Protein AF-0000000078726438 (afdb_homodimer)

Foldseek 3Di:
DVVVVVVCCVVVVVVCVVVVLLVCLQPPLVVLLVLLVVLLVLLVVLLVVLVVVQVVCVVVQWHFDPLNVVLNVVNVVLVVVSVVLVVVVVVQVPDPPVPRPDSVVSSVSSVVSNVSSVVSVVSSVSSPDPDGTDRHDQPQADQDDADDDFPCVVVLVVVVCCLPVFLFAEEEEAAAFQQQPVNSLNVSSHPPVVPDPQFRHEAEDEQADDHDLVVVLVSLCVSNVHDPPPDDLLVSLCVLLVSQVVGAYEYEYEADLAADDSSSSNHDRDGSPGSHHYYYYYLFQVNCVVNVGPHYHYRDADDLVRLLVLLDVLLDPCCVVADPLSVVLSSVCSVLQVRRNQSSNQVSNLCSPPRDNVVSVVQNVCLQQAPCPGPPLLPRQLVSNVVLLVSDPDPLLNVLLLLQLLAHALDWAFLVVSLLLSVLLPPQPPPDQAPVVSSVSSVVSVVSCVSSNQWADHPDPRTIHGRSSSSNSSLCVCCVNVPRSLQEAHDHQVADQDDDDLVSQQNYQEYHHDQYQHQEAADAHAHQNHAYYHHENNANHAYYHQNNLQRHQNYRYYEHDNYAYAADHLSVLSNQNHAYYAHHQYAHAEHDLSLLSNQNHAYDAFDNYQHNAYDEPSLLSNQNHAEYAYHNHDAFEDDDHGGDYYHPVSVLNRPNHQAYHHEHAEPRSLVVCLPSLRNLCRYAEYEYENYQPAAEAEPDQDSSQQSNQRYAEYHYEDHANHAEYEYDPPNPVPPPDPPVPVVVVPPPPCPVPPPDDGRPRHAEYAYYQHANYAYEYEDDADERYAEYHYEQHQNYQEQYEYDCVVVPVPPPDDDPDDLPAAEDERYANYAEYAYYNHANHQYHYDPSHQYEHQRHAEYEYENHQNHQEDRYDCRNHQAYEYAPVNLVRHDDPDPVVNVSCVVRYDYDD/DVVVVVVCCVVVVVVCVVVCLQVCLLPPLVVLLVLLVVLLVVLVVLLVVLVVVQVVCVVVVFHFDPLNVVLNVVNVVLVVVSVVLVVVVVVQVPDPPVPRPPSVVSSVSSVSSNVSSVVSVVSVVVSPDPDGTDRDPQPQADQDDADDDFPCPVVLVVVVCCLVVFLFAEEEEAAAFQQCPVNSLNCNRHPPVVPDPQFRHEAEDEQADDHDLVVVLVSLCVNNVHDPPPDDLQVSLCVLLVVQVVGQYEYEYEEDPAADDSSSSNHDRDGSPGSHHYYYYYLFLVRCVVNVGPHYHYRDAHDLPRLLVLLDVLLDDCQVVADPLSVVLSSLCSVLQVRRNQSSNQQSNLCNPPRDNVVSVVQNVCLQQAPCPGPPLLPRQLVSNVVLLVSDPDVLLNVLLLLQLLAHALDWAFLVVSLLVSVLLPDQPDPDQAPVVSSVSSVVSVVNCVSSNQWADHPDNRTIHGRSSSSNSSLCVQCVNPPRSLQEAHDHQVADQDDDDLVSQANYQEYHHDQYQHQEAADAHAHANHAYYHHENNANHAYYHQNNLQRHQNYREYEHDNYAYAADHLSVLSNQNHAYYHHHQYAHAEHDLSLLSNQNHAYDAFDNYQHNAYDEPSLLSNQNHAEYAHHNHDAQEDDDPGGDYYHPVSVLNRPNHQAYHHEHAEVRSLVVCLPSLRNLCRYAEYEYENYQPAAEAEPDQDSSQQSNQNYAEYHYEDHANHAEYEYDPPNPPPPPPPPPPVPVPDDPPCPVPPCPDGRPRHAEYEAYQHANYAYEYEDDADERHAEYYYEQHQNYAEQYEYDCVVVPVPPPDDDPPDLPAAEDERYANHAEYAYYNHANHQYHYDPSHQYAHQNHAEYEYENHQNHQEDRYDCHNHQAYEYAPVNLVRHDDPDPVVNVSCVVRYDYDD

Nearest PDB structures (foldseek):
  8xuq-assembly1_G  TM=3.642E-01  e=1.158E-26  Solanum lycopersicum
  8xuo-assembly1_G  TM=4.030E-01  e=4.515E-24  Solanum lycopersicum
  7d2u-assembly1_A  TM=6.621E-01  e=6.765E-05  Homo sapiens
  7sd1-assembly2_B  TM=4.612E-01  e=6.153E-07  Homo sapiens
  7txh-assembly2_E  TM=3.869E-01  e=4.692E-07  Homo sapiens

Organism: Oryza nivara (NCBI:txid4536)

Radius of gyration: 48.75 Å; Cα contacts (8 Å, |Δi|>4): 3613; chains: 2; bounding box: 112×162×110 Å

Structure (mmCIF, N/CA/C/O backbone):
data_AF-0000000078726438-model_v1
#
loop_
_entity.id
_entity.type
_entity.pdbx_description
1 polymer 'Uncharacterized protein'
#
loop_
_atom_site.group_PDB
_atom_site.id
_atom_site.type_symbol
_atom_site.label_atom_id
_atom_site.label_alt_id
_atom_site.label_comp_id
_atom_site.label_asym_id
_atom_site.label_entity_id
_atom_site.label_seq_id
_atom_site.pdbx_PDB_ins_code
_atom_site.Cartn_x
_atom_site.Cartn_y
_atom_site.Cartn_z
_atom_site.occupancy
_atom_site.B_iso_or_equiv
_atom_site.auth_seq_id
_atom_site.auth_comp_id
_atom_site.auth_asym_id
_atom_site.auth_atom_id
_atom_site.pdbx_PDB_model_num
ATOM 1 N N . MET A 1 1 ? 63.844 -93.188 -44.031 1 29.77 1 MET A N 1
ATOM 2 C CA . MET A 1 1 ? 62.438 -93.5 -44.062 1 29.77 1 MET A CA 1
ATOM 3 C C . MET A 1 1 ? 61.688 -92.75 -43 1 29.77 1 MET A C 1
ATOM 5 O O . MET A 1 1 ? 60.469 -92.5 -43.125 1 29.77 1 MET A O 1
ATOM 9 N N . GLU A 1 2 ? 62.344 -92.5 -41.875 1 37.31 2 GLU A N 1
ATOM 10 C CA . GLU A 1 2 ? 61.75 -91.875 -40.719 1 37.31 2 GLU A CA 1
ATOM 11 C C . GLU A 1 2 ? 61.469 -90.375 -41 1 37.31 2 GLU A C 1
ATOM 13 O O . GLU A 1 2 ? 60.531 -89.812 -40.469 1 37.31 2 GLU A O 1
ATOM 18 N N . PHE A 1 3 ? 62.438 -89.75 -41.781 1 39.28 3 PHE A N 1
ATOM 19 C CA . PHE A 1 3 ? 62.406 -88.312 -42.031 1 39.28 3 PHE A CA 1
ATOM 20 C C . PHE A 1 3 ? 61.188 -87.938 -42.875 1 39.28 3 PHE A C 1
ATOM 22 O O . PHE A 1 3 ? 60.531 -86.938 -42.625 1 39.28 3 PHE A O 1
ATOM 29 N N . VAL A 1 4 ? 60.812 -88.812 -43.875 1 41.16 4 VAL A N 1
ATOM 30 C CA . VAL A 1 4 ? 59.688 -88.562 -44.781 1 41.16 4 VAL A CA 1
ATOM 31 C C . VAL A 1 4 ? 58.375 -88.688 -44.031 1 41.16 4 VAL A C 1
ATOM 33 O O . VAL A 1 4 ? 57.375 -88 -44.312 1 41.16 4 VAL A O 1
ATOM 36 N N . ALA A 1 5 ? 58.344 -89.5 -42.938 1 41.25 5 ALA A N 1
ATOM 37 C CA . ALA A 1 5 ? 57.094 -89.812 -42.219 1 41.25 5 ALA A CA 1
ATOM 38 C C . ALA A 1 5 ? 56.625 -88.562 -41.469 1 41.25 5 ALA A C 1
ATOM 40 O O . ALA A 1 5 ? 55.438 -88.25 -41.375 1 41.25 5 ALA A O 1
ATOM 41 N N . SER A 1 6 ? 57.625 -87.875 -40.969 1 42.28 6 SER A N 1
ATOM 42 C CA . SER A 1 6 ? 57.25 -86.75 -40.125 1 42.28 6 SER A CA 1
ATOM 43 C C . SER A 1 6 ? 56.656 -85.562 -40.969 1 42.28 6 SER A C 1
ATOM 45 O O . SER A 1 6 ? 55.812 -84.812 -40.5 1 42.28 6 SER A O 1
ATOM 47 N N . ILE A 1 7 ? 57.188 -85.438 -42.188 1 42.09 7 ILE A N 1
ATOM 48 C CA . ILE A 1 7 ? 56.656 -84.438 -43.094 1 42.09 7 ILE A CA 1
ATOM 49 C C . ILE A 1 7 ? 55.25 -84.812 -43.531 1 42.09 7 ILE A C 1
ATOM 51 O O . ILE A 1 7 ? 54.375 -83.938 -43.594 1 42.09 7 ILE A O 1
ATOM 55 N N . VAL A 1 8 ? 55 -86.125 -43.812 1 44.28 8 VAL A N 1
ATOM 56 C CA . VAL A 1 8 ? 53.688 -86.562 -44.25 1 44.28 8 VAL A CA 1
ATOM 57 C C . VAL A 1 8 ? 52.688 -86.312 -43.125 1 44.28 8 VAL A C 1
ATOM 59 O O . VAL A 1 8 ? 51.562 -85.875 -43.375 1 44.28 8 VAL A O 1
ATOM 62 N N . ASP A 1 9 ? 53.094 -86.562 -41.906 1 46.06 9 ASP A N 1
ATOM 63 C CA . ASP A 1 9 ? 52.125 -86.375 -40.812 1 46.06 9 ASP A CA 1
ATOM 64 C C . ASP A 1 9 ? 51.781 -84.938 -40.594 1 46.06 9 ASP A C 1
ATOM 66 O O . ASP A 1 9 ? 50.625 -84.562 -40.312 1 46.06 9 ASP A O 1
ATOM 70 N N . ALA A 1 10 ? 52.75 -84.062 -40.688 1 47.47 10 ALA A N 1
ATOM 71 C CA . ALA A 1 10 ? 52.531 -82.625 -40.469 1 47.47 10 ALA A CA 1
ATOM 72 C C . ALA A 1 10 ? 51.688 -82 -41.625 1 47.47 10 ALA A C 1
ATOM 74 O O . ALA A 1 10 ? 50.875 -81.125 -41.375 1 47.47 10 ALA A O 1
ATOM 75 N N . VAL A 1 11 ? 52 -82.375 -42.906 1 45.75 11 VAL A N 1
ATOM 76 C CA . VAL A 1 11 ? 51.156 -81.938 -44.031 1 45.75 11 VAL A CA 1
ATOM 77 C C . VAL A 1 11 ? 49.875 -82.75 -44.062 1 45.75 11 VAL A C 1
ATOM 79 O O . VAL A 1 11 ? 48.812 -82.188 -44.344 1 45.75 11 VAL A O 1
ATOM 82 N N . PHE A 1 12 ? 50 -84.125 -43.844 1 44.94 12 PHE A N 1
ATOM 83 C CA . PHE A 1 12 ? 48.781 -84.938 -44 1 44.94 12 PHE A CA 1
ATOM 84 C C . PHE A 1 12 ? 47.875 -84.75 -42.781 1 44.94 12 PHE A C 1
ATOM 86 O O . PHE A 1 12 ? 46.688 -85.062 -42.844 1 44.94 12 PHE A O 1
ATOM 93 N N . ARG A 1 13 ? 48.344 -84.375 -41.625 1 49.25 13 ARG A N 1
ATOM 94 C CA . ARG A 1 13 ? 47.406 -84.25 -40.531 1 49.25 13 ARG A CA 1
ATOM 95 C C . ARG A 1 13 ? 46.469 -83.062 -40.719 1 49.25 13 ARG A C 1
ATOM 97 O O . ARG A 1 13 ? 45.25 -83.188 -40.531 1 49.25 13 ARG A O 1
ATOM 104 N N . PRO A 1 14 ? 47.062 -81.938 -41.031 1 50.22 14 PRO A N 1
ATOM 105 C CA . PRO A 1 14 ? 46.062 -80.938 -41.281 1 50.22 14 PRO A CA 1
ATOM 106 C C . PRO A 1 14 ? 45.188 -81.25 -42.5 1 50.22 14 PRO A C 1
ATOM 108 O O . PRO A 1 14 ? 44 -80.938 -42.5 1 50.22 14 PRO A O 1
ATOM 111 N N . LEU A 1 15 ? 45.688 -81.812 -43.594 1 47.56 15 LEU A N 1
ATOM 112 C CA . LEU A 1 15 ? 44.875 -82.312 -44.688 1 47.56 15 LEU A CA 1
ATOM 113 C C . LEU A 1 15 ? 44.031 -83.5 -44.188 1 47.56 15 LEU A C 1
ATOM 115 O O . LEU A 1 15 ? 42.875 -83.625 -44.594 1 47.56 15 LEU A O 1
ATOM 119 N N . LYS A 1 16 ? 44.594 -84.5 -43.406 1 46.56 16 LYS A N 1
ATOM 120 C CA . LYS A 1 16 ? 43.781 -85.5 -42.781 1 46.56 16 LYS A CA 1
ATOM 121 C C . LYS A 1 16 ? 42.719 -84.875 -41.844 1 46.56 16 LYS A C 1
ATOM 123 O O . LYS A 1 16 ? 41.594 -85.312 -41.812 1 46.56 16 LYS A O 1
ATOM 128 N N . ASP A 1 17 ? 43.156 -83.938 -41.062 1 51.41 17 ASP A N 1
ATOM 129 C CA . ASP A 1 17 ? 42.156 -83.25 -40.25 1 51.41 17 ASP A CA 1
ATOM 130 C C . ASP A 1 17 ? 41.156 -82.5 -41.094 1 51.41 17 ASP A C 1
ATOM 132 O O . ASP A 1 17 ? 39.969 -82.438 -40.781 1 51.41 17 ASP A O 1
ATOM 136 N N . TYR A 1 18 ? 41.625 -81.812 -42.156 1 51.59 18 TYR A N 1
ATOM 137 C CA . TYR A 1 18 ? 40.719 -81.25 -43.156 1 51.59 18 TYR A CA 1
ATOM 138 C C . TYR A 1 18 ? 39.938 -82.375 -43.875 1 51.59 18 TYR A C 1
ATOM 140 O O . TYR A 1 18 ? 38.719 -82.25 -44.031 1 51.59 18 TYR A O 1
ATOM 148 N N . PHE A 1 19 ? 40.625 -83.5 -44.469 1 51.72 19 PHE A N 1
ATOM 149 C CA . PHE A 1 19 ? 39.906 -84.625 -45.062 1 51.72 19 PHE A CA 1
ATOM 150 C C . PHE A 1 19 ? 39.094 -85.312 -43.969 1 51.72 19 PHE A C 1
ATOM 152 O O . PHE A 1 19 ? 37.969 -85.75 -44.219 1 51.72 19 PHE A O 1
ATOM 159 N N . ALA A 1 20 ? 39.594 -85.5 -42.781 1 51.16 20 ALA A N 1
ATOM 160 C CA . ALA A 1 20 ? 38.812 -86.062 -41.688 1 51.16 20 ALA A CA 1
ATOM 161 C C . ALA A 1 20 ? 37.625 -85.188 -41.312 1 51.16 20 ALA A C 1
ATOM 163 O O . ALA A 1 20 ? 36.562 -85.688 -41 1 51.16 20 ALA A O 1
ATOM 164 N N . ARG A 1 21 ? 37.844 -84 -41.344 1 57.47 21 ARG A N 1
ATOM 165 C CA . ARG A 1 21 ? 36.719 -83.125 -41.094 1 57.47 21 ARG A CA 1
ATOM 166 C C . ARG A 1 21 ? 35.75 -83.062 -42.281 1 57.47 21 ARG A C 1
ATOM 168 O O . ARG A 1 21 ? 34.531 -83.125 -42.062 1 57.47 21 ARG A O 1
ATOM 175 N N . THR A 1 22 ? 36.219 -83.062 -43.531 1 56.72 22 THR A N 1
ATOM 176 C CA . THR A 1 22 ? 35.344 -83.125 -44.688 1 56.72 22 THR A CA 1
ATOM 177 C C . THR A 1 22 ? 34.688 -84.5 -44.781 1 56.72 22 THR A C 1
ATOM 179 O O . THR A 1 22 ? 33.5 -84.625 -45.125 1 56.72 22 THR A O 1
ATOM 182 N N . PHE A 1 23 ? 35.5 -85.688 -44.688 1 57 23 PHE A N 1
ATOM 183 C CA . PHE A 1 23 ? 34.906 -87 -44.625 1 57 23 PHE A CA 1
ATOM 184 C C . PHE A 1 23 ? 34.094 -87.188 -43.375 1 57 23 PHE A C 1
ATOM 186 O O . PHE A 1 23 ? 33.062 -87.875 -43.375 1 57 23 PHE A O 1
ATOM 193 N N . GLY A 1 24 ? 34.375 -86.688 -42.281 1 58.75 24 GLY A N 1
ATOM 194 C CA . GLY A 1 24 ? 33.594 -86.688 -41.062 1 58.75 24 GLY A CA 1
ATOM 195 C C . GLY A 1 24 ? 32.281 -85.938 -41.188 1 58.75 24 GLY A C 1
ATOM 196 O O . GLY A 1 24 ? 31.281 -86.375 -40.594 1 58.75 24 GLY A O 1
ATOM 197 N N . TYR A 1 25 ? 32.156 -84.938 -42 1 65.62 25 TYR A N 1
ATOM 198 C CA . TYR A 1 25 ? 30.938 -84.188 -42.25 1 65.62 25 TYR A CA 1
ATOM 199 C C . TYR A 1 25 ? 29.906 -85.062 -42.969 1 65.62 25 TYR A C 1
ATOM 201 O O . TYR A 1 25 ? 28.703 -84.938 -42.75 1 65.62 25 TYR A O 1
ATOM 209 N N . VAL A 1 26 ? 30.438 -86 -43.844 1 61.06 26 VAL A N 1
ATOM 210 C CA . VAL A 1 26 ? 29.531 -86.875 -44.594 1 61.06 26 VAL A CA 1
ATOM 211 C C . VAL A 1 26 ? 29.203 -88.125 -43.781 1 61.06 26 VAL A C 1
ATOM 213 O O . VAL A 1 26 ? 28.047 -88.562 -43.719 1 61.06 26 VAL A O 1
ATOM 216 N N . MET A 1 27 ? 30.234 -88.812 -43.094 1 57.94 27 MET A N 1
ATOM 217 C CA . MET A 1 27 ? 29.984 -90.125 -42.5 1 57.94 27 MET A CA 1
ATOM 218 C C . MET A 1 27 ? 29.344 -89.938 -41.125 1 57.94 27 MET A C 1
ATOM 220 O O . MET A 1 27 ? 28.609 -90.812 -40.656 1 57.94 27 MET A O 1
ATOM 224 N N . SER A 1 28 ? 29.531 -88.812 -40.406 1 65.5 28 SER A N 1
ATOM 225 C CA . SER A 1 28 ? 29.031 -88.688 -39.031 1 65.5 28 SER A CA 1
ATOM 226 C C . SER A 1 28 ? 28.203 -87.438 -38.875 1 65.5 28 SER A C 1
ATOM 228 O O . SER A 1 28 ? 28.516 -86.625 -38 1 65.5 28 SER A O 1
ATOM 230 N N . CYS A 1 29 ? 27.266 -87.25 -39.719 1 70.94 29 CYS A N 1
ATOM 231 C CA . CYS A 1 29 ? 26.375 -86.125 -39.656 1 70.94 29 CYS A CA 1
ATOM 232 C C . CYS A 1 29 ? 25.609 -86.062 -38.344 1 70.94 29 CYS A C 1
ATOM 234 O O . CYS A 1 29 ? 25.469 -85 -37.719 1 70.94 29 CYS A O 1
ATOM 236 N N . GLY A 1 30 ? 25.266 -87.25 -37.906 1 70.5 30 GLY A N 1
ATOM 237 C CA . GLY A 1 30 ? 24.531 -87.375 -36.656 1 70.5 30 GLY A CA 1
ATOM 238 C C . GLY A 1 30 ? 25.312 -86.938 -35.469 1 70.5 30 GLY A C 1
ATOM 239 O O . GLY A 1 30 ? 24.766 -86.312 -34.531 1 70.5 30 GLY A O 1
ATOM 240 N N . ASP A 1 31 ? 26.578 -87.125 -35.531 1 69.06 31 ASP A N 1
ATOM 241 C CA . ASP A 1 31 ? 27.422 -86.75 -34.406 1 69.06 31 ASP A CA 1
ATOM 242 C C . ASP A 1 31 ? 27.594 -85.25 -34.344 1 69.06 31 ASP A C 1
ATOM 244 O O . ASP A 1 31 ? 27.609 -84.688 -33.25 1 69.06 31 ASP A O 1
ATOM 248 N N . TYR A 1 32 ? 27.609 -84.625 -35.406 1 74.31 32 TYR A N 1
ATOM 249 C CA . TYR A 1 32 ? 27.781 -83.188 -35.438 1 74.31 32 TYR A CA 1
ATOM 250 C C . TYR A 1 32 ? 26.516 -82.438 -34.969 1 74.31 32 TYR A C 1
ATOM 252 O O . TYR A 1 32 ? 26.578 -81.438 -34.25 1 74.31 32 TYR A O 1
ATOM 260 N N . ILE A 1 33 ? 25.453 -83 -35.344 1 76.19 33 ILE A N 1
ATOM 261 C CA . ILE A 1 33 ? 24.188 -82.375 -34.969 1 76.19 33 ILE A CA 1
ATOM 262 C C . ILE A 1 33 ? 23.938 -82.625 -33.469 1 76.19 33 ILE A C 1
ATOM 264 O O . ILE A 1 33 ? 23.438 -81.75 -32.75 1 76.19 33 ILE A O 1
ATOM 268 N N . ASP A 1 34 ? 24.422 -83.812 -33.062 1 73.12 34 ASP A N 1
ATOM 269 C CA . ASP A 1 34 ? 24.297 -84.125 -31.625 1 73.12 34 ASP A CA 1
ATOM 270 C C . ASP A 1 34 ? 25.234 -83.188 -30.812 1 73.12 34 ASP A C 1
ATOM 272 O O . ASP A 1 34 ? 24.859 -82.75 -29.734 1 73.12 34 ASP A O 1
ATOM 276 N N . LEU A 1 35 ? 26.359 -83 -31.312 1 74 35 LEU A N 1
ATOM 277 C CA . LEU A 1 35 ? 27.297 -82.062 -30.641 1 74 35 LEU A CA 1
ATOM 278 C C . LEU A 1 35 ? 26.766 -80.688 -30.594 1 74 35 LEU A C 1
ATOM 280 O O . LEU A 1 35 ? 26.906 -80 -29.578 1 74 35 LEU A O 1
ATOM 284 N N . LEU A 1 36 ? 26.156 -80.25 -31.609 1 80.06 36 LEU A N 1
ATOM 285 C CA . LEU A 1 36 ? 25.516 -78.938 -31.625 1 80.06 36 LEU A CA 1
ATOM 286 C C . LEU A 1 36 ? 24.359 -78.875 -30.641 1 80.06 36 LEU A C 1
ATOM 288 O O . LEU A 1 36 ? 24.188 -77.875 -29.938 1 80.06 36 LEU A O 1
ATOM 292 N N . GLY A 1 37 ? 23.625 -79.938 -30.625 1 76 37 GLY A N 1
ATOM 293 C CA . GLY A 1 37 ? 22.516 -80 -29.688 1 76 37 GLY A CA 1
ATOM 294 C C . GLY A 1 37 ? 22.969 -79.875 -28.234 1 76 37 GLY A C 1
ATOM 295 O O . GLY A 1 37 ? 22.359 -79.188 -27.453 1 76 37 GLY A O 1
ATOM 296 N N . HIS A 1 38 ? 24.047 -80.562 -27.969 1 74.5 38 HIS A N 1
ATOM 297 C CA . HIS A 1 38 ? 24.562 -80.5 -26.609 1 74.5 38 HIS A CA 1
ATOM 298 C C . HIS A 1 38 ? 25.125 -79.125 -26.297 1 74.5 38 HIS A C 1
ATOM 300 O O . HIS A 1 38 ? 24.875 -78.562 -25.203 1 74.5 38 HIS A O 1
ATOM 306 N N . GLU A 1 39 ? 25.859 -78.562 -27.172 1 79.19 39 GLU A N 1
ATOM 307 C CA . GLU A 1 39 ? 26.422 -77.188 -26.953 1 79.19 39 GLU A CA 1
ATOM 308 C C . GLU A 1 39 ? 25.328 -76.125 -26.859 1 79.19 39 GLU A C 1
ATOM 310 O O . GLU A 1 39 ? 25.422 -75.188 -26.062 1 79.19 39 GLU A O 1
ATOM 315 N N . MET A 1 40 ? 24.344 -76.25 -27.531 1 81.31 40 MET A N 1
ATOM 316 C CA . MET A 1 40 ? 23.219 -75.312 -27.5 1 81.31 40 MET A CA 1
ATOM 317 C C . MET A 1 40 ? 22.453 -75.438 -26.188 1 81.31 40 MET A C 1
ATOM 319 O O . MET A 1 40 ? 21.969 -74.438 -25.656 1 81.31 40 MET A O 1
ATOM 323 N N . ASP A 1 41 ? 22.375 -76.688 -25.688 1 75.38 41 ASP A N 1
ATOM 324 C CA . ASP A 1 41 ? 21.719 -76.812 -24.391 1 75.38 41 ASP A CA 1
ATOM 325 C C . ASP A 1 41 ? 22.5 -76.125 -23.281 1 75.38 41 ASP A C 1
ATOM 327 O O . ASP A 1 41 ? 21.906 -75.562 -22.391 1 75.38 41 ASP A O 1
ATOM 331 N N . GLU A 1 42 ? 23.719 -76.25 -23.328 1 75.19 42 GLU A N 1
ATOM 332 C CA . GLU A 1 42 ? 24.547 -75.5 -22.359 1 75.19 42 GLU A CA 1
ATOM 333 C C . GLU A 1 42 ? 24.422 -74 -22.516 1 75.19 42 GLU A C 1
ATOM 335 O O . GLU A 1 42 ? 24.344 -73.25 -21.531 1 75.19 42 GLU A O 1
ATOM 340 N N . LEU A 1 43 ? 24.422 -73.5 -23.641 1 81.25 43 LEU A N 1
ATOM 341 C CA . LEU A 1 43 ? 24.234 -72.062 -23.922 1 81.25 43 LEU A CA 1
ATOM 342 C C . LEU A 1 43 ? 22.859 -71.562 -23.453 1 81.25 43 LEU A C 1
ATOM 344 O O . LEU A 1 43 ? 22.734 -70.5 -22.906 1 81.25 43 LEU A O 1
ATOM 348 N N . LYS A 1 44 ? 21.891 -72.5 -23.656 1 79.38 44 LYS A N 1
ATOM 349 C CA . LYS A 1 44 ? 20.547 -72.125 -23.203 1 79.38 44 LYS A CA 1
ATOM 350 C C . LYS A 1 44 ? 20.484 -72.062 -21.688 1 79.38 44 LYS A C 1
ATOM 352 O O . LYS A 1 44 ? 19.828 -71.188 -21.141 1 79.38 44 LYS A O 1
ATOM 357 N N . SER A 1 45 ? 21.141 -72.938 -21.094 1 74.25 45 SER A N 1
ATOM 358 C CA . SER A 1 45 ? 21.188 -72.875 -19.625 1 74.25 45 SER A CA 1
ATOM 359 C C . SER A 1 45 ? 21.875 -71.625 -19.156 1 74.25 45 SER A C 1
ATOM 361 O O . SER A 1 45 ? 21.422 -71 -18.188 1 74.25 45 SER A O 1
ATOM 363 N N . LYS A 1 46 ? 22.906 -71.25 -19.781 1 77.44 46 LYS A N 1
ATOM 364 C CA . LYS A 1 46 ? 23.594 -70 -19.438 1 77.44 46 LYS A CA 1
ATOM 365 C C . LYS A 1 46 ? 22.719 -68.75 -19.75 1 77.44 46 LYS A C 1
ATOM 367 O O . LYS A 1 46 ? 22.703 -67.812 -19 1 77.44 46 LYS A O 1
ATOM 372 N N . ARG A 1 47 ? 22.062 -68.75 -20.812 1 80.5 47 ARG A N 1
ATOM 373 C CA . ARG A 1 47 ? 21.125 -67.688 -21.188 1 80.5 47 ARG A CA 1
ATOM 374 C C . ARG A 1 47 ? 20.047 -67.562 -20.109 1 80.5 47 ARG A C 1
ATOM 376 O O . ARG A 1 47 ? 19.75 -66.375 -19.719 1 80.5 47 ARG A O 1
ATOM 383 N N . ASP A 1 48 ? 19.516 -68.688 -19.719 1 75.19 48 ASP A N 1
ATOM 384 C CA . ASP A 1 48 ? 18.469 -68.625 -18.703 1 75.19 48 ASP A CA 1
ATOM 385 C C . ASP A 1 48 ? 18.984 -68.062 -17.391 1 75.19 48 ASP A C 1
ATOM 387 O O . ASP A 1 48 ? 18.297 -67.312 -16.703 1 75.19 48 ASP A O 1
ATOM 391 N N . ASP A 1 49 ? 20.141 -68.375 -17.109 1 71.38 49 ASP A N 1
ATOM 392 C CA . ASP A 1 49 ? 20.75 -67.812 -15.914 1 71.38 49 ASP A CA 1
ATOM 393 C C . ASP A 1 49 ? 20.984 -66.25 -16.078 1 71.38 49 ASP A C 1
ATOM 395 O O . ASP A 1 49 ? 20.719 -65.5 -15.156 1 71.38 49 ASP A O 1
ATOM 399 N N . VAL A 1 50 ? 21.5 -65.875 -17.156 1 78.88 50 VAL A N 1
ATOM 400 C CA . VAL A 1 50 ? 21.734 -64.5 -17.422 1 78.88 50 VAL A CA 1
ATOM 401 C C . VAL A 1 50 ? 20.391 -63.719 -17.453 1 78.88 50 VAL A C 1
ATOM 403 O O . VAL A 1 50 ? 20.281 -62.625 -16.906 1 78.88 50 VAL A O 1
ATOM 406 N N . LYS A 1 51 ? 19.406 -64.375 -18.016 1 75.88 51 LYS A N 1
ATOM 407 C CA . LYS A 1 51 ? 18.078 -63.75 -18.047 1 75.88 51 LYS A CA 1
ATOM 408 C C . LYS A 1 51 ? 17.5 -63.594 -16.641 1 75.88 51 LYS A C 1
ATOM 410 O O . LYS A 1 51 ? 16.859 -62.594 -16.312 1 75.88 51 LYS A O 1
ATOM 415 N N . ARG A 1 52 ? 17.672 -64.5 -15.867 1 68.25 52 ARG A N 1
ATOM 416 C CA . ARG A 1 52 ? 17.234 -64.438 -14.484 1 68.25 52 ARG A CA 1
ATOM 417 C C . ARG A 1 52 ? 17.953 -63.312 -13.734 1 68.25 52 ARG A C 1
ATOM 419 O O . ARG A 1 52 ? 17.328 -62.594 -12.953 1 68.25 52 ARG A O 1
ATOM 426 N N . LEU A 1 53 ? 19.172 -63.281 -14 1 72.94 53 LEU A N 1
ATOM 427 C CA . LEU A 1 53 ? 19.938 -62.219 -13.359 1 72.94 53 LEU A CA 1
ATOM 428 C C . LEU A 1 53 ? 19.484 -60.844 -13.859 1 72.94 53 LEU A C 1
ATOM 430 O O . LEU A 1 53 ? 19.422 -59.906 -13.078 1 72.94 53 LEU A O 1
ATOM 434 N N . VAL A 1 54 ? 19.188 -60.781 -15.062 1 73.19 54 VAL A N 1
ATOM 435 C CA . VAL A 1 54 ? 18.688 -59.562 -15.633 1 73.19 54 VAL A CA 1
ATOM 436 C C . VAL A 1 54 ? 17.312 -59.219 -15.039 1 73.19 54 VAL A C 1
ATOM 438 O O . VAL A 1 54 ? 17.031 -58.062 -14.711 1 73.19 54 VAL A O 1
ATOM 441 N N . ASP A 1 55 ? 16.5 -60.219 -14.898 1 68.38 55 ASP A N 1
ATOM 442 C CA . ASP A 1 55 ? 15.172 -60.031 -14.328 1 68.38 55 ASP A CA 1
ATOM 443 C C . ASP A 1 55 ? 15.258 -59.562 -12.867 1 68.38 55 ASP A C 1
ATOM 445 O O . ASP A 1 55 ? 14.508 -58.688 -12.445 1 68.38 55 ASP A O 1
ATOM 449 N N . VAL A 1 56 ? 16.062 -60.125 -12.188 1 63.19 56 VAL A N 1
ATOM 450 C CA . VAL A 1 56 ? 16.266 -59.75 -10.805 1 63.19 56 VAL A CA 1
ATOM 451 C C . VAL A 1 56 ? 16.812 -58.312 -10.742 1 63.19 56 VAL A C 1
ATOM 453 O O . VAL A 1 56 ? 16.391 -57.5 -9.914 1 63.19 56 VAL A O 1
ATOM 456 N N . ALA A 1 57 ? 17.688 -58.125 -11.594 1 64.69 57 ALA A N 1
ATOM 457 C CA . ALA A 1 57 ? 18.266 -56.781 -11.633 1 64.69 57 ALA A CA 1
ATOM 458 C C . ALA A 1 57 ? 17.203 -55.75 -12.07 1 64.69 57 ALA A C 1
ATOM 460 O O . ALA A 1 57 ? 17.156 -54.625 -11.531 1 64.69 57 ALA A O 1
ATOM 461 N N . GLU A 1 58 ? 16.375 -56.156 -12.945 1 64.06 58 GLU A N 1
ATOM 462 C CA . GLU A 1 58 ? 15.305 -55.25 -13.398 1 64.06 58 GLU A CA 1
ATOM 463 C C . GLU A 1 58 ? 14.273 -55.031 -12.305 1 64.06 58 GLU A C 1
ATOM 465 O O . GLU A 1 58 ? 13.727 -53.938 -12.18 1 64.06 58 GLU A O 1
ATOM 470 N N . ARG A 1 59 ? 14.023 -55.969 -11.523 1 58.69 59 ARG A N 1
ATOM 471 C CA . ARG A 1 59 ? 13.109 -55.844 -10.391 1 58.69 59 ARG A CA 1
ATOM 472 C C . ARG A 1 59 ? 13.695 -54.906 -9.328 1 58.69 59 ARG A C 1
ATOM 474 O O . ARG A 1 59 ? 12.961 -54.25 -8.617 1 58.69 59 ARG A O 1
ATOM 481 N N . ARG A 1 60 ? 14.969 -55.031 -9.352 1 48.78 60 ARG A N 1
ATOM 482 C CA . ARG A 1 60 ? 15.664 -54.156 -8.422 1 48.78 60 ARG A CA 1
ATOM 483 C C . ARG A 1 60 ? 15.859 -52.75 -9.031 1 48.78 60 ARG A C 1
ATOM 485 O O . ARG A 1 60 ? 16.516 -51.906 -8.438 1 48.78 60 ARG A O 1
ATOM 492 N N . GLY A 1 61 ? 15.336 -52.594 -10.18 1 57.97 61 GLY A N 1
ATOM 493 C CA . GLY A 1 61 ? 15.359 -51.281 -10.836 1 57.97 61 GLY A CA 1
ATOM 494 C C . GLY A 1 61 ? 16.578 -51.094 -11.727 1 57.97 61 GLY A C 1
ATOM 495 O O . GLY A 1 61 ? 16.891 -49.938 -12.109 1 57.97 61 GLY A O 1
ATOM 496 N N . MET A 1 62 ? 17.344 -52.125 -12 1 60.06 62 MET A N 1
ATOM 497 C CA . MET A 1 62 ? 18.547 -52.031 -12.812 1 60.06 62 MET A CA 1
ATOM 498 C C . MET A 1 62 ? 18.25 -52.375 -14.273 1 60.06 62 MET A C 1
ATOM 500 O O . MET A 1 62 ? 17.219 -53 -14.57 1 60.06 62 MET A O 1
ATOM 504 N N . GLU A 1 63 ? 19.031 -51.719 -15.195 1 65.38 63 GLU A N 1
ATOM 505 C CA . GLU A 1 63 ? 18.875 -52.031 -16.609 1 65.38 63 GLU A CA 1
ATOM 506 C C . GLU A 1 63 ? 20 -52.906 -17.109 1 65.38 63 GLU A C 1
ATOM 508 O O . GLU A 1 63 ? 21.172 -52.719 -16.766 1 65.38 63 GLU A O 1
ATOM 513 N N . ALA A 1 64 ? 19.594 -53.875 -17.828 1 68.19 64 ALA A N 1
ATOM 514 C CA . ALA A 1 64 ? 20.562 -54.812 -18.391 1 68.19 64 ALA A CA 1
ATOM 515 C C . ALA A 1 64 ? 21.547 -54.125 -19.312 1 68.19 64 ALA A C 1
ATOM 517 O O . ALA A 1 64 ? 21.203 -53.156 -20 1 68.19 64 ALA A O 1
ATOM 518 N N . THR A 1 65 ? 22.797 -54.344 -19.297 1 70.69 65 THR A N 1
ATOM 519 C CA . THR A 1 65 ? 23.828 -53.75 -20.141 1 70.69 65 THR A CA 1
ATOM 520 C C . THR A 1 65 ? 23.578 -54.062 -21.609 1 70.69 65 THR A C 1
ATOM 522 O O . THR A 1 65 ? 22.906 -55.062 -21.922 1 70.69 65 THR A O 1
ATOM 525 N N . SER A 1 66 ? 23.984 -53.156 -22.453 1 75.12 66 SER A N 1
ATOM 526 C CA . SER A 1 66 ? 23.797 -53.406 -23.891 1 75.12 66 SER A CA 1
ATOM 527 C C . SER A 1 66 ? 24.516 -54.656 -24.344 1 75.12 66 SER A C 1
ATOM 529 O O . SER A 1 66 ? 24.078 -55.312 -25.297 1 75.12 66 SER A O 1
ATOM 531 N N . GLN A 1 67 ? 25.562 -55.031 -23.703 1 75.56 67 GLN A N 1
ATOM 532 C CA . GLN A 1 67 ? 26.281 -56.25 -24.062 1 75.56 67 GLN A CA 1
ATOM 533 C C . GLN A 1 67 ? 25.438 -57.469 -23.75 1 75.56 67 GLN A C 1
ATOM 535 O O . GLN A 1 67 ? 25.406 -58.438 -24.547 1 75.56 67 GLN A O 1
ATOM 540 N N . VAL A 1 68 ? 24.797 -57.281 -22.641 1 79.06 68 VAL A N 1
ATOM 541 C CA . VAL A 1 68 ? 23.984 -58.438 -22.25 1 79.06 68 VAL A CA 1
ATOM 542 C C . VAL A 1 68 ? 22.766 -58.562 -23.188 1 79.06 68 VAL A C 1
ATOM 544 O O . VAL A 1 68 ? 22.391 -59.656 -23.594 1 79.06 68 VAL A O 1
ATOM 547 N N . LYS A 1 69 ? 22.203 -57.469 -23.625 1 77.94 69 LYS A N 1
ATOM 548 C CA . LYS A 1 69 ? 21.078 -57.5 -24.531 1 77.94 69 LYS A CA 1
ATOM 549 C C . LYS A 1 69 ? 21.484 -58.031 -25.891 1 77.94 69 LYS A C 1
ATOM 551 O O . LYS A 1 69 ? 20.75 -58.844 -26.484 1 77.94 69 LYS A O 1
ATOM 556 N N . TRP A 1 70 ? 22.625 -57.594 -26.344 1 78.25 70 TRP A N 1
ATOM 557 C CA . TRP A 1 70 ? 23.172 -58.125 -27.594 1 78.25 70 TRP A CA 1
ATOM 558 C C . TRP A 1 70 ? 23.422 -59.625 -27.484 1 78.25 70 TRP A C 1
ATOM 560 O O . TRP A 1 70 ? 23.078 -60.375 -28.391 1 78.25 70 TRP A O 1
ATOM 570 N N . TRP A 1 71 ? 23.984 -60 -26.422 1 79.88 71 TRP A N 1
ATOM 571 C CA . TRP A 1 71 ? 24.297 -61.438 -26.234 1 79.88 71 TRP A CA 1
ATOM 572 C C . TRP A 1 71 ? 23.016 -62.25 -26.203 1 79.88 71 TRP A C 1
ATOM 574 O O . TRP A 1 71 ? 22.938 -63.312 -26.844 1 79.88 71 TRP A O 1
ATOM 584 N N . LEU A 1 72 ? 22.016 -61.688 -25.578 1 80.31 72 LEU A N 1
ATOM 585 C CA . LEU A 1 72 ? 20.75 -62.406 -25.484 1 80.31 72 LEU A CA 1
ATOM 586 C C . LEU A 1 72 ? 20.078 -62.5 -26.859 1 80.31 72 LEU A C 1
ATOM 588 O O . LEU A 1 72 ? 19.484 -63.531 -27.188 1 80.31 72 LEU A O 1
ATOM 592 N N . GLU A 1 73 ? 20.312 -61.531 -27.672 1 81.31 73 GLU A N 1
ATOM 593 C CA . GLU A 1 73 ? 19.75 -61.531 -29.016 1 81.31 73 GLU A CA 1
ATOM 594 C C . GLU A 1 73 ? 20.516 -62.531 -29.906 1 81.31 73 GLU A C 1
ATOM 596 O O . GLU A 1 73 ? 19.906 -63.219 -30.719 1 81.31 73 GLU A O 1
ATOM 601 N N . CYS A 1 74 ? 21.797 -62.531 -29.766 1 80.38 74 CYS A N 1
ATOM 602 C CA . CYS A 1 74 ? 22.609 -63.469 -30.531 1 80.38 74 CYS A CA 1
ATOM 603 C C . CYS A 1 74 ? 22.266 -64.938 -30.172 1 80.38 74 CYS A C 1
ATOM 605 O O . CYS A 1 74 ? 22.172 -65.75 -31.047 1 80.38 74 CYS A O 1
ATOM 607 N N . VAL A 1 75 ? 22 -65.125 -28.891 1 82.25 75 VAL A N 1
ATOM 608 C CA . VAL A 1 75 ? 21.688 -66.438 -28.453 1 82.25 75 VAL A CA 1
ATOM 609 C C . VAL A 1 75 ? 20.312 -66.875 -28.984 1 82.25 75 VAL A C 1
ATOM 611 O O . VAL A 1 75 ? 20.125 -68 -29.438 1 82.25 75 VAL A O 1
ATOM 614 N N . SER A 1 76 ? 19.422 -65.938 -29.062 1 84.5 76 SER A N 1
ATOM 615 C CA . SER A 1 76 ? 18.094 -66.188 -29.562 1 84.5 76 SER A CA 1
ATOM 616 C C . SER A 1 76 ? 18.125 -66.5 -31.062 1 84.5 76 SER A C 1
ATOM 618 O O . SER A 1 76 ? 17.469 -67.438 -31.531 1 84.5 76 SER A O 1
ATOM 620 N N . ARG A 1 77 ? 18.953 -65.875 -31.75 1 81.88 77 ARG A N 1
ATOM 621 C CA . ARG A 1 77 ? 19.125 -66.125 -33.188 1 81.88 77 ARG A CA 1
ATOM 622 C C . ARG A 1 77 ? 19.781 -67.438 -33.438 1 81.88 77 ARG A C 1
ATOM 624 O O . ARG A 1 77 ? 19.375 -68.188 -34.344 1 81.88 77 ARG A O 1
ATOM 631 N N . LEU A 1 78 ? 20.719 -67.75 -32.625 1 84.94 78 LEU A N 1
ATOM 632 C CA . LEU A 1 78 ? 21.391 -69.062 -32.781 1 84.94 78 LEU A CA 1
ATOM 633 C C . LEU A 1 78 ? 20.484 -70.188 -32.375 1 84.94 78 LEU A C 1
ATOM 635 O O . LEU A 1 78 ? 20.516 -71.25 -33 1 84.94 78 LEU A O 1
ATOM 639 N N . GLU A 1 79 ? 19.625 -69.938 -31.469 1 82.75 79 GLU A N 1
ATOM 640 C CA . GLU A 1 79 ? 18.656 -71 -31.062 1 82.75 79 GLU A CA 1
ATOM 641 C C . GLU A 1 79 ? 17.656 -71.25 -32.188 1 82.75 79 GLU A C 1
ATOM 643 O O . GLU A 1 79 ? 17.359 -72.438 -32.469 1 82.75 79 GLU A O 1
ATOM 648 N N . ASP A 1 80 ? 17.344 -70.312 -32.906 1 81.88 80 ASP A N 1
ATOM 649 C CA . ASP A 1 80 ? 16.422 -70.5 -34.031 1 81.88 80 ASP A CA 1
ATOM 650 C C . ASP A 1 80 ? 17.109 -71.188 -35.188 1 81.88 80 ASP A C 1
ATOM 652 O O . ASP A 1 80 ? 16.531 -72.062 -35.844 1 81.88 80 ASP A O 1
ATOM 656 N N . ALA A 1 81 ? 18.344 -70.875 -35.406 1 82.62 81 ALA A N 1
ATOM 657 C CA . ALA A 1 81 ? 19.094 -71.5 -36.5 1 82.62 81 ALA A CA 1
ATOM 658 C C . ALA A 1 81 ? 19.422 -73 -36.188 1 82.62 81 ALA A C 1
ATOM 660 O O . ALA A 1 81 ? 19.328 -73.812 -37.062 1 82.62 81 ALA A O 1
ATOM 661 N N . ALA A 1 82 ? 19.672 -73.188 -34.938 1 81.62 82 ALA A N 1
ATOM 662 C CA . ALA A 1 82 ? 19.953 -74.562 -34.531 1 81.62 82 ALA A CA 1
ATOM 663 C C . ALA A 1 82 ? 18.688 -75.438 -34.594 1 81.62 82 ALA A C 1
ATOM 665 O O . ALA A 1 82 ? 18.734 -76.625 -35 1 81.62 82 ALA A O 1
ATOM 666 N N . ALA A 1 83 ? 17.609 -74.812 -34.344 1 81 83 ALA A N 1
ATOM 667 C CA . ALA A 1 83 ? 16.344 -75.562 -34.406 1 81 83 ALA A CA 1
ATOM 668 C C . ALA A 1 83 ? 15.984 -75.875 -35.875 1 81 83 ALA A C 1
ATOM 670 O O . ALA A 1 83 ? 15.469 -77 -36.156 1 81 83 ALA A O 1
ATOM 671 N N . ARG A 1 84 ? 16.453 -75.125 -36.812 1 81.44 84 ARG A N 1
ATOM 672 C CA . ARG A 1 84 ? 16.203 -75.375 -38.219 1 81.44 84 ARG A CA 1
ATOM 673 C C . ARG A 1 84 ? 17.078 -76.5 -38.75 1 81.44 84 ARG A C 1
ATOM 675 O O . ARG A 1 84 ? 16.625 -77.375 -39.531 1 81.44 84 ARG A O 1
ATOM 682 N N . ILE A 1 85 ? 18.219 -76.562 -38.219 1 82.44 85 ILE A N 1
ATOM 683 C CA . ILE A 1 85 ? 19.141 -77.625 -38.625 1 82.44 85 ILE A CA 1
ATOM 684 C C . ILE A 1 85 ? 18.656 -78.938 -38.094 1 82.44 85 ILE A C 1
ATOM 686 O O . ILE A 1 85 ? 18.672 -79.938 -38.781 1 82.44 85 ILE A O 1
ATOM 690 N N . GLU A 1 86 ? 18.141 -78.938 -36.938 1 78.81 86 GLU A N 1
ATOM 691 C CA . GLU A 1 86 ? 17.625 -80.125 -36.344 1 78.81 86 GLU A CA 1
ATOM 692 C C . GLU A 1 86 ? 16.344 -80.625 -37 1 78.81 86 GLU A C 1
ATOM 694 O O . GLU A 1 86 ? 16.141 -81.812 -37.219 1 78.81 86 GLU A O 1
ATOM 699 N N . GLU A 1 87 ? 15.609 -79.688 -37.5 1 80.12 87 GLU A N 1
ATOM 700 C CA . GLU A 1 87 ? 14.383 -80.062 -38.188 1 80.12 87 GLU A CA 1
ATOM 701 C C . GLU A 1 87 ? 14.688 -80.562 -39.594 1 80.12 87 GLU A C 1
ATOM 703 O O . GLU A 1 87 ? 14.055 -81.562 -40.031 1 80.12 87 GLU A O 1
ATOM 708 N N . GLU A 1 88 ? 15.703 -80.125 -40.156 1 79.75 88 GLU A N 1
ATOM 709 C CA . GLU A 1 88 ? 16.094 -80.625 -41.469 1 79.75 88 GLU A CA 1
ATOM 710 C C . GLU A 1 88 ? 16.734 -82 -41.375 1 79.75 88 GLU A C 1
ATOM 712 O O . GLU A 1 88 ? 16.484 -82.812 -42.219 1 79.75 88 GLU A O 1
ATOM 717 N N . TYR A 1 89 ? 17.344 -82.188 -40.281 1 78.69 89 TYR A N 1
ATOM 718 C CA . TYR A 1 89 ? 17.953 -83.5 -40.031 1 78.69 89 TYR A CA 1
ATOM 719 C C . TYR A 1 89 ? 16.891 -84.5 -39.719 1 78.69 89 TYR A C 1
ATOM 721 O O . TYR A 1 89 ? 16.906 -85.625 -40.25 1 78.69 89 TYR A O 1
ATOM 729 N N . GLN A 1 90 ? 15.898 -84.125 -39.031 1 74.81 90 GLN A N 1
ATOM 730 C CA . GLN A 1 90 ? 14.836 -85.062 -38.719 1 74.81 90 GLN A CA 1
ATOM 731 C C . GLN A 1 90 ? 13.938 -85.375 -39.906 1 74.81 90 GLN A C 1
ATOM 733 O O . GLN A 1 90 ? 13.477 -86.5 -40.125 1 74.81 90 GLN A O 1
ATOM 738 N N . ALA A 1 91 ? 13.859 -84.438 -40.781 1 75.12 91 ALA A N 1
ATOM 739 C CA . ALA A 1 91 ? 13.094 -84.625 -42 1 75.12 91 ALA A CA 1
ATOM 740 C C . ALA A 1 91 ? 13.836 -85.562 -42.969 1 75.12 91 ALA A C 1
ATOM 742 O O . ALA A 1 91 ? 13.211 -86.375 -43.656 1 75.12 91 ALA A O 1
ATOM 743 N N . ARG A 1 92 ? 15.156 -85.625 -42.906 1 72.25 92 ARG A N 1
ATOM 744 C CA . ARG A 1 92 ? 15.969 -86.438 -43.75 1 72.25 92 ARG A CA 1
ATOM 745 C C . ARG A 1 92 ? 15.984 -87.875 -43.25 1 72.25 92 ARG A C 1
ATOM 747 O O . ARG A 1 92 ? 16.016 -88.812 -44.031 1 72.25 92 ARG A O 1
ATOM 754 N N . LEU A 1 93 ? 15.844 -87.938 -42 1 67.19 93 LEU A N 1
ATOM 755 C CA . LEU A 1 93 ? 15.828 -89.25 -41.438 1 67.19 93 LEU A CA 1
ATOM 756 C C . LEU A 1 93 ? 14.492 -89.938 -41.719 1 67.19 93 LEU A C 1
ATOM 758 O O . LEU A 1 93 ? 14.422 -91.188 -41.781 1 67.19 93 LEU A O 1
ATOM 762 N N . ARG A 1 94 ? 13.438 -89.25 -42.094 1 66.12 94 ARG A N 1
ATOM 763 C CA . ARG A 1 94 ? 12.133 -89.875 -42.375 1 66.12 94 ARG A CA 1
ATOM 764 C C . ARG A 1 94 ? 11.992 -90.188 -43.844 1 66.12 94 ARG A C 1
ATOM 766 O O . ARG A 1 94 ? 11.07 -90.938 -44.25 1 66.12 94 ARG A O 1
ATOM 773 N N . LEU A 1 95 ? 12.875 -89.75 -44.656 1 62.34 95 LEU A N 1
ATOM 774 C CA . LEU A 1 95 ? 12.727 -90.062 -46.094 1 62.34 95 LEU A CA 1
ATOM 775 C C . LEU A 1 95 ? 13.25 -91.438 -46.375 1 62.34 95 LEU A C 1
ATOM 777 O O . LEU A 1 95 ? 14.195 -91.875 -45.75 1 62.34 95 LEU A O 1
ATOM 781 N N . PRO A 1 96 ? 12.523 -92.375 -47.219 1 63.41 96 PRO A N 1
ATOM 782 C CA . PRO A 1 96 ? 12.953 -93.75 -47.594 1 63.41 96 PRO A CA 1
ATOM 783 C C . PRO A 1 96 ? 14.328 -93.75 -48.25 1 63.41 96 PRO A C 1
ATOM 785 O O . PRO A 1 96 ? 14.766 -92.75 -48.812 1 63.41 96 PRO A O 1
ATOM 788 N N . PRO A 1 97 ? 15.266 -94.688 -48.062 1 57.12 97 PRO A N 1
ATOM 789 C CA . PRO A 1 97 ? 16.641 -94.812 -48.562 1 57.12 97 PRO A CA 1
ATOM 790 C C . PRO A 1 97 ? 16.766 -94.438 -50.031 1 57.12 97 PRO A C 1
ATOM 792 O O . PRO A 1 97 ? 17.828 -93.938 -50.469 1 57.12 97 PRO A O 1
ATOM 795 N N . GLU A 1 98 ? 15.75 -94.812 -50.906 1 57.19 98 GLU A N 1
ATOM 796 C CA . GLU A 1 98 ? 15.859 -94.5 -52.312 1 57.19 98 GLU A CA 1
ATOM 797 C C . GLU A 1 98 ? 15.945 -93 -52.562 1 57.19 98 GLU A C 1
ATOM 799 O O . GLU A 1 98 ? 16.453 -92.562 -53.594 1 57.19 98 GLU A O 1
ATOM 804 N N . GLN A 1 99 ? 15.406 -92.188 -51.75 1 58.62 99 GLN A N 1
ATOM 805 C CA . GLN A 1 99 ? 15.359 -90.75 -51.969 1 58.62 99 GLN A CA 1
ATOM 806 C C . GLN A 1 99 ? 16.328 -90 -51.062 1 58.62 99 GLN A C 1
ATOM 808 O O . GLN A 1 99 ? 16.047 -88.875 -50.625 1 58.62 99 GLN A O 1
ATOM 813 N N . ALA A 1 100 ? 17.266 -90.688 -50.469 1 54.31 100 ALA A N 1
ATOM 814 C CA . ALA A 1 100 ? 18.219 -90.125 -49.531 1 54.31 100 ALA A CA 1
ATOM 815 C C . ALA A 1 100 ? 19 -89 -50.125 1 54.31 100 ALA A C 1
ATOM 817 O O . ALA A 1 100 ? 19.484 -89.062 -51.281 1 54.31 100 ALA A O 1
ATOM 818 N N . PRO A 1 101 ? 18.797 -87.812 -49.75 1 60.16 101 PRO A N 1
ATOM 819 C CA . PRO A 1 101 ? 19.469 -86.688 -50.375 1 60.16 101 PRO A CA 1
ATOM 820 C C . PRO A 1 101 ? 20.969 -86.938 -50.562 1 60.16 101 PRO A C 1
ATOM 822 O O . PRO A 1 101 ? 21.562 -87.75 -49.844 1 60.16 101 PRO A O 1
ATOM 825 N N . GLY A 1 102 ? 21.562 -86.562 -51.781 1 65.31 102 GLY A N 1
ATOM 826 C CA . GLY A 1 102 ? 22.922 -86.812 -52.25 1 65.31 102 GLY A CA 1
ATOM 827 C C . GLY A 1 102 ? 23.969 -86.375 -51.219 1 65.31 102 GLY A C 1
ATOM 828 O O . GLY A 1 102 ? 23.656 -85.688 -50.25 1 65.31 102 GLY A O 1
ATOM 829 N N . LEU A 1 103 ? 25.109 -87 -51.094 1 62.25 103 LEU A N 1
ATOM 830 C CA . LEU A 1 103 ? 26.312 -86.812 -50.281 1 62.25 103 LEU A CA 1
ATOM 831 C C . LEU A 1 103 ? 26.625 -85.312 -50.125 1 62.25 103 LEU A C 1
ATOM 833 O O . LEU A 1 103 ? 27.125 -84.875 -49.062 1 62.25 103 LEU A O 1
ATOM 837 N N . ARG A 1 104 ? 26.125 -84.562 -50.969 1 65.12 104 ARG A N 1
ATOM 838 C CA . ARG A 1 104 ? 26.422 -83.125 -50.938 1 65.12 104 ARG A CA 1
ATOM 839 C C . ARG A 1 104 ? 25.531 -82.375 -49.938 1 65.12 104 ARG A C 1
ATOM 841 O O . ARG A 1 104 ? 26 -81.5 -49.219 1 65.12 104 ARG A O 1
ATOM 848 N N . ALA A 1 105 ? 24.359 -82.875 -49.812 1 72.56 105 ALA A N 1
ATOM 849 C CA . ALA A 1 105 ? 23.438 -82.25 -48.906 1 72.56 105 ALA A CA 1
ATOM 850 C C . ALA A 1 105 ? 23.781 -82.562 -47.469 1 72.56 105 ALA A C 1
ATOM 852 O O . ALA A 1 105 ? 23.656 -81.688 -46.562 1 72.56 105 ALA A O 1
ATOM 853 N N . THR A 1 106 ? 24.25 -83.688 -47.219 1 72.19 106 THR A N 1
ATOM 854 C CA . THR A 1 106 ? 24.656 -84.062 -45.875 1 72.19 106 THR A CA 1
ATOM 855 C C . THR A 1 106 ? 25.938 -83.375 -45.469 1 72.19 106 THR A C 1
ATOM 857 O O . THR A 1 106 ? 26.094 -83 -44.281 1 72.19 106 THR A O 1
ATOM 860 N N . TYR A 1 107 ? 26.703 -83.188 -46.469 1 71.25 107 TYR A N 1
ATOM 861 C CA . TYR A 1 107 ? 27.938 -82.438 -46.219 1 71.25 107 TYR A CA 1
ATOM 862 C C . TYR A 1 107 ? 27.625 -81 -45.781 1 71.25 107 TYR A C 1
ATOM 864 O O . TYR A 1 107 ? 28.188 -80.5 -44.812 1 71.25 107 TYR A O 1
ATOM 872 N N . HIS A 1 108 ? 26.656 -80.438 -46.438 1 76 108 HIS A N 1
ATOM 873 C CA . HIS A 1 108 ? 26.328 -79 -46.156 1 76 108 HIS A CA 1
ATOM 874 C C . HIS A 1 108 ? 25.641 -78.875 -44.781 1 76 108 HIS A C 1
ATOM 876 O O . HIS A 1 108 ? 25.844 -77.938 -44.062 1 76 108 HIS A O 1
ATOM 882 N N . LEU A 1 109 ? 24.922 -79.812 -44.438 1 78.44 109 LEU A N 1
ATOM 883 C CA . LEU A 1 109 ? 24.234 -79.812 -43.156 1 78.44 109 LEU A CA 1
ATOM 884 C C . LEU A 1 109 ? 25.234 -80 -42.031 1 78.44 109 LEU A C 1
ATOM 886 O O . LEU A 1 109 ? 25.125 -79.312 -41 1 78.44 109 LEU A O 1
ATOM 890 N N . SER A 1 110 ? 26.125 -80.875 -42.219 1 76.38 110 SER A N 1
ATOM 891 C CA . SER A 1 110 ? 27.141 -81.125 -41.219 1 76.38 110 SER A CA 1
ATOM 892 C C . SER A 1 110 ? 28.078 -79.875 -41.062 1 76.38 110 SER A C 1
ATOM 894 O O . SER A 1 110 ? 28.484 -79.562 -39.969 1 76.38 110 SER A O 1
ATOM 896 N N . GLN A 1 111 ? 28.328 -79.312 -42.188 1 75.94 111 GLN A N 1
ATOM 897 C CA . GLN A 1 111 ? 29.156 -78.125 -42.188 1 75.94 111 GLN A CA 1
ATOM 898 C C . GLN A 1 111 ? 28.469 -77 -41.438 1 75.94 111 GLN A C 1
ATOM 900 O O . GLN A 1 111 ? 29.094 -76.25 -40.625 1 75.94 111 GLN A O 1
ATOM 905 N N . ARG A 1 112 ? 27.219 -76.75 -41.656 1 78.81 112 ARG A N 1
ATOM 906 C CA . ARG A 1 112 ? 26.453 -75.75 -40.969 1 78.81 112 ARG A CA 1
ATOM 907 C C . ARG A 1 112 ? 26.375 -76 -39.5 1 78.81 112 ARG A C 1
ATOM 909 O O . ARG A 1 112 ? 26.438 -75.062 -38.688 1 78.81 112 ARG A O 1
ATOM 916 N N . ALA A 1 113 ? 26.156 -77.188 -39.188 1 79.75 113 ALA A N 1
ATOM 917 C CA . ALA A 1 113 ? 26.078 -77.562 -37.781 1 79.75 113 ALA A CA 1
ATOM 918 C C . ALA A 1 113 ? 27.422 -77.312 -37.062 1 79.75 113 ALA A C 1
ATOM 920 O O . ALA A 1 113 ? 27.438 -76.875 -35.938 1 79.75 113 ALA A O 1
ATOM 921 N N . ASP A 1 114 ? 28.547 -77.625 -37.75 1 77.62 114 ASP A N 1
ATOM 922 C CA . ASP A 1 114 ? 29.859 -77.438 -37.188 1 77.62 114 ASP A CA 1
ATOM 923 C C . ASP A 1 114 ? 30.141 -75.938 -37 1 77.62 114 ASP A C 1
ATOM 925 O O . ASP A 1 114 ? 30.719 -75.5 -36 1 77.62 114 ASP A O 1
ATOM 929 N N . GLU A 1 115 ? 29.75 -75.188 -37.938 1 78.88 115 GLU A N 1
ATOM 930 C CA . GLU A 1 115 ? 29.906 -73.75 -37.844 1 78.88 115 GLU A CA 1
ATOM 931 C C . GLU A 1 115 ? 29.078 -73.188 -36.719 1 78.88 115 GLU A C 1
ATOM 933 O O . GLU A 1 115 ? 29.547 -72.312 -35.969 1 78.88 115 GLU A O 1
ATOM 938 N N . MET A 1 116 ? 27.922 -73.562 -36.562 1 81.31 116 MET A N 1
ATOM 939 C CA . MET A 1 116 ? 27.047 -73.125 -35.469 1 81.31 116 MET A CA 1
ATOM 940 C C . MET A 1 116 ? 27.562 -73.562 -34.125 1 81.31 116 MET A C 1
ATOM 942 O O . MET A 1 116 ? 27.375 -72.875 -33.125 1 81.31 116 MET A O 1
ATOM 946 N N . PHE A 1 117 ? 28.172 -74.75 -34.219 1 79.5 117 PHE A N 1
ATOM 947 C CA . PHE A 1 117 ? 28.812 -75.25 -33 1 79.5 117 PHE A CA 1
ATOM 948 C C . PHE A 1 117 ? 29.922 -74.25 -32.562 1 79.5 117 PHE A C 1
ATOM 950 O O . PHE A 1 117 ? 30.031 -73.938 -31.375 1 79.5 117 PHE A O 1
ATOM 957 N N . ALA A 1 118 ? 30.703 -73.875 -33.5 1 78.94 118 ALA A N 1
ATOM 958 C CA . ALA A 1 118 ? 31.781 -72.938 -33.188 1 78.94 118 ALA A CA 1
ATOM 959 C C . ALA A 1 118 ? 31.234 -71.625 -32.688 1 78.94 118 ALA A C 1
ATOM 961 O O . ALA A 1 118 ? 31.781 -71 -31.75 1 78.94 118 ALA A O 1
ATOM 962 N N . GLU A 1 119 ? 30.188 -71.188 -33.188 1 81.94 119 GLU A N 1
ATOM 963 C CA . GLU A 1 119 ? 29.547 -69.938 -32.75 1 81.94 119 GLU A CA 1
ATOM 964 C C . GLU A 1 119 ? 28.938 -70.125 -31.359 1 81.94 119 GLU A C 1
ATOM 966 O O . GLU A 1 119 ? 29.016 -69.188 -30.562 1 81.94 119 GLU A O 1
ATOM 971 N N . ALA A 1 120 ? 28.266 -71.125 -31.125 1 79.81 120 ALA A N 1
ATOM 972 C CA . ALA A 1 120 ? 27.688 -71.312 -29.812 1 79.81 120 ALA A CA 1
ATOM 973 C C . ALA A 1 120 ? 28.766 -71.375 -28.734 1 79.81 120 ALA A C 1
ATOM 975 O O . ALA A 1 120 ? 28.594 -70.875 -27.641 1 79.81 120 ALA A O 1
ATOM 976 N N . ALA A 1 121 ? 29.922 -72 -29.125 1 76.44 121 ALA A N 1
ATOM 977 C CA . ALA A 1 121 ? 31.031 -72.125 -28.172 1 76.44 121 ALA A CA 1
ATOM 978 C C . ALA A 1 121 ? 31.594 -70.688 -27.906 1 76.44 121 ALA A C 1
ATOM 980 O O . ALA A 1 121 ? 31.938 -70.375 -26.766 1 76.44 121 ALA A O 1
ATOM 981 N N . ASN A 1 122 ? 31.594 -69.938 -28.875 1 79.5 122 ASN A N 1
ATOM 982 C CA . ASN A 1 122 ? 32.062 -68.562 -28.719 1 79.5 122 ASN A CA 1
ATOM 983 C C . ASN A 1 122 ? 31.109 -67.688 -27.859 1 79.5 122 ASN A C 1
ATOM 985 O O . ASN A 1 122 ? 31.562 -66.938 -27.016 1 79.5 122 ASN A O 1
ATOM 989 N N . LEU A 1 123 ? 29.906 -67.812 -28.062 1 80.56 123 LEU A N 1
ATOM 990 C CA . LEU A 1 123 ? 28.906 -67.062 -27.297 1 80.56 123 LEU A CA 1
ATOM 991 C C . LEU A 1 123 ? 28.891 -67.5 -25.844 1 80.56 123 LEU A C 1
ATOM 993 O O . LEU A 1 123 ? 28.625 -66.75 -24.938 1 80.56 123 LEU A O 1
ATOM 997 N N . LYS A 1 124 ? 29.172 -68.75 -25.688 1 76.06 124 LYS A N 1
ATOM 998 C CA . LYS A 1 124 ? 29.25 -69.312 -24.328 1 76.06 124 LYS A CA 1
ATOM 999 C C . LYS A 1 124 ? 30.391 -68.625 -23.547 1 76.06 124 LYS A C 1
ATOM 1001 O O . LYS A 1 124 ? 30.25 -68.312 -22.375 1 76.06 124 LYS A O 1
ATOM 1006 N N . GLU A 1 125 ? 31.484 -68.438 -24.266 1 74.62 125 GLU A N 1
ATOM 1007 C CA . GLU A 1 125 ? 32.625 -67.812 -23.609 1 74.62 125 GLU A CA 1
ATOM 1008 C C . GLU A 1 125 ? 32.375 -66.375 -23.344 1 74.62 125 GLU A C 1
ATOM 1010 O O . GLU A 1 125 ? 32.781 -65.812 -22.312 1 74.62 125 GLU A O 1
ATOM 1015 N N . LYS A 1 126 ? 31.656 -65.75 -24.125 1 74.81 126 LYS A N 1
ATOM 1016 C CA . LYS A 1 126 ? 31.344 -64.312 -23.984 1 74.81 126 LYS A CA 1
ATOM 1017 C C . LYS A 1 126 ? 30.234 -64.125 -22.969 1 74.81 126 LYS A C 1
ATOM 1019 O O . LYS A 1 126 ? 30 -62.969 -22.531 1 74.81 126 LYS A O 1
ATOM 1024 N N . GLY A 1 127 ? 29.547 -65.062 -22.641 1 67.81 127 GLY A N 1
ATOM 1025 C CA . GLY A 1 127 ? 28.422 -65 -21.734 1 67.81 127 GLY A CA 1
ATOM 1026 C C . GLY A 1 127 ? 28.812 -64.812 -20.281 1 67.81 127 GLY A C 1
ATOM 1027 O O . GLY A 1 127 ? 27.953 -64.688 -19.406 1 67.81 127 GLY A O 1
ATOM 1028 N N . ALA A 1 128 ? 30.094 -64.75 -20.031 1 63.91 128 ALA A N 1
ATOM 1029 C CA . ALA A 1 128 ? 30.547 -64.562 -18.656 1 63.91 128 ALA A CA 1
ATOM 1030 C C . ALA A 1 128 ? 30.672 -63.062 -18.344 1 63.91 128 ALA A C 1
ATOM 1032 O O . ALA A 1 128 ? 31.719 -62.469 -18.562 1 63.91 128 ALA A O 1
ATOM 1033 N N . PHE A 1 129 ? 29.484 -62.5 -18.047 1 69.12 129 PHE A N 1
ATOM 1034 C CA . PHE A 1 129 ? 29.453 -61.062 -17.75 1 69.12 129 PHE A CA 1
ATOM 1035 C C . PHE A 1 129 ? 29.812 -60.812 -16.297 1 69.12 129 PHE A C 1
ATOM 1037 O O . PHE A 1 129 ? 29.391 -61.531 -15.406 1 69.12 129 PHE A O 1
ATOM 1044 N N . HIS A 1 130 ? 30.781 -59.938 -15.992 1 63.28 130 HIS A N 1
ATOM 1045 C CA . HIS A 1 130 ? 31.062 -59.531 -14.617 1 63.28 130 HIS A CA 1
ATOM 1046 C C . HIS A 1 130 ? 29.922 -58.719 -14.031 1 63.28 130 HIS A C 1
ATOM 1048 O O . HIS A 1 130 ? 29.594 -58.875 -12.844 1 63.28 130 HIS A O 1
ATOM 1054 N N . LYS A 1 131 ? 29.359 -57.875 -14.789 1 65.5 131 LYS A N 1
ATOM 1055 C CA . LYS A 1 131 ? 28.219 -57.031 -14.391 1 65.5 131 LYS A CA 1
ATOM 1056 C C . LYS A 1 131 ? 27.109 -57.094 -15.438 1 65.5 131 LYS A C 1
ATOM 1058 O O . LYS A 1 131 ? 27.359 -56.875 -16.625 1 65.5 131 LYS A O 1
ATOM 1063 N N . VAL A 1 132 ? 26 -57.719 -15.023 1 62.94 132 VAL A N 1
ATOM 1064 C CA . VAL A 1 132 ? 24.906 -57.938 -15.969 1 62.94 132 VAL A CA 1
ATOM 1065 C C . VAL A 1 132 ? 24.031 -56.688 -16.031 1 62.94 132 VAL A C 1
ATOM 1067 O O . VAL A 1 132 ? 23.312 -56.469 -17.016 1 62.94 132 VAL A O 1
ATOM 1070 N N . ALA A 1 133 ? 23.891 -56.125 -14.938 1 57.56 133 ALA A N 1
ATOM 1071 C CA . ALA A 1 133 ? 23.016 -54.938 -14.883 1 57.56 133 ALA A CA 1
ATOM 1072 C C . ALA A 1 133 ? 23.688 -53.781 -14.18 1 57.56 133 ALA A C 1
ATOM 1074 O O . ALA A 1 133 ? 24.609 -53.969 -13.383 1 57.56 133 ALA A O 1
ATOM 1075 N N . ASP A 1 134 ? 23.781 -52.812 -14.719 1 54.62 134 ASP A N 1
ATOM 1076 C CA . ASP A 1 134 ? 24.281 -51.594 -14.07 1 54.62 134 ASP A CA 1
ATOM 1077 C C . ASP A 1 134 ? 23.172 -50.906 -13.273 1 54.62 134 ASP A C 1
ATOM 1079 O O . ASP A 1 134 ? 21.984 -51.094 -13.57 1 54.62 134 ASP A O 1
ATOM 1083 N N . GLU A 1 135 ? 23.484 -50.656 -12.016 1 48.62 135 GLU A N 1
ATOM 1084 C CA . GLU A 1 135 ? 22.547 -49.906 -11.188 1 48.62 135 GLU A CA 1
ATOM 1085 C C . GLU A 1 135 ? 21.672 -48.969 -12.039 1 48.62 135 GLU A C 1
ATOM 1087 O O . GLU A 1 135 ? 22.109 -48.5 -13.086 1 48.62 135 GLU A O 1
ATOM 1092 N N . LEU A 1 136 ? 20.422 -49.25 -11.836 1 45.66 136 LEU A N 1
ATOM 1093 C CA . LEU A 1 136 ? 19.297 -48.562 -12.469 1 45.66 136 LEU A CA 1
ATOM 1094 C C . LEU A 1 136 ? 19.719 -47.156 -12.906 1 45.66 136 LEU A C 1
ATOM 1096 O O . LEU A 1 136 ? 20.266 -46.375 -12.117 1 45.66 136 LEU A O 1
ATOM 1100 N N . VAL A 1 137 ? 20 -47.094 -14.109 1 46.5 137 VAL A N 1
ATOM 1101 C CA . VAL A 1 137 ? 19.781 -45.875 -14.875 1 46.5 137 VAL A CA 1
ATOM 1102 C C . VAL A 1 137 ? 18.625 -45.094 -14.266 1 46.5 137 VAL A C 1
ATOM 1104 O O . VAL A 1 137 ? 17.766 -45.656 -13.586 1 46.5 137 VAL A O 1
ATOM 1107 N N . GLN A 1 138 ? 18.578 -43.875 -14.398 1 53.69 138 GLN A N 1
ATOM 1108 C CA . GLN A 1 138 ? 17.656 -42.781 -14.164 1 53.69 138 GLN A CA 1
ATOM 1109 C C . GLN A 1 138 ? 16.25 -43.125 -14.656 1 53.69 138 GLN A C 1
ATOM 1111 O O . GLN A 1 138 ? 16.062 -43.438 -15.836 1 53.69 138 GLN A O 1
ATOM 1116 N N . VAL A 1 139 ? 15.461 -43.938 -13.773 1 58.66 139 VAL A N 1
ATOM 1117 C CA . VAL A 1 139 ? 14.07 -44 -14.211 1 58.66 139 VAL A CA 1
ATOM 1118 C C . VAL A 1 139 ? 13.625 -42.656 -14.758 1 58.66 139 VAL A C 1
ATOM 1120 O O . VAL A 1 139 ? 13.484 -41.688 -14 1 58.66 139 VAL A O 1
ATOM 1123 N N . ARG A 1 140 ? 13.672 -42.562 -15.977 1 68.12 140 ARG A N 1
ATOM 1124 C CA . ARG A 1 140 ? 13.352 -41.312 -16.656 1 68.12 140 ARG A CA 1
ATOM 1125 C C . ARG A 1 140 ? 11.898 -40.906 -16.422 1 68.12 140 ARG A C 1
ATOM 1127 O O . ARG A 1 140 ? 11.602 -39.719 -16.234 1 68.12 140 ARG A O 1
ATOM 1134 N N . PHE A 1 141 ? 10.969 -42 -16.406 1 75.56 141 PHE A N 1
ATOM 1135 C CA . PHE A 1 141 ? 9.547 -41.688 -16.312 1 75.56 141 PHE A CA 1
ATOM 1136 C C . PHE A 1 141 ? 8.836 -42.625 -15.375 1 75.56 141 PHE A C 1
ATOM 1138 O O . PHE A 1 141 ? 9.18 -43.812 -15.312 1 75.56 141 PHE A O 1
ATOM 1145 N N . GLU A 1 142 ? 8.031 -42.156 -14.422 1 75.56 142 GLU A N 1
ATOM 1146 C CA . GLU A 1 142 ? 7.223 -42.969 -13.5 1 75.56 142 GLU A CA 1
ATOM 1147 C C . GLU A 1 142 ? 5.734 -42.75 -13.773 1 75.56 142 GLU A C 1
ATOM 1149 O O . GLU A 1 142 ? 5.258 -41.625 -13.852 1 75.56 142 GLU A O 1
ATOM 1154 N N . GLU A 1 143 ? 5.027 -43.844 -14.016 1 75.81 143 GLU A N 1
ATOM 1155 C CA . GLU A 1 143 ? 3.578 -43.75 -14.188 1 75.81 143 GLU A CA 1
ATOM 1156 C C . GLU A 1 143 ? 2.883 -43.469 -12.852 1 75.81 143 GLU A C 1
ATOM 1158 O O . GLU A 1 143 ? 3.262 -44.031 -11.828 1 75.81 143 GLU A O 1
ATOM 1163 N N . MET A 1 144 ? 1.982 -42.594 -12.883 1 80.38 144 MET A N 1
ATOM 1164 C CA . MET A 1 144 ? 1.25 -42.25 -11.672 1 80.38 144 MET A CA 1
ATOM 1165 C C . MET A 1 144 ? -0.165 -42.812 -11.695 1 80.38 144 MET A C 1
ATOM 1167 O O . MET A 1 144 ? -0.752 -42.969 -12.766 1 80.38 144 MET A O 1
ATOM 1171 N N . PRO A 1 145 ? -0.684 -43.125 -10.562 1 75.31 145 PRO A N 1
ATOM 1172 C CA . PRO A 1 145 ? -2.07 -43.594 -10.516 1 75.31 145 PRO A CA 1
ATOM 1173 C C . PRO A 1 145 ? -3.07 -42.531 -10.945 1 75.31 145 PRO A C 1
ATOM 1175 O O . PRO A 1 145 ? -2.943 -41.344 -10.547 1 75.31 145 PRO A O 1
ATOM 1178 N N . SER A 1 146 ? -3.77 -42.812 -11.992 1 72.81 146 SER A N 1
ATOM 1179 C CA . SER A 1 146 ? -4.699 -41.812 -12.5 1 72.81 146 SER A CA 1
ATOM 1180 C C . SER A 1 146 ? -6.141 -42.312 -12.414 1 72.81 146 SER A C 1
ATOM 1182 O O . SER A 1 146 ? -6.422 -43.469 -12.68 1 72.81 146 SER A O 1
ATOM 1184 N N . ALA A 1 147 ? -6.934 -41.562 -11.633 1 63.47 147 ALA A N 1
ATOM 1185 C CA . ALA A 1 147 ? -8.367 -41.844 -11.633 1 63.47 147 ALA A CA 1
ATOM 1186 C C . ALA A 1 147 ? -9.008 -41.438 -12.953 1 63.47 147 ALA A C 1
ATOM 1188 O O . ALA A 1 147 ? -8.422 -40.656 -13.711 1 63.47 147 ALA A O 1
ATOM 1189 N N . ALA A 1 148 ? -10.062 -42.125 -13.336 1 59.81 148 ALA A N 1
ATOM 1190 C CA . ALA A 1 148 ? -10.781 -41.812 -14.562 1 59.81 148 ALA A CA 1
ATOM 1191 C C . ALA A 1 148 ? -11.211 -40.344 -14.562 1 59.81 148 ALA A C 1
ATOM 1193 O O . ALA A 1 148 ? -11.844 -39.875 -13.609 1 59.81 148 ALA A O 1
ATOM 1194 N N . VAL A 1 149 ? -10.562 -39.562 -15.328 1 68.19 149 VAL A N 1
ATOM 1195 C CA . VAL A 1 149 ? -10.836 -38.125 -15.391 1 68.19 149 VAL A CA 1
ATOM 1196 C C . VAL A 1 149 ? -11.875 -37.844 -16.469 1 68.19 149 VAL A C 1
ATOM 1198 O O . VAL A 1 149 ? -11.688 -38.219 -17.625 1 68.19 149 VAL A O 1
ATOM 1201 N N . VAL A 1 150 ? -13.117 -37.5 -16.062 1 74.38 150 VAL A N 1
ATOM 1202 C CA . VAL A 1 150 ? -14.172 -37.156 -17 1 74.38 150 VAL A CA 1
ATOM 1203 C C . VAL A 1 150 ? -14.156 -35.656 -17.266 1 74.38 150 VAL A C 1
ATOM 1205 O O . VAL A 1 150 ? -14.016 -34.844 -16.328 1 74.38 150 VAL A O 1
ATOM 1208 N N . GLY A 1 151 ? -14.195 -35.219 -18.531 1 74.5 151 GLY A N 1
ATOM 1209 C CA . GLY A 1 151 ? -14.445 -33.844 -18.938 1 74.5 151 GLY A CA 1
ATOM 1210 C C . GLY A 1 151 ? -13.203 -32.969 -18.891 1 74.5 151 GLY A C 1
ATOM 1211 O O . GLY A 1 151 ? -13.297 -31.75 -18.859 1 74.5 151 GLY A O 1
ATOM 1212 N N . MET A 1 152 ? -12.016 -33.562 -18.766 1 82.88 152 MET A N 1
ATOM 1213 C CA . MET A 1 152 ? -10.82 -32.75 -18.625 1 82.88 152 MET A CA 1
ATOM 1214 C C . MET A 1 152 ? -10 -32.75 -19.906 1 82.88 152 MET A C 1
ATOM 1216 O O . MET A 1 152 ? -8.867 -32.281 -19.922 1 82.88 152 MET A O 1
ATOM 1220 N N . ASP A 1 153 ? -10.578 -33.188 -20.938 1 84.44 153 ASP A N 1
ATOM 1221 C CA . ASP A 1 153 ? -9.828 -33.344 -22.172 1 84.44 153 ASP A CA 1
ATOM 1222 C C . ASP A 1 153 ? -9.43 -32 -22.766 1 84.44 153 ASP A C 1
ATOM 1224 O O . ASP A 1 153 ? -8.32 -31.828 -23.266 1 84.44 153 ASP A O 1
ATOM 1228 N N . ALA A 1 154 ? -10.367 -31.109 -22.578 1 85.69 154 ALA A N 1
ATOM 1229 C CA . ALA A 1 154 ? -10.07 -29.797 -23.141 1 85.69 154 ALA A CA 1
ATOM 1230 C C . ALA A 1 154 ? -8.922 -29.125 -22.391 1 85.69 154 ALA A C 1
ATOM 1232 O O . ALA A 1 154 ? -8.047 -28.516 -23.016 1 85.69 154 ALA A O 1
ATOM 1233 N N . VAL A 1 155 ? -8.891 -29.266 -21.125 1 89 155 VAL A N 1
ATOM 1234 C CA . VAL A 1 155 ? -7.852 -28.641 -20.297 1 89 155 VAL A CA 1
ATOM 1235 C C . VAL A 1 155 ? -6.523 -29.375 -20.516 1 89 155 VAL A C 1
ATOM 1237 O O . VAL A 1 155 ? -5.461 -28.75 -20.516 1 89 155 VAL A O 1
ATOM 1240 N N . LEU A 1 156 ? -6.617 -30.625 -20.734 1 89.81 156 LEU A N 1
ATOM 1241 C CA . LEU A 1 156 ? -5.426 -31.422 -20.984 1 89.81 156 LEU A CA 1
ATOM 1242 C C . LEU A 1 156 ? -4.758 -31.016 -22.281 1 89.81 156 LEU A C 1
ATOM 1244 O O . LEU A 1 156 ? -3.531 -30.938 -22.359 1 89.81 156 LEU A O 1
ATOM 1248 N N . GLN A 1 157 ? -5.57 -30.766 -23.203 1 89.06 157 GLN A N 1
ATOM 1249 C CA . GLN A 1 157 ? -5.027 -30.344 -24.484 1 89.06 157 GLN A CA 1
ATOM 1250 C C . GLN A 1 157 ? -4.414 -28.953 -24.406 1 89.06 157 GLN A C 1
ATOM 1252 O O . GLN A 1 157 ? -3.389 -28.672 -25.031 1 89.06 157 GLN A O 1
ATOM 1257 N N . ARG A 1 158 ? -5.02 -28.156 -23.672 1 89.94 158 ARG A N 1
ATOM 1258 C CA . ARG A 1 158 ? -4.469 -26.812 -23.484 1 89.94 158 ARG A CA 1
ATOM 1259 C C . ARG A 1 158 ? -3.137 -26.875 -22.734 1 89.94 158 ARG A C 1
ATOM 1261 O O . ARG A 1 158 ? -2.205 -26.141 -23.078 1 89.94 158 ARG A O 1
ATOM 1268 N N . LEU A 1 159 ? -3.111 -27.688 -21.719 1 91.12 159 LEU A N 1
ATOM 1269 C CA . LEU A 1 159 ? -1.871 -27.859 -20.969 1 91.12 159 LEU A CA 1
ATOM 1270 C C . LEU A 1 159 ? -0.76 -28.391 -21.875 1 91.12 159 LEU A C 1
ATOM 1272 O O . LEU A 1 159 ? 0.374 -27.906 -21.812 1 91.12 159 LEU A O 1
ATOM 1276 N N . HIS A 1 160 ? -1.125 -29.297 -22.734 1 88.94 160 HIS A N 1
ATOM 1277 C CA . HIS A 1 160 ? -0.146 -29.891 -23.641 1 88.94 160 HIS A CA 1
ATOM 1278 C C . HIS A 1 160 ? 0.347 -28.844 -24.641 1 88.94 160 HIS A C 1
ATOM 1280 O O . HIS A 1 160 ? 1.533 -28.828 -24.984 1 88.94 160 HIS A O 1
ATOM 1286 N N . ALA A 1 161 ? -0.537 -28.062 -25.062 1 87.06 161 ALA A N 1
ATOM 1287 C CA . ALA A 1 161 ? -0.176 -27.016 -26.016 1 87.06 161 ALA A CA 1
ATOM 1288 C C . ALA A 1 161 ? 0.761 -26 -25.359 1 87.06 161 ALA A C 1
ATOM 1290 O O . ALA A 1 161 ? 1.679 -25.484 -26.016 1 87.06 161 ALA A O 1
ATOM 1291 N N . CYS A 1 162 ? 0.535 -25.719 -24.109 1 86.81 162 CYS A N 1
ATOM 1292 C CA . CYS A 1 162 ? 1.368 -24.781 -23.375 1 86.81 162 CYS A CA 1
ATOM 1293 C C . CYS A 1 162 ? 2.771 -25.328 -23.172 1 86.81 162 CYS A C 1
ATOM 1295 O O . CYS A 1 162 ? 3.752 -24.578 -23.219 1 86.81 162 CYS A O 1
ATOM 1297 N N . VAL A 1 163 ? 2.918 -26.562 -22.953 1 84.5 163 VAL A N 1
ATOM 1298 C CA . VAL A 1 163 ? 4.203 -27.188 -22.656 1 84.5 163 VAL A CA 1
ATOM 1299 C C . VAL A 1 163 ? 4.973 -27.438 -23.953 1 84.5 163 VAL A C 1
ATOM 1301 O O . VAL A 1 163 ? 6.184 -27.219 -24.016 1 84.5 163 VAL A O 1
ATOM 1304 N N . ARG A 1 164 ? 4.32 -27.859 -24.969 1 77.81 164 ARG A N 1
ATOM 1305 C CA . ARG A 1 164 ? 4.996 -28.25 -26.203 1 77.81 164 ARG A CA 1
ATOM 1306 C C . ARG A 1 164 ? 5.348 -27.016 -27.047 1 77.81 164 ARG A C 1
ATOM 1308 O O . ARG A 1 164 ? 6.461 -26.906 -27.562 1 77.81 164 ARG A O 1
ATOM 1315 N N . HIS A 1 165 ? 4.375 -26.188 -27.266 1 67.69 165 HIS A N 1
ATOM 1316 C CA . HIS A 1 165 ? 4.582 -25.094 -28.219 1 67.69 165 HIS A CA 1
ATOM 1317 C C . HIS A 1 165 ? 4.781 -23.781 -27.484 1 67.69 165 HIS A C 1
ATOM 1319 O O . HIS A 1 165 ? 4.996 -22.734 -28.109 1 67.69 165 HIS A O 1
ATOM 1325 N N . GLY A 1 166 ? 4.762 -23.875 -26.281 1 64.5 166 GLY A N 1
ATOM 1326 C CA . GLY A 1 166 ? 4.648 -22.578 -25.641 1 64.5 166 GLY A CA 1
ATOM 1327 C C . GLY A 1 166 ? 5.992 -21.938 -25.344 1 64.5 166 GLY A C 1
ATOM 1328 O O . GLY A 1 166 ? 6.996 -22.641 -25.203 1 64.5 166 GLY A O 1
ATOM 1329 N N . ASP A 1 167 ? 6.125 -20.703 -25.625 1 73.25 167 ASP A N 1
ATOM 1330 C CA . ASP A 1 167 ? 7.246 -19.812 -25.328 1 73.25 167 ASP A CA 1
ATOM 1331 C C . ASP A 1 167 ? 7.375 -19.578 -23.828 1 73.25 167 ASP A C 1
ATOM 1333 O O . ASP A 1 167 ? 7.742 -18.484 -23.391 1 73.25 167 ASP A O 1
ATOM 1337 N N . VAL A 1 168 ? 6.934 -20.75 -23.062 1 82.75 168 VAL A N 1
ATOM 1338 C CA . VAL A 1 168 ? 6.965 -20.469 -21.625 1 82.75 168 VAL A CA 1
ATOM 1339 C C . VAL A 1 168 ? 7.766 -21.531 -20.906 1 82.75 168 VAL A C 1
ATOM 1341 O O . VAL A 1 168 ? 7.793 -22.688 -21.328 1 82.75 168 VAL A O 1
ATOM 1344 N N . GLY A 1 169 ? 8.461 -21.188 -19.906 1 85.31 169 GLY A N 1
ATOM 1345 C CA . GLY A 1 169 ? 9.258 -22.094 -19.094 1 85.31 169 GLY A CA 1
ATOM 1346 C C . GLY A 1 169 ? 8.492 -22.672 -17.906 1 85.31 169 GLY A C 1
ATOM 1347 O O . GLY A 1 169 ? 8.711 -23.812 -17.516 1 85.31 169 GLY A O 1
ATOM 1348 N N . ILE A 1 170 ? 7.602 -21.938 -17.359 1 91.31 170 ILE A N 1
ATOM 1349 C CA . ILE A 1 170 ? 6.836 -22.344 -16.188 1 91.31 170 ILE A CA 1
ATOM 1350 C C . ILE A 1 170 ? 5.344 -22.219 -16.469 1 91.31 170 ILE A C 1
ATOM 1352 O O . ILE A 1 170 ? 4.891 -21.172 -16.969 1 91.31 170 ILE A O 1
ATOM 1356 N N . VAL A 1 171 ? 4.566 -23.266 -16.266 1 92.69 171 VAL A N 1
ATOM 1357 C CA . VAL A 1 171 ? 3.119 -23.281 -16.453 1 92.69 171 VAL A CA 1
ATOM 1358 C C . VAL A 1 171 ? 2.436 -23.516 -15.102 1 92.69 171 VAL A C 1
ATOM 1360 O O . VAL A 1 171 ? 2.855 -24.375 -14.328 1 92.69 171 VAL A O 1
ATOM 1363 N N . GLY A 1 172 ? 1.478 -22.672 -14.805 1 94.69 172 GLY A N 1
ATOM 1364 C CA . GLY A 1 172 ? 0.758 -22.797 -13.547 1 94.69 172 GLY A CA 1
ATOM 1365 C C . GLY A 1 172 ? -0.705 -23.156 -13.734 1 94.69 172 GLY A C 1
ATOM 1366 O O . GLY A 1 172 ? -1.375 -22.609 -14.617 1 94.69 172 GLY A O 1
ATOM 1367 N N . ILE A 1 173 ? -1.189 -24.172 -13.008 1 95.62 173 ILE A N 1
ATOM 1368 C CA . ILE A 1 173 ? -2.592 -24.562 -12.961 1 95.62 173 ILE A CA 1
ATOM 1369 C C . ILE A 1 173 ? -3.176 -24.25 -11.586 1 95.62 173 ILE A C 1
ATOM 1371 O O . ILE A 1 173 ? -2.633 -24.672 -10.562 1 95.62 173 ILE A O 1
ATOM 1375 N N . TYR A 1 174 ? -4.215 -23.5 -11.57 1 95.38 174 TYR A N 1
ATOM 1376 C CA . TYR A 1 174 ? -4.793 -23.188 -10.266 1 95.38 174 TYR A CA 1
ATOM 1377 C C . TYR A 1 174 ? -6.305 -23.359 -10.281 1 95.38 174 TYR A C 1
ATOM 1379 O O . TYR A 1 174 ? -6.922 -23.391 -11.352 1 95.38 174 TYR A O 1
ATOM 1387 N N . GLY A 1 175 ? -6.863 -23.625 -9.125 1 94.38 175 GLY A N 1
ATOM 1388 C CA . GLY A 1 175 ? -8.289 -23.844 -8.953 1 94.38 175 GLY A CA 1
ATOM 1389 C C . GLY A 1 175 ? -8.664 -24.266 -7.547 1 94.38 175 GLY A C 1
ATOM 1390 O O . GLY A 1 175 ? -7.789 -24.484 -6.707 1 94.38 175 GLY A O 1
ATOM 1391 N N . MET A 1 176 ? -9.914 -24.422 -7.336 1 93.31 176 MET A N 1
ATOM 1392 C CA . MET A 1 176 ? -10.43 -24.75 -6.012 1 93.31 176 MET A CA 1
ATOM 1393 C C . MET A 1 176 ? -10.039 -26.172 -5.617 1 93.31 176 MET A C 1
ATOM 1395 O O . MET A 1 176 ? -9.641 -26.969 -6.469 1 93.31 176 MET A O 1
ATOM 1399 N N . ALA A 1 177 ? -10.148 -26.5 -4.328 1 91.5 177 ALA A N 1
ATOM 1400 C CA . ALA A 1 177 ? -9.836 -27.828 -3.834 1 91.5 177 ALA A CA 1
ATOM 1401 C C . ALA A 1 177 ? -10.844 -28.859 -4.359 1 91.5 177 ALA A C 1
ATOM 1403 O O . ALA A 1 177 ? -12.047 -28.609 -4.367 1 91.5 177 ALA A O 1
ATOM 1404 N N . GLY A 1 178 ? -10.391 -29.906 -4.891 1 90 178 GLY A N 1
ATOM 1405 C CA . GLY A 1 178 ? -11.25 -31 -5.309 1 90 178 GLY A CA 1
ATOM 1406 C C . GLY A 1 178 ? -11.695 -30.891 -6.758 1 90 178 GLY A C 1
ATOM 1407 O O . GLY A 1 178 ? -12.477 -31.719 -7.234 1 90 178 GLY A O 1
ATOM 1408 N N . VAL A 1 179 ? -11.195 -29.922 -7.461 1 90.69 179 VAL A N 1
ATOM 1409 C CA . VAL A 1 179 ? -11.625 -29.688 -8.836 1 90.69 179 VAL A CA 1
ATOM 1410 C C . VAL A 1 179 ? -10.961 -30.703 -9.766 1 90.69 179 VAL A C 1
ATOM 1412 O O . VAL A 1 179 ? -11.445 -30.938 -10.875 1 90.69 179 VAL A O 1
ATOM 1415 N N . GLY A 1 180 ? -9.836 -31.344 -9.32 1 89.56 180 GLY A N 1
ATOM 1416 C CA . GLY A 1 180 ? -9.195 -32.375 -10.109 1 89.56 180 GLY A CA 1
ATOM 1417 C C . GLY A 1 180 ? -7.828 -31.969 -10.633 1 89.56 180 GLY A C 1
ATOM 1418 O O . GLY A 1 180 ? -7.414 -32.406 -11.711 1 89.56 180 GLY A O 1
ATOM 1419 N N . LYS A 1 181 ? -7.121 -31.109 -10 1 91.81 181 LYS A N 1
ATOM 1420 C CA . LYS A 1 181 ? -5.809 -30.641 -10.445 1 91.81 181 LYS A CA 1
ATOM 1421 C C . LYS A 1 181 ? -4.781 -31.766 -10.398 1 91.81 181 LYS A C 1
ATOM 1423 O O . LYS A 1 181 ? -3.998 -31.938 -11.328 1 91.81 181 LYS A O 1
ATOM 1428 N N . THR A 1 182 ? -4.812 -32.5 -9.242 1 89.25 182 THR A N 1
ATOM 1429 C CA . THR A 1 182 ? -3.9 -33.625 -9.102 1 89.25 182 THR A CA 1
ATOM 1430 C C . THR A 1 182 ? -4.18 -34.688 -10.164 1 89.25 182 THR A C 1
ATOM 1432 O O . THR A 1 182 ? -3.25 -35.25 -10.758 1 89.25 182 THR A O 1
ATOM 1435 N N . ALA A 1 183 ? -5.488 -34.906 -10.391 1 88.5 183 ALA A N 1
ATOM 1436 C CA . ALA A 1 183 ? -5.875 -35.875 -11.406 1 88.5 183 ALA A CA 1
ATOM 1437 C C . ALA A 1 183 ? -5.414 -35.438 -12.797 1 88.5 183 ALA A C 1
ATOM 1439 O O . ALA A 1 183 ? -4.988 -36.281 -13.602 1 88.5 183 ALA A O 1
ATOM 1440 N N . LEU A 1 184 ? -5.527 -34.25 -13.094 1 90 184 LEU A N 1
ATOM 1441 C CA . LEU A 1 184 ? -5.102 -33.688 -14.383 1 90 184 LEU A CA 1
ATOM 1442 C C . LEU A 1 184 ? -3.598 -33.875 -14.57 1 90 184 LEU A C 1
ATOM 1444 O O . LEU A 1 184 ? -3.145 -34.25 -15.656 1 90 184 LEU A O 1
ATOM 1448 N N . LEU A 1 185 ? -2.777 -33.594 -13.578 1 90.94 185 LEU A N 1
ATOM 1449 C CA . LEU A 1 185 ? -1.325 -33.688 -13.648 1 90.94 185 LEU A CA 1
ATOM 1450 C C . LEU A 1 185 ? -0.896 -35.156 -13.859 1 90.94 185 LEU A C 1
ATOM 1452 O O . LEU A 1 185 ? 0.026 -35.406 -14.625 1 90.94 185 LEU A O 1
ATOM 1456 N N . ASN A 1 186 ? -1.545 -36.031 -13.148 1 89 186 ASN A N 1
ATOM 1457 C CA . ASN A 1 186 ? -1.229 -37.469 -13.297 1 89 186 ASN A CA 1
ATOM 1458 C C . ASN A 1 186 ? -1.57 -37.969 -14.695 1 89 186 ASN A C 1
ATOM 1460 O O . ASN A 1 186 ? -0.802 -38.719 -15.289 1 89 186 ASN A O 1
ATOM 1464 N N . LYS A 1 187 ? -2.707 -37.562 -15.164 1 88.69 187 LYS A N 1
ATOM 1465 C CA . LYS A 1 187 ? -3.088 -37.969 -16.516 1 88.69 187 LYS A CA 1
ATOM 1466 C C . LYS A 1 187 ? -2.125 -37.375 -17.547 1 88.69 187 LYS A C 1
ATOM 1468 O O . LYS A 1 187 ? -1.784 -38.062 -18.531 1 88.69 187 LYS A O 1
ATOM 1473 N N . TYR A 1 188 ? -1.725 -36.219 -17.359 1 90.44 188 TYR A N 1
ATOM 1474 C CA . TYR A 1 188 ? -0.774 -35.562 -18.25 1 90.44 188 TYR A CA 1
ATOM 1475 C C . TYR A 1 188 ? 0.56 -36.312 -18.25 1 90.44 188 TYR A C 1
ATOM 1477 O O . TYR A 1 188 ? 1.165 -36.5 -19.312 1 90.44 188 TYR A O 1
ATOM 1485 N N . ASN A 1 189 ? 1.053 -36.562 -17.047 1 89.06 189 ASN A N 1
ATOM 1486 C CA . ASN A 1 189 ? 2.295 -37.344 -16.922 1 89.06 189 ASN A CA 1
ATOM 1487 C C . ASN A 1 189 ? 2.223 -38.656 -17.656 1 89.06 189 ASN A C 1
ATOM 1489 O O . ASN A 1 189 ? 3.15 -39.031 -18.391 1 89.06 189 ASN A O 1
ATOM 1493 N N . ASN A 1 190 ? 1.068 -39.344 -17.594 1 85.69 190 ASN A N 1
ATOM 1494 C CA . ASN A 1 190 ? 0.917 -40.688 -18.156 1 85.69 190 ASN A CA 1
ATOM 1495 C C . ASN A 1 190 ? 0.69 -40.625 -19.672 1 85.69 190 ASN A C 1
ATOM 1497 O O . ASN A 1 190 ? 1.224 -41.438 -20.422 1 85.69 190 ASN A O 1
ATOM 1501 N N . ASP A 1 191 ? 0.019 -39.656 -20.125 1 84.44 191 ASP A N 1
ATOM 1502 C CA . ASP A 1 191 ? -0.408 -39.625 -21.531 1 84.44 191 ASP A CA 1
ATOM 1503 C C . ASP A 1 191 ? 0.623 -38.906 -22.406 1 84.44 191 ASP A C 1
ATOM 1505 O O . ASP A 1 191 ? 0.814 -39.281 -23.562 1 84.44 191 ASP A O 1
ATOM 1509 N N . PHE A 1 192 ? 1.294 -37.938 -21.875 1 84.94 192 PHE A N 1
ATOM 1510 C CA . PHE A 1 192 ? 2.072 -37.062 -22.766 1 84.94 192 PHE A CA 1
ATOM 1511 C C . PHE A 1 192 ? 3.555 -37.125 -22.422 1 84.94 192 PHE A C 1
ATOM 1513 O O . PHE A 1 192 ? 4.41 -36.938 -23.297 1 84.94 192 PHE A O 1
ATOM 1520 N N . LEU A 1 193 ? 3.885 -37.375 -21.203 1 85.38 193 LEU A N 1
ATOM 1521 C CA . LEU A 1 193 ? 5.293 -37.281 -20.828 1 85.38 193 LEU A CA 1
ATOM 1522 C C . LEU A 1 193 ? 5.977 -38.625 -20.938 1 85.38 193 LEU A C 1
ATOM 1524 O O . LEU A 1 193 ? 7.133 -38.719 -21.359 1 85.38 193 LEU A O 1
ATOM 1528 N N . ILE A 1 194 ? 5.152 -39.562 -20.641 1 79.19 194 ILE A N 1
ATOM 1529 C CA . ILE A 1 194 ? 5.746 -40.875 -20.703 1 79.19 194 ILE A CA 1
ATOM 1530 C C . ILE A 1 194 ? 6.066 -41.219 -22.156 1 79.19 194 ILE A C 1
ATOM 1532 O O . ILE A 1 194 ? 5.195 -41.156 -23.031 1 79.19 194 ILE A O 1
ATOM 1536 N N . ASN A 1 195 ? 7.32 -41.406 -22.531 1 70.25 195 ASN A N 1
ATOM 1537 C CA . ASN A 1 195 ? 7.805 -41.875 -23.828 1 70.25 195 ASN A CA 1
ATOM 1538 C C . ASN A 1 195 ? 8.07 -40.719 -24.781 1 70.25 195 ASN A C 1
ATOM 1540 O O . ASN A 1 195 ? 8.133 -40.906 -26 1 70.25 195 ASN A O 1
ATOM 1544 N N . SER A 1 196 ? 8.031 -39.562 -24.141 1 77.25 196 SER A N 1
ATOM 1545 C CA . SER A 1 196 ? 8.414 -38.406 -24.984 1 77.25 196 SER A CA 1
ATOM 1546 C C . SER A 1 196 ? 9.898 -38.469 -25.328 1 77.25 196 SER A C 1
ATOM 1548 O O . SER A 1 196 ? 10.742 -38.625 -24.453 1 77.25 196 SER A O 1
ATOM 1550 N N . PRO A 1 197 ? 10.273 -38.375 -26.531 1 75.25 197 PRO A N 1
ATOM 1551 C CA . PRO A 1 197 ? 11.68 -38.5 -26.922 1 75.25 197 PRO A CA 1
ATOM 1552 C C . PRO A 1 197 ? 12.477 -37.219 -26.594 1 75.25 197 PRO A C 1
ATOM 1554 O O . PRO A 1 197 ? 13.703 -37.281 -26.453 1 75.25 197 PRO A O 1
ATOM 1557 N N . ASP A 1 198 ? 11.875 -36.188 -26.484 1 78.56 198 ASP A N 1
ATOM 1558 C CA . ASP A 1 198 ? 12.562 -34.906 -26.312 1 78.56 198 ASP A CA 1
ATOM 1559 C C . ASP A 1 198 ? 12.875 -34.625 -24.844 1 78.56 198 ASP A C 1
ATOM 1561 O O . ASP A 1 198 ? 13.664 -33.75 -24.516 1 78.56 198 ASP A O 1
ATOM 1565 N N . ILE A 1 199 ? 12.297 -35.438 -23.922 1 85.88 199 ILE A N 1
ATOM 1566 C CA . ILE A 1 199 ? 12.453 -35.188 -22.484 1 85.88 199 ILE A CA 1
ATOM 1567 C C . ILE A 1 199 ? 13.336 -36.281 -21.875 1 85.88 199 ILE A C 1
ATOM 1569 O O . ILE A 1 199 ? 13.125 -37.469 -22.109 1 85.88 199 ILE A O 1
ATOM 1573 N N . ASN A 1 200 ? 14.297 -35.812 -21.188 1 79.62 200 ASN A N 1
ATOM 1574 C CA . ASN A 1 200 ? 15.227 -36.719 -20.547 1 79.62 200 ASN A CA 1
ATOM 1575 C C . ASN A 1 200 ? 14.648 -37.312 -19.266 1 79.62 200 ASN A C 1
ATOM 1577 O O . ASN A 1 200 ? 14.812 -38.5 -18.969 1 79.62 200 ASN A O 1
ATOM 1581 N N . VAL A 1 201 ? 13.977 -36.406 -18.516 1 85.88 201 VAL A N 1
ATOM 1582 C CA . VAL A 1 201 ? 13.477 -36.875 -17.219 1 85.88 201 VAL A CA 1
ATOM 1583 C C . VAL A 1 201 ? 12.242 -36.062 -16.828 1 85.88 201 VAL A C 1
ATOM 1585 O O . VAL A 1 201 ? 12.188 -34.844 -17.078 1 85.88 201 VAL A O 1
ATOM 1588 N N . ALA A 1 202 ? 11.242 -36.75 -16.344 1 89.31 202 ALA A N 1
ATOM 1589 C CA . ALA A 1 202 ? 10.062 -36.125 -15.766 1 89.31 202 ALA A CA 1
ATOM 1590 C C . ALA A 1 202 ? 9.922 -36.469 -14.281 1 89.31 202 ALA A C 1
ATOM 1592 O O . ALA A 1 202 ? 9.883 -37.656 -13.922 1 89.31 202 ALA A O 1
ATOM 1593 N N . ILE A 1 203 ? 9.922 -35.5 -13.391 1 90.06 203 ILE A N 1
ATOM 1594 C CA . ILE A 1 203 ? 9.891 -35.719 -11.945 1 90.06 203 ILE A CA 1
ATOM 1595 C C . ILE A 1 203 ? 8.586 -35.188 -11.375 1 90.06 203 ILE A C 1
ATOM 1597 O O . ILE A 1 203 ? 8.242 -34.031 -11.578 1 90.06 203 ILE A O 1
ATOM 1601 N N . ASN A 1 204 ? 7.836 -36.031 -10.703 1 89.69 204 ASN A N 1
ATOM 1602 C CA . ASN A 1 204 ? 6.613 -35.656 -10.008 1 89.69 204 ASN A CA 1
ATOM 1603 C C . ASN A 1 204 ? 6.852 -35.5 -8.508 1 89.69 204 ASN A C 1
ATOM 1605 O O . ASN A 1 204 ? 7.316 -36.438 -7.848 1 89.69 204 ASN A O 1
ATOM 1609 N N . ILE A 1 205 ? 6.562 -34.312 -7.977 1 91.06 205 ILE A N 1
ATOM 1610 C CA . ILE A 1 205 ? 6.773 -34.062 -6.559 1 91.06 205 ILE A CA 1
ATOM 1611 C C . ILE A 1 205 ? 5.48 -33.531 -5.934 1 91.06 205 ILE A C 1
ATOM 1613 O O . ILE A 1 205 ? 4.879 -32.594 -6.449 1 91.06 205 ILE A O 1
ATOM 1617 N N . GLU A 1 206 ? 5.02 -34.125 -4.902 1 91 206 GLU A N 1
ATOM 1618 C CA . GLU A 1 206 ? 3.947 -33.594 -4.078 1 91 206 GLU A CA 1
ATOM 1619 C C . GLU A 1 206 ? 4.504 -32.688 -2.965 1 91 206 GLU A C 1
ATOM 1621 O O . GLU A 1 206 ? 4.988 -33.219 -1.949 1 91 206 GLU A O 1
ATOM 1626 N N . VAL A 1 207 ? 4.465 -31.422 -3.082 1 90.38 207 VAL A N 1
ATOM 1627 C CA . VAL A 1 207 ? 5.086 -30.484 -2.16 1 90.38 207 VAL A CA 1
ATOM 1628 C C . VAL A 1 207 ? 4.211 -30.328 -0.918 1 90.38 207 VAL A C 1
ATOM 1630 O O . VAL A 1 207 ? 4.68 -30.5 0.208 1 90.38 207 VAL A O 1
ATOM 1633 N N . GLY A 1 208 ? 2.869 -30.094 -1.068 1 86.94 208 GLY A N 1
ATOM 1634 C CA . GLY A 1 208 ? 1.961 -29.938 0.057 1 86.94 208 GLY A CA 1
ATOM 1635 C C . GLY A 1 208 ? 2.201 -28.672 0.849 1 86.94 208 GLY A C 1
ATOM 1636 O O . GLY A 1 208 ? 2.932 -27.781 0.402 1 86.94 208 GLY A O 1
ATOM 1637 N N . LYS A 1 209 ? 1.604 -28.516 2.061 1 85.5 209 LYS A N 1
ATOM 1638 C CA . LYS A 1 209 ? 1.646 -27.312 2.889 1 85.5 209 LYS A CA 1
ATOM 1639 C C . LYS A 1 209 ? 2.941 -27.25 3.695 1 85.5 209 LYS A C 1
ATOM 1641 O O . LYS A 1 209 ? 3.551 -26.188 3.816 1 85.5 209 LYS A O 1
ATOM 1646 N N . GLU A 1 210 ? 3.301 -28.344 4.238 1 84.5 210 GLU A N 1
ATOM 1647 C CA . GLU A 1 210 ? 4.516 -28.391 5.043 1 84.5 210 GLU A CA 1
ATOM 1648 C C . GLU A 1 210 ? 5.656 -29.062 4.281 1 84.5 210 GLU A C 1
ATOM 1650 O O . GLU A 1 210 ? 5.641 -30.266 4.062 1 84.5 210 GLU A O 1
ATOM 1655 N N . PHE A 1 211 ? 6.449 -28.219 3.598 1 83.62 211 PHE A N 1
ATOM 1656 C CA . PHE A 1 211 ? 7.566 -28.812 2.863 1 83.62 211 PHE A CA 1
ATOM 1657 C C . PHE A 1 211 ? 8.898 -28.297 3.391 1 83.62 211 PHE A C 1
ATOM 1659 O O . PHE A 1 211 ? 8.945 -27.25 4.035 1 83.62 211 PHE A O 1
ATOM 1666 N N . SER A 1 212 ? 9.875 -29.109 3.291 1 87.88 212 SER A N 1
ATOM 1667 C CA . SER A 1 212 ? 11.258 -28.75 3.574 1 87.88 212 SER A CA 1
ATOM 1668 C C . SER A 1 212 ? 12.102 -28.734 2.303 1 87.88 212 SER A C 1
ATOM 1670 O O . SER A 1 212 ? 11.938 -29.594 1.436 1 87.88 212 SER A O 1
ATOM 1672 N N . LEU A 1 213 ? 12.898 -27.766 2.143 1 87.19 213 LEU A N 1
ATOM 1673 C CA . LEU A 1 213 ? 13.758 -27.656 0.972 1 87.19 213 LEU A CA 1
ATOM 1674 C C . LEU A 1 213 ? 14.695 -28.859 0.866 1 87.19 213 LEU A C 1
ATOM 1676 O O . LEU A 1 213 ? 14.984 -29.328 -0.237 1 87.19 213 LEU A O 1
ATOM 1680 N N . ASP A 1 214 ? 15.008 -29.359 2.008 1 87 214 ASP A N 1
ATOM 1681 C CA . ASP A 1 214 ? 15.891 -30.516 2.049 1 87 214 ASP A CA 1
ATOM 1682 C C . ASP A 1 214 ? 15.195 -31.75 1.459 1 87 214 ASP A C 1
ATOM 1684 O O . ASP A 1 214 ? 15.82 -32.531 0.732 1 87 214 ASP A O 1
ATOM 1688 N N . ASP A 1 215 ? 13.969 -31.859 1.778 1 87.38 215 ASP A N 1
ATOM 1689 C CA . ASP A 1 215 ? 13.219 -33 1.289 1 87.38 215 ASP A CA 1
ATOM 1690 C C . ASP A 1 215 ? 13.047 -32.938 -0.227 1 87.38 215 ASP A C 1
ATOM 1692 O O . ASP A 1 215 ? 13.133 -33.969 -0.907 1 87.38 215 ASP A O 1
ATOM 1696 N N . ILE A 1 216 ? 12.812 -31.797 -0.744 1 91.12 216 ILE A N 1
ATOM 1697 C CA . ILE A 1 216 ? 12.617 -31.625 -2.18 1 91.12 216 ILE A CA 1
ATOM 1698 C C . ILE A 1 216 ? 13.922 -31.922 -2.914 1 91.12 216 ILE A C 1
ATOM 1700 O O . ILE A 1 216 ? 13.922 -32.594 -3.957 1 91.12 216 ILE A O 1
ATOM 1704 N N . GLN A 1 217 ? 15.016 -31.438 -2.344 1 90.06 217 GLN A N 1
ATOM 1705 C CA . GLN A 1 217 ? 16.328 -31.703 -2.932 1 90.06 217 GLN A CA 1
ATOM 1706 C C . GLN A 1 217 ? 16.625 -33.188 -2.955 1 90.06 217 GLN A C 1
ATOM 1708 O O . GLN A 1 217 ? 17.156 -33.719 -3.939 1 90.06 217 GLN A O 1
ATOM 1713 N N . LYS A 1 218 ? 16.281 -33.875 -1.877 1 86 218 LYS A N 1
ATOM 1714 C CA . LYS A 1 218 ? 16.516 -35.312 -1.781 1 86 218 LYS A CA 1
ATOM 1715 C C . LYS A 1 218 ? 15.688 -36.062 -2.811 1 86 218 LYS A C 1
ATOM 1717 O O . LYS A 1 218 ? 16.188 -37 -3.439 1 86 218 LYS A O 1
ATOM 1722 N N . ILE A 1 219 ? 14.438 -35.688 -2.988 1 86.69 219 ILE A N 1
ATOM 1723 C CA . ILE A 1 219 ? 13.555 -36.344 -3.932 1 86.69 219 ILE A CA 1
ATOM 1724 C C . ILE A 1 219 ? 14.094 -36.188 -5.352 1 86.69 219 ILE A C 1
ATOM 1726 O O . ILE A 1 219 ? 14.148 -37.156 -6.117 1 86.69 219 ILE A O 1
ATOM 1730 N N . ILE A 1 220 ? 14.516 -35.031 -5.695 1 88.31 220 ILE A N 1
ATOM 1731 C CA . ILE A 1 220 ? 15.023 -34.75 -7.031 1 88.31 220 ILE A CA 1
ATOM 1732 C C . ILE A 1 220 ? 16.344 -35.469 -7.242 1 88.31 220 ILE A C 1
ATOM 1734 O O . ILE A 1 220 ? 16.562 -36.094 -8.297 1 88.31 220 ILE A O 1
ATOM 1738 N N . GLY A 1 221 ? 17.219 -35.406 -6.223 1 83.94 221 GLY A N 1
ATOM 1739 C CA . GLY A 1 221 ? 18.5 -36.062 -6.312 1 83.94 221 GLY A CA 1
ATOM 1740 C C . GLY A 1 221 ? 18.375 -37.594 -6.457 1 83.94 221 GLY A C 1
ATOM 1741 O O . GLY A 1 221 ? 19.109 -38.188 -7.227 1 83.94 221 GLY A O 1
ATOM 1742 N N . ASP A 1 222 ? 17.438 -38.094 -5.711 1 79.88 222 ASP A N 1
ATOM 1743 C CA . ASP A 1 222 ? 17.203 -39.531 -5.797 1 79.88 222 ASP A CA 1
ATOM 1744 C C . ASP A 1 222 ? 16.719 -39.938 -7.184 1 79.88 222 ASP A C 1
ATOM 1746 O O . ASP A 1 222 ? 17.094 -40.969 -7.707 1 79.88 222 ASP A O 1
ATOM 1750 N N . ARG A 1 223 ? 15.906 -39.094 -7.738 1 82.88 223 ARG A N 1
ATOM 1751 C CA . ARG A 1 223 ? 15.375 -39.375 -9.07 1 82.88 223 ARG A CA 1
ATOM 1752 C C . ARG A 1 223 ? 16.453 -39.25 -10.133 1 82.88 223 ARG A C 1
ATOM 1754 O O . ARG A 1 223 ? 16.375 -39.875 -11.195 1 82.88 223 ARG A O 1
ATOM 1761 N N . LEU A 1 224 ? 17.438 -38.344 -9.898 1 81.19 224 LEU A N 1
ATOM 1762 C CA . LEU A 1 224 ? 18.516 -38.125 -10.852 1 81.19 224 LEU A CA 1
ATOM 1763 C C . LEU A 1 224 ? 19.672 -39.094 -10.617 1 81.19 224 LEU A C 1
ATOM 1765 O O . LEU A 1 224 ? 20.547 -39.219 -11.477 1 81.19 224 LEU A O 1
ATOM 1769 N N . GLY A 1 225 ? 19.672 -39.719 -9.516 1 71.88 225 GLY A N 1
ATOM 1770 C CA . GLY A 1 225 ? 20.719 -40.688 -9.211 1 71.88 225 GLY A CA 1
ATOM 1771 C C . GLY A 1 225 ? 21.984 -40.031 -8.672 1 71.88 225 GLY A C 1
ATOM 1772 O O . GLY A 1 225 ? 23.094 -40.5 -8.922 1 71.88 225 GLY A O 1
ATOM 1773 N N . VAL A 1 226 ? 21.828 -38.844 -8.078 1 71.38 226 VAL A N 1
ATOM 1774 C CA . VAL A 1 226 ? 22.984 -38.125 -7.543 1 71.38 226 VAL A CA 1
ATOM 1775 C C . VAL A 1 226 ? 23.281 -38.594 -6.121 1 71.38 226 VAL A C 1
ATOM 1777 O O . VAL A 1 226 ? 22.359 -38.969 -5.379 1 71.38 226 VAL A O 1
ATOM 1780 N N . SER A 1 227 ? 24.547 -38.812 -5.77 1 64.38 227 SER A N 1
ATOM 1781 C CA . SER A 1 227 ? 24.953 -39.219 -4.43 1 64.38 227 SER A CA 1
ATOM 1782 C C . SER A 1 227 ? 25.094 -38.031 -3.494 1 64.38 227 SER A C 1
ATOM 1784 O O . SER A 1 227 ? 25.703 -37.031 -3.852 1 64.38 227 SER A O 1
ATOM 1786 N N . TRP A 1 228 ? 24.266 -38 -2.338 1 62.84 228 TRP A N 1
ATOM 1787 C CA . TRP A 1 228 ? 24.188 -36.906 -1.38 1 62.84 228 TRP A CA 1
ATOM 1788 C C . TRP A 1 228 ? 25.25 -37.062 -0.297 1 62.84 228 TRP A C 1
ATOM 1790 O O . TRP A 1 228 ? 25.422 -36.156 0.543 1 62.84 228 TRP A O 1
ATOM 1800 N N . GLU A 1 229 ? 26.125 -37.969 -0.162 1 60.22 229 GLU A N 1
ATOM 1801 C CA . GLU A 1 229 ? 26.875 -38.219 1.062 1 60.22 229 GLU A CA 1
ATOM 1802 C C . GLU A 1 229 ? 27.641 -36.969 1.503 1 60.22 229 GLU A C 1
ATOM 1804 O O . GLU A 1 229 ? 28.484 -36.469 0.771 1 60.22 229 GLU A O 1
ATOM 1809 N N . ASN A 1 230 ? 27.234 -36.219 2.725 1 63.69 230 ASN A N 1
ATOM 1810 C CA . ASN A 1 230 ? 27.875 -35.219 3.566 1 63.69 230 ASN A CA 1
ATOM 1811 C C . ASN A 1 230 ? 27.875 -33.844 2.896 1 63.69 230 ASN A C 1
ATOM 1813 O O . ASN A 1 230 ? 28.797 -33.031 3.105 1 63.69 230 ASN A O 1
ATOM 1817 N N . ARG A 1 231 ? 26.875 -33.625 2.006 1 70.19 231 ARG A N 1
ATOM 1818 C CA . ARG A 1 231 ? 26.891 -32.312 1.365 1 70.19 231 ARG A CA 1
ATOM 1819 C C . ARG A 1 231 ? 25.906 -31.359 2.02 1 70.19 231 ARG A C 1
ATOM 1821 O O . ARG A 1 231 ? 24.844 -31.781 2.475 1 70.19 231 ARG A O 1
ATOM 1828 N N . THR A 1 232 ? 26.25 -30.203 2.145 1 74.12 232 THR A N 1
ATOM 1829 C CA . THR A 1 232 ? 25.391 -29.156 2.646 1 74.12 232 THR A CA 1
ATOM 1830 C C . THR A 1 232 ? 24.312 -28.797 1.618 1 74.12 232 THR A C 1
ATOM 1832 O O . THR A 1 232 ? 24.469 -29.094 0.432 1 74.12 232 THR A O 1
ATOM 1835 N N . PRO A 1 233 ? 23.203 -28.266 2.031 1 81.25 233 PRO A N 1
ATOM 1836 C CA . PRO A 1 233 ? 22.109 -27.906 1.113 1 81.25 233 PRO A CA 1
ATOM 1837 C C . PRO A 1 233 ? 22.578 -27 -0.017 1 81.25 233 PRO A C 1
ATOM 1839 O O . PRO A 1 233 ? 22.094 -27.109 -1.146 1 81.25 233 PRO A O 1
ATOM 1842 N N . ARG A 1 234 ? 23.438 -26.219 0.251 1 74.12 234 ARG A N 1
ATOM 1843 C CA . ARG A 1 234 ? 23.922 -25.312 -0.784 1 74.12 234 ARG A CA 1
ATOM 1844 C C . ARG A 1 234 ? 24.719 -26.062 -1.847 1 74.12 234 ARG A C 1
ATOM 1846 O O . ARG A 1 234 ? 24.594 -25.781 -3.039 1 74.12 234 ARG A O 1
ATOM 1853 N N . GLU A 1 235 ? 25.531 -26.938 -1.366 1 72 235 GLU A N 1
ATOM 1854 C CA . GLU A 1 235 ? 26.297 -27.75 -2.299 1 72 235 GLU A CA 1
ATOM 1855 C C . GLU A 1 235 ? 25.375 -28.625 -3.146 1 72 235 GLU A C 1
ATOM 1857 O O . GLU A 1 235 ? 25.625 -28.828 -4.336 1 72 235 GLU A O 1
ATOM 1862 N N . ARG A 1 236 ? 24.438 -29.141 -2.449 1 81.06 236 ARG A N 1
ATOM 1863 C CA . ARG A 1 236 ? 23.469 -29.938 -3.178 1 81.06 236 ARG A CA 1
ATOM 1864 C C . ARG A 1 236 ? 22.781 -29.125 -4.262 1 81.06 236 ARG A C 1
ATOM 1866 O O . ARG A 1 236 ? 22.531 -29.625 -5.363 1 81.06 236 ARG A O 1
ATOM 1873 N N . ALA A 1 237 ? 22.438 -27.922 -3.928 1 84 237 ALA A N 1
ATOM 1874 C CA . ALA A 1 237 ? 21.781 -27.031 -4.891 1 84 237 ALA A CA 1
ATOM 1875 C C . ALA A 1 237 ? 22.672 -26.797 -6.109 1 84 237 ALA A C 1
ATOM 1877 O O . ALA A 1 237 ? 22.172 -26.781 -7.242 1 84 237 ALA A O 1
ATOM 1878 N N . GLY A 1 238 ? 23.953 -26.594 -5.844 1 75.81 238 GLY A N 1
ATOM 1879 C CA . GLY A 1 238 ? 24.875 -26.422 -6.945 1 75.81 238 GLY A CA 1
ATOM 1880 C C . GLY A 1 238 ? 24.984 -27.641 -7.844 1 75.81 238 GLY A C 1
ATOM 1881 O O . GLY A 1 238 ? 25.016 -27.516 -9.07 1 75.81 238 GLY A O 1
ATOM 1882 N N . MET A 1 239 ? 24.969 -28.766 -7.262 1 75.44 239 MET A N 1
ATOM 1883 C CA . MET A 1 239 ? 25.062 -30.016 -8.008 1 75.44 239 MET A CA 1
ATOM 1884 C C . MET A 1 239 ? 23.812 -30.234 -8.844 1 75.44 239 MET A C 1
ATOM 1886 O O . MET A 1 239 ? 23.891 -30.625 -10.016 1 75.44 239 MET A O 1
ATOM 1890 N N . LEU A 1 240 ? 22.688 -30.047 -8.242 1 83.94 240 LEU A N 1
ATOM 1891 C CA . LEU A 1 240 ? 21.422 -30.219 -8.953 1 83.94 240 LEU A CA 1
ATOM 1892 C C . LEU A 1 240 ? 21.312 -29.266 -10.125 1 83.94 240 LEU A C 1
ATOM 1894 O O . LEU A 1 240 ? 20.844 -29.641 -11.203 1 83.94 240 LEU A O 1
ATOM 1898 N N . TYR A 1 241 ? 21.75 -28.109 -9.867 1 82.81 241 TYR A N 1
ATOM 1899 C CA . TYR A 1 241 ? 21.703 -27.094 -10.914 1 82.81 241 TYR A CA 1
ATOM 1900 C C . TYR A 1 241 ? 22.531 -27.5 -12.117 1 82.81 241 TYR A C 1
ATOM 1902 O O . TYR A 1 241 ? 22.094 -27.359 -13.258 1 82.81 241 TYR A O 1
ATOM 1910 N N . ARG A 1 242 ? 23.672 -27.969 -11.922 1 74.5 242 ARG A N 1
ATOM 1911 C CA . ARG A 1 242 ? 24.578 -28.391 -12.984 1 74.5 242 ARG A CA 1
ATOM 1912 C C . ARG A 1 242 ? 24 -29.562 -13.773 1 74.5 242 ARG A C 1
ATOM 1914 O O . ARG A 1 242 ? 24.094 -29.594 -15.008 1 74.5 242 ARG A O 1
ATOM 1921 N N . VAL A 1 243 ? 23.438 -30.5 -13.062 1 77.5 243 VAL A N 1
ATOM 1922 C CA . VAL A 1 243 ? 22.891 -31.703 -13.703 1 77.5 243 VAL A CA 1
ATOM 1923 C C . VAL A 1 243 ? 21.672 -31.344 -14.523 1 77.5 243 VAL A C 1
ATOM 1925 O O . VAL A 1 243 ? 21.516 -31.781 -15.672 1 77.5 243 VAL A O 1
ATOM 1928 N N . LEU A 1 244 ? 20.828 -30.516 -14.008 1 85.19 244 LEU A N 1
ATOM 1929 C CA . LEU A 1 244 ? 19.547 -30.188 -14.648 1 85.19 244 LEU A CA 1
ATOM 1930 C C . LEU A 1 244 ? 19.766 -29.266 -15.836 1 85.19 244 LEU A C 1
ATOM 1932 O O . LEU A 1 244 ? 19 -29.281 -16.797 1 85.19 244 LEU A O 1
ATOM 1936 N N . THR A 1 245 ? 20.766 -28.469 -15.727 1 81.19 245 THR A N 1
ATOM 1937 C CA . THR A 1 245 ? 21.031 -27.547 -16.812 1 81.19 245 THR A CA 1
ATOM 1938 C C . THR A 1 245 ? 21.438 -28.297 -18.078 1 81.19 245 THR A C 1
ATOM 1940 O O . THR A 1 245 ? 21.188 -27.828 -19.203 1 81.19 245 THR A O 1
ATOM 1943 N N . LYS A 1 246 ? 21.953 -29.438 -17.938 1 74.69 246 LYS A N 1
ATOM 1944 C CA . LYS A 1 246 ? 22.453 -30.203 -19.078 1 74.69 246 LYS A CA 1
ATOM 1945 C C . LYS A 1 246 ? 21.375 -31.141 -19.609 1 74.69 246 LYS A C 1
ATOM 1947 O O . LYS A 1 246 ? 21.547 -31.766 -20.656 1 74.69 246 LYS A O 1
ATOM 1952 N N . MET A 1 247 ? 20.266 -31.172 -18.922 1 79.88 247 MET A N 1
ATOM 1953 C CA . MET A 1 247 ? 19.203 -32.094 -19.328 1 79.88 247 MET A CA 1
ATOM 1954 C C . MET A 1 247 ? 17.938 -31.312 -19.688 1 79.88 247 MET A C 1
ATOM 1956 O O . MET A 1 247 ? 17.75 -30.172 -19.266 1 79.88 247 MET A O 1
ATOM 1960 N N . ASN A 1 248 ? 17.156 -31.969 -20.578 1 86.88 248 ASN A N 1
ATOM 1961 C CA . ASN A 1 248 ? 15.789 -31.516 -20.766 1 86.88 248 ASN A CA 1
ATOM 1962 C C . ASN A 1 248 ? 14.844 -32.156 -19.75 1 86.88 248 ASN A C 1
ATOM 1964 O O . ASN A 1 248 ? 14.523 -33.344 -19.859 1 86.88 248 ASN A O 1
ATOM 1968 N N . PHE A 1 249 ? 14.414 -31.391 -18.828 1 89.88 249 PHE A N 1
ATOM 1969 C CA . PHE A 1 249 ? 13.625 -31.969 -17.75 1 89.88 249 PHE A CA 1
ATOM 1970 C C . PHE A 1 249 ? 12.242 -31.328 -17.688 1 89.88 249 PHE A C 1
ATOM 1972 O O . PHE A 1 249 ? 12.039 -30.219 -18.188 1 89.88 249 PHE A O 1
ATOM 1979 N N . VAL A 1 250 ? 11.289 -32.125 -17.172 1 91.69 250 VAL A N 1
ATOM 1980 C CA . VAL A 1 250 ? 9.969 -31.625 -16.828 1 91.69 250 VAL A CA 1
ATOM 1981 C C . VAL A 1 250 ? 9.688 -31.875 -15.344 1 91.69 250 VAL A C 1
ATOM 1983 O O . VAL A 1 250 ? 9.742 -33 -14.883 1 91.69 250 VAL A O 1
ATOM 1986 N N . LEU A 1 251 ? 9.516 -30.828 -14.656 1 93.44 251 LEU A N 1
ATOM 1987 C CA . LEU A 1 251 ? 9.234 -30.922 -13.227 1 93.44 251 LEU A CA 1
ATOM 1988 C C . LEU A 1 251 ? 7.758 -30.656 -12.945 1 93.44 251 LEU A C 1
ATOM 1990 O O . LEU A 1 251 ? 7.234 -29.594 -13.312 1 93.44 251 LEU A O 1
ATOM 1994 N N . LEU A 1 252 ? 7.059 -31.578 -12.367 1 94.44 252 LEU A N 1
ATOM 1995 C CA . LEU A 1 252 ? 5.66 -31.438 -11.977 1 94.44 252 LEU A CA 1
ATOM 1996 C C . LEU A 1 252 ? 5.527 -31.234 -10.477 1 94.44 252 LEU A C 1
ATOM 1998 O O . LEU A 1 252 ? 5.734 -32.156 -9.695 1 94.44 252 LEU A O 1
ATOM 2002 N N . LEU A 1 253 ? 5.203 -30.062 -10.117 1 94.81 253 LEU A N 1
ATOM 2003 C CA . LEU A 1 253 ? 5.031 -29.703 -8.711 1 94.81 253 LEU A CA 1
ATOM 2004 C C . LEU A 1 253 ? 3.551 -29.641 -8.344 1 94.81 253 LEU A C 1
ATOM 2006 O O . LEU A 1 253 ? 2.84 -28.734 -8.758 1 94.81 253 LEU A O 1
ATOM 2010 N N . ASP A 1 254 ? 3.117 -30.547 -7.457 1 93.31 254 ASP A N 1
ATOM 2011 C CA . ASP A 1 254 ? 1.697 -30.656 -7.141 1 93.31 254 ASP A CA 1
ATOM 2012 C C . ASP A 1 254 ? 1.385 -30.016 -5.793 1 93.31 254 ASP A C 1
ATOM 2014 O O . ASP A 1 254 ? 2.156 -30.156 -4.84 1 93.31 254 ASP A O 1
ATOM 2018 N N . ASP A 1 255 ? 0.309 -29.297 -5.715 1 93.31 255 ASP A N 1
ATOM 2019 C CA . ASP A 1 255 ? -0.313 -28.781 -4.504 1 93.31 255 ASP A CA 1
ATOM 2020 C C . ASP A 1 255 ? 0.614 -27.797 -3.787 1 93.31 255 ASP A C 1
ATOM 2022 O O . ASP A 1 255 ? 0.896 -27.953 -2.598 1 93.31 255 ASP A O 1
ATOM 2026 N N . LEU A 1 256 ? 1.043 -26.797 -4.473 1 94.44 256 LEU A N 1
ATOM 2027 C CA . LEU A 1 256 ? 1.901 -25.766 -3.912 1 94.44 256 LEU A CA 1
ATOM 2028 C C . LEU A 1 256 ? 1.084 -24.75 -3.111 1 94.44 256 LEU A C 1
ATOM 2030 O O . LEU A 1 256 ? 0.048 -24.281 -3.58 1 94.44 256 LEU A O 1
ATOM 2034 N N . TRP A 1 257 ? 1.492 -24.453 -1.891 1 93.12 257 TRP A N 1
ATOM 2035 C CA . TRP A 1 257 ? 0.811 -23.5 -1.036 1 93.12 257 TRP A CA 1
ATOM 2036 C C . TRP A 1 257 ? 1.633 -22.219 -0.894 1 93.12 257 TRP A C 1
ATOM 2038 O O . TRP A 1 257 ? 1.094 -21.156 -0.57 1 93.12 257 TRP A O 1
ATOM 2048 N N . GLU A 1 258 ? 2.934 -22.297 -1.068 1 91.5 258 GLU A N 1
ATOM 2049 C CA . GLU A 1 258 ? 3.881 -21.188 -1.022 1 91.5 258 GLU A CA 1
ATOM 2050 C C . GLU A 1 258 ? 4.883 -21.266 -2.17 1 91.5 258 GLU A C 1
ATOM 2052 O O . GLU A 1 258 ? 5.164 -22.359 -2.678 1 91.5 258 GLU A O 1
ATOM 2057 N N . PRO A 1 259 ? 5.32 -20.078 -2.592 1 91.31 259 PRO A N 1
ATOM 2058 C CA . PRO A 1 259 ? 6.305 -20.109 -3.676 1 91.31 259 PRO A CA 1
ATOM 2059 C C . PRO A 1 259 ? 7.605 -20.797 -3.273 1 91.31 259 PRO A C 1
ATOM 2061 O O . PRO A 1 259 ? 8.031 -20.703 -2.117 1 91.31 259 PRO A O 1
ATOM 2064 N N . LEU A 1 260 ? 8.195 -21.422 -4.23 1 91.12 260 LEU A N 1
ATOM 2065 C CA . LEU A 1 260 ? 9.461 -22.109 -4.02 1 91.12 260 LEU A CA 1
ATOM 2066 C C . LEU A 1 260 ? 10.625 -21.297 -4.578 1 91.12 260 LEU A C 1
ATOM 2068 O O . LEU A 1 260 ? 10.5 -20.688 -5.641 1 91.12 260 LEU A O 1
ATOM 2072 N N . ASN A 1 261 ? 11.641 -21.25 -3.83 1 87.06 261 ASN A N 1
ATOM 2073 C CA . ASN A 1 261 ? 12.859 -20.609 -4.312 1 87.06 261 ASN A CA 1
ATOM 2074 C C . ASN A 1 261 ? 13.719 -21.578 -5.125 1 87.06 261 ASN A C 1
ATOM 2076 O O . ASN A 1 261 ? 14.508 -22.328 -4.559 1 87.06 261 ASN A O 1
ATOM 2080 N N . PHE A 1 262 ? 13.617 -21.484 -6.383 1 88.5 262 PHE A N 1
ATOM 2081 C CA . PHE A 1 262 ? 14.281 -22.406 -7.281 1 88.5 262 PHE A CA 1
ATOM 2082 C C . PHE A 1 262 ? 15.797 -22.312 -7.141 1 88.5 262 PHE A C 1
ATOM 2084 O O . PHE A 1 262 ? 16.5 -23.312 -7.277 1 88.5 262 PHE A O 1
ATOM 2091 N N . GLN A 1 263 ? 16.266 -21.156 -6.793 1 81.44 263 GLN A N 1
ATOM 2092 C CA . GLN A 1 263 ? 17.703 -20.969 -6.645 1 81.44 263 GLN A CA 1
ATOM 2093 C C . GLN A 1 263 ? 18.25 -21.734 -5.441 1 81.44 263 GLN A C 1
ATOM 2095 O O . GLN A 1 263 ? 19.297 -22.375 -5.527 1 81.44 263 GLN A O 1
ATOM 2100 N N . MET A 1 264 ? 17.547 -21.734 -4.426 1 82.31 264 MET A N 1
ATOM 2101 C CA . MET A 1 264 ? 17.969 -22.422 -3.205 1 82.31 264 MET A CA 1
ATOM 2102 C C . MET A 1 264 ? 17.875 -23.938 -3.359 1 82.31 264 MET A C 1
ATOM 2104 O O . MET A 1 264 ? 18.625 -24.672 -2.732 1 82.31 264 MET A O 1
ATOM 2108 N N . ILE A 1 265 ? 16.984 -24.344 -4.195 1 87.19 265 ILE A N 1
ATOM 2109 C CA . ILE A 1 265 ? 16.797 -25.781 -4.426 1 87.19 265 ILE A CA 1
ATOM 2110 C C . ILE A 1 265 ? 17.781 -26.266 -5.488 1 87.19 265 ILE A C 1
ATOM 2112 O O . ILE A 1 265 ? 18.203 -27.422 -5.473 1 87.19 265 ILE A O 1
ATOM 2116 N N . GLY A 1 266 ? 18.203 -25.406 -6.305 1 86.56 266 GLY A N 1
ATOM 2117 C CA . GLY A 1 266 ? 19.109 -25.766 -7.379 1 86.56 266 GLY A CA 1
ATOM 2118 C C . GLY A 1 266 ? 18.406 -26.094 -8.68 1 86.56 266 GLY A C 1
ATOM 2119 O O . GLY A 1 266 ? 18.859 -26.953 -9.438 1 86.56 266 GLY A O 1
ATOM 2120 N N . ILE A 1 267 ? 17.25 -25.547 -8.914 1 89.31 267 ILE A N 1
ATOM 2121 C CA . ILE A 1 267 ? 16.5 -25.781 -10.141 1 89.31 267 ILE A CA 1
ATOM 2122 C C . ILE A 1 267 ? 16.688 -24.609 -11.102 1 89.31 267 ILE A C 1
ATOM 2124 O O . ILE A 1 267 ? 16.391 -23.469 -10.766 1 89.31 267 ILE A O 1
ATOM 2128 N N . PRO A 1 268 ? 17.219 -24.844 -12.188 1 86.62 268 PRO A N 1
ATOM 2129 C CA . PRO A 1 268 ? 17.344 -23.766 -13.172 1 86.62 268 PRO A CA 1
ATOM 2130 C C . PRO A 1 268 ? 16 -23.359 -13.758 1 86.62 268 PRO A C 1
ATOM 2132 O O . PRO A 1 268 ? 15.203 -24.203 -14.164 1 86.62 268 PRO A O 1
ATOM 2135 N N . VAL A 1 269 ? 15.766 -22.156 -13.805 1 86.44 269 VAL A N 1
ATOM 2136 C CA . VAL A 1 269 ? 14.531 -21.656 -14.398 1 86.44 269 VAL A CA 1
ATOM 2137 C C . VAL A 1 269 ? 14.617 -21.734 -15.922 1 86.44 269 VAL A C 1
ATOM 2139 O O . VAL A 1 269 ? 15.508 -21.141 -16.531 1 86.44 269 VAL A O 1
ATOM 2142 N N . PRO A 1 270 ? 13.742 -22.516 -16.469 1 86.81 270 PRO A N 1
ATOM 2143 C CA . PRO A 1 270 ? 13.797 -22.688 -17.922 1 86.81 270 PRO A CA 1
ATOM 2144 C C . PRO A 1 270 ? 13.523 -21.391 -18.672 1 86.81 270 PRO A C 1
ATOM 2146 O O . PRO A 1 270 ? 12.648 -20.609 -18.281 1 86.81 270 PRO A O 1
ATOM 2149 N N . LYS A 1 271 ? 14.297 -21.141 -19.641 1 78.19 271 LYS A N 1
ATOM 2150 C CA . LYS A 1 271 ? 14.086 -19.984 -20.531 1 78.19 271 LYS A CA 1
ATOM 2151 C C . LYS A 1 271 ? 12.898 -20.219 -21.453 1 78.19 271 LYS A C 1
ATOM 2153 O O . LYS A 1 271 ? 12.312 -21.297 -21.469 1 78.19 271 LYS A O 1
ATOM 2158 N N . HIS A 1 272 ? 12.523 -19.297 -22.219 1 76.56 272 HIS A N 1
ATOM 2159 C CA . HIS A 1 272 ? 11.328 -19.328 -23.047 1 76.56 272 HIS A CA 1
ATOM 2160 C C . HIS A 1 272 ? 11.461 -20.359 -24.156 1 76.56 272 HIS A C 1
ATOM 2162 O O . HIS A 1 272 ? 10.492 -21.047 -24.516 1 76.56 272 HIS A O 1
ATOM 2168 N N . ASN A 1 273 ? 12.648 -20.547 -24.625 1 76.5 273 ASN A N 1
ATOM 2169 C CA . ASN A 1 273 ? 12.812 -21.438 -25.766 1 76.5 273 ASN A CA 1
ATOM 2170 C C . ASN A 1 273 ? 13.406 -22.781 -25.359 1 76.5 273 ASN A C 1
ATOM 2172 O O . ASN A 1 273 ? 13.75 -23.594 -26.219 1 76.5 273 ASN A O 1
ATOM 2176 N N . SER A 1 274 ? 13.297 -23.047 -24.094 1 81.12 274 SER A N 1
ATOM 2177 C CA . SER A 1 274 ? 13.906 -24.297 -23.641 1 81.12 274 SER A CA 1
ATOM 2178 C C . SER A 1 274 ? 12.906 -25.438 -23.672 1 81.12 274 SER A C 1
ATOM 2180 O O . SER A 1 274 ? 11.695 -25.219 -23.672 1 81.12 274 SER A O 1
ATOM 2182 N N . LYS A 1 275 ? 13.383 -26.641 -23.859 1 84.19 275 LYS A N 1
ATOM 2183 C CA . LYS A 1 275 ? 12.547 -27.844 -23.828 1 84.19 275 LYS A CA 1
ATOM 2184 C C . LYS A 1 275 ? 12.234 -28.266 -22.406 1 84.19 275 LYS A C 1
ATOM 2186 O O . LYS A 1 275 ? 11.297 -29.031 -22.172 1 84.19 275 LYS A O 1
ATOM 2191 N N . SER A 1 276 ? 13.039 -27.75 -21.5 1 90.12 276 SER A N 1
ATOM 2192 C CA . SER A 1 276 ? 12.75 -28 -20.078 1 90.12 276 SER A CA 1
ATOM 2193 C C . SER A 1 276 ? 11.57 -27.156 -19.609 1 90.12 276 SER A C 1
ATOM 2195 O O . SER A 1 276 ? 11.406 -26.016 -20.016 1 90.12 276 SER A O 1
ATOM 2197 N N . LYS A 1 277 ? 10.672 -27.844 -18.859 1 92 277 LYS A N 1
ATOM 2198 C CA . LYS A 1 277 ? 9.477 -27.141 -18.406 1 92 277 LYS A CA 1
ATOM 2199 C C . LYS A 1 277 ? 9.195 -27.453 -16.938 1 92 277 LYS A C 1
ATOM 2201 O O . LYS A 1 277 ? 9.555 -28.531 -16.438 1 92 277 LYS A O 1
ATOM 2206 N N . ILE A 1 278 ? 8.602 -26.531 -16.25 1 93.69 278 ILE A N 1
ATOM 2207 C CA . ILE A 1 278 ? 8.102 -26.719 -14.891 1 93.69 278 ILE A CA 1
ATOM 2208 C C . ILE A 1 278 ? 6.594 -26.484 -14.852 1 93.69 278 ILE A C 1
ATOM 2210 O O . ILE A 1 278 ? 6.102 -25.469 -15.344 1 93.69 278 ILE A O 1
ATOM 2214 N N . VAL A 1 279 ? 5.82 -27.453 -14.375 1 94.38 279 VAL A N 1
ATOM 2215 C CA . VAL A 1 279 ? 4.371 -27.344 -14.25 1 94.38 279 VAL A CA 1
ATOM 2216 C C . VAL A 1 279 ? 3.977 -27.422 -12.773 1 94.38 279 VAL A C 1
ATOM 2218 O O . VAL A 1 279 ? 4.375 -28.344 -12.062 1 94.38 279 VAL A O 1
ATOM 2221 N N . LEU A 1 280 ? 3.262 -26.453 -12.336 1 96 280 LEU A N 1
ATOM 2222 C CA . LEU A 1 280 ? 2.875 -26.453 -10.93 1 96 280 LEU A CA 1
ATOM 2223 C C . LEU A 1 280 ? 1.36 -26.344 -10.781 1 96 280 LEU A C 1
ATOM 2225 O O . LEU A 1 280 ? 0.684 -25.797 -11.656 1 96 280 LEU A O 1
ATOM 2229 N N . THR A 1 281 ? 0.774 -26.953 -9.727 1 95.56 281 THR A N 1
ATOM 2230 C CA . THR A 1 281 ? -0.637 -26.844 -9.375 1 95.56 281 THR A CA 1
ATOM 2231 C C . THR A 1 281 ? -0.802 -26.188 -8.008 1 95.56 281 THR A C 1
ATOM 2233 O O . THR A 1 281 ? 0.002 -26.406 -7.102 1 95.56 281 THR A O 1
ATOM 2236 N N . THR A 1 282 ? -1.727 -25.328 -7.906 1 95.38 282 THR A N 1
ATOM 2237 C CA . THR A 1 282 ? -1.96 -24.625 -6.648 1 95.38 282 THR A CA 1
ATOM 2238 C C . THR A 1 282 ? -3.428 -24.219 -6.516 1 95.38 282 THR A C 1
ATOM 2240 O O . THR A 1 282 ? -4.18 -24.281 -7.488 1 95.38 282 THR A O 1
ATOM 2243 N N . ARG A 1 283 ? -3.83 -23.984 -5.242 1 94.25 283 ARG A N 1
ATOM 2244 C CA . ARG A 1 283 ? -5.176 -23.5 -4.957 1 94.25 283 ARG A CA 1
ATOM 2245 C C . ARG A 1 283 ? -5.215 -21.969 -4.961 1 94.25 283 ARG A C 1
ATOM 2247 O O . ARG A 1 283 ? -6.289 -21.375 -4.988 1 94.25 283 ARG A O 1
ATOM 2254 N N . ILE A 1 284 ? -4.074 -21.391 -4.93 1 94.31 284 ILE A N 1
ATOM 2255 C CA . ILE A 1 284 ? -3.951 -19.953 -4.766 1 94.31 284 ILE A CA 1
ATOM 2256 C C . ILE A 1 284 ? -3.268 -19.344 -5.992 1 94.31 284 ILE A C 1
ATOM 2258 O O . ILE A 1 284 ? -2.105 -19.641 -6.273 1 94.31 284 ILE A O 1
ATOM 2262 N N . GLU A 1 285 ? -3.896 -18.516 -6.691 1 92.94 285 GLU A N 1
ATOM 2263 C CA . GLU A 1 285 ? -3.375 -17.906 -7.914 1 92.94 285 GLU A CA 1
ATOM 2264 C C . GLU A 1 285 ? -2.115 -17.094 -7.629 1 92.94 285 GLU A C 1
ATOM 2266 O O . GLU A 1 285 ? -1.199 -17.047 -8.453 1 92.94 285 GLU A O 1
ATOM 2271 N N . ASP A 1 286 ? -2.105 -16.453 -6.516 1 91.56 286 ASP A N 1
ATOM 2272 C CA . ASP A 1 286 ? -0.996 -15.594 -6.129 1 91.56 286 ASP A CA 1
ATOM 2273 C C . ASP A 1 286 ? 0.323 -16.359 -6.113 1 91.56 286 ASP A C 1
ATOM 2275 O O . ASP A 1 286 ? 1.388 -15.781 -6.34 1 91.56 286 ASP A O 1
ATOM 2279 N N . VAL A 1 287 ? 0.312 -17.562 -5.797 1 93 287 VAL A N 1
ATOM 2280 C CA . VAL A 1 287 ? 1.518 -18.375 -5.77 1 93 287 VAL A CA 1
ATOM 2281 C C . VAL A 1 287 ? 2.121 -18.453 -7.168 1 93 287 VAL A C 1
ATOM 2283 O O . VAL A 1 287 ? 3.342 -18.406 -7.328 1 93 287 VAL A O 1
ATOM 2286 N N . CYS A 1 288 ? 1.28 -18.562 -8.164 1 93.19 288 CYS A N 1
ATOM 2287 C CA . CYS A 1 288 ? 1.745 -18.578 -9.547 1 93.19 288 CYS A CA 1
ATOM 2288 C C . CYS A 1 288 ? 2.428 -17.25 -9.906 1 93.19 288 CYS A C 1
ATOM 2290 O O . CYS A 1 288 ? 3.484 -17.25 -10.531 1 93.19 288 CYS A O 1
ATOM 2292 N N . ASP A 1 289 ? 1.818 -16.266 -9.438 1 90.62 289 ASP A N 1
ATOM 2293 C CA . ASP A 1 289 ? 2.344 -14.938 -9.75 1 90.62 289 ASP A CA 1
ATOM 2294 C C . ASP A 1 289 ? 3.684 -14.695 -9.062 1 90.62 289 ASP A C 1
ATOM 2296 O O . ASP A 1 289 ? 4.598 -14.125 -9.648 1 90.62 289 ASP A O 1
ATOM 2300 N N . ARG A 1 290 ? 3.797 -15.117 -7.879 1 89.62 290 ARG A N 1
ATOM 2301 C CA . ARG A 1 290 ? 5.02 -14.914 -7.105 1 89.62 290 ARG A CA 1
ATOM 2302 C C . ARG A 1 290 ? 6.152 -15.789 -7.637 1 89.62 290 ARG A C 1
ATOM 2304 O O . ARG A 1 290 ? 7.324 -15.539 -7.344 1 89.62 290 ARG A O 1
ATOM 2311 N N . MET A 1 291 ? 5.785 -16.781 -8.391 1 91 291 MET A N 1
ATOM 2312 C CA . MET A 1 291 ? 6.785 -17.641 -9.008 1 91 291 MET A CA 1
ATOM 2313 C C . MET A 1 291 ? 7.035 -17.234 -10.453 1 91 291 MET A C 1
ATOM 2315 O O . MET A 1 291 ? 7.676 -17.969 -11.211 1 91 291 MET A O 1
ATOM 2319 N N . ASP A 1 292 ? 6.43 -16.141 -10.922 1 87.12 292 ASP A N 1
ATOM 2320 C CA . ASP A 1 292 ? 6.621 -15.539 -12.242 1 87.12 292 ASP A CA 1
ATOM 2321 C C . ASP A 1 292 ? 6.102 -16.469 -13.344 1 87.12 292 ASP A C 1
ATOM 2323 O O . ASP A 1 292 ? 6.777 -16.672 -14.352 1 87.12 292 ASP A O 1
ATOM 2327 N N . VAL A 1 293 ? 5 -17.078 -13.086 1 89.31 293 VAL A N 1
ATOM 2328 C CA . VAL A 1 293 ? 4.355 -17.906 -14.102 1 89.31 293 VAL A CA 1
ATOM 2329 C C . VAL A 1 293 ? 3.766 -17.016 -15.195 1 89.31 293 VAL A C 1
ATOM 2331 O O . VAL A 1 293 ? 3.016 -16.078 -14.906 1 89.31 293 VAL A O 1
ATOM 2334 N N . ARG A 1 294 ? 4.031 -17.25 -16.375 1 81 294 ARG A N 1
ATOM 2335 C CA . ARG A 1 294 ? 3.557 -16.406 -17.469 1 81 294 ARG A CA 1
ATOM 2336 C C . ARG A 1 294 ? 2.209 -16.906 -17.984 1 81 294 ARG A C 1
ATOM 2338 O O . ARG A 1 294 ? 1.35 -16.094 -18.359 1 81 294 ARG A O 1
ATOM 2345 N N . ARG A 1 295 ? 2.133 -18.234 -18.016 1 87.62 295 ARG A N 1
ATOM 2346 C CA . ARG A 1 295 ? 0.869 -18.797 -18.469 1 87.62 295 ARG A CA 1
ATOM 2347 C C . ARG A 1 295 ? 0.144 -19.5 -17.328 1 87.62 295 ARG A C 1
ATOM 2349 O O . ARG A 1 295 ? 0.639 -20.5 -16.797 1 87.62 295 ARG A O 1
ATOM 2356 N N . LYS A 1 296 ? -0.944 -19.031 -17.062 1 91.62 296 LYS A N 1
ATOM 2357 C CA . LYS A 1 296 ? -1.771 -19.594 -16 1 91.62 296 LYS A CA 1
ATOM 2358 C C . LYS A 1 296 ? -3.047 -20.203 -16.562 1 91.62 296 LYS A C 1
ATOM 2360 O O . LYS A 1 296 ? -3.697 -19.625 -17.438 1 91.62 296 LYS A O 1
ATOM 2365 N N . LEU A 1 297 ? -3.299 -21.406 -16.156 1 92.94 297 LEU A N 1
ATOM 2366 C CA . LEU A 1 297 ? -4.527 -22.094 -16.547 1 92.94 297 LEU A CA 1
ATOM 2367 C C . LEU A 1 297 ? -5.453 -22.266 -15.336 1 92.94 297 LEU A C 1
ATOM 2369 O O . LEU A 1 297 ? -5.074 -22.875 -14.344 1 92.94 297 LEU A O 1
ATOM 2373 N N . LYS A 1 298 ? -6.602 -21.703 -15.422 1 92 298 LYS A N 1
ATOM 2374 C CA . LYS A 1 298 ? -7.586 -21.875 -14.359 1 92 298 LYS A CA 1
ATOM 2375 C C . LYS A 1 298 ? -8.445 -23.109 -14.609 1 92 298 LYS A C 1
ATOM 2377 O O . LYS A 1 298 ? -9.016 -23.266 -15.688 1 92 298 LYS A O 1
ATOM 2382 N N . MET A 1 299 ? -8.445 -23.922 -13.625 1 92.88 299 MET A N 1
ATOM 2383 C CA . MET A 1 299 ? -9.312 -25.094 -13.695 1 92.88 299 MET A CA 1
ATOM 2384 C C . MET A 1 299 ? -10.688 -24.797 -13.125 1 92.88 299 MET A C 1
ATOM 2386 O O . MET A 1 299 ? -10.82 -24.438 -11.953 1 92.88 299 MET A O 1
ATOM 2390 N N . GLU A 1 300 ? -11.695 -24.891 -14.008 1 91.44 300 GLU A N 1
ATOM 2391 C CA . GLU A 1 300 ? -13.07 -24.625 -13.594 1 91.44 300 GLU A CA 1
ATOM 2392 C C . GLU A 1 300 ? -13.828 -25.922 -13.297 1 91.44 300 GLU A C 1
ATOM 2394 O O . GLU A 1 300 ? -13.359 -27.016 -13.648 1 91.44 300 GLU A O 1
ATOM 2399 N N . CYS A 1 301 ? -14.945 -25.766 -12.562 1 93 301 CYS A N 1
ATOM 2400 C CA . CYS A 1 301 ? -15.797 -26.922 -12.281 1 93 301 CYS A CA 1
ATOM 2401 C C . CYS A 1 301 ? -16.422 -27.469 -13.562 1 93 301 CYS A C 1
ATOM 2403 O O . CYS A 1 301 ? -16.422 -26.781 -14.594 1 93 301 CYS A O 1
ATOM 2405 N N . LEU A 1 302 ? -16.922 -28.688 -13.445 1 91.94 302 LEU A N 1
ATOM 2406 C CA . LEU A 1 302 ? -17.469 -29.375 -14.617 1 91.94 302 LEU A CA 1
ATOM 2407 C C . LEU A 1 302 ? -18.781 -28.734 -15.062 1 91.94 302 LEU A C 1
ATOM 2409 O O . LEU A 1 302 ? -19.594 -28.344 -14.234 1 91.94 302 LEU A O 1
ATOM 2413 N N . PRO A 1 303 ? -18.812 -28.562 -16.359 1 91.75 303 PRO A N 1
ATOM 2414 C CA . PRO A 1 303 ? -20.141 -28.156 -16.844 1 91.75 303 PRO A CA 1
ATOM 2415 C C . PRO A 1 303 ? -21.203 -29.234 -16.609 1 91.75 303 PRO A C 1
ATOM 2417 O O . PRO A 1 303 ? -20.891 -30.328 -16.141 1 91.75 303 PRO A O 1
ATOM 2420 N N . TRP A 1 304 ? -22.469 -29.016 -16.875 1 92.56 304 TRP A N 1
ATOM 2421 C CA . TRP A 1 304 ? -23.594 -29.844 -16.453 1 92.56 304 TRP A CA 1
ATOM 2422 C C . TRP A 1 304 ? -23.5 -31.234 -17.062 1 92.56 304 TRP A C 1
ATOM 2424 O O . TRP A 1 304 ? -23.656 -32.25 -16.375 1 92.56 304 TRP A O 1
ATOM 2434 N N . GLU A 1 305 ? -23.172 -31.359 -18.344 1 91.31 305 GLU A N 1
ATOM 2435 C CA . GLU A 1 305 ? -23.203 -32.656 -19.031 1 91.31 305 GLU A CA 1
ATOM 2436 C C . GLU A 1 305 ? -22.172 -33.594 -18.438 1 91.31 305 GLU A C 1
ATOM 2438 O O . GLU A 1 305 ? -22.531 -34.688 -17.984 1 91.31 305 GLU A O 1
ATOM 2443 N N . PRO A 1 306 ? -20.984 -33.188 -18.406 1 91.75 306 PRO A N 1
ATOM 2444 C CA . PRO A 1 306 ? -20.016 -34.062 -17.766 1 91.75 306 PRO A CA 1
ATOM 2445 C C . PRO A 1 306 ? -20.281 -34.281 -16.281 1 91.75 306 PRO A C 1
ATOM 2447 O O . PRO A 1 306 ? -19.984 -35.344 -15.742 1 91.75 306 PRO A O 1
ATOM 2450 N N . ALA A 1 307 ? -20.797 -33.344 -15.602 1 93.94 307 ALA A N 1
ATOM 2451 C CA . ALA A 1 307 ? -21.109 -33.469 -14.18 1 93.94 307 ALA A CA 1
ATOM 2452 C C . ALA A 1 307 ? -22.188 -34.5 -13.945 1 93.94 307 ALA A C 1
ATOM 2454 O O . ALA A 1 307 ? -22.062 -35.344 -13.031 1 93.94 307 ALA A O 1
ATOM 2455 N N . TRP A 1 308 ? -23.203 -34.469 -14.773 1 93 308 TRP A N 1
ATOM 2456 C CA . TRP A 1 308 ? -24.297 -35.438 -14.656 1 93 308 TRP A CA 1
ATOM 2457 C C . TRP A 1 308 ? -23.812 -36.844 -14.969 1 93 308 TRP A C 1
ATOM 2459 O O . TRP A 1 308 ? -24.219 -37.812 -14.312 1 93 308 TRP A O 1
ATOM 2469 N N . GLU A 1 309 ? -22.969 -36.938 -15.961 1 90.69 309 GLU A N 1
ATOM 2470 C CA . GLU A 1 309 ? -22.422 -38.219 -16.328 1 90.69 309 GLU A CA 1
ATOM 2471 C C . GLU A 1 309 ? -21.594 -38.844 -15.195 1 90.69 309 GLU A C 1
ATOM 2473 O O . GLU A 1 309 ? -21.734 -40.031 -14.883 1 90.69 309 GLU A O 1
ATOM 2478 N N . LEU A 1 310 ? -20.797 -38 -14.602 1 91.19 310 LEU A N 1
ATOM 2479 C CA . LEU A 1 310 ? -19.969 -38.469 -13.484 1 91.19 310 LEU A CA 1
ATOM 2480 C C . LEU A 1 310 ? -20.859 -38.875 -12.312 1 91.19 310 LEU A C 1
ATOM 2482 O O . LEU A 1 310 ? -20.609 -39.906 -11.68 1 91.19 310 LEU A O 1
ATOM 2486 N N . PHE A 1 311 ? -21.938 -38.125 -11.992 1 93.88 311 PHE A N 1
ATOM 2487 C CA . PHE A 1 311 ? -22.844 -38.406 -10.883 1 93.88 311 PHE A CA 1
ATOM 2488 C C . PHE A 1 311 ? -23.578 -39.719 -11.109 1 93.88 311 PHE A C 1
ATOM 2490 O O . PHE A 1 311 ? -23.656 -40.562 -10.203 1 93.88 311 PHE A O 1
ATOM 2497 N N . ARG A 1 312 ? -24 -39.906 -12.305 1 91.69 312 ARG A N 1
ATOM 2498 C CA . ARG A 1 312 ? -24.75 -41.094 -12.672 1 91.69 312 ARG A CA 1
ATOM 2499 C C . ARG A 1 312 ? -23.875 -42.344 -12.562 1 91.69 312 ARG A C 1
ATOM 2501 O O . ARG A 1 312 ? -24.328 -43.406 -12.117 1 91.69 312 ARG A O 1
ATOM 2508 N N . GLU A 1 313 ? -22.719 -42.188 -13.023 1 88.69 313 GLU A N 1
ATOM 2509 C CA . GLU A 1 313 ? -21.781 -43.312 -12.984 1 88.69 313 GLU A CA 1
ATOM 2510 C C . GLU A 1 313 ? -21.531 -43.781 -11.547 1 88.69 313 GLU A C 1
ATOM 2512 O O . GLU A 1 313 ? -21.422 -44.969 -11.281 1 88.69 313 GLU A O 1
ATOM 2517 N N . LYS A 1 314 ? -21.406 -42.844 -10.672 1 90.81 314 LYS A N 1
ATOM 2518 C CA . LYS A 1 314 ? -21.078 -43.188 -9.289 1 90.81 314 LYS A CA 1
ATOM 2519 C C . LYS A 1 314 ? -22.312 -43.688 -8.547 1 90.81 314 LYS A C 1
ATOM 2521 O O . LYS A 1 314 ? -22.203 -44.5 -7.625 1 90.81 314 LYS A O 1
ATOM 2526 N N . VAL A 1 315 ? -23.547 -43.094 -8.836 1 91.69 315 VAL A N 1
ATOM 2527 C CA . VAL A 1 315 ? -24.766 -43.594 -8.234 1 91.69 315 VAL A CA 1
ATOM 2528 C C . VAL A 1 315 ? -25.031 -45.031 -8.711 1 91.69 315 VAL A C 1
ATOM 2530 O O . VAL A 1 315 ? -25.391 -45.875 -7.91 1 91.69 315 VAL A O 1
ATOM 2533 N N . GLY A 1 316 ? -24.875 -45.281 -9.953 1 87.31 316 GLY A N 1
ATOM 2534 C CA . GLY A 1 316 ? -25.078 -46.594 -10.516 1 87.31 316 GLY A CA 1
ATOM 2535 C C . GLY A 1 316 ? -26.094 -46.594 -11.648 1 87.31 316 GLY A C 1
ATOM 2536 O O . GLY A 1 316 ? -26.875 -45.688 -11.789 1 87.31 316 GLY A O 1
ATOM 2537 N N . GLU A 1 317 ? -26.172 -47.625 -12.336 1 82.81 317 GLU A N 1
ATOM 2538 C CA . GLU A 1 317 ? -27.016 -47.75 -13.516 1 82.81 317 GLU A CA 1
ATOM 2539 C C . GLU A 1 317 ? -28.484 -47.875 -13.141 1 82.81 317 GLU A C 1
ATOM 2541 O O . GLU A 1 317 ? -29.359 -47.594 -13.961 1 82.81 317 GLU A O 1
ATOM 2546 N N . HIS A 1 318 ? -28.688 -48.156 -11.914 1 83.44 318 HIS A N 1
ATOM 2547 C CA . HIS A 1 318 ? -30.078 -48.312 -11.492 1 83.44 318 HIS A CA 1
ATOM 2548 C C . HIS A 1 318 ? -30.812 -47 -11.508 1 83.44 318 HIS A C 1
ATOM 2550 O O . HIS A 1 318 ? -32.062 -46.969 -11.57 1 83.44 318 HIS A O 1
ATOM 2556 N N . LEU A 1 319 ? -30.109 -45.906 -11.438 1 84.88 319 LEU A N 1
ATOM 2557 C CA . LEU A 1 319 ? -30.719 -44.562 -11.453 1 84.88 319 LEU A CA 1
ATOM 2558 C C . LEU A 1 319 ? -31.5 -44.344 -12.742 1 84.88 319 LEU A C 1
ATOM 2560 O O . LEU A 1 319 ? -32.531 -43.688 -12.734 1 84.88 319 LEU A O 1
ATOM 2564 N N . MET A 1 320 ? -31.031 -44.969 -13.844 1 79.25 320 MET A N 1
ATOM 2565 C CA . MET A 1 320 ? -31.656 -44.75 -15.148 1 79.25 320 MET A CA 1
ATOM 2566 C C . MET A 1 320 ? -32.969 -45.531 -15.234 1 79.25 320 MET A C 1
ATOM 2568 O O . MET A 1 320 ? -33.844 -45.156 -16.031 1 79.25 320 MET A O 1
ATOM 2572 N N . PHE A 1 321 ? -33 -46.531 -14.352 1 80.94 321 PHE A N 1
ATOM 2573 C CA . PHE A 1 321 ? -34.219 -47.344 -14.398 1 80.94 321 PHE A CA 1
ATOM 2574 C C . PHE A 1 321 ? -35.156 -46.969 -13.281 1 80.94 321 PHE A C 1
ATOM 2576 O O . PHE A 1 321 ? -36.25 -47.531 -13.164 1 80.94 321 PHE A O 1
ATOM 2583 N N . SER A 1 322 ? -34.781 -46.031 -12.617 1 84.12 322 SER A N 1
ATOM 2584 C CA . SER A 1 322 ? -35.625 -45.594 -11.5 1 84.12 322 SER A CA 1
ATOM 2585 C C . SER A 1 322 ? -36.781 -44.719 -11.969 1 84.12 322 SER A C 1
ATOM 2587 O O . SER A 1 322 ? -36.875 -44.406 -13.156 1 84.12 322 SER A O 1
ATOM 2589 N N . SER A 1 323 ? -37.688 -44.375 -11.039 1 86.31 323 SER A N 1
ATOM 2590 C CA . SER A 1 323 ? -38.875 -43.562 -11.336 1 86.31 323 SER A CA 1
ATOM 2591 C C . SER A 1 323 ? -38.469 -42.156 -11.758 1 86.31 323 SER A C 1
ATOM 2593 O O . SER A 1 323 ? -37.344 -41.719 -11.477 1 86.31 323 SER A O 1
ATOM 2595 N N . MET A 1 324 ? -39.281 -41.5 -12.484 1 88.94 324 MET A N 1
ATOM 2596 C CA . MET A 1 324 ? -39.062 -40.156 -12.992 1 88.94 324 MET A CA 1
ATOM 2597 C C . MET A 1 324 ? -38.844 -39.156 -11.836 1 88.94 324 MET A C 1
ATOM 2599 O O . MET A 1 324 ? -38.062 -38.219 -11.953 1 88.94 324 MET A O 1
ATOM 2603 N N . GLU A 1 325 ? -39.531 -39.438 -10.781 1 89.81 325 GLU A N 1
ATOM 2604 C CA . GLU A 1 325 ? -39.406 -38.594 -9.609 1 89.81 325 GLU A CA 1
ATOM 2605 C C . GLU A 1 325 ? -38 -38.656 -9.008 1 89.81 325 GLU A C 1
ATOM 2607 O O . GLU A 1 325 ? -37.438 -37.625 -8.625 1 89.81 325 GLU A O 1
ATOM 2612 N N . ILE A 1 326 ? -37.5 -39.812 -8.969 1 91.5 326 ILE A N 1
ATOM 2613 C CA . ILE A 1 326 ? -36.156 -40 -8.422 1 91.5 326 ILE A CA 1
ATOM 2614 C C . ILE A 1 326 ? -35.125 -39.344 -9.344 1 91.5 326 ILE A C 1
ATOM 2616 O O . ILE A 1 326 ? -34.156 -38.781 -8.883 1 91.5 326 ILE A O 1
ATOM 2620 N N . GLN A 1 327 ? -35.344 -39.406 -10.617 1 92 327 GLN A N 1
ATOM 2621 C CA . GLN A 1 327 ? -34.438 -38.812 -11.586 1 92 327 GLN A CA 1
ATOM 2622 C C . GLN A 1 327 ? -34.406 -37.312 -11.461 1 92 327 GLN A C 1
ATOM 2624 O O . GLN A 1 327 ? -33.344 -36.688 -11.586 1 92 327 GLN A O 1
ATOM 2629 N N . GLU A 1 328 ? -35.531 -36.812 -11.258 1 92.56 328 GLU A N 1
ATOM 2630 C CA . GLU A 1 328 ? -35.594 -35.375 -11.086 1 92.56 328 GLU A CA 1
ATOM 2631 C C . GLU A 1 328 ? -34.844 -34.938 -9.812 1 92.56 328 GLU A C 1
ATOM 2633 O O . GLU A 1 328 ? -34.156 -33.906 -9.805 1 92.56 328 GLU A O 1
ATOM 2638 N N . GLN A 1 329 ? -35.094 -35.656 -8.75 1 93 329 GLN A N 1
ATOM 2639 C CA . GLN A 1 329 ? -34.406 -35.344 -7.508 1 93 329 GLN A CA 1
ATOM 2640 C C . GLN A 1 329 ? -32.875 -35.562 -7.648 1 93 329 GLN A C 1
ATOM 2642 O O . GLN A 1 329 ? -32.094 -34.812 -7.066 1 93 329 GLN A O 1
ATOM 2647 N N . ALA A 1 330 ? -32.562 -36.562 -8.383 1 93.94 330 ALA A N 1
ATOM 2648 C CA . ALA A 1 330 ? -31.156 -36.844 -8.617 1 93.94 330 ALA A CA 1
ATOM 2649 C C . ALA A 1 330 ? -30.5 -35.688 -9.375 1 93.94 330 ALA A C 1
ATOM 2651 O O . ALA A 1 330 ? -29.359 -35.312 -9.07 1 93.94 330 ALA A O 1
ATOM 2652 N N . LYS A 1 331 ? -31.172 -35.219 -10.312 1 94.12 331 LYS A N 1
ATOM 2653 C CA . LYS A 1 331 ? -30.656 -34.062 -11.062 1 94.12 331 LYS A CA 1
ATOM 2654 C C . LYS A 1 331 ? -30.516 -32.844 -10.164 1 94.12 331 LYS A C 1
ATOM 2656 O O . LYS A 1 331 ? -29.531 -32.125 -10.258 1 94.12 331 LYS A O 1
ATOM 2661 N N . ALA A 1 332 ? -31.469 -32.656 -9.32 1 92.81 332 ALA A N 1
ATOM 2662 C CA . ALA A 1 332 ? -31.438 -31.531 -8.398 1 92.81 332 ALA A CA 1
ATOM 2663 C C . ALA A 1 332 ? -30.266 -31.672 -7.43 1 92.81 332 ALA A C 1
ATOM 2665 O O . ALA A 1 332 ? -29.609 -30.672 -7.094 1 92.81 332 ALA A O 1
ATOM 2666 N N . LEU A 1 333 ? -30.078 -32.812 -7.004 1 93.56 333 LEU A N 1
ATOM 2667 C CA . LEU A 1 333 ? -28.969 -33.094 -6.086 1 93.56 333 LEU A CA 1
ATOM 2668 C C . LEU A 1 333 ? -27.625 -32.875 -6.77 1 93.56 333 LEU A C 1
ATOM 2670 O O . LEU A 1 333 ? -26.703 -32.312 -6.176 1 93.56 333 LEU A O 1
ATOM 2674 N N . ALA A 1 334 ? -27.516 -33.344 -7.945 1 94 334 ALA A N 1
ATOM 2675 C CA . ALA A 1 334 ? -26.297 -33.156 -8.719 1 94 334 ALA A CA 1
ATOM 2676 C C . ALA A 1 334 ? -26.031 -31.656 -8.969 1 94 334 ALA A C 1
ATOM 2678 O O . ALA A 1 334 ? -24.875 -31.219 -8.961 1 94 334 ALA A O 1
ATOM 2679 N N . MET A 1 335 ? -27.047 -30.969 -9.195 1 93 335 MET A N 1
ATOM 2680 C CA . MET A 1 335 ? -26.906 -29.531 -9.43 1 93 335 MET A CA 1
ATOM 2681 C C . MET A 1 335 ? -26.422 -28.812 -8.172 1 93 335 MET A C 1
ATOM 2683 O O . MET A 1 335 ? -25.656 -27.844 -8.258 1 93 335 MET A O 1
ATOM 2687 N N . LYS A 1 336 ? -26.797 -29.266 -7.055 1 93.12 336 LYS A N 1
ATOM 2688 C CA . LYS A 1 336 ? -26.438 -28.656 -5.781 1 93.12 336 LYS A CA 1
ATOM 2689 C C . LYS A 1 336 ? -24.969 -28.859 -5.469 1 93.12 336 LYS A C 1
ATOM 2691 O O . LYS A 1 336 ? -24.391 -28.172 -4.625 1 93.12 336 LYS A O 1
ATOM 2696 N N . CYS A 1 337 ? -24.359 -29.781 -6.176 1 94.69 337 CYS A N 1
ATOM 2697 C CA . CYS A 1 337 ? -22.938 -30.031 -5.977 1 94.69 337 CYS A CA 1
ATOM 2698 C C . CYS A 1 337 ? -22.094 -29 -6.715 1 94.69 337 CYS A C 1
ATOM 2700 O O . CYS A 1 337 ? -20.891 -28.922 -6.508 1 94.69 337 CYS A O 1
ATOM 2702 N N . GLY A 1 338 ? -22.656 -28.188 -7.566 1 92.56 338 GLY A N 1
ATOM 2703 C CA . GLY A 1 338 ? -21.984 -27.078 -8.219 1 92.56 338 GLY A CA 1
ATOM 2704 C C . GLY A 1 338 ? -20.969 -27.531 -9.242 1 92.56 338 GLY A C 1
ATOM 2705 O O . GLY A 1 338 ? -20 -26.812 -9.516 1 92.56 338 GLY A O 1
ATOM 2706 N N . GLY A 1 339 ? -20.984 -28.797 -9.68 1 93.44 339 GLY A N 1
ATOM 2707 C CA . GLY A 1 339 ? -20.078 -29.281 -10.703 1 93.44 339 GLY A CA 1
ATOM 2708 C C . GLY A 1 339 ? -18.719 -29.688 -10.148 1 93.44 339 GLY A C 1
ATOM 2709 O O . GLY A 1 339 ? -17.797 -29.984 -10.906 1 93.44 339 GLY A O 1
ATOM 2710 N N . LEU A 1 340 ? -18.531 -29.656 -8.875 1 94.25 340 LEU A N 1
ATOM 2711 C CA . LEU A 1 340 ? -17.281 -30.062 -8.242 1 94.25 340 LEU A CA 1
ATOM 2712 C C . LEU A 1 340 ? -17.125 -31.578 -8.273 1 94.25 340 LEU A C 1
ATOM 2714 O O . LEU A 1 340 ? -17.922 -32.312 -7.656 1 94.25 340 LEU A O 1
ATOM 2718 N N . PRO A 1 341 ? -16.156 -32.062 -8.961 1 92.62 341 PRO A N 1
ATOM 2719 C CA . PRO A 1 341 ? -16 -33.531 -9.109 1 92.62 341 PRO A CA 1
ATOM 2720 C C . PRO A 1 341 ? -15.938 -34.25 -7.773 1 92.62 341 PRO A C 1
ATOM 2722 O O . PRO A 1 341 ? -16.578 -35.281 -7.602 1 92.62 341 PRO A O 1
ATOM 2725 N N . LEU A 1 342 ? -15.203 -33.781 -6.832 1 92.12 342 LEU A N 1
ATOM 2726 C CA . LEU A 1 342 ? -15.078 -34.438 -5.531 1 92.12 342 LEU A CA 1
ATOM 2727 C C . LEU A 1 342 ? -16.438 -34.562 -4.863 1 92.12 342 LEU A C 1
ATOM 2729 O O . LEU A 1 342 ? -16.734 -35.594 -4.262 1 92.12 342 LEU A O 1
ATOM 2733 N N . ALA A 1 343 ? -17.281 -33.5 -4.938 1 95.56 343 ALA A N 1
ATOM 2734 C CA . ALA A 1 343 ? -18.609 -33.531 -4.348 1 95.56 343 ALA A CA 1
ATOM 2735 C C . ALA A 1 343 ? -19.531 -34.5 -5.109 1 95.56 343 ALA A C 1
ATOM 2737 O O . ALA A 1 343 ? -20.312 -35.219 -4.504 1 95.56 343 ALA A O 1
ATOM 2738 N N . LEU A 1 344 ? -19.469 -34.5 -6.438 1 93.88 344 LEU A N 1
ATOM 2739 C CA . LEU A 1 344 ? -20.281 -35.375 -7.27 1 93.88 344 LEU A CA 1
ATOM 2740 C C . LEU A 1 344 ? -19.984 -36.844 -6.969 1 93.88 344 LEU A C 1
ATOM 2742 O O . LEU A 1 344 ? -20.906 -37.656 -6.875 1 93.88 344 LEU A O 1
ATOM 2746 N N . ILE A 1 345 ? -18.75 -37.188 -6.797 1 92 345 ILE A N 1
ATOM 2747 C CA . ILE A 1 345 ? -18.328 -38.562 -6.508 1 92 345 ILE A CA 1
ATOM 2748 C C . ILE A 1 345 ? -18.828 -38.969 -5.117 1 92 345 ILE A C 1
ATOM 2750 O O . ILE A 1 345 ? -19.406 -40.031 -4.945 1 92 345 ILE A O 1
ATOM 2754 N N . THR A 1 346 ? -18.594 -38.094 -4.137 1 93.94 346 THR A N 1
ATOM 2755 C CA . THR A 1 346 ? -18.938 -38.375 -2.752 1 93.94 346 THR A CA 1
ATOM 2756 C C . THR A 1 346 ? -20.453 -38.5 -2.584 1 93.94 346 THR A C 1
ATOM 2758 O O . THR A 1 346 ? -20.938 -39.469 -1.986 1 93.94 346 THR A O 1
ATOM 2761 N N . VAL A 1 347 ? -21.266 -37.531 -3.092 1 94.81 347 VAL A N 1
ATOM 2762 C CA . VAL A 1 347 ? -22.719 -37.562 -2.973 1 94.81 347 VAL A CA 1
ATOM 2763 C C . VAL A 1 347 ? -23.281 -38.688 -3.807 1 94.81 347 VAL A C 1
ATOM 2765 O O . VAL A 1 347 ? -24.234 -39.344 -3.393 1 94.81 347 VAL A O 1
ATOM 2768 N N . GLY A 1 348 ? -22.75 -38.938 -4.992 1 93.25 348 GLY A N 1
ATOM 2769 C CA . GLY A 1 348 ? -23.188 -40.062 -5.805 1 93.25 348 GLY A CA 1
ATOM 2770 C C . GLY A 1 348 ? -23.016 -41.375 -5.102 1 93.25 348 GLY A C 1
ATOM 2771 O O . GLY A 1 348 ? -23.922 -42.219 -5.133 1 93.25 348 GLY A O 1
ATOM 2772 N N . ARG A 1 349 ? -21.922 -41.562 -4.477 1 91.94 349 ARG A N 1
ATOM 2773 C CA . ARG A 1 349 ? -21.656 -42.812 -3.736 1 91.94 349 ARG A CA 1
ATOM 2774 C C . ARG A 1 349 ? -22.609 -42.938 -2.545 1 91.94 349 ARG A C 1
ATOM 2776 O O . ARG A 1 349 ? -23.047 -44.031 -2.217 1 91.94 349 ARG A O 1
ATOM 2783 N N . ALA A 1 350 ? -22.859 -41.812 -1.9 1 93.25 350 ALA A N 1
ATOM 2784 C CA . ALA A 1 350 ? -23.734 -41.812 -0.737 1 93.25 350 ALA A CA 1
ATOM 2785 C C . ALA A 1 350 ? -25.172 -42.188 -1.131 1 93.25 350 ALA A C 1
ATOM 2787 O O . ALA A 1 350 ? -25.891 -42.812 -0.339 1 93.25 350 ALA A O 1
ATOM 2788 N N . MET A 1 351 ? -25.594 -41.844 -2.332 1 93.12 351 MET A N 1
ATOM 2789 C CA . MET A 1 351 ? -26.969 -42.062 -2.75 1 93.12 351 MET A CA 1
ATOM 2790 C C . MET A 1 351 ? -27.125 -43.375 -3.5 1 93.12 351 MET A C 1
ATOM 2792 O O . MET A 1 351 ? -28.25 -43.781 -3.826 1 93.12 351 MET A O 1
ATOM 2796 N N . ALA A 1 352 ? -26.062 -44.062 -3.727 1 90.44 352 ALA A N 1
ATOM 2797 C CA . ALA A 1 352 ? -26.078 -45.281 -4.508 1 90.44 352 ALA A CA 1
ATOM 2798 C C . ALA A 1 352 ? -26.953 -46.344 -3.85 1 90.44 352 ALA A C 1
ATOM 2800 O O . ALA A 1 352 ? -27.578 -47.156 -4.535 1 90.44 352 ALA A O 1
ATOM 2801 N N . SER A 1 353 ? -27.109 -46.281 -2.576 1 87.06 353 SER A N 1
ATOM 2802 C CA . SER A 1 353 ? -27.859 -47.312 -1.874 1 87.06 353 SER A CA 1
ATOM 2803 C C . SER A 1 353 ? -29.297 -46.875 -1.598 1 87.06 353 SER A C 1
ATOM 2805 O O . SER A 1 353 ? -30.109 -47.656 -1.133 1 87.06 353 SER A O 1
ATOM 2807 N N . LYS A 1 354 ? -29.594 -45.656 -1.858 1 89.19 354 LYS A N 1
ATOM 2808 C CA . LYS A 1 354 ? -30.922 -45.125 -1.593 1 89.19 354 LYS A CA 1
ATOM 2809 C C . LYS A 1 354 ? -31.875 -45.406 -2.76 1 89.19 354 LYS A C 1
ATOM 2811 O O . LYS A 1 354 ? -31.531 -45.125 -3.914 1 89.19 354 LYS A O 1
ATOM 2816 N N . ARG A 1 355 ? -33.125 -45.844 -2.447 1 85.44 355 ARG A N 1
ATOM 2817 C CA . ARG A 1 355 ? -34 -46.344 -3.521 1 85.44 355 ARG A CA 1
ATOM 2818 C C . ARG A 1 355 ? -35.344 -45.656 -3.49 1 85.44 355 ARG A C 1
ATOM 2820 O O . ARG A 1 355 ? -36.125 -45.719 -4.449 1 85.44 355 ARG A O 1
ATOM 2827 N N . THR A 1 356 ? -35.594 -44.938 -2.365 1 88.75 356 THR A N 1
ATOM 2828 C CA . THR A 1 356 ? -36.906 -44.312 -2.256 1 88.75 356 THR A CA 1
ATOM 2829 C C . THR A 1 356 ? -36.844 -42.812 -2.537 1 88.75 356 THR A C 1
ATOM 2831 O O . THR A 1 356 ? -35.812 -42.188 -2.338 1 88.75 356 THR A O 1
ATOM 2834 N N . GLU A 1 357 ? -37.906 -42.312 -2.998 1 90.69 357 GLU A N 1
ATOM 2835 C CA . GLU A 1 357 ? -38.031 -40.875 -3.301 1 90.69 357 GLU A CA 1
ATOM 2836 C C . GLU A 1 357 ? -37.875 -40.031 -2.043 1 90.69 357 GLU A C 1
ATOM 2838 O O . GLU A 1 357 ? -37.25 -3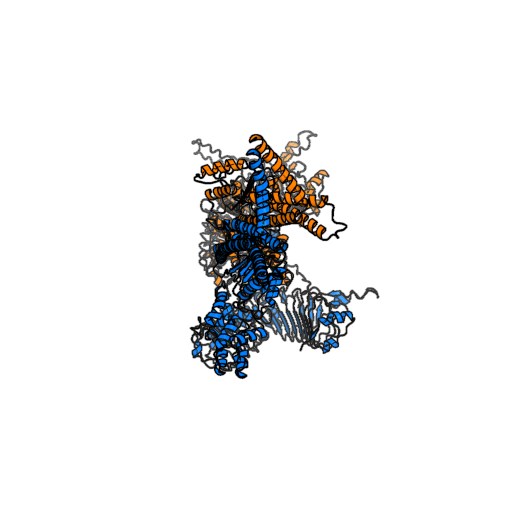8.969 -2.086 1 90.69 357 GLU A O 1
ATOM 2843 N N . LYS A 1 358 ? -38.406 -40.438 -0.939 1 92.25 358 LYS A N 1
ATOM 2844 C CA . LYS A 1 358 ? -38.344 -39.688 0.319 1 92.25 358 LYS A CA 1
ATOM 2845 C C . LYS A 1 358 ? -36.906 -39.531 0.784 1 92.25 358 LYS A C 1
ATOM 2847 O O . LYS A 1 358 ? -36.5 -38.5 1.32 1 92.25 358 LYS A O 1
ATOM 2852 N N . GLU A 1 359 ? -36.156 -40.531 0.559 1 92.31 359 GLU A N 1
ATOM 2853 C CA . GLU A 1 359 ? -34.75 -40.469 0.933 1 92.31 359 GLU A CA 1
ATOM 2854 C C . GLU A 1 359 ? -34 -39.438 0.091 1 92.31 359 GLU A C 1
ATOM 2856 O O . GLU A 1 359 ? -33.125 -38.719 0.597 1 92.31 359 GLU A O 1
ATOM 2861 N N . TRP A 1 360 ? -34.344 -39.406 -1.163 1 92.56 360 TRP A N 1
ATOM 2862 C CA . TRP A 1 360 ? -33.719 -38.469 -2.062 1 92.56 360 TRP A CA 1
ATOM 2863 C C . TRP A 1 360 ? -34.125 -37.031 -1.719 1 92.56 360 TRP A C 1
ATOM 2865 O O . TRP A 1 360 ? -33.312 -36.125 -1.749 1 92.56 360 TRP A O 1
ATOM 2875 N N . LYS A 1 361 ? -35.375 -36.844 -1.356 1 92.75 361 LYS A N 1
ATOM 2876 C CA . LYS A 1 361 ? -35.875 -35.531 -0.932 1 92.75 361 LYS A CA 1
ATOM 2877 C C . LYS A 1 361 ? -35.188 -35.094 0.366 1 92.75 361 LYS A C 1
ATOM 2879 O O . LYS A 1 361 ? -34.875 -33.906 0.54 1 92.75 361 LYS A O 1
ATOM 2884 N N . HIS A 1 362 ? -35 -35.969 1.212 1 92.31 362 HIS A N 1
ATOM 2885 C CA . HIS A 1 362 ? -34.312 -35.688 2.467 1 92.31 362 HIS A CA 1
ATOM 2886 C C . HIS A 1 362 ? -32.875 -35.281 2.225 1 92.31 362 HIS A C 1
ATOM 2888 O O . HIS A 1 362 ? -32.344 -34.375 2.879 1 92.31 362 HIS A O 1
ATOM 2894 N N . ALA A 1 363 ? -32.219 -35.969 1.342 1 92.94 363 ALA A N 1
ATOM 2895 C CA . ALA A 1 363 ? -30.828 -35.625 1.023 1 92.94 363 ALA A CA 1
ATOM 2896 C C . ALA A 1 363 ? -30.703 -34.219 0.484 1 92.94 363 ALA A C 1
ATOM 2898 O O . ALA A 1 363 ? -29.734 -33.5 0.774 1 92.94 363 ALA A O 1
ATOM 2899 N N . ILE A 1 364 ? -31.625 -33.75 -0.285 1 92 364 ILE A N 1
ATOM 2900 C CA . ILE A 1 364 ? -31.625 -32.406 -0.824 1 92 364 ILE A CA 1
ATOM 2901 C C . ILE A 1 364 ? -31.766 -31.391 0.315 1 92 364 ILE A C 1
ATOM 2903 O O . ILE A 1 364 ? -31.062 -30.375 0.339 1 92 364 ILE A O 1
ATOM 2907 N N . THR A 1 365 ? -32.625 -31.656 1.248 1 88.56 365 THR A N 1
ATOM 2908 C CA . THR A 1 365 ? -32.844 -30.781 2.395 1 88.56 365 THR A CA 1
ATOM 2909 C C . THR A 1 365 ? -31.594 -30.734 3.273 1 88.56 365 THR A C 1
ATOM 2911 O O . THR A 1 365 ? -31.219 -29.656 3.758 1 88.56 365 THR A O 1
ATOM 2914 N N . VAL A 1 366 ? -31.031 -31.844 3.434 1 90.31 366 VAL A N 1
ATOM 2915 C CA . VAL A 1 366 ? -29.812 -31.922 4.246 1 90.31 366 VAL A CA 1
ATOM 2916 C C . VAL A 1 366 ? -28.703 -31.078 3.598 1 90.31 366 VAL A C 1
ATOM 2918 O O . VAL A 1 366 ? -28 -30.344 4.281 1 90.31 366 VAL A O 1
ATOM 2921 N N . LEU A 1 367 ? -28.578 -31.156 2.299 1 90.31 367 LEU A N 1
ATOM 2922 C CA . LEU A 1 367 ? -27.531 -30.422 1.584 1 90.31 367 LEU A CA 1
ATOM 2923 C C . LEU A 1 367 ? -27.797 -28.922 1.651 1 90.31 367 LEU A C 1
ATOM 2925 O O . LEU A 1 367 ? -26.859 -28.109 1.523 1 90.31 367 LEU A O 1
ATOM 2929 N N . LYS A 1 368 ? -28.984 -28.531 1.912 1 85.56 368 LYS A N 1
ATOM 2930 C CA . LYS A 1 368 ? -29.359 -27.125 1.974 1 85.56 368 LYS A CA 1
ATOM 2931 C C . LYS A 1 368 ? -29.109 -26.547 3.367 1 85.56 368 LYS A C 1
ATOM 2933 O O . LYS A 1 368 ? -28.688 -25.406 3.506 1 85.56 368 LYS A O 1
ATOM 2938 N N . VAL A 1 369 ? -29.312 -27.359 4.406 1 85 369 VAL A N 1
ATOM 2939 C CA . VAL A 1 369 ? -29.344 -26.844 5.77 1 85 369 VAL A CA 1
ATOM 2940 C C . VAL A 1 369 ? -28.062 -27.25 6.504 1 85 369 VAL A C 1
ATOM 2942 O O . VAL A 1 369 ? -27.422 -26.438 7.152 1 85 369 VAL A O 1
ATOM 2945 N N . ALA A 1 370 ? -27.781 -28.531 6.387 1 90.94 370 ALA A N 1
ATOM 2946 C CA . ALA A 1 370 ? -26.625 -29.078 7.09 1 90.94 370 ALA A CA 1
ATOM 2947 C C . ALA A 1 370 ? -25.891 -30.109 6.223 1 90.94 370 ALA A C 1
ATOM 2949 O O . ALA A 1 370 ? -25.875 -31.297 6.535 1 90.94 370 ALA A O 1
ATOM 2950 N N . PRO A 1 371 ? -25.172 -29.625 5.312 1 92.56 371 PRO A N 1
ATOM 2951 C CA . PRO A 1 371 ? -24.531 -30.516 4.344 1 92.56 371 PRO A CA 1
ATOM 2952 C C . PRO A 1 371 ? -23.578 -31.516 5 1 92.56 371 PRO A C 1
ATOM 2954 O O . PRO A 1 371 ? -23.344 -32.594 4.461 1 92.56 371 PRO A O 1
ATOM 2957 N N . TRP A 1 372 ? -23.031 -31.297 6.203 1 93.12 372 TRP A N 1
ATOM 2958 C CA . TRP A 1 372 ? -22.047 -32.156 6.844 1 93.12 372 TRP A CA 1
ATOM 2959 C C . TRP A 1 372 ? -22.688 -33.438 7.383 1 93.12 372 TRP A C 1
ATOM 2961 O O . TRP A 1 372 ? -21.984 -34.375 7.711 1 93.12 372 TRP A O 1
ATOM 2971 N N . GLN A 1 373 ? -23.984 -33.438 7.406 1 92.31 373 GLN A N 1
ATOM 2972 C CA . GLN A 1 373 ? -24.688 -34.625 7.941 1 92.31 373 GLN A CA 1
ATOM 2973 C C . GLN A 1 373 ? -24.828 -35.719 6.891 1 92.31 373 GLN A C 1
ATOM 2975 O O . GLN A 1 373 ? -25.125 -36.875 7.215 1 92.31 373 GLN A O 1
ATOM 2980 N N . LEU A 1 374 ? -24.609 -35.375 5.629 1 92.81 374 LEU A N 1
ATOM 2981 C CA . LEU A 1 374 ? -24.625 -36.406 4.574 1 92.81 374 LEU A CA 1
ATOM 2982 C C . LEU A 1 374 ? -23.406 -37.312 4.664 1 92.81 374 LEU A C 1
ATOM 2984 O O . LEU A 1 374 ? -22.312 -36.844 4.977 1 92.81 374 LEU A O 1
ATOM 2988 N N . LEU A 1 375 ? -23.562 -38.5 4.324 1 90.62 375 LEU A N 1
ATOM 2989 C CA . LEU A 1 375 ? -22.516 -39.5 4.469 1 90.62 375 LEU A CA 1
ATOM 2990 C C . LEU A 1 375 ? -21.312 -39.125 3.617 1 90.62 375 LEU A C 1
ATOM 2992 O O . LEU A 1 375 ? -21.438 -38.875 2.418 1 90.62 375 LEU A O 1
ATOM 2996 N N . GLY A 1 376 ? -20.125 -39 4.262 1 91.12 376 GLY A N 1
ATOM 2997 C CA . GLY A 1 376 ? -18.859 -38.812 3.566 1 91.12 376 GLY A CA 1
ATOM 2998 C C . GLY A 1 376 ? -18.531 -37.375 3.297 1 91.12 376 GLY A C 1
ATOM 2999 O O . GLY A 1 376 ? -17.391 -37.031 3 1 91.12 376 GLY A O 1
ATOM 3000 N N . MET A 1 377 ? -19.469 -36.5 3.43 1 93.38 377 MET A N 1
ATOM 3001 C CA . MET A 1 377 ? -19.312 -35.094 3.059 1 93.38 377 MET A CA 1
ATOM 3002 C C . MET A 1 377 ? -18.266 -34.406 3.945 1 93.38 377 MET A C 1
ATOM 3004 O O . MET A 1 377 ? -17.438 -33.656 3.457 1 93.38 377 MET A O 1
ATOM 3008 N N . GLU A 1 378 ? -18.266 -34.594 5.199 1 93 378 GLU A N 1
ATOM 3009 C CA . GLU A 1 378 ? -17.375 -33.938 6.145 1 93 378 GLU A CA 1
ATOM 3010 C C . GLU A 1 378 ? -15.914 -34.281 5.863 1 93 378 GLU A C 1
ATOM 3012 O O . GLU A 1 378 ? -15.078 -33.406 5.676 1 93 378 GLU A O 1
ATOM 3017 N N . MET A 1 379 ? -15.602 -35.531 5.668 1 91.44 379 MET A N 1
ATOM 3018 C CA . MET A 1 379 ? -14.219 -36 5.566 1 91.44 379 MET A CA 1
ATOM 3019 C C . MET A 1 379 ? -13.703 -35.875 4.141 1 91.44 379 MET A C 1
ATOM 3021 O O . MET A 1 379 ? -12.539 -35.5 3.93 1 91.44 379 MET A O 1
ATOM 3025 N N . ASP A 1 380 ? -14.562 -36.094 3.207 1 92 380 ASP A N 1
ATOM 3026 C CA . ASP A 1 380 ? -14.086 -36.188 1.833 1 92 380 ASP A CA 1
ATOM 3027 C C . ASP A 1 380 ? -14.141 -34.844 1.127 1 92 380 ASP A C 1
ATOM 3029 O O . ASP A 1 380 ? -13.367 -34.594 0.205 1 92 380 ASP A O 1
ATOM 3033 N N . VAL A 1 381 ? -15.07 -34 1.483 1 94.38 381 VAL A N 1
ATOM 3034 C CA . VAL A 1 381 ? -15.25 -32.781 0.728 1 94.38 381 VAL A CA 1
ATOM 3035 C C . VAL A 1 381 ? -14.922 -31.578 1.612 1 94.38 381 VAL A C 1
ATOM 3037 O O . VAL A 1 381 ? -14.078 -30.75 1.261 1 94.38 381 VAL A O 1
ATOM 3040 N N . LEU A 1 382 ? -15.477 -31.469 2.809 1 96.25 382 LEU A N 1
ATOM 3041 C CA . LEU A 1 382 ? -15.383 -30.266 3.633 1 96.25 382 LEU A CA 1
ATOM 3042 C C . LEU A 1 382 ? -13.992 -30.141 4.238 1 96.25 382 LEU A C 1
ATOM 3044 O O . LEU A 1 382 ? -13.445 -29.031 4.316 1 96.25 382 LEU A O 1
ATOM 3048 N N . MET A 1 383 ? -13.344 -31.203 4.578 1 94.12 383 MET A N 1
ATOM 3049 C CA . MET A 1 383 ? -12.023 -31.156 5.191 1 94.12 383 MET A CA 1
ATOM 3050 C C . MET A 1 383 ? -10.977 -30.656 4.195 1 94.12 383 MET A C 1
ATOM 3052 O O . MET A 1 383 ? -10.18 -29.766 4.516 1 94.12 383 MET A O 1
ATOM 3056 N N . PRO A 1 384 ? -10.969 -31.188 3.008 1 93.44 384 PRO A N 1
ATOM 3057 C CA . PRO A 1 384 ? -10.031 -30.641 2.021 1 93.44 384 PRO A CA 1
ATOM 3058 C C . PRO A 1 384 ? -10.273 -29.156 1.743 1 93.44 384 PRO A C 1
ATOM 3060 O O . PRO A 1 384 ? -9.32 -28.391 1.533 1 93.44 384 PRO A O 1
ATOM 3063 N N . LEU A 1 385 ? -11.484 -28.734 1.754 1 95.56 385 LEU A N 1
ATOM 3064 C CA . LEU A 1 385 ? -11.812 -27.328 1.535 1 95.56 385 LEU A CA 1
ATOM 3065 C C . LEU A 1 385 ? -11.383 -26.484 2.729 1 95.56 385 LEU A C 1
ATOM 3067 O O . LEU A 1 385 ? -10.969 -25.328 2.562 1 95.56 385 LEU A O 1
ATOM 3071 N N . LYS A 1 386 ? -11.469 -27.031 3.893 1 96.12 386 LYS A N 1
ATOM 3072 C CA . LYS A 1 386 ? -11.094 -26.312 5.117 1 96.12 386 LYS A CA 1
ATOM 3073 C C . LYS A 1 386 ? -9.609 -25.969 5.117 1 96.12 386 LYS A C 1
ATOM 3075 O O . LYS A 1 386 ? -9.203 -24.953 5.688 1 96.12 386 LYS A O 1
ATOM 3080 N N . ASN A 1 387 ? -8.797 -26.797 4.438 1 94.12 387 ASN A N 1
ATOM 3081 C CA . ASN A 1 387 ? -7.367 -26.5 4.363 1 94.12 387 ASN A CA 1
ATOM 3082 C C . ASN A 1 387 ? -7.105 -25.141 3.721 1 94.12 387 ASN A C 1
ATOM 3084 O O . ASN A 1 387 ? -6.18 -24.438 4.113 1 94.12 387 ASN A O 1
ATOM 3088 N N . SER A 1 388 ? -7.887 -24.812 2.729 1 94.75 388 SER A N 1
ATOM 3089 C CA . SER A 1 388 ? -7.766 -23.5 2.096 1 94.75 388 SER A CA 1
ATOM 3090 C C . SER A 1 388 ? -8.172 -22.375 3.055 1 94.75 388 SER A C 1
ATOM 3092 O O . SER A 1 388 ? -7.562 -21.312 3.057 1 94.75 388 SER A O 1
ATOM 3094 N N . TYR A 1 389 ? -9.195 -22.625 3.908 1 95.62 389 TYR A N 1
ATOM 3095 C CA . TYR A 1 389 ? -9.656 -21.672 4.918 1 95.62 389 TYR A CA 1
ATOM 3096 C C . TYR A 1 389 ? -8.586 -21.453 5.98 1 95.62 389 TYR A C 1
ATOM 3098 O O . TYR A 1 389 ? -8.328 -20.312 6.375 1 95.62 389 TYR A O 1
ATOM 3106 N N . ASP A 1 390 ? -7.953 -22.516 6.371 1 93.81 390 ASP A N 1
ATOM 3107 C CA . ASP A 1 390 ? -6.949 -22.438 7.426 1 93.81 390 ASP A CA 1
ATOM 3108 C C . ASP A 1 390 ? -5.68 -21.75 6.934 1 93.81 390 ASP A C 1
ATOM 3110 O O . ASP A 1 390 ? -4.914 -21.203 7.734 1 93.81 390 ASP A O 1
ATOM 3114 N N . SER A 1 391 ? -5.492 -21.781 5.645 1 92.62 391 SER A N 1
ATOM 3115 C CA . SER A 1 391 ? -4.266 -21.234 5.086 1 92.62 391 SER A CA 1
ATOM 3116 C C . SER A 1 391 ? -4.387 -19.719 4.871 1 92.62 391 SER A C 1
ATOM 3118 O O . SER A 1 391 ? -3.412 -19.062 4.52 1 92.62 391 SER A O 1
ATOM 3120 N N . LEU A 1 392 ? -5.578 -19.156 5.121 1 93.5 392 LEU A N 1
ATOM 3121 C CA . LEU A 1 392 ? -5.746 -17.703 4.988 1 93.5 392 LEU A CA 1
ATOM 3122 C C . LEU A 1 392 ? -4.902 -16.969 6.023 1 93.5 392 LEU A C 1
ATOM 3124 O O . LEU A 1 392 ? -4.82 -17.391 7.18 1 93.5 392 LEU A O 1
ATOM 3128 N N . PRO A 1 393 ? -4.203 -15.945 5.656 1 87.69 393 PRO A N 1
ATOM 3129 C CA . PRO A 1 393 ? -3.211 -15.297 6.516 1 87.69 393 PRO A CA 1
ATOM 3130 C C . PRO A 1 393 ? -3.842 -14.516 7.664 1 87.69 393 PRO A C 1
ATOM 3132 O O . PRO A 1 393 ? -3.18 -14.242 8.672 1 87.69 393 PRO A O 1
ATOM 3135 N N . SER A 1 394 ? -5.125 -14.117 7.598 1 88.94 394 SER A N 1
ATOM 3136 C CA . SER A 1 394 ? -5.699 -13.266 8.633 1 88.94 394 SER A CA 1
ATOM 3137 C C . SER A 1 394 ? -7.066 -13.773 9.078 1 88.94 394 SER A C 1
ATOM 3139 O O . SER A 1 394 ? -7.77 -14.422 8.305 1 88.94 394 SER A O 1
ATOM 3141 N N . ASP A 1 395 ? -7.359 -13.414 10.32 1 91.12 395 ASP A N 1
ATOM 3142 C CA . ASP A 1 395 ? -8.672 -13.758 10.859 1 91.12 395 ASP A CA 1
ATOM 3143 C C . ASP A 1 395 ? -9.766 -12.914 10.219 1 91.12 395 ASP A C 1
ATOM 3145 O O . ASP A 1 395 ? -10.914 -13.344 10.125 1 91.12 395 ASP A O 1
ATOM 3149 N N . LYS A 1 396 ? -9.398 -11.789 9.812 1 91.38 396 LYS A N 1
ATOM 3150 C CA . LYS A 1 396 ? -10.367 -10.93 9.133 1 91.38 396 LYS A CA 1
ATOM 3151 C C . LYS A 1 396 ? -10.875 -11.578 7.848 1 91.38 396 LYS A C 1
ATOM 3153 O O . LYS A 1 396 ? -12.07 -11.531 7.555 1 91.38 396 LYS A O 1
ATOM 3158 N N . LEU A 1 397 ? -9.961 -12.18 7.148 1 94.69 397 LEU A N 1
ATOM 3159 C CA . LEU A 1 397 ? -10.312 -12.867 5.91 1 94.69 397 LEU A CA 1
ATOM 3160 C C . LEU A 1 397 ? -11.219 -14.062 6.191 1 94.69 397 LEU A C 1
ATOM 3162 O O . LEU A 1 397 ? -12.195 -14.289 5.48 1 94.69 397 LEU A O 1
ATOM 3166 N N . ARG A 1 398 ? -10.891 -14.781 7.191 1 95.75 398 ARG A N 1
ATOM 3167 C CA . ARG A 1 398 ? -11.68 -15.953 7.559 1 95.75 398 ARG A CA 1
ATOM 3168 C C . ARG A 1 398 ? -13.102 -15.562 7.949 1 95.75 398 ARG A C 1
ATOM 3170 O O . ARG A 1 398 ? -14.07 -16.188 7.516 1 95.75 398 ARG A O 1
ATOM 3177 N N . LEU A 1 399 ? -13.195 -14.539 8.664 1 94.88 399 LEU A N 1
ATOM 3178 C CA . LEU A 1 399 ? -14.516 -14.07 9.078 1 94.88 399 LEU A CA 1
ATOM 3179 C C . LEU A 1 399 ? -15.297 -13.523 7.891 1 94.88 399 LEU A C 1
ATOM 3181 O O . LEU A 1 399 ? -16.516 -13.719 7.801 1 94.88 399 LEU A O 1
ATOM 3185 N N . CYS A 1 400 ? -14.648 -12.805 7.047 1 95.62 400 CYS A N 1
ATOM 3186 C CA . CYS A 1 400 ? -15.305 -12.266 5.863 1 95.62 400 CYS A CA 1
ATOM 3187 C C . CYS A 1 400 ? -15.883 -13.375 4.996 1 95.62 400 CYS A C 1
ATOM 3189 O O . CYS A 1 400 ? -16.984 -13.258 4.469 1 95.62 400 CYS A O 1
ATOM 3191 N N . LEU A 1 401 ? -15.102 -14.414 4.82 1 96.62 401 LEU A N 1
ATOM 3192 C CA . LEU A 1 401 ? -15.578 -15.555 4.051 1 96.62 401 LEU A CA 1
ATOM 3193 C C . LEU A 1 401 ? -16.828 -16.156 4.691 1 96.62 401 LEU A C 1
ATOM 3195 O O . LEU A 1 401 ? -17.781 -16.5 3.994 1 96.62 401 LEU A O 1
ATOM 3199 N N . LEU A 1 402 ? -16.766 -16.312 6.012 1 95.94 402 LEU A N 1
ATOM 3200 C CA . LEU A 1 402 ? -17.922 -16.875 6.719 1 95.94 402 LEU A CA 1
ATOM 3201 C C . LEU A 1 402 ? -19.141 -15.969 6.559 1 95.94 402 LEU A C 1
ATOM 3203 O O . LEU A 1 402 ? -20.266 -16.453 6.445 1 95.94 402 LEU A O 1
ATOM 3207 N N . TYR A 1 403 ? -18.922 -14.695 6.516 1 95.19 403 TYR A N 1
ATOM 3208 C CA . TYR A 1 403 ? -20.016 -13.734 6.355 1 95.19 403 TYR A CA 1
ATOM 3209 C C . TYR A 1 403 ? -20.719 -13.938 5.02 1 95.19 403 TYR A C 1
ATOM 3211 O O . TYR A 1 403 ? -21.922 -13.711 4.91 1 95.19 403 TYR A O 1
ATOM 3219 N N . CYS A 1 404 ? -20.016 -14.344 4.027 1 95.69 404 CYS A N 1
ATOM 3220 C CA . CYS A 1 404 ? -20.594 -14.555 2.701 1 95.69 404 CYS A CA 1
ATOM 3221 C C . CYS A 1 404 ? -21.547 -15.734 2.701 1 95.69 404 CYS A C 1
ATOM 3223 O O . CYS A 1 404 ? -22.406 -15.852 1.818 1 95.69 404 CYS A O 1
ATOM 3225 N N . SER A 1 405 ? -21.391 -16.625 3.689 1 95.5 405 SER A N 1
ATOM 3226 C CA . SER A 1 405 ? -22.266 -17.797 3.75 1 95.5 405 SER A CA 1
ATOM 3227 C C . SER A 1 405 ? -23.656 -17.422 4.254 1 95.5 405 SER A C 1
ATOM 3229 O O . SER A 1 405 ? -24.594 -18.219 4.172 1 95.5 405 SER A O 1
ATOM 3231 N N . LEU A 1 406 ? -23.828 -16.172 4.73 1 96.12 406 LEU A N 1
ATOM 3232 C CA . LEU A 1 406 ? -25.109 -15.703 5.23 1 96.12 406 LEU A CA 1
ATOM 3233 C C . LEU A 1 406 ? -26.078 -15.445 4.082 1 96.12 406 LEU A C 1
ATOM 3235 O O . LEU A 1 406 ? -27.281 -15.297 4.305 1 96.12 406 LEU A O 1
ATOM 3239 N N . PHE A 1 407 ? -25.609 -15.43 2.893 1 95.75 407 PHE A N 1
ATOM 3240 C CA . PHE A 1 407 ? -26.438 -15.188 1.711 1 95.75 407 PHE A CA 1
ATOM 3241 C C . PHE A 1 407 ? -26.906 -16.5 1.105 1 95.75 407 PHE A C 1
ATOM 3243 O O . PHE A 1 407 ? -26.359 -17.562 1.388 1 95.75 407 PHE A O 1
ATOM 3250 N N . PRO A 1 408 ? -27.938 -16.438 0.343 1 93.69 408 PRO A N 1
ATOM 3251 C CA . PRO A 1 408 ? -28.469 -17.672 -0.233 1 93.69 408 PRO A CA 1
ATOM 3252 C C . PRO A 1 408 ? -27.531 -18.297 -1.256 1 93.69 408 PRO A C 1
ATOM 3254 O O . PRO A 1 408 ? -26.562 -17.672 -1.683 1 93.69 408 PRO A O 1
ATOM 3257 N N . GLU A 1 409 ? -27.875 -19.531 -1.533 1 89.62 409 GLU A N 1
ATOM 3258 C CA . GLU A 1 409 ? -27.094 -20.281 -2.514 1 89.62 409 GLU A CA 1
ATOM 3259 C C . GLU A 1 409 ? -27.234 -19.672 -3.908 1 89.62 409 GLU A C 1
ATOM 3261 O O . GLU A 1 409 ? -28.312 -19.25 -4.297 1 89.62 409 GLU A O 1
ATOM 3266 N N . GLU A 1 410 ? -26.156 -19.672 -4.699 1 85.19 410 GLU A N 1
ATOM 3267 C CA . GLU A 1 410 ? -26.094 -19.188 -6.07 1 85.19 410 GLU A CA 1
ATOM 3268 C C . GLU A 1 410 ? -26.594 -17.734 -6.156 1 85.19 410 GLU A C 1
ATOM 3270 O O . GLU A 1 410 ? -27.281 -17.375 -7.109 1 85.19 410 GLU A O 1
ATOM 3275 N N . PHE A 1 411 ? -26.406 -17.078 -5.133 1 89.62 411 PHE A N 1
ATOM 3276 C CA . PHE A 1 411 ? -26.797 -15.672 -5.043 1 89.62 411 PHE A CA 1
ATOM 3277 C C . PHE A 1 411 ? -25.625 -14.766 -5.434 1 89.62 411 PHE A C 1
ATOM 3279 O O . PHE A 1 411 ? -24.484 -15.039 -5.094 1 89.62 411 PHE A O 1
ATOM 3286 N N . SER A 1 412 ? -25.953 -13.781 -6.258 1 93.88 412 SER A N 1
ATOM 3287 C CA . SER A 1 412 ? -24.953 -12.758 -6.578 1 93.88 412 SER A CA 1
ATOM 3288 C C . SER A 1 412 ? -24.906 -11.688 -5.492 1 93.88 412 SER A C 1
ATOM 3290 O O . SER A 1 412 ? -25.781 -10.836 -5.398 1 93.88 412 SER A O 1
ATOM 3292 N N . ILE A 1 413 ? -23.906 -11.703 -4.73 1 94.75 413 ILE A N 1
ATOM 3293 C CA . ILE A 1 413 ? -23.766 -10.852 -3.551 1 94.75 413 ILE A CA 1
ATOM 3294 C C . ILE A 1 413 ? -23.094 -9.539 -3.934 1 94.75 413 ILE A C 1
ATOM 3296 O O . ILE A 1 413 ? -22.016 -9.539 -4.531 1 94.75 413 ILE A O 1
ATOM 3300 N N . SER A 1 414 ? -23.688 -8.453 -3.592 1 94.25 414 SER A N 1
ATOM 3301 C CA . SER A 1 414 ? -23.047 -7.16 -3.795 1 94.25 414 SER A CA 1
ATOM 3302 C C . SER A 1 414 ? -21.875 -6.973 -2.846 1 94.25 414 SER A C 1
ATOM 3304 O O . SER A 1 414 ? -22 -7.184 -1.638 1 94.25 414 SER A O 1
ATOM 3306 N N . LYS A 1 415 ? -20.766 -6.531 -3.34 1 94.5 415 LYS A N 1
ATOM 3307 C CA . LYS A 1 415 ? -19.578 -6.32 -2.514 1 94.5 415 LYS A CA 1
ATOM 3308 C C . LYS A 1 415 ? -19.844 -5.254 -1.451 1 94.5 415 LYS A C 1
ATOM 3310 O O . LYS A 1 415 ? -19.375 -5.379 -0.316 1 94.5 415 LYS A O 1
ATOM 3315 N N . GLU A 1 416 ? -20.594 -4.254 -1.773 1 92.06 416 GLU A N 1
ATOM 3316 C CA . GLU A 1 416 ? -20.844 -3.129 -0.876 1 92.06 416 GLU A CA 1
ATOM 3317 C C . GLU A 1 416 ? -21.625 -3.568 0.358 1 92.06 416 GLU A C 1
ATOM 3319 O O . GLU A 1 416 ? -21.422 -3.025 1.448 1 92.06 416 GLU A O 1
ATOM 3324 N N . TRP A 1 417 ? -22.5 -4.562 0.2 1 92 417 TRP A N 1
ATOM 3325 C CA . TRP A 1 417 ? -23.25 -5.086 1.333 1 92 417 TRP A CA 1
ATOM 3326 C C . TRP A 1 417 ? -22.328 -5.742 2.35 1 92 417 TRP A C 1
ATOM 3328 O O . TRP A 1 417 ? -22.344 -5.398 3.533 1 92 417 TRP A O 1
ATOM 3338 N N . ILE A 1 418 ? -21.531 -6.566 1.796 1 94.44 418 ILE A N 1
ATOM 3339 C CA . ILE A 1 418 ? -20.656 -7.332 2.674 1 94.44 418 ILE A CA 1
ATOM 3340 C C . ILE A 1 418 ? -19.688 -6.391 3.395 1 94.44 418 ILE A C 1
ATOM 3342 O O . ILE A 1 418 ? -19.453 -6.531 4.598 1 94.44 418 ILE A O 1
ATOM 3346 N N . ILE A 1 419 ? -19.172 -5.465 2.621 1 93.44 419 ILE A N 1
ATOM 3347 C CA . ILE A 1 419 ? -18.203 -4.539 3.184 1 93.44 419 ILE A CA 1
ATOM 3348 C C . ILE A 1 419 ? -18.859 -3.686 4.262 1 93.44 419 ILE A C 1
ATOM 3350 O O . ILE A 1 419 ? -18.297 -3.469 5.332 1 93.44 419 ILE A O 1
ATOM 3354 N N . GLY A 1 420 ? -20.109 -3.217 4.008 1 92.81 420 GLY A N 1
ATOM 3355 C CA . GLY A 1 420 ? -20.844 -2.453 5 1 92.81 420 GLY A CA 1
ATOM 3356 C C . GLY A 1 420 ? -21.062 -3.215 6.293 1 92.81 420 GLY A C 1
ATOM 3357 O O . GLY A 1 420 ? -20.891 -2.666 7.383 1 92.81 420 GLY A O 1
ATOM 3358 N N . TYR A 1 421 ? -21.375 -4.488 6.168 1 94.75 421 TYR A N 1
ATOM 3359 C CA . TYR A 1 421 ? -21.609 -5.324 7.34 1 94.75 421 TYR A CA 1
ATOM 3360 C C . TYR A 1 421 ? -20.328 -5.531 8.125 1 94.75 421 TYR A C 1
ATOM 3362 O O . TYR A 1 421 ? -20.328 -5.492 9.359 1 94.75 421 TYR A O 1
ATOM 3370 N N . CYS A 1 422 ? -19.281 -5.727 7.359 1 93.31 422 CYS A N 1
ATOM 3371 C CA . CYS A 1 422 ? -18 -5.977 8.008 1 93.31 422 CYS A CA 1
ATOM 3372 C C . CYS A 1 422 ? -17.516 -4.75 8.773 1 93.31 422 CYS A C 1
ATOM 3374 O O . CYS A 1 422 ? -16.953 -4.871 9.859 1 93.31 422 CYS A O 1
ATOM 3376 N N . ILE A 1 423 ? -17.703 -3.57 8.203 1 91.69 423 ILE A N 1
ATOM 3377 C CA . ILE A 1 423 ? -17.344 -2.334 8.891 1 91.69 423 ILE A CA 1
ATOM 3378 C C . ILE A 1 423 ? -18.219 -2.164 10.133 1 91.69 423 ILE A C 1
ATOM 3380 O O . ILE A 1 423 ? -17.719 -1.793 11.203 1 91.69 423 ILE A O 1
ATOM 3384 N N . GLY A 1 424 ? -19.5 -2.475 9.984 1 92.44 424 GLY A N 1
ATOM 3385 C CA . GLY A 1 424 ? -20.438 -2.348 11.094 1 92.44 424 GLY A CA 1
ATOM 3386 C C . GLY A 1 424 ? -20.094 -3.252 12.266 1 92.44 424 GLY A C 1
ATOM 3387 O O . GLY A 1 424 ? -20.234 -2.854 13.422 1 92.44 424 GLY A O 1
ATOM 3388 N N . GLU A 1 425 ? -19.688 -4.422 11.953 1 92 425 GLU A N 1
ATOM 3389 C CA . GLU A 1 425 ? -19.328 -5.352 13.023 1 92 425 GLU A CA 1
ATOM 3390 C C . GLU A 1 425 ? -17.969 -5.004 13.633 1 92 425 GLU A C 1
ATOM 3392 O O . GLU A 1 425 ? -17.656 -5.43 14.742 1 92 425 GLU A O 1
ATOM 3397 N N . GLY A 1 426 ? -17.078 -4.293 12.844 1 85.81 426 GLY A N 1
ATOM 3398 C CA . GLY A 1 426 ? -15.859 -3.727 13.422 1 85.81 426 GLY A CA 1
ATOM 3399 C C . GLY A 1 426 ? -14.617 -4.527 13.094 1 85.81 426 GLY A C 1
ATOM 3400 O O . GLY A 1 426 ? -13.586 -4.387 13.766 1 85.81 426 GLY A O 1
ATOM 3401 N N . PHE A 1 427 ? -14.578 -5.297 12.195 1 82.38 427 PHE A N 1
ATOM 3402 C CA . PHE A 1 427 ? -13.344 -6.062 12.031 1 82.38 427 PHE A CA 1
ATOM 3403 C C . PHE A 1 427 ? -12.539 -5.543 10.844 1 82.38 427 PHE A C 1
ATOM 3405 O O . PHE A 1 427 ? -11.422 -6 10.602 1 82.38 427 PHE A O 1
ATOM 3412 N N . ILE A 1 428 ? -13.023 -4.613 10.039 1 79.31 428 ILE A N 1
ATOM 3413 C CA . ILE A 1 428 ? -12.227 -3.99 8.992 1 79.31 428 ILE A CA 1
ATOM 3414 C C . ILE A 1 428 ? -11.625 -2.684 9.508 1 79.31 428 ILE A C 1
ATOM 3416 O O . ILE A 1 428 ? -10.602 -2.223 9.008 1 79.31 428 ILE A O 1
ATOM 3420 N N . ASP A 1 429 ? -12.359 -1.872 10.516 1 64.19 429 ASP A N 1
ATOM 3421 C CA . ASP A 1 429 ? -12.18 -0.457 10.828 1 64.19 429 ASP A CA 1
ATOM 3422 C C . ASP A 1 429 ? -10.883 -0.225 11.602 1 64.19 429 ASP A C 1
ATOM 3424 O O . ASP A 1 429 ? -10.914 0.217 12.75 1 64.19 429 ASP A O 1
ATOM 3428 N N . ASP A 1 430 ? -9.773 -0.667 11.07 1 64.62 430 ASP A N 1
ATOM 3429 C CA . ASP A 1 430 ? -8.43 -0.639 11.625 1 64.62 430 ASP A CA 1
ATOM 3430 C C . ASP A 1 430 ? -7.812 0.754 11.508 1 64.62 430 ASP A C 1
ATOM 3432 O O . ASP A 1 430 ? -8.531 1.754 11.469 1 64.62 430 ASP A O 1
ATOM 3436 N N . LEU A 1 431 ? -6.785 1.076 10.82 1 67.5 431 LEU A N 1
ATOM 3437 C CA . LEU A 1 431 ? -5.672 2.008 10.68 1 67.5 431 LEU A CA 1
ATOM 3438 C C . LEU A 1 431 ? -6.059 3.186 9.789 1 67.5 431 LEU A C 1
ATOM 3440 O O . LEU A 1 431 ? -5.41 4.234 9.828 1 67.5 431 LEU A O 1
ATOM 3444 N N . TYR A 1 432 ? -7.391 3.146 9.188 1 74.19 432 TYR A N 1
ATOM 3445 C CA . TYR A 1 432 ? -7.68 4.152 8.172 1 74.19 432 TYR A CA 1
ATOM 3446 C C . TYR A 1 432 ? -8.766 5.113 8.648 1 74.19 432 TYR A C 1
ATOM 3448 O O . TYR A 1 432 ? -9.672 4.719 9.383 1 74.19 432 TYR A O 1
ATOM 3456 N N . THR A 1 433 ? -8.602 6.332 8.281 1 73.25 433 THR A N 1
ATOM 3457 C CA . THR A 1 433 ? -9.555 7.359 8.672 1 73.25 433 THR A CA 1
ATOM 3458 C C . THR A 1 433 ? -10.508 7.68 7.52 1 73.25 433 THR A C 1
ATOM 3460 O O . THR A 1 433 ? -11.695 7.922 7.738 1 73.25 433 THR A O 1
ATOM 3463 N N . ASP A 1 434 ? -10.055 7.602 6.336 1 80.25 434 ASP A N 1
ATOM 3464 C CA . ASP A 1 434 ? -10.875 7.898 5.164 1 80.25 434 ASP A CA 1
ATOM 3465 C C . ASP A 1 434 ? -11.75 6.707 4.785 1 80.25 434 ASP A C 1
ATOM 3467 O O . ASP A 1 434 ? -11.281 5.57 4.762 1 80.25 434 ASP A O 1
ATOM 3471 N N . MET A 1 435 ? -13.039 6.949 4.586 1 85.19 435 MET A N 1
ATOM 3472 C CA . MET A 1 435 ? -14.008 5.891 4.312 1 85.19 435 MET A CA 1
ATOM 3473 C C . MET A 1 435 ? -13.695 5.195 2.992 1 85.19 435 MET A C 1
ATOM 3475 O O . MET A 1 435 ? -13.922 3.992 2.85 1 85.19 435 MET A O 1
ATOM 3479 N N . ASP A 1 436 ? -13.242 5.953 2.004 1 86.06 436 ASP A N 1
ATOM 3480 C CA . ASP A 1 436 ? -12.898 5.332 0.731 1 86.06 436 ASP A CA 1
ATOM 3481 C C . ASP A 1 436 ? -11.766 4.324 0.905 1 86.06 436 ASP A C 1
ATOM 3483 O O . ASP A 1 436 ? -11.75 3.279 0.25 1 86.06 436 ASP A O 1
ATOM 3487 N N . GLU A 1 437 ? -10.859 4.637 1.75 1 87.75 437 GLU A N 1
ATOM 3488 C CA . GLU A 1 437 ? -9.75 3.727 2.023 1 87.75 437 GLU A CA 1
ATOM 3489 C C . GLU A 1 437 ? -10.234 2.463 2.727 1 87.75 437 GLU A C 1
ATOM 3491 O O . GLU A 1 437 ? -9.734 1.368 2.467 1 87.75 437 GLU A O 1
ATOM 3496 N N . ILE A 1 438 ? -11.188 2.639 3.609 1 89.81 438 ILE A N 1
ATOM 3497 C CA . ILE A 1 438 ? -11.734 1.489 4.32 1 89.81 438 ILE A CA 1
ATOM 3498 C C . ILE A 1 438 ? -12.484 0.588 3.34 1 89.81 438 ILE A C 1
ATOM 3500 O O . ILE A 1 438 ? -12.344 -0.637 3.383 1 89.81 438 ILE A O 1
ATOM 3504 N N . TYR A 1 439 ? -13.25 1.195 2.475 1 91.25 439 TYR A N 1
ATOM 3505 C CA . TYR A 1 439 ? -13.961 0.418 1.466 1 91.25 439 TYR A CA 1
ATOM 3506 C C . TYR A 1 439 ? -12.984 -0.29 0.533 1 91.25 439 TYR A C 1
ATOM 3508 O O . TYR A 1 439 ? -13.211 -1.438 0.142 1 91.25 439 TYR A O 1
ATOM 3516 N N . ASN A 1 440 ? -11.961 0.374 0.134 1 90.94 440 ASN A N 1
ATOM 3517 C CA . ASN A 1 440 ? -10.953 -0.251 -0.713 1 90.94 440 ASN A CA 1
ATOM 3518 C C . ASN A 1 440 ? -10.32 -1.462 -0.031 1 90.94 440 ASN A C 1
ATOM 3520 O O . ASN A 1 440 ? -9.992 -2.451 -0.69 1 90.94 440 ASN A O 1
ATOM 3524 N N . LYS A 1 441 ? -10.109 -1.338 1.251 1 92.06 441 LYS A N 1
ATOM 3525 C CA . LYS A 1 441 ? -9.609 -2.484 2.002 1 92.06 441 LYS A CA 1
ATOM 3526 C C . LYS A 1 441 ? -10.578 -3.66 1.93 1 92.06 441 LYS A C 1
ATOM 3528 O O . LYS A 1 441 ? -10.156 -4.809 1.781 1 92.06 441 LYS A O 1
ATOM 3533 N N . GLY A 1 442 ? -11.867 -3.367 2.088 1 93.31 442 GLY A N 1
ATOM 3534 C CA . GLY A 1 442 ? -12.867 -4.41 1.935 1 93.31 442 GLY A CA 1
ATOM 3535 C C . GLY A 1 442 ? -12.82 -5.09 0.579 1 93.31 442 GLY A C 1
ATOM 3536 O O . GLY A 1 442 ? -12.898 -6.316 0.491 1 93.31 442 GLY A O 1
ATOM 3537 N N . HIS A 1 443 ? -12.672 -4.277 -0.438 1 93.69 443 HIS A N 1
ATOM 3538 C CA . HIS A 1 443 ? -12.57 -4.828 -1.784 1 93.69 443 HIS A CA 1
ATOM 3539 C C . HIS A 1 443 ? -11.328 -5.703 -1.93 1 93.69 443 HIS A C 1
ATOM 3541 O O . HIS A 1 443 ? -11.367 -6.73 -2.607 1 93.69 443 HIS A O 1
ATOM 3547 N N . ASP A 1 444 ? -10.258 -5.281 -1.334 1 92.94 444 ASP A N 1
ATOM 3548 C CA . ASP A 1 444 ? -9.031 -6.074 -1.37 1 92.94 444 ASP A CA 1
ATOM 3549 C C . ASP A 1 444 ? -9.219 -7.41 -0.655 1 92.94 444 ASP A C 1
ATOM 3551 O O . ASP A 1 444 ? -8.719 -8.438 -1.111 1 92.94 444 ASP A O 1
ATOM 3555 N N . LEU A 1 445 ? -9.875 -7.395 0.512 1 94.19 445 LEU A N 1
ATOM 3556 C CA . LEU A 1 445 ? -10.133 -8.633 1.239 1 94.19 445 LEU A CA 1
ATOM 3557 C C . LEU A 1 445 ? -10.93 -9.609 0.38 1 94.19 445 LEU A C 1
ATOM 3559 O O . LEU A 1 445 ? -10.594 -10.797 0.312 1 94.19 445 LEU A O 1
ATOM 3563 N N . LEU A 1 446 ? -11.969 -9.086 -0.257 1 95.56 446 LEU A N 1
ATOM 3564 C CA . LEU A 1 446 ? -12.773 -9.93 -1.127 1 95.56 446 LEU A CA 1
ATOM 3565 C C . LEU A 1 446 ? -11.961 -10.398 -2.332 1 95.56 446 LEU A C 1
ATOM 3567 O O . LEU A 1 446 ? -12.148 -11.523 -2.811 1 95.56 446 LEU A O 1
ATOM 3571 N N . GLY A 1 447 ? -11.094 -9.555 -2.824 1 94 447 GLY A N 1
ATOM 3572 C CA . GLY A 1 447 ? -10.219 -9.938 -3.914 1 94 447 GLY A CA 1
ATOM 3573 C C . GLY A 1 447 ? -9.273 -11.07 -3.547 1 94 447 GLY A C 1
ATOM 3574 O O . GLY A 1 447 ? -9.023 -11.969 -4.352 1 94 447 GLY A O 1
ATOM 3575 N N . VAL A 1 448 ? -8.742 -11.023 -2.314 1 94.75 448 VAL A N 1
ATOM 3576 C CA . VAL A 1 448 ? -7.836 -12.07 -1.842 1 94.75 448 VAL A CA 1
ATOM 3577 C C . VAL A 1 448 ? -8.578 -13.406 -1.77 1 94.75 448 VAL A C 1
ATOM 3579 O O . VAL A 1 448 ? -8.008 -14.453 -2.086 1 94.75 448 VAL A O 1
ATOM 3582 N N . LEU A 1 449 ? -9.82 -13.344 -1.322 1 96.06 449 LEU A N 1
ATOM 3583 C CA . LEU A 1 449 ? -10.625 -14.562 -1.244 1 96.06 449 LEU A CA 1
ATOM 3584 C C . LEU A 1 449 ? -10.898 -15.125 -2.635 1 96.06 449 LEU A C 1
ATOM 3586 O O . LEU A 1 449 ? -10.969 -16.344 -2.816 1 96.06 449 LEU A O 1
ATOM 3590 N N . LYS A 1 450 ? -11.039 -14.242 -3.596 1 94.75 450 LYS A N 1
ATOM 3591 C CA . LYS A 1 450 ? -11.203 -14.68 -4.98 1 94.75 450 LYS A CA 1
ATOM 3592 C C . LYS A 1 450 ? -9.922 -15.312 -5.516 1 94.75 450 LYS A C 1
ATOM 3594 O O . LYS A 1 450 ? -9.969 -16.328 -6.211 1 94.75 450 LYS A O 1
ATOM 3599 N N . ILE A 1 451 ? -8.82 -14.742 -5.172 1 93.94 451 ILE A N 1
ATOM 3600 C CA . ILE A 1 451 ? -7.516 -15.227 -5.609 1 93.94 451 ILE A CA 1
ATOM 3601 C C . ILE A 1 451 ? -7.234 -16.594 -4.992 1 93.94 451 ILE A C 1
ATOM 3603 O O . ILE A 1 451 ? -6.617 -17.453 -5.625 1 93.94 451 ILE A O 1
ATOM 3607 N N . ALA A 1 452 ? -7.746 -16.797 -3.809 1 95 452 ALA A N 1
ATOM 3608 C CA . ALA A 1 452 ? -7.594 -18.078 -3.131 1 95 452 ALA A CA 1
ATOM 3609 C C . ALA A 1 452 ? -8.617 -19.094 -3.635 1 95 452 ALA A C 1
ATOM 3611 O O . ALA A 1 452 ? -8.711 -20.203 -3.107 1 95 452 ALA A O 1
ATOM 3612 N N . CYS A 1 453 ? -9.453 -18.719 -4.617 1 95.25 453 CYS A N 1
ATOM 3613 C CA . CYS A 1 453 ? -10.453 -19.562 -5.262 1 95.25 453 CYS A CA 1
ATOM 3614 C C . CYS A 1 453 ? -11.539 -19.984 -4.277 1 95.25 453 CYS A C 1
ATOM 3616 O O . CYS A 1 453 ? -12.047 -21.094 -4.348 1 95.25 453 CYS A O 1
ATOM 3618 N N . LEU A 1 454 ? -11.797 -19.188 -3.268 1 96.62 454 LEU A N 1
ATOM 3619 C CA . LEU A 1 454 ? -12.875 -19.453 -2.314 1 96.62 454 LEU A CA 1
ATOM 3620 C C . LEU A 1 454 ? -14.141 -18.688 -2.709 1 96.62 454 LEU A C 1
ATOM 3622 O O . LEU A 1 454 ? -15.234 -19.047 -2.279 1 96.62 454 LEU A O 1
ATOM 3626 N N . LEU A 1 455 ? -13.93 -17.641 -3.408 1 96.25 455 LEU A N 1
ATOM 3627 C CA . LEU A 1 455 ? -15.031 -16.875 -3.986 1 96.25 455 LEU A CA 1
ATOM 3628 C C . LEU A 1 455 ? -14.891 -16.797 -5.504 1 96.25 455 LEU A C 1
ATOM 3630 O O . LEU A 1 455 ? -13.812 -17.031 -6.047 1 96.25 455 LEU A O 1
ATOM 3634 N N . GLU A 1 456 ? -15.977 -16.531 -6.129 1 94.19 456 GLU A N 1
ATOM 3635 C CA . GLU A 1 456 ? -16.016 -16.422 -7.586 1 94.19 456 GLU A CA 1
ATOM 3636 C C . GLU A 1 456 ? -16.609 -15.086 -8.023 1 94.19 456 GLU A C 1
ATOM 3638 O O . GLU A 1 456 ? -17.188 -14.367 -7.207 1 94.19 456 GLU A O 1
ATOM 3643 N N . LYS A 1 457 ? -16.359 -14.812 -9.305 1 90.56 457 LYS A N 1
ATOM 3644 C CA . LYS A 1 457 ? -16.938 -13.602 -9.875 1 90.56 457 LYS A CA 1
ATOM 3645 C C . LYS A 1 457 ? -18.453 -13.734 -10.031 1 90.56 457 LYS A C 1
ATOM 3647 O O . LYS A 1 457 ? -18.953 -14.797 -10.414 1 90.56 457 LYS A O 1
ATOM 3652 N N . GLY A 1 458 ? -19.125 -12.797 -9.594 1 90.31 458 GLY A N 1
ATOM 3653 C CA . GLY A 1 458 ? -20.562 -12.797 -9.742 1 90.31 458 GLY A CA 1
ATOM 3654 C C . GLY A 1 458 ? -21.031 -12.336 -11.117 1 90.31 458 GLY A C 1
ATOM 3655 O O . GLY A 1 458 ? -20.375 -12.641 -12.125 1 90.31 458 GLY A O 1
ATOM 3656 N N . ASP A 1 459 ? -22.094 -11.734 -11.203 1 84.75 459 ASP A N 1
ATOM 3657 C CA . ASP A 1 459 ? -22.688 -11.281 -12.453 1 84.75 459 ASP A CA 1
ATOM 3658 C C . ASP A 1 459 ? -21.875 -10.148 -13.078 1 84.75 459 ASP A C 1
ATOM 3660 O O . ASP A 1 459 ? -21.781 -10.055 -14.305 1 84.75 459 ASP A O 1
ATOM 3664 N N . ASP A 1 460 ? -21.391 -9.328 -12.188 1 84.69 460 ASP A N 1
ATOM 3665 C CA . ASP A 1 460 ? -20.562 -8.219 -12.641 1 84.69 460 ASP A CA 1
ATOM 3666 C C . ASP A 1 460 ? -19.344 -8.039 -11.742 1 84.69 460 ASP A C 1
ATOM 3668 O O . ASP A 1 460 ? -19.109 -8.852 -10.844 1 84.69 460 ASP A O 1
ATOM 3672 N N . GLU A 1 461 ? -18.641 -7.023 -12.008 1 83.94 461 GLU A N 1
ATOM 3673 C CA . GLU A 1 461 ? -17.391 -6.809 -11.289 1 83.94 461 GLU A CA 1
ATOM 3674 C C . GLU A 1 461 ? -17.656 -6.387 -9.852 1 83.94 461 GLU A C 1
ATOM 3676 O O . GLU A 1 461 ? -16.797 -6.562 -8.984 1 83.94 461 GLU A O 1
ATOM 3681 N N . ASP A 1 462 ? -18.797 -5.934 -9.578 1 89.62 462 ASP A N 1
ATOM 3682 C CA . ASP A 1 462 ? -19.109 -5.438 -8.242 1 89.62 462 ASP A CA 1
ATOM 3683 C C . ASP A 1 462 ? -19.844 -6.492 -7.418 1 89.62 462 ASP A C 1
ATOM 3685 O O . ASP A 1 462 ? -20.234 -6.234 -6.277 1 89.62 462 ASP A O 1
ATOM 3689 N N . HIS A 1 463 ? -19.969 -7.695 -7.977 1 94.19 463 HIS A N 1
ATOM 3690 C CA . HIS A 1 463 ? -20.641 -8.789 -7.285 1 94.19 463 HIS A CA 1
ATOM 3691 C C . HIS A 1 463 ? -19.734 -10.008 -7.16 1 94.19 463 HIS A C 1
ATOM 3693 O O . HIS A 1 463 ? -18.797 -10.172 -7.949 1 94.19 463 HIS A O 1
ATOM 3699 N N . ILE A 1 464 ? -19.984 -10.773 -6.168 1 95.12 464 ILE A N 1
ATOM 3700 C CA . ILE A 1 464 ? -19.25 -12.008 -5.945 1 95.12 464 ILE A CA 1
ATOM 3701 C C . ILE A 1 464 ? -20.234 -13.148 -5.68 1 95.12 464 ILE A C 1
ATOM 3703 O O . ILE A 1 464 ? -21.406 -12.914 -5.379 1 95.12 464 ILE A O 1
ATOM 3707 N N . SER A 1 465 ? -19.781 -14.242 -5.926 1 95.56 465 SER A N 1
ATOM 3708 C CA . SER A 1 465 ? -20.578 -15.43 -5.645 1 95.56 465 SER A CA 1
ATOM 3709 C C . SER A 1 465 ? -19.766 -16.484 -4.914 1 95.56 465 SER A C 1
ATOM 3711 O O . SER A 1 465 ? -18.531 -16.469 -4.965 1 95.56 465 SER A O 1
ATOM 3713 N N . MET A 1 466 ? -20.391 -17.281 -4.18 1 95.19 466 MET A N 1
ATOM 3714 C CA . MET A 1 466 ? -19.766 -18.344 -3.414 1 95.19 466 MET A CA 1
ATOM 3715 C C . MET A 1 466 ? -20.219 -19.719 -3.912 1 95.19 466 MET A C 1
ATOM 3717 O O . MET A 1 466 ? -21.406 -19.953 -4.09 1 95.19 466 MET A O 1
ATOM 3721 N N . HIS A 1 467 ? -19.266 -20.547 -4.203 1 95.06 467 HIS A N 1
ATOM 3722 C CA . HIS A 1 467 ? -19.594 -21.906 -4.621 1 95.06 467 HIS A CA 1
ATOM 3723 C C . HIS A 1 467 ? -20.344 -22.656 -3.533 1 95.06 467 HIS A C 1
ATOM 3725 O O . HIS A 1 467 ? -20.047 -22.5 -2.346 1 95.06 467 HIS A O 1
ATOM 3731 N N . PRO A 1 468 ? -21.297 -23.5 -3.891 1 94.5 468 PRO A N 1
ATOM 3732 C CA . PRO A 1 468 ? -22.141 -24.172 -2.902 1 94.5 468 PRO A CA 1
ATOM 3733 C C . PRO A 1 468 ? -21.344 -25.031 -1.916 1 94.5 468 PRO A C 1
ATOM 3735 O O . PRO A 1 468 ? -21.688 -25.078 -0.731 1 94.5 468 PRO A O 1
ATOM 3738 N N . MET A 1 469 ? -20.328 -25.656 -2.359 1 95.75 469 MET A N 1
ATOM 3739 C CA . MET A 1 469 ? -19.547 -26.5 -1.46 1 95.75 469 MET A CA 1
ATOM 3740 C C . MET A 1 469 ? -18.688 -25.656 -0.526 1 95.75 469 MET A C 1
ATOM 3742 O O . MET A 1 469 ? -18.391 -26.078 0.597 1 95.75 469 MET A O 1
ATOM 3746 N N . VAL A 1 470 ? -18.234 -24.547 -0.988 1 96.31 470 VAL A N 1
ATOM 3747 C CA . VAL A 1 470 ? -17.516 -23.625 -0.112 1 96.31 470 VAL A CA 1
ATOM 3748 C C . VAL A 1 470 ? -18.453 -23.062 0.94 1 96.31 470 VAL A C 1
ATOM 3750 O O . VAL A 1 470 ? -18.078 -22.875 2.1 1 96.31 470 VAL A O 1
ATOM 3753 N N . ARG A 1 471 ? -19.656 -22.734 0.485 1 96.12 471 ARG A N 1
ATOM 3754 C CA . ARG A 1 471 ? -20.688 -22.281 1.427 1 96.12 471 ARG A CA 1
ATOM 3755 C C . ARG A 1 471 ? -20.969 -23.344 2.48 1 96.12 471 ARG A C 1
ATOM 3757 O O . ARG A 1 471 ? -21.109 -23.031 3.664 1 96.12 471 ARG A O 1
ATOM 3764 N N . ALA A 1 472 ? -21.062 -24.625 2.027 1 95.56 472 ALA A N 1
ATOM 3765 C CA . ALA A 1 472 ? -21.266 -25.734 2.949 1 95.56 472 ALA A CA 1
ATOM 3766 C C . ALA A 1 472 ? -20.141 -25.812 3.982 1 95.56 472 ALA A C 1
ATOM 3768 O O . ALA A 1 472 ? -20.391 -26.016 5.168 1 95.56 472 ALA A O 1
ATOM 3769 N N . MET A 1 473 ? -18.984 -25.672 3.508 1 96.62 473 MET A N 1
ATOM 3770 C CA . MET A 1 473 ? -17.828 -25.688 4.41 1 96.62 473 MET A CA 1
ATOM 3771 C C . MET A 1 473 ? -17.906 -24.531 5.402 1 96.62 473 MET A C 1
ATOM 3773 O O . MET A 1 473 ? -17.641 -24.703 6.594 1 96.62 473 MET A O 1
ATOM 3777 N N . ALA A 1 474 ? -18.203 -23.312 4.906 1 96.62 474 ALA A N 1
ATOM 3778 C CA . ALA A 1 474 ? -18.297 -22.125 5.754 1 96.62 474 ALA A CA 1
ATOM 3779 C C . ALA A 1 474 ? -19.344 -22.312 6.844 1 96.62 474 ALA A C 1
ATOM 3781 O O . ALA A 1 474 ? -19.109 -21.953 8.008 1 96.62 474 ALA A O 1
ATOM 3782 N N . LEU A 1 475 ? -20.484 -22.844 6.52 1 95.69 475 LEU A N 1
ATOM 3783 C CA . LEU A 1 475 ? -21.562 -23.094 7.488 1 95.69 475 LEU A CA 1
ATOM 3784 C C . LEU A 1 475 ? -21.125 -24.141 8.508 1 95.69 475 LEU A C 1
ATOM 3786 O O . LEU A 1 475 ? -21.469 -24.047 9.688 1 95.69 475 LEU A O 1
ATOM 3790 N N . TRP A 1 476 ? -20.469 -25.172 7.988 1 96.12 476 TRP A N 1
ATOM 3791 C CA . TRP A 1 476 ? -19.938 -26.219 8.852 1 96.12 476 TRP A CA 1
ATOM 3792 C C . TRP A 1 476 ? -18.984 -25.641 9.898 1 96.12 476 TRP A C 1
ATOM 3794 O O . TRP A 1 476 ? -19.078 -25.969 11.078 1 96.12 476 TRP A O 1
ATOM 3804 N N . ILE A 1 477 ? -18.109 -24.734 9.5 1 96.56 477 ILE A N 1
ATOM 3805 C CA . ILE A 1 477 ? -17.141 -24.094 10.398 1 96.56 477 ILE A CA 1
ATOM 3806 C C . ILE A 1 477 ? -17.875 -23.172 11.367 1 96.56 477 ILE A C 1
ATOM 3808 O O . ILE A 1 477 ? -17.578 -23.141 12.562 1 96.56 477 ILE A O 1
ATOM 3812 N N . ALA A 1 478 ? -18.844 -22.375 10.836 1 95.12 478 ALA A N 1
ATOM 3813 C CA . ALA A 1 478 ? -19.578 -21.406 11.641 1 95.12 478 ALA A CA 1
ATOM 3814 C C . ALA A 1 478 ? -20.391 -22.109 12.727 1 95.12 478 ALA A C 1
ATOM 3816 O O . ALA A 1 478 ? -20.672 -21.516 13.773 1 95.12 478 ALA A O 1
ATOM 3817 N N . SER A 1 479 ? -20.766 -23.359 12.484 1 94.25 479 SER A N 1
ATOM 3818 C CA . SER A 1 479 ? -21.516 -24.141 13.453 1 94.25 479 SER A CA 1
ATOM 3819 C C . SER A 1 479 ? -20.594 -24.891 14.406 1 94.25 479 SER A C 1
ATOM 3821 O O . SER A 1 479 ? -21 -25.859 15.047 1 94.25 479 SER A O 1
ATOM 3823 N N . ASP A 1 480 ? -19.391 -24.516 14.453 1 94.19 480 ASP A N 1
ATOM 3824 C CA . ASP A 1 480 ? -18.375 -25.203 15.258 1 94.19 480 ASP A CA 1
ATOM 3825 C C . ASP A 1 480 ? -18.266 -26.672 14.852 1 94.19 480 ASP A C 1
ATOM 3827 O O . ASP A 1 480 ? -18.359 -27.562 15.695 1 94.19 480 ASP A O 1
ATOM 3831 N N . PHE A 1 481 ? -18.297 -26.906 13.539 1 94.56 481 PHE A N 1
ATOM 3832 C CA . PHE A 1 481 ? -18.062 -28.203 12.914 1 94.56 481 PHE A CA 1
ATOM 3833 C C . PHE A 1 481 ? -19.219 -29.141 13.195 1 94.56 481 PHE A C 1
ATOM 3835 O O . PHE A 1 481 ? -19.016 -30.328 13.492 1 94.56 481 PHE A O 1
ATOM 3842 N N . GLY A 1 482 ? -20.375 -28.562 13.227 1 90.56 482 GLY A N 1
ATOM 3843 C CA . GLY A 1 482 ? -21.578 -29.359 13.32 1 90.56 482 GLY A CA 1
ATOM 3844 C C . GLY A 1 482 ? -22.078 -29.531 14.742 1 90.56 482 GLY A C 1
ATOM 3845 O O . GLY A 1 482 ? -23.172 -30.062 14.961 1 90.56 482 GLY A O 1
ATOM 3846 N N . THR A 1 483 ? -21.438 -28.953 15.734 1 91.38 483 THR A N 1
ATOM 3847 C CA . THR A 1 483 ? -21.812 -29.156 17.125 1 91.38 483 THR A CA 1
ATOM 3848 C C . THR A 1 483 ? -22.875 -28.141 17.547 1 91.38 483 THR A C 1
ATOM 3850 O O . THR A 1 483 ? -23.812 -28.484 18.266 1 91.38 483 THR A O 1
ATOM 3853 N N . LYS A 1 484 ? -22.75 -26.875 17.125 1 92.5 484 LYS A N 1
ATOM 3854 C CA . LYS A 1 484 ? -23.703 -25.812 17.438 1 92.5 484 LYS A CA 1
ATOM 3855 C C . LYS A 1 484 ? -24.391 -25.312 16.172 1 92.5 484 LYS A C 1
ATOM 3857 O O . LYS A 1 484 ? -24.062 -24.25 15.656 1 92.5 484 LYS A O 1
ATOM 3862 N N . GLU A 1 485 ? -25.391 -25.859 15.852 1 88.19 485 GLU A N 1
ATOM 3863 C CA . GLU A 1 485 ? -26.031 -25.594 14.57 1 88.19 485 GLU A CA 1
ATOM 3864 C C . GLU A 1 485 ? -26.766 -24.25 14.586 1 88.19 485 GLU A C 1
ATOM 3866 O O . GLU A 1 485 ? -26.984 -23.656 13.531 1 88.19 485 GLU A O 1
ATOM 3871 N N . THR A 1 486 ? -27.109 -23.75 15.781 1 90.81 486 THR A N 1
ATOM 3872 C CA . THR A 1 486 ? -27.906 -22.531 15.836 1 90.81 486 THR A CA 1
ATOM 3873 C C . THR A 1 486 ? -27.016 -21.312 16.094 1 90.81 486 THR A C 1
ATOM 3875 O O . THR A 1 486 ? -27.5 -20.188 16.219 1 90.81 486 THR A O 1
ATOM 3878 N N . LYS A 1 487 ? -25.719 -21.562 16.203 1 94.19 487 LYS A N 1
ATOM 3879 C CA . LYS A 1 487 ? -24.797 -20.453 16.406 1 94.19 487 LYS A CA 1
ATOM 3880 C C . LYS A 1 487 ? -24.938 -19.422 15.281 1 94.19 487 LYS A C 1
ATOM 3882 O O . LYS A 1 487 ? -25.062 -18.219 15.539 1 94.19 487 LYS A O 1
ATOM 3887 N N . TRP A 1 488 ? -24.828 -19.906 14.094 1 94.94 488 TRP A N 1
ATOM 3888 C CA . TRP A 1 488 ? -25.234 -19.141 12.922 1 94.94 488 TRP A CA 1
ATOM 3889 C C . TRP A 1 488 ? -26.531 -19.688 12.32 1 94.94 488 TRP A C 1
ATOM 3891 O O . TRP A 1 488 ? -26.531 -20.766 11.719 1 94.94 488 TRP A O 1
ATOM 3901 N N . LEU A 1 489 ? -27.562 -19.031 12.625 1 95.06 489 LEU A N 1
ATOM 3902 C CA . LEU A 1 489 ? -28.859 -19.469 12.141 1 95.06 489 LEU A CA 1
ATOM 3903 C C . LEU A 1 489 ? -29.156 -18.891 10.758 1 95.06 489 LEU A C 1
ATOM 3905 O O . LEU A 1 489 ? -29.688 -17.766 10.648 1 95.06 489 LEU A O 1
ATOM 3909 N N . VAL A 1 490 ? -28.875 -19.656 9.719 1 94.69 490 VAL A N 1
ATOM 3910 C CA . VAL A 1 490 ? -28.969 -19.156 8.352 1 94.69 490 VAL A CA 1
ATOM 3911 C C . VAL A 1 490 ? -30.109 -19.875 7.625 1 94.69 490 VAL A C 1
ATOM 3913 O O . VAL A 1 490 ? -30 -21.078 7.352 1 94.69 490 VAL A O 1
ATOM 3916 N N . ARG A 1 491 ? -31.125 -19.203 7.352 1 93.94 491 ARG A N 1
ATOM 3917 C CA . ARG A 1 491 ? -32.25 -19.656 6.531 1 93.94 491 ARG A CA 1
ATOM 3918 C C . ARG A 1 491 ? -32.562 -18.656 5.438 1 93.94 491 ARG A C 1
ATOM 3920 O O . ARG A 1 491 ? -33.688 -18.156 5.352 1 93.94 491 ARG A O 1
ATOM 3927 N N . ALA A 1 492 ? -31.641 -18.406 4.602 1 94.06 492 ALA A N 1
ATOM 3928 C CA . ALA A 1 492 ? -31.75 -17.375 3.562 1 94.06 492 ALA A CA 1
ATOM 3929 C C . ALA A 1 492 ? -32.312 -17.969 2.27 1 94.06 492 ALA A C 1
ATOM 3931 O O . ALA A 1 492 ? -31.797 -18.984 1.777 1 94.06 492 ALA A O 1
ATOM 3932 N N . GLY A 1 493 ? -33.281 -17.438 1.728 1 91.06 493 GLY A N 1
ATOM 3933 C CA . GLY A 1 493 ? -33.844 -17.812 0.434 1 91.06 493 GLY A CA 1
ATOM 3934 C C . GLY A 1 493 ? -34.5 -19.172 0.443 1 91.06 493 GLY A C 1
ATOM 3935 O O . GLY A 1 493 ? -34.406 -19.922 -0.541 1 91.06 493 GLY A O 1
ATOM 3936 N N . VAL A 1 494 ? -35.031 -19.609 1.572 1 89.19 494 VAL A N 1
ATOM 3937 C CA . VAL A 1 494 ? -35.625 -20.938 1.693 1 89.19 494 VAL A CA 1
ATOM 3938 C C . VAL A 1 494 ? -37.125 -20.844 1.515 1 89.19 494 VAL A C 1
ATOM 3940 O O . VAL A 1 494 ? -37.812 -21.875 1.373 1 89.19 494 VAL A O 1
ATOM 3943 N N . GLY A 1 495 ? -37.625 -19.672 1.429 1 89.06 495 GLY A N 1
ATOM 3944 C CA . GLY A 1 495 ? -39.031 -19.484 1.236 1 89.06 495 GLY A CA 1
ATOM 3945 C C . GLY A 1 495 ? -39.844 -19.562 2.529 1 89.06 495 GLY A C 1
ATOM 3946 O O . GLY A 1 495 ? -40.938 -20.078 2.551 1 89.06 495 GLY A O 1
ATOM 3947 N N . LEU A 1 496 ? -39.281 -19.031 3.607 1 92 496 LEU A N 1
ATOM 3948 C CA . LEU A 1 496 ? -39.938 -19.016 4.91 1 92 496 LEU A CA 1
ATOM 3949 C C . LEU A 1 496 ? -41.156 -18.078 4.91 1 92 496 LEU A C 1
ATOM 3951 O O . LEU A 1 496 ? -41.094 -16.984 4.371 1 92 496 LEU A O 1
ATOM 3955 N N . LYS A 1 497 ? -42.188 -18.5 5.465 1 92.88 497 LYS A N 1
ATOM 3956 C CA . LYS A 1 497 ? -43.344 -17.656 5.645 1 92.88 497 LYS A CA 1
ATOM 3957 C C . LYS A 1 497 ? -43.375 -17.047 7.043 1 92.88 497 LYS A C 1
ATOM 3959 O O . LYS A 1 497 ? -43.969 -15.984 7.254 1 92.88 497 LYS A O 1
ATOM 3964 N N . GLU A 1 498 ? -42.844 -17.859 7.941 1 93.31 498 GLU A N 1
ATOM 3965 C CA . GLU A 1 498 ? -42.688 -17.406 9.32 1 93.31 498 GLU A CA 1
ATOM 3966 C C . GLU A 1 498 ? -41.25 -17.578 9.805 1 93.31 498 GLU A C 1
ATOM 3968 O O . GLU A 1 498 ? -40.531 -18.5 9.375 1 93.31 498 GLU A O 1
ATOM 3973 N N . ALA A 1 499 ? -40.875 -16.625 10.641 1 93.5 499 ALA A N 1
ATOM 3974 C CA . ALA A 1 499 ? -39.531 -16.766 11.227 1 93.5 499 ALA A CA 1
ATOM 3975 C C . ALA A 1 499 ? -39.469 -17.906 12.219 1 93.5 499 ALA A C 1
ATOM 3977 O O . ALA A 1 499 ? -40.5 -18.25 12.836 1 93.5 499 ALA A O 1
ATOM 3978 N N . PRO A 1 500 ? -38.375 -18.594 12.328 1 92 500 PRO A N 1
ATOM 3979 C CA . PRO A 1 500 ? -38.219 -19.656 13.328 1 92 500 PRO A CA 1
ATOM 3980 C C . PRO A 1 500 ? -38.562 -19.188 14.742 1 92 500 PRO A C 1
ATOM 3982 O O . PRO A 1 500 ? -38.406 -18 15.047 1 92 500 PRO A O 1
ATOM 3985 N N . GLY A 1 501 ? -38.906 -20.125 15.555 1 90.94 501 GLY A N 1
ATOM 3986 C CA . GLY A 1 501 ? -39.312 -19.797 16.922 1 90.94 501 GLY A CA 1
ATOM 3987 C C . GLY A 1 501 ? -38.219 -19.125 17.719 1 90.94 501 GLY A C 1
ATOM 3988 O O . GLY A 1 501 ? -37.031 -19.375 17.484 1 90.94 501 GLY A O 1
ATOM 3989 N N . ALA A 1 502 ? -38.625 -18.234 18.641 1 92 502 ALA A N 1
ATOM 3990 C CA . ALA A 1 502 ? -37.719 -17.406 19.422 1 92 502 ALA A CA 1
ATOM 3991 C C . ALA A 1 502 ? -36.75 -18.281 20.234 1 92 502 ALA A C 1
ATOM 3993 O O . ALA A 1 502 ? -35.625 -17.844 20.562 1 92 502 ALA A O 1
ATOM 3994 N N . GLU A 1 503 ? -37.125 -19.516 20.484 1 90.94 503 GLU A N 1
ATOM 3995 C CA . GLU A 1 503 ? -36.312 -20.422 21.281 1 90.94 503 GLU A CA 1
ATOM 3996 C C . GLU A 1 503 ? -35.031 -20.797 20.516 1 90.94 503 GLU A C 1
ATOM 3998 O O . GLU A 1 503 ? -34 -21.031 21.125 1 90.94 503 GLU A O 1
ATOM 4003 N N . LYS A 1 504 ? -35.094 -20.703 19.281 1 91.69 504 LYS A N 1
ATOM 4004 C CA . LYS A 1 504 ? -33.969 -21.125 18.453 1 91.69 504 LYS A CA 1
ATOM 4005 C C . LYS A 1 504 ? -32.938 -20 18.312 1 91.69 504 LYS A C 1
ATOM 4007 O O . LYS A 1 504 ? -31.828 -20.234 17.844 1 91.69 504 LYS A O 1
ATOM 4012 N N . TRP A 1 505 ? -33.281 -18.812 18.812 1 93.5 505 TRP A N 1
ATOM 4013 C CA . TRP A 1 505 ? -32.438 -17.641 18.625 1 93.5 505 TRP A CA 1
ATOM 4014 C C . TRP A 1 505 ? -31.484 -17.469 19.781 1 93.5 505 TRP A C 1
ATOM 4016 O O . TRP A 1 505 ? -30.516 -16.703 19.703 1 93.5 505 TRP A O 1
ATOM 4026 N N . SER A 1 506 ? -31.641 -18.188 20.859 1 92.69 506 SER A N 1
ATOM 4027 C CA . SER A 1 506 ? -31.016 -17.906 22.141 1 92.69 506 SER A CA 1
ATOM 4028 C C . SER A 1 506 ? -29.484 -17.969 22.047 1 92.69 506 SER A C 1
ATOM 4030 O O . SER A 1 506 ? -28.797 -17.125 22.609 1 92.69 506 SER A O 1
ATOM 4032 N N . ASP A 1 507 ? -28.953 -18.875 21.25 1 92.56 507 ASP A N 1
ATOM 4033 C CA . ASP A 1 507 ? -27.516 -19.047 21.188 1 92.56 507 ASP A CA 1
ATOM 4034 C C . ASP A 1 507 ? -26.953 -18.5 19.875 1 92.56 507 ASP A C 1
ATOM 4036 O O . ASP A 1 507 ? -25.781 -18.703 19.547 1 92.56 507 ASP A O 1
ATOM 4040 N N . ALA A 1 508 ? -27.734 -17.703 19.25 1 96.12 508 ALA A N 1
ATOM 4041 C CA . ALA A 1 508 ? -27.344 -17.281 17.906 1 96.12 508 ALA A CA 1
ATOM 4042 C C . ALA A 1 508 ? -26.438 -16.062 17.969 1 96.12 508 ALA A C 1
ATOM 4044 O O . ALA A 1 508 ? -26.672 -15.133 18.75 1 96.12 508 ALA A O 1
ATOM 4045 N N . GLU A 1 509 ? -25.344 -16.094 17.281 1 96.75 509 GLU A N 1
ATOM 4046 C CA . GLU A 1 509 ? -24.453 -14.953 17.125 1 96.75 509 GLU A CA 1
ATOM 4047 C C . GLU A 1 509 ? -24.766 -14.156 15.867 1 96.75 509 GLU A C 1
ATOM 4049 O O . GLU A 1 509 ? -24.594 -12.938 15.836 1 96.75 509 GLU A O 1
ATOM 4054 N N . ARG A 1 510 ? -25.203 -14.859 14.883 1 97.31 510 ARG A N 1
ATOM 4055 C CA . ARG A 1 510 ? -25.609 -14.242 13.617 1 97.31 510 ARG A CA 1
ATOM 4056 C C . ARG A 1 510 ? -26.828 -14.938 13.031 1 97.31 510 ARG A C 1
ATOM 4058 O O . ARG A 1 510 ? -26.953 -16.156 13.094 1 97.31 510 ARG A O 1
ATOM 4065 N N . ILE A 1 511 ? -27.75 -14.156 12.523 1 97.19 511 ILE A N 1
ATOM 4066 C CA . ILE A 1 511 ? -29 -14.68 11.961 1 97.19 511 ILE A CA 1
ATOM 4067 C C . ILE A 1 511 ? -29.234 -14.07 10.586 1 97.19 511 ILE A C 1
ATOM 4069 O O . ILE A 1 511 ? -29.062 -12.867 10.391 1 97.19 511 ILE A O 1
ATOM 4073 N N . SER A 1 512 ? -29.516 -14.875 9.594 1 96.81 512 SER A N 1
ATOM 4074 C CA . SER A 1 512 ? -29.906 -14.398 8.266 1 96.81 512 SER A CA 1
ATOM 4075 C C . SER A 1 512 ? -31.203 -15.031 7.805 1 96.81 512 SER A C 1
ATOM 4077 O O . SER A 1 512 ? -31.266 -16.234 7.578 1 96.81 512 SER A O 1
ATOM 4079 N N . PHE A 1 513 ? -32.25 -14.273 7.816 1 96.88 513 PHE A N 1
ATOM 4080 C CA . PHE A 1 513 ? -33.531 -14.656 7.258 1 96.88 513 PHE A CA 1
ATOM 4081 C C . PHE A 1 513 ? -33.844 -13.836 6.008 1 96.88 513 PHE A C 1
ATOM 4083 O O . PHE A 1 513 ? -35 -13.508 5.754 1 96.88 513 PHE A O 1
ATOM 4090 N N . MET A 1 514 ? -32.906 -13.484 5.27 1 96.25 514 MET A N 1
ATOM 4091 C CA . MET A 1 514 ? -33.062 -12.617 4.109 1 96.25 514 MET A CA 1
ATOM 4092 C C . MET A 1 514 ? -33.75 -13.367 2.963 1 96.25 514 MET A C 1
ATOM 4094 O O . MET A 1 514 ? -33.656 -14.594 2.891 1 96.25 514 MET A O 1
ATOM 4098 N N . ARG A 1 515 ? -34.344 -12.648 2.033 1 94.94 515 ARG A N 1
ATOM 4099 C CA . ARG A 1 515 ? -34.938 -13.133 0.794 1 94.94 515 ARG A CA 1
ATOM 4100 C C . ARG A 1 515 ? -35.938 -14.25 1.07 1 94.94 515 ARG A C 1
ATOM 4102 O O . ARG A 1 515 ? -35.844 -15.344 0.512 1 94.94 515 ARG A O 1
ATOM 4109 N N . ASN A 1 516 ? -36.812 -14.031 2.008 1 96.25 516 ASN A N 1
ATOM 4110 C CA . ASN A 1 516 ? -37.906 -14.922 2.334 1 96.25 516 ASN A CA 1
ATOM 4111 C C . ASN A 1 516 ? -39.281 -14.219 2.197 1 96.25 516 ASN A C 1
ATOM 4113 O O . ASN A 1 516 ? -39.375 -13.203 1.514 1 96.25 516 ASN A O 1
ATOM 4117 N N . ASN A 1 517 ? -40.281 -14.883 2.643 1 95.5 517 ASN A N 1
ATOM 4118 C CA . ASN A 1 517 ? -41.625 -14.32 2.58 1 95.5 517 ASN A CA 1
ATOM 4119 C C . ASN A 1 517 ? -42.25 -14.172 3.971 1 95.5 517 ASN A C 1
ATOM 4121 O O . ASN A 1 517 ? -43.375 -14.594 4.199 1 95.5 517 ASN A O 1
ATOM 4125 N N . ILE A 1 518 ? -41.469 -13.641 4.832 1 95.69 518 ILE A N 1
ATOM 4126 C CA . ILE A 1 518 ? -41.938 -13.461 6.203 1 95.69 518 ILE A CA 1
ATOM 4127 C C . ILE A 1 518 ? -42.938 -12.305 6.262 1 95.69 518 ILE A C 1
ATOM 4129 O O . ILE A 1 518 ? -42.688 -11.227 5.719 1 95.69 518 ILE A O 1
ATOM 4133 N N . LEU A 1 519 ? -43.969 -12.383 6.945 1 94.44 519 LEU A N 1
ATOM 4134 C CA . LEU A 1 519 ? -45.031 -11.391 6.977 1 94.44 519 LEU A CA 1
ATOM 4135 C C . LEU A 1 519 ? -44.906 -10.523 8.227 1 94.44 519 LEU A C 1
ATOM 4137 O O . LEU A 1 519 ? -45.094 -9.305 8.156 1 94.44 519 LEU A O 1
ATOM 4141 N N . GLU A 1 520 ? -44.688 -11.234 9.344 1 94.31 520 GLU A N 1
ATOM 4142 C CA . GLU A 1 520 ? -44.688 -10.523 10.609 1 94.31 520 GLU A CA 1
ATOM 4143 C C . GLU A 1 520 ? -43.719 -11.156 11.602 1 94.31 520 GLU A C 1
ATOM 4145 O O . GLU A 1 520 ? -43.438 -12.359 11.539 1 94.31 520 GLU A O 1
ATOM 4150 N N . LEU A 1 521 ? -43.094 -10.336 12.43 1 95 521 LEU A N 1
ATOM 4151 C CA . LEU A 1 521 ? -42.312 -10.773 13.57 1 95 521 LEU A CA 1
ATOM 4152 C C . LEU A 1 521 ? -43.031 -10.477 14.883 1 95 521 LEU A C 1
ATOM 4154 O O . LEU A 1 521 ? -42.875 -9.375 15.43 1 95 521 LEU A O 1
ATOM 4158 N N . TYR A 1 522 ? -43.594 -11.422 15.445 1 92 522 TYR A N 1
ATOM 4159 C CA . TYR A 1 522 ? -44.5 -11.172 16.547 1 92 522 TYR A CA 1
ATOM 4160 C C . TYR A 1 522 ? -43.906 -11.641 17.875 1 92 522 TYR A C 1
ATOM 4162 O O . TYR A 1 522 ? -44.469 -11.375 18.938 1 92 522 TYR A O 1
ATOM 4170 N N . GLU A 1 523 ? -42.844 -12.289 17.859 1 92.44 523 GLU A N 1
ATOM 4171 C CA . GLU A 1 523 ? -42.219 -12.773 19.094 1 92.44 523 GLU A CA 1
ATOM 4172 C C . GLU A 1 523 ? -41.094 -11.859 19.562 1 92.44 523 GLU A C 1
ATOM 4174 O O . GLU A 1 523 ? -40.625 -11.008 18.797 1 92.44 523 GLU A O 1
ATOM 4179 N N . ARG A 1 524 ? -40.719 -12.07 20.875 1 93.19 524 ARG A N 1
ATOM 4180 C CA . ARG A 1 524 ? -39.625 -11.32 21.469 1 93.19 524 ARG A CA 1
ATOM 4181 C C . ARG A 1 524 ? -38.438 -12.242 21.781 1 93.19 524 ARG A C 1
ATOM 4183 O O . ARG A 1 524 ? -38.312 -12.719 22.906 1 93.19 524 ARG A O 1
ATOM 4190 N N . PRO A 1 525 ? -37.594 -12.367 20.828 1 93.75 525 PRO A N 1
ATOM 4191 C CA . PRO A 1 525 ? -36.469 -13.281 21.062 1 93.75 525 PRO A CA 1
ATOM 4192 C C . PRO A 1 525 ? -35.469 -12.727 22.047 1 93.75 525 PRO A C 1
ATOM 4194 O O . PRO A 1 525 ? -35.219 -11.516 22.078 1 93.75 525 PRO A O 1
ATOM 4197 N N . ASN A 1 526 ? -34.969 -13.578 22.938 1 94.38 526 ASN A N 1
ATOM 4198 C CA . ASN A 1 526 ? -33.875 -13.25 23.828 1 94.38 526 ASN A CA 1
ATOM 4199 C C . ASN A 1 526 ? -32.531 -13.734 23.266 1 94.38 526 ASN A C 1
ATOM 4201 O O . ASN A 1 526 ? -32.188 -14.906 23.422 1 94.38 526 ASN A O 1
ATOM 4205 N N . CYS A 1 527 ? -31.797 -12.836 22.703 1 94.69 527 CYS A N 1
ATOM 4206 C CA . CYS A 1 527 ? -30.531 -13.164 22.047 1 94.69 527 CYS A CA 1
ATOM 4207 C C . CYS A 1 527 ? -29.422 -12.242 22.5 1 94.69 527 CYS A C 1
ATOM 4209 O O . CYS A 1 527 ? -28.969 -11.375 21.75 1 94.69 527 CYS A O 1
ATOM 4211 N N . PRO A 1 528 ? -28.75 -12.461 23.594 1 94.81 528 PRO A N 1
ATOM 4212 C CA . PRO A 1 528 ? -27.734 -11.547 24.125 1 94.81 528 PRO A CA 1
ATOM 4213 C C . PRO A 1 528 ? -26.438 -11.578 23.328 1 94.81 528 PRO A C 1
ATOM 4215 O O . PRO A 1 528 ? -25.672 -10.609 23.359 1 94.81 528 PRO A O 1
ATOM 4218 N N . LEU A 1 529 ? -26.203 -12.68 22.562 1 95.62 529 LEU A N 1
ATOM 4219 C CA . LEU A 1 529 ? -24.922 -12.836 21.875 1 95.62 529 LEU A CA 1
ATOM 4220 C C . LEU A 1 529 ? -25.047 -12.406 20.406 1 95.62 529 LEU A C 1
ATOM 4222 O O . LEU A 1 529 ? -24.047 -12.367 19.688 1 95.62 529 LEU A O 1
ATOM 4226 N N . LEU A 1 530 ? -26.219 -11.945 19.984 1 97.06 530 LEU A N 1
ATOM 4227 C CA . LEU A 1 530 ? -26.484 -11.672 18.562 1 97.06 530 LEU A CA 1
ATOM 4228 C C . LEU A 1 530 ? -25.75 -10.414 18.109 1 97.06 530 LEU A C 1
ATOM 4230 O O . LEU A 1 530 ? -25.891 -9.352 18.719 1 97.06 530 LEU A O 1
ATOM 4234 N N . LYS A 1 531 ? -24.969 -10.547 17.062 1 96.94 531 LYS A N 1
ATOM 4235 C CA . LYS A 1 531 ? -24.172 -9.43 16.547 1 96.94 531 LYS A CA 1
ATOM 4236 C C . LYS A 1 531 ? -24.734 -8.922 15.219 1 96.94 531 LYS A C 1
ATOM 4238 O O . LYS A 1 531 ? -24.672 -7.727 14.93 1 96.94 531 LYS A O 1
ATOM 4243 N N . THR A 1 532 ? -25.234 -9.805 14.367 1 97.75 532 THR A N 1
ATOM 4244 C CA . THR A 1 532 ? -25.734 -9.453 13.039 1 97.75 532 THR A CA 1
ATOM 4245 C C . THR A 1 532 ? -27.125 -10.047 12.812 1 97.75 532 THR A C 1
ATOM 4247 O O . THR A 1 532 ? -27.344 -11.227 13.078 1 97.75 532 THR A O 1
ATOM 4250 N N . LEU A 1 533 ? -28.031 -9.219 12.43 1 97.94 533 LEU A N 1
ATOM 4251 C CA . LEU A 1 533 ? -29.391 -9.641 12.086 1 97.94 533 LEU A CA 1
ATOM 4252 C C . LEU A 1 533 ? -29.766 -9.164 10.688 1 97.94 533 LEU A C 1
ATOM 4254 O O . LEU A 1 533 ? -29.891 -7.965 10.453 1 97.94 533 LEU A O 1
ATOM 4258 N N . MET A 1 534 ? -29.969 -10.062 9.797 1 97.62 534 MET A N 1
ATOM 4259 C CA . MET A 1 534 ? -30.297 -9.758 8.406 1 97.62 534 MET A CA 1
ATOM 4260 C C . MET A 1 534 ? -31.734 -10.164 8.086 1 97.62 534 MET A C 1
ATOM 4262 O O . MET A 1 534 ? -32.062 -11.352 8.125 1 97.62 534 MET A O 1
ATOM 4266 N N . LEU A 1 535 ? -32.562 -9.266 7.809 1 97.19 535 LEU A N 1
ATOM 4267 C CA . LEU A 1 535 ? -33.969 -9.508 7.488 1 97.19 535 LEU A CA 1
ATOM 4268 C C . LEU A 1 535 ? -34.312 -8.867 6.152 1 97.19 535 LEU A C 1
ATOM 4270 O O . LEU A 1 535 ? -35.5 -8.75 5.82 1 97.19 535 LEU A O 1
ATOM 4274 N N . GLN A 1 536 ? -33.406 -8.5 5.359 1 95.81 536 GLN A N 1
ATOM 4275 C CA . GLN A 1 536 ? -33.625 -7.719 4.148 1 95.81 536 GLN A CA 1
ATOM 4276 C C . GLN A 1 536 ? -34.281 -8.57 3.059 1 95.81 536 GLN A C 1
ATOM 4278 O O . GLN A 1 536 ? -34.188 -9.797 3.078 1 95.81 536 GLN A O 1
ATOM 4283 N N . VAL A 1 537 ? -34.969 -7.949 2.086 1 95 537 VAL A N 1
ATOM 4284 C CA . VAL A 1 537 ? -35.594 -8.539 0.903 1 95 537 VAL A CA 1
ATOM 4285 C C . VAL A 1 537 ? -36.719 -9.484 1.325 1 95 537 VAL A C 1
ATOM 4287 O O . VAL A 1 537 ? -36.75 -10.641 0.893 1 95 537 VAL A O 1
ATOM 4290 N N . ASN A 1 538 ? -37.375 -9.164 2.416 1 96.56 538 ASN A N 1
ATOM 4291 C CA . ASN A 1 538 ? -38.688 -9.719 2.752 1 96.56 538 ASN A CA 1
ATOM 4292 C C . ASN A 1 538 ? -39.812 -8.75 2.393 1 96.56 538 ASN A C 1
ATOM 4294 O O . ASN A 1 538 ? -40.281 -8.016 3.25 1 96.56 538 ASN A O 1
ATOM 4298 N N . PRO A 1 539 ? -40.25 -8.75 1.192 1 94.69 539 PRO A N 1
ATOM 4299 C CA . PRO A 1 539 ? -41.125 -7.711 0.692 1 94.69 539 PRO A CA 1
ATOM 4300 C C . PRO A 1 539 ? -42.469 -7.68 1.431 1 94.69 539 PRO A C 1
ATOM 4302 O O . PRO A 1 539 ? -43.125 -6.637 1.492 1 94.69 539 PRO A O 1
ATOM 4305 N N . ALA A 1 540 ? -42.875 -8.766 2.062 1 94.38 540 ALA A N 1
ATOM 4306 C CA . ALA A 1 540 ? -44.188 -8.844 2.689 1 94.38 540 ALA A CA 1
ATOM 4307 C C . ALA A 1 540 ? -44.125 -8.5 4.176 1 94.38 540 ALA A C 1
ATOM 4309 O O . ALA A 1 540 ? -45.156 -8.367 4.844 1 94.38 540 ALA A O 1
ATOM 4310 N N . LEU A 1 541 ? -42.906 -8.312 4.68 1 95.88 541 LEU A N 1
ATOM 4311 C CA . LEU A 1 541 ? -42.781 -8 6.094 1 95.88 541 LEU A CA 1
ATOM 4312 C C . LEU A 1 541 ? -43.281 -6.602 6.406 1 95.88 541 LEU A C 1
ATOM 4314 O O . LEU A 1 541 ? -42.719 -5.605 5.988 1 95.88 541 LEU A O 1
ATOM 4318 N N . ASP A 1 542 ? -44.25 -6.453 7.145 1 93.69 542 ASP A N 1
ATOM 4319 C CA . ASP A 1 542 ? -44.938 -5.176 7.324 1 93.69 542 ASP A CA 1
ATOM 4320 C C . ASP A 1 542 ? -44.969 -4.762 8.797 1 93.69 542 ASP A C 1
ATOM 4322 O O . ASP A 1 542 ? -45.062 -3.576 9.109 1 93.69 542 ASP A O 1
ATOM 4326 N N . LYS A 1 543 ? -44.938 -5.832 9.719 1 92.38 543 LYS A N 1
ATOM 4327 C CA . LYS A 1 543 ? -45.062 -5.484 11.133 1 92.38 543 LYS A CA 1
ATOM 4328 C C . LYS A 1 543 ? -44 -6.172 11.977 1 92.38 543 LYS A C 1
ATOM 4330 O O . LYS A 1 543 ? -43.688 -7.348 11.766 1 92.38 543 LYS A O 1
ATOM 4335 N N . ILE A 1 544 ? -43.406 -5.406 12.875 1 94.69 544 ILE A N 1
ATOM 4336 C CA . ILE A 1 544 ? -42.5 -5.891 13.891 1 94.69 544 ILE A CA 1
ATOM 4337 C C . ILE A 1 544 ? -43 -5.52 15.281 1 94.69 544 ILE A C 1
ATOM 4339 O O . ILE A 1 544 ? -43.344 -4.363 15.531 1 94.69 544 ILE A O 1
ATOM 4343 N N . CYS A 1 545 ? -43.094 -6.465 16.109 1 91.88 545 CYS A N 1
ATOM 4344 C CA . CYS A 1 545 ? -43.625 -6.203 17.438 1 91.88 545 CYS A CA 1
ATOM 4345 C C . CYS A 1 545 ? -42.75 -5.223 18.203 1 91.88 545 CYS A C 1
ATOM 4347 O O . CYS A 1 545 ? -41.531 -5.18 18 1 91.88 545 CYS A O 1
ATOM 4349 N N . ASP A 1 546 ? -43.25 -4.402 19.125 1 88.5 546 ASP A N 1
ATOM 4350 C CA . ASP A 1 546 ? -42.562 -3.297 19.812 1 88.5 546 ASP A CA 1
ATOM 4351 C C . ASP A 1 546 ? -41.406 -3.801 20.656 1 88.5 546 ASP A C 1
ATOM 4353 O O . ASP A 1 546 ? -40.375 -3.145 20.75 1 88.5 546 ASP A O 1
ATOM 4357 N N . GLY A 1 547 ? -41.562 -4.945 21.25 1 88.75 547 GLY A N 1
ATOM 4358 C CA . GLY A 1 547 ? -40.5 -5.449 22.109 1 88.75 547 GLY A CA 1
ATOM 4359 C C . GLY A 1 547 ? -39.531 -6.352 21.391 1 88.75 547 GLY A C 1
ATOM 4360 O O . GLY A 1 547 ? -38.656 -6.984 22.016 1 88.75 547 GLY A O 1
ATOM 4361 N N . PHE A 1 548 ? -39.469 -6.32 20.141 1 93.94 548 PHE A N 1
ATOM 4362 C CA . PHE A 1 548 ? -38.656 -7.258 19.359 1 93.94 548 PHE A CA 1
ATOM 4363 C C . PHE A 1 548 ? -37.188 -7.051 19.609 1 93.94 548 PHE A C 1
ATOM 4365 O O . PHE A 1 548 ? -36.406 -8.016 19.719 1 93.94 548 PHE A O 1
ATOM 4372 N N . PHE A 1 549 ? -36.719 -5.758 19.734 1 95.31 549 PHE A N 1
ATOM 4373 C CA . PHE A 1 549 ? -35.281 -5.438 19.844 1 95.31 549 PHE A CA 1
ATOM 4374 C C . PHE A 1 549 ? -34.875 -5.258 21.297 1 95.31 549 PHE A C 1
ATOM 4376 O O . PHE A 1 549 ? -33.781 -4.805 21.578 1 95.31 549 PHE A O 1
ATOM 4383 N N . GLN A 1 550 ? -35.625 -5.598 22.203 1 92.12 550 GLN A N 1
ATOM 4384 C CA . GLN A 1 550 ? -35.469 -5.289 23.609 1 92.12 550 GLN A CA 1
ATOM 4385 C C . GLN A 1 550 ? -34.312 -6.082 24.203 1 92.12 550 GLN A C 1
ATOM 4387 O O . GLN A 1 550 ? -33.594 -5.578 25.078 1 92.12 550 GLN A O 1
ATOM 4392 N N . PHE A 1 551 ? -34.156 -7.387 23.75 1 93.69 551 PHE A N 1
ATOM 4393 C CA . PHE A 1 551 ? -33.188 -8.258 24.375 1 93.69 551 PHE A CA 1
ATOM 4394 C C . PHE A 1 551 ? -32.062 -8.633 23.406 1 93.69 551 PHE A C 1
ATOM 4396 O O . PHE A 1 551 ? -31.719 -9.805 23.266 1 93.69 551 PHE A O 1
ATOM 4403 N N . MET A 1 552 ? -31.516 -7.684 22.719 1 95.69 552 MET A N 1
ATOM 4404 C CA . MET A 1 552 ? -30.391 -7.863 21.797 1 95.69 552 MET A CA 1
ATOM 4405 C C . MET A 1 552 ? -29.312 -6.812 22.031 1 95.69 552 MET A C 1
ATOM 4407 O O . MET A 1 552 ? -28.969 -6.062 21.125 1 95.69 552 MET A O 1
ATOM 4411 N N . PRO A 1 553 ? -28.703 -6.789 23.141 1 94.19 553 PRO A N 1
ATOM 4412 C CA . PRO A 1 553 ? -27.781 -5.707 23.516 1 94.19 553 PRO A CA 1
ATOM 4413 C C . PRO A 1 553 ? -26.5 -5.715 22.688 1 94.19 553 PRO A C 1
ATOM 4415 O O . PRO A 1 553 ? -25.844 -4.676 22.531 1 94.19 553 PRO A O 1
ATOM 4418 N N . SER A 1 554 ? -26.094 -6.863 22.125 1 95.88 554 SER A N 1
ATOM 4419 C CA . SER A 1 554 ? -24.812 -6.973 21.422 1 95.88 554 SER A CA 1
ATOM 4420 C C . SER A 1 554 ? -24.969 -6.75 19.922 1 95.88 554 SER A C 1
ATOM 4422 O O . SER A 1 554 ? -24 -6.836 19.172 1 95.88 554 SER A O 1
ATOM 4424 N N . LEU A 1 555 ? -26.203 -6.398 19.5 1 97.31 555 LEU A N 1
ATOM 4425 C CA . LEU A 1 555 ? -26.469 -6.262 18.062 1 97.31 555 LEU A CA 1
ATOM 4426 C C . LEU A 1 555 ? -25.703 -5.082 17.484 1 97.31 555 LEU A C 1
ATOM 4428 O O . LEU A 1 555 ? -25.797 -3.957 17.984 1 97.31 555 LEU A O 1
ATOM 4432 N N . ARG A 1 556 ? -24.969 -5.316 16.422 1 97.19 556 ARG A N 1
ATOM 4433 C CA . ARG A 1 556 ? -24.141 -4.281 15.812 1 97.19 556 ARG A CA 1
ATOM 4434 C C . ARG A 1 556 ? -24.625 -3.973 14.391 1 97.19 556 ARG A C 1
ATOM 4436 O O . ARG A 1 556 ? -24.516 -2.838 13.93 1 97.19 556 ARG A O 1
ATOM 4443 N N . VAL A 1 557 ? -25.094 -4.984 13.664 1 98 557 VAL A N 1
ATOM 4444 C CA . VAL A 1 557 ? -25.531 -4.82 12.289 1 98 557 VAL A CA 1
ATOM 4445 C C . VAL A 1 557 ? -27 -5.238 12.164 1 98 557 VAL A C 1
ATOM 4447 O O . VAL A 1 557 ? -27.359 -6.359 12.523 1 98 557 VAL A O 1
ATOM 4450 N N . LEU A 1 558 ? -27.812 -4.359 11.734 1 98.12 558 LEU A N 1
ATOM 4451 C CA . LEU A 1 558 ? -29.219 -4.617 11.492 1 98.12 558 LEU A CA 1
ATOM 4452 C C . LEU A 1 558 ? -29.625 -4.18 10.094 1 98.12 558 LEU A C 1
ATOM 4454 O O . LEU A 1 558 ? -29.516 -3 9.75 1 98.12 558 LEU A O 1
ATOM 4458 N N . ASP A 1 559 ? -30.062 -5.035 9.289 1 97.94 559 ASP A N 1
ATOM 4459 C CA . ASP A 1 559 ? -30.484 -4.734 7.926 1 97.94 559 ASP A CA 1
ATOM 4460 C C . ASP A 1 559 ? -31.953 -5.039 7.723 1 97.94 559 ASP A C 1
ATOM 4462 O O . ASP A 1 559 ? -32.375 -6.203 7.742 1 97.94 559 ASP A O 1
ATOM 4466 N N . LEU A 1 560 ? -32.75 -4.055 7.625 1 97.38 560 LEU A N 1
ATOM 4467 C CA . LEU A 1 560 ? -34.156 -4.164 7.387 1 97.38 560 LEU A CA 1
ATOM 4468 C C . LEU A 1 560 ? -34.531 -3.645 6 1 97.38 560 LEU A C 1
ATOM 4470 O O . LEU A 1 560 ? -35.688 -3.279 5.75 1 97.38 560 LEU A O 1
ATOM 4474 N N . SER A 1 561 ? -33.656 -3.598 5.09 1 96.94 561 SER A N 1
ATOM 4475 C CA . SER A 1 561 ? -33.844 -2.996 3.777 1 96.94 561 SER A CA 1
ATOM 4476 C C . SER A 1 561 ? -34.781 -3.838 2.922 1 96.94 561 SER A C 1
ATOM 4478 O O . SER A 1 561 ? -34.906 -5.051 3.117 1 96.94 561 SER A O 1
ATOM 4480 N N . HIS A 1 562 ? -35.531 -3.207 2.01 1 96.19 562 HIS A N 1
ATOM 4481 C CA . HIS A 1 562 ? -36.438 -3.842 1.065 1 96.19 562 HIS A CA 1
ATOM 4482 C C . HIS A 1 562 ? -37.531 -4.621 1.792 1 96.19 562 HIS A C 1
ATOM 4484 O O . HIS A 1 562 ? -37.75 -5.797 1.501 1 96.19 562 HIS A O 1
ATOM 4490 N N . THR A 1 563 ? -38 -4.023 2.816 1 97.25 563 THR A N 1
ATOM 4491 C CA . THR A 1 563 ? -39.188 -4.551 3.521 1 97.25 563 THR A CA 1
ATOM 4492 C C . THR A 1 563 ? -40.344 -3.572 3.447 1 97.25 563 THR A C 1
ATOM 4494 O O . THR A 1 563 ? -40.188 -2.461 2.934 1 97.25 563 THR A O 1
ATOM 4497 N N . SER A 1 564 ? -41.531 -3.961 3.896 1 96.44 564 SER A N 1
ATOM 4498 C CA . SER A 1 564 ? -42.688 -3.105 3.834 1 96.44 564 SER A CA 1
ATOM 4499 C C . SER A 1 564 ? -43.062 -2.562 5.211 1 96.44 564 SER A C 1
ATOM 4501 O O . SER A 1 564 ? -44.219 -2.301 5.492 1 96.44 564 SER A O 1
ATOM 4503 N N . ILE A 1 565 ? -42.094 -2.449 6.012 1 95.94 565 ILE A N 1
ATOM 4504 C CA . ILE A 1 565 ? -42.344 -1.961 7.359 1 95.94 565 ILE A CA 1
ATOM 4505 C C . ILE A 1 565 ? -42.719 -0.483 7.312 1 95.94 565 ILE A C 1
ATOM 4507 O O . ILE A 1 565 ? -42.156 0.284 6.531 1 95.94 565 ILE A O 1
ATOM 4511 N N . HIS A 1 566 ? -43.562 -0.005 8.195 1 94.5 566 HIS A N 1
ATOM 4512 C CA . HIS A 1 566 ? -44.062 1.364 8.195 1 94.5 566 HIS A CA 1
ATOM 4513 C C . HIS A 1 566 ? -43.562 2.141 9.406 1 94.5 566 HIS A C 1
ATOM 4515 O O . HIS A 1 566 ? -43.594 3.373 9.414 1 94.5 566 HIS A O 1
ATOM 4521 N N . GLU A 1 567 ? -43.219 1.347 10.359 1 92.75 567 GLU A N 1
ATOM 4522 C CA . GLU A 1 567 ? -42.719 1.988 11.578 1 92.75 567 GLU A CA 1
ATOM 4523 C C . GLU A 1 567 ? -41.594 1.163 12.227 1 92.75 567 GLU A C 1
ATOM 4525 O O . GLU A 1 567 ? -41.594 -0.065 12.125 1 92.75 567 GLU A O 1
ATOM 4530 N N . LEU A 1 568 ? -40.688 1.878 12.828 1 93.06 568 LEU A N 1
ATOM 4531 C CA . LEU A 1 568 ? -39.656 1.221 13.617 1 93.06 568 LEU A CA 1
ATOM 4532 C C . LEU A 1 568 ? -40.062 1.092 15.07 1 93.06 568 LEU A C 1
ATOM 4534 O O . LEU A 1 568 ? -40.562 2.059 15.672 1 93.06 568 LEU A O 1
ATOM 4538 N N . PRO A 1 569 ? -39.906 -0.031 15.57 1 92.19 569 PRO A N 1
ATOM 4539 C CA . PRO A 1 569 ? -40.312 -0.223 16.969 1 92.19 569 PRO A CA 1
ATOM 4540 C C . PRO A 1 569 ? -39.531 0.652 17.938 1 92.19 569 PRO A C 1
ATOM 4542 O O . PRO A 1 569 ? -38.344 0.957 17.672 1 92.19 569 PRO A O 1
ATOM 4545 N N . SER A 1 570 ? -40.125 1.011 19.062 1 87.81 570 SER A N 1
ATOM 4546 C CA . SER A 1 570 ? -39.5 1.873 20.062 1 87.81 570 SER A CA 1
ATOM 4547 C C . SER A 1 570 ? -38.344 1.185 20.734 1 87.81 570 SER A C 1
ATOM 4549 O O . SER A 1 570 ? -37.406 1.849 21.219 1 87.81 570 SER A O 1
ATOM 4551 N N . GLY A 1 571 ? -38.406 -0.113 20.672 1 90.19 571 GLY A N 1
ATOM 4552 C CA . GLY A 1 571 ? -37.312 -0.887 21.281 1 90.19 571 GLY A CA 1
ATOM 4553 C C . GLY A 1 571 ? -35.969 -0.659 20.609 1 90.19 571 GLY A C 1
ATOM 4554 O O . GLY A 1 571 ? -34.938 -1.057 21.141 1 90.19 571 GLY A O 1
ATOM 4555 N N . ILE A 1 572 ? -35.906 0.093 19.531 1 93.19 572 ILE A N 1
ATOM 4556 C CA . ILE A 1 572 ? -34.688 0.357 18.797 1 93.19 572 ILE A CA 1
ATOM 4557 C C . ILE A 1 572 ? -33.719 1.142 19.688 1 93.19 572 ILE A C 1
ATOM 4559 O O . ILE A 1 572 ? -32.5 1.077 19.516 1 93.19 572 ILE A O 1
ATOM 4563 N N . SER A 1 573 ? -34.281 1.865 20.719 1 93 573 SER A N 1
ATOM 4564 C CA . SER A 1 573 ? -33.469 2.682 21.625 1 93 573 SER A CA 1
ATOM 4565 C C . SER A 1 573 ? -32.594 1.814 22.516 1 93 573 SER A C 1
ATOM 4567 O O . SER A 1 573 ? -31.594 2.293 23.062 1 93 573 SER A O 1
ATOM 4569 N N . SER A 1 574 ? -32.938 0.531 22.594 1 92.56 574 SER A N 1
ATOM 4570 C CA . SER A 1 574 ? -32.188 -0.383 23.453 1 92.56 574 SER A CA 1
ATOM 4571 C C . SER A 1 574 ? -30.938 -0.894 22.781 1 92.56 574 SER A C 1
ATOM 4573 O O . SER A 1 574 ? -30.047 -1.456 23.422 1 92.56 574 SER A O 1
ATOM 4575 N N . LEU A 1 575 ? -30.844 -0.678 21.516 1 94.5 575 LEU A N 1
ATOM 4576 C CA . LEU A 1 575 ? -29.703 -1.171 20.766 1 94.5 575 LEU A CA 1
ATOM 4577 C C . LEU A 1 575 ? -28.531 -0.21 20.875 1 94.5 575 LEU A C 1
ATOM 4579 O O . LEU A 1 575 ? -28.094 0.366 19.875 1 94.5 575 LEU A O 1
ATOM 4583 N N . VAL A 1 576 ? -27.891 -0.155 21.938 1 92.12 576 VAL A N 1
ATOM 4584 C CA . VAL A 1 576 ? -26.875 0.847 22.266 1 92.12 576 VAL A CA 1
ATOM 4585 C C . VAL A 1 576 ? -25.578 0.556 21.516 1 92.12 576 VAL A C 1
ATOM 4587 O O . VAL A 1 576 ? -24.781 1.46 21.281 1 92.12 576 VAL A O 1
ATOM 4590 N N . GLU A 1 577 ? -25.406 -0.725 21.062 1 94.94 577 GLU A N 1
ATOM 4591 C CA . GLU A 1 577 ? -24.156 -1.087 20.391 1 94.94 577 GLU A CA 1
ATOM 4592 C C . GLU A 1 577 ? -24.312 -1.083 18.875 1 94.94 577 GLU A C 1
ATOM 4594 O O . GLU A 1 577 ? -23.359 -1.368 18.156 1 94.94 577 GLU A O 1
ATOM 4599 N N . LEU A 1 578 ? -25.5 -0.718 18.375 1 96.81 578 LEU A N 1
ATOM 4600 C CA . LEU A 1 578 ? -25.766 -0.763 16.953 1 96.81 578 LEU A CA 1
ATOM 4601 C C . LEU A 1 578 ? -24.859 0.193 16.188 1 96.81 578 LEU A C 1
ATOM 4603 O O . LEU A 1 578 ? -24.719 1.36 16.562 1 96.81 578 LEU A O 1
ATOM 4607 N N . GLN A 1 579 ? -24.234 -0.278 15.18 1 96.25 579 GLN A N 1
ATOM 4608 C CA . GLN A 1 579 ? -23.297 0.518 14.398 1 96.25 579 GLN A CA 1
ATOM 4609 C C . GLN A 1 579 ? -23.781 0.702 12.961 1 96.25 579 GLN A C 1
ATOM 4611 O O . GLN A 1 579 ? -23.438 1.682 12.305 1 96.25 579 GLN A O 1
ATOM 4616 N N . TYR A 1 580 ? -24.5 -0.212 12.43 1 97.62 580 TYR A N 1
ATOM 4617 C CA . TYR A 1 580 ? -24.953 -0.225 11.047 1 97.62 580 TYR A CA 1
ATOM 4618 C C . TYR A 1 580 ? -26.453 -0.478 10.969 1 97.62 580 TYR A C 1
ATOM 4620 O O . TYR A 1 580 ? -26.938 -1.536 11.383 1 97.62 580 TYR A O 1
ATOM 4628 N N . LEU A 1 581 ? -27.188 0.445 10.539 1 98.06 581 LEU A N 1
ATOM 4629 C CA . LEU A 1 581 ? -28.641 0.33 10.359 1 98.06 581 LEU A CA 1
ATOM 4630 C C . LEU A 1 581 ? -29.031 0.653 8.922 1 98.06 581 LEU A C 1
ATOM 4632 O O . LEU A 1 581 ? -28.844 1.782 8.461 1 98.06 581 LEU A O 1
ATOM 4636 N N . ASP A 1 582 ? -29.562 -0.261 8.219 1 97.88 582 ASP A N 1
ATOM 4637 C CA . ASP A 1 582 ? -29.969 -0.086 6.828 1 97.88 582 ASP A CA 1
ATOM 4638 C C . ASP A 1 582 ? -31.484 -0.134 6.691 1 97.88 582 ASP A C 1
ATOM 4640 O O . ASP A 1 582 ? -32.094 -1.172 6.934 1 97.88 582 ASP A O 1
ATOM 4644 N N . LEU A 1 583 ? -32.062 0.904 6.414 1 97.25 583 LEU A N 1
ATOM 4645 C CA . LEU A 1 583 ? -33.5 1.01 6.207 1 97.25 583 LEU A CA 1
ATOM 4646 C C . LEU A 1 583 ? -33.844 1.338 4.75 1 97.25 583 LEU A C 1
ATOM 4648 O O . LEU A 1 583 ? -34.906 1.876 4.449 1 97.25 583 LEU A O 1
ATOM 4652 N N . TYR A 1 584 ? -32.969 1.062 3.875 1 96.06 584 TYR A N 1
ATOM 4653 C CA . TYR A 1 584 ? -33.094 1.358 2.451 1 96.06 584 TYR A CA 1
ATOM 4654 C C . TYR A 1 584 ? -34.375 0.77 1.881 1 96.06 584 TYR A C 1
ATOM 4656 O O . TYR A 1 584 ? -34.656 -0.413 2.076 1 96.06 584 TYR A O 1
ATOM 4664 N N . ASN A 1 585 ? -35.188 1.56 1.258 1 96.06 585 ASN A N 1
ATOM 4665 C CA . ASN A 1 585 ? -36.375 1.134 0.523 1 96.06 585 ASN A CA 1
ATOM 4666 C C . ASN A 1 585 ? -37.406 0.52 1.452 1 96.06 585 ASN A C 1
ATOM 4668 O O . ASN A 1 585 ? -37.875 -0.595 1.215 1 96.06 585 ASN A O 1
ATOM 4672 N N . THR A 1 586 ? -37.625 1.11 2.582 1 96.81 586 THR A N 1
ATOM 4673 C CA . THR A 1 586 ? -38.75 0.769 3.475 1 96.81 586 THR A CA 1
ATOM 4674 C C . THR A 1 586 ? -39.875 1.763 3.32 1 96.81 586 THR A C 1
ATOM 4676 O O . THR A 1 586 ? -39.781 2.736 2.572 1 96.81 586 THR A O 1
ATOM 4679 N N . ASN A 1 587 ? -41.031 1.568 4.035 1 96.06 587 ASN A N 1
ATOM 4680 C CA . ASN A 1 587 ? -42.219 2.441 3.912 1 96.06 587 ASN A CA 1
ATOM 4681 C C . ASN A 1 587 ? -42.375 3.336 5.137 1 96.06 587 ASN A C 1
ATOM 4683 O O . ASN A 1 587 ? -43.469 3.797 5.438 1 96.06 587 ASN A O 1
ATOM 4687 N N . ILE A 1 588 ? -41.281 3.543 5.793 1 95.75 588 ILE A N 1
ATOM 4688 C CA . ILE A 1 588 ? -41.312 4.363 6.996 1 95.75 588 ILE A CA 1
ATOM 4689 C C . ILE A 1 588 ? -41.5 5.832 6.617 1 95.75 588 ILE A C 1
ATOM 4691 O O . ILE A 1 588 ? -40.75 6.375 5.816 1 95.75 588 ILE A O 1
ATOM 4695 N N . LYS A 1 589 ? -42.406 6.543 7.219 1 94.88 589 LYS A N 1
ATOM 4696 C CA . LYS A 1 589 ? -42.719 7.93 6.871 1 94.88 589 LYS A CA 1
ATOM 4697 C C . LYS A 1 589 ? -42.125 8.898 7.895 1 94.88 589 LYS A C 1
ATOM 4699 O O . LYS A 1 589 ? -41.844 10.055 7.574 1 94.88 589 LYS A O 1
ATOM 4704 N N . SER A 1 590 ? -42.031 8.414 9.078 1 94.44 590 SER A N 1
ATOM 4705 C CA . SER A 1 590 ? -41.469 9.242 10.141 1 94.44 590 SER A CA 1
ATOM 4706 C C . SER A 1 590 ? -40.469 8.453 10.992 1 94.44 590 SER A C 1
ATOM 4708 O O . SER A 1 590 ? -40.75 7.312 11.367 1 94.44 590 SER A O 1
ATOM 4710 N N . LEU A 1 591 ? -39.312 9.078 11.258 1 94.5 591 LEU A N 1
ATOM 4711 C CA . LEU A 1 591 ? -38.344 8.43 12.133 1 94.5 591 LEU A CA 1
ATOM 4712 C C . LEU A 1 591 ? -38.719 8.609 13.602 1 94.5 591 LEU A C 1
ATOM 4714 O O . LEU A 1 591 ? -39.219 9.672 13.992 1 94.5 591 LEU A O 1
ATOM 4718 N N . PRO A 1 592 ? -38.531 7.621 14.32 1 93.69 592 PRO A N 1
ATOM 4719 C CA . PRO A 1 592 ? -38.875 7.738 15.742 1 93.69 592 PRO A CA 1
ATOM 4720 C C . PRO A 1 592 ? -37.844 8.562 16.516 1 93.69 592 PRO A C 1
ATOM 4722 O O . PRO A 1 592 ? -36.656 8.555 16.172 1 93.69 592 PRO A O 1
ATOM 4725 N N . ARG A 1 593 ? -38.188 9.242 17.594 1 94.38 593 ARG A N 1
ATOM 4726 C CA . ARG A 1 593 ? -37.312 10.023 18.438 1 94.38 593 ARG A CA 1
ATOM 4727 C C . ARG A 1 593 ? -36.312 9.125 19.156 1 94.38 593 ARG A C 1
ATOM 4729 O O . ARG A 1 593 ? -35.188 9.539 19.438 1 94.38 593 ARG A O 1
ATOM 4736 N N . GLU A 1 594 ? -36.781 7.914 19.359 1 93.75 594 GLU A N 1
ATOM 4737 C CA . GLU A 1 594 ? -35.938 6.926 20.047 1 93.75 594 GLU A CA 1
ATOM 4738 C C . GLU A 1 594 ? -34.688 6.613 19.234 1 93.75 594 GLU A C 1
ATOM 4740 O O . GLU A 1 594 ? -33.688 6.109 19.797 1 93.75 594 GLU A O 1
ATOM 4745 N N . LEU A 1 595 ? -34.656 6.891 17.969 1 94.81 595 LEU A N 1
ATOM 4746 C CA . LEU A 1 595 ? -33.5 6.66 17.125 1 94.81 595 LEU A CA 1
ATOM 4747 C C . LEU A 1 595 ? -32.312 7.5 17.594 1 94.81 595 LEU A C 1
ATOM 4749 O O . LEU A 1 595 ? -31.172 7.121 17.375 1 94.81 595 LEU A O 1
ATOM 4753 N N . GLY A 1 596 ? -32.594 8.656 18.188 1 94.38 596 GLY A N 1
ATOM 4754 C CA . GLY A 1 596 ? -31.562 9.562 18.688 1 94.38 596 GLY A CA 1
ATOM 4755 C C . GLY A 1 596 ? -30.734 8.961 19.812 1 94.38 596 GLY A C 1
ATOM 4756 O O . GLY A 1 596 ? -29.641 9.453 20.109 1 94.38 596 GLY A O 1
ATOM 4757 N N . ALA A 1 597 ? -31.188 7.859 20.359 1 94 597 ALA A N 1
ATOM 4758 C CA . ALA A 1 597 ? -30.484 7.203 21.453 1 94 597 ALA A CA 1
ATOM 4759 C C . ALA A 1 597 ? -29.312 6.375 20.938 1 94 597 ALA A C 1
ATOM 4761 O O . ALA A 1 597 ? -28.438 5.98 21.719 1 94 597 ALA A O 1
ATOM 4762 N N . LEU A 1 598 ? -29.297 6.121 19.672 1 95.5 598 LEU A N 1
ATOM 4763 C CA . LEU A 1 598 ? -28.234 5.309 19.094 1 95.5 598 LEU A CA 1
ATOM 4764 C C . LEU A 1 598 ? -26.969 6.129 18.875 1 95.5 598 LEU A C 1
ATOM 4766 O O . LEU A 1 598 ? -26.531 6.332 17.734 1 95.5 598 LEU A O 1
ATOM 4770 N N . VAL A 1 599 ? -26.234 6.445 19.875 1 93.56 599 VAL A N 1
ATOM 4771 C CA . VAL A 1 599 ? -25.109 7.371 19.875 1 93.56 599 VAL A CA 1
ATOM 4772 C C . VAL A 1 599 ? -23.891 6.707 19.219 1 93.56 599 VAL A C 1
ATOM 4774 O O . VAL A 1 599 ? -23 7.391 18.734 1 93.56 599 VAL A O 1
ATOM 4777 N N . THR A 1 600 ? -23.891 5.348 19.125 1 93.38 600 THR A N 1
ATOM 4778 C CA . THR A 1 600 ? -22.734 4.637 18.594 1 93.38 600 THR A CA 1
ATOM 4779 C C . THR A 1 600 ? -22.938 4.312 17.109 1 93.38 600 THR A C 1
ATOM 4781 O O . THR A 1 600 ? -22.078 3.715 16.469 1 93.38 600 THR A O 1
ATOM 4784 N N . LEU A 1 601 ? -24.047 4.738 16.547 1 96 601 LEU A N 1
ATOM 4785 C CA . LEU A 1 601 ? -24.391 4.43 15.172 1 96 601 LEU A CA 1
ATOM 4786 C C . LEU A 1 601 ? -23.391 5.09 14.211 1 96 601 LEU A C 1
ATOM 4788 O O . LEU A 1 601 ? -23.125 6.289 14.312 1 96 601 LEU A O 1
ATOM 4792 N N . ARG A 1 602 ? -22.875 4.34 13.297 1 93.62 602 ARG A N 1
ATOM 4793 C CA . ARG A 1 602 ? -21.922 4.852 12.328 1 93.62 602 ARG A CA 1
ATOM 4794 C C . ARG A 1 602 ? -22.531 4.969 10.938 1 93.62 602 ARG A C 1
ATOM 4796 O O . ARG A 1 602 ? -22.188 5.863 10.172 1 93.62 602 ARG A O 1
ATOM 4803 N N . PHE A 1 603 ? -23.391 3.986 10.594 1 96.38 603 PHE A N 1
ATOM 4804 C CA . PHE A 1 603 ? -24.047 3.951 9.289 1 96.38 603 PHE A CA 1
ATOM 4805 C C . PHE A 1 603 ? -25.547 4.059 9.422 1 96.38 603 PHE A C 1
ATOM 4807 O O . PHE A 1 603 ? -26.188 3.238 10.102 1 96.38 603 PHE A O 1
ATOM 4814 N N . LEU A 1 604 ? -26.062 5.02 8.883 1 97.56 604 LEU A N 1
ATOM 4815 C CA . LEU A 1 604 ? -27.516 5.176 8.789 1 97.56 604 LEU A CA 1
ATOM 4816 C C . LEU A 1 604 ? -27.953 5.359 7.34 1 97.56 604 LEU A C 1
ATOM 4818 O O . LEU A 1 604 ? -27.75 6.43 6.762 1 97.56 604 LEU A O 1
ATOM 4822 N N . LEU A 1 605 ? -28.578 4.363 6.73 1 97.31 605 LEU A N 1
ATOM 4823 C CA . LEU A 1 605 ? -28.969 4.379 5.324 1 97.31 605 LEU A CA 1
ATOM 4824 C C . LEU A 1 605 ? -30.484 4.547 5.184 1 97.31 605 LEU A C 1
ATOM 4826 O O . LEU A 1 605 ? -31.234 3.627 5.492 1 97.31 605 LEU A O 1
ATOM 4830 N N . LEU A 1 606 ? -30.891 5.633 4.738 1 96.88 606 LEU A N 1
ATOM 4831 C CA . LEU A 1 606 ? -32.312 5.984 4.652 1 96.88 606 LEU A CA 1
ATOM 4832 C C . LEU A 1 606 ? -32.719 6.266 3.209 1 96.88 606 LEU A C 1
ATOM 4834 O O . LEU A 1 606 ? -33.656 7.012 2.961 1 96.88 606 LEU A O 1
ATOM 4838 N N . SER A 1 607 ? -32.125 5.758 2.238 1 95.44 607 SER A N 1
ATOM 4839 C CA . SER A 1 607 ? -32.375 6.098 0.845 1 95.44 607 SER A CA 1
ATOM 4840 C C . SER A 1 607 ? -33.656 5.398 0.343 1 95.44 607 SER A C 1
ATOM 4842 O O . SER A 1 607 ? -34.031 4.355 0.869 1 95.44 607 SER A O 1
ATOM 4844 N N . HIS A 1 608 ? -34.312 5.996 -0.607 1 94.44 608 HIS A N 1
ATOM 4845 C CA . HIS A 1 608 ? -35.469 5.457 -1.293 1 94.44 608 HIS A CA 1
ATOM 4846 C C . HIS A 1 608 ? -36.625 5.176 -0.312 1 94.44 608 HIS A C 1
ATOM 4848 O O . HIS A 1 608 ? -37.188 4.086 -0.318 1 94.44 608 HIS A O 1
ATOM 4854 N N . MET A 1 609 ? -36.781 6.039 0.592 1 94.94 609 MET A N 1
ATOM 4855 C CA . MET A 1 609 ? -37.844 5.977 1.567 1 94.94 609 MET A CA 1
ATOM 4856 C C . MET A 1 609 ? -38.781 7.168 1.411 1 94.94 609 MET A C 1
ATOM 4858 O O . MET A 1 609 ? -38.375 8.258 1.018 1 94.94 609 MET A O 1
ATOM 4862 N N . PRO A 1 610 ? -40.094 6.977 1.682 1 94.44 610 PRO A N 1
ATOM 4863 C CA . PRO A 1 610 ? -41.031 8.109 1.672 1 94.44 610 PRO A CA 1
ATOM 4864 C C . PRO A 1 610 ? -41.031 8.891 2.986 1 94.44 610 PRO A C 1
ATOM 4866 O O . PRO A 1 610 ? -42.094 9.125 3.568 1 94.44 610 PRO A O 1
ATOM 4869 N N . LEU A 1 611 ? -39.844 9.312 3.365 1 93.5 611 LEU A N 1
ATOM 4870 C CA . LEU A 1 611 ? -39.656 9.984 4.645 1 93.5 611 LEU A CA 1
ATOM 4871 C C . LEU A 1 611 ? -40.219 11.406 4.598 1 93.5 611 LEU A C 1
ATOM 4873 O O . LEU A 1 611 ? -39.781 12.219 3.777 1 93.5 611 LEU A O 1
ATOM 4877 N N . ASP A 1 612 ? -41.156 11.703 5.523 1 90.94 612 ASP A N 1
ATOM 4878 C CA . ASP A 1 612 ? -41.812 13.016 5.555 1 90.94 612 ASP A CA 1
ATOM 4879 C C . ASP A 1 612 ? -41.344 13.828 6.762 1 90.94 612 ASP A C 1
ATOM 4881 O O . ASP A 1 612 ? -41.281 15.055 6.703 1 90.94 612 ASP A O 1
ATOM 4885 N N . LEU A 1 613 ? -41.062 13.07 7.758 1 93.62 613 LEU A N 1
ATOM 4886 C CA . LEU A 1 613 ? -40.781 13.789 9 1 93.62 613 LEU A CA 1
ATOM 4887 C C . LEU A 1 613 ? -39.594 13.188 9.711 1 93.62 613 LEU A C 1
ATOM 4889 O O . LEU A 1 613 ? -39.5 11.977 9.891 1 93.62 613 LEU A O 1
ATOM 4893 N N . ILE A 1 614 ? -38.656 14.031 10.117 1 94.5 614 ILE A N 1
ATOM 4894 C CA . ILE A 1 614 ? -37.562 13.727 11.016 1 94.5 614 ILE A CA 1
ATOM 4895 C C . ILE A 1 614 ? -37.625 14.625 12.25 1 94.5 614 ILE A C 1
ATOM 4897 O O . ILE A 1 614 ? -37.469 15.844 12.141 1 94.5 614 ILE A O 1
ATOM 4901 N N . PRO A 1 615 ? -37.844 14.055 13.328 1 93.75 615 PRO A N 1
ATOM 4902 C CA . PRO A 1 615 ? -37.969 14.891 14.531 1 93.75 615 PRO A CA 1
ATOM 4903 C C . PRO A 1 615 ? -36.688 15.672 14.828 1 93.75 615 PRO A C 1
ATOM 4905 O O . PRO A 1 615 ? -35.594 15.164 14.617 1 93.75 615 PRO A O 1
ATOM 4908 N N . GLY A 1 616 ? -36.906 16.859 15.328 1 92.5 616 GLY A N 1
ATOM 4909 C CA . GLY A 1 616 ? -35.75 17.703 15.68 1 92.5 616 GLY A CA 1
ATOM 4910 C C . GLY A 1 616 ? -34.906 17.094 16.766 1 92.5 616 GLY A C 1
ATOM 4911 O O . GLY A 1 616 ? -35.406 16.484 17.719 1 92.5 616 GLY A O 1
ATOM 4912 N N . GLY A 1 617 ? -33.594 17.172 16.578 1 93.56 617 GLY A N 1
ATOM 4913 C CA . GLY A 1 617 ? -32.656 16.719 17.594 1 93.56 617 GLY A CA 1
ATOM 4914 C C . GLY A 1 617 ? -32.188 15.289 17.375 1 93.56 617 GLY A C 1
ATOM 4915 O O . GLY A 1 617 ? -31.234 14.844 18 1 93.56 617 GLY A O 1
ATOM 4916 N N . VAL A 1 618 ? -32.844 14.555 16.531 1 94.44 618 VAL A N 1
ATOM 4917 C CA . VAL A 1 618 ? -32.531 13.148 16.297 1 94.44 618 VAL A CA 1
ATOM 4918 C C . VAL A 1 618 ? -31.188 13.047 15.57 1 94.44 618 VAL A C 1
ATOM 4920 O O . VAL A 1 618 ? -30.297 12.312 15.992 1 94.44 618 VAL A O 1
ATOM 4923 N N . ILE A 1 619 ? -30.969 13.789 14.508 1 94.38 619 ILE A N 1
ATOM 4924 C CA . ILE A 1 619 ? -29.75 13.719 13.695 1 94.38 619 ILE A CA 1
ATOM 4925 C C . ILE A 1 619 ? -28.562 14.242 14.5 1 94.38 619 ILE A C 1
ATOM 4927 O O . ILE A 1 619 ? -27.484 13.641 14.477 1 94.38 619 ILE A O 1
ATOM 4931 N N . SER A 1 620 ? -28.734 15.32 15.219 1 94.25 620 SER A N 1
ATOM 4932 C CA . SER A 1 620 ? -27.641 15.938 15.977 1 94.25 620 SER A CA 1
ATOM 4933 C C . SER A 1 620 ? -27.188 15.039 17.125 1 94.25 620 SER A C 1
ATOM 4935 O O . SER A 1 620 ? -26.062 15.172 17.609 1 94.25 620 SER A O 1
ATOM 4937 N N . SER A 1 621 ? -28.062 14.133 17.562 1 94.88 621 SER A N 1
ATOM 4938 C CA . SER A 1 621 ? -27.734 13.25 18.672 1 94.88 621 SER A CA 1
ATOM 4939 C C . SER A 1 621 ? -26.844 12.094 18.219 1 94.88 621 SER A C 1
ATOM 4941 O O . SER A 1 621 ? -26.219 11.43 19.031 1 94.88 621 SER A O 1
ATOM 4943 N N . LEU A 1 622 ? -26.797 11.836 16.953 1 95.38 622 LEU A N 1
ATOM 4944 C CA . LEU A 1 622 ? -25.969 10.758 16.422 1 95.38 622 LEU A CA 1
ATOM 4945 C C . LEU A 1 622 ? -24.531 11.219 16.234 1 95.38 622 LEU A C 1
ATOM 4947 O O . LEU A 1 622 ? -24.047 11.328 15.109 1 95.38 622 LEU A O 1
ATOM 4951 N N . THR A 1 623 ? -23.797 11.32 17.25 1 90.56 623 THR A N 1
ATOM 4952 C CA . THR A 1 623 ? -22.5 11.969 17.312 1 90.56 623 THR A CA 1
ATOM 4953 C C . THR A 1 623 ? -21.438 11.125 16.609 1 90.56 623 THR A C 1
ATOM 4955 O O . THR A 1 623 ? -20.406 11.648 16.156 1 90.56 623 THR A O 1
ATOM 4958 N N . MET A 1 624 ? -21.672 9.789 16.484 1 90.94 624 MET A N 1
ATOM 4959 C CA . MET A 1 624 ? -20.656 8.93 15.898 1 90.94 624 MET A CA 1
ATOM 4960 C C . MET A 1 624 ? -20.984 8.594 14.453 1 90.94 624 MET A C 1
ATOM 4962 O O . MET A 1 624 ? -20.281 7.797 13.82 1 90.94 624 MET A O 1
ATOM 4966 N N . LEU A 1 625 ? -21.953 9.242 13.906 1 94.25 625 LEU A N 1
ATOM 4967 C CA . LEU A 1 625 ? -22.406 8.961 12.547 1 94.25 625 LEU A CA 1
ATOM 4968 C C . LEU A 1 625 ? -21.328 9.328 11.531 1 94.25 625 LEU A C 1
ATOM 4970 O O . LEU A 1 625 ? -20.797 10.438 11.555 1 94.25 625 LEU A O 1
ATOM 4974 N N . GLN A 1 626 ? -20.984 8.406 10.672 1 91.94 626 GLN A N 1
ATOM 4975 C CA . GLN A 1 626 ? -19.953 8.617 9.664 1 91.94 626 GLN A CA 1
ATOM 4976 C C . GLN A 1 626 ? -20.547 8.617 8.258 1 91.94 626 GLN A C 1
ATOM 4978 O O . GLN A 1 626 ? -20.047 9.305 7.363 1 91.94 626 GLN A O 1
ATOM 4983 N N . VAL A 1 627 ? -21.531 7.77 8.023 1 95 627 VAL A N 1
ATOM 4984 C CA . VAL A 1 627 ? -22.172 7.664 6.715 1 95 627 VAL A CA 1
ATOM 4985 C C . VAL A 1 627 ? -23.688 7.902 6.855 1 95 627 VAL A C 1
ATOM 4987 O O . VAL A 1 627 ? -24.344 7.246 7.664 1 95 627 VAL A O 1
ATOM 4990 N N . LEU A 1 628 ? -24.156 8.805 6.172 1 96.69 628 LEU A N 1
ATOM 4991 C CA . LEU A 1 628 ? -25.578 9.117 6.133 1 96.69 628 LEU A CA 1
ATOM 4992 C C . LEU A 1 628 ? -26.078 9.188 4.695 1 96.69 628 LEU A C 1
ATOM 4994 O O . LEU A 1 628 ? -25.703 10.086 3.943 1 96.69 628 LEU A O 1
ATOM 4998 N N . TYR A 1 629 ? -26.953 8.258 4.324 1 95.31 629 TYR A N 1
ATOM 4999 C CA . TYR A 1 629 ? -27.531 8.242 2.988 1 95.31 629 TYR A CA 1
ATOM 5000 C C . TYR A 1 629 ? -28.984 8.688 3.025 1 95.31 629 TYR A C 1
ATOM 5002 O O . TYR A 1 629 ? -29.781 8.156 3.805 1 95.31 629 TYR A O 1
ATOM 5010 N N . MET A 1 630 ? -29.344 9.617 2.248 1 94.19 630 MET A N 1
ATOM 5011 C CA . MET A 1 630 ? -30.719 10.117 2.221 1 94.19 630 MET A CA 1
ATOM 5012 C C . MET A 1 630 ? -31.156 10.422 0.792 1 94.19 630 MET A C 1
ATOM 5014 O O . MET A 1 630 ? -32 11.273 0.571 1 94.19 630 MET A O 1
ATOM 5018 N N . ASP A 1 631 ? -30.656 9.703 -0.111 1 91.5 631 ASP A N 1
ATOM 5019 C CA . ASP A 1 631 ? -31.031 9.891 -1.508 1 91.5 631 ASP A CA 1
ATOM 5020 C C . ASP A 1 631 ? -32.5 9.492 -1.742 1 91.5 631 ASP A C 1
ATOM 5022 O O . ASP A 1 631 ? -32.938 8.43 -1.297 1 91.5 631 ASP A O 1
ATOM 5026 N N . LEU A 1 632 ? -33.25 10.32 -2.471 1 91.44 632 LEU A N 1
ATOM 5027 C CA . LEU A 1 632 ? -34.625 10.086 -2.814 1 91.44 632 LEU A CA 1
ATOM 5028 C C . LEU A 1 632 ? -35.469 9.773 -1.565 1 91.44 632 LEU A C 1
ATOM 5030 O O . LEU A 1 632 ? -36.281 8.844 -1.562 1 91.44 632 LEU A O 1
ATOM 5034 N N . SER A 1 633 ? -35.156 10.398 -0.523 1 93.12 633 SER A N 1
ATOM 5035 C CA . SER A 1 633 ? -35.875 10.141 0.732 1 93.12 633 SER A CA 1
ATOM 5036 C C . SER A 1 633 ? -36.406 11.43 1.345 1 93.12 633 SER A C 1
ATOM 5038 O O . SER A 1 633 ? -37.594 11.734 1.211 1 93.12 633 SER A O 1
ATOM 5040 N N . TYR A 1 634 ? -35.562 12.273 1.934 1 90.81 634 TYR A N 1
ATOM 5041 C CA . TYR A 1 634 ? -35.969 13.5 2.617 1 90.81 634 TYR A CA 1
ATOM 5042 C C . TYR A 1 634 ? -35.25 14.703 2.027 1 90.81 634 TYR A C 1
ATOM 5044 O O . TYR A 1 634 ? -34.031 14.672 1.834 1 90.81 634 TYR A O 1
ATOM 5052 N N . GLY A 1 635 ? -35.938 15.82 1.699 1 89.62 635 GLY A N 1
ATOM 5053 C CA . GLY A 1 635 ? -35.281 16.953 1.063 1 89.62 635 GLY A CA 1
ATOM 5054 C C . GLY A 1 635 ? -35.688 18.281 1.659 1 89.62 635 GLY A C 1
ATOM 5055 O O . GLY A 1 635 ? -35.031 19.312 1.394 1 89.62 635 GLY A O 1
ATOM 5056 N N . ASP A 1 636 ? -36.625 18.266 2.629 1 90.56 636 ASP A N 1
ATOM 5057 C CA . ASP A 1 636 ? -37.156 19.516 3.145 1 90.56 636 ASP A CA 1
ATOM 5058 C C . ASP A 1 636 ? -36.375 20 4.348 1 90.56 636 ASP A C 1
ATOM 5060 O O . ASP A 1 636 ? -36.875 20.047 5.469 1 90.56 636 ASP A O 1
ATOM 5064 N N . TRP A 1 637 ? -35.25 20.562 4.164 1 93.62 637 TRP A N 1
ATOM 5065 C CA . TRP A 1 637 ? -34.375 21.078 5.215 1 93.62 637 TRP A CA 1
ATOM 5066 C C . TRP A 1 637 ? -34.719 22.516 5.566 1 93.62 637 TRP A C 1
ATOM 5068 O O . TRP A 1 637 ? -34.969 23.328 4.68 1 93.62 637 TRP A O 1
ATOM 5078 N N . LYS A 1 638 ? -34.719 22.812 6.801 1 93.75 638 LYS A N 1
ATOM 5079 C CA . LYS A 1 638 ? -35.031 24.156 7.262 1 93.75 638 LYS A CA 1
ATOM 5080 C C . LYS A 1 638 ? -33.75 24.984 7.41 1 93.75 638 LYS A C 1
ATOM 5082 O O . LYS A 1 638 ? -32.812 24.578 8.109 1 93.75 638 LYS A O 1
ATOM 5087 N N . VAL A 1 639 ? -33.656 26.016 6.707 1 93.12 639 VAL A N 1
ATOM 5088 C CA . VAL A 1 639 ? -32.594 27 6.797 1 93.12 639 VAL A CA 1
ATOM 5089 C C . VAL A 1 639 ? -33.188 28.375 7.051 1 93.12 639 VAL A C 1
ATOM 5091 O O . VAL A 1 639 ? -33.875 28.938 6.191 1 93.12 639 VAL A O 1
ATOM 5094 N N . ASP A 1 640 ? -32.875 28.922 8.125 1 87.44 640 ASP A N 1
ATOM 5095 C CA . ASP A 1 640 ? -33.406 30.203 8.531 1 87.44 640 ASP A CA 1
ATOM 5096 C C . ASP A 1 640 ? -34.938 30.203 8.453 1 87.44 640 ASP A C 1
ATOM 5098 O O . ASP A 1 640 ? -35.594 29.469 9.188 1 87.44 640 ASP A O 1
ATOM 5102 N N . ALA A 1 641 ? -35.531 30.859 7.461 1 85 641 ALA A N 1
ATOM 5103 C CA . ALA A 1 641 ? -37 30.969 7.375 1 85 641 ALA A CA 1
ATOM 5104 C C . ALA A 1 641 ? -37.531 30.094 6.258 1 85 641 ALA A C 1
ATOM 5106 O O . ALA A 1 641 ? -38.75 29.984 6.098 1 85 641 ALA A O 1
ATOM 5107 N N . THR A 1 642 ? -36.719 29.422 5.59 1 86.94 642 THR A N 1
ATOM 5108 C CA . THR A 1 642 ? -37.156 28.609 4.465 1 86.94 642 THR A CA 1
ATOM 5109 C C . THR A 1 642 ? -37.125 27.125 4.82 1 86.94 642 THR A C 1
ATOM 5111 O O . THR A 1 642 ? -36.156 26.656 5.402 1 86.94 642 THR A O 1
ATOM 5114 N N . GLY A 1 643 ? -38.281 26.422 4.504 1 83.81 643 GLY A N 1
ATOM 5115 C CA . GLY A 1 643 ? -38.375 25 4.781 1 83.81 643 GLY A CA 1
ATOM 5116 C C . GLY A 1 643 ? -39.125 24.688 6.062 1 83.81 643 GLY A C 1
ATOM 5117 O O . GLY A 1 643 ? -39.188 25.531 6.961 1 83.81 643 GLY A O 1
ATOM 5118 N N . ASN A 1 644 ? -39.781 23.547 6.207 1 82.69 644 ASN A N 1
ATOM 5119 C CA . ASN A 1 644 ? -40.594 23.172 7.359 1 82.69 644 ASN A CA 1
ATOM 5120 C C . ASN A 1 644 ? -40.062 21.922 8.055 1 82.69 644 ASN A C 1
ATOM 5122 O O . ASN A 1 644 ? -40.625 21.453 9.031 1 82.69 644 ASN A O 1
ATOM 5126 N N . GLY A 1 645 ? -39 21.5 7.605 1 89.5 645 GLY A N 1
ATOM 5127 C CA . GLY A 1 645 ? -38.5 20.25 8.148 1 89.5 645 GLY A CA 1
ATOM 5128 C C . GLY A 1 645 ? -37.438 20.453 9.219 1 89.5 645 GLY A C 1
ATOM 5129 O O . GLY A 1 645 ? -37.531 21.359 10.039 1 89.5 645 GLY A O 1
ATOM 5130 N N . VAL A 1 646 ? -36.531 19.562 9.336 1 91.81 646 VAL A N 1
ATOM 5131 C CA . VAL A 1 646 ? -35.5 19.562 10.344 1 91.81 646 VAL A CA 1
ATOM 5132 C C . VAL A 1 646 ? -34.469 20.641 10.023 1 91.81 646 VAL A C 1
ATOM 5134 O O . VAL A 1 646 ? -34.188 20.922 8.852 1 91.81 646 VAL A O 1
ATOM 5137 N N . GLU A 1 647 ? -33.938 21.25 11.062 1 93.38 647 GLU A N 1
ATOM 5138 C CA . GLU A 1 647 ? -32.938 22.312 10.898 1 93.38 647 GLU A CA 1
ATOM 5139 C C . GLU A 1 647 ? -31.672 21.781 10.234 1 93.38 647 GLU A C 1
ATOM 5141 O O . GLU A 1 647 ? -31.141 20.75 10.633 1 93.38 647 GLU A O 1
ATOM 5146 N N . PHE A 1 648 ? -31.234 22.531 9.258 1 94.25 648 PHE A N 1
ATOM 5147 C CA . PHE A 1 648 ? -30.016 22.172 8.539 1 94.25 648 PHE A CA 1
ATOM 5148 C C . PHE A 1 648 ? -28.812 22.172 9.469 1 94.25 648 PHE A C 1
ATOM 5150 O O . PHE A 1 648 ? -27.844 21.438 9.234 1 94.25 648 PHE A O 1
ATOM 5157 N N . LEU A 1 649 ? -28.891 22.859 10.547 1 92.25 649 LEU A N 1
ATOM 5158 C CA . LEU A 1 649 ? -27.828 23 11.539 1 92.25 649 LEU A CA 1
ATOM 5159 C C . LEU A 1 649 ? -27.516 21.641 12.195 1 92.25 649 LEU A C 1
ATOM 5161 O O . LEU A 1 649 ? -26.406 21.422 12.656 1 92.25 649 LEU A O 1
ATOM 5165 N N . GLU A 1 650 ? -28.516 20.781 12.25 1 93.94 650 GLU A N 1
ATOM 5166 C CA . GLU A 1 650 ? -28.312 19.453 12.844 1 93.94 650 GLU A CA 1
ATOM 5167 C C . GLU A 1 650 ? -27.297 18.641 12.047 1 93.94 650 GLU A C 1
ATOM 5169 O O . GLU A 1 650 ? -26.5 17.891 12.617 1 93.94 650 GLU A O 1
ATOM 5174 N N . LEU A 1 651 ? -27.281 18.828 10.711 1 93.5 651 LEU A N 1
ATOM 5175 C CA . LEU A 1 651 ? -26.312 18.141 9.867 1 93.5 651 LEU A CA 1
ATOM 5176 C C . LEU A 1 651 ? -24.906 18.703 10.078 1 93.5 651 LEU A C 1
ATOM 5178 O O . LEU A 1 651 ? -23.922 17.953 10.062 1 93.5 651 LEU A O 1
ATOM 5182 N N . GLU A 1 652 ? -24.828 19.969 10.273 1 90.75 652 GLU A N 1
ATOM 5183 C CA . GLU A 1 652 ? -23.547 20.641 10.469 1 90.75 652 GLU A CA 1
ATOM 5184 C C . GLU A 1 652 ? -22.906 20.234 11.797 1 90.75 652 GLU A C 1
ATOM 5186 O O . GLU A 1 652 ? -21.688 20.328 11.961 1 90.75 652 GLU A O 1
ATOM 5191 N N . SER A 1 653 ? -23.719 19.797 12.711 1 90.06 653 SER A N 1
ATOM 5192 C CA . SER A 1 653 ? -23.219 19.422 14.031 1 90.06 653 SER A CA 1
ATOM 5193 C C . SER A 1 653 ? -22.547 18.047 14.008 1 90.06 653 SER A C 1
ATOM 5195 O O . SER A 1 653 ? -21.828 17.688 14.938 1 90.06 653 SER A O 1
ATOM 5197 N N . LEU A 1 654 ? -22.797 17.312 12.969 1 91.75 654 LEU A N 1
ATOM 5198 C CA . LEU A 1 654 ? -22.188 15.992 12.859 1 91.75 654 LEU A CA 1
ATOM 5199 C C . LEU A 1 654 ? -20.719 16.109 12.5 1 91.75 654 LEU A C 1
ATOM 5201 O O . LEU A 1 654 ? -20.344 16.047 11.32 1 91.75 654 LEU A O 1
ATOM 5205 N N . ARG A 1 655 ? -19.891 16.094 13.398 1 83.25 655 ARG A N 1
ATOM 5206 C CA . ARG A 1 655 ? -18.469 16.375 13.219 1 83.25 655 ARG A CA 1
ATOM 5207 C C . ARG A 1 655 ? -17.734 15.164 12.633 1 83.25 655 ARG A C 1
ATOM 5209 O O . ARG A 1 655 ? -16.688 15.312 12.008 1 83.25 655 ARG A O 1
ATOM 5216 N N . ARG A 1 656 ? -18.25 13.977 12.789 1 86.94 656 ARG A N 1
ATOM 5217 C CA . ARG A 1 656 ? -17.562 12.773 12.344 1 86.94 656 ARG A CA 1
ATOM 5218 C C . ARG A 1 656 ? -18.109 12.289 11.008 1 86.94 656 ARG A C 1
ATOM 5220 O O . ARG A 1 656 ? -17.688 11.234 10.508 1 86.94 656 ARG A O 1
ATOM 5227 N N . LEU A 1 657 ? -18.984 13.031 10.422 1 91.56 657 LEU A N 1
ATOM 5228 C CA . LEU A 1 657 ? -19.578 12.641 9.148 1 91.56 657 LEU A CA 1
ATOM 5229 C C . LEU A 1 657 ? -18.547 12.648 8.031 1 91.56 657 LEU A C 1
ATOM 5231 O O . LEU A 1 657 ? -17.828 13.633 7.844 1 91.56 657 LEU A O 1
ATOM 5235 N N . LYS A 1 658 ? -18.484 11.523 7.32 1 89.62 658 LYS A N 1
ATOM 5236 C CA . LYS A 1 658 ? -17.484 11.391 6.262 1 89.62 658 LYS A CA 1
ATOM 5237 C C . LYS A 1 658 ? -18.156 11.305 4.891 1 89.62 658 LYS A C 1
ATOM 5239 O O . LYS A 1 658 ? -17.609 11.781 3.896 1 89.62 658 LYS A O 1
ATOM 5244 N N . ILE A 1 659 ? -19.297 10.617 4.828 1 93.62 659 ILE A N 1
ATOM 5245 C CA . ILE A 1 659 ? -20.016 10.484 3.57 1 93.62 659 ILE A CA 1
ATOM 5246 C C . ILE A 1 659 ? -21.469 10.93 3.76 1 93.62 659 ILE A C 1
ATOM 5248 O O . ILE A 1 659 ? -22.141 10.5 4.699 1 93.62 659 ILE A O 1
ATOM 5252 N N . LEU A 1 660 ? -21.844 11.758 2.83 1 95.44 660 LEU A N 1
ATOM 5253 C CA . LEU A 1 660 ? -23.203 12.273 2.893 1 95.44 660 LEU A CA 1
ATOM 5254 C C . LEU A 1 660 ? -23.875 12.195 1.526 1 95.44 660 LEU A C 1
ATOM 5256 O O . LEU A 1 660 ? -23.312 12.641 0.525 1 95.44 660 LEU A O 1
ATOM 5260 N N . ASP A 1 661 ? -24.969 11.516 1.438 1 95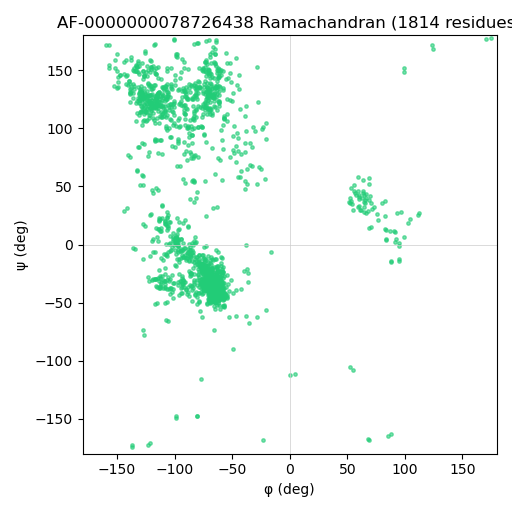.62 661 ASP A N 1
ATOM 5261 C CA . ASP A 1 661 ? -25.922 11.609 0.333 1 95.62 661 ASP A CA 1
ATOM 5262 C C . ASP A 1 661 ? -27.141 12.43 0.724 1 95.62 661 ASP A C 1
ATOM 5264 O O . ASP A 1 661 ? -27.844 12.086 1.673 1 95.62 661 ASP A O 1
ATOM 5268 N N . ILE A 1 662 ? -27.312 13.445 0.05 1 94.88 662 ILE A N 1
ATOM 5269 C CA . ILE A 1 662 ? -28.344 14.359 0.521 1 94.88 662 ILE A CA 1
ATOM 5270 C C . ILE A 1 662 ? -29.25 14.75 -0.641 1 94.88 662 ILE A C 1
ATOM 5272 O O . ILE A 1 662 ? -28.844 14.703 -1.803 1 94.88 662 ILE A O 1
ATOM 5276 N N . THR A 1 663 ? -30.484 14.984 -0.331 1 95.31 663 THR A N 1
ATOM 5277 C CA . THR A 1 663 ? -31.484 15.547 -1.237 1 95.31 663 THR A CA 1
ATOM 5278 C C . THR A 1 663 ? -31.859 16.969 -0.812 1 95.31 663 THR A C 1
ATOM 5280 O O . THR A 1 663 ? -32.156 17.203 0.36 1 95.31 663 THR A O 1
ATOM 5283 N N . ILE A 1 664 ? -31.75 17.891 -1.7 1 94.62 664 ILE A N 1
ATOM 5284 C CA . ILE A 1 664 ? -32.031 19.297 -1.4 1 94.62 664 ILE A CA 1
ATOM 5285 C C . ILE A 1 664 ? -33.188 19.781 -2.287 1 94.62 664 ILE A C 1
ATOM 5287 O O . ILE A 1 664 ? -33.219 19.516 -3.49 1 94.62 664 ILE A O 1
ATOM 5291 N N . GLN A 1 665 ? -34.125 20.484 -1.655 1 92.38 665 GLN A N 1
ATOM 5292 C CA . GLN A 1 665 ? -35.312 20.953 -2.398 1 92.38 665 GLN A CA 1
ATOM 5293 C C . GLN A 1 665 ? -35.375 22.469 -2.426 1 92.38 665 GLN A C 1
ATOM 5295 O O . GLN A 1 665 ? -36.25 23.062 -3.068 1 92.38 665 GLN A O 1
ATOM 5300 N N . SER A 1 666 ? -34.5 23.156 -1.712 1 92.38 666 SER A N 1
ATOM 5301 C CA . SER A 1 666 ? -34.469 24.609 -1.683 1 92.38 666 SER A CA 1
ATOM 5302 C C . SER A 1 666 ? -33.094 25.156 -1.999 1 92.38 666 SER A C 1
ATOM 5304 O O . SER A 1 666 ? -32.094 24.484 -1.758 1 92.38 666 SER A O 1
ATOM 5306 N N . LEU A 1 667 ? -33.062 26.359 -2.609 1 91.31 667 LEU A N 1
ATOM 5307 C CA . LEU A 1 667 ? -31.781 26.984 -2.992 1 91.31 667 LEU A CA 1
ATOM 5308 C C . LEU A 1 667 ? -31.016 27.453 -1.761 1 91.31 667 LEU A C 1
ATOM 5310 O O . LEU A 1 667 ? -29.781 27.438 -1.749 1 91.31 667 LEU A O 1
ATOM 5314 N N . GLU A 1 668 ? -31.703 27.906 -0.727 1 92.5 668 GLU A N 1
ATOM 5315 C CA . GLU A 1 668 ? -31.062 28.344 0.509 1 92.5 668 GLU A CA 1
ATOM 5316 C C . GLU A 1 668 ? -30.281 27.203 1.159 1 92.5 668 GLU A C 1
ATOM 5318 O O . GLU A 1 668 ? -29.156 27.422 1.623 1 92.5 668 GLU A O 1
ATOM 5323 N N . ALA A 1 669 ? -30.938 26.078 1.149 1 93.56 669 ALA A N 1
ATOM 5324 C CA . ALA A 1 669 ? -30.266 24.906 1.72 1 93.56 669 ALA A CA 1
ATOM 5325 C C . ALA A 1 669 ? -29.047 24.516 0.888 1 93.56 669 ALA A C 1
ATOM 5327 O O . ALA A 1 669 ? -28.031 24.078 1.433 1 93.56 669 ALA A O 1
ATOM 5328 N N . LEU A 1 670 ? -29.172 24.609 -0.439 1 93.06 670 LEU A N 1
ATOM 5329 C CA . LEU A 1 670 ? -28.062 24.297 -1.337 1 93.06 670 LEU A CA 1
ATOM 5330 C C . LEU A 1 670 ? -26.891 25.234 -1.1 1 93.06 670 LEU A C 1
ATOM 5332 O O . LEU A 1 670 ? -25.734 24.797 -1.072 1 93.06 670 LEU A O 1
ATOM 5336 N N . GLU A 1 671 ? -27.109 26.516 -0.956 1 91.81 671 GLU A N 1
ATOM 5337 C CA . GLU A 1 671 ? -26.062 27.5 -0.693 1 91.81 671 GLU A CA 1
ATOM 5338 C C . GLU A 1 671 ? -25.406 27.266 0.667 1 91.81 671 GLU A C 1
ATOM 5340 O O . GLU A 1 671 ? -24.188 27.391 0.811 1 91.81 671 GLU A O 1
ATOM 5345 N N . ARG A 1 672 ? -26.219 26.938 1.626 1 93.25 672 ARG A N 1
ATOM 5346 C CA . ARG A 1 672 ? -25.688 26.641 2.951 1 93.25 672 ARG A CA 1
ATOM 5347 C C . ARG A 1 672 ? -24.781 25.406 2.918 1 93.25 672 ARG A C 1
ATOM 5349 O O . ARG A 1 672 ? -23.75 25.375 3.584 1 93.25 672 ARG A O 1
ATOM 5356 N N . LEU A 1 673 ? -25.219 24.422 2.188 1 93.38 673 LEU A N 1
ATOM 5357 C CA . LEU A 1 673 ? -24.406 23.219 2.025 1 93.38 673 LEU A CA 1
ATOM 5358 C C . LEU A 1 673 ? -23.062 23.547 1.388 1 93.38 673 LEU A C 1
ATOM 5360 O O . LEU A 1 673 ? -22.031 23.031 1.809 1 93.38 673 LEU A O 1
ATOM 5364 N N . SER A 1 674 ? -23.047 24.391 0.377 1 91.44 674 SER A N 1
ATOM 5365 C CA . SER A 1 674 ? -21.828 24.75 -0.347 1 91.44 674 SER A CA 1
ATOM 5366 C C . SER A 1 674 ? -20.875 25.562 0.533 1 91.44 674 SER A C 1
ATOM 5368 O O . SER A 1 674 ? -19.656 25.516 0.345 1 91.44 674 SER A O 1
ATOM 5370 N N . LEU A 1 675 ? -21.391 26.297 1.496 1 87.25 675 LEU A N 1
ATOM 5371 C CA . LEU A 1 675 ? -20.594 27.172 2.34 1 87.25 675 LEU A CA 1
ATOM 5372 C C . LEU A 1 675 ? -20.016 26.406 3.52 1 87.25 675 LEU A C 1
ATOM 5374 O O . LEU A 1 675 ? -19 26.828 4.105 1 87.25 675 LEU A O 1
ATOM 5378 N N . SER A 1 676 ? -20.75 25.344 3.852 1 88.44 676 SER A N 1
ATOM 5379 C CA . SER A 1 676 ? -20.234 24.516 4.93 1 88.44 676 SER A CA 1
ATOM 5380 C C . SER A 1 676 ? -19.078 23.641 4.445 1 88.44 676 SER A C 1
ATOM 5382 O O . SER A 1 676 ? -19.297 22.609 3.818 1 88.44 676 SER A O 1
ATOM 5384 N N . ASN A 1 677 ? -17.891 24.016 4.719 1 81 677 ASN A N 1
ATOM 5385 C CA . ASN A 1 677 ? -16.719 23.344 4.203 1 81 677 ASN A CA 1
ATOM 5386 C C . ASN A 1 677 ? -16.719 21.859 4.566 1 81 677 ASN A C 1
ATOM 5388 O O . ASN A 1 677 ? -16.438 21 3.719 1 81 677 ASN A O 1
ATOM 5392 N N . ARG A 1 678 ? -17.047 21.531 5.758 1 83.88 678 ARG A N 1
ATOM 5393 C CA . ARG A 1 678 ? -17.016 20.141 6.207 1 83.88 678 ARG A CA 1
ATOM 5394 C C . ARG A 1 678 ? -18.078 19.312 5.496 1 83.88 678 ARG A C 1
ATOM 5396 O O . ARG A 1 678 ? -17.781 18.219 5 1 83.88 678 ARG A O 1
ATOM 5403 N N . LEU A 1 679 ? -19.281 19.797 5.473 1 90.81 679 LEU A N 1
ATOM 5404 C CA . LEU A 1 679 ? -20.375 19.062 4.84 1 90.81 679 LEU A CA 1
ATOM 5405 C C . LEU A 1 679 ? -20.172 18.969 3.332 1 90.81 679 LEU A C 1
ATOM 5407 O O . LEU A 1 679 ? -20.484 17.953 2.717 1 90.81 679 LEU A O 1
ATOM 5411 N N . ALA A 1 680 ? -19.734 20.016 2.793 1 90.5 680 ALA A N 1
ATOM 5412 C CA . ALA A 1 680 ? -19.484 20.047 1.352 1 90.5 680 ALA A CA 1
ATOM 5413 C C . ALA A 1 680 ? -18.438 19.031 0.95 1 90.5 680 ALA A C 1
ATOM 5415 O O . ALA A 1 680 ? -18.578 18.328 -0.057 1 90.5 680 ALA A O 1
ATOM 5416 N N . SER A 1 681 ? -17.469 18.969 1.739 1 86.31 681 SER A N 1
ATOM 5417 C CA . SER A 1 681 ? -16.391 18.031 1.425 1 86.31 681 SER A CA 1
ATOM 5418 C C . SER A 1 681 ? -16.828 16.594 1.645 1 86.31 681 SER A C 1
ATOM 5420 O O . SER A 1 681 ? -16.297 15.672 1.019 1 86.31 681 SER A O 1
ATOM 5422 N N . SER A 1 682 ? -17.797 16.344 2.516 1 91.5 682 SER A N 1
ATOM 5423 C CA . SER A 1 682 ? -18.281 15 2.83 1 91.5 682 SER A CA 1
ATOM 5424 C C . SER A 1 682 ? -19.391 14.57 1.878 1 91.5 682 SER A C 1
ATOM 5426 O O . SER A 1 682 ? -19.797 13.406 1.876 1 91.5 682 SER A O 1
ATOM 5428 N N . THR A 1 683 ? -19.906 15.453 1.062 1 94.06 683 THR A N 1
ATOM 5429 C CA . THR A 1 683 ? -21 15.148 0.157 1 94.06 683 THR A CA 1
ATOM 5430 C C . THR A 1 683 ? -20.516 14.328 -1.034 1 94.06 683 THR A C 1
ATOM 5432 O O . THR A 1 683 ? -19.625 14.773 -1.773 1 94.06 683 THR A O 1
ATOM 5435 N N . ARG A 1 684 ? -21.109 13.195 -1.139 1 93.31 684 ARG A N 1
ATOM 5436 C CA . ARG A 1 684 ? -20.703 12.289 -2.217 1 93.31 684 ARG A CA 1
ATOM 5437 C C . ARG A 1 684 ? -21.734 12.305 -3.344 1 93.31 684 ARG A C 1
ATOM 5439 O O . ARG A 1 684 ? -21.375 12.234 -4.52 1 93.31 684 ARG A O 1
ATOM 5446 N N . ASN A 1 685 ? -22.969 12.289 -2.99 1 94.94 685 ASN A N 1
ATOM 5447 C CA . ASN A 1 685 ? -24.062 12.344 -3.943 1 94.94 685 ASN A CA 1
ATOM 5448 C C . ASN A 1 685 ? -25.047 13.461 -3.596 1 94.94 685 ASN A C 1
ATOM 5450 O O . ASN A 1 685 ? -25.5 13.57 -2.451 1 94.94 685 ASN A O 1
ATOM 5454 N N . LEU A 1 686 ? -25.25 14.234 -4.559 1 95.75 686 LEU A N 1
ATOM 5455 C CA . LEU A 1 686 ? -26.156 15.359 -4.371 1 95.75 686 LEU A CA 1
ATOM 5456 C C . LEU A 1 686 ? -27.359 15.258 -5.305 1 95.75 686 LEU A C 1
ATOM 5458 O O . LEU A 1 686 ? -27.188 15.125 -6.52 1 95.75 686 LEU A O 1
ATOM 5462 N N . LEU A 1 687 ? -28.5 15.211 -4.734 1 96.44 687 LEU A N 1
ATOM 5463 C CA . LEU A 1 687 ? -29.734 15.219 -5.496 1 96.44 687 LEU A CA 1
ATOM 5464 C C . LEU A 1 687 ? -30.5 16.531 -5.285 1 96.44 687 LEU A C 1
ATOM 5466 O O . LEU A 1 687 ? -30.859 16.875 -4.156 1 96.44 687 LEU A O 1
ATOM 5470 N N . ILE A 1 688 ? -30.594 17.328 -6.297 1 95.12 688 ILE A N 1
ATOM 5471 C CA . ILE A 1 688 ? -31.406 18.531 -6.285 1 95.12 688 ILE A CA 1
ATOM 5472 C C . ILE A 1 688 ? -32.781 18.25 -6.914 1 95.12 688 ILE A C 1
ATOM 5474 O O . ILE A 1 688 ? -32.875 18.016 -8.125 1 95.12 688 ILE A O 1
ATOM 5478 N N . LYS A 1 689 ? -33.719 18.25 -6.059 1 94.19 689 LYS A N 1
ATOM 5479 C CA . LYS A 1 689 ? -35.031 17.844 -6.527 1 94.19 689 LYS A CA 1
ATOM 5480 C C . LYS A 1 689 ? -36.031 18.969 -6.348 1 94.19 689 LYS A C 1
ATOM 5482 O O . LYS A 1 689 ? -36.094 19.609 -5.293 1 94.19 689 LYS A O 1
ATOM 5487 N N . THR A 1 690 ? -36.844 19.297 -7.289 1 91.25 690 THR A N 1
ATOM 5488 C CA . THR A 1 690 ? -38 20.219 -7.266 1 91.25 690 THR A CA 1
ATOM 5489 C C . THR A 1 690 ? -37.594 21.578 -6.699 1 91.25 690 THR A C 1
ATOM 5491 O O . THR A 1 690 ? -38.281 22.125 -5.832 1 91.25 690 THR A O 1
ATOM 5494 N N . CYS A 1 691 ? -36.438 22 -7.078 1 91.19 691 CYS A N 1
ATOM 5495 C CA . CYS A 1 691 ? -35.969 23.328 -6.668 1 91.19 691 CYS A CA 1
ATOM 5496 C C . CYS A 1 691 ? -36.406 24.391 -7.66 1 91.19 691 CYS A C 1
ATOM 5498 O O . CYS A 1 691 ? -35.688 24.672 -8.633 1 91.19 691 CYS A O 1
ATOM 5500 N N . ALA A 1 692 ? -37.438 25.125 -7.367 1 87 692 ALA A N 1
ATOM 5501 C CA . ALA A 1 692 ? -38.062 26.078 -8.289 1 87 692 ALA A CA 1
ATOM 5502 C C . ALA A 1 692 ? -37.156 27.297 -8.484 1 87 692 ALA A C 1
ATOM 5504 O O . ALA A 1 692 ? -37.188 27.938 -9.547 1 87 692 ALA A O 1
ATOM 5505 N N . SER A 1 693 ? -36.344 27.625 -7.582 1 88.06 693 SER A N 1
ATOM 5506 C CA . SER A 1 693 ? -35.562 28.844 -7.637 1 88.06 693 SER A CA 1
ATOM 5507 C C . SER A 1 693 ? -34.281 28.641 -8.406 1 88.06 693 SER A C 1
ATOM 5509 O O . SER A 1 693 ? -33.562 29.609 -8.711 1 88.06 693 SER A O 1
ATOM 5511 N N . LEU A 1 694 ? -33.969 27.422 -8.758 1 90.88 694 LEU A N 1
ATOM 5512 C CA . LEU A 1 694 ? -32.75 27.141 -9.5 1 90.88 694 LEU A CA 1
ATOM 5513 C C . LEU A 1 694 ? -32.938 27.375 -10.992 1 90.88 694 LEU A C 1
ATOM 5515 O O . LEU A 1 694 ? -33.719 26.672 -11.633 1 90.88 694 LEU A O 1
ATOM 5519 N N . THR A 1 695 ? -32.312 28.328 -11.57 1 91.62 695 THR A N 1
ATOM 5520 C CA . THR A 1 695 ? -32.531 28.672 -12.969 1 91.62 695 THR A CA 1
ATOM 5521 C C . THR A 1 695 ? -31.297 28.375 -13.812 1 91.62 695 THR A C 1
ATOM 5523 O O . THR A 1 695 ? -31.406 28.141 -15.016 1 91.62 695 THR A O 1
ATOM 5526 N N . LYS A 1 696 ? -30.219 28.453 -13.18 1 90.75 696 LYS A N 1
ATOM 5527 C CA . LYS A 1 696 ? -28.984 28.234 -13.906 1 90.75 696 LYS A CA 1
ATOM 5528 C C . LYS A 1 696 ? -28 27.422 -13.078 1 90.75 696 LYS A C 1
ATOM 5530 O O . LYS A 1 696 ? -27.938 27.562 -11.852 1 90.75 696 LYS A O 1
ATOM 5535 N N . VAL A 1 697 ? -27.281 26.5 -13.75 1 90.56 697 VAL A N 1
ATOM 5536 C CA . VAL A 1 697 ? -26.219 25.734 -13.102 1 90.56 697 VAL A CA 1
ATOM 5537 C C . VAL A 1 697 ? -24.953 25.797 -13.953 1 90.56 697 VAL A C 1
ATOM 5539 O O . VAL A 1 697 ? -24.984 25.516 -15.156 1 90.56 697 VAL A O 1
ATOM 5542 N N . GLU A 1 698 ? -23.875 26.266 -13.422 1 88.38 698 GLU A N 1
ATOM 5543 C CA . GLU A 1 698 ? -22.594 26.344 -14.133 1 88.38 698 GLU A CA 1
ATOM 5544 C C . GLU A 1 698 ? -21.641 25.25 -13.664 1 88.38 698 GLU A C 1
ATOM 5546 O O . GLU A 1 698 ? -21.422 25.078 -12.461 1 88.38 698 GLU A O 1
ATOM 5551 N N . LEU A 1 699 ? -21.125 24.516 -14.5 1 85.81 699 LEU A N 1
ATOM 5552 C CA . LEU A 1 699 ? -20.125 23.469 -14.242 1 85.81 699 LEU A CA 1
ATOM 5553 C C . LEU A 1 699 ? -18.844 23.75 -15.023 1 85.81 699 LEU A C 1
ATOM 5555 O O . LEU A 1 699 ? -18.891 24.062 -16.219 1 85.81 699 LEU A O 1
ATOM 5559 N N . PRO A 1 700 ? -17.5 23.609 -14.422 1 79.69 700 PRO A N 1
ATOM 5560 C CA . PRO A 1 700 ? -17.094 23.234 -13.07 1 79.69 700 PRO A CA 1
ATOM 5561 C C . PRO A 1 700 ? -16.781 24.438 -12.188 1 79.69 700 PRO A C 1
ATOM 5563 O O . PRO A 1 700 ? -16.688 24.312 -10.961 1 79.69 700 PRO A O 1
ATOM 5566 N N . SER A 1 701 ? -16.656 25.562 -12.742 1 72.19 701 SER A N 1
ATOM 5567 C CA . SER A 1 701 ? -16.062 26.719 -12.078 1 72.19 701 SER A CA 1
ATOM 5568 C C . SER A 1 701 ? -17.109 27.547 -11.359 1 72.19 701 SER A C 1
ATOM 5570 O O . SER A 1 701 ? -17.641 28.516 -11.922 1 72.19 701 SER A O 1
ATOM 5572 N N . SER A 1 702 ? -17.906 26.953 -10.508 1 77.19 702 SER A N 1
ATOM 5573 C CA . SER A 1 702 ? -18.875 27.75 -9.75 1 77.19 702 SER A CA 1
ATOM 5574 C C . SER A 1 702 ? -18.547 27.719 -8.258 1 77.19 702 SER A C 1
ATOM 5576 O O . SER A 1 702 ? -17.828 26.828 -7.785 1 77.19 702 SER A O 1
ATOM 5578 N N . ARG A 1 703 ? -18.953 28.781 -7.625 1 79 703 ARG A N 1
ATOM 5579 C CA . ARG A 1 703 ? -18.797 28.906 -6.176 1 79 703 ARG A CA 1
ATOM 5580 C C . ARG A 1 703 ? -19.516 27.75 -5.461 1 79 703 ARG A C 1
ATOM 5582 O O . ARG A 1 703 ? -19.141 27.391 -4.344 1 79 703 ARG A O 1
ATOM 5589 N N . LEU A 1 704 ? -20.5 27.203 -6.176 1 85.19 704 LEU A N 1
ATOM 5590 C CA . LEU A 1 704 ? -21.297 26.141 -5.598 1 85.19 704 LEU A CA 1
ATOM 5591 C C . LEU A 1 704 ? -20.438 24.891 -5.375 1 85.19 704 LEU A C 1
ATOM 5593 O O . LEU A 1 704 ? -20.641 24.172 -4.395 1 85.19 704 LEU A O 1
ATOM 5597 N N . TRP A 1 705 ? -19.453 24.703 -6.285 1 86.56 705 TRP A N 1
ATOM 5598 C CA . TRP A 1 705 ? -18.75 23.422 -6.281 1 86.56 705 TRP A CA 1
ATOM 5599 C C . TRP A 1 705 ? -17.375 23.547 -5.641 1 86.56 705 TRP A C 1
ATOM 5601 O O . TRP A 1 705 ? -16.672 22.562 -5.465 1 86.56 705 TRP A O 1
ATOM 5611 N N . LYS A 1 706 ? -16.922 24.625 -5.27 1 80.81 706 LYS A N 1
ATOM 5612 C CA . LYS A 1 706 ? -15.555 24.906 -4.855 1 80.81 706 LYS A CA 1
ATOM 5613 C C . LYS A 1 706 ? -15.133 24.031 -3.684 1 80.81 706 LYS A C 1
ATOM 5615 O O . LYS A 1 706 ? -14.031 23.469 -3.682 1 80.81 706 LYS A O 1
ATOM 5620 N N . ASN A 1 707 ? -16.109 23.781 -2.713 1 82.94 707 ASN A N 1
ATOM 5621 C CA . ASN A 1 707 ? -15.734 23.031 -1.518 1 82.94 707 ASN A CA 1
ATOM 5622 C C . ASN A 1 707 ? -16.188 21.578 -1.612 1 82.94 707 ASN A C 1
ATOM 5624 O O . ASN A 1 707 ? -15.961 20.797 -0.685 1 82.94 707 ASN A O 1
ATOM 5628 N N . MET A 1 708 ? -16.75 21.219 -2.715 1 88.75 708 MET A N 1
ATOM 5629 C CA . MET A 1 708 ? -17.266 19.859 -2.846 1 88.75 708 MET A CA 1
ATOM 5630 C C . MET A 1 708 ? -16.234 18.953 -3.512 1 88.75 708 MET A C 1
ATOM 5632 O O . MET A 1 708 ? -16.5 18.375 -4.566 1 88.75 708 MET A O 1
ATOM 5636 N N . THR A 1 709 ? -15.211 18.703 -2.891 1 81 709 THR A N 1
ATOM 5637 C CA . THR A 1 709 ? -14.086 17.969 -3.445 1 81 709 THR A CA 1
ATOM 5638 C C . THR A 1 709 ? -14.398 16.469 -3.5 1 81 709 THR A C 1
ATOM 5640 O O . THR A 1 709 ? -13.797 15.734 -4.281 1 81 709 THR A O 1
ATOM 5643 N N . GLY A 1 710 ? -15.414 16 -2.768 1 85.88 710 GLY A N 1
ATOM 5644 C CA . GLY A 1 710 ? -15.711 14.586 -2.725 1 85.88 710 GLY A CA 1
ATOM 5645 C C . GLY A 1 710 ? -16.922 14.203 -3.551 1 85.88 710 GLY A C 1
ATOM 5646 O O . GLY A 1 710 ? -17.312 13.031 -3.598 1 85.88 710 GLY A O 1
ATOM 5647 N N . LEU A 1 711 ? -17.453 15.055 -4.273 1 91.25 711 LEU A N 1
ATOM 5648 C CA . LEU A 1 711 ? -18.688 14.844 -5.008 1 91.25 711 LEU A CA 1
ATOM 5649 C C . LEU A 1 711 ? -18.484 13.875 -6.172 1 91.25 711 LEU A C 1
ATOM 5651 O O . LEU A 1 711 ? -17.594 14.086 -7 1 91.25 711 LEU A O 1
ATOM 5655 N N . LYS A 1 712 ? -19.312 12.836 -6.223 1 91.25 712 LYS A N 1
ATOM 5656 C CA . LYS A 1 712 ? -19.172 11.828 -7.262 1 91.25 712 LYS A CA 1
ATOM 5657 C C . LYS A 1 712 ? -20.344 11.859 -8.227 1 91.25 712 LYS A C 1
ATOM 5659 O O . LYS A 1 712 ? -20.188 11.578 -9.414 1 91.25 712 LYS A O 1
ATOM 5664 N N . ARG A 1 713 ? -21.5 12.219 -7.664 1 94.38 713 ARG A N 1
ATOM 5665 C CA . ARG A 1 713 ? -22.703 12.219 -8.492 1 94.38 713 ARG A CA 1
ATOM 5666 C C . ARG A 1 713 ? -23.547 13.453 -8.219 1 94.38 713 ARG A C 1
ATOM 5668 O O . ARG A 1 713 ? -23.719 13.852 -7.066 1 94.38 713 ARG A O 1
ATOM 5675 N N . VAL A 1 714 ? -24 14.055 -9.312 1 94.56 714 VAL A N 1
ATOM 5676 C CA . VAL A 1 714 ? -24.969 15.141 -9.234 1 94.56 714 VAL A CA 1
ATOM 5677 C C . VAL A 1 714 ? -26.234 14.758 -9.992 1 94.56 714 VAL A C 1
ATOM 5679 O O . VAL A 1 714 ? -26.172 14.375 -11.164 1 94.56 714 VAL A O 1
ATOM 5682 N N . TRP A 1 715 ? -27.328 14.766 -9.297 1 94.69 715 TRP A N 1
ATOM 5683 C CA . TRP A 1 715 ? -28.641 14.43 -9.852 1 94.69 715 TRP A CA 1
ATOM 5684 C C . TRP A 1 715 ? -29.594 15.609 -9.742 1 94.69 715 TRP A C 1
ATOM 5686 O O . TRP A 1 715 ? -29.969 16.016 -8.641 1 94.69 715 TRP A O 1
ATOM 5696 N N . ILE A 1 716 ? -29.906 16.219 -10.844 1 95.06 716 ILE A N 1
ATOM 5697 C CA . ILE A 1 716 ? -30.875 17.312 -10.883 1 95.06 716 ILE A CA 1
ATOM 5698 C C . ILE A 1 716 ? -32.188 16.812 -11.477 1 95.06 716 ILE A C 1
ATOM 5700 O O . ILE A 1 716 ? -32.25 16.406 -12.641 1 95.06 716 ILE A O 1
ATOM 5704 N N . ALA A 1 717 ? -33.219 16.844 -10.633 1 94.62 717 ALA A N 1
ATOM 5705 C CA . ALA A 1 717 ? -34.469 16.25 -11.07 1 94.62 717 ALA A CA 1
ATOM 5706 C C . ALA A 1 717 ? -35.625 17.219 -10.867 1 94.62 717 ALA A C 1
ATOM 5708 O O . ALA A 1 717 ? -35.719 17.891 -9.844 1 94.62 717 ALA A O 1
ATOM 5709 N N . SER A 1 718 ? -36.531 17.391 -11.781 1 93.19 718 SER A N 1
ATOM 5710 C CA . SER A 1 718 ? -37.812 18.062 -11.734 1 93.19 718 SER A CA 1
ATOM 5711 C C . SER A 1 718 ? -37.656 19.531 -11.344 1 93.19 718 SER A C 1
ATOM 5713 O O . SER A 1 718 ? -38.438 20.047 -10.531 1 93.19 718 SER A O 1
ATOM 5715 N N . CYS A 1 719 ? -36.594 20.094 -11.719 1 92.94 719 CYS A N 1
ATOM 5716 C CA . CYS A 1 719 ? -36.406 21.547 -11.57 1 92.94 719 CYS A CA 1
ATOM 5717 C C . CYS A 1 719 ? -36.969 22.281 -12.781 1 92.94 719 CYS A C 1
ATOM 5719 O O . CYS A 1 719 ? -36.219 22.594 -13.719 1 92.94 719 CYS A O 1
ATOM 5721 N N . ASN A 1 720 ? -38.156 22.672 -12.695 1 88.31 720 ASN A N 1
ATOM 5722 C CA . ASN A 1 720 ? -38.906 23.141 -13.852 1 88.31 720 ASN A CA 1
ATOM 5723 C C . ASN A 1 720 ? -38.375 24.469 -14.367 1 88.31 720 ASN A C 1
ATOM 5725 O O . ASN A 1 720 ? -38.531 24.781 -15.555 1 88.31 720 ASN A O 1
ATOM 5729 N N . ASN A 1 721 ? -37.75 25.266 -13.555 1 90.25 721 ASN A N 1
ATOM 5730 C CA . ASN A 1 721 ? -37.312 26.594 -13.977 1 90.25 721 ASN A CA 1
ATOM 5731 C C . ASN A 1 721 ? -35.844 26.594 -14.398 1 90.25 721 ASN A C 1
ATOM 5733 O O . ASN A 1 721 ? -35.312 27.625 -14.781 1 90.25 721 ASN A O 1
ATOM 5737 N N . LEU A 1 722 ? -35.219 25.422 -14.289 1 92.25 722 LEU A N 1
ATOM 5738 C CA . LEU A 1 722 ? -33.844 25.375 -14.727 1 92.25 722 LEU A CA 1
ATOM 5739 C C . LEU A 1 722 ? -33.75 25.5 -16.25 1 92.25 722 LEU A C 1
ATOM 5741 O O . LEU A 1 722 ? -34.188 24.625 -16.984 1 92.25 722 LEU A O 1
ATOM 5745 N N . ALA A 1 723 ? -33.156 26.562 -16.688 1 90.88 723 ALA A N 1
ATOM 5746 C CA . ALA A 1 723 ? -33.188 26.891 -18.109 1 90.88 723 ALA A CA 1
ATOM 5747 C C . ALA A 1 723 ? -31.828 26.578 -18.766 1 90.88 723 ALA A C 1
ATOM 5749 O O . ALA A 1 723 ? -31.781 26.188 -19.938 1 90.88 723 ALA A O 1
ATOM 5750 N N . GLU A 1 724 ? -30.828 26.734 -17.953 1 90.81 724 GLU A N 1
ATOM 5751 C CA . GLU A 1 724 ? -29.516 26.609 -18.594 1 90.81 724 GLU A CA 1
ATOM 5752 C C . GLU A 1 724 ? -28.547 25.828 -17.703 1 90.81 724 GLU A C 1
ATOM 5754 O O . GLU A 1 724 ? -28.484 26.062 -16.5 1 90.81 724 GLU A O 1
ATOM 5759 N N . VAL A 1 725 ? -27.891 24.875 -18.266 1 90.19 725 VAL A N 1
ATOM 5760 C CA . VAL A 1 725 ? -26.719 24.219 -17.688 1 90.19 725 VAL A CA 1
ATOM 5761 C C . VAL A 1 725 ? -25.469 24.594 -18.484 1 90.19 725 VAL A C 1
ATOM 5763 O O . VAL A 1 725 ? -25.328 24.188 -19.625 1 90.19 725 VAL A O 1
ATOM 5766 N N . ILE A 1 726 ? -24.547 25.297 -17.953 1 87.38 726 ILE A N 1
ATOM 5767 C CA . ILE A 1 726 ? -23.438 25.891 -18.672 1 87.38 726 ILE A CA 1
ATOM 5768 C C . ILE A 1 726 ? -22.141 25.141 -18.344 1 87.38 726 ILE A C 1
ATOM 5770 O O . ILE A 1 726 ? -21.828 24.922 -17.172 1 87.38 726 ILE A O 1
ATOM 5774 N N . ILE A 1 727 ? -21.469 24.719 -19.281 1 86.19 727 ILE A N 1
ATOM 5775 C CA . ILE A 1 727 ? -20.141 24.125 -19.141 1 86.19 727 ILE A CA 1
ATOM 5776 C C . ILE A 1 727 ? -19.078 25.188 -19.422 1 86.19 727 ILE A C 1
ATOM 5778 O O . ILE A 1 727 ? -18.906 25.625 -20.562 1 86.19 727 ILE A O 1
ATOM 5782 N N . ASP A 1 728 ? -18.406 25.625 -18.328 1 81.25 728 ASP A N 1
ATOM 5783 C CA . ASP A 1 728 ? -17.375 26.656 -18.453 1 81.25 728 ASP A CA 1
ATOM 5784 C C . ASP A 1 728 ? -16.125 26.266 -17.672 1 81.25 728 ASP A C 1
ATOM 5786 O O . ASP A 1 728 ? -16.125 26.25 -16.438 1 81.25 728 ASP A O 1
ATOM 5790 N N . GLY A 1 729 ? -15.008 25.844 -18.359 1 70.81 729 GLY A N 1
ATOM 5791 C CA . GLY A 1 729 ? -13.758 25.453 -17.719 1 70.81 729 GLY A CA 1
ATOM 5792 C C . GLY A 1 729 ? -12.828 26.609 -17.453 1 70.81 729 GLY A C 1
ATOM 5793 O O . GLY A 1 729 ? -11.695 26.422 -17 1 70.81 729 GLY A O 1
ATOM 5794 N N . ASN A 1 730 ? -13.117 27.859 -17.812 1 61.28 730 ASN A N 1
ATOM 5795 C CA . ASN A 1 730 ? -12.188 28.969 -17.641 1 61.28 730 ASN A CA 1
ATOM 5796 C C . ASN A 1 730 ? -12.055 29.375 -16.188 1 61.28 730 ASN A C 1
ATOM 5798 O O . ASN A 1 730 ? -13.055 29.625 -15.508 1 61.28 730 ASN A O 1
ATOM 5802 N N . THR A 1 731 ? -11.117 28.703 -15.555 1 54.59 731 THR A N 1
ATOM 5803 C CA . THR A 1 731 ? -10.805 29.094 -14.18 1 54.59 731 THR A CA 1
ATOM 5804 C C . THR A 1 731 ? -10.531 30.578 -14.086 1 54.59 731 THR A C 1
ATOM 5806 O O . THR A 1 731 ? -9.562 31.078 -14.664 1 54.59 731 THR A O 1
ATOM 5809 N N . GLU A 1 732 ? -11.375 31.469 -14.125 1 47.72 732 GLU A N 1
ATOM 5810 C CA . GLU A 1 732 ? -10.945 32.781 -13.641 1 47.72 732 GLU A CA 1
ATOM 5811 C C . GLU A 1 732 ? -10.211 32.656 -12.305 1 47.72 732 GLU A C 1
ATOM 5813 O O . GLU A 1 732 ? -10.828 32.344 -11.281 1 47.72 732 GLU A O 1
ATOM 5818 N N . THR A 1 733 ? -9.055 32.125 -12.352 1 43.47 733 THR A N 1
ATOM 5819 C CA . THR A 1 733 ? -8.234 32.188 -11.141 1 43.47 733 THR A CA 1
ATOM 5820 C C . THR A 1 733 ? -8.344 33.562 -10.5 1 43.47 733 THR A C 1
ATOM 5822 O O . THR A 1 733 ? -8.016 34.594 -11.117 1 43.47 733 THR A O 1
ATOM 5825 N N . ASP A 1 734 ? -9.344 33.844 -9.828 1 38.09 734 ASP A N 1
ATOM 5826 C CA . ASP A 1 734 ? -9.188 35.031 -8.992 1 38.09 734 ASP A CA 1
ATOM 5827 C C . ASP A 1 734 ? -7.785 35.094 -8.383 1 38.09 734 ASP A C 1
ATOM 5829 O O . ASP A 1 734 ? -7.41 34.219 -7.586 1 38.09 734 ASP A O 1
ATOM 5833 N N . HIS A 1 735 ? -6.793 35.531 -9.109 1 36.31 735 HIS A N 1
ATOM 5834 C CA . HIS A 1 735 ? -5.445 35.906 -8.688 1 36.31 735 HIS A CA 1
ATOM 5835 C C . HIS A 1 735 ? -5.461 36.625 -7.355 1 36.31 735 HIS A C 1
ATOM 5837 O O . HIS A 1 735 ? -4.477 37.281 -6.984 1 36.31 735 HIS A O 1
ATOM 5843 N N . MET A 1 736 ? -6.496 36.875 -6.684 1 32.25 736 MET A N 1
ATOM 5844 C CA . MET A 1 736 ? -6.258 37.812 -5.59 1 32.25 736 MET A CA 1
ATOM 5845 C C . MET A 1 736 ? -5.059 37.406 -4.75 1 32.25 736 MET A C 1
ATOM 5847 O O . MET A 1 736 ? -4.211 38.219 -4.406 1 32.25 736 MET A O 1
ATOM 5851 N N . TYR A 1 737 ? -5.281 36.594 -3.701 1 28.39 737 TYR A N 1
ATOM 5852 C CA . TYR A 1 737 ? -4.457 36.75 -2.51 1 28.39 737 TYR A CA 1
ATOM 5853 C C . TYR A 1 737 ? -3.135 36 -2.666 1 28.39 737 TYR A C 1
ATOM 5855 O O . TYR A 1 737 ? -2.975 34.906 -2.145 1 28.39 737 TYR A O 1
ATOM 5863 N N . ARG A 1 738 ? -2.615 36 -3.811 1 35.5 738 ARG A N 1
ATOM 5864 C CA . ARG A 1 738 ? -1.246 35.531 -3.707 1 35.5 738 ARG A CA 1
ATOM 5865 C C . ARG A 1 738 ? -0.378 36.469 -2.9 1 35.5 738 ARG A C 1
ATOM 5867 O O . ARG A 1 738 ? 0.018 37.531 -3.398 1 35.5 738 ARG A O 1
ATOM 5874 N N . GLN A 1 739 ? -0.698 36.688 -1.687 1 28.2 739 GLN A N 1
ATOM 5875 C CA . GLN A 1 739 ? 0.404 37.406 -1.072 1 28.2 739 GLN A CA 1
ATOM 5876 C C . GLN A 1 739 ? 1.742 36.75 -1.366 1 28.2 739 GLN A C 1
ATOM 5878 O O . GLN A 1 739 ? 1.887 35.531 -1.187 1 28.2 739 GLN A O 1
ATOM 5883 N N . PRO A 1 740 ? 2.52 37.281 -2.301 1 31.12 740 PRO A N 1
ATOM 5884 C CA . PRO A 1 740 ? 3.902 36.844 -2.479 1 31.12 740 PRO A CA 1
ATOM 5885 C C . PRO A 1 740 ? 4.609 36.562 -1.154 1 31.12 740 PRO A C 1
ATOM 5887 O O . PRO A 1 740 ? 4.797 37.469 -0.352 1 31.12 740 PRO A O 1
ATOM 5890 N N . ASP A 1 741 ? 4.176 35.781 -0.286 1 31.34 741 ASP A N 1
ATOM 5891 C CA . ASP A 1 741 ? 5.031 35.688 0.893 1 31.34 741 ASP A CA 1
ATOM 5892 C C . ASP A 1 741 ? 6.488 35.469 0.497 1 31.34 741 ASP A C 1
ATOM 5894 O O . ASP A 1 741 ? 6.836 34.469 -0.121 1 31.34 741 ASP A O 1
ATOM 5898 N N . VAL A 1 742 ? 7.254 36.5 0.075 1 31.73 742 VAL A N 1
ATOM 5899 C CA . VAL A 1 742 ? 8.688 36.719 -0.095 1 31.73 742 VAL A CA 1
ATOM 5900 C C . VAL A 1 742 ? 9.461 35.719 0.756 1 31.73 742 VAL A C 1
ATOM 5902 O O . VAL A 1 742 ? 10.516 35.219 0.344 1 31.73 742 VAL A O 1
ATOM 5905 N N . ILE A 1 743 ? 9.156 35.75 2.072 1 33.09 743 ILE A N 1
ATOM 5906 C CA . ILE A 1 743 ? 10.031 35 2.961 1 33.09 743 ILE A CA 1
ATOM 5907 C C . ILE A 1 743 ? 9.961 33.5 2.609 1 33.09 743 ILE A C 1
ATOM 5909 O O . ILE A 1 743 ? 10.68 32.688 3.189 1 33.09 743 ILE A O 1
ATOM 5913 N N . SER A 1 744 ? 8.898 33.094 1.926 1 34.78 744 SER A N 1
ATOM 5914 C CA . SER A 1 744 ? 8.727 31.672 1.745 1 34.78 744 SER A CA 1
ATOM 5915 C C . SER A 1 744 ? 9.719 31.109 0.723 1 34.78 744 SER A C 1
ATOM 5917 O O . SER A 1 744 ? 9.68 29.922 0.398 1 34.78 744 SER A O 1
ATOM 5919 N N . GLN A 1 745 ? 10.359 31.922 -0.147 1 33.16 745 GLN A N 1
ATOM 5920 C CA . GLN A 1 745 ? 11.344 31.422 -1.094 1 33.16 745 GLN A CA 1
ATOM 5921 C C . GLN A 1 745 ? 12.484 30.703 -0.37 1 33.16 745 GLN A C 1
ATOM 5923 O O . GLN A 1 745 ? 13.25 29.969 -0.985 1 33.16 745 GLN A O 1
ATOM 5928 N N . SER A 1 746 ? 13.078 31.422 0.646 1 32.34 746 SER A N 1
ATOM 5929 C CA . SER A 1 746 ? 14.336 30.812 1.08 1 32.34 746 SER A CA 1
ATOM 5930 C C . SER A 1 746 ? 14.156 29.344 1.438 1 32.34 746 SER A C 1
ATOM 5932 O O . SER A 1 746 ? 15.117 28.578 1.425 1 32.34 746 SER A O 1
ATOM 5934 N N . ARG A 1 747 ? 13.273 29.156 2.523 1 34.97 747 ARG A N 1
ATOM 5935 C CA . ARG A 1 747 ? 13.227 27.734 2.82 1 34.97 747 ARG A CA 1
ATOM 5936 C C . ARG A 1 747 ? 12.398 26.984 1.774 1 34.97 747 ARG A C 1
ATOM 5938 O O . ARG A 1 747 ? 11.477 27.547 1.184 1 34.97 747 ARG A O 1
ATOM 5945 N N . GLY A 1 748 ? 12.945 26.125 0.926 1 35.41 748 GLY A N 1
ATOM 5946 C CA . GLY A 1 748 ? 12.562 25.172 -0.102 1 35.41 748 GLY A CA 1
ATOM 5947 C C . GLY A 1 748 ? 11.094 24.797 -0.059 1 35.41 748 GLY A C 1
ATOM 5948 O O . GLY A 1 748 ? 10.672 23.828 -0.7 1 35.41 748 GLY A O 1
ATOM 5949 N N . ASP A 1 749 ? 10.383 25.266 0.962 1 37.84 749 ASP A N 1
ATOM 5950 C CA . ASP A 1 749 ? 9.07 24.625 0.94 1 37.84 749 ASP A CA 1
ATOM 5951 C C . ASP A 1 749 ? 8.141 25.297 -0.066 1 37.84 749 ASP A C 1
ATOM 5953 O O . ASP A 1 749 ? 7.438 26.25 0.273 1 37.84 749 ASP A O 1
ATOM 5957 N N . HIS A 1 750 ? 8.539 25.609 -1.291 1 37.47 750 HIS A N 1
ATOM 5958 C CA . HIS A 1 750 ? 7.551 25.953 -2.305 1 37.47 750 HIS A CA 1
ATOM 5959 C C . HIS A 1 750 ? 6.293 25.109 -2.168 1 37.47 750 HIS A C 1
ATOM 5961 O O . HIS A 1 750 ? 6.234 23.984 -2.682 1 37.47 750 HIS A O 1
ATOM 5967 N N . TYR A 1 751 ? 5.617 25.266 -1.124 1 40.12 751 TYR A N 1
ATOM 5968 C CA . TYR A 1 751 ? 4.316 24.625 -1.205 1 40.12 751 TYR A CA 1
ATOM 5969 C C . TYR A 1 751 ? 3.506 25.172 -2.375 1 40.12 751 TYR A C 1
ATOM 5971 O O . TYR A 1 751 ? 3.041 26.312 -2.336 1 40.12 751 TYR A O 1
ATOM 5979 N N . SER A 1 752 ? 3.971 25.156 -3.568 1 39.81 752 SER A N 1
ATOM 5980 C CA . SER A 1 752 ? 3.039 25.453 -4.652 1 39.81 752 SER A CA 1
ATOM 5981 C C . SER A 1 752 ? 1.634 24.953 -4.32 1 39.81 752 SER A C 1
ATOM 5983 O O . SER A 1 752 ? 1.439 23.781 -4.016 1 39.81 752 SER A O 1
ATOM 5985 N N . ASN A 1 753 ? 0.925 25.672 -3.643 1 41.69 753 ASN A N 1
ATOM 5986 C CA . ASN A 1 753 ? -0.502 25.375 -3.674 1 41.69 753 ASN A CA 1
ATOM 5987 C C . ASN A 1 753 ? -0.952 24.938 -5.062 1 41.69 753 ASN A C 1
ATOM 5989 O O . ASN A 1 753 ? -1.267 25.766 -5.91 1 41.69 753 ASN A O 1
ATOM 5993 N N . ASP A 1 754 ? -0.428 24.094 -5.652 1 45.59 754 ASP A N 1
ATOM 5994 C CA . ASP A 1 754 ? -1.006 23.547 -6.875 1 45.59 754 ASP A CA 1
ATOM 5995 C C . ASP A 1 754 ? -2.531 23.578 -6.824 1 45.59 754 ASP A C 1
ATOM 5997 O O . ASP A 1 754 ? -3.133 23.141 -5.84 1 45.59 754 ASP A O 1
ATOM 6001 N N . GLU A 1 755 ? -3.168 24.531 -7.473 1 53.69 755 GLU A N 1
ATOM 6002 C CA . GLU A 1 755 ? -4.605 24.641 -7.695 1 53.69 755 GLU A CA 1
ATOM 6003 C C . GLU A 1 755 ? -5.254 23.281 -7.867 1 53.69 755 GLU A C 1
ATOM 6005 O O . GLU A 1 755 ? -4.938 22.547 -8.812 1 53.69 755 GLU A O 1
ATOM 6010 N N . GLN A 1 756 ? -5.621 22.703 -6.898 1 58.97 756 GLN A N 1
ATOM 6011 C CA . GLN A 1 756 ? -6.402 21.484 -7.004 1 58.97 756 GLN A CA 1
ATOM 6012 C C . GLN A 1 756 ? -7.586 21.656 -7.953 1 58.97 756 GLN A C 1
ATOM 6014 O O . GLN A 1 756 ? -8.242 22.703 -7.938 1 58.97 756 GLN A O 1
ATOM 6019 N N . PRO A 1 757 ? -7.629 20.875 -8.875 1 66.38 757 PRO A N 1
ATOM 6020 C CA . PRO A 1 757 ? -8.773 20.953 -9.781 1 66.38 757 PRO A CA 1
ATOM 6021 C C . PRO A 1 757 ? -10.109 20.953 -9.047 1 66.38 757 PRO A C 1
ATOM 6023 O O . PRO A 1 757 ? -10.234 20.359 -7.977 1 66.38 757 PRO A O 1
ATOM 6026 N N . ILE A 1 758 ? -11.023 21.828 -9.594 1 76.94 758 ILE A N 1
ATOM 6027 C CA . ILE A 1 758 ? -12.375 21.875 -9.055 1 76.94 758 ILE A CA 1
ATOM 6028 C C . ILE A 1 758 ? -13.125 20.594 -9.43 1 76.94 758 ILE A C 1
ATOM 6030 O O . ILE A 1 758 ? -13.055 20.141 -10.57 1 76.94 758 ILE A O 1
ATOM 6034 N N . LEU A 1 759 ? -13.75 19.922 -8.578 1 82.38 759 LEU A N 1
ATOM 6035 C CA . LEU A 1 759 ? -14.539 18.703 -8.695 1 82.38 759 LEU A CA 1
ATOM 6036 C C . LEU A 1 759 ? -13.688 17.547 -9.242 1 82.38 759 LEU A C 1
ATOM 6038 O O . LEU A 1 759 ? -14.016 16.969 -10.273 1 82.38 759 LEU A O 1
ATOM 6042 N N . PRO A 1 760 ? -12.727 17.25 -8.641 1 78.94 760 PRO A N 1
ATOM 6043 C CA . PRO A 1 760 ? -11.805 16.219 -9.148 1 78.94 760 PRO A CA 1
ATOM 6044 C C . PRO A 1 760 ? -12.414 14.828 -9.156 1 78.94 760 PRO A C 1
ATOM 6046 O O . PRO A 1 760 ? -11.961 13.953 -9.906 1 78.94 760 PRO A O 1
ATOM 6049 N N . ASN A 1 761 ? -13.57 14.57 -8.5 1 82.62 761 ASN A N 1
ATOM 6050 C CA . ASN A 1 761 ? -14.078 13.203 -8.367 1 82.62 761 ASN A CA 1
ATOM 6051 C C . ASN A 1 761 ? -15.453 13.055 -9.008 1 82.62 761 ASN A C 1
ATOM 6053 O O . ASN A 1 761 ? -16.078 12 -8.891 1 82.62 761 ASN A O 1
ATOM 6057 N N . LEU A 1 762 ? -15.938 14.062 -9.602 1 89 762 LEU A N 1
ATOM 6058 C CA . LEU A 1 762 ? -17.266 13.984 -10.203 1 89 762 LEU A CA 1
ATOM 6059 C C . LEU A 1 762 ? -17.266 13 -11.367 1 89 762 LEU A C 1
ATOM 6061 O O . LEU A 1 762 ? -16.562 13.195 -12.359 1 89 762 LEU A O 1
ATOM 6065 N N . GLN A 1 763 ? -18.141 12.008 -11.312 1 89.62 763 GLN A N 1
ATOM 6066 C CA . GLN A 1 763 ? -18.125 10.953 -12.32 1 89.62 763 GLN A CA 1
ATOM 6067 C C . GLN A 1 763 ? -19.484 10.859 -13.031 1 89.62 763 GLN A C 1
ATOM 6069 O O . GLN A 1 763 ? -19.547 10.508 -14.211 1 89.62 763 GLN A O 1
ATOM 6074 N N . ASN A 1 764 ? -20.562 11.195 -12.273 1 93.12 764 ASN A N 1
ATOM 6075 C CA . ASN A 1 764 ? -21.906 10.977 -12.82 1 93.12 764 ASN A CA 1
ATOM 6076 C C . ASN A 1 764 ? -22.766 12.234 -12.734 1 93.12 764 ASN A C 1
ATOM 6078 O O . ASN A 1 764 ? -22.812 12.883 -11.695 1 93.12 764 ASN A O 1
ATOM 6082 N N . ILE A 1 765 ? -23.375 12.547 -13.875 1 93.75 765 ILE A N 1
ATOM 6083 C CA . ILE A 1 765 ? -24.359 13.617 -13.914 1 93.75 765 ILE A CA 1
ATOM 6084 C C . ILE A 1 765 ? -25.672 13.094 -14.484 1 93.75 765 ILE A C 1
ATOM 6086 O O . ILE A 1 765 ? -25.688 12.422 -15.516 1 93.75 765 ILE A O 1
ATOM 6090 N N . ILE A 1 766 ? -26.703 13.32 -13.805 1 94.88 766 ILE A N 1
ATOM 6091 C CA . ILE A 1 766 ? -28.031 12.875 -14.219 1 94.88 766 ILE A CA 1
ATOM 6092 C C . ILE A 1 766 ? -28.969 14.078 -14.312 1 94.88 766 ILE A C 1
ATOM 6094 O O . ILE A 1 766 ? -29.156 14.805 -13.328 1 94.88 766 ILE A O 1
ATOM 6098 N N . LEU A 1 767 ? -29.484 14.328 -15.438 1 94.25 767 LEU A N 1
ATOM 6099 C CA . LEU A 1 767 ? -30.516 15.336 -15.648 1 94.25 767 LEU A CA 1
ATOM 6100 C C . LEU A 1 767 ? -31.859 14.695 -15.977 1 94.25 767 LEU A C 1
ATOM 6102 O O . LEU A 1 767 ? -31.984 14.008 -16.984 1 94.25 767 LEU A O 1
ATOM 6106 N N . GLN A 1 768 ? -32.812 14.953 -15.086 1 94.88 768 GLN A N 1
ATOM 6107 C CA . GLN A 1 768 ? -34.062 14.25 -15.234 1 94.88 768 GLN A CA 1
ATOM 6108 C C . GLN A 1 768 ? -35.25 15.219 -15.211 1 94.88 768 GLN A C 1
ATOM 6110 O O . GLN A 1 768 ? -35.344 16.047 -14.305 1 94.88 768 GLN A O 1
ATOM 6115 N N . ALA A 1 769 ? -36.125 15.148 -16.094 1 93.44 769 ALA A N 1
ATOM 6116 C CA . ALA A 1 769 ? -37.406 15.852 -16.141 1 93.44 769 ALA A CA 1
ATOM 6117 C C . ALA A 1 769 ? -37.219 17.359 -16.047 1 93.44 769 ALA A C 1
ATOM 6119 O O . ALA A 1 769 ? -37.844 18.031 -15.234 1 93.44 769 ALA A O 1
ATOM 6120 N N . LEU A 1 770 ? -36.281 17.844 -16.812 1 93.12 770 LEU A N 1
ATOM 6121 C CA . LEU A 1 770 ? -36.062 19.281 -16.953 1 93.12 770 LEU A CA 1
ATOM 6122 C C . LEU A 1 770 ? -36.656 19.812 -18.25 1 93.12 770 LEU A C 1
ATOM 6124 O O . LEU A 1 770 ? -36.031 19.719 -19.297 1 93.12 770 LEU A O 1
ATOM 6128 N N . HIS A 1 771 ? -37.688 20.406 -18.219 1 89.19 771 HIS A N 1
ATOM 6129 C CA . HIS A 1 771 ? -38.5 20.688 -19.406 1 89.19 771 HIS A CA 1
ATOM 6130 C C . HIS A 1 771 ? -37.938 21.875 -20.172 1 89.19 771 HIS A C 1
ATOM 6132 O O . HIS A 1 771 ? -38.125 21.984 -21.391 1 89.19 771 HIS A O 1
ATOM 6138 N N . LYS A 1 772 ? -37.219 22.828 -19.578 1 88.81 772 LYS A N 1
ATOM 6139 C CA . LYS A 1 772 ? -36.75 24.031 -20.266 1 88.81 772 LYS A CA 1
ATOM 6140 C C . LYS A 1 772 ? -35.25 24.047 -20.391 1 88.81 772 LYS A C 1
ATOM 6142 O O . LYS A 1 772 ? -34.656 25.016 -20.906 1 88.81 772 LYS A O 1
ATOM 6147 N N . VAL A 1 773 ? -34.594 22.953 -20.141 1 90.44 773 VAL A N 1
ATOM 6148 C CA . VAL A 1 773 ? -33.156 22.984 -19.938 1 90.44 773 VAL A CA 1
ATOM 6149 C C . VAL A 1 773 ? -32.438 23.016 -21.281 1 90.44 773 VAL A C 1
ATOM 6151 O O . VAL A 1 773 ? -32.875 22.391 -22.25 1 90.44 773 VAL A O 1
ATOM 6154 N N . LYS A 1 774 ? -31.422 23.859 -21.406 1 89.69 774 LYS A N 1
ATOM 6155 C CA . LYS A 1 774 ? -30.453 23.875 -22.5 1 89.69 774 LYS A CA 1
ATOM 6156 C C . LYS A 1 774 ? -29.031 23.703 -21.953 1 89.69 774 LYS A C 1
ATOM 6158 O O . LYS A 1 774 ? -28.672 24.297 -20.938 1 89.69 774 LYS A O 1
ATOM 6163 N N . ILE A 1 775 ? -28.328 22.766 -22.516 1 90.94 775 ILE A N 1
ATOM 6164 C CA . ILE A 1 775 ? -26.938 22.562 -22.125 1 9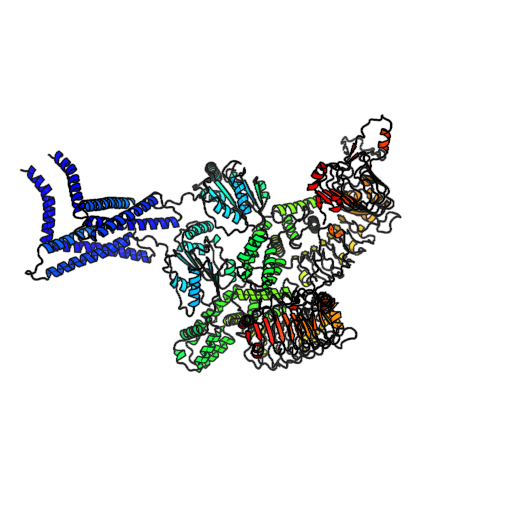0.94 775 ILE A CA 1
ATOM 6165 C C . ILE A 1 775 ? -26.031 23.406 -23.031 1 90.94 775 ILE A C 1
ATOM 6167 O O . ILE A 1 775 ? -25.859 23.094 -24.203 1 90.94 775 ILE A O 1
ATOM 6171 N N . ILE A 1 776 ? -25.406 24.406 -22.484 1 87.5 776 ILE A N 1
ATOM 6172 C CA . ILE A 1 776 ? -24.641 25.375 -23.25 1 87.5 776 ILE A CA 1
ATOM 6173 C C . ILE A 1 776 ? -23.141 25.156 -23.016 1 87.5 776 ILE A C 1
ATOM 6175 O O . ILE A 1 776 ? -22.703 25.078 -21.859 1 87.5 776 ILE A O 1
ATOM 6179 N N . TYR A 1 777 ? -22.469 24.984 -24.078 1 88.88 777 TYR A N 1
ATOM 6180 C CA . TYR A 1 777 ? -21.016 24.875 -24 1 88.88 777 TYR A CA 1
ATOM 6181 C C . TYR A 1 777 ? -20.344 26.234 -24.25 1 88.88 777 TYR A C 1
ATOM 6183 O O . TYR A 1 777 ? -20.562 26.859 -25.281 1 88.88 777 TYR A O 1
ATOM 6191 N N . LYS A 1 778 ? -19.578 26.703 -23.328 1 84.81 778 LYS A N 1
ATOM 6192 C CA . LYS A 1 778 ? -18.844 27.953 -23.484 1 84.81 778 LYS A CA 1
ATOM 6193 C C . LYS A 1 778 ? -17.359 27.703 -23.719 1 84.81 778 LYS A C 1
ATOM 6195 O O . LYS A 1 778 ? -16.812 28.062 -24.766 1 84.81 778 LYS A O 1
ATOM 6200 N N . SER A 1 779 ? -16.719 27.125 -22.625 1 81.56 779 SER A N 1
ATOM 6201 C CA . SER A 1 779 ? -15.297 26.812 -22.75 1 81.56 779 SER A CA 1
ATOM 6202 C C . SER A 1 779 ? -14.875 25.734 -21.766 1 81.56 779 SER A C 1
ATOM 6204 O O . SER A 1 779 ? -15.594 25.438 -20.812 1 81.56 779 SER A O 1
ATOM 6206 N N . GLY A 1 780 ? -13.836 25.062 -22.141 1 80.25 780 GLY A N 1
ATOM 6207 C CA . GLY A 1 780 ? -13.234 24.109 -21.234 1 80.25 780 GLY A CA 1
ATOM 6208 C C . GLY A 1 780 ? -13.891 22.734 -21.281 1 80.25 780 GLY A C 1
ATOM 6209 O O . GLY A 1 780 ? -14.398 22.328 -22.328 1 80.25 780 GLY A O 1
ATOM 6210 N N . CYS A 1 781 ? -13.617 21.922 -20.297 1 84.19 781 CYS A N 1
ATOM 6211 C CA . CYS A 1 781 ? -14.18 20.578 -20.219 1 84.19 781 CYS A CA 1
ATOM 6212 C C . CYS A 1 781 ? -14.344 20.141 -18.766 1 84.19 781 CYS A C 1
ATOM 6214 O O . CYS A 1 781 ? -13.766 20.734 -17.859 1 84.19 781 CYS A O 1
ATOM 6216 N N . VAL A 1 782 ? -15.297 19.359 -18.594 1 85.56 782 VAL A N 1
ATOM 6217 C CA . VAL A 1 782 ? -15.445 18.656 -17.328 1 85.56 782 VAL A CA 1
ATOM 6218 C C . VAL A 1 782 ? -14.664 17.328 -17.375 1 85.56 782 VAL A C 1
ATOM 6220 O O . VAL A 1 782 ? -15.172 16.328 -17.891 1 85.56 782 VAL A O 1
ATOM 6223 N N . GLN A 1 783 ? -13.617 17.359 -16.797 1 79.94 783 GLN A N 1
ATOM 6224 C CA . GLN A 1 783 ? -12.562 16.391 -17.062 1 79.94 783 GLN A CA 1
ATOM 6225 C C . GLN A 1 783 ? -12.938 15 -16.562 1 79.94 783 GLN A C 1
ATOM 6227 O O . GLN A 1 783 ? -12.711 14 -17.25 1 79.94 783 GLN A O 1
ATOM 6232 N N . ASN A 1 784 ? -13.656 14.734 -15.477 1 83.06 784 ASN A N 1
ATOM 6233 C CA . ASN A 1 784 ? -13.688 13.414 -14.852 1 83.06 784 ASN A CA 1
ATOM 6234 C C . ASN A 1 784 ? -15.07 12.773 -14.969 1 83.06 784 ASN A C 1
ATOM 6236 O O . ASN A 1 784 ? -15.344 11.766 -14.312 1 83.06 784 ASN A O 1
ATOM 6240 N N . ILE A 1 785 ? -15.867 13.203 -15.891 1 89.12 785 ILE A N 1
ATOM 6241 C CA . ILE A 1 785 ? -17.203 12.633 -16.047 1 89.12 785 ILE A CA 1
ATOM 6242 C C . ILE A 1 785 ? -17.109 11.336 -16.844 1 89.12 785 ILE A C 1
ATOM 6244 O O . ILE A 1 785 ? -16.547 11.312 -17.938 1 89.12 785 ILE A O 1
ATOM 6248 N N . THR A 1 786 ? -17.703 10.273 -16.297 1 88.75 786 THR A N 1
ATOM 6249 C CA . THR A 1 786 ? -17.656 8.984 -16.984 1 88.75 786 THR A CA 1
ATOM 6250 C C . THR A 1 786 ? -19.031 8.609 -17.5 1 88.75 786 THR A C 1
ATOM 6252 O O . THR A 1 786 ? -19.156 7.855 -18.469 1 88.75 786 THR A O 1
ATOM 6255 N N . SER A 1 787 ? -20.062 9.117 -16.812 1 93.44 787 SER A N 1
ATOM 6256 C CA . SER A 1 787 ? -21.422 8.789 -17.234 1 93.44 787 SER A CA 1
ATOM 6257 C C . SER A 1 787 ? -22.312 10.023 -17.234 1 93.44 787 SER A C 1
ATOM 6259 O O . SER A 1 787 ? -22.266 10.836 -16.312 1 93.44 787 SER A O 1
ATOM 6261 N N . LEU A 1 788 ? -23.094 10.148 -18.281 1 93.19 788 LEU A N 1
ATOM 6262 C CA . LEU A 1 788 ? -24.062 11.227 -18.438 1 93.19 788 LEU A CA 1
ATOM 6263 C C . LEU A 1 788 ? -25.438 10.68 -18.797 1 93.19 788 LEU A C 1
ATOM 6265 O O . LEU A 1 788 ? -25.594 10 -19.812 1 93.19 788 LEU A O 1
ATOM 6269 N N . TYR A 1 789 ? -26.406 10.93 -17.953 1 94.62 789 TYR A N 1
ATOM 6270 C CA . TYR A 1 789 ? -27.781 10.461 -18.156 1 94.62 789 TYR A CA 1
ATOM 6271 C C . TYR A 1 789 ? -28.734 11.633 -18.328 1 94.62 789 TYR A C 1
ATOM 6273 O O . TYR A 1 789 ? -28.797 12.531 -17.484 1 94.62 789 TYR A O 1
ATOM 6281 N N . ILE A 1 790 ? -29.453 11.672 -19.406 1 94.38 790 ILE A N 1
ATOM 6282 C CA . ILE A 1 790 ? -30.484 12.672 -19.672 1 94.38 790 ILE A CA 1
ATOM 6283 C C . ILE A 1 790 ? -31.812 11.984 -19.922 1 94.38 790 ILE A C 1
ATOM 6285 O O . ILE A 1 790 ? -32 11.344 -20.969 1 94.38 790 ILE A O 1
ATOM 6289 N N . TRP A 1 791 ? -32.719 12.211 -18.938 1 93.81 791 TRP A N 1
ATOM 6290 C CA . TRP A 1 791 ? -33.969 11.484 -18.969 1 93.81 791 TRP A CA 1
ATOM 6291 C C . TRP A 1 791 ? -35.156 12.445 -19.031 1 93.81 791 TRP A C 1
ATOM 6293 O O . TRP A 1 791 ? -35.25 13.398 -18.25 1 93.81 791 TRP A O 1
ATOM 6303 N N . TYR A 1 792 ? -36.031 12.312 -19.891 1 92.81 792 TYR A N 1
ATOM 6304 C CA . TYR A 1 792 ? -37.344 12.953 -19.969 1 92.81 792 TYR A CA 1
ATOM 6305 C C . TYR A 1 792 ? -37.188 14.469 -20.031 1 92.81 792 TYR A C 1
ATOM 6307 O O . TYR A 1 792 ? -37.938 15.188 -19.359 1 92.81 792 TYR A O 1
ATOM 6315 N N . CYS A 1 793 ? -36.188 14.906 -20.609 1 92.88 793 CYS A N 1
ATOM 6316 C CA . CYS A 1 793 ? -36.031 16.328 -20.875 1 92.88 793 CYS A CA 1
ATOM 6317 C C . CYS A 1 793 ? -36.656 16.703 -22.203 1 92.88 793 CYS A C 1
ATOM 6319 O O . CYS A 1 793 ? -35.969 16.844 -23.219 1 92.88 793 CYS A O 1
ATOM 6321 N N . HIS A 1 794 ? -37.875 16.969 -22.219 1 88 794 HIS A N 1
ATOM 6322 C CA . HIS A 1 794 ? -38.688 17.125 -23.422 1 88 794 HIS A CA 1
ATOM 6323 C C . HIS A 1 794 ? -38.344 18.422 -24.156 1 88 794 HIS A C 1
ATOM 6325 O O . HIS A 1 794 ? -38.562 18.547 -25.359 1 88 794 HIS A O 1
ATOM 6331 N N . GLY A 1 795 ? -37.812 19.359 -23.531 1 86 795 GLY A N 1
ATOM 6332 C CA . GLY A 1 795 ? -37.5 20.641 -24.156 1 86 795 GLY A CA 1
ATOM 6333 C C . GLY A 1 795 ? -36.156 20.672 -24.844 1 86 795 GLY A C 1
ATOM 6334 O O . GLY A 1 795 ? -35.844 21.609 -25.562 1 86 795 GLY A O 1
ATOM 6335 N N . LEU A 1 796 ? -35.406 19.625 -24.734 1 90.19 796 LEU A N 1
ATOM 6336 C CA . LEU A 1 796 ? -34.062 19.594 -25.281 1 90.19 796 LEU A CA 1
ATOM 6337 C C . LEU A 1 796 ? -34.094 19.297 -26.781 1 90.19 796 LEU A C 1
ATOM 6339 O O . LEU A 1 796 ? -34.531 18.234 -27.188 1 90.19 796 LEU A O 1
ATOM 6343 N N . GLU A 1 797 ? -33.688 20.188 -27.578 1 87.5 797 GLU A N 1
ATOM 6344 C CA . GLU A 1 797 ? -33.656 20 -29.031 1 87.5 797 GLU A CA 1
ATOM 6345 C C . GLU A 1 797 ? -32.281 19.5 -29.5 1 87.5 797 GLU A C 1
ATOM 6347 O O . GLU A 1 797 ? -32.219 18.656 -30.391 1 87.5 797 GLU A O 1
ATOM 6352 N N . GLU A 1 798 ? -31.328 20.125 -28.875 1 88.31 798 GLU A N 1
ATOM 6353 C CA . GLU A 1 798 ? -29.953 19.688 -29.109 1 88.31 798 GLU A CA 1
ATOM 6354 C C . GLU A 1 798 ? -29.266 19.297 -27.797 1 88.31 798 GLU A C 1
ATOM 6356 O O . GLU A 1 798 ? -29.516 19.922 -26.766 1 88.31 798 GLU A O 1
ATOM 6361 N N . LEU A 1 799 ? -28.531 18.234 -27.797 1 86.44 799 LEU A N 1
ATOM 6362 C CA . LEU A 1 799 ? -27.859 17.797 -26.578 1 86.44 799 LEU A CA 1
ATOM 6363 C C . LEU A 1 799 ? -26.953 18.891 -26.031 1 86.44 799 LEU A C 1
ATOM 6365 O O . LEU A 1 799 ? -27 19.203 -24.844 1 86.44 799 LEU A O 1
ATOM 6369 N N . ILE A 1 800 ? -26.047 19.438 -26.891 1 87.25 800 ILE A N 1
ATOM 6370 C CA . ILE A 1 800 ? -25.156 20.516 -26.484 1 87.25 800 ILE A CA 1
ATOM 6371 C C . ILE A 1 800 ? -25.281 21.672 -27.469 1 87.25 800 ILE A C 1
ATOM 6373 O O . ILE A 1 800 ? -25.219 21.469 -28.688 1 87.25 800 ILE A O 1
ATOM 6377 N N . THR A 1 801 ? -25.547 22.891 -26.953 1 84.88 801 THR A N 1
ATOM 6378 C CA . THR A 1 801 ? -25.672 24.094 -27.781 1 84.88 801 THR A CA 1
ATOM 6379 C C . THR A 1 801 ? -24.484 25.031 -27.547 1 84.88 801 THR A C 1
ATOM 6381 O O . THR A 1 801 ? -24 25.156 -26.422 1 84.88 801 THR A O 1
ATOM 6384 N N . LEU A 1 802 ? -23.906 25.578 -28.594 1 84.06 802 LEU A N 1
ATOM 6385 C CA . LEU A 1 802 ? -22.812 26.516 -28.5 1 84.06 802 LEU A CA 1
ATOM 6386 C C . LEU A 1 802 ? -23.312 27.906 -28.125 1 84.06 802 LEU A C 1
ATOM 6388 O O . LEU A 1 802 ? -24.391 28.328 -28.562 1 84.06 802 LEU A O 1
ATOM 6392 N N . SER A 1 803 ? -22.641 28.594 -27.188 1 78.06 803 SER A N 1
ATOM 6393 C CA . SER A 1 803 ? -23.031 29.922 -26.75 1 78.06 803 SER A CA 1
ATOM 6394 C C . SER A 1 803 ? -22.984 30.922 -27.922 1 78.06 803 SER A C 1
ATOM 6396 O O . SER A 1 803 ? -22.125 30.797 -28.812 1 78.06 803 SER A O 1
ATOM 6398 N N . ASP A 1 804 ? -24.062 31.859 -28.234 1 61.38 804 ASP A N 1
ATOM 6399 C CA . ASP A 1 804 ? -24.234 32.875 -29.266 1 61.38 804 ASP A CA 1
ATOM 6400 C C . ASP A 1 804 ? -23 33.781 -29.344 1 61.38 804 ASP A C 1
ATOM 6402 O O . ASP A 1 804 ? -22.734 34.375 -30.391 1 61.38 804 ASP A O 1
ATOM 6406 N N . ASP A 1 805 ? -22.422 34.188 -28.328 1 52.66 805 ASP A N 1
ATOM 6407 C CA . ASP A 1 805 ? -21.344 35.188 -28.438 1 52.66 805 ASP A CA 1
ATOM 6408 C C . ASP A 1 805 ? -20.266 34.688 -29.406 1 52.66 805 ASP A C 1
ATOM 6410 O O . ASP A 1 805 ? -19.547 35.5 -29.984 1 52.66 805 ASP A O 1
ATOM 6414 N N . GLU A 1 806 ? -20.031 33.531 -29.641 1 50.16 806 GLU A N 1
ATOM 6415 C CA . GLU A 1 806 ? -19.031 33.062 -30.594 1 50.16 806 GLU A CA 1
ATOM 6416 C C . GLU A 1 806 ? -19.656 32.875 -31.984 1 50.16 806 GLU A C 1
ATOM 6418 O O . GLU A 1 806 ? -18.953 32.625 -32.969 1 50.16 806 GLU A O 1
ATOM 6423 N N . GLN A 1 807 ? -21 32.938 -32.125 1 44.84 807 GLN A N 1
ATOM 6424 C CA . GLN A 1 807 ? -21.578 32.938 -33.469 1 44.84 807 GLN A CA 1
ATOM 6425 C C . GLN A 1 807 ? -21.297 34.281 -34.188 1 44.84 807 GLN A C 1
ATOM 6427 O O . GLN A 1 807 ? -21.266 34.312 -35.406 1 44.84 807 GLN A O 1
ATOM 6432 N N . GLY A 1 808 ? -21.266 35.531 -33.531 1 38.56 808 GLY A N 1
ATOM 6433 C CA . GLY A 1 808 ? -21.125 36.812 -34.188 1 38.56 808 GLY A CA 1
ATOM 6434 C C . GLY A 1 808 ? -19.75 37.031 -34.812 1 38.56 808 GLY A C 1
ATOM 6435 O O . GLY A 1 808 ? -19.547 37.969 -35.562 1 38.56 808 GLY A O 1
ATOM 6436 N N . THR A 1 809 ? -18.672 36.719 -34.25 1 36.25 809 THR A N 1
ATOM 6437 C CA . THR A 1 809 ? -17.453 37.094 -34.938 1 36.25 809 THR A CA 1
ATOM 6438 C C . THR A 1 809 ? -17.312 36.312 -36.25 1 36.25 809 THR A C 1
ATOM 6440 O O . THR A 1 809 ? -16.391 36.562 -37.031 1 36.25 809 THR A O 1
ATOM 6443 N N . ALA A 1 810 ? -18.078 35.281 -36.469 1 37.78 810 ALA A N 1
ATOM 6444 C CA . ALA A 1 810 ? -17.875 34.688 -37.812 1 37.78 810 ALA A CA 1
ATOM 6445 C C . ALA A 1 810 ? -18.703 35.438 -38.844 1 37.78 810 ALA A C 1
ATOM 6447 O O . ALA A 1 810 ? -18.672 35.094 -40.031 1 37.78 810 ALA A O 1
ATOM 6448 N N . ALA A 1 811 ? -19.75 36.188 -38.531 1 36.91 811 ALA A N 1
ATOM 6449 C CA . ALA A 1 811 ? -20.531 36.625 -39.688 1 36.91 811 ALA A CA 1
ATOM 6450 C C . ALA A 1 811 ? -19.703 37.594 -40.531 1 36.91 811 ALA A C 1
ATOM 6452 O O . ALA A 1 811 ? -20.141 38 -41.625 1 36.91 811 ALA A O 1
ATOM 6453 N N . ASN A 1 812 ? -19.031 38.594 -40.062 1 32.59 812 ASN A N 1
ATOM 6454 C CA . ASN A 1 812 ? -18.625 39.562 -41.031 1 32.59 812 ASN A CA 1
ATOM 6455 C C . ASN A 1 812 ? -17.703 38.969 -42.094 1 32.59 812 ASN A C 1
ATOM 6457 O O . ASN A 1 812 ? -17.141 39.688 -42.906 1 32.59 812 ASN A O 1
ATOM 6461 N N . SER A 1 813 ? -16.703 38.125 -41.906 1 32.88 813 SER A N 1
ATOM 6462 C CA . SER A 1 813 ? -15.922 38 -43.125 1 32.88 813 SER A CA 1
ATOM 6463 C C . SER A 1 813 ? -16.734 37.344 -44.219 1 32.88 813 SER A C 1
ATOM 6465 O O . SER A 1 813 ? -17.75 36.719 -43.969 1 32.88 813 SER A O 1
ATOM 6467 N N . SER A 1 814 ? -16.234 37.281 -45.688 1 32.91 814 SER A N 1
ATOM 6468 C CA . SER A 1 814 ? -16.734 36.906 -47 1 32.91 814 SER A CA 1
ATOM 6469 C C . SER A 1 814 ? -17.469 35.562 -46.969 1 32.91 814 SER A C 1
ATOM 6471 O O . SER A 1 814 ? -17.297 34.781 -46.031 1 32.91 814 SER A O 1
ATOM 6473 N N . GLU A 1 815 ? -18.375 35.344 -48.125 1 35 815 GLU A N 1
ATOM 6474 C CA . GLU A 1 815 ? -19.25 34.281 -48.625 1 35 815 GLU A CA 1
ATOM 6475 C C . GLU A 1 815 ? -18.625 32.906 -48.406 1 35 815 GLU A C 1
ATOM 6477 O O . GLU A 1 815 ? -19.328 31.938 -48.125 1 35 815 GLU A O 1
ATOM 6482 N N . GLN A 1 816 ? -17.406 32.688 -49.062 1 32.28 816 GLN A N 1
ATOM 6483 C CA . GLN A 1 816 ? -16.812 31.359 -49.281 1 32.28 816 GLN A CA 1
ATOM 6484 C C . GLN A 1 816 ? -16.359 30.734 -47.969 1 32.28 816 GLN A C 1
ATOM 6486 O O . GLN A 1 816 ? -15.57 29.781 -47.969 1 32.28 816 GLN A O 1
ATOM 6491 N N . ALA A 1 817 ? -16.141 31.453 -46.938 1 33.34 817 ALA A N 1
ATOM 6492 C CA . ALA A 1 817 ? -15.414 30.719 -45.906 1 33.34 817 ALA A CA 1
ATOM 6493 C C . ALA A 1 817 ? -16.172 29.469 -45.469 1 33.34 817 ALA A C 1
ATOM 6495 O O . ALA A 1 817 ? -17.328 29.547 -45.031 1 33.34 817 ALA A O 1
ATOM 6496 N N . ALA A 1 818 ? -15.836 28.297 -45.875 1 40.09 818 ALA A N 1
ATOM 6497 C CA . ALA A 1 818 ? -16.031 26.891 -45.531 1 40.09 818 ALA A CA 1
ATOM 6498 C C . ALA A 1 818 ? -16.391 26.719 -44.062 1 40.09 818 ALA A C 1
ATOM 6500 O O . ALA A 1 818 ? -15.711 27.281 -43.188 1 40.09 818 ALA A O 1
ATOM 6501 N N . ARG A 1 819 ? -17.578 26.516 -43.531 1 43.56 819 ARG A N 1
ATOM 6502 C CA . ARG A 1 819 ? -18.203 26.172 -42.25 1 43.56 819 ARG A CA 1
ATOM 6503 C C . ARG A 1 819 ? -17.219 25.406 -41.375 1 43.56 819 ARG A C 1
ATOM 6505 O O . ARG A 1 819 ? -17.047 24.203 -41.531 1 43.56 819 ARG A O 1
ATOM 6512 N N . ILE A 1 820 ? -16.203 25.938 -40.969 1 48 820 ILE A N 1
ATOM 6513 C CA . ILE A 1 820 ? -15.219 25.25 -40.156 1 48 820 ILE A CA 1
ATOM 6514 C C . ILE A 1 820 ? -15.891 24.719 -38.875 1 48 820 ILE A C 1
ATOM 6516 O O . ILE A 1 820 ? -16.422 25.484 -38.094 1 48 820 ILE A O 1
ATOM 6520 N N . CYS A 1 821 ? -16.516 23.594 -39 1 60.12 821 CYS A N 1
ATOM 6521 C CA . CYS A 1 821 ? -17.062 22.781 -37.906 1 60.12 821 CYS A CA 1
ATOM 6522 C C . CYS A 1 821 ? -16.047 22.641 -36.781 1 60.12 821 CYS A C 1
ATOM 6524 O O . CYS A 1 821 ? -14.945 22.125 -37 1 60.12 821 CYS A O 1
ATOM 6526 N N . ARG A 1 822 ? -16.109 23.469 -35.719 1 73.69 822 ARG A N 1
ATOM 6527 C CA . ARG A 1 822 ? -15.258 23.406 -34.531 1 73.69 822 ARG A CA 1
ATOM 6528 C C . ARG A 1 822 ? -15.43 22.094 -33.781 1 73.69 822 ARG A C 1
ATOM 6530 O O . ARG A 1 822 ? -16.562 21.656 -33.562 1 73.69 822 ARG A O 1
ATOM 6537 N N . ASP A 1 823 ? -14.391 21.328 -33.594 1 80.56 823 ASP A N 1
ATOM 6538 C CA . ASP A 1 823 ? -14.383 20.094 -32.781 1 80.56 823 ASP A CA 1
ATOM 6539 C C . ASP A 1 823 ? -14.375 20.406 -31.297 1 80.56 823 ASP A C 1
ATOM 6541 O O . ASP A 1 823 ? -13.5 21.141 -30.812 1 80.56 823 ASP A O 1
ATOM 6545 N N . ILE A 1 824 ? -15.5 20.125 -30.609 1 85.19 824 ILE A N 1
ATOM 6546 C CA . ILE A 1 824 ? -15.609 20.375 -29.188 1 85.19 824 ILE A CA 1
ATOM 6547 C C . ILE A 1 824 ? -15.578 19.062 -28.422 1 85.19 824 ILE A C 1
ATOM 6549 O O . ILE A 1 824 ? -16.172 18.062 -28.859 1 85.19 824 ILE A O 1
ATOM 6553 N N . THR A 1 825 ? -14.805 18.984 -27.281 1 87.56 825 THR A N 1
ATOM 6554 C CA . THR A 1 825 ? -14.734 17.828 -26.391 1 87.56 825 THR A CA 1
ATOM 6555 C C . THR A 1 825 ? -15.102 18.234 -24.969 1 87.56 825 THR A C 1
ATOM 6557 O O . THR A 1 825 ? -14.234 18.281 -24.094 1 87.56 825 THR A O 1
ATOM 6560 N N . PRO A 1 826 ? -16.375 18.406 -24.766 1 87.19 826 PRO A N 1
ATOM 6561 C CA . PRO A 1 826 ? -16.797 18.844 -23.422 1 87.19 826 PRO A CA 1
ATOM 6562 C C . PRO A 1 826 ? -16.516 17.797 -22.344 1 87.19 826 PRO A C 1
ATOM 6564 O O . PRO A 1 826 ? -16.297 18.141 -21.188 1 87.19 826 PRO A O 1
ATOM 6567 N N . PHE A 1 827 ? -16.609 16.484 -22.656 1 89.81 827 PHE A N 1
ATOM 6568 C CA . PHE A 1 827 ? -16.406 15.391 -21.703 1 89.81 827 PHE A CA 1
ATOM 6569 C C . PHE A 1 827 ? -15.359 14.414 -22.234 1 89.81 827 PHE A C 1
ATOM 6571 O O . PHE A 1 827 ? -15.695 13.352 -22.75 1 89.81 827 PHE A O 1
ATOM 6578 N N . PRO A 1 828 ? -14.172 14.695 -21.984 1 86.75 828 PRO A N 1
ATOM 6579 C CA . PRO A 1 828 ? -13.109 13.883 -22.578 1 86.75 828 PRO A CA 1
ATOM 6580 C C . PRO A 1 828 ? -13.102 12.445 -22.047 1 86.75 828 PRO A C 1
ATOM 6582 O O . PRO A 1 828 ? -12.688 11.531 -22.766 1 86.75 828 PRO A O 1
ATOM 6585 N N . ASN A 1 829 ? -13.594 12.18 -20.828 1 86.88 829 ASN A N 1
ATOM 6586 C CA . ASN A 1 829 ? -13.523 10.844 -20.234 1 86.88 829 ASN A CA 1
ATOM 6587 C C . ASN A 1 829 ? -14.891 10.172 -20.188 1 86.88 829 ASN A C 1
ATOM 6589 O O . ASN A 1 829 ? -15.094 9.211 -19.438 1 86.88 829 ASN A O 1
ATOM 6593 N N . LEU A 1 830 ? -15.781 10.586 -20.953 1 89.94 830 LEU A N 1
ATOM 6594 C CA . LEU A 1 830 ? -17.125 10.031 -20.969 1 89.94 830 LEU A CA 1
ATOM 6595 C C . LEU A 1 830 ? -17.141 8.617 -21.547 1 89.94 830 LEU A C 1
ATOM 6597 O O . LEU A 1 830 ? -16.688 8.406 -22.672 1 89.94 830 LEU A O 1
ATOM 6601 N N . LYS A 1 831 ? -17.672 7.645 -20.875 1 88.19 831 LYS A N 1
ATOM 6602 C CA . LYS A 1 831 ? -17.703 6.254 -21.328 1 88.19 831 LYS A CA 1
ATOM 6603 C C . LYS A 1 831 ? -19.125 5.812 -21.656 1 88.19 831 LYS A C 1
ATOM 6605 O O . LYS A 1 831 ? -19.328 4.934 -22.5 1 88.19 831 LYS A O 1
ATOM 6610 N N . GLU A 1 832 ? -20.094 6.387 -20.859 1 92.38 832 GLU A N 1
ATOM 6611 C CA . GLU A 1 832 ? -21.484 5.988 -21.047 1 92.38 832 GLU A CA 1
ATOM 6612 C C . GLU A 1 832 ? -22.391 7.207 -21.219 1 92.38 832 GLU A C 1
ATOM 6614 O O . GLU A 1 832 ? -22.328 8.156 -20.438 1 92.38 832 GLU A O 1
ATOM 6619 N N . LEU A 1 833 ? -23.188 7.184 -22.281 1 92.12 833 LEU A N 1
ATOM 6620 C CA . LEU A 1 833 ? -24.188 8.203 -22.547 1 92.12 833 LEU A CA 1
ATOM 6621 C C . LEU A 1 833 ? -25.578 7.574 -22.703 1 92.12 833 LEU A C 1
ATOM 6623 O O . LEU A 1 833 ? -25.766 6.691 -23.531 1 92.12 833 LEU A O 1
ATOM 6627 N N . TYR A 1 834 ? -26.453 7.984 -21.891 1 94.31 834 TYR A N 1
ATOM 6628 C CA . TYR A 1 834 ? -27.812 7.426 -21.875 1 94.31 834 TYR A CA 1
ATOM 6629 C C . TYR A 1 834 ? -28.844 8.516 -22.141 1 94.31 834 TYR A C 1
ATOM 6631 O O . TYR A 1 834 ? -29.016 9.43 -21.328 1 94.31 834 TYR A O 1
ATOM 6639 N N . LEU A 1 835 ? -29.547 8.43 -23.219 1 93.06 835 LEU A N 1
ATOM 6640 C CA . LEU A 1 835 ? -30.609 9.352 -23.594 1 93.06 835 LEU A CA 1
ATOM 6641 C C . LEU A 1 835 ? -31.969 8.633 -23.594 1 93.06 835 LEU A C 1
ATOM 6643 O O . LEU A 1 835 ? -32.156 7.66 -24.312 1 93.06 835 LEU A O 1
ATOM 6647 N N . HIS A 1 836 ? -32.812 9.133 -22.719 1 93.94 836 HIS A N 1
ATOM 6648 C CA . HIS A 1 836 ? -34.094 8.469 -22.578 1 93.94 836 HIS A CA 1
ATOM 6649 C C . HIS A 1 836 ? -35.25 9.477 -22.641 1 93.94 836 HIS A C 1
ATOM 6651 O O . HIS A 1 836 ? -35.25 10.438 -21.859 1 93.94 836 HIS A O 1
ATOM 6657 N N . GLY A 1 837 ? -36.125 9.289 -23.469 1 91.69 837 GLY A N 1
ATOM 6658 C CA . GLY A 1 837 ? -37.375 10.055 -23.5 1 91.69 837 GLY A CA 1
ATOM 6659 C C . GLY A 1 837 ? -37.156 11.5 -23.922 1 91.69 837 GLY A C 1
ATOM 6660 O O . GLY A 1 837 ? -37.688 12.414 -23.297 1 91.69 837 GLY A O 1
ATOM 6661 N N . LEU A 1 838 ? -36.375 11.75 -24.859 1 92.75 838 LEU A N 1
ATOM 6662 C CA . LEU A 1 838 ? -36.156 13.086 -25.406 1 92.75 838 LEU A CA 1
ATOM 6663 C C . LEU A 1 838 ? -37 13.305 -26.656 1 92.75 838 LEU A C 1
ATOM 6665 O O . LEU A 1 838 ? -36.531 13.133 -27.781 1 92.75 838 LEU A O 1
ATOM 6669 N N . ALA A 1 839 ? -38.188 13.75 -26.469 1 89.19 839 ALA A N 1
ATOM 6670 C CA . ALA A 1 839 ? -39.188 13.812 -27.516 1 89.19 839 ALA A CA 1
ATOM 6671 C C . ALA A 1 839 ? -38.781 14.812 -28.609 1 89.19 839 ALA A C 1
ATOM 6673 O O . ALA A 1 839 ? -39.062 14.602 -29.781 1 89.19 839 ALA A O 1
ATOM 6674 N N . ASN A 1 840 ? -38.094 15.883 -28.297 1 90.25 840 ASN A N 1
ATOM 6675 C CA . ASN A 1 840 ? -37.844 16.953 -29.266 1 90.25 840 ASN A CA 1
ATOM 6676 C C . ASN A 1 840 ? -36.375 17.016 -29.641 1 90.25 840 ASN A C 1
ATOM 6678 O O . ASN A 1 840 ? -35.938 17.969 -30.312 1 90.25 840 ASN A O 1
ATOM 6682 N N . CYS A 1 841 ? -35.625 16.016 -29.266 1 90.62 841 CYS A N 1
ATOM 6683 C CA . CYS A 1 841 ? -34.188 16.031 -29.578 1 90.62 841 CYS A CA 1
ATOM 6684 C C . CYS A 1 841 ? -33.969 15.648 -31.031 1 90.62 841 CYS A C 1
ATOM 6686 O O . CYS A 1 841 ? -34.25 14.523 -31.438 1 90.62 841 CYS A O 1
ATOM 6688 N N . ARG A 1 842 ? -33.406 16.562 -31.781 1 87.88 842 ARG A N 1
ATOM 6689 C CA . ARG A 1 842 ? -33.25 16.328 -33.219 1 87.88 842 ARG A CA 1
ATOM 6690 C C . ARG A 1 842 ? -31.797 15.969 -33.531 1 87.88 842 ARG A C 1
ATOM 6692 O O . ARG A 1 842 ? -31.547 15.25 -34.5 1 87.88 842 ARG A O 1
ATOM 6699 N N . ALA A 1 843 ? -30.922 16.641 -32.812 1 86.5 843 ALA A N 1
ATOM 6700 C CA . ALA A 1 843 ? -29.516 16.391 -33.094 1 86.5 843 ALA A CA 1
ATOM 6701 C C . ALA A 1 843 ? -28.688 16.438 -31.828 1 86.5 843 ALA A C 1
ATOM 6703 O O . ALA A 1 843 ? -29.125 16.953 -30.797 1 86.5 843 ALA A O 1
ATOM 6704 N N . LEU A 1 844 ? -27.516 15.781 -31.859 1 85.5 844 LEU A N 1
ATOM 6705 C CA . LEU A 1 844 ? -26.594 15.82 -30.719 1 85.5 844 LEU A CA 1
ATOM 6706 C C . LEU A 1 844 ? -25.875 17.156 -30.656 1 85.5 844 LEU A C 1
ATOM 6708 O O . LEU A 1 844 ? -25.516 17.609 -29.562 1 85.5 844 LEU A O 1
ATOM 6712 N N . CYS A 1 845 ? -25.516 17.672 -31.703 1 79 845 CYS A N 1
ATOM 6713 C CA . CYS A 1 845 ? -24.875 18.984 -31.703 1 79 845 CYS A CA 1
ATOM 6714 C C . CYS A 1 845 ? -25.406 19.844 -32.844 1 79 845 CYS A C 1
ATOM 6716 O O . CYS A 1 845 ? -26.078 19.344 -33.75 1 79 845 CYS A O 1
ATOM 6718 N N . SER A 1 846 ? -25.141 21.188 -32.625 1 71.81 846 SER A N 1
ATOM 6719 C CA . SER A 1 846 ? -25.531 22.125 -33.688 1 71.81 846 SER A CA 1
ATOM 6720 C C . SER A 1 846 ? -24.734 21.922 -34.969 1 71.81 846 SER A C 1
ATOM 6722 O O . SER A 1 846 ? -23.688 21.25 -34.938 1 71.81 846 SER A O 1
ATOM 6724 N N . THR A 1 847 ? -25.25 22.328 -36.094 1 66.12 847 THR A N 1
ATOM 6725 C CA . THR A 1 847 ? -24.656 22.172 -37.406 1 66.12 847 THR A CA 1
ATOM 6726 C C . THR A 1 847 ? -23.297 22.828 -37.5 1 66.12 847 THR A C 1
ATOM 6728 O O . THR A 1 847 ? -22.469 22.5 -38.344 1 66.12 847 THR A O 1
ATOM 6731 N N . THR A 1 848 ? -23.016 23.641 -36.438 1 69.31 848 THR A N 1
ATOM 6732 C CA . THR A 1 848 ? -21.766 24.406 -36.5 1 69.31 848 THR A CA 1
ATOM 6733 C C . THR A 1 848 ? -20.688 23.734 -35.656 1 69.31 848 THR A C 1
ATOM 6735 O O . THR A 1 848 ? -19.531 24.203 -35.656 1 69.31 848 THR A O 1
ATOM 6738 N N . CYS A 1 849 ? -21 22.656 -35.031 1 75.25 849 CYS A N 1
ATOM 6739 C CA . CYS A 1 849 ? -19.984 22.047 -34.156 1 75.25 849 CYS A CA 1
ATOM 6740 C C . CYS A 1 849 ? -20.031 20.531 -34.25 1 75.25 849 CYS A C 1
ATOM 6742 O O . CYS A 1 849 ? -21.062 19.969 -34.656 1 75.25 849 CYS A O 1
ATOM 6744 N N . PHE A 1 850 ? -18.781 19.953 -34.125 1 79.56 850 PHE A N 1
ATOM 6745 C CA . PHE A 1 850 ? -18.672 18.5 -34.094 1 79.56 850 PHE A CA 1
ATOM 6746 C C . PHE A 1 850 ? -18.312 18.047 -32.656 1 79.56 850 PHE A C 1
ATOM 6748 O O . PHE A 1 850 ? -17.328 18.516 -32.094 1 79.56 850 PHE A O 1
ATOM 6755 N N . LEU A 1 851 ? -19.234 17.266 -32.156 1 85 851 LEU A N 1
ATOM 6756 C CA . LEU A 1 851 ? -19.062 16.75 -30.797 1 85 851 LEU A CA 1
ATOM 6757 C C . LEU A 1 851 ? -18.219 15.484 -30.797 1 85 851 LEU A C 1
ATOM 6759 O O . LEU A 1 851 ? -18.484 14.555 -31.562 1 85 851 LEU A O 1
ATOM 6763 N N . ARG A 1 852 ? -17.156 15.484 -30.031 1 85 852 ARG A N 1
ATOM 6764 C CA . ARG A 1 852 ? -16.266 14.328 -29.938 1 85 852 ARG A CA 1
ATOM 6765 C C . ARG A 1 852 ? -16.281 13.711 -28.547 1 85 852 ARG A C 1
ATOM 6767 O O . ARG A 1 852 ? -16.234 14.43 -27.547 1 85 852 ARG A O 1
ATOM 6774 N N . PHE A 1 853 ? -16.531 12.43 -28.484 1 87.56 853 PHE A N 1
ATOM 6775 C CA . PHE A 1 853 ? -16.391 11.633 -27.281 1 87.56 853 PHE A CA 1
ATOM 6776 C C . PHE A 1 853 ? -15.32 10.562 -27.453 1 87.56 853 PHE A C 1
ATOM 6778 O O . PHE A 1 853 ? -15.625 9.422 -27.812 1 87.56 853 PHE A O 1
ATOM 6785 N N . PRO A 1 854 ? -14.109 10.906 -27.109 1 83 854 PRO A N 1
ATOM 6786 C CA . PRO A 1 854 ? -12.992 10.016 -27.422 1 83 854 PRO A CA 1
ATOM 6787 C C . PRO A 1 854 ? -13.094 8.672 -26.703 1 83 854 PRO A C 1
ATOM 6789 O O . PRO A 1 854 ? -12.641 7.648 -27.219 1 83 854 PRO A O 1
ATOM 6792 N N . LEU A 1 855 ? -13.711 8.547 -25.547 1 84.88 855 LEU A N 1
ATOM 6793 C CA . LEU A 1 855 ? -13.688 7.312 -24.766 1 84.88 855 LEU A CA 1
ATOM 6794 C C . LEU A 1 855 ? -15.094 6.73 -24.641 1 84.88 855 LEU A C 1
ATOM 6796 O O . LEU A 1 855 ? -15.32 5.828 -23.828 1 84.88 855 LEU A O 1
ATOM 6800 N N . LEU A 1 856 ? -15.977 7.18 -25.406 1 87.5 856 LEU A N 1
ATOM 6801 C CA . LEU A 1 856 ? -17.344 6.699 -25.297 1 87.5 856 LEU A CA 1
ATOM 6802 C C . LEU A 1 856 ? -17.453 5.242 -25.75 1 87.5 856 LEU A C 1
ATOM 6804 O O . LEU A 1 856 ? -17.109 4.914 -26.891 1 87.5 856 LEU A O 1
ATOM 6808 N N . GLY A 1 857 ? -17.812 4.355 -24.922 1 85.12 857 GLY A N 1
ATOM 6809 C CA . GLY A 1 857 ? -17.938 2.941 -25.25 1 85.12 857 GLY A CA 1
ATOM 6810 C C . GLY A 1 857 ? -19.375 2.482 -25.391 1 85.12 857 GLY A C 1
ATOM 6811 O O . GLY A 1 857 ? -19.703 1.67 -26.266 1 85.12 857 GLY A O 1
ATOM 6812 N N . ASN A 1 858 ? -20.312 3.047 -24.469 1 89.38 858 ASN A N 1
ATOM 6813 C CA . ASN A 1 858 ? -21.703 2.602 -24.453 1 89.38 858 ASN A CA 1
ATOM 6814 C C . ASN A 1 858 ? -22.672 3.76 -24.703 1 89.38 858 ASN A C 1
ATOM 6816 O O . ASN A 1 858 ? -22.656 4.746 -23.953 1 89.38 858 ASN A O 1
ATOM 6820 N N . LEU A 1 859 ? -23.469 3.607 -25.766 1 91.5 859 LEU A N 1
ATOM 6821 C CA . LEU A 1 859 ? -24.5 4.574 -26.078 1 91.5 859 LEU A CA 1
ATOM 6822 C C . LEU A 1 859 ? -25.891 3.928 -26.016 1 91.5 859 LEU A C 1
ATOM 6824 O O . LEU A 1 859 ? -26.141 2.928 -26.703 1 91.5 859 LEU A O 1
ATOM 6828 N N . LYS A 1 860 ? -26.672 4.426 -25.156 1 92.75 860 LYS A N 1
ATOM 6829 C CA . LYS A 1 860 ? -28.031 3.902 -25 1 92.75 860 LYS A CA 1
ATOM 6830 C C . LYS A 1 860 ? -29.078 4.957 -25.359 1 92.75 860 LYS A C 1
ATOM 6832 O O . LYS A 1 860 ? -29.094 6.047 -24.781 1 92.75 860 LYS A O 1
ATOM 6837 N N . ILE A 1 861 ? -29.938 4.699 -26.312 1 92.06 861 ILE A N 1
ATOM 6838 C CA . ILE A 1 861 ? -30.984 5.621 -26.75 1 92.06 861 ILE A CA 1
ATOM 6839 C C . ILE A 1 861 ? -32.344 4.926 -26.703 1 92.06 861 ILE A C 1
ATOM 6841 O O . ILE A 1 861 ? -32.531 3.895 -27.359 1 92.06 861 ILE A O 1
ATOM 6845 N N . VAL A 1 862 ? -33.156 5.484 -25.875 1 92.69 862 VAL A N 1
ATOM 6846 C CA . VAL A 1 862 ? -34.5 4.902 -25.719 1 92.69 862 VAL A CA 1
ATOM 6847 C C . VAL A 1 862 ? -35.562 5.984 -25.938 1 92.69 862 VAL A C 1
ATOM 6849 O O . VAL A 1 862 ? -35.5 7.055 -25.328 1 92.69 862 VAL A O 1
ATOM 6852 N N . ASP A 1 863 ? -36.5 5.875 -26.797 1 89.94 863 ASP A N 1
ATOM 6853 C CA . ASP A 1 863 ? -37.656 6.711 -27 1 89.94 863 ASP A CA 1
ATOM 6854 C C . ASP A 1 863 ? -37.281 8.125 -27.422 1 89.94 863 ASP A C 1
ATOM 6856 O O . ASP A 1 863 ? -37.688 9.102 -26.797 1 89.94 863 ASP A O 1
ATOM 6860 N N . CYS A 1 864 ? -36.375 8.25 -28.359 1 91.75 864 CYS A N 1
ATOM 6861 C CA . CYS A 1 864 ? -36.031 9.516 -28.984 1 91.75 864 CYS A CA 1
ATOM 6862 C C . CYS A 1 864 ? -36.406 9.508 -30.469 1 91.75 864 CYS A C 1
ATOM 6864 O O . CYS A 1 864 ? -35.531 9.438 -31.328 1 91.75 864 CYS A O 1
ATOM 6866 N N . PRO A 1 865 ? -37.625 9.695 -30.812 1 88.38 865 PRO A N 1
ATOM 6867 C CA . PRO A 1 865 ? -38.094 9.5 -32.188 1 88.38 865 PRO A CA 1
ATOM 6868 C C . PRO A 1 865 ? -37.594 10.555 -33.156 1 88.38 865 PRO A C 1
ATOM 6870 O O . PRO A 1 865 ? -37.438 10.281 -34.344 1 88.38 865 PRO A O 1
ATOM 6873 N N . LYS A 1 866 ? -37.25 11.805 -32.719 1 90.12 866 LYS A N 1
ATOM 6874 C CA . LYS A 1 866 ? -36.844 12.883 -33.625 1 90.12 866 LYS A CA 1
ATOM 6875 C C . LYS A 1 866 ? -35.344 12.836 -33.906 1 90.12 866 LYS A C 1
ATOM 6877 O O . LYS A 1 866 ? -34.875 13.523 -34.812 1 90.12 866 LYS A O 1
ATOM 6882 N N . LEU A 1 867 ? -34.656 12.016 -33.062 1 90.88 867 LEU A N 1
ATOM 6883 C CA . LEU A 1 867 ? -33.25 11.852 -33.312 1 90.88 867 LEU A CA 1
ATOM 6884 C C . LEU A 1 867 ? -33 10.867 -34.438 1 90.88 867 LEU A C 1
ATOM 6886 O O . LEU A 1 867 ? -32.969 9.656 -34.219 1 90.88 867 LEU A O 1
ATOM 6890 N N . LYS A 1 868 ? -32.719 11.375 -35.594 1 86.94 868 LYS A N 1
ATOM 6891 C CA . LYS A 1 868 ? -32.656 10.492 -36.781 1 86.94 868 LYS A CA 1
ATOM 6892 C C . LYS A 1 868 ? -31.234 10.344 -37.281 1 86.94 868 LYS A C 1
ATOM 6894 O O . LYS A 1 868 ? -30.938 9.438 -38.062 1 86.94 868 LYS A O 1
ATOM 6899 N N . LYS A 1 869 ? -30.391 11.188 -36.781 1 83.19 869 LYS A N 1
ATOM 6900 C CA . LYS A 1 869 ? -29.016 11.109 -37.25 1 83.19 869 LYS A CA 1
ATOM 6901 C C . LYS A 1 869 ? -28.031 11.023 -36.094 1 83.19 869 LYS A C 1
ATOM 6903 O O . LYS A 1 869 ? -28.172 11.758 -35.094 1 83.19 869 LYS A O 1
ATOM 6908 N N . LEU A 1 870 ? -27.188 9.977 -36.094 1 82.12 870 LEU A N 1
ATOM 6909 C CA . LEU A 1 870 ? -26.125 9.859 -35.094 1 82.12 870 LEU A CA 1
ATOM 6910 C C . LEU A 1 870 ? -24.797 10.383 -35.656 1 82.12 870 LEU A C 1
ATOM 6912 O O . LEU A 1 870 ? -24.156 9.719 -36.469 1 82.12 870 LEU A O 1
ATOM 6916 N N . GLU A 1 871 ? -24.484 11.633 -35.5 1 77.31 871 GLU A N 1
ATOM 6917 C CA . GLU A 1 871 ? -23.25 12.258 -35.969 1 77.31 871 GLU A CA 1
ATOM 6918 C C . GLU A 1 871 ? -22.125 12.07 -34.969 1 77.31 871 GLU A C 1
ATOM 6920 O O . GLU A 1 871 ? -21.625 13.047 -34.375 1 77.31 871 GLU A O 1
ATOM 6925 N N . LEU A 1 872 ? -21.781 10.805 -34.531 1 79.5 872 LEU A N 1
ATOM 6926 C CA . LEU A 1 872 ? -20.688 10.484 -33.625 1 79.5 872 LEU A CA 1
ATOM 6927 C C . LEU A 1 872 ? -19.656 9.602 -34.312 1 79.5 872 LEU A C 1
ATOM 6929 O O . LEU A 1 872 ? -20 8.703 -35.094 1 79.5 872 LEU A O 1
ATOM 6933 N N . PRO A 1 873 ? -18.406 10.102 -34.281 1 73.88 873 PRO A N 1
ATOM 6934 C CA . PRO A 1 873 ? -17.391 9.172 -34.812 1 73.88 873 PRO A CA 1
ATOM 6935 C C . PRO A 1 873 ? -17.359 7.848 -34.062 1 73.88 873 PRO A C 1
ATOM 6937 O O . PRO A 1 873 ? -17.578 7.812 -32.844 1 73.88 873 PRO A O 1
ATOM 6940 N N . VAL A 1 874 ? -17.297 6.598 -34.719 1 68.44 874 VAL A N 1
ATOM 6941 C CA . VAL A 1 874 ? -17.328 5.246 -34.188 1 68.44 874 VAL A CA 1
ATOM 6942 C C . VAL A 1 874 ? -16.172 5.078 -33.188 1 68.44 874 VAL A C 1
ATOM 6944 O O . VAL A 1 874 ? -16.344 4.418 -32.156 1 68.44 874 VAL A O 1
ATOM 6947 N N . GLY A 1 875 ? -15.195 5.957 -33.281 1 67.62 875 GLY A N 1
ATOM 6948 C CA . GLY A 1 875 ? -14.039 5.895 -32.406 1 67.62 875 GLY A CA 1
ATOM 6949 C C . GLY A 1 875 ? -14.039 4.676 -31.5 1 67.62 875 GLY A C 1
ATOM 6950 O O . GLY A 1 875 ? -14.062 3.539 -31.984 1 67.62 875 GLY A O 1
ATOM 6951 N N . ASN A 1 876 ? -14.18 4.574 -30.188 1 73.12 876 ASN A N 1
ATOM 6952 C CA . ASN A 1 876 ? -14.117 3.512 -29.188 1 73.12 876 ASN A CA 1
ATOM 6953 C C . ASN A 1 876 ? -15.508 2.988 -28.828 1 73.12 876 ASN A C 1
ATOM 6955 O O . ASN A 1 876 ? -15.695 2.381 -27.781 1 73.12 876 ASN A O 1
ATOM 6959 N N . LEU A 1 877 ? -16.5 3.154 -29.688 1 83.12 877 LEU A N 1
ATOM 6960 C CA . LEU A 1 877 ? -17.859 2.729 -29.391 1 83.12 877 LEU A CA 1
ATOM 6961 C C . LEU A 1 877 ? -17.984 1.209 -29.453 1 83.12 877 LEU A C 1
ATOM 6963 O O . LEU A 1 877 ? -17.609 0.594 -30.453 1 83.12 877 LEU A O 1
ATOM 6967 N N . ASN A 1 878 ? -18.328 0.579 -28.359 1 80.88 878 ASN A N 1
ATOM 6968 C CA . ASN A 1 878 ? -18.453 -0.873 -28.281 1 80.88 878 ASN A CA 1
ATOM 6969 C C . ASN A 1 878 ? -19.891 -1.327 -28.516 1 80.88 878 ASN A C 1
ATOM 6971 O O . ASN A 1 878 ? -20.125 -2.4 -29.078 1 80.88 878 ASN A O 1
ATOM 6975 N N . ALA A 1 879 ? -20.875 -0.538 -28 1 88 879 ALA A N 1
ATOM 6976 C CA . ALA A 1 879 ? -22.266 -0.988 -28.109 1 88 879 ALA A CA 1
ATOM 6977 C C . ALA A 1 879 ? -23.219 0.198 -28.203 1 88 879 ALA A C 1
ATOM 6979 O O . ALA A 1 879 ? -23.016 1.213 -27.531 1 88 879 ALA A O 1
ATOM 6980 N N . VAL A 1 880 ? -24.156 0.113 -29.094 1 89.25 880 VAL A N 1
ATOM 6981 C CA . VAL A 1 880 ? -25.297 1.032 -29.188 1 89.25 880 VAL A CA 1
ATOM 6982 C C . VAL A 1 880 ? -26.578 0.292 -28.875 1 89.25 880 VAL A C 1
ATOM 6984 O O . VAL A 1 880 ? -27.094 -0.476 -29.688 1 89.25 880 VAL A O 1
ATOM 6987 N N . GLN A 1 881 ? -27.031 0.546 -27.734 1 91.31 881 GLN A N 1
ATOM 6988 C CA . GLN A 1 881 ? -28.25 -0.114 -27.281 1 91.31 881 GLN A CA 1
ATOM 6989 C C . GLN A 1 881 ? -29.484 0.719 -27.625 1 91.31 881 GLN A C 1
ATOM 6991 O O . GLN A 1 881 ? -29.625 1.85 -27.156 1 91.31 881 GLN A O 1
ATOM 6996 N N . CYS A 1 882 ? -30.359 0.238 -28.453 1 90.75 882 CYS A N 1
ATOM 6997 C CA . CYS A 1 882 ? -31.578 0.92 -28.859 1 90.75 882 CYS A CA 1
ATOM 6998 C C . CYS A 1 882 ? -32.625 -0.078 -29.344 1 90.75 882 CYS A C 1
ATOM 7000 O O . CYS A 1 882 ? -32.375 -1.282 -29.391 1 90.75 882 CYS A O 1
ATOM 7002 N N . THR A 1 883 ? -33.75 0.421 -29.547 1 89.12 883 THR A N 1
ATOM 7003 C CA . THR A 1 883 ? -34.812 -0.431 -30.094 1 89.12 883 THR A CA 1
ATOM 7004 C C . THR A 1 883 ? -34.562 -0.653 -31.594 1 89.12 883 THR A C 1
ATOM 7006 O O . THR A 1 883 ? -33.969 0.191 -32.281 1 89.12 883 THR A O 1
ATOM 7009 N N . ARG A 1 884 ? -35 -1.777 -32.094 1 88.5 884 ARG A N 1
ATOM 7010 C CA . ARG A 1 884 ? -34.844 -2.109 -33.5 1 88.5 884 ARG A CA 1
ATOM 7011 C C . ARG A 1 884 ? -35.594 -1.123 -34.406 1 88.5 884 ARG A C 1
ATOM 7013 O O . ARG A 1 884 ? -35.125 -0.753 -35.469 1 88.5 884 ARG A O 1
ATOM 7020 N N . GLU A 1 885 ? -36.719 -0.686 -33.938 1 88.44 885 GLU A N 1
ATOM 7021 C CA . GLU A 1 885 ? -37.5 0.261 -34.688 1 88.44 885 GLU A CA 1
ATOM 7022 C C . GLU A 1 885 ? -36.781 1.576 -34.906 1 88.44 885 GLU A C 1
ATOM 7024 O O . GLU A 1 885 ? -36.781 2.137 -36 1 88.44 885 GLU A O 1
ATOM 7029 N N . TRP A 1 886 ? -36.125 2.002 -33.938 1 90.5 886 TRP A N 1
ATOM 7030 C CA . TRP A 1 886 ? -35.375 3.254 -34.031 1 90.5 886 TRP A CA 1
ATOM 7031 C C . TRP A 1 886 ? -34.156 3.09 -34.906 1 90.5 886 TRP A C 1
ATOM 7033 O O . TRP A 1 886 ? -33.844 3.98 -35.719 1 90.5 886 TRP A O 1
ATOM 7043 N N . TRP A 1 887 ? -33.5 2.008 -34.781 1 89.31 887 TRP A N 1
ATOM 7044 C CA . TRP A 1 887 ? -32.312 1.729 -35.562 1 89.31 887 TRP A CA 1
ATOM 7045 C C . TRP A 1 887 ? -32.594 1.73 -37.062 1 89.31 887 TRP A C 1
ATOM 7047 O O . TRP A 1 887 ? -31.828 2.283 -37.844 1 89.31 887 TRP A O 1
ATOM 7057 N N . ASP A 1 888 ? -33.688 1.125 -37.344 1 87.56 888 ASP A N 1
ATOM 7058 C CA . ASP A 1 888 ? -34.062 1.017 -38.75 1 87.56 888 ASP A CA 1
ATOM 7059 C C . ASP A 1 888 ? -34.5 2.371 -39.312 1 87.56 888 ASP A C 1
ATOM 7061 O O . ASP A 1 888 ? -34.438 2.602 -40.531 1 87.56 888 ASP A O 1
ATOM 7065 N N . ALA A 1 889 ? -34.938 3.273 -38.438 1 87.69 889 ALA A N 1
ATOM 7066 C CA . ALA A 1 889 ? -35.406 4.578 -38.875 1 87.69 889 ALA A CA 1
ATOM 7067 C C . ALA A 1 889 ? -34.281 5.594 -38.969 1 87.69 889 ALA A C 1
ATOM 7069 O O . ALA A 1 889 ? -34.5 6.715 -39.438 1 87.69 889 ALA A O 1
ATOM 7070 N N . LEU A 1 890 ? -33.125 5.234 -38.594 1 89.06 890 LEU A N 1
ATOM 7071 C CA . LEU A 1 890 ? -31.984 6.137 -38.625 1 89.06 890 LEU A CA 1
ATOM 7072 C C . LEU A 1 890 ? -31.578 6.449 -40.062 1 89.06 890 LEU A C 1
ATOM 7074 O O . LEU A 1 890 ? -31.641 5.578 -40.938 1 89.06 890 LEU A O 1
ATOM 7078 N N . GLU A 1 891 ? -31.266 7.707 -40.25 1 87 891 GLU A N 1
ATOM 7079 C CA . GLU A 1 891 ? -30.781 8.148 -41.562 1 87 891 GLU A CA 1
ATOM 7080 C C . GLU A 1 891 ? -29.25 8.188 -41.594 1 87 891 GLU A C 1
ATOM 7082 O O . GLU A 1 891 ? -28.625 8.789 -40.719 1 87 891 GLU A O 1
ATOM 7087 N N . TRP A 1 892 ? -28.734 7.434 -42.5 1 85.12 892 TRP A N 1
ATOM 7088 C CA . TRP A 1 892 ? -27.281 7.359 -42.594 1 85.12 892 TRP A CA 1
ATOM 7089 C C . TRP A 1 892 ? -26.797 8.109 -43.844 1 85.12 892 TRP A C 1
ATOM 7091 O O . TRP A 1 892 ? -27.484 8.133 -44.875 1 85.12 892 TRP A O 1
ATOM 7101 N N . ASP A 1 893 ? -25.812 8.906 -43.719 1 74.75 893 ASP A N 1
ATOM 7102 C CA . ASP A 1 893 ? -25.266 9.656 -44.844 1 74.75 893 ASP A CA 1
ATOM 7103 C C . ASP A 1 893 ? -24.641 8.727 -45.875 1 74.75 893 ASP A C 1
ATOM 7105 O O . ASP A 1 893 ? -24.75 8.953 -47.094 1 74.75 893 ASP A O 1
ATOM 7109 N N . ASP A 1 894 ? -23.781 7.902 -45.438 1 78.75 894 ASP A N 1
ATOM 7110 C CA . ASP A 1 894 ? -23.078 6.992 -46.312 1 78.75 894 ASP A CA 1
ATOM 7111 C C . ASP A 1 894 ? -23.25 5.543 -45.875 1 78.75 894 ASP A C 1
ATOM 7113 O O . ASP A 1 894 ? -23.484 5.266 -44.719 1 78.75 894 ASP A O 1
ATOM 7117 N N . ALA A 1 895 ? -23.312 4.699 -46.875 1 81.44 895 ALA A N 1
ATOM 7118 C CA . ALA A 1 895 ? -23.438 3.264 -46.656 1 81.44 895 ALA A CA 1
ATOM 7119 C C . ALA A 1 895 ? -22.266 2.734 -45.844 1 81.44 895 ALA A C 1
ATOM 7121 O O . ALA A 1 895 ? -22.406 1.777 -45.062 1 81.44 895 ALA A O 1
ATOM 7122 N N . GLU A 1 896 ? -21.203 3.439 -45.969 1 80 896 GLU A N 1
ATOM 7123 C CA . GLU A 1 896 ? -20.016 3.004 -45.25 1 80 896 GLU A CA 1
ATOM 7124 C C . GLU A 1 896 ? -20.125 3.289 -43.75 1 80 896 GLU A C 1
ATOM 7126 O O . GLU A 1 896 ? -19.672 2.498 -42.906 1 80 896 GLU A O 1
ATOM 7131 N N . VAL A 1 897 ? -20.75 4.348 -43.469 1 82 897 VAL A N 1
ATOM 7132 C CA . VAL A 1 897 ? -20.922 4.715 -42.062 1 82 897 VAL A CA 1
ATOM 7133 C C . VAL A 1 897 ? -21.906 3.752 -41.375 1 82 897 VAL A C 1
ATOM 7135 O O . VAL A 1 897 ? -21.688 3.33 -40.25 1 82 897 VAL A O 1
ATOM 7138 N N . LYS A 1 898 ? -22.891 3.367 -42.156 1 84.56 898 LYS A N 1
ATOM 7139 C CA . LYS A 1 898 ? -23.859 2.426 -41.625 1 84.56 898 LYS A CA 1
ATOM 7140 C C . LYS A 1 898 ? -23.219 1.07 -41.344 1 84.56 898 LYS A C 1
ATOM 7142 O O . LYS A 1 898 ? -23.484 0.456 -40.312 1 84.56 898 LYS A O 1
ATOM 7147 N N . ALA A 1 899 ? -22.406 0.675 -42.281 1 82.5 899 ALA A N 1
ATOM 7148 C CA . ALA A 1 899 ? -21.734 -0.616 -42.125 1 82.5 899 ALA A CA 1
ATOM 7149 C C . ALA A 1 899 ? -20.797 -0.618 -40.906 1 82.5 899 ALA A C 1
ATOM 7151 O O . ALA A 1 899 ? -20.594 -1.66 -40.281 1 82.5 899 ALA A O 1
ATOM 7152 N N . SER A 1 900 ? -20.312 0.499 -40.594 1 83.25 900 SER A N 1
ATOM 7153 C CA . SER A 1 900 ? -19.406 0.592 -39.469 1 83.25 900 SER A CA 1
ATOM 7154 C C . SER A 1 900 ? -20.156 0.535 -38.156 1 83.25 900 SER A C 1
ATOM 7156 O O . SER A 1 900 ? -19.594 0.119 -37.125 1 83.25 900 SER A O 1
ATOM 7158 N N . TYR A 1 901 ? -21.469 0.799 -38.125 1 86.38 901 TYR A N 1
ATOM 7159 C CA . TYR A 1 901 ? -22.266 0.843 -36.906 1 86.38 901 TYR A CA 1
ATOM 7160 C C . TYR A 1 901 ? -23.031 -0.461 -36.719 1 86.38 901 TYR A C 1
ATOM 7162 O O . TYR A 1 901 ? -23.438 -0.78 -35.594 1 86.38 901 TYR A O 1
ATOM 7170 N N . ASP A 1 902 ? -23.156 -1.195 -37.719 1 85.5 902 ASP A N 1
ATOM 7171 C CA . ASP A 1 902 ? -24.031 -2.371 -37.656 1 85.5 902 ASP A CA 1
ATOM 7172 C C . ASP A 1 902 ? -23.531 -3.375 -36.625 1 85.5 902 ASP A C 1
ATOM 7174 O O . ASP A 1 902 ? -24.328 -3.916 -35.844 1 85.5 902 ASP A O 1
ATOM 7178 N N . PRO A 1 903 ? -22.219 -3.572 -36.562 1 84.69 903 PRO A N 1
ATOM 7179 C CA . PRO A 1 903 ? -21.781 -4.551 -35.562 1 84.69 903 PRO A CA 1
ATOM 7180 C C . PRO A 1 903 ? -21.938 -4.043 -34.125 1 84.69 903 PRO A C 1
ATOM 7182 O O . PRO A 1 903 ? -21.875 -4.832 -33.188 1 84.69 903 PRO A O 1
ATOM 7185 N N . LEU A 1 904 ? -22.219 -2.867 -33.969 1 87.94 904 LEU A N 1
ATOM 7186 C CA . LEU A 1 904 ? -22.297 -2.26 -32.656 1 87.94 904 LEU A CA 1
ATOM 7187 C C . LEU A 1 904 ? -23.719 -2.312 -32.125 1 87.94 904 LEU A C 1
ATOM 7189 O O . LEU A 1 904 ? -23.953 -2.086 -30.922 1 87.94 904 LEU A O 1
ATOM 7193 N N . PHE A 1 905 ? -24.703 -2.672 -32.969 1 89.62 905 PHE A N 1
ATOM 7194 C CA . PHE A 1 905 ? -26.109 -2.637 -32.594 1 89.62 905 PHE A C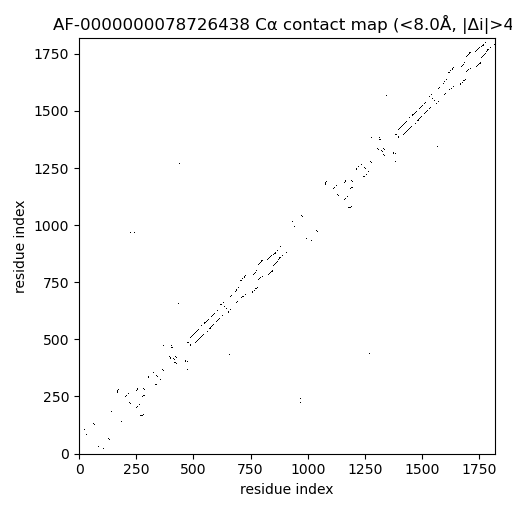A 1
ATOM 7195 C C . PHE A 1 905 ? -26.453 -3.762 -31.625 1 89.62 905 PHE A C 1
ATOM 7197 O O . PHE A 1 905 ? -26.125 -4.922 -31.891 1 89.62 905 PHE A O 1
ATOM 7204 N N . ARG A 1 906 ? -26.922 -3.43 -30.375 1 90.31 906 ARG A N 1
ATOM 7205 C CA . ARG A 1 906 ? -27.453 -4.363 -29.375 1 90.31 906 ARG A CA 1
ATOM 7206 C C . ARG A 1 906 ? -28.922 -4.078 -29.078 1 90.31 906 ARG A C 1
ATOM 7208 O O . ARG A 1 906 ? -29.266 -3.004 -28.594 1 90.31 906 ARG A O 1
ATOM 7215 N N . PRO A 1 907 ? -29.781 -5.012 -29.344 1 87.88 907 PRO A N 1
ATOM 7216 C CA . PRO A 1 907 ? -31.219 -4.734 -29.156 1 87.88 907 PRO A CA 1
ATOM 7217 C C . PRO A 1 907 ? -31.625 -4.727 -27.688 1 87.88 907 PRO A C 1
ATOM 7219 O O . PRO A 1 907 ? -31.125 -5.516 -26.891 1 87.88 907 PRO A O 1
ATOM 7222 N N . LEU A 1 908 ? -32.312 -3.719 -27.266 1 82.75 908 LEU A N 1
ATOM 7223 C CA . LEU A 1 908 ? -32.906 -3.648 -25.938 1 82.75 908 LEU A CA 1
ATOM 7224 C C . LEU A 1 908 ? -34.25 -4.387 -25.906 1 82.75 908 LEU A C 1
ATOM 7226 O O . LEU A 1 908 ? -35.031 -4.27 -26.828 1 82.75 908 LEU A O 1
ATOM 7230 N N . HIS A 1 909 ? -34.438 -5.605 -25.188 1 64.25 909 HIS A N 1
ATOM 7231 C CA . HIS A 1 909 ? -35.719 -6.27 -25.016 1 64.25 909 HIS A CA 1
ATOM 7232 C C . HIS A 1 909 ? -36.562 -5.566 -23.953 1 64.25 909 HIS A C 1
ATOM 7234 O O . HIS A 1 909 ? -36.031 -4.957 -23.031 1 64.25 909 HIS A O 1
ATOM 7240 N N . MET B 1 1 ? 68.25 -80.312 -39.344 1 30.58 1 MET B N 1
ATOM 7241 C CA . MET B 1 1 ? 66.938 -80.438 -40.031 1 30.58 1 MET B CA 1
ATOM 7242 C C . MET B 1 1 ? 65.812 -79.812 -39.219 1 30.58 1 MET B C 1
ATOM 7244 O O . MET B 1 1 ? 64.75 -79.5 -39.75 1 30.58 1 MET B O 1
ATOM 7248 N N . GLU B 1 2 ? 66.062 -79.812 -37.906 1 40.22 2 GLU B N 1
ATOM 7249 C CA . GLU B 1 2 ? 65.188 -79.188 -36.969 1 40.22 2 GLU B CA 1
ATOM 7250 C C . GLU B 1 2 ? 65.125 -77.625 -37.125 1 40.22 2 GLU B C 1
ATOM 7252 O O . GLU B 1 2 ? 64.125 -77 -36.969 1 40.22 2 GLU B O 1
ATOM 7257 N N . PHE B 1 3 ? 66.375 -77.188 -37.406 1 41.31 3 PHE B N 1
ATOM 7258 C CA . PHE B 1 3 ? 66.562 -75.688 -37.5 1 41.31 3 PHE B CA 1
ATOM 7259 C C . PHE B 1 3 ? 65.812 -75.125 -38.688 1 41.31 3 PHE B C 1
ATOM 7261 O O . PHE B 1 3 ? 65.188 -74.062 -38.594 1 41.31 3 PHE B O 1
ATOM 7268 N N . VAL B 1 4 ? 65.812 -75.875 -39.875 1 41.94 4 VAL B N 1
ATOM 7269 C CA . VAL B 1 4 ? 65.188 -75.375 -41.125 1 41.94 4 VAL B CA 1
ATOM 7270 C C . VAL B 1 4 ? 63.688 -75.438 -41 1 41.94 4 VAL B C 1
ATOM 7272 O O . VAL B 1 4 ? 63 -74.562 -41.562 1 41.94 4 VAL B O 1
ATOM 7275 N N . ALA B 1 5 ? 63.188 -76.375 -40.25 1 42.44 5 ALA B N 1
ATOM 7276 C CA . ALA B 1 5 ? 61.719 -76.562 -40.125 1 42.44 5 ALA B CA 1
ATOM 7277 C C . ALA B 1 5 ? 61.125 -75.375 -39.344 1 42.44 5 ALA B C 1
ATOM 7279 O O . ALA B 1 5 ? 60.031 -74.875 -39.656 1 42.44 5 ALA B O 1
ATOM 7280 N N . SER B 1 6 ? 62 -74.938 -38.406 1 44.56 6 SER B N 1
ATOM 7281 C CA . SER B 1 6 ? 61.5 -73.812 -37.656 1 44.56 6 SER B CA 1
ATOM 7282 C C . SER B 1 6 ? 61.438 -72.562 -38.5 1 44.56 6 SER B C 1
ATOM 7284 O O . SER B 1 6 ? 60.562 -71.688 -38.312 1 44.56 6 SER B O 1
ATOM 7286 N N . ILE B 1 7 ? 62.438 -72.438 -39.469 1 43.28 7 ILE B N 1
ATOM 7287 C CA . ILE B 1 7 ? 62.469 -71.25 -40.281 1 43.28 7 ILE B CA 1
ATOM 7288 C C . ILE B 1 7 ? 61.344 -71.312 -41.312 1 43.28 7 ILE B C 1
ATOM 7290 O O . ILE B 1 7 ? 60.688 -70.25 -41.562 1 43.28 7 ILE B O 1
ATOM 7294 N N . VAL B 1 8 ? 61.094 -72.562 -41.906 1 44.31 8 VAL B N 1
ATOM 7295 C CA . VAL B 1 8 ? 60.062 -72.625 -42.906 1 44.31 8 VAL B CA 1
ATOM 7296 C C . VAL B 1 8 ? 58.688 -72.375 -42.281 1 44.31 8 VAL B C 1
ATOM 7298 O O . VAL B 1 8 ? 57.875 -71.625 -42.844 1 44.31 8 VAL B O 1
ATOM 7301 N N . ASP B 1 9 ? 58.562 -72.875 -41.125 1 46.53 9 ASP B N 1
ATOM 7302 C CA . ASP B 1 9 ? 57.281 -72.625 -40.406 1 46.53 9 ASP B CA 1
ATOM 7303 C C . ASP B 1 9 ? 57.125 -71.188 -40.062 1 46.53 9 ASP B C 1
ATOM 7305 O O . ASP B 1 9 ? 56.031 -70.625 -40.156 1 46.53 9 ASP B O 1
ATOM 7309 N N . ALA B 1 10 ? 58.219 -70.562 -39.719 1 48.44 10 ALA B N 1
ATOM 7310 C CA . ALA B 1 10 ? 58.219 -69.188 -39.406 1 48.44 10 ALA B CA 1
ATOM 7311 C C . ALA B 1 10 ? 58 -68.312 -40.656 1 48.44 10 ALA B C 1
ATOM 7313 O O . ALA B 1 10 ? 57.344 -67.25 -40.625 1 48.44 10 ALA B O 1
ATOM 7314 N N . VAL B 1 11 ? 58.625 -68.75 -41.875 1 46.16 11 VAL B N 1
ATOM 7315 C CA . VAL B 1 11 ? 58.5 -68 -43.094 1 46.16 11 VAL B CA 1
ATOM 7316 C C . VAL B 1 11 ? 57.219 -68.375 -43.812 1 46.16 11 VAL B C 1
ATOM 7318 O O . VAL B 1 11 ? 56.5 -67.562 -44.344 1 46.16 11 VAL B O 1
ATOM 7321 N N . PHE B 1 12 ? 56.969 -69.75 -43.969 1 45.66 12 PHE B N 1
ATOM 7322 C CA . PHE B 1 12 ? 55.844 -70.125 -44.812 1 45.66 12 PHE B CA 1
ATOM 7323 C C . PHE B 1 12 ? 54.5 -69.938 -44.094 1 45.66 12 PHE B C 1
ATOM 7325 O O . PHE B 1 12 ? 53.469 -69.812 -44.719 1 45.66 12 PHE B O 1
ATOM 7332 N N . ARG B 1 13 ? 54.469 -70.062 -42.812 1 51.03 13 ARG B N 1
ATOM 7333 C CA . ARG B 1 13 ? 53.219 -69.812 -42.094 1 51.03 13 ARG B CA 1
ATOM 7334 C C . ARG B 1 13 ? 52.719 -68.375 -42.312 1 51.03 13 ARG B C 1
ATOM 7336 O O . ARG B 1 13 ? 51.562 -68.188 -42.625 1 51.03 13 ARG B O 1
ATOM 7343 N N . PRO B 1 14 ? 53.719 -67.562 -42.25 1 51.62 14 PRO B N 1
ATOM 7344 C CA . PRO B 1 14 ? 53.219 -66.188 -42.562 1 51.62 14 PRO B CA 1
ATOM 7345 C C . PRO B 1 14 ? 52.844 -66.062 -44.062 1 51.62 14 PRO B C 1
ATOM 7347 O O . PRO B 1 14 ? 51.906 -65.312 -44.375 1 51.62 14 PRO B O 1
ATOM 7350 N N . LEU B 1 15 ? 53.531 -66.688 -44.969 1 47.66 15 LEU B N 1
ATOM 7351 C CA . LEU B 1 15 ? 53.188 -66.625 -46.406 1 47.66 15 LEU B CA 1
ATOM 7352 C C . LEU B 1 15 ? 51.875 -67.375 -46.656 1 47.66 15 LEU B C 1
ATOM 7354 O O . LEU B 1 15 ? 51.062 -66.938 -47.469 1 47.66 15 LEU B O 1
ATOM 7358 N N . LYS B 1 16 ? 51.688 -68.625 -46.188 1 46.81 16 LYS B N 1
ATOM 7359 C CA . LYS B 1 16 ? 50.406 -69.312 -46.312 1 46.81 16 LYS B CA 1
ATOM 7360 C C . LYS B 1 16 ? 49.281 -68.5 -45.656 1 46.81 16 LYS B C 1
ATOM 7362 O O . LYS B 1 16 ? 48.188 -68.438 -46.219 1 46.81 16 LYS B O 1
ATOM 7367 N N . ASP B 1 17 ? 49.562 -68.062 -44.562 1 53.62 17 ASP B N 1
ATOM 7368 C CA . ASP B 1 17 ? 48.562 -67.188 -43.938 1 53.62 17 ASP B CA 1
ATOM 7369 C C . ASP B 1 17 ? 48.344 -65.875 -44.781 1 53.62 17 ASP B C 1
ATOM 7371 O O . ASP B 1 17 ? 47.219 -65.438 -44.875 1 53.62 17 ASP B O 1
ATOM 7375 N N . TYR B 1 18 ? 49.438 -65.5 -45.438 1 51.44 18 TYR B N 1
ATOM 7376 C CA . TYR B 1 18 ? 49.344 -64.375 -46.375 1 51.44 18 TYR B CA 1
ATOM 7377 C C . TYR B 1 18 ? 48.594 -64.75 -47.625 1 51.44 18 TYR B C 1
ATOM 7379 O O . TYR B 1 18 ? 47.719 -64 -48.125 1 51.44 18 TYR B O 1
ATOM 7387 N N . PHE B 1 19 ? 48.969 -65.938 -48.375 1 50.91 19 PHE B N 1
ATOM 7388 C CA . PHE B 1 19 ? 48.25 -66.375 -49.562 1 50.91 19 PHE B CA 1
ATOM 7389 C C . PHE B 1 19 ? 46.812 -66.75 -49.188 1 50.91 19 PHE B C 1
ATOM 7391 O O . PHE B 1 19 ? 45.875 -66.5 -49.938 1 50.91 19 PHE B O 1
ATOM 7398 N N . ALA B 1 20 ? 46.562 -67.438 -48.156 1 52.66 20 ALA B N 1
ATOM 7399 C CA . ALA B 1 20 ? 45.219 -67.75 -47.719 1 52.66 20 ALA B CA 1
ATOM 7400 C C . ALA B 1 20 ? 44.406 -66.5 -47.375 1 52.66 20 ALA B C 1
ATOM 7402 O O . ALA B 1 20 ? 43.188 -66.438 -47.688 1 52.66 20 ALA B O 1
ATOM 7403 N N . ARG B 1 21 ? 45.031 -65.625 -46.969 1 58.81 21 ARG B N 1
ATOM 7404 C CA . ARG B 1 21 ? 44.406 -64.375 -46.688 1 58.81 21 ARG B CA 1
ATOM 7405 C C . ARG B 1 21 ? 44.156 -63.594 -48 1 58.81 21 ARG B C 1
ATOM 7407 O O . ARG B 1 21 ? 43.094 -63 -48.188 1 58.81 21 ARG B O 1
ATOM 7414 N N . THR B 1 22 ? 45.094 -63.594 -48.938 1 55.53 22 THR B N 1
ATOM 7415 C CA . THR B 1 22 ? 44.969 -62.906 -50.188 1 55.53 22 THR B CA 1
ATOM 7416 C C . THR B 1 22 ? 43.906 -63.594 -51.094 1 55.53 22 THR B C 1
ATOM 7418 O O . THR B 1 22 ? 43.094 -62.906 -51.719 1 55.53 22 THR B O 1
ATOM 7421 N N . PHE B 1 23 ? 44 -64.938 -51.25 1 57.25 23 PHE B N 1
ATOM 7422 C CA . PHE B 1 23 ? 42.969 -65.625 -52 1 57.25 23 PHE B CA 1
ATOM 7423 C C . PHE B 1 23 ? 41.656 -65.562 -51.219 1 57.25 23 PHE B C 1
ATOM 7425 O O . PHE B 1 23 ? 40.594 -65.562 -51.844 1 57.25 23 PHE B O 1
ATOM 7432 N N . GLY B 1 24 ? 41.594 -65.625 -50.031 1 60.56 24 GLY B N 1
ATOM 7433 C CA . GLY B 1 24 ? 40.406 -65.5 -49.219 1 60.56 24 GLY B CA 1
ATOM 7434 C C . GLY B 1 24 ? 39.719 -64.125 -49.344 1 60.56 24 GLY B C 1
ATOM 7435 O O . GLY B 1 24 ? 38.5 -64.062 -49.312 1 60.56 24 GLY B O 1
ATOM 7436 N N . TYR B 1 25 ? 40.469 -63.062 -49.656 1 64.62 25 TYR B N 1
ATOM 7437 C CA . TYR B 1 25 ? 39.969 -61.688 -49.844 1 64.62 25 TYR B CA 1
ATOM 7438 C C . TYR B 1 25 ? 39.125 -61.625 -51.125 1 64.62 25 TYR B C 1
ATOM 7440 O O . TYR B 1 25 ? 38.156 -60.875 -51.188 1 64.62 25 TYR B O 1
ATOM 7448 N N . VAL B 1 26 ? 39.531 -62.5 -52.156 1 60.31 26 VAL B N 1
ATOM 7449 C CA . VAL B 1 26 ? 38.812 -62.438 -53.438 1 60.31 26 VAL B CA 1
ATOM 7450 C C . VAL B 1 26 ? 37.656 -63.406 -53.406 1 60.31 26 VAL B C 1
ATOM 7452 O O . VAL B 1 26 ? 36.562 -63.062 -53.875 1 60.31 26 VAL B O 1
ATOM 7455 N N . MET B 1 27 ? 37.812 -64.625 -52.812 1 60.59 27 MET B N 1
ATOM 7456 C CA . MET B 1 27 ? 36.781 -65.625 -52.969 1 60.59 27 MET B CA 1
ATOM 7457 C C . MET B 1 27 ? 35.688 -65.5 -51.906 1 60.59 27 MET B C 1
ATOM 7459 O O . MET B 1 27 ? 34.531 -65.812 -52.125 1 60.59 27 MET B O 1
ATOM 7463 N N . SER B 1 28 ? 36.031 -64.875 -50.781 1 72 28 SER B N 1
ATOM 7464 C CA . SER B 1 28 ? 35.031 -64.875 -49.688 1 72 28 SER B CA 1
ATOM 7465 C C . SER B 1 28 ? 34.844 -63.438 -49.156 1 72 28 SER B C 1
ATOM 7467 O O . SER B 1 28 ? 35.062 -63.188 -47.969 1 72 28 SER B O 1
ATOM 7469 N N . CYS B 1 29 ? 34.594 -62.5 -50.031 1 71.25 29 CYS B N 1
ATOM 7470 C CA . CYS B 1 29 ? 34.406 -61.125 -49.656 1 71.25 29 CYS B CA 1
ATOM 7471 C C . CYS B 1 29 ? 33.219 -60.969 -48.719 1 71.25 29 CYS B C 1
ATOM 7473 O O . CYS B 1 29 ? 33.312 -60.219 -47.75 1 71.25 29 CYS B O 1
ATOM 7475 N N . GLY B 1 30 ? 32.312 -61.719 -49 1 75.81 30 GLY B N 1
ATOM 7476 C CA . GLY B 1 30 ? 31.125 -61.656 -48.156 1 75.81 30 GLY B CA 1
ATOM 7477 C C . GLY B 1 30 ? 31.375 -62.062 -46.719 1 75.81 30 GLY B C 1
ATOM 7478 O O . GLY B 1 30 ? 30.812 -61.469 -45.812 1 75.81 30 GLY B O 1
ATOM 7479 N N . ASP B 1 31 ? 32.25 -62.938 -46.594 1 74.81 31 ASP B N 1
ATOM 7480 C CA . ASP B 1 31 ? 32.531 -63.406 -45.25 1 74.81 31 ASP B CA 1
ATOM 7481 C C . ASP B 1 31 ? 33.312 -62.375 -44.438 1 74.81 31 ASP B C 1
ATOM 7483 O O . ASP B 1 31 ? 33.094 -62.219 -43.25 1 74.81 31 ASP B O 1
ATOM 7487 N N . TYR B 1 32 ? 34.094 -61.656 -45.062 1 74.62 32 TYR B N 1
ATOM 7488 C CA . TYR B 1 32 ? 34.875 -60.625 -44.375 1 74.62 32 TYR B CA 1
ATOM 7489 C C . TYR B 1 32 ? 34 -59.469 -43.969 1 74.62 32 TYR B C 1
ATOM 7491 O O . TYR B 1 32 ? 34.188 -58.906 -42.875 1 74.62 32 TYR B O 1
ATOM 7499 N N . ILE B 1 33 ? 33.156 -59.156 -44.781 1 79.19 33 ILE B N 1
ATOM 7500 C CA . ILE B 1 33 ? 32.25 -58.062 -44.469 1 79.19 33 ILE B CA 1
ATOM 7501 C C . ILE B 1 33 ? 31.312 -58.469 -43.344 1 79.19 33 ILE B C 1
ATOM 7503 O O . ILE B 1 33 ? 31 -57.656 -42.469 1 79.19 33 ILE B O 1
ATOM 7507 N N . ASP B 1 34 ? 31 -59.688 -43.406 1 78.69 34 ASP B N 1
ATOM 7508 C CA . ASP B 1 34 ? 30.125 -60.156 -42.344 1 78.69 34 ASP B CA 1
ATOM 7509 C C . ASP B 1 34 ? 30.859 -60.219 -41 1 78.69 34 ASP B C 1
ATOM 7511 O O . ASP B 1 34 ? 30.297 -59.906 -39.969 1 78.69 34 ASP B O 1
ATOM 7515 N N . LEU B 1 35 ? 32 -60.594 -41.094 1 77.06 35 LEU B N 1
ATOM 7516 C CA . LEU B 1 35 ? 32.844 -60.625 -39.875 1 77.06 35 LEU B CA 1
ATOM 7517 C C . LEU B 1 35 ? 33.031 -59.25 -39.312 1 77.06 35 LEU B C 1
ATOM 7519 O O . LEU B 1 35 ? 33 -59.031 -38.094 1 77.06 35 LEU B O 1
ATOM 7523 N N . LEU B 1 36 ? 33.219 -58.312 -40.156 1 80.25 36 LEU B N 1
ATOM 7524 C CA . LEU B 1 36 ? 33.312 -56.938 -39.719 1 80.25 36 LEU B CA 1
ATOM 7525 C C . LEU B 1 36 ? 32.031 -56.438 -39.094 1 80.25 36 LEU B C 1
ATOM 7527 O O . LEU B 1 36 ? 32.031 -55.75 -38.094 1 80.25 36 LEU B O 1
ATOM 7531 N N . GLY B 1 37 ? 31.031 -56.812 -39.781 1 80.5 37 GLY B N 1
ATOM 7532 C CA . GLY B 1 37 ? 29.734 -56.406 -39.25 1 80.5 37 GLY B CA 1
ATOM 7533 C C . GLY B 1 37 ? 29.484 -56.938 -37.844 1 80.5 37 GLY B C 1
ATOM 7534 O O . GLY B 1 37 ? 29.016 -56.219 -36.969 1 80.5 37 GLY B O 1
ATOM 7535 N N . HIS B 1 38 ? 29.891 -58.094 -37.656 1 79.5 38 HIS B N 1
ATOM 7536 C CA . HIS B 1 38 ? 29.719 -58.688 -36.344 1 79.5 38 HIS B CA 1
ATOM 7537 C C . HIS B 1 38 ? 30.625 -58.031 -35.312 1 79.5 38 HIS B C 1
ATOM 7539 O O . HIS B 1 38 ? 30.203 -57.75 -34.156 1 79.5 38 HIS B O 1
ATOM 7545 N N . GLU B 1 39 ? 31.781 -57.844 -35.656 1 79.69 39 GLU B N 1
ATOM 7546 C CA . GLU B 1 39 ? 32.719 -57.219 -34.75 1 79.69 39 GLU B CA 1
ATOM 7547 C C . GLU B 1 39 ? 32.312 -55.781 -34.438 1 79.69 39 GLU B C 1
ATOM 7549 O O . GLU B 1 39 ? 32.469 -55.344 -33.281 1 79.69 39 GLU B O 1
ATOM 7554 N N . MET B 1 40 ? 31.797 -55.125 -35.312 1 81.56 40 MET B N 1
ATOM 7555 C CA . MET B 1 40 ? 31.359 -53.75 -35.094 1 81.56 40 MET B CA 1
ATOM 7556 C C . MET B 1 40 ? 30.156 -53.719 -34.156 1 81.56 40 MET B C 1
ATOM 7558 O O . MET B 1 40 ? 30.031 -52.781 -33.344 1 81.56 40 MET B O 1
ATOM 7562 N N . ASP B 1 41 ? 29.375 -54.688 -34.312 1 79.25 41 ASP B N 1
ATOM 7563 C CA . ASP B 1 41 ? 28.219 -54.719 -33.438 1 79.25 41 ASP B CA 1
ATOM 7564 C C . ASP B 1 41 ? 28.641 -54.938 -31.984 1 79.25 41 ASP B C 1
ATOM 7566 O O . ASP B 1 41 ? 28.062 -54.375 -31.062 1 79.25 41 ASP B O 1
ATOM 7570 N N . GLU B 1 42 ? 29.578 -55.688 -31.844 1 77.19 42 GLU B N 1
ATOM 7571 C CA . GLU B 1 42 ? 30.125 -55.875 -30.5 1 77.19 42 GLU B CA 1
ATOM 7572 C C . GLU B 1 42 ? 30.812 -54.625 -29.984 1 77.19 42 GLU B C 1
ATOM 7574 O O . GLU B 1 42 ? 30.672 -54.281 -28.812 1 77.19 42 GLU B O 1
ATOM 7579 N N . LEU B 1 43 ? 31.469 -53.969 -30.75 1 80.88 43 LEU B N 1
ATOM 7580 C CA . LEU B 1 43 ? 32.125 -52.719 -30.375 1 80.88 43 LEU B CA 1
ATOM 7581 C C . LEU B 1 43 ? 31.078 -51.656 -30.047 1 80.88 43 LEU B C 1
ATOM 7583 O O . LEU B 1 43 ? 31.266 -50.875 -29.109 1 80.88 43 LEU B O 1
ATOM 7587 N N . LYS B 1 44 ? 30.078 -51.656 -30.797 1 82.56 44 LYS B N 1
ATOM 7588 C CA . LYS B 1 44 ? 29.016 -50.719 -30.531 1 82.56 44 LYS B CA 1
ATOM 7589 C C . LYS B 1 44 ? 28.375 -50.969 -29.172 1 82.56 44 LYS B C 1
ATOM 7591 O O . LYS B 1 44 ? 28.031 -50.031 -28.453 1 82.56 44 LYS B O 1
ATOM 7596 N N . SER B 1 45 ? 28.25 -52.156 -28.906 1 78.12 45 SER B N 1
ATOM 7597 C CA . SER B 1 45 ? 27.688 -52.531 -27.594 1 78.12 45 SER B CA 1
ATOM 7598 C C . SER B 1 45 ? 28.609 -52.062 -26.469 1 78.12 45 SER B C 1
ATOM 7600 O O . SER B 1 45 ? 28.141 -51.594 -25.438 1 78.12 45 SER B O 1
ATOM 7602 N N . LYS B 1 46 ? 29.812 -52.219 -26.641 1 78 46 LYS B N 1
ATOM 7603 C CA . LYS B 1 46 ? 30.781 -51.75 -25.641 1 78 46 LYS B CA 1
ATOM 7604 C C . LYS B 1 46 ? 30.797 -50.219 -25.562 1 78 46 LYS B C 1
ATOM 7606 O O . LYS B 1 46 ? 30.922 -49.656 -24.484 1 78 46 LYS B O 1
ATOM 7611 N N . ARG B 1 47 ? 30.734 -49.625 -26.641 1 81.62 47 ARG B N 1
ATOM 7612 C CA . ARG B 1 47 ? 30.672 -48.156 -26.672 1 81.62 47 ARG B CA 1
ATOM 7613 C C . ARG B 1 47 ? 29.469 -47.656 -25.891 1 81.62 47 ARG B C 1
ATOM 7615 O O . ARG B 1 47 ? 29.594 -46.688 -25.094 1 81.62 47 ARG B O 1
ATOM 7622 N N . ASP B 1 48 ? 28.391 -48.25 -26.156 1 78.62 48 ASP B N 1
ATOM 7623 C CA . ASP B 1 48 ? 27.172 -47.812 -25.484 1 78.62 48 ASP B CA 1
ATOM 7624 C C . ASP B 1 48 ? 27.266 -48 -23.969 1 78.62 48 ASP B C 1
ATOM 7626 O O . ASP B 1 48 ? 26.781 -47.188 -23.203 1 78.62 48 ASP B O 1
ATOM 7630 N N . ASP B 1 49 ? 27.922 -48.969 -23.547 1 75.56 49 ASP B N 1
ATOM 7631 C CA . ASP B 1 49 ? 28.141 -49.188 -22.125 1 75.56 49 ASP B CA 1
ATOM 7632 C C . ASP B 1 49 ? 29.094 -48.125 -21.562 1 75.56 49 ASP B C 1
ATOM 7634 O O . ASP B 1 49 ? 28.875 -47.594 -20.469 1 75.56 49 ASP B O 1
ATOM 7638 N N . VAL B 1 50 ? 30.141 -47.938 -22.25 1 78.06 50 VAL B N 1
ATOM 7639 C CA . VAL B 1 50 ? 31.094 -46.938 -21.797 1 78.06 50 VAL B CA 1
ATOM 7640 C C . VAL B 1 50 ? 30.438 -45.562 -21.766 1 78.06 50 VAL B C 1
ATOM 7642 O O . VAL B 1 50 ? 30.641 -44.781 -20.828 1 78.06 50 VAL B O 1
ATOM 7645 N N . LYS B 1 51 ? 29.672 -45.281 -22.719 1 77.44 51 LYS B N 1
ATOM 7646 C CA . LYS B 1 51 ? 28.953 -44 -22.75 1 77.44 51 LYS B CA 1
ATOM 7647 C C . LYS B 1 51 ? 28 -43.875 -21.562 1 77.44 51 LYS B C 1
ATOM 7649 O O . LYS B 1 51 ? 27.844 -42.812 -20.984 1 77.44 51 LYS B O 1
ATOM 7654 N N . ARG B 1 52 ? 27.391 -44.875 -21.266 1 73.44 52 ARG B N 1
ATOM 7655 C CA . ARG B 1 52 ? 26.5 -44.875 -20.109 1 73.44 52 ARG B CA 1
ATOM 7656 C C . ARG B 1 52 ? 27.281 -44.625 -18.828 1 73.44 52 ARG B C 1
ATOM 7658 O O . ARG B 1 52 ? 26.812 -43.875 -17.953 1 73.44 52 ARG B O 1
ATOM 7665 N N . LEU B 1 53 ? 28.375 -45.25 -18.766 1 74.25 53 LEU B N 1
ATOM 7666 C CA . LEU B 1 53 ? 29.219 -45.031 -17.578 1 74.25 53 LEU B CA 1
ATOM 7667 C C . LEU B 1 53 ? 29.703 -43.594 -17.531 1 74.25 53 LEU B C 1
ATOM 7669 O O . LEU B 1 53 ? 29.797 -43 -16.438 1 74.25 53 LEU B O 1
ATOM 7673 N N . VAL B 1 54 ? 29.969 -43.125 -18.641 1 72.69 54 VAL B N 1
ATOM 7674 C CA . VAL B 1 54 ? 30.406 -41.719 -18.703 1 72.69 54 VAL B CA 1
ATOM 7675 C C . VAL B 1 54 ? 29.266 -40.781 -18.312 1 72.69 54 VAL B C 1
ATOM 7677 O O . VAL B 1 54 ? 29.469 -39.812 -17.578 1 72.69 54 VAL B O 1
ATOM 7680 N N . ASP B 1 55 ? 28.188 -41.094 -18.75 1 69.38 55 ASP B N 1
ATOM 7681 C CA . ASP B 1 55 ? 27.031 -40.281 -18.438 1 69.38 55 ASP B CA 1
ATOM 7682 C C . ASP B 1 55 ? 26.734 -40.312 -16.938 1 69.38 55 ASP B C 1
ATOM 7684 O O . ASP B 1 55 ? 26.406 -39.281 -16.344 1 69.38 55 ASP B O 1
ATOM 7688 N N . VAL B 1 56 ? 26.812 -41.406 -16.484 1 67.25 56 VAL B N 1
ATOM 7689 C CA . VAL B 1 56 ? 26.609 -41.531 -15.047 1 67.25 56 VAL B CA 1
ATOM 7690 C C . VAL B 1 56 ? 27.672 -40.75 -14.297 1 67.25 56 VAL B C 1
ATOM 7692 O O . VAL B 1 56 ? 27.391 -40.062 -13.32 1 67.25 56 VAL B O 1
ATOM 7695 N N . ALA B 1 57 ? 28.844 -40.906 -14.734 1 65.94 57 ALA B N 1
ATOM 7696 C CA . ALA B 1 57 ? 29.938 -40.188 -14.094 1 65.94 57 ALA B CA 1
ATOM 7697 C C . ALA B 1 57 ? 29.781 -38.688 -14.25 1 65.94 57 ALA B C 1
ATOM 7699 O O . ALA B 1 57 ? 30.062 -37.938 -13.328 1 65.94 57 ALA B O 1
ATOM 7700 N N . GLU B 1 58 ? 29.281 -38.344 -15.328 1 63.59 58 GLU B N 1
ATOM 7701 C CA . GLU B 1 58 ? 29.062 -36.906 -15.555 1 63.59 58 GLU B CA 1
ATOM 7702 C C . GLU B 1 58 ? 27.953 -36.375 -14.664 1 63.59 58 GLU B C 1
ATOM 7704 O O . GLU B 1 58 ? 28 -35.219 -14.227 1 63.59 58 GLU B O 1
ATOM 7709 N N . ARG B 1 59 ? 27.078 -37.188 -14.477 1 62.03 59 ARG B N 1
ATOM 7710 C CA . ARG B 1 59 ? 26 -36.781 -13.586 1 62.03 59 ARG B CA 1
ATOM 7711 C C . ARG B 1 59 ? 26.484 -36.656 -12.148 1 62.03 59 ARG B C 1
ATOM 7713 O O . ARG B 1 59 ? 25.953 -35.844 -11.383 1 62.03 59 ARG B O 1
ATOM 7720 N N . ARG B 1 60 ? 27.422 -37.5 -12 1 56.25 60 ARG B N 1
ATOM 7721 C CA . ARG B 1 60 ? 28.047 -37.406 -10.672 1 56.25 60 ARG B CA 1
ATOM 7722 C C . ARG B 1 60 ? 29.078 -36.312 -10.625 1 56.25 60 ARG B C 1
ATOM 7724 O O . ARG B 1 60 ? 29.797 -36.156 -9.625 1 56.25 60 ARG B O 1
ATOM 7731 N N . GLY B 1 61 ? 29.094 -35.594 -11.758 1 58.97 61 GLY B N 1
ATOM 7732 C CA . GLY B 1 61 ? 30 -34.438 -11.82 1 58.97 61 GLY B CA 1
ATOM 7733 C C . GLY B 1 61 ? 31.391 -34.812 -12.281 1 58.97 61 GLY B C 1
ATOM 7734 O O . GLY B 1 61 ? 32.344 -34.062 -12.086 1 58.97 61 GLY B O 1
ATOM 7735 N N . MET B 1 62 ? 31.531 -36 -12.766 1 61.84 62 MET B N 1
ATOM 7736 C CA . MET B 1 62 ? 32.844 -36.438 -13.211 1 61.84 62 MET B CA 1
ATOM 7737 C C . MET B 1 62 ? 33.031 -36.219 -14.711 1 61.84 62 MET B C 1
ATOM 7739 O O . MET B 1 62 ? 32.062 -35.969 -15.422 1 61.84 62 MET B O 1
ATOM 7743 N N . GLU B 1 63 ? 34.25 -35.844 -15.062 1 62.53 63 GLU B N 1
ATOM 7744 C CA . GLU B 1 63 ? 34.562 -35.688 -16.484 1 62.53 63 GLU B CA 1
ATOM 7745 C C . GLU B 1 63 ? 35.219 -36.938 -17.047 1 62.53 63 GLU B C 1
ATOM 7747 O O . GLU B 1 63 ? 36.062 -37.562 -16.391 1 62.53 63 GLU B O 1
ATOM 7752 N N . ALA B 1 64 ? 34.719 -37.312 -18.172 1 65.75 64 ALA B N 1
ATOM 7753 C CA . ALA B 1 64 ? 35.281 -38.5 -18.844 1 65.75 64 ALA B CA 1
ATOM 7754 C C . ALA B 1 64 ? 36.75 -38.312 -19.109 1 65.75 64 ALA B C 1
ATOM 7756 O O . ALA B 1 64 ? 37.219 -37.219 -19.375 1 65.75 64 ALA B O 1
ATOM 7757 N N . THR B 1 65 ? 37.625 -39.25 -18.828 1 65.31 65 THR B N 1
ATOM 7758 C CA . THR B 1 65 ? 39.062 -39.188 -19.094 1 65.31 65 THR B CA 1
ATOM 7759 C C . THR B 1 65 ? 39.312 -38.969 -20.578 1 65.31 65 THR B C 1
ATOM 7761 O O . THR B 1 65 ? 38.469 -39.281 -21.422 1 65.31 65 THR B O 1
ATOM 7764 N N . SER B 1 66 ? 40.438 -38.281 -20.891 1 66.38 66 SER B N 1
ATOM 7765 C CA . SER B 1 66 ? 40.812 -38.031 -22.281 1 66.38 66 SER B CA 1
ATOM 7766 C C . SER B 1 66 ? 40.938 -39.312 -23.078 1 66.38 66 SER B C 1
ATOM 7768 O O . SER B 1 66 ? 40.656 -39.344 -24.281 1 66.38 66 SER B O 1
ATOM 7770 N N . GLN B 1 67 ? 41.25 -40.406 -22.406 1 66.12 67 GLN B N 1
ATOM 7771 C CA . GLN B 1 67 ? 41.375 -41.688 -23.078 1 66.12 67 GLN B CA 1
ATOM 7772 C C . GLN B 1 67 ? 40 -42.219 -23.531 1 66.12 67 GLN B C 1
ATOM 7774 O O . GLN B 1 67 ? 39.875 -42.719 -24.641 1 66.12 67 GLN B O 1
ATOM 7779 N N . VAL B 1 68 ? 39.125 -41.969 -22.641 1 76.81 68 VAL B N 1
ATOM 7780 C CA . VAL B 1 68 ? 37.781 -42.469 -22.953 1 76.81 68 VAL B CA 1
ATOM 7781 C C . VAL B 1 68 ? 37.156 -41.625 -24.078 1 76.81 68 VAL B C 1
ATOM 7783 O O . VAL B 1 68 ? 36.5 -42.125 -24.969 1 76.81 68 VAL B O 1
ATOM 7786 N N . LYS B 1 69 ? 37.469 -40.312 -24.047 1 73.56 69 LYS B N 1
ATOM 7787 C CA . LYS B 1 69 ? 36.969 -39.438 -25.109 1 73.56 69 LYS B CA 1
ATOM 7788 C C . LYS B 1 69 ? 37.562 -39.812 -26.453 1 73.56 69 LYS B C 1
ATOM 7790 O O . LYS B 1 69 ? 36.875 -39.844 -27.469 1 73.56 69 LYS B O 1
ATOM 7795 N N . TRP B 1 70 ? 38.906 -40.062 -26.453 1 68.88 70 TRP B N 1
ATOM 7796 C CA . TRP B 1 70 ? 39.625 -40.5 -27.656 1 68.88 70 TRP B CA 1
ATOM 7797 C C . TRP B 1 70 ? 39.062 -41.812 -28.156 1 68.88 70 TRP B C 1
ATOM 7799 O O . TRP B 1 70 ? 38.812 -42 -29.359 1 68.88 70 TRP B O 1
ATOM 7809 N N . TRP B 1 71 ? 38.812 -42.688 -27.234 1 78.75 71 TRP B N 1
ATOM 7810 C CA . TRP B 1 71 ? 38.312 -44 -27.625 1 78.75 71 TRP B CA 1
ATOM 7811 C C . TRP B 1 71 ? 36.906 -43.875 -28.234 1 78.75 71 TRP B C 1
ATOM 7813 O O . TRP B 1 71 ? 36.625 -44.5 -29.25 1 78.75 71 TRP B O 1
ATOM 7823 N N . LEU B 1 72 ? 36.094 -43.031 -27.641 1 80.25 72 LEU B N 1
ATOM 7824 C CA . LEU B 1 72 ? 34.719 -42.844 -28.156 1 80.25 72 LEU B CA 1
ATOM 7825 C C . LEU B 1 72 ? 34.75 -42.188 -29.531 1 80.25 72 LEU B C 1
ATOM 7827 O O . LEU B 1 72 ? 33.938 -42.562 -30.391 1 80.25 72 LEU B O 1
ATOM 7831 N N . GLU B 1 73 ? 35.719 -41.375 -29.75 1 77.62 73 GLU B N 1
ATOM 7832 C CA . GLU B 1 73 ? 35.875 -40.75 -31.062 1 77.62 73 GLU B CA 1
ATOM 7833 C C . GLU B 1 73 ? 36.375 -41.75 -32.094 1 77.62 73 GLU B C 1
ATOM 7835 O O . GLU B 1 73 ? 35.938 -41.75 -33.25 1 77.62 73 GLU B O 1
ATOM 7840 N N . CYS B 1 74 ? 37.25 -42.594 -31.703 1 74.25 74 CYS B N 1
ATOM 7841 C CA . CYS B 1 74 ? 37.781 -43.594 -32.594 1 74.25 74 CYS B CA 1
ATOM 7842 C C . CYS B 1 74 ? 36.719 -44.594 -33 1 74.25 74 CYS B C 1
ATOM 7844 O O . CYS B 1 74 ? 36.625 -45 -34.156 1 74.25 74 CYS B O 1
ATOM 7846 N N . VAL B 1 75 ? 35.875 -44.906 -32.031 1 83.31 75 VAL B N 1
ATOM 7847 C CA . VAL B 1 75 ? 34.812 -45.875 -32.344 1 83.31 75 VAL B CA 1
ATOM 7848 C C . VAL B 1 75 ? 33.812 -45.25 -33.281 1 83.31 75 VAL B C 1
ATOM 7850 O O . VAL B 1 75 ? 33.312 -45.875 -34.219 1 83.31 75 VAL B O 1
ATOM 7853 N N . SER B 1 76 ? 33.594 -43.938 -33.125 1 84 76 SER B N 1
ATOM 7854 C CA . SER B 1 76 ? 32.656 -43.25 -34 1 84 76 SER B CA 1
ATOM 7855 C C . SER B 1 76 ? 33.188 -43.156 -35.406 1 84 76 SER B C 1
ATOM 7857 O O . SER B 1 76 ? 32.469 -43.344 -36.406 1 84 76 SER B O 1
ATOM 7859 N N . ARG B 1 77 ? 34.438 -43 -35.531 1 75.81 77 ARG B N 1
ATOM 7860 C CA . ARG B 1 77 ? 35.094 -42.938 -36.844 1 75.81 77 ARG B CA 1
ATOM 7861 C C . ARG B 1 77 ? 35.062 -44.312 -37.5 1 75.81 77 ARG B C 1
ATOM 7863 O O . ARG B 1 77 ? 34.844 -44.406 -38.719 1 75.81 77 ARG B O 1
ATOM 7870 N N . LEU B 1 78 ? 35.281 -45.312 -36.75 1 82.44 78 LEU B N 1
ATOM 7871 C CA . LEU B 1 78 ? 35.281 -46.656 -37.281 1 82.44 78 LEU B CA 1
ATOM 7872 C C . LEU B 1 78 ? 33.875 -47.062 -37.688 1 82.44 78 LEU B C 1
ATOM 7874 O O . LEU B 1 78 ? 33.688 -47.781 -38.688 1 82.44 78 LEU B O 1
ATOM 7878 N N . GLU B 1 79 ? 32.969 -46.625 -36.906 1 85.06 79 GLU B N 1
ATOM 7879 C CA . GLU B 1 79 ? 31.562 -46.906 -37.25 1 85.06 79 GLU B CA 1
ATOM 7880 C C . GLU B 1 79 ? 31.172 -46.281 -38.594 1 85.06 79 GLU B C 1
ATOM 7882 O O . GLU B 1 79 ? 30.516 -46.906 -39.406 1 85.06 79 GLU B O 1
ATOM 7887 N N . ASP B 1 80 ? 31.703 -45.156 -38.875 1 81.06 80 ASP B N 1
ATOM 7888 C CA . ASP B 1 80 ? 31.422 -44.469 -40.125 1 81.06 80 ASP B CA 1
ATOM 7889 C C . ASP B 1 80 ? 32.156 -45.156 -41.281 1 81.06 80 ASP B C 1
ATOM 7891 O O . ASP B 1 80 ? 31.594 -45.344 -42.375 1 81.06 80 ASP B O 1
ATOM 7895 N N . ALA B 1 81 ? 33.344 -45.594 -41.062 1 78.56 81 ALA B N 1
ATOM 7896 C CA . ALA B 1 81 ? 34.125 -46.281 -42.094 1 78.56 81 ALA B CA 1
ATOM 7897 C C . ALA B 1 81 ? 33.531 -47.656 -42.406 1 78.56 81 ALA B C 1
ATOM 7899 O O . ALA B 1 81 ? 33.469 -48.031 -43.594 1 78.56 81 ALA B O 1
ATOM 7900 N N . ALA B 1 82 ? 33.031 -48.25 -41.375 1 83.31 82 ALA B N 1
ATOM 7901 C CA . ALA B 1 82 ? 32.438 -49.562 -41.562 1 83.31 82 ALA B CA 1
ATOM 7902 C C . ALA B 1 82 ? 31.109 -49.469 -42.312 1 83.31 82 ALA B C 1
ATOM 7904 O O . ALA B 1 82 ? 30.781 -50.281 -43.156 1 83.31 82 ALA B O 1
ATOM 7905 N N . ALA B 1 83 ? 30.438 -48.438 -42.031 1 81.75 83 ALA B N 1
ATOM 7906 C CA . ALA B 1 83 ? 29.172 -48.188 -42.719 1 81.75 83 ALA B CA 1
ATOM 7907 C C . ALA B 1 83 ? 29.406 -47.906 -44.219 1 81.75 83 ALA B C 1
ATOM 7909 O O . ALA B 1 83 ? 28.625 -48.344 -45.062 1 81.75 83 ALA B O 1
ATOM 7910 N N . ARG B 1 84 ? 30.531 -47.375 -44.594 1 79.06 84 ARG B N 1
ATOM 7911 C CA . ARG B 1 84 ? 30.875 -47.094 -45.969 1 79.06 84 ARG B CA 1
ATOM 7912 C C . ARG B 1 84 ? 31.25 -48.375 -46.719 1 79.06 84 ARG B C 1
ATOM 7914 O O . ARG B 1 84 ? 30.859 -48.562 -47.875 1 79.06 84 ARG B O 1
ATOM 7921 N N . ILE B 1 85 ? 31.891 -49.188 -46.031 1 81.38 85 ILE B N 1
ATOM 7922 C CA . ILE B 1 85 ? 32.281 -50.438 -46.656 1 81.38 85 ILE B CA 1
ATOM 7923 C C . ILE B 1 85 ? 31.047 -51.312 -46.906 1 81.38 85 ILE B C 1
ATOM 7925 O O . ILE B 1 85 ? 30.922 -51.938 -47.969 1 81.38 85 ILE B O 1
ATOM 7929 N N . GLU B 1 86 ? 30.203 -51.281 -46 1 81.31 86 GLU B N 1
ATOM 7930 C CA . GLU B 1 86 ? 28.969 -52.062 -46.156 1 81.31 86 GLU B CA 1
ATOM 7931 C C . GLU B 1 86 ? 28.094 -51.469 -47.25 1 81.31 86 GLU B C 1
ATOM 7933 O O . GLU B 1 86 ? 27.469 -52.188 -48 1 81.31 86 GLU B O 1
ATOM 7938 N N . GLU B 1 87 ? 28.172 -50.219 -47.438 1 80.75 87 GLU B N 1
ATOM 7939 C CA . GLU B 1 87 ? 27.406 -49.562 -48.5 1 80.75 87 GLU B CA 1
ATOM 7940 C C . GLU B 1 87 ? 28.016 -49.844 -49.875 1 80.75 87 GLU B C 1
ATOM 7942 O O . GLU B 1 87 ? 27.281 -50.094 -50.844 1 80.75 87 GLU B O 1
ATOM 7947 N N . GLU B 1 88 ? 29.266 -49.938 -49.906 1 78.38 88 GLU B N 1
ATOM 7948 C CA . GLU B 1 88 ? 29.938 -50.25 -51.156 1 78.38 88 GLU B CA 1
ATOM 7949 C C . GLU B 1 88 ? 29.719 -51.719 -51.562 1 78.38 88 GLU B C 1
ATOM 7951 O O . GLU B 1 88 ? 29.531 -52.031 -52.75 1 78.38 88 GLU B O 1
ATOM 7956 N N . TYR B 1 89 ? 29.641 -52.469 -50.562 1 80.31 89 TYR B N 1
ATOM 7957 C CA . TYR B 1 89 ? 29.406 -53.875 -50.812 1 80.31 89 TYR B CA 1
ATOM 7958 C C . TYR B 1 89 ? 27.969 -54.125 -51.281 1 80.31 89 TYR B C 1
ATOM 7960 O O . TYR B 1 89 ? 27.719 -54.844 -52.219 1 80.31 89 TYR B O 1
ATOM 7968 N N . GLN B 1 90 ? 27.031 -53.438 -50.719 1 76.62 90 GLN B N 1
ATOM 7969 C CA . GLN B 1 90 ? 25.641 -53.594 -51.094 1 76.62 90 GLN B CA 1
ATOM 7970 C C . GLN B 1 90 ? 25.375 -52.969 -52.469 1 76.62 90 GLN B C 1
ATOM 7972 O O . GLN B 1 90 ? 24.578 -53.5 -53.25 1 76.62 90 GLN B O 1
ATOM 7977 N N . ALA B 1 91 ? 26.125 -52 -52.844 1 75.88 91 ALA B N 1
ATOM 7978 C CA . ALA B 1 91 ? 26.031 -51.406 -54.188 1 75.88 91 ALA B CA 1
ATOM 7979 C C . ALA B 1 91 ? 26.609 -52.344 -55.25 1 75.88 91 ALA B C 1
ATOM 7981 O O . ALA B 1 91 ? 26.078 -52.438 -56.344 1 75.88 91 ALA B O 1
ATOM 7982 N N . ARG B 1 92 ? 27.578 -53.188 -54.875 1 72.19 92 ARG B N 1
ATOM 7983 C CA . ARG B 1 92 ? 28.203 -54.125 -55.781 1 72.19 92 ARG B CA 1
ATOM 7984 C C . ARG B 1 92 ? 27.312 -55.344 -56 1 72.19 92 ARG B C 1
ATOM 7986 O O . ARG B 1 92 ? 27.266 -55.906 -57.094 1 72.19 92 ARG B O 1
ATOM 7993 N N . LEU B 1 93 ? 26.609 -55.594 -54.969 1 71.31 93 LEU B N 1
ATOM 7994 C CA . LEU B 1 93 ? 25.719 -56.75 -55.094 1 71.31 93 LEU B CA 1
ATOM 7995 C C . LEU B 1 93 ? 24.516 -56.406 -55.969 1 71.31 93 LEU B C 1
ATOM 7997 O O . LEU B 1 93 ? 23.953 -57.281 -56.625 1 71.31 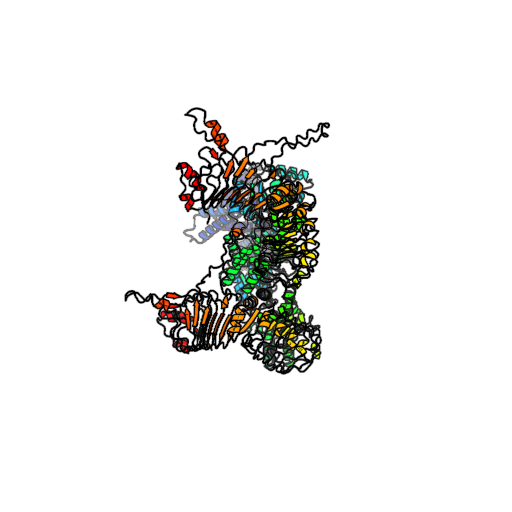93 LEU B O 1
ATOM 8001 N N . ARG B 1 94 ? 24.219 -55.125 -56.312 1 70.19 94 ARG B N 1
ATOM 8002 C CA . ARG B 1 94 ? 23.094 -54.719 -57.156 1 70.19 94 ARG B CA 1
ATOM 8003 C C . ARG B 1 94 ? 23.516 -54.531 -58.594 1 70.19 94 ARG B C 1
ATOM 8005 O O . ARG B 1 94 ? 22.672 -54.406 -59.5 1 70.19 94 ARG B O 1
ATOM 8012 N N . LEU B 1 95 ? 24.75 -54.5 -58.844 1 63.22 95 LEU B N 1
ATOM 8013 C CA . LEU B 1 95 ? 25.172 -54.312 -60.219 1 63.22 95 LEU B CA 1
ATOM 8014 C C . LEU B 1 95 ? 25.062 -55.625 -61 1 63.22 95 LEU B C 1
ATOM 8016 O O . LEU B 1 95 ? 25.25 -56.719 -60.438 1 63.22 95 LEU B O 1
ATOM 8020 N N . PRO B 1 96 ? 24.516 -55.688 -62.281 1 65 96 PRO B N 1
ATOM 8021 C CA . PRO B 1 96 ? 24.406 -56.875 -63.156 1 65 96 PRO B CA 1
ATOM 8022 C C . PRO B 1 96 ? 25.734 -57.594 -63.375 1 65 96 PRO B C 1
ATOM 8024 O O . PRO B 1 96 ? 26.797 -56.969 -63.281 1 65 96 PRO B O 1
ATOM 8027 N N . PRO B 1 97 ? 25.891 -58.969 -63.469 1 60.5 97 PRO B N 1
ATOM 8028 C CA . PRO B 1 97 ? 27.109 -59.75 -63.594 1 60.5 97 PRO B CA 1
ATOM 8029 C C . PRO B 1 97 ? 28.078 -59.219 -64.625 1 60.5 97 PRO B C 1
ATOM 8031 O O . PRO B 1 97 ? 29.297 -59.406 -64.5 1 60.5 97 PRO B O 1
ATOM 8034 N N . GLU B 1 98 ? 27.578 -58.719 -65.812 1 59.25 98 GLU B N 1
ATOM 8035 C CA . GLU B 1 98 ? 28.469 -58.25 -66.875 1 59.25 98 GLU B CA 1
ATOM 8036 C C . GLU B 1 98 ? 29.328 -57.062 -66.375 1 59.25 98 GLU B C 1
ATOM 8038 O O . GLU B 1 98 ? 30.406 -56.812 -66.938 1 59.25 98 GLU B O 1
ATOM 8043 N N . GLN B 1 99 ? 28.922 -56.312 -65.5 1 58.12 99 GLN B N 1
ATOM 8044 C CA . GLN B 1 99 ? 29.625 -55.125 -65.062 1 58.12 99 GLN B CA 1
ATOM 8045 C C . GLN B 1 99 ? 30.219 -55.375 -63.625 1 58.12 99 GLN B C 1
ATOM 8047 O O . GLN B 1 99 ? 30.281 -54.438 -62.844 1 58.12 99 GLN B O 1
ATOM 8052 N N . ALA B 1 100 ? 30.344 -56.5 -63.188 1 56.38 100 ALA B N 1
ATOM 8053 C CA . ALA B 1 100 ? 30.844 -56.875 -61.875 1 56.38 100 ALA B CA 1
ATOM 8054 C C . ALA B 1 100 ? 32.25 -56.312 -61.625 1 56.38 100 ALA B C 1
ATOM 8056 O O . ALA B 1 100 ? 33.125 -56.406 -62.5 1 56.38 100 ALA B O 1
ATOM 8057 N N . PRO B 1 101 ? 32.469 -55.406 -60.844 1 60.03 101 PRO B N 1
ATOM 8058 C CA . PRO B 1 101 ? 33.781 -54.812 -60.656 1 60.03 101 PRO B CA 1
ATOM 8059 C C . PRO B 1 101 ? 34.906 -55.844 -60.562 1 60.03 101 PRO B C 1
ATOM 8061 O O . PRO B 1 101 ? 34.656 -57 -60.188 1 60.03 101 PRO B O 1
ATOM 8064 N N . GLY B 1 102 ? 36.094 -55.625 -61.312 1 63.38 102 GLY B N 1
ATOM 8065 C CA . GLY B 1 102 ? 37.25 -56.469 -61.469 1 63.38 102 GLY B CA 1
ATOM 8066 C C . GLY B 1 102 ? 37.719 -57.094 -60.156 1 63.38 102 GLY B C 1
ATOM 8067 O O . GLY B 1 102 ? 37.312 -56.656 -59.094 1 63.38 102 GLY B O 1
ATOM 8068 N N . LEU B 1 103 ? 38.219 -58.25 -60.094 1 63.22 103 LEU B N 1
ATOM 8069 C CA . LEU B 1 103 ? 38.844 -59.031 -59 1 63.22 103 LEU B CA 1
ATOM 8070 C C . LEU B 1 103 ? 39.656 -58.125 -58.094 1 63.22 103 LEU B C 1
ATOM 8072 O O . LEU B 1 103 ? 39.719 -58.344 -56.875 1 63.22 103 LEU B O 1
ATOM 8076 N N . ARG B 1 104 ? 40.062 -57.031 -58.719 1 60.34 104 ARG B N 1
ATOM 8077 C CA . ARG B 1 104 ? 40.906 -56.125 -57.938 1 60.34 104 ARG B CA 1
ATOM 8078 C C . ARG B 1 104 ? 40.094 -55.281 -56.969 1 60.34 104 ARG B C 1
ATOM 8080 O O . ARG B 1 104 ? 40.5 -55.062 -55.844 1 60.34 104 ARG B O 1
ATOM 8087 N N . ALA B 1 105 ? 38.938 -55 -57.406 1 70.88 105 ALA B N 1
ATOM 8088 C CA . ALA B 1 105 ? 38.094 -54.188 -56.562 1 70.88 105 ALA B CA 1
ATOM 8089 C C . ALA B 1 105 ? 37.531 -54.969 -55.406 1 70.88 105 ALA B C 1
ATOM 8091 O O . ALA B 1 105 ? 37.406 -54.469 -54.281 1 70.88 105 ALA B O 1
ATOM 8092 N N . THR B 1 106 ? 37.344 -56.125 -55.562 1 74.12 106 THR B N 1
ATOM 8093 C CA . THR B 1 106 ? 36.844 -57 -54.5 1 74.12 106 THR B CA 1
ATOM 8094 C C . THR B 1 106 ? 37.938 -57.312 -53.5 1 74.12 106 THR B C 1
ATOM 8096 O O . THR B 1 106 ? 37.688 -57.406 -52.312 1 74.12 106 THR B O 1
ATOM 8099 N N . TYR B 1 107 ? 39.062 -57.375 -54.125 1 67.69 107 TYR B N 1
ATOM 8100 C CA . TYR B 1 107 ? 40.219 -57.594 -53.281 1 67.69 107 TYR B CA 1
ATOM 8101 C C . TYR B 1 107 ? 40.406 -56.438 -52.312 1 67.69 107 TYR B C 1
ATOM 8103 O O . TYR B 1 107 ? 40.625 -56.625 -51.125 1 67.69 107 TYR B O 1
ATOM 8111 N N . HIS B 1 108 ? 40.25 -55.281 -52.906 1 73.06 108 HIS B N 1
ATOM 8112 C CA . HIS B 1 108 ? 40.531 -54.094 -52.094 1 73.06 108 HIS B CA 1
ATOM 8113 C C . HIS B 1 108 ? 39.406 -53.906 -51.031 1 73.06 108 HIS B C 1
ATOM 8115 O O . HIS B 1 108 ? 39.688 -53.438 -49.938 1 73.06 108 HIS B O 1
ATOM 8121 N N . LEU B 1 109 ? 38.344 -54.25 -51.281 1 80.06 109 LEU B N 1
ATOM 8122 C CA . LEU B 1 109 ? 37.219 -54.156 -50.344 1 80.06 109 LEU B CA 1
ATOM 8123 C C . LEU B 1 109 ? 37.375 -55.156 -49.188 1 80.06 109 LEU B C 1
ATOM 8125 O O . LEU B 1 109 ? 37.156 -54.812 -48.031 1 80.06 109 LEU B O 1
ATOM 8129 N N . SER B 1 110 ? 37.812 -56.25 -49.562 1 77.94 110 SER B N 1
ATOM 8130 C CA . SER B 1 110 ? 38.031 -57.281 -48.531 1 77.94 110 SER B CA 1
ATOM 8131 C C . SER B 1 110 ? 39.219 -56.938 -47.656 1 77.94 110 SER B C 1
ATOM 8133 O O . SER B 1 110 ? 39.188 -57.188 -46.438 1 77.94 110 SER B O 1
ATOM 8135 N N . GLN B 1 111 ? 40.125 -56.406 -48.312 1 73.5 111 GLN B N 1
ATOM 8136 C CA . GLN B 1 111 ? 41.281 -56 -47.562 1 73.5 111 GLN B CA 1
ATOM 8137 C C . GLN B 1 111 ? 40.938 -54.906 -46.594 1 73.5 111 GLN B C 1
ATOM 8139 O O . GLN B 1 111 ? 41.375 -54.938 -45.438 1 73.5 111 GLN B O 1
ATOM 8144 N N . ARG B 1 112 ? 40.219 -53.969 -47.031 1 76.38 112 ARG B N 1
ATOM 8145 C CA . ARG B 1 112 ? 39.781 -52.875 -46.156 1 76.38 112 ARG B CA 1
ATOM 8146 C C . ARG B 1 112 ? 38.938 -53.375 -45 1 76.38 112 ARG B C 1
ATOM 8148 O O . ARG B 1 112 ? 39.031 -52.875 -43.875 1 76.38 112 ARG B O 1
ATOM 8155 N N . ALA B 1 113 ? 38.125 -54.219 -45.281 1 81.44 113 ALA B N 1
ATOM 8156 C CA . ALA B 1 113 ? 37.25 -54.812 -44.25 1 81.44 113 ALA B CA 1
ATOM 8157 C C . ALA B 1 113 ? 38.094 -55.562 -43.219 1 81.44 113 ALA B C 1
ATOM 8159 O O . ALA B 1 113 ? 37.781 -55.5 -42 1 81.44 113 ALA B O 1
ATOM 8160 N N . ASP B 1 114 ? 39.062 -56.281 -43.719 1 77.31 114 ASP B N 1
ATOM 8161 C CA . ASP B 1 114 ? 39.906 -57.031 -42.812 1 77.31 114 ASP B CA 1
ATOM 8162 C C . ASP B 1 114 ? 40.75 -56.094 -41.906 1 77.31 114 ASP B C 1
ATOM 8164 O O . ASP B 1 114 ? 40.906 -56.344 -40.719 1 77.31 114 ASP B O 1
ATOM 8168 N N . GLU B 1 115 ? 41.188 -55.094 -42.5 1 75.31 115 GLU B N 1
ATOM 8169 C CA . GLU B 1 115 ? 41.938 -54.094 -41.719 1 75.31 115 GLU B CA 1
ATOM 8170 C C . GLU B 1 115 ? 41.031 -53.438 -40.688 1 75.31 115 GLU B C 1
ATOM 8172 O O . GLU B 1 115 ? 41.469 -53.25 -39.531 1 75.31 115 GLU B O 1
ATOM 8177 N N . MET B 1 116 ? 39.875 -53.125 -41.062 1 80.81 116 MET B N 1
ATOM 8178 C CA . MET B 1 116 ? 38.938 -52.5 -40.125 1 80.81 116 MET B CA 1
ATOM 8179 C C . MET B 1 116 ? 38.531 -53.469 -39.031 1 80.81 116 MET B C 1
ATOM 8181 O O . MET B 1 116 ? 38.25 -53.094 -37.906 1 80.81 116 MET B O 1
ATOM 8185 N N . PHE B 1 117 ? 38.531 -54.688 -39.469 1 82 117 PHE B N 1
ATOM 8186 C CA . PHE B 1 117 ? 38.25 -55.75 -38.5 1 82 117 PHE B CA 1
ATOM 8187 C C . PHE B 1 117 ? 39.344 -55.781 -37.438 1 82 117 PHE B C 1
ATOM 8189 O O . PHE B 1 117 ? 39.062 -55.875 -36.219 1 82 117 PHE B O 1
ATOM 8196 N N . ALA B 1 118 ? 40.469 -55.75 -37.875 1 75.75 118 ALA B N 1
ATOM 8197 C CA . ALA B 1 118 ? 41.594 -55.781 -36.938 1 75.75 118 ALA B CA 1
ATOM 8198 C C . ALA B 1 118 ? 41.562 -54.531 -36.062 1 75.75 118 ALA B C 1
ATOM 8200 O O . ALA B 1 118 ? 41.844 -54.625 -34.844 1 75.75 118 ALA B O 1
ATOM 8201 N N . GLU B 1 119 ? 41.219 -53.469 -36.625 1 77.06 119 GLU B N 1
ATOM 8202 C CA . GLU B 1 119 ? 41.094 -52.219 -35.844 1 77.06 119 GLU B CA 1
ATOM 8203 C C . GLU B 1 119 ? 39.969 -52.312 -34.844 1 77.06 119 GLU B C 1
ATOM 8205 O O . GLU B 1 119 ? 40.094 -51.844 -33.719 1 77.06 119 GLU B O 1
ATOM 8210 N N . ALA B 1 120 ? 38.875 -52.719 -35.188 1 81.5 120 ALA B N 1
ATOM 8211 C CA . ALA B 1 120 ? 37.75 -52.875 -34.312 1 81.5 120 ALA B CA 1
ATOM 8212 C C . ALA B 1 120 ? 38.062 -53.812 -33.156 1 81.5 120 ALA B C 1
ATOM 8214 O O . ALA B 1 120 ? 37.688 -53.562 -32 1 81.5 120 ALA B O 1
ATOM 8215 N N . ALA B 1 121 ? 38.812 -54.906 -33.469 1 76.62 121 ALA B N 1
ATOM 8216 C CA . ALA B 1 121 ? 39.219 -55.844 -32.438 1 76.62 121 ALA B CA 1
ATOM 8217 C C . ALA B 1 121 ? 40.188 -55.188 -31.453 1 76.62 121 ALA B C 1
ATOM 8219 O O . ALA B 1 121 ? 40.125 -55.438 -30.25 1 76.62 121 ALA B O 1
ATOM 8220 N N . ASN B 1 122 ? 40.969 -54.344 -31.969 1 74.62 122 ASN B N 1
ATOM 8221 C CA . ASN B 1 122 ? 41.906 -53.625 -31.109 1 74.62 122 ASN B CA 1
ATOM 8222 C C . ASN B 1 122 ? 41.156 -52.625 -30.203 1 74.62 122 ASN B C 1
ATOM 8224 O O . ASN B 1 122 ? 41.5 -52.5 -29.016 1 74.62 122 ASN B O 1
ATOM 8228 N N . LEU B 1 123 ? 40.312 -51.906 -30.781 1 78.38 123 LEU B N 1
ATOM 8229 C CA . LEU B 1 123 ? 39.562 -50.938 -30 1 78.38 123 LEU B CA 1
ATOM 8230 C C . LEU B 1 123 ? 38.719 -51.625 -28.938 1 78.38 123 LEU B C 1
ATOM 8232 O O . LEU B 1 123 ? 38.469 -51.062 -27.875 1 78.38 123 LEU B O 1
ATOM 8236 N N . LYS B 1 124 ? 38.312 -52.781 -29.266 1 80.75 124 LYS B N 1
ATOM 8237 C CA . LYS B 1 124 ? 37.531 -53.562 -28.312 1 80.75 124 LYS B CA 1
ATOM 8238 C C . LYS B 1 124 ? 38.406 -53.938 -27.109 1 80.75 124 LYS B C 1
ATOM 8240 O O . LYS B 1 124 ? 37.906 -53.906 -25.969 1 80.75 124 LYS B O 1
ATOM 8245 N N . GLU B 1 125 ? 39.531 -54.281 -27.375 1 72.56 125 GLU B N 1
ATOM 8246 C CA . GLU B 1 125 ? 40.438 -54.656 -26.281 1 72.56 125 GLU B CA 1
ATOM 8247 C C . GLU B 1 125 ? 40.781 -53.406 -25.453 1 72.56 125 GLU B C 1
ATOM 8249 O O . GLU B 1 125 ? 40.906 -53.5 -24.234 1 72.56 125 GLU B O 1
ATOM 8254 N N . LYS B 1 126 ? 40.875 -52.281 -26.031 1 65.5 126 LYS B N 1
ATOM 8255 C CA . LYS B 1 126 ? 41.25 -51.062 -25.328 1 65.5 126 LYS B CA 1
ATOM 8256 C C . LYS B 1 126 ? 40.031 -50.469 -24.609 1 65.5 126 LYS B C 1
ATOM 8258 O O . LYS B 1 126 ? 40.188 -49.562 -23.781 1 65.5 126 LYS B O 1
ATOM 8263 N N . GLY B 1 127 ? 38.938 -50.875 -24.906 1 67.94 127 GLY B N 1
ATOM 8264 C CA . GLY B 1 127 ? 37.719 -50.344 -24.344 1 67.94 127 GLY B CA 1
ATOM 8265 C C . GLY B 1 127 ? 37.469 -50.781 -22.922 1 67.94 127 GLY B C 1
ATOM 8266 O O . GLY B 1 127 ? 36.469 -50.406 -22.297 1 67.94 127 GLY B O 1
ATOM 8267 N N . ALA B 1 128 ? 38.344 -51.594 -22.406 1 64.69 128 ALA B N 1
ATOM 8268 C CA . ALA B 1 128 ? 38.188 -52 -21.016 1 64.69 128 ALA B CA 1
ATOM 8269 C C . ALA B 1 128 ? 38.844 -51 -20.062 1 64.69 128 ALA B C 1
ATOM 8271 O O . ALA B 1 128 ? 40.031 -51.125 -19.734 1 64.69 128 ALA B O 1
ATOM 8272 N N . PHE B 1 129 ? 38.094 -49.875 -19.812 1 65.62 129 PHE B N 1
ATOM 8273 C CA . PHE B 1 129 ? 38.625 -48.844 -18.938 1 65.62 129 PHE B CA 1
ATOM 8274 C C . PHE B 1 129 ? 38.406 -49.188 -17.469 1 65.62 129 PHE B C 1
ATOM 8276 O O . PHE B 1 129 ? 37.344 -49.719 -17.109 1 65.62 129 PHE B O 1
ATOM 8283 N N . HIS B 1 130 ? 39.344 -49.156 -16.641 1 60 130 HIS B N 1
ATOM 8284 C CA . HIS B 1 130 ? 39.156 -49.312 -15.203 1 60 130 HIS B CA 1
ATOM 8285 C C . HIS B 1 130 ? 38.406 -48.125 -14.602 1 60 130 HIS B C 1
ATOM 8287 O O . HIS B 1 130 ? 37.562 -48.312 -13.727 1 60 130 HIS B O 1
ATOM 8293 N N . LYS B 1 131 ? 38.906 -46.906 -15.031 1 61.5 131 LYS B N 1
ATOM 8294 C CA . LYS B 1 131 ? 38.281 -45.656 -14.578 1 61.5 131 LYS B CA 1
ATOM 8295 C C . LYS B 1 131 ? 37.812 -44.812 -15.766 1 61.5 131 LYS B C 1
ATOM 8297 O O . LYS B 1 131 ? 38.625 -44.5 -16.656 1 61.5 131 LYS B O 1
ATOM 8302 N N . VAL B 1 132 ? 36.531 -44.719 -15.977 1 63.5 132 VAL B N 1
ATOM 8303 C CA . VAL B 1 132 ? 36 -44.031 -17.141 1 63.5 132 VAL B CA 1
ATOM 8304 C C . VAL B 1 132 ? 35.938 -42.531 -16.891 1 63.5 132 VAL B C 1
ATOM 8306 O O . VAL B 1 132 ? 35.906 -41.75 -17.828 1 63.5 132 VAL B O 1
ATOM 8309 N N . ALA B 1 133 ? 35.75 -42.094 -15.758 1 59.59 133 ALA B N 1
ATOM 8310 C CA . ALA B 1 133 ? 35.656 -40.688 -15.438 1 59.59 133 ALA B CA 1
ATOM 8311 C C . ALA B 1 133 ? 36.5 -40.312 -14.227 1 59.59 133 ALA B C 1
ATOM 8313 O O . ALA B 1 133 ? 36.781 -41.188 -13.383 1 59.59 133 ALA B O 1
ATOM 8314 N N . ASP B 1 134 ? 37.375 -39.406 -14.328 1 51.75 134 ASP B N 1
ATOM 8315 C CA . ASP B 1 134 ? 38.156 -38.875 -13.195 1 51.75 134 ASP B CA 1
ATOM 8316 C C . ASP B 1 134 ? 37.344 -37.812 -12.445 1 51.75 134 ASP B C 1
ATOM 8318 O O . ASP B 1 134 ? 36.438 -37.188 -13.008 1 51.75 134 ASP B O 1
ATOM 8322 N N . GLU B 1 135 ? 37.375 -37.938 -11.188 1 47.53 135 GLU B N 1
ATOM 8323 C CA . GLU B 1 135 ? 36.75 -36.938 -10.352 1 47.53 135 GLU B CA 1
ATOM 8324 C C . GLU B 1 135 ? 36.969 -35.531 -10.922 1 47.53 135 GLU B C 1
ATOM 8326 O O . GLU B 1 135 ? 38 -35.25 -11.516 1 47.53 135 GLU B O 1
ATOM 8331 N N . LEU B 1 136 ? 36.031 -34.938 -11.383 1 45.38 136 LEU B N 1
ATOM 8332 C CA . LEU B 1 136 ? 36.062 -33.562 -11.859 1 45.38 136 LEU B CA 1
ATOM 8333 C C . LEU B 1 136 ? 37.25 -32.812 -11.242 1 45.38 136 LEU B C 1
ATOM 8335 O O . LEU B 1 136 ? 37.375 -32.75 -10.016 1 45.38 136 LEU B O 1
ATOM 8339 N N . VAL B 1 137 ? 38.469 -32.781 -11.852 1 44.91 137 VAL B N 1
ATOM 8340 C CA . VAL B 1 137 ? 39.375 -31.672 -11.547 1 44.91 137 VAL B CA 1
ATOM 8341 C C . VAL B 1 137 ? 38.594 -30.469 -11.047 1 44.91 137 VAL B C 1
ATOM 8343 O O . VAL B 1 137 ? 37.344 -30.438 -11.156 1 44.91 137 VAL B O 1
ATOM 8346 N N . GLN B 1 138 ? 39.5 -29.219 -11.016 1 49.75 138 GLN B N 1
ATOM 8347 C CA . GLN B 1 138 ? 39.25 -27.859 -10.531 1 49.75 138 GLN B CA 1
ATOM 8348 C C . GLN B 1 138 ? 38.219 -27.156 -11.383 1 49.75 138 GLN B C 1
ATOM 8350 O O . GLN B 1 138 ? 38.406 -26.969 -12.586 1 49.75 138 GLN B O 1
ATOM 8355 N N . VAL B 1 139 ? 37.031 -27.406 -11.094 1 57.5 139 VAL B N 1
ATOM 8356 C CA . VAL B 1 139 ? 36.062 -26.547 -11.758 1 57.5 139 VAL B CA 1
ATOM 8357 C C . VAL B 1 139 ? 36.531 -25.094 -11.695 1 57.5 139 VAL B C 1
ATOM 8359 O O . VAL B 1 139 ? 36.531 -24.484 -10.617 1 57.5 139 VAL B O 1
ATOM 8362 N N . ARG B 1 140 ? 37.281 -24.594 -12.703 1 63.12 140 ARG B N 1
ATOM 8363 C CA . ARG B 1 140 ? 37.844 -23.25 -12.75 1 63.12 140 ARG B CA 1
ATOM 8364 C C . ARG B 1 140 ? 36.75 -22.188 -12.609 1 63.12 140 ARG B C 1
ATOM 8366 O O . ARG B 1 140 ? 36.938 -21.172 -11.961 1 63.12 140 ARG B O 1
ATOM 8373 N N . PHE B 1 141 ? 35.562 -22.562 -13.289 1 71.38 141 PHE B N 1
ATOM 8374 C CA . PHE B 1 141 ? 34.5 -21.562 -13.305 1 71.38 141 PHE B CA 1
ATOM 8375 C C . PHE B 1 141 ? 33.156 -22.203 -13.023 1 71.38 141 PHE B C 1
ATOM 8377 O O . PHE B 1 141 ? 32.875 -23.312 -13.469 1 71.38 141 PHE B O 1
ATOM 8384 N N . GLU B 1 142 ? 32.469 -21.703 -12.07 1 73.38 142 GLU B N 1
ATOM 8385 C CA . GLU B 1 142 ? 31.109 -22.141 -11.742 1 73.38 142 GLU B CA 1
ATOM 8386 C C . GLU B 1 142 ? 30.078 -21.094 -12.133 1 73.38 142 GLU B C 1
ATOM 8388 O O . GLU B 1 142 ? 30.203 -19.922 -11.766 1 73.38 142 GLU B O 1
ATOM 8393 N N . GLU B 1 143 ? 29.125 -21.516 -12.953 1 74.19 143 GLU B N 1
ATOM 8394 C CA . GLU B 1 143 ? 28.047 -20.609 -13.297 1 74.19 143 GLU B CA 1
ATOM 8395 C C . GLU B 1 143 ? 27.078 -20.438 -12.133 1 74.19 143 GLU B C 1
ATOM 8397 O O . GLU B 1 143 ? 26.75 -21.406 -11.438 1 74.19 143 GLU B O 1
ATOM 8402 N N . MET B 1 144 ? 26.859 -19.266 -11.875 1 74.81 144 MET B N 1
ATOM 8403 C CA . MET B 1 144 ? 25.953 -18.969 -10.766 1 74.81 144 MET B CA 1
ATOM 8404 C C . MET B 1 144 ? 24.562 -18.641 -11.289 1 74.81 144 MET B C 1
ATOM 8406 O O . MET B 1 144 ? 24.406 -18.109 -12.383 1 74.81 144 MET B O 1
ATOM 8410 N N . PRO B 1 145 ? 23.5 -19.031 -10.5 1 71.25 145 PRO B N 1
ATOM 8411 C CA . PRO B 1 145 ? 22.141 -18.672 -10.891 1 71.25 145 PRO B CA 1
ATOM 8412 C C . PRO B 1 145 ? 21.922 -17.156 -10.898 1 71.25 145 PRO B C 1
ATOM 8414 O O . PRO B 1 145 ? 22.344 -16.469 -9.969 1 71.25 145 PRO B O 1
ATOM 8417 N N . SER B 1 146 ? 21.656 -16.672 -12.07 1 68.31 146 SER B N 1
ATOM 8418 C CA . SER B 1 146 ? 21.484 -15.219 -12.164 1 68.31 146 SER B CA 1
ATOM 8419 C C . SER B 1 146 ? 20.078 -14.844 -12.586 1 68.31 146 SER B C 1
ATOM 8421 O O . SER B 1 146 ? 19.469 -15.531 -13.406 1 68.31 146 SER B O 1
ATOM 8423 N N . ALA B 1 147 ? 19.469 -13.992 -11.734 1 63.78 147 ALA B N 1
ATOM 8424 C CA . ALA B 1 147 ? 18.188 -13.414 -12.125 1 63.78 147 ALA B CA 1
ATOM 8425 C C . ALA B 1 147 ? 18.359 -12.352 -13.203 1 63.78 147 ALA B C 1
ATOM 8427 O O . ALA B 1 147 ? 19.484 -11.859 -13.422 1 63.78 147 ALA B O 1
ATOM 8428 N N . ALA B 1 148 ? 17.359 -12.227 -14.039 1 61.56 148 ALA B N 1
ATOM 8429 C CA . ALA B 1 148 ? 17.406 -11.203 -15.078 1 61.56 148 ALA B CA 1
ATOM 8430 C C . ALA B 1 148 ? 17.594 -9.812 -14.469 1 61.56 148 ALA B C 1
ATOM 8432 O O . ALA B 1 148 ? 16.859 -9.422 -13.57 1 61.56 148 ALA B O 1
ATOM 8433 N N . VAL B 1 149 ? 18.781 -9.336 -14.688 1 69.62 149 VAL B N 1
ATOM 8434 C CA . VAL B 1 149 ? 19.109 -8.031 -14.117 1 69.62 149 VAL B CA 1
ATOM 8435 C C . VAL B 1 149 ? 18.781 -6.93 -15.125 1 69.62 149 VAL B C 1
ATOM 8437 O O . VAL B 1 149 ? 19.219 -6.977 -16.266 1 69.62 149 VAL B O 1
ATOM 8440 N N . VAL B 1 150 ? 17.812 -6.121 -14.828 1 75.75 150 VAL B N 1
ATOM 8441 C CA . VAL B 1 150 ? 17.438 -4.992 -15.672 1 75.75 150 VAL B CA 1
ATOM 8442 C C . VAL B 1 150 ? 18.156 -3.729 -15.203 1 75.75 150 VAL B C 1
ATOM 8444 O O . VAL B 1 150 ? 18.234 -3.463 -14.008 1 75.75 150 VAL B O 1
ATOM 8447 N N . GLY B 1 151 ? 18.797 -2.941 -16.125 1 73.88 151 GLY B N 1
ATOM 8448 C CA . GLY B 1 151 ? 19.312 -1.601 -15.875 1 73.88 151 GLY B CA 1
ATOM 8449 C C . GLY B 1 151 ? 20.688 -1.591 -15.242 1 73.88 151 GLY B C 1
ATOM 8450 O O . GLY B 1 151 ? 21.109 -0.583 -14.664 1 73.88 151 GLY B O 1
ATOM 8451 N N . MET B 1 152 ? 21.422 -2.723 -15.195 1 82.56 152 MET B N 1
ATOM 8452 C CA . MET B 1 152 ? 22.703 -2.762 -14.508 1 82.56 152 MET B CA 1
ATOM 8453 C C . MET B 1 152 ? 23.859 -2.801 -15.508 1 82.56 152 MET B C 1
ATOM 8455 O O . MET B 1 152 ? 25.016 -3.004 -15.125 1 82.56 152 MET B O 1
ATOM 8459 N N . ASP B 1 153 ? 23.531 -2.543 -16.688 1 84.75 153 ASP B N 1
ATOM 8460 C CA . ASP B 1 153 ? 24.547 -2.68 -17.719 1 84.75 153 ASP B CA 1
ATOM 8461 C C . ASP B 1 153 ? 25.656 -1.636 -17.547 1 84.75 153 ASP B C 1
ATOM 8463 O O . ASP B 1 153 ? 26.828 -1.94 -17.719 1 84.75 153 ASP B O 1
ATOM 8467 N N . ALA B 1 154 ? 25.219 -0.47 -17.156 1 85.12 154 ALA B N 1
ATOM 8468 C CA . ALA B 1 154 ? 26.203 0.592 -16.984 1 85.12 154 ALA B CA 1
ATOM 8469 C C . ALA B 1 154 ? 27.156 0.283 -15.828 1 85.12 154 ALA B C 1
ATOM 8471 O O . ALA B 1 154 ? 28.359 0.485 -15.938 1 85.12 154 ALA B O 1
ATOM 8472 N N . VAL B 1 155 ? 26.703 -0.197 -14.758 1 88.56 155 VAL B N 1
ATOM 8473 C CA . VAL B 1 155 ? 27.516 -0.511 -13.586 1 88.56 155 VAL B CA 1
ATOM 8474 C C . VAL B 1 155 ? 28.391 -1.729 -13.875 1 88.56 155 VAL B C 1
ATOM 8476 O O . VAL B 1 155 ? 29.531 -1.812 -13.398 1 88.56 155 VAL B O 1
ATOM 8479 N N . LEU B 1 156 ? 27.844 -2.623 -14.656 1 89.56 156 LEU B N 1
ATOM 8480 C CA . LEU B 1 156 ? 28.594 -3.814 -15.039 1 89.56 156 LEU B CA 1
ATOM 8481 C C . LEU B 1 156 ? 29.797 -3.443 -15.883 1 89.56 156 LEU B C 1
ATOM 8483 O O . LEU B 1 156 ? 30.891 -3.998 -15.703 1 89.56 156 LEU B O 1
ATOM 8487 N N . GLN B 1 157 ? 29.562 -2.51 -16.688 1 88.19 157 GLN B N 1
ATOM 8488 C CA . GLN B 1 157 ? 30.656 -2.062 -17.531 1 88.19 157 GLN B CA 1
ATOM 8489 C C . GLN B 1 157 ? 31.703 -1.307 -16.703 1 88.19 157 GLN B C 1
ATOM 8491 O O . GLN B 1 157 ? 32.906 -1.433 -16.953 1 88.19 157 GLN B O 1
ATOM 8496 N N . ARG B 1 158 ? 31.297 -0.565 -15.789 1 89.19 158 ARG B N 1
ATOM 8497 C CA . ARG B 1 158 ? 32.219 0.142 -14.906 1 89.19 158 ARG B CA 1
ATOM 8498 C C . ARG B 1 158 ? 33.031 -0.837 -14.062 1 89.19 158 ARG B C 1
ATOM 8500 O O . ARG B 1 158 ? 34.219 -0.643 -13.859 1 89.19 158 ARG B O 1
ATOM 8507 N N . LEU B 1 159 ? 32.344 -1.806 -13.547 1 90.69 159 LEU B N 1
ATOM 8508 C CA . LEU B 1 159 ? 33.031 -2.832 -12.766 1 90.69 159 LEU B CA 1
ATOM 8509 C C . LEU B 1 159 ? 34.062 -3.561 -13.609 1 90.69 159 LEU B C 1
ATOM 8511 O O . LEU B 1 159 ? 35.188 -3.807 -13.148 1 90.69 159 LEU B O 1
ATOM 8515 N N . HIS B 1 160 ? 33.656 -3.832 -14.82 1 88.62 160 HIS B N 1
ATOM 8516 C CA . HIS B 1 160 ? 34.594 -4.516 -15.711 1 88.62 160 HIS B CA 1
ATOM 8517 C C . HIS B 1 160 ? 35.812 -3.641 -16.031 1 88.62 160 HIS B C 1
ATOM 8519 O O . HIS B 1 160 ? 36.938 -4.137 -16.109 1 88.62 160 HIS B O 1
ATOM 8525 N N . ALA B 1 161 ? 35.5 -2.416 -16.203 1 86.12 161 ALA B N 1
ATOM 8526 C CA . ALA B 1 161 ? 36.594 -1.477 -16.469 1 86.12 161 ALA B CA 1
ATOM 8527 C C . ALA B 1 161 ? 37.531 -1.373 -15.273 1 86.12 161 ALA B C 1
ATOM 8529 O O . ALA B 1 161 ? 38.75 -1.257 -15.438 1 86.12 161 ALA B O 1
ATOM 8530 N N . CYS B 1 162 ? 37 -1.409 -14.078 1 86.25 162 CYS B N 1
ATOM 8531 C CA . CYS B 1 162 ? 37.812 -1.331 -12.867 1 86.25 162 CYS B CA 1
ATOM 8532 C C . CYS B 1 162 ? 38.688 -2.58 -12.695 1 86.25 162 CYS B C 1
ATOM 8534 O O . CYS B 1 162 ? 39.812 -2.498 -12.234 1 86.25 162 CYS B O 1
ATOM 8536 N N . VAL B 1 163 ? 38.219 -3.711 -13.062 1 83.94 163 VAL B N 1
ATOM 8537 C CA . VAL B 1 163 ? 38.906 -4.98 -12.867 1 83.94 163 VAL B CA 1
ATOM 8538 C C . VAL B 1 163 ? 39.938 -5.188 -13.984 1 83.94 163 VAL B C 1
ATOM 8540 O O . VAL B 1 163 ? 41.031 -5.66 -13.734 1 83.94 163 VAL B O 1
ATOM 8543 N N . ARG B 1 164 ? 39.562 -4.871 -15.203 1 78 164 ARG B N 1
ATOM 8544 C CA . ARG B 1 164 ? 40.438 -5.137 -16.328 1 78 164 ARG B CA 1
ATOM 8545 C C . ARG B 1 164 ? 41.562 -4.098 -16.422 1 78 164 ARG B C 1
ATOM 8547 O O . ARG B 1 164 ? 42.719 -4.441 -16.625 1 78 164 ARG B O 1
ATOM 8554 N N . HIS B 1 165 ? 41.062 -2.863 -16.516 1 67.81 165 HIS B N 1
ATOM 8555 C CA . HIS B 1 165 ? 42.031 -1.828 -16.812 1 67.81 165 HIS B CA 1
ATOM 8556 C C . HIS B 1 165 ? 42.5 -1.122 -15.539 1 67.81 165 HIS B C 1
ATOM 8558 O O . HIS B 1 165 ? 43.375 -0.24 -15.586 1 67.81 165 HIS B O 1
ATOM 8564 N N . GLY B 1 166 ? 42 -1.518 -14.445 1 63.34 166 GLY B N 1
ATOM 8565 C CA . GLY B 1 166 ? 42.25 -0.634 -13.312 1 63.34 166 GLY B CA 1
ATOM 8566 C C . GLY B 1 166 ? 43.5 -0.999 -12.531 1 63.34 166 GLY B C 1
ATOM 8567 O O . GLY B 1 166 ? 43.938 -2.156 -12.531 1 63.34 166 GLY B O 1
ATOM 8568 N N . ASP B 1 167 ? 44.25 -0.075 -12.258 1 72.12 167 ASP B N 1
ATOM 8569 C CA . ASP B 1 167 ? 45.438 -0.114 -11.406 1 72.12 167 ASP B CA 1
ATOM 8570 C C . ASP B 1 167 ? 45.094 -0.475 -9.969 1 72.12 167 ASP B C 1
ATOM 8572 O O . ASP B 1 167 ? 45.656 0.059 -9.023 1 72.12 167 ASP B O 1
ATOM 8576 N N . VAL B 1 168 ? 44 -1.346 -9.859 1 82.44 168 VAL B N 1
ATOM 8577 C CA . VAL B 1 168 ? 43.562 -1.595 -8.484 1 82.44 168 VAL B CA 1
ATOM 8578 C C . VAL B 1 168 ? 43.5 -3.1 -8.227 1 82.44 168 VAL B C 1
ATOM 8580 O O . VAL B 1 168 ? 43.25 -3.885 -9.133 1 82.44 168 VAL B O 1
ATOM 8583 N N . GLY B 1 169 ? 43.875 -3.465 -7.051 1 85.19 169 GLY B N 1
ATOM 8584 C CA . GLY B 1 169 ? 43.844 -4.855 -6.625 1 85.19 169 GLY B CA 1
ATOM 8585 C C . GLY B 1 169 ? 42.5 -5.254 -6.004 1 85.19 169 GLY B C 1
ATOM 8586 O O . GLY B 1 169 ? 42.062 -6.391 -6.172 1 85.19 169 GLY B O 1
ATOM 8587 N N . ILE B 1 170 ? 41.938 -4.32 -5.289 1 90.69 170 ILE B N 1
ATOM 8588 C CA . ILE B 1 170 ? 40.688 -4.594 -4.586 1 90.69 170 ILE B CA 1
ATOM 8589 C C . ILE B 1 170 ? 39.625 -3.602 -5.031 1 90.69 170 ILE B C 1
ATOM 8591 O O . ILE B 1 170 ? 39.875 -2.391 -5.047 1 90.69 170 ILE B O 1
ATOM 8595 N N . VAL B 1 171 ? 38.531 -4.043 -5.504 1 92.12 171 VAL B N 1
ATOM 8596 C CA . VAL B 1 171 ? 37.375 -3.227 -5.902 1 92.12 171 VAL B CA 1
ATOM 8597 C C . VAL B 1 171 ? 36.219 -3.467 -4.949 1 92.12 171 VAL B C 1
ATOM 8599 O O . VAL B 1 171 ? 35.906 -4.609 -4.598 1 92.12 171 VAL B O 1
ATOM 8602 N N . GLY B 1 172 ? 35.656 -2.383 -4.445 1 94.19 172 GLY B N 1
ATOM 8603 C CA . GLY B 1 172 ? 34.531 -2.496 -3.525 1 94.19 172 GLY B CA 1
ATOM 8604 C C . GLY B 1 172 ? 33.219 -1.954 -4.094 1 94.19 172 GLY B C 1
ATOM 8605 O O . GLY B 1 172 ? 33.219 -0.903 -4.738 1 94.19 172 GLY B O 1
ATOM 8606 N N . ILE B 1 173 ? 32.156 -2.727 -3.99 1 94.88 173 ILE B N 1
ATOM 8607 C CA . ILE B 1 173 ? 30.828 -2.314 -4.375 1 94.88 173 ILE B CA 1
ATOM 8608 C C . ILE B 1 173 ? 29.938 -2.191 -3.131 1 94.88 173 ILE B C 1
ATOM 8610 O O . ILE B 1 173 ? 29.844 -3.129 -2.336 1 94.88 173 ILE B O 1
ATOM 8614 N N . TYR B 1 174 ? 29.391 -1.046 -2.926 1 94.75 174 TYR B N 1
ATOM 8615 C CA . TYR B 1 174 ? 28.531 -0.91 -1.749 1 94.75 174 TYR B CA 1
ATOM 8616 C C . TYR B 1 174 ? 27.203 -0.258 -2.111 1 94.75 174 TYR B C 1
ATOM 8618 O O . TYR B 1 174 ? 27.078 0.37 -3.166 1 94.75 174 TYR B O 1
ATOM 8626 N N . GLY B 1 175 ? 26.234 -0.474 -1.325 1 93.56 175 GLY B N 1
ATOM 8627 C CA . GLY B 1 175 ? 24.891 0.033 -1.528 1 93.56 175 GLY B CA 1
ATOM 8628 C C . GLY B 1 175 ? 23.875 -0.558 -0.564 1 93.56 175 GLY B C 1
ATOM 8629 O O . GLY B 1 175 ? 24.203 -1.448 0.222 1 93.56 175 GLY B O 1
ATOM 8630 N N . MET B 1 176 ? 22.703 -0.117 -0.65 1 93 176 MET B N 1
ATOM 8631 C CA . MET B 1 176 ? 21.625 -0.53 0.252 1 93 176 MET B CA 1
ATOM 8632 C C . MET B 1 176 ? 21.234 -1.982 0.002 1 93 176 MET B C 1
ATOM 8634 O O . MET B 1 176 ? 21.562 -2.549 -1.04 1 93 176 MET B O 1
ATOM 8638 N N . ALA B 1 177 ? 20.562 -2.576 0.98 1 91.31 177 ALA B N 1
ATOM 8639 C CA . ALA B 1 177 ? 20.094 -3.957 0.847 1 91.31 177 ALA B CA 1
ATOM 8640 C C . ALA B 1 177 ? 19.062 -4.082 -0.26 1 91.31 177 ALA B C 1
ATOM 8642 O O . ALA B 1 177 ? 18.141 -3.268 -0.351 1 91.31 177 ALA B O 1
ATOM 8643 N N . GLY B 1 178 ? 19.219 -5.012 -1.132 1 89.56 178 GLY B N 1
ATOM 8644 C CA . GLY B 1 178 ? 18.219 -5.305 -2.148 1 89.56 178 GLY B CA 1
ATOM 8645 C C . GLY B 1 178 ? 18.438 -4.531 -3.436 1 89.56 178 GLY B C 1
ATOM 8646 O O . GLY B 1 178 ? 17.641 -4.641 -4.371 1 89.56 178 GLY B O 1
ATOM 8647 N N . VAL B 1 179 ? 19.469 -3.76 -3.508 1 90.94 179 VAL B N 1
ATOM 8648 C CA . VAL B 1 179 ? 19.719 -2.924 -4.676 1 90.94 179 VAL B CA 1
ATOM 8649 C C . VAL B 1 179 ? 20.203 -3.789 -5.84 1 90.94 179 VAL B C 1
ATOM 8651 O O . VAL B 1 179 ? 20.125 -3.379 -7 1 90.94 179 VAL B O 1
ATOM 8654 N N . GLY B 1 180 ? 20.688 -5.008 -5.547 1 89.5 180 GLY B N 1
ATOM 8655 C CA . GLY B 1 180 ? 21.094 -5.922 -6.605 1 89.5 180 GLY B CA 1
ATOM 8656 C C . GLY B 1 180 ? 22.594 -6.16 -6.645 1 89.5 180 GLY B C 1
ATOM 8657 O O . GLY B 1 180 ? 23.156 -6.398 -7.715 1 89.5 180 GLY B O 1
ATOM 8658 N N . LYS B 1 181 ? 23.297 -6.004 -5.582 1 91.5 181 LYS B N 1
ATOM 8659 C CA . LYS B 1 181 ? 24.734 -6.211 -5.523 1 91.5 181 LYS B CA 1
ATOM 8660 C C . LYS B 1 181 ? 25.094 -7.66 -5.832 1 91.5 181 LYS B C 1
ATOM 8662 O O . LYS B 1 181 ? 26.016 -7.922 -6.609 1 91.5 181 LYS B O 1
ATOM 8667 N N . THR B 1 182 ? 24.344 -8.602 -5.195 1 87.88 182 THR B N 1
ATOM 8668 C CA . THR B 1 182 ? 24.578 -10.023 -5.426 1 87.88 182 THR B CA 1
ATOM 8669 C C . THR B 1 182 ? 24.297 -10.391 -6.879 1 87.88 182 THR B C 1
ATOM 8671 O O . THR B 1 182 ? 25.062 -11.141 -7.492 1 87.88 182 THR B O 1
ATOM 8674 N N . ALA B 1 183 ? 23.203 -9.852 -7.391 1 87.44 183 ALA B N 1
ATOM 8675 C CA . ALA B 1 183 ? 22.859 -10.109 -8.789 1 87.44 183 ALA B CA 1
ATOM 8676 C C . ALA B 1 183 ? 23.938 -9.578 -9.727 1 87.44 183 ALA B C 1
ATOM 8678 O O . ALA B 1 183 ? 24.266 -10.203 -10.742 1 87.44 183 ALA B O 1
ATOM 8679 N N . LEU B 1 184 ? 24.469 -8.43 -9.438 1 89.38 184 LEU B N 1
ATOM 8680 C CA . LEU B 1 184 ? 25.531 -7.836 -10.242 1 89.38 184 LEU B CA 1
ATOM 8681 C C . LEU B 1 184 ? 26.766 -8.719 -10.234 1 89.38 184 LEU B C 1
ATOM 8683 O O . LEU B 1 184 ? 27.391 -8.938 -11.281 1 89.38 184 LEU B O 1
ATOM 8687 N N . LEU B 1 185 ? 27.172 -9.203 -9.094 1 90 185 LEU B N 1
ATOM 8688 C CA . LEU B 1 185 ? 28.344 -10.055 -8.953 1 90 185 LEU B CA 1
ATOM 8689 C C . LEU B 1 185 ? 28.172 -11.352 -9.727 1 90 185 LEU B C 1
ATOM 8691 O O . LEU B 1 185 ? 29.109 -11.82 -10.375 1 90 185 LEU B O 1
ATOM 8695 N N . ASN B 1 186 ? 26.984 -11.953 -9.633 1 86.06 186 ASN B N 1
ATOM 8696 C CA . ASN B 1 186 ? 26.719 -13.195 -10.359 1 86.06 186 ASN B CA 1
ATOM 8697 C C . ASN B 1 186 ? 26.734 -12.977 -11.867 1 86.06 186 ASN B C 1
ATOM 8699 O O . ASN B 1 186 ? 27.266 -13.797 -12.617 1 86.06 186 ASN B O 1
ATOM 8703 N N . LYS B 1 187 ? 26.125 -11.938 -12.305 1 86.88 187 LYS B N 1
ATOM 8704 C CA . LYS B 1 187 ? 26.156 -11.617 -13.727 1 86.88 187 LYS B CA 1
ATOM 8705 C C . LYS B 1 187 ? 27.578 -11.359 -14.211 1 86.88 187 LYS B C 1
ATOM 8707 O O . LYS B 1 187 ? 27.938 -11.758 -15.32 1 86.88 187 LYS B O 1
ATOM 8712 N N . TYR B 1 188 ? 28.422 -10.656 -13.43 1 89.44 188 TYR B N 1
ATOM 8713 C CA . TYR B 1 188 ? 29.812 -10.406 -13.773 1 89.44 188 TYR B CA 1
ATOM 8714 C C . TYR B 1 188 ? 30.578 -11.719 -13.898 1 89.44 188 TYR B C 1
ATOM 8716 O O . TYR B 1 188 ? 31.375 -11.891 -14.82 1 89.44 188 TYR B O 1
ATOM 8724 N N . ASN B 1 189 ? 30.312 -12.562 -12.922 1 87.69 189 ASN B N 1
ATOM 8725 C CA . ASN B 1 189 ? 30.953 -13.875 -12.945 1 87.69 189 ASN B CA 1
ATOM 8726 C C . ASN B 1 189 ? 30.594 -14.648 -14.211 1 87.69 189 ASN B C 1
ATOM 8728 O O . ASN B 1 189 ? 31.469 -15.234 -14.859 1 87.69 189 ASN B O 1
ATOM 8732 N N . ASN B 1 190 ? 29.328 -14.609 -14.594 1 82.56 190 ASN B N 1
ATOM 8733 C CA . ASN B 1 190 ? 28.844 -15.391 -15.727 1 82.56 190 ASN B CA 1
ATOM 8734 C C . ASN B 1 190 ? 29.234 -14.758 -17.062 1 82.56 190 ASN B C 1
ATOM 8736 O O . ASN B 1 190 ? 29.578 -15.469 -18 1 82.56 190 ASN B O 1
ATOM 8740 N N . ASP B 1 191 ? 29.281 -13.492 -17.156 1 83.56 191 ASP B N 1
ATOM 8741 C CA . ASP B 1 191 ? 29.453 -12.812 -18.422 1 83.56 191 ASP B CA 1
ATOM 8742 C C . ASP B 1 191 ? 30.938 -12.539 -18.703 1 83.56 191 ASP B C 1
ATOM 8744 O O . ASP B 1 191 ? 31.375 -12.578 -19.859 1 83.56 191 ASP B O 1
ATOM 8748 N N . PHE B 1 192 ? 31.688 -12.281 -17.656 1 83.56 192 PHE B N 1
ATOM 8749 C CA . PHE B 1 192 ? 33.031 -11.758 -17.922 1 83.56 192 PHE B CA 1
ATOM 8750 C C . PHE B 1 192 ? 34.094 -12.727 -17.422 1 83.56 192 PHE B C 1
ATOM 8752 O O . PHE B 1 192 ? 35.188 -12.766 -17.953 1 83.56 192 PHE B O 1
ATOM 8759 N N . LEU B 1 193 ? 33.781 -13.453 -16.422 1 84.31 193 LEU B N 1
ATOM 8760 C CA . LEU B 1 193 ? 34.812 -14.273 -15.828 1 84.31 193 LEU B CA 1
ATOM 8761 C C . LEU B 1 193 ? 34.844 -15.672 -16.453 1 84.31 193 LEU B C 1
ATOM 8763 O O . LEU B 1 193 ? 35.906 -16.25 -16.656 1 84.31 193 LEU B O 1
ATOM 8767 N N . ILE B 1 194 ? 33.562 -16.062 -16.734 1 77.5 194 ILE B N 1
ATOM 8768 C CA . ILE B 1 194 ? 33.5 -17.391 -17.312 1 77.5 194 ILE B CA 1
ATOM 8769 C C . ILE B 1 194 ? 34.125 -17.391 -18.703 1 77.5 194 ILE B C 1
ATOM 8771 O O . ILE B 1 194 ? 33.75 -16.578 -19.562 1 77.5 194 ILE B O 1
ATOM 8775 N N . ASN B 1 195 ? 35.188 -17.969 -18.969 1 69.19 195 ASN B N 1
ATOM 8776 C CA . ASN B 1 195 ? 35.844 -18.156 -20.25 1 69.19 195 ASN B CA 1
ATOM 8777 C C . ASN B 1 195 ? 36.969 -17.141 -20.469 1 69.19 195 ASN B C 1
ATOM 8779 O O . ASN B 1 195 ? 37.406 -16.938 -21.594 1 69.19 195 ASN B O 1
ATOM 8783 N N . SER B 1 196 ? 37.156 -16.406 -19.344 1 76.12 196 SER B N 1
ATOM 8784 C CA . SER B 1 196 ? 38.281 -15.492 -19.484 1 76.12 196 SER B CA 1
ATOM 8785 C C . SER B 1 196 ? 39.594 -16.25 -19.578 1 76.12 196 SER B C 1
ATOM 8787 O O . SER B 1 196 ? 39.875 -17.125 -18.75 1 76.12 196 SER B O 1
ATOM 8789 N N . PRO B 1 197 ? 40.406 -16.031 -20.547 1 74.88 197 PRO B N 1
ATOM 8790 C CA . PRO B 1 197 ? 41.656 -16.766 -20.719 1 74.88 197 PRO B CA 1
ATOM 8791 C C . PRO B 1 197 ? 42.719 -16.344 -19.719 1 74.88 197 PRO B C 1
ATOM 8793 O O . PRO B 1 197 ? 43.656 -17.109 -19.422 1 74.88 197 PRO B O 1
ATOM 8796 N N . ASP B 1 198 ? 42.688 -15.195 -19.188 1 77.19 198 ASP B N 1
ATOM 8797 C CA . ASP B 1 198 ? 43.75 -14.641 -18.344 1 77.19 198 ASP B CA 1
ATOM 8798 C C . ASP B 1 198 ? 43.562 -15.07 -16.891 1 77.19 198 ASP B C 1
ATOM 8800 O O . ASP B 1 198 ? 44.469 -14.914 -16.062 1 77.19 198 ASP B O 1
ATOM 8804 N N . ILE B 1 199 ? 42.469 -15.641 -16.547 1 84.94 199 ILE B N 1
ATOM 8805 C CA . ILE B 1 199 ? 42.156 -15.992 -15.164 1 84.94 199 ILE B CA 1
ATOM 8806 C C . ILE B 1 199 ? 42.156 -17.516 -15 1 84.94 199 ILE B C 1
ATOM 8808 O O . ILE B 1 199 ? 41.562 -18.234 -15.805 1 84.94 199 ILE B O 1
ATOM 8812 N N . ASN B 1 200 ? 42.906 -17.859 -14.039 1 80.25 200 ASN B N 1
ATOM 8813 C CA . ASN B 1 200 ? 43 -19.297 -13.773 1 80.25 200 ASN B CA 1
ATOM 8814 C C . ASN B 1 200 ? 41.812 -19.812 -13 1 80.25 200 ASN B C 1
ATOM 8816 O O . ASN B 1 200 ? 41.312 -20.906 -13.289 1 80.25 200 ASN B O 1
ATOM 8820 N N . VAL B 1 201 ? 41.406 -18.969 -11.992 1 85.12 201 VAL B N 1
ATOM 8821 C CA . VAL B 1 201 ? 40.312 -19.453 -11.156 1 85.12 201 VAL B CA 1
ATOM 8822 C C . VAL B 1 201 ? 39.5 -18.266 -10.641 1 85.12 201 VAL B C 1
ATOM 8824 O O . VAL B 1 201 ? 40.062 -17.219 -10.297 1 85.12 201 VAL B O 1
ATOM 8827 N N . ALA B 1 202 ? 38.25 -18.406 -10.719 1 88.38 202 ALA B N 1
ATOM 8828 C CA . ALA B 1 202 ? 37.312 -17.453 -10.109 1 88.38 202 ALA B CA 1
ATOM 8829 C C . ALA B 1 202 ? 36.5 -18.109 -9 1 88.38 202 ALA B C 1
ATOM 8831 O O . ALA B 1 202 ? 35.812 -19.125 -9.227 1 88.38 202 ALA B O 1
ATOM 8832 N N . ILE B 1 203 ? 36.594 -17.594 -7.766 1 88 203 ILE B N 1
ATOM 8833 C CA . ILE B 1 203 ? 35.938 -18.203 -6.613 1 88 203 ILE B CA 1
ATOM 8834 C C . ILE B 1 203 ? 34.875 -17.25 -6.07 1 88 203 ILE B C 1
ATOM 8836 O O . ILE B 1 203 ? 35.156 -16.094 -5.758 1 88 203 ILE B O 1
ATOM 8840 N N . ASN B 1 204 ? 33.688 -17.688 -6.027 1 88.06 204 ASN B N 1
ATOM 8841 C CA . ASN B 1 204 ? 32.594 -16.922 -5.438 1 88.06 204 ASN B CA 1
ATOM 8842 C C . ASN B 1 204 ? 32.281 -17.406 -4.02 1 88.06 204 ASN B C 1
ATOM 8844 O O . ASN B 1 204 ? 32 -18.578 -3.807 1 88.06 204 ASN B O 1
ATOM 8848 N N . ILE B 1 205 ? 32.344 -16.484 -3.047 1 88.12 205 ILE B N 1
ATOM 8849 C CA . ILE B 1 205 ? 32.094 -16.828 -1.651 1 88.12 205 ILE B CA 1
ATOM 8850 C C . ILE B 1 205 ? 31.016 -15.898 -1.078 1 88.12 205 ILE B C 1
ATOM 8852 O O . ILE B 1 205 ? 31.109 -14.672 -1.206 1 88.12 205 ILE B O 1
ATOM 8856 N N . GLU B 1 206 ? 29.984 -16.453 -0.491 1 88.19 206 GLU B N 1
ATOM 8857 C CA . GLU B 1 206 ? 29.031 -15.68 0.293 1 88.19 206 GLU B CA 1
ATOM 8858 C C . GLU B 1 206 ? 29.438 -15.633 1.765 1 88.19 206 GLU B C 1
ATOM 8860 O O . GLU B 1 206 ? 29.25 -16.609 2.494 1 88.19 206 GLU B O 1
ATOM 8865 N N . VAL B 1 207 ? 29.984 -14.555 2.225 1 88 207 VAL B N 1
ATOM 8866 C CA . VAL B 1 207 ? 30.547 -14.438 3.57 1 88 207 VAL B CA 1
ATOM 8867 C C . VAL B 1 207 ? 29.406 -14.234 4.578 1 88 207 VAL B C 1
ATOM 8869 O O . VAL B 1 207 ? 29.297 -14.984 5.551 1 88 207 VAL B O 1
ATOM 8872 N N . GLY B 1 208 ? 28.484 -13.312 4.336 1 85.75 208 GLY B N 1
ATOM 8873 C CA . GLY B 1 208 ? 27.375 -13.055 5.227 1 85.75 208 GLY B CA 1
ATOM 8874 C C . GLY B 1 208 ? 27.797 -12.43 6.543 1 85.75 208 GLY B C 1
ATOM 8875 O O . GLY B 1 208 ? 28.938 -12 6.695 1 85.75 208 GLY B O 1
ATOM 8876 N N . LYS B 1 209 ? 26.891 -12.359 7.562 1 83.81 209 LYS B N 1
ATOM 8877 C CA . LYS B 1 209 ? 27.109 -11.703 8.844 1 83.81 209 LYS B CA 1
ATOM 8878 C C . LYS B 1 209 ? 27.906 -12.602 9.797 1 83.81 209 LYS B C 1
ATOM 8880 O O . LYS B 1 209 ? 28.812 -12.141 10.484 1 83.81 209 LYS B O 1
ATOM 8885 N N . GLU B 1 210 ? 27.484 -13.859 9.82 1 83.44 210 GLU B N 1
ATOM 8886 C CA . GLU B 1 210 ? 28.172 -14.812 10.695 1 83.44 210 GLU B CA 1
ATOM 8887 C C . GLU B 1 210 ? 29.094 -15.719 9.898 1 83.44 210 GLU B C 1
ATOM 8889 O O . GLU B 1 210 ? 28.641 -16.609 9.18 1 83.44 210 GLU B O 1
ATOM 8894 N N . PHE B 1 211 ? 30.375 -15.266 9.805 1 82 211 PHE B N 1
ATOM 8895 C CA . PHE B 1 211 ? 31.312 -16.094 9.062 1 82 211 PHE B CA 1
ATOM 8896 C C . PHE B 1 211 ? 32.438 -16.609 9.969 1 82 211 PHE B C 1
ATOM 8898 O O . PHE B 1 211 ? 32.688 -16.031 11.023 1 82 211 PHE B O 1
ATOM 8905 N N . SER B 1 212 ? 32.875 -17.781 9.625 1 85.38 212 SER B N 1
ATOM 8906 C CA . SER B 1 212 ? 34.062 -18.359 10.25 1 85.38 212 SER B CA 1
ATOM 8907 C C . SER B 1 212 ? 35.25 -18.422 9.273 1 85.38 212 SER B C 1
ATOM 8909 O O . SER B 1 212 ? 35.062 -18.75 8.102 1 85.38 212 SER B O 1
ATOM 8911 N N . LEU B 1 213 ? 36.375 -18.016 9.773 1 86.12 213 LEU B N 1
ATOM 8912 C CA . LEU B 1 213 ? 37.594 -18.031 8.945 1 86.12 213 LEU B CA 1
ATOM 8913 C C . LEU B 1 213 ? 37.875 -19.453 8.445 1 86.12 213 LEU B C 1
ATOM 8915 O O . LEU B 1 213 ? 38.344 -19.625 7.316 1 86.12 213 LEU B O 1
ATOM 8919 N N . ASP B 1 214 ? 37.438 -20.359 9.258 1 84.81 214 ASP B N 1
ATOM 8920 C CA . ASP B 1 214 ? 37.656 -21.766 8.898 1 84.81 214 ASP B CA 1
ATOM 8921 C C . ASP B 1 214 ? 36.812 -22.156 7.703 1 84.81 214 ASP B C 1
ATOM 8923 O O . ASP B 1 214 ? 37.281 -22.875 6.812 1 84.81 214 ASP B O 1
ATOM 8927 N N . ASP B 1 215 ? 35.688 -21.672 7.762 1 85 215 ASP B N 1
ATOM 8928 C CA . ASP B 1 215 ? 34.75 -22.016 6.684 1 85 215 ASP B CA 1
ATOM 8929 C C . ASP B 1 215 ? 35.219 -21.406 5.359 1 85 215 ASP B C 1
ATOM 8931 O O . ASP B 1 215 ? 35.125 -22.047 4.309 1 85 215 ASP B O 1
ATOM 8935 N N . ILE B 1 216 ? 35.719 -20.172 5.422 1 88.88 216 ILE B N 1
ATOM 8936 C CA . ILE B 1 216 ? 36.156 -19.5 4.215 1 88.88 216 ILE B CA 1
ATOM 8937 C C . ILE B 1 216 ? 37.406 -20.219 3.646 1 88.88 216 ILE B C 1
ATOM 8939 O O . ILE B 1 216 ? 37.5 -20.406 2.432 1 88.88 216 ILE B O 1
ATOM 8943 N N . GLN B 1 217 ? 38.281 -20.656 4.539 1 88.44 217 GLN B N 1
ATOM 8944 C CA . GLN B 1 217 ? 39.469 -21.391 4.113 1 88.44 217 GLN B CA 1
ATOM 8945 C C . GLN B 1 217 ? 39.094 -22.703 3.441 1 88.44 217 GLN B C 1
ATOM 8947 O O . GLN B 1 217 ? 39.688 -23.094 2.428 1 88.44 217 GLN B O 1
ATOM 8952 N N . LYS B 1 218 ? 38.094 -23.344 4.012 1 83.31 218 LYS B N 1
ATOM 8953 C CA . LYS B 1 218 ? 37.656 -24.625 3.465 1 83.31 218 LYS B CA 1
ATOM 8954 C C . LYS B 1 218 ? 37.031 -24.453 2.082 1 83.31 218 LYS B C 1
ATOM 8956 O O . LYS B 1 218 ? 37.281 -25.25 1.181 1 83.31 218 LYS B O 1
ATOM 8961 N N . ILE B 1 219 ? 36.25 -23.406 1.926 1 83.12 219 ILE B N 1
ATOM 8962 C CA . ILE B 1 219 ? 35.594 -23.156 0.65 1 83.12 219 ILE B CA 1
ATOM 8963 C C . ILE B 1 219 ? 36.625 -22.891 -0.429 1 83.12 219 ILE B C 1
ATOM 8965 O O . ILE B 1 219 ? 36.562 -23.438 -1.53 1 83.12 219 ILE B O 1
ATOM 8969 N N . ILE B 1 220 ? 37.625 -22.078 -0.098 1 86 220 ILE B N 1
ATOM 8970 C CA . ILE B 1 220 ? 38.688 -21.75 -1.062 1 86 220 ILE B CA 1
ATOM 8971 C C . ILE B 1 220 ? 39.531 -22.984 -1.368 1 86 220 ILE B C 1
ATOM 8973 O O . ILE B 1 220 ? 39.844 -23.234 -2.527 1 86 220 ILE B O 1
ATOM 8977 N N . GLY B 1 221 ? 39.812 -23.719 -0.336 1 80.94 221 GLY B N 1
ATOM 8978 C CA . GLY B 1 221 ? 40.625 -24.922 -0.513 1 80.94 221 GLY B CA 1
ATOM 8979 C C . GLY B 1 221 ? 39.938 -25.984 -1.361 1 80.94 221 GLY B C 1
ATOM 8980 O O . GLY B 1 221 ? 40.562 -26.625 -2.201 1 80.94 221 GLY B O 1
ATOM 8981 N N . ASP B 1 222 ? 38.688 -26.141 -1.129 1 76.88 222 ASP B N 1
ATOM 8982 C CA . ASP B 1 222 ? 37.906 -27.109 -1.904 1 76.88 222 ASP B CA 1
ATOM 8983 C C . ASP B 1 222 ? 37.875 -26.719 -3.381 1 76.88 222 ASP B C 1
ATOM 8985 O O . ASP B 1 222 ? 37.906 -27.594 -4.258 1 76.88 222 ASP B O 1
ATOM 8989 N N . ARG B 1 223 ? 37.781 -25.469 -3.623 1 78.88 223 ARG B N 1
ATOM 8990 C CA . ARG B 1 223 ? 37.719 -24.969 -4.992 1 78.88 223 ARG B CA 1
ATOM 8991 C C . ARG B 1 223 ? 39.062 -25.141 -5.691 1 78.88 223 ARG B C 1
ATOM 8993 O O . ARG B 1 223 ? 39.125 -25.25 -6.918 1 78.88 223 ARG B O 1
ATOM 9000 N N . LEU B 1 224 ? 40.125 -25.047 -4.898 1 78 224 LEU B N 1
ATOM 9001 C CA . LEU B 1 224 ? 41.469 -25.156 -5.449 1 78 224 LEU B CA 1
ATOM 9002 C C . LEU B 1 224 ? 41.938 -26.625 -5.488 1 78 224 LEU B C 1
ATOM 9004 O O . LEU B 1 224 ? 42.906 -26.953 -6.145 1 78 224 LEU B O 1
ATOM 9008 N N . GLY B 1 225 ? 41.125 -27.516 -4.902 1 69.88 225 GLY B N 1
ATOM 9009 C CA . GLY B 1 225 ? 41.469 -28.922 -4.902 1 69.88 225 GLY B CA 1
ATOM 9010 C C . GLY B 1 225 ? 42.531 -29.281 -3.906 1 69.88 225 GLY B C 1
ATOM 9011 O O . GLY B 1 225 ? 43.312 -30.234 -4.129 1 69.88 225 GLY B O 1
ATOM 9012 N N . VAL B 1 226 ? 42.625 -28.391 -2.943 1 69.94 226 VAL B N 1
ATOM 9013 C CA . VAL B 1 226 ? 43.688 -28.641 -1.953 1 69.94 226 VAL B CA 1
ATOM 9014 C C . VAL B 1 226 ? 43.156 -29.609 -0.896 1 69.94 226 VAL B C 1
ATOM 9016 O O . VAL B 1 226 ? 42 -29.578 -0.524 1 69.94 226 VAL B O 1
ATOM 9019 N N . SER B 1 227 ? 43.812 -30.688 -0.652 1 63.38 227 SER B N 1
ATOM 9020 C CA . SER B 1 227 ? 43.438 -31.672 0.355 1 63.38 227 SER B CA 1
ATOM 9021 C C . SER B 1 227 ? 43.719 -31.172 1.762 1 63.38 227 SER B C 1
ATOM 9023 O O . SER B 1 227 ? 44.812 -30.641 2.018 1 63.38 227 SER B O 1
ATOM 9025 N N . TRP B 1 228 ? 42.688 -31 2.699 1 64.56 228 TRP B N 1
ATOM 9026 C CA . TRP B 1 228 ? 42.75 -30.422 4.039 1 64.56 228 TRP B CA 1
ATOM 9027 C C . TRP B 1 228 ? 43.188 -31.484 5.059 1 64.56 228 TRP B C 1
ATOM 9029 O O . TRP B 1 228 ? 43.312 -31.188 6.246 1 64.56 228 TRP B O 1
ATOM 9039 N N . GLU B 1 229 ? 43.5 -32.688 4.855 1 60.69 229 GLU B N 1
ATOM 9040 C CA . GLU B 1 229 ? 43.625 -33.688 5.906 1 60.69 229 GLU B CA 1
ATOM 9041 C C . GLU B 1 229 ? 44.594 -33.219 6.992 1 60.69 229 GLU B C 1
ATOM 9043 O O . GLU B 1 229 ? 45.781 -33 6.723 1 60.69 229 GLU B O 1
ATOM 9048 N N . ASN B 1 230 ? 44.188 -32.875 8.375 1 64.62 230 ASN B N 1
ATOM 9049 C CA . ASN B 1 230 ? 44.844 -32.719 9.68 1 64.62 230 ASN B CA 1
ATOM 9050 C C . ASN B 1 230 ? 45.656 -31.438 9.727 1 64.62 230 ASN B C 1
ATOM 9052 O O . ASN B 1 230 ? 46.719 -31.391 10.375 1 64.62 230 ASN B O 1
ATOM 9056 N N . ARG B 1 231 ? 45.281 -30.266 9.031 1 74.5 231 ARG B N 1
ATOM 9057 C CA . ARG B 1 231 ? 46.094 -29.062 9.078 1 74.5 231 ARG B CA 1
ATOM 9058 C C . ARG B 1 231 ? 45.438 -27.984 9.938 1 74.5 231 ARG B C 1
ATOM 9060 O O . ARG B 1 231 ? 44.219 -27.891 9.992 1 74.5 231 ARG B O 1
ATOM 9067 N N . THR B 1 232 ? 46.219 -27.344 10.703 1 78.56 232 THR B N 1
ATOM 9068 C CA . THR B 1 232 ? 45.781 -26.203 11.5 1 78.56 232 THR B CA 1
ATOM 9069 C C . THR B 1 232 ? 45.438 -25.016 10.602 1 78.56 232 THR B C 1
ATOM 9071 O O . THR B 1 232 ? 45.875 -24.953 9.453 1 78.56 232 THR B O 1
ATOM 9074 N N . PRO B 1 233 ? 44.625 -24.109 11.047 1 85.56 233 PRO B N 1
ATOM 9075 C CA . PRO B 1 233 ? 44.25 -22.953 10.25 1 85.56 233 PRO B CA 1
ATOM 9076 C C . PRO B 1 233 ? 45.438 -22.141 9.758 1 85.56 233 PRO B C 1
ATOM 9078 O O . PRO B 1 233 ? 45.438 -21.609 8.641 1 85.56 233 PRO B O 1
ATOM 9081 N N . ARG B 1 234 ? 46.438 -22.047 10.57 1 86.38 234 ARG B N 1
ATOM 9082 C CA . ARG B 1 234 ? 47.625 -21.297 10.164 1 86.38 234 ARG B CA 1
ATOM 9083 C C . ARG B 1 234 ? 48.344 -21.984 9.016 1 86.38 234 ARG B C 1
ATOM 9085 O O . ARG B 1 234 ? 48.844 -21.328 8.094 1 86.38 234 ARG B O 1
ATOM 9092 N N . GLU B 1 235 ? 48.406 -23.281 9.094 1 84.38 235 GLU B N 1
ATOM 9093 C CA . GLU B 1 235 ? 49.062 -24.047 8.023 1 84.38 235 GLU B CA 1
ATOM 9094 C C . GLU B 1 235 ? 48.25 -23.969 6.73 1 84.38 235 GLU B C 1
ATOM 9096 O O . GLU B 1 235 ? 48.812 -23.891 5.637 1 84.38 235 GLU B O 1
ATOM 9101 N N . ARG B 1 236 ? 47.062 -24.047 7.02 1 87.94 236 ARG B N 1
ATOM 9102 C CA . ARG B 1 236 ? 46.188 -23.922 5.852 1 87.94 236 ARG B CA 1
ATOM 9103 C C . ARG B 1 236 ? 46.375 -22.562 5.168 1 87.94 236 ARG B C 1
ATOM 9105 O O . ARG B 1 236 ? 46.375 -22.484 3.939 1 87.94 236 ARG B O 1
ATOM 9112 N N . ALA B 1 237 ? 46.469 -21.5 5.953 1 89.5 237 ALA B N 1
ATOM 9113 C CA . ALA B 1 237 ? 46.656 -20.156 5.414 1 89.5 237 ALA B CA 1
ATOM 9114 C C . ALA B 1 237 ? 47.969 -20.078 4.605 1 89.5 237 ALA B C 1
ATOM 9116 O O . ALA B 1 237 ? 48 -19.438 3.551 1 89.5 237 ALA B O 1
ATOM 9117 N N . GLY B 1 238 ? 48.969 -20.688 5.141 1 86.38 238 GLY B N 1
ATOM 9118 C CA . GLY B 1 238 ? 50.25 -20.703 4.414 1 86.38 238 GLY B CA 1
ATOM 9119 C C . GLY B 1 238 ? 50.156 -21.422 3.082 1 86.38 238 GLY B C 1
ATOM 9120 O O . GLY B 1 238 ? 50.688 -20.969 2.082 1 86.38 238 GLY B O 1
ATOM 9121 N N . MET B 1 239 ? 49.5 -22.484 3.105 1 83.62 239 MET B N 1
ATOM 9122 C CA . MET B 1 239 ? 49.312 -23.266 1.883 1 83.62 239 MET B CA 1
ATOM 9123 C C . MET B 1 239 ? 48.5 -22.484 0.85 1 83.62 239 MET B C 1
ATOM 9125 O O . MET B 1 239 ? 48.844 -22.469 -0.332 1 83.62 239 MET B O 1
ATOM 9129 N N . LEU B 1 240 ? 47.406 -21.938 1.262 1 89.19 240 LEU B N 1
ATOM 9130 C CA . LEU B 1 240 ? 46.562 -21.172 0.361 1 89.19 240 LEU B CA 1
ATOM 9131 C C . LEU B 1 240 ? 47.344 -20 -0.237 1 89.19 240 LEU B C 1
ATOM 9133 O O . LEU B 1 240 ? 47.188 -19.688 -1.424 1 89.19 240 LEU B O 1
ATOM 9137 N N . TYR B 1 241 ? 48.125 -19.406 0.606 1 88.38 241 TYR B N 1
ATOM 9138 C CA . TYR B 1 241 ? 48.938 -18.266 0.15 1 88.38 241 TYR B CA 1
ATOM 9139 C C . TYR B 1 241 ? 49.875 -18.688 -0.965 1 88.38 241 TYR B C 1
ATOM 9141 O O . TYR B 1 241 ? 50 -17.969 -1.969 1 88.38 241 TYR B O 1
ATOM 9149 N N . ARG B 1 242 ? 50.5 -19.766 -0.861 1 83.19 242 ARG B N 1
ATOM 9150 C CA . ARG B 1 242 ? 51.469 -20.25 -1.838 1 83.19 242 ARG B CA 1
ATOM 9151 C C . ARG B 1 242 ? 50.781 -20.609 -3.156 1 83.19 242 ARG B C 1
ATOM 9153 O O . ARG B 1 242 ? 51.281 -20.281 -4.23 1 83.19 242 ARG B O 1
ATOM 9160 N N . VAL B 1 243 ? 49.688 -21.234 -3.035 1 84.25 243 VAL B N 1
ATOM 9161 C CA . VAL B 1 243 ? 48.969 -21.672 -4.23 1 84.25 243 VAL B CA 1
ATOM 9162 C C . VAL B 1 243 ? 48.406 -20.453 -4.98 1 84.25 243 VAL B C 1
ATOM 9164 O O . VAL B 1 243 ? 48.531 -20.375 -6.203 1 84.25 243 VAL B O 1
ATOM 9167 N N . LEU B 1 244 ? 47.875 -19.5 -4.301 1 88.19 244 LEU B N 1
ATOM 9168 C CA . LEU B 1 244 ? 47.219 -18.344 -4.914 1 88.19 244 LEU B CA 1
ATOM 9169 C C . LEU B 1 244 ? 48.219 -17.375 -5.492 1 88.19 244 LEU B C 1
ATOM 9171 O O . LEU B 1 244 ? 47.969 -16.688 -6.477 1 88.19 244 LEU B O 1
ATOM 9175 N N . THR B 1 245 ? 49.344 -17.359 -4.891 1 85.38 245 THR B N 1
ATOM 9176 C CA . THR B 1 245 ? 50.375 -16.453 -5.383 1 85.38 245 THR B CA 1
ATOM 9177 C C . THR B 1 245 ? 50.875 -16.891 -6.762 1 85.38 245 THR B C 1
ATOM 9179 O O . THR B 1 245 ? 51.312 -16.062 -7.562 1 85.38 245 THR B O 1
ATOM 9182 N N . LYS B 1 246 ? 50.688 -18.156 -7.043 1 80.81 246 LYS B N 1
ATOM 9183 C CA . LYS B 1 246 ? 51.188 -18.688 -8.305 1 80.81 246 LYS B CA 1
ATOM 9184 C C . LYS B 1 246 ? 50.125 -18.656 -9.383 1 80.81 246 LYS B C 1
ATOM 9186 O O . LYS B 1 246 ? 50.375 -18.953 -10.547 1 80.81 246 LYS B O 1
ATOM 9191 N N . MET B 1 247 ? 49 -18.266 -8.984 1 83.25 247 MET B N 1
ATOM 9192 C CA . MET B 1 247 ? 47.875 -18.266 -9.922 1 83.25 247 MET B CA 1
ATOM 9193 C C . MET B 1 247 ? 47.312 -16.859 -10.086 1 83.25 247 MET B C 1
ATOM 9195 O O . MET B 1 247 ? 47.469 -16 -9.211 1 83.25 247 MET B O 1
ATOM 9199 N N . ASN B 1 248 ? 46.75 -16.594 -11.289 1 86.44 248 ASN B N 1
ATOM 9200 C CA . ASN B 1 248 ? 45.906 -15.43 -11.469 1 86.44 248 ASN B CA 1
ATOM 9201 C C . ASN B 1 248 ? 44.469 -15.734 -11.039 1 86.44 248 ASN B C 1
ATOM 9203 O O . ASN B 1 248 ? 43.75 -16.438 -11.742 1 86.44 248 ASN B O 1
ATOM 9207 N N . PHE B 1 249 ? 44.094 -15.141 -9.875 1 88.75 249 PHE B N 1
ATOM 9208 C CA . PHE B 1 249 ? 42.781 -15.5 -9.328 1 88.75 249 PHE B CA 1
ATOM 9209 C C . PHE B 1 249 ? 41.906 -14.266 -9.211 1 88.75 249 PHE B C 1
ATOM 9211 O O . PHE B 1 249 ? 42.375 -13.141 -9.172 1 88.75 249 PHE B O 1
ATOM 9218 N N . VAL B 1 250 ? 40.625 -14.492 -9.281 1 90.81 250 VAL B N 1
ATOM 9219 C CA . VAL B 1 250 ? 39.594 -13.492 -8.961 1 90.81 250 VAL B CA 1
ATOM 9220 C C . VAL B 1 250 ? 38.719 -14 -7.828 1 90.81 250 VAL B C 1
ATOM 9222 O O . VAL B 1 250 ? 38.094 -15.062 -7.941 1 90.81 250 VAL B O 1
ATOM 9225 N N . LEU B 1 251 ? 38.75 -13.289 -6.773 1 92.25 251 LEU B N 1
ATOM 9226 C CA . LEU B 1 251 ? 37.969 -13.648 -5.613 1 92.25 251 LEU B CA 1
ATOM 9227 C C . LEU B 1 251 ? 36.75 -12.727 -5.484 1 92.25 251 LEU B C 1
ATOM 9229 O O . LEU B 1 251 ? 36.906 -11.508 -5.398 1 92.25 251 LEU B O 1
ATOM 9233 N N . LEU B 1 252 ? 35.594 -13.25 -5.539 1 93.69 252 LEU B N 1
ATOM 9234 C CA . LEU B 1 252 ? 34.344 -12.508 -5.367 1 93.69 252 LEU B CA 1
ATOM 9235 C C . LEU B 1 252 ? 33.75 -12.742 -3.98 1 93.69 252 LEU B C 1
ATOM 9237 O O . LEU B 1 252 ? 33.25 -13.828 -3.693 1 93.69 252 LEU B O 1
ATOM 9241 N N . LEU B 1 253 ? 33.844 -11.758 -3.156 1 93.69 253 LEU B N 1
ATOM 9242 C CA . LEU B 1 253 ? 33.344 -11.82 -1.796 1 93.69 253 LEU B CA 1
ATOM 9243 C C . LEU B 1 253 ? 32 -11.094 -1.693 1 93.69 253 LEU B C 1
ATOM 9245 O O . LEU B 1 253 ? 31.953 -9.867 -1.756 1 93.69 253 LEU B O 1
ATOM 9249 N N . ASP B 1 254 ? 30.953 -11.859 -1.408 1 92.38 254 ASP B N 1
ATOM 9250 C CA . ASP B 1 254 ? 29.609 -11.281 -1.416 1 92.38 254 ASP B CA 1
ATOM 9251 C C . ASP B 1 254 ? 29.125 -11.023 0.005 1 92.38 254 ASP B C 1
ATOM 9253 O O . ASP B 1 254 ? 29.344 -11.836 0.902 1 92.38 254 ASP B O 1
ATOM 9257 N N . ASP B 1 255 ? 28.562 -9.859 0.297 1 92.38 255 ASP B N 1
ATOM 9258 C CA . ASP B 1 255 ? 27.812 -9.484 1.487 1 92.38 255 ASP B CA 1
ATOM 9259 C C . ASP B 1 255 ? 28.703 -9.422 2.717 1 92.38 255 ASP B C 1
ATOM 9261 O O . ASP B 1 255 ? 28.422 -10.055 3.734 1 92.38 255 ASP B O 1
ATOM 9265 N N . LEU B 1 256 ? 29.719 -8.633 2.668 1 93.62 256 LEU B N 1
ATOM 9266 C CA . LEU B 1 256 ? 30.641 -8.438 3.783 1 93.62 256 LEU B CA 1
ATOM 9267 C C . LEU B 1 256 ? 30.062 -7.465 4.801 1 93.62 256 LEU B C 1
ATOM 9269 O O . LEU B 1 256 ? 29.562 -6.395 4.434 1 93.62 256 LEU B O 1
ATOM 9273 N N . TRP B 1 257 ? 30.125 -7.773 6.082 1 92.38 257 TRP B N 1
ATOM 9274 C CA . TRP B 1 257 ? 29.625 -6.918 7.152 1 92.38 257 TRP B CA 1
ATOM 9275 C C . TRP B 1 257 ? 30.781 -6.391 8.008 1 92.38 257 TRP B C 1
ATOM 9277 O O . TRP B 1 257 ? 30.641 -5.371 8.688 1 92.38 257 TRP B O 1
ATOM 9287 N N . GLU B 1 258 ? 31.812 -7.152 8.016 1 90.88 258 GLU B N 1
ATOM 9288 C CA . GLU B 1 258 ? 33.031 -6.805 8.711 1 90.88 258 GLU B CA 1
ATOM 9289 C C . GLU B 1 258 ? 34.25 -7.055 7.836 1 90.88 258 GLU B C 1
ATOM 9291 O O . GLU B 1 258 ? 34.219 -7.91 6.949 1 90.88 258 GLU B O 1
ATOM 9296 N N . PRO B 1 259 ? 35.25 -6.246 8.078 1 91.38 259 PRO B N 1
ATOM 9297 C CA . PRO B 1 259 ? 36.469 -6.465 7.281 1 91.38 259 PRO B CA 1
ATOM 9298 C C . PRO B 1 259 ? 37.094 -7.836 7.531 1 91.38 259 PRO B C 1
ATOM 9300 O O . PRO B 1 259 ? 37.062 -8.336 8.656 1 91.38 259 PRO B O 1
ATOM 9303 N N . LEU B 1 260 ? 37.625 -8.367 6.48 1 91.31 260 LEU B N 1
ATOM 9304 C CA . LEU B 1 260 ? 38.281 -9.656 6.551 1 91.31 260 LEU B CA 1
ATOM 9305 C C . LEU B 1 260 ? 39.812 -9.477 6.637 1 91.31 260 LEU B C 1
ATOM 9307 O O . LEU B 1 260 ? 40.375 -8.602 5.977 1 91.31 260 LEU B O 1
ATOM 9311 N N . ASN B 1 261 ? 40.344 -10.281 7.5 1 88.56 261 ASN B N 1
ATOM 9312 C CA . ASN B 1 261 ? 41.812 -10.305 7.57 1 88.56 261 ASN B CA 1
ATOM 9313 C C . ASN B 1 261 ? 42.406 -11.266 6.551 1 88.56 261 ASN B C 1
ATOM 9315 O O . ASN B 1 261 ? 42.562 -12.461 6.82 1 88.56 261 ASN B O 1
ATOM 9319 N N . PHE B 1 262 ? 42.906 -10.781 5.477 1 90.62 262 PHE B N 1
ATOM 9320 C CA . PHE B 1 262 ? 43.406 -11.578 4.363 1 90.62 262 PHE B CA 1
ATOM 9321 C C . PHE B 1 262 ? 44.625 -12.383 4.773 1 90.62 262 PHE B C 1
ATOM 9323 O O . PHE B 1 262 ? 44.844 -13.508 4.309 1 90.62 262 PHE B O 1
ATOM 9330 N N . GLN B 1 263 ? 45.344 -11.891 5.684 1 86.62 263 GLN B N 1
ATOM 9331 C CA . GLN B 1 263 ? 46.562 -12.578 6.137 1 86.62 263 GLN B CA 1
ATOM 9332 C C . GLN B 1 263 ? 46.219 -13.852 6.902 1 86.62 263 GLN B C 1
ATOM 9334 O O . GLN B 1 263 ? 46.844 -14.891 6.703 1 86.62 263 GLN B O 1
ATOM 9339 N N . MET B 1 264 ? 45.281 -13.766 7.648 1 87.94 264 MET B N 1
ATOM 9340 C CA . MET B 1 264 ? 44.875 -14.914 8.461 1 87.94 264 MET B CA 1
ATOM 9341 C C . MET B 1 264 ? 44.219 -15.984 7.602 1 87.94 264 MET B C 1
ATOM 9343 O O . MET B 1 264 ? 44.25 -17.172 7.934 1 87.94 264 MET B O 1
ATOM 9347 N N . ILE B 1 265 ? 43.625 -15.617 6.543 1 89.31 265 ILE B N 1
ATOM 9348 C CA . ILE B 1 265 ? 42.938 -16.562 5.66 1 89.31 265 ILE B CA 1
ATOM 9349 C C . ILE B 1 265 ? 43.938 -17.141 4.668 1 89.31 265 ILE B C 1
ATOM 9351 O O . ILE B 1 265 ? 43.781 -18.281 4.223 1 89.31 265 ILE B O 1
ATOM 9355 N N . GLY B 1 266 ? 44.938 -16.453 4.359 1 88.94 266 GLY B N 1
ATOM 9356 C CA . GLY B 1 266 ? 45.938 -16.891 3.412 1 88.94 266 GLY B CA 1
ATOM 9357 C C . GLY B 1 266 ? 45.719 -16.344 2.012 1 88.94 266 GLY B C 1
ATOM 9358 O O . GLY B 1 266 ? 46 -17.031 1.024 1 88.94 266 GLY B O 1
ATOM 9359 N N . ILE B 1 267 ? 45.125 -15.227 1.895 1 90.75 267 ILE B N 1
ATOM 9360 C CA . ILE B 1 267 ? 44.875 -14.617 0.591 1 90.75 267 ILE B CA 1
ATOM 9361 C C . ILE B 1 267 ? 45.906 -13.516 0.333 1 90.75 267 ILE B C 1
ATOM 9363 O O . ILE B 1 267 ? 46 -12.562 1.11 1 90.75 267 ILE B O 1
ATOM 9367 N N . PRO B 1 268 ? 46.625 -13.625 -0.663 1 88.69 268 PRO B N 1
ATOM 9368 C CA . PRO B 1 268 ? 47.562 -12.547 -0.994 1 88.69 268 PRO B CA 1
ATOM 9369 C C . PRO B 1 268 ? 46.875 -11.305 -1.527 1 88.69 268 PRO B C 1
ATOM 9371 O O . PRO B 1 268 ? 46 -11.406 -2.395 1 88.69 268 PRO B O 1
ATOM 9374 N N . VAL B 1 269 ? 47.125 -10.18 -1.007 1 88.44 269 VAL B N 1
ATOM 9375 C CA . VAL B 1 269 ? 46.562 -8.93 -1.49 1 88.44 269 VAL B CA 1
ATOM 9376 C C . VAL B 1 269 ? 47.188 -8.57 -2.84 1 88.44 269 VAL B C 1
ATOM 9378 O O . VAL B 1 269 ? 48.406 -8.383 -2.947 1 88.44 269 VAL B O 1
ATOM 9381 N N . PRO B 1 270 ? 46.375 -8.523 -3.793 1 87.75 270 PRO B N 1
ATOM 9382 C CA . PRO B 1 270 ? 46.875 -8.242 -5.133 1 87.75 270 PRO B CA 1
ATOM 9383 C C . PRO B 1 270 ? 47.5 -6.844 -5.242 1 87.75 270 PRO B C 1
ATOM 9385 O O . PRO B 1 270 ? 46.969 -5.891 -4.664 1 87.75 270 PRO B O 1
ATOM 9388 N N . LYS B 1 271 ? 48.531 -6.789 -5.941 1 80.31 271 LYS B N 1
ATOM 9389 C CA . LYS B 1 271 ? 49.156 -5.508 -6.219 1 80.31 271 LYS B CA 1
ATOM 9390 C C . LYS B 1 271 ? 48.438 -4.762 -7.336 1 80.31 271 LYS B C 1
ATOM 9392 O O . LYS B 1 271 ? 47.531 -5.305 -7.965 1 80.31 271 LYS B O 1
ATOM 9397 N N . HIS B 1 272 ? 48.75 -3.598 -7.633 1 77.62 272 HIS B N 1
ATOM 9398 C CA . HIS B 1 272 ? 48.062 -2.715 -8.57 1 77.62 272 HIS B CA 1
ATOM 9399 C C . HIS B 1 272 ? 48.188 -3.236 -10 1 77.62 272 HIS B C 1
ATOM 9401 O O . HIS B 1 272 ? 47.25 -3.102 -10.781 1 77.62 272 HIS B O 1
ATOM 9407 N N . ASN B 1 273 ? 49.25 -3.887 -10.312 1 75.62 273 ASN B N 1
ATOM 9408 C CA . ASN B 1 273 ? 49.438 -4.316 -11.688 1 75.62 273 ASN B CA 1
ATOM 9409 C C . ASN B 1 273 ? 49.219 -5.816 -11.844 1 75.62 273 ASN B C 1
ATOM 9411 O O . ASN B 1 273 ? 49.469 -6.379 -12.914 1 75.62 273 ASN B O 1
ATOM 9415 N N . SER B 1 274 ? 48.625 -6.359 -10.867 1 81.06 274 SER B N 1
ATOM 9416 C CA . SER B 1 274 ? 48.438 -7.805 -10.93 1 81.06 274 SER B CA 1
ATOM 9417 C C . SER B 1 274 ? 47.125 -8.156 -11.656 1 81.06 274 SER B C 1
ATOM 9419 O O . SER B 1 274 ? 46.219 -7.328 -11.758 1 81.06 274 SER B O 1
ATOM 9421 N N . LYS B 1 275 ? 47.125 -9.305 -12.281 1 83.19 275 LYS B N 1
ATOM 9422 C CA . LYS B 1 275 ? 45.938 -9.805 -12.938 1 83.19 275 LYS B CA 1
ATOM 9423 C C . LYS B 1 275 ? 44.969 -10.398 -11.93 1 83.19 275 LYS B C 1
ATOM 9425 O O . LYS B 1 275 ? 43.781 -10.578 -12.227 1 83.19 275 LYS B O 1
ATOM 9430 N N . SER B 1 276 ? 45.5 -10.656 -10.734 1 89.06 276 SER B N 1
ATOM 9431 C CA . SER B 1 276 ? 44.625 -11.133 -9.664 1 89.06 276 SER B CA 1
ATOM 9432 C C . SER B 1 276 ? 43.812 -9.992 -9.055 1 89.06 276 SER B C 1
ATOM 9434 O O . SER B 1 276 ? 44.344 -8.875 -8.906 1 89.06 276 SER B O 1
ATOM 9436 N N . LYS B 1 277 ? 42.594 -10.219 -8.867 1 91.31 277 LYS B N 1
ATOM 9437 C CA . LYS B 1 277 ? 41.719 -9.172 -8.344 1 91.31 277 LYS B CA 1
ATOM 9438 C C . LYS B 1 277 ? 40.812 -9.727 -7.254 1 91.31 277 LYS B C 1
ATOM 9440 O O . LYS B 1 277 ? 40.469 -10.914 -7.254 1 91.31 277 LYS B O 1
ATOM 9445 N N . ILE B 1 278 ? 40.406 -8.844 -6.301 1 92.62 278 ILE B N 1
ATOM 9446 C CA . ILE B 1 278 ? 39.406 -9.133 -5.277 1 92.62 278 ILE B CA 1
ATOM 9447 C C . ILE B 1 278 ? 38.25 -8.156 -5.398 1 92.62 278 ILE B C 1
ATOM 9449 O O . ILE B 1 278 ? 38.438 -6.941 -5.434 1 92.62 278 ILE B O 1
ATOM 9453 N N . VAL B 1 279 ? 37.094 -8.656 -5.582 1 93.56 279 VAL B N 1
ATOM 9454 C CA . VAL B 1 279 ? 35.875 -7.836 -5.66 1 93.56 279 VAL B CA 1
ATOM 9455 C C . VAL B 1 279 ? 34.969 -8.141 -4.469 1 93.56 279 VAL B C 1
ATOM 9457 O O . VAL B 1 279 ? 34.656 -9.297 -4.207 1 93.56 279 VAL B O 1
ATOM 9460 N N . LEU B 1 280 ? 34.656 -7.137 -3.73 1 94.94 280 LEU B N 1
ATOM 9461 C CA . LEU B 1 280 ? 33.812 -7.359 -2.564 1 94.94 280 LEU B CA 1
ATOM 9462 C C . LEU B 1 280 ? 32.531 -6.52 -2.643 1 94.94 280 LEU B C 1
ATOM 9464 O O . LEU B 1 280 ? 32.531 -5.453 -3.262 1 94.94 280 LEU B O 1
ATOM 9468 N N . THR B 1 281 ? 31.406 -7.02 -2.09 1 94.81 281 THR B N 1
ATOM 9469 C CA . THR B 1 281 ? 30.156 -6.289 -1.968 1 94.81 281 THR B CA 1
ATOM 9470 C C . THR B 1 281 ? 29.766 -6.105 -0.5 1 94.81 281 THR B C 1
ATOM 9472 O O . THR B 1 281 ? 30 -6.996 0.322 1 94.81 281 THR B O 1
ATOM 9475 N N . THR B 1 282 ? 29.312 -4.938 -0.171 1 94.5 282 THR B N 1
ATOM 9476 C CA . THR B 1 282 ? 28.938 -4.652 1.207 1 94.5 282 THR B CA 1
ATOM 9477 C C . THR B 1 282 ? 27.812 -3.615 1.256 1 94.5 282 THR B C 1
ATOM 9479 O O . THR B 1 282 ? 27.516 -2.961 0.252 1 94.5 282 THR B O 1
ATOM 9482 N N . ARG B 1 283 ? 27.156 -3.527 2.451 1 93.69 283 ARG B N 1
ATOM 9483 C CA . ARG B 1 283 ? 26.125 -2.529 2.691 1 93.69 283 ARG B CA 1
ATOM 9484 C C . ARG B 1 283 ? 26.703 -1.301 3.391 1 93.69 283 ARG B C 1
ATOM 9486 O O . ARG B 1 283 ? 26.047 -0.257 3.453 1 93.69 283 ARG B O 1
ATOM 9493 N N . ILE B 1 284 ? 27.891 -1.444 3.92 1 93.56 284 ILE B N 1
ATOM 9494 C CA . ILE B 1 284 ? 28.516 -0.417 4.75 1 93.56 284 ILE B CA 1
ATOM 9495 C C . ILE B 1 284 ? 29.781 0.099 4.066 1 93.56 284 ILE B C 1
ATOM 9497 O O . ILE B 1 284 ? 30.75 -0.645 3.898 1 93.56 284 ILE B O 1
ATOM 9501 N N . GLU B 1 285 ? 29.797 1.317 3.746 1 92.56 285 GLU B N 1
ATOM 9502 C CA . GLU B 1 285 ? 30.938 1.924 3.055 1 92.56 285 GLU B CA 1
ATOM 9503 C C . GLU B 1 285 ? 32.188 1.84 3.9 1 92.56 285 GLU B C 1
ATOM 9505 O O . GLU B 1 285 ? 33.312 1.66 3.367 1 92.56 285 GLU B O 1
ATOM 9510 N N . ASP B 1 286 ? 32.031 1.942 5.168 1 91.44 286 ASP B N 1
ATOM 9511 C CA . ASP B 1 286 ? 33.125 1.929 6.102 1 91.44 286 ASP B CA 1
ATOM 9512 C C . ASP B 1 286 ? 33.938 0.627 5.992 1 91.44 286 ASP B C 1
ATOM 9514 O O . ASP B 1 286 ? 35.125 0.601 6.262 1 91.44 286 ASP B O 1
ATOM 9518 N N . VAL B 1 287 ? 33.312 -0.423 5.672 1 92.5 287 VAL B N 1
ATOM 9519 C CA . VAL B 1 287 ? 34 -1.713 5.527 1 92.5 287 VAL B CA 1
ATOM 9520 C C . VAL B 1 287 ? 34.969 -1.655 4.363 1 92.5 287 VAL B C 1
ATOM 9522 O O . VAL B 1 287 ? 36.094 -2.207 4.445 1 92.5 287 VAL B O 1
ATOM 9525 N N . CYS B 1 288 ? 34.625 -0.991 3.314 1 92.56 288 CYS B N 1
ATOM 9526 C CA . CYS B 1 288 ? 35.531 -0.81 2.182 1 92.56 288 CYS B CA 1
ATOM 9527 C C . CYS B 1 288 ? 36.75 -0.019 2.59 1 92.56 288 CYS B C 1
ATOM 9529 O O . CYS B 1 288 ? 37.875 -0.37 2.211 1 92.56 288 CYS B O 1
ATOM 9531 N N . ASP B 1 289 ? 36.5 0.979 3.371 1 91.19 289 ASP B N 1
ATOM 9532 C CA . ASP B 1 289 ? 37.625 1.829 3.799 1 91.19 289 ASP B CA 1
ATOM 9533 C C . ASP B 1 289 ? 38.562 1.075 4.734 1 91.19 289 ASP B C 1
ATOM 9535 O O . ASP B 1 289 ? 39.781 1.213 4.637 1 91.19 289 ASP B O 1
ATOM 9539 N N . ARG B 1 290 ? 38.031 0.296 5.551 1 91.31 290 ARG B N 1
ATOM 9540 C CA . ARG B 1 290 ? 38.812 -0.456 6.516 1 91.31 290 ARG B CA 1
ATOM 9541 C C . ARG B 1 290 ? 39.594 -1.579 5.828 1 91.31 290 ARG B C 1
ATOM 9543 O O . ARG B 1 290 ? 40.562 -2.086 6.371 1 91.31 290 ARG B O 1
ATOM 9550 N N . MET B 1 291 ? 39.156 -1.956 4.668 1 91.5 291 MET B N 1
ATOM 9551 C CA . MET B 1 291 ? 39.844 -2.99 3.895 1 91.5 291 MET B CA 1
ATOM 9552 C C . MET B 1 291 ? 40.75 -2.369 2.852 1 91.5 291 MET B C 1
ATOM 9554 O O . MET B 1 291 ? 41.281 -3.066 1.973 1 91.5 291 MET B O 1
ATOM 9558 N N . ASP B 1 292 ? 40.906 -1.025 2.822 1 87 292 ASP B N 1
ATOM 9559 C CA . ASP B 1 292 ? 41.812 -0.26 1.967 1 87 292 ASP B CA 1
ATOM 9560 C C . ASP B 1 292 ? 41.406 -0.394 0.497 1 87 292 ASP B C 1
ATOM 9562 O O . ASP B 1 292 ? 42.281 -0.632 -0.358 1 87 292 ASP B O 1
ATOM 9566 N N . VAL B 1 293 ? 40.156 -0.397 0.309 1 89.25 293 VAL B N 1
ATOM 9567 C CA . VAL B 1 293 ? 39.656 -0.409 -1.062 1 89.25 293 VAL B CA 1
ATOM 9568 C C . VAL B 1 293 ? 39.969 0.933 -1.729 1 89.25 293 VAL B C 1
ATOM 9570 O O . VAL B 1 293 ? 39.625 1.988 -1.192 1 89.25 293 VAL B O 1
ATOM 9573 N N . ARG B 1 294 ? 40.531 0.989 -2.814 1 83.12 294 ARG B N 1
ATOM 9574 C CA . ARG B 1 294 ? 40.906 2.229 -3.486 1 83.12 294 ARG B CA 1
ATOM 9575 C C . ARG B 1 294 ? 39.781 2.729 -4.383 1 83.12 294 ARG B C 1
ATOM 9577 O O . ARG B 1 294 ? 39.562 3.934 -4.488 1 83.12 294 ARG B O 1
ATOM 9584 N N . ARG B 1 295 ? 39.219 1.752 -5.055 1 88.5 295 ARG B N 1
ATOM 9585 C CA . ARG B 1 295 ? 38.125 2.129 -5.922 1 88.5 295 ARG B CA 1
ATOM 9586 C C . ARG B 1 295 ? 36.781 1.609 -5.371 1 88.5 295 ARG B C 1
ATOM 9588 O O . ARG B 1 295 ? 36.594 0.398 -5.242 1 88.5 295 ARG B O 1
ATOM 9595 N N . LYS B 1 296 ? 36 2.457 -5.117 1 91.56 296 LYS B N 1
ATOM 9596 C CA . LYS B 1 296 ? 34.688 2.119 -4.586 1 91.56 296 LYS B CA 1
ATOM 9597 C C . LYS B 1 296 ? 33.594 2.477 -5.578 1 91.56 296 LYS B C 1
ATOM 9599 O O . LYS B 1 296 ? 33.594 3.562 -6.164 1 91.56 296 LYS B O 1
ATOM 9604 N N . LEU B 1 297 ? 32.75 1.604 -5.809 1 92.44 297 LEU B N 1
ATOM 9605 C CA . LEU B 1 297 ? 31.594 1.816 -6.668 1 92.44 297 LEU B CA 1
ATOM 9606 C C . LEU B 1 297 ? 30.297 1.789 -5.859 1 92.44 297 LEU B C 1
ATOM 9608 O O . LEU B 1 297 ? 30 0.794 -5.195 1 92.44 297 LEU B O 1
ATOM 9612 N N . LYS B 1 298 ? 29.578 2.857 -5.871 1 91.56 298 LYS B N 1
ATOM 9613 C CA . LYS B 1 298 ? 28.281 2.895 -5.199 1 91.56 298 LYS B CA 1
ATOM 9614 C C . LYS B 1 298 ? 27.156 2.445 -6.133 1 91.56 298 LYS B C 1
ATOM 9616 O O . LYS B 1 298 ? 27.031 2.963 -7.246 1 91.56 298 LYS B O 1
ATOM 9621 N N . MET B 1 299 ? 26.453 1.51 -5.672 1 92.56 299 MET B N 1
ATOM 9622 C CA . MET B 1 299 ? 25.297 1.05 -6.438 1 92.56 299 MET B CA 1
ATOM 9623 C C . MET B 1 299 ? 24.047 1.826 -6.047 1 92.56 299 MET B C 1
ATOM 9625 O O . MET B 1 299 ? 23.641 1.803 -4.887 1 92.56 299 MET B O 1
ATOM 9629 N N . GLU B 1 300 ? 23.5 2.545 -7.035 1 91 300 GLU B N 1
ATOM 9630 C CA . GLU B 1 300 ? 22.297 3.34 -6.797 1 91 300 GLU B CA 1
ATOM 9631 C C . GLU B 1 300 ? 21.047 2.602 -7.262 1 91 300 GLU B C 1
ATOM 9633 O O . GLU B 1 300 ? 21.141 1.606 -7.98 1 91 300 GLU B O 1
ATOM 9638 N N . CYS B 1 301 ? 19.891 3.053 -6.754 1 92.69 301 CYS B N 1
ATOM 9639 C CA . CYS B 1 301 ? 18.625 2.482 -7.18 1 92.69 301 CYS B CA 1
ATOM 9640 C C . CYS B 1 301 ? 18.359 2.77 -8.656 1 92.69 301 CYS B C 1
ATOM 9642 O O . CYS B 1 301 ? 19.016 3.629 -9.25 1 92.69 301 CYS B O 1
ATOM 9644 N N . LEU B 1 302 ? 17.438 2.045 -9.203 1 92.56 302 LEU B N 1
ATOM 9645 C CA . LEU B 1 302 ? 17.156 2.15 -10.625 1 92.56 302 LEU B CA 1
ATOM 9646 C C . LEU B 1 302 ? 16.453 3.473 -10.945 1 92.56 302 LEU B C 1
ATOM 9648 O O . LEU B 1 302 ? 15.602 3.93 -10.18 1 92.56 302 LEU B O 1
ATOM 9652 N N . PRO B 1 303 ? 16.922 4.074 -12 1 92.25 303 PRO B N 1
ATOM 9653 C CA . PRO B 1 303 ? 16.141 5.219 -12.469 1 92.25 303 PRO B CA 1
ATOM 9654 C C . PRO B 1 303 ? 14.742 4.824 -12.938 1 92.25 303 PRO B C 1
ATOM 9656 O O . PRO B 1 303 ? 14.406 3.637 -12.953 1 92.25 303 PRO B O 1
ATOM 9659 N N . TRP B 1 304 ? 13.883 5.66 -13.312 1 92.62 304 TRP B N 1
ATOM 9660 C CA . TRP B 1 304 ? 12.461 5.43 -13.516 1 92.62 304 TRP B CA 1
ATOM 9661 C C . TRP B 1 304 ? 12.227 4.477 -14.688 1 92.62 304 TRP B C 1
ATOM 9663 O O . TRP B 1 304 ? 11.461 3.518 -14.57 1 92.62 304 TRP B O 1
ATOM 9673 N N . GLU B 1 305 ? 12.844 4.645 -15.836 1 92.06 305 GLU B N 1
ATOM 9674 C CA . GLU B 1 305 ? 12.547 3.846 -17.031 1 92.06 305 GLU B CA 1
ATOM 9675 C C . GLU B 1 305 ? 12.836 2.367 -16.781 1 92.06 305 GLU B C 1
ATOM 9677 O O . GLU B 1 305 ? 11.953 1.524 -16.938 1 92.06 305 GLU B O 1
ATOM 9682 N N . PRO B 1 306 ? 14.055 2.07 -16.297 1 93.19 306 PRO B N 1
ATOM 9683 C CA . PRO B 1 306 ? 14.297 0.658 -15.984 1 93.19 306 PRO B CA 1
ATOM 9684 C C . PRO B 1 306 ? 13.438 0.159 -14.828 1 93.19 306 PRO B C 1
ATOM 9686 O O . PRO B 1 306 ? 13.062 -1.017 -14.789 1 93.19 306 PRO B O 1
ATOM 9689 N N . ALA B 1 307 ? 13.188 0.982 -13.867 1 94.56 307 ALA B N 1
ATOM 9690 C CA . ALA B 1 307 ? 12.352 0.603 -12.742 1 94.56 307 ALA B CA 1
ATOM 9691 C C . ALA B 1 307 ? 10.938 0.243 -13.195 1 94.56 307 ALA B C 1
ATOM 9693 O O . ALA B 1 307 ? 10.383 -0.777 -12.781 1 94.56 307 ALA B O 1
ATOM 9694 N N . TRP B 1 308 ? 10.383 1.032 -14.117 1 94.56 308 TRP B N 1
ATOM 9695 C CA . TRP B 1 308 ? 9.039 0.792 -14.641 1 94.56 308 TRP B CA 1
ATOM 9696 C C . TRP B 1 308 ? 9.008 -0.477 -15.484 1 94.56 308 TRP B C 1
ATOM 9698 O O . TRP B 1 308 ? 8.039 -1.243 -15.43 1 94.56 308 TRP B O 1
ATOM 9708 N N . GLU B 1 309 ? 10 -0.667 -16.234 1 92.69 309 GLU B N 1
ATOM 9709 C CA . GLU B 1 309 ? 10.078 -1.868 -17.062 1 92.69 309 GLU B CA 1
ATOM 9710 C C . GLU B 1 309 ? 10.117 -3.129 -16.203 1 92.69 309 GLU B C 1
ATOM 9712 O O . GLU B 1 309 ? 9.43 -4.105 -16.5 1 92.69 309 GLU B O 1
ATOM 9717 N N . LEU B 1 310 ? 10.938 -3.061 -15.18 1 92.75 310 LEU B N 1
ATOM 9718 C CA . LEU B 1 310 ? 11.031 -4.199 -14.273 1 92.75 310 LEU B CA 1
ATOM 9719 C C . LEU B 1 310 ? 9.695 -4.453 -13.586 1 92.75 310 LEU B C 1
ATOM 9721 O O . LEU B 1 310 ? 9.258 -5.605 -13.469 1 92.75 310 LEU B O 1
ATOM 9725 N N . PHE B 1 311 ? 9.07 -3.381 -13.156 1 95.06 311 PHE B N 1
ATOM 9726 C CA . PHE B 1 311 ? 7.785 -3.492 -12.469 1 95.06 311 PHE B CA 1
ATOM 9727 C C . PHE B 1 311 ? 6.73 -4.086 -13.391 1 95.06 311 PHE B C 1
ATOM 9729 O O . PHE B 1 311 ? 6 -5 -13 1 95.06 311 PHE B O 1
ATOM 9736 N N . ARG B 1 312 ? 6.625 -3.615 -14.578 1 93.12 312 ARG B N 1
ATOM 9737 C CA . ARG B 1 312 ? 5.656 -4.07 -15.57 1 93.12 312 ARG B CA 1
ATOM 9738 C C . ARG B 1 312 ? 5.867 -5.543 -15.906 1 93.12 312 ARG B C 1
ATOM 9740 O O . ARG B 1 312 ? 4.906 -6.293 -16.078 1 93.12 312 ARG B O 1
ATOM 9747 N N . GLU B 1 313 ? 7.047 -5.906 -15.977 1 89.75 313 GLU B N 1
ATOM 9748 C CA . GLU B 1 313 ? 7.375 -7.293 -16.297 1 89.75 313 GLU B CA 1
ATOM 9749 C C . GLU B 1 313 ? 6.871 -8.242 -15.203 1 89.75 313 GLU B C 1
ATOM 9751 O O . GLU B 1 313 ? 6.387 -9.336 -15.5 1 89.75 313 GLU B O 1
ATOM 9756 N N . LYS B 1 314 ? 7.047 -7.844 -14.023 1 91.5 314 LYS B N 1
ATOM 9757 C CA . LYS B 1 314 ? 6.676 -8.719 -12.914 1 91.5 314 LYS B CA 1
ATOM 9758 C C . LYS B 1 314 ? 5.168 -8.719 -12.695 1 91.5 314 LYS B C 1
ATOM 9760 O O . LYS B 1 314 ? 4.605 -9.711 -12.227 1 91.5 314 LYS B O 1
ATOM 9765 N N . VAL B 1 315 ? 4.449 -7.617 -12.922 1 92.69 315 VAL B N 1
ATOM 9766 C CA . VAL B 1 315 ? 2.992 -7.59 -12.844 1 92.69 315 VAL B CA 1
ATOM 9767 C C . VAL B 1 315 ? 2.393 -8.453 -13.953 1 92.69 315 VAL B C 1
ATOM 9769 O O . VAL B 1 315 ? 1.464 -9.227 -13.711 1 92.69 315 VAL B O 1
ATOM 9772 N N . GLY B 1 316 ? 2.893 -8.352 -15.133 1 87.31 316 GLY B N 1
ATOM 9773 C CA . GLY B 1 316 ? 2.398 -9.125 -16.25 1 87.31 316 GLY B CA 1
ATOM 9774 C C . GLY B 1 316 ? 1.958 -8.266 -17.422 1 87.31 316 GLY B C 1
ATOM 9775 O O . GLY B 1 316 ? 1.746 -7.062 -17.266 1 87.31 316 GLY B O 1
ATOM 9776 N N . GLU B 1 317 ? 1.694 -8.891 -18.406 1 81.12 317 GLU B N 1
ATOM 9777 C CA . GLU B 1 317 ? 1.366 -8.219 -19.656 1 81.12 317 GLU B CA 1
ATOM 9778 C C . GLU B 1 317 ? -0.052 -7.656 -19.625 1 81.12 317 GLU B C 1
ATOM 9780 O O . GLU B 1 317 ? -0.376 -6.73 -20.375 1 81.12 317 GLU B O 1
ATOM 9785 N N . HIS B 1 318 ? -0.792 -8.133 -18.719 1 83.38 318 HIS B N 1
ATOM 9786 C CA . HIS B 1 318 ? -2.18 -7.688 -18.688 1 83.38 318 HIS B CA 1
ATOM 9787 C C . HIS B 1 318 ? -2.279 -6.234 -18.234 1 83.38 318 HIS B C 1
ATOM 9789 O O . HIS B 1 318 ? -3.293 -5.57 -18.469 1 83.38 318 HIS B O 1
ATOM 9795 N N . LEU B 1 319 ? -1.263 -5.738 -17.594 1 85 319 LEU B N 1
ATOM 9796 C CA . LEU B 1 319 ? -1.251 -4.355 -17.125 1 85 319 LEU B CA 1
ATOM 9797 C C . LEU B 1 319 ? -1.359 -3.385 -18.297 1 85 319 LEU B C 1
ATOM 9799 O O . LEU B 1 319 ? -2.004 -2.338 -18.172 1 85 319 LEU B O 1
ATOM 9803 N N . MET B 1 320 ? -0.799 -3.775 -19.422 1 75.06 320 MET B N 1
ATOM 9804 C CA . MET B 1 320 ? -0.782 -2.893 -20.578 1 75.06 320 MET B CA 1
ATOM 9805 C C . MET B 1 320 ? -2.17 -2.783 -21.203 1 75.06 320 MET B C 1
ATOM 9807 O O . MET B 1 320 ? -2.479 -1.795 -21.875 1 75.06 320 MET B O 1
ATOM 9811 N N . PHE B 1 321 ? -2.953 -3.836 -20.891 1 75.38 321 PHE B N 1
ATOM 9812 C CA . PHE B 1 321 ? -4.285 -3.861 -21.484 1 75.38 321 PHE B CA 1
ATOM 9813 C C . PHE B 1 321 ? -5.336 -3.42 -20.469 1 75.38 321 PHE B C 1
ATOM 9815 O O . PHE B 1 321 ? -6.527 -3.363 -20.797 1 75.38 321 PHE B O 1
ATOM 9822 N N . SER B 1 322 ? -4.855 -3.016 -19.422 1 81.38 322 SER B N 1
ATOM 9823 C CA . SER B 1 322 ? -5.789 -2.602 -18.375 1 81.38 322 SER B CA 1
ATOM 9824 C C . SER B 1 322 ? -6.25 -1.164 -18.594 1 81.38 322 SER B C 1
ATOM 9826 O O . SER B 1 322 ? -5.773 -0.481 -19.5 1 81.38 322 SER B O 1
ATOM 9828 N N . SER B 1 323 ? -7.211 -0.739 -17.797 1 80 323 SER B N 1
ATOM 9829 C CA . SER B 1 323 ? -7.762 0.611 -17.875 1 80 323 SER B CA 1
ATOM 9830 C C . SER B 1 323 ? -6.703 1.657 -17.531 1 80 323 SER B C 1
ATOM 9832 O O . SER B 1 323 ? -5.684 1.341 -16.922 1 80 323 SER B O 1
ATOM 9834 N N . MET B 1 324 ? -6.859 2.783 -18.031 1 80.06 324 MET B N 1
ATOM 9835 C CA . MET B 1 324 ? -5.926 3.883 -17.797 1 80.06 324 MET B CA 1
ATOM 9836 C C . MET B 1 324 ? -5.809 4.188 -16.312 1 80.06 324 MET B C 1
ATOM 9838 O O . MET B 1 324 ? -4.734 4.559 -15.836 1 80.06 324 MET B O 1
ATOM 9842 N N . GLU B 1 325 ? -6.914 3.986 -15.641 1 83.19 325 GLU B N 1
ATOM 9843 C CA . GLU B 1 325 ? -6.902 4.238 -14.203 1 83.19 325 GLU B CA 1
ATOM 9844 C C . GLU B 1 325 ? -5.965 3.279 -13.484 1 83.19 325 GLU B C 1
ATOM 9846 O O . GLU B 1 325 ? -5.215 3.688 -12.586 1 83.19 325 GLU B O 1
ATOM 9851 N N . ILE B 1 326 ? -5.977 2.1 -13.93 1 89.94 326 ILE B N 1
ATOM 9852 C CA . ILE B 1 326 ? -5.121 1.093 -13.305 1 89.94 326 ILE B CA 1
ATOM 9853 C C . ILE B 1 326 ? -3.662 1.373 -13.648 1 89.94 326 ILE B C 1
ATOM 9855 O O . ILE B 1 326 ? -2.779 1.224 -12.805 1 89.94 326 ILE B O 1
ATOM 9859 N N . GLN B 1 327 ? -3.396 1.864 -14.844 1 90.88 327 GLN B N 1
ATOM 9860 C CA . GLN B 1 327 ? -2.029 2.156 -15.258 1 90.88 327 GLN B CA 1
ATOM 9861 C C . GLN B 1 327 ? -1.449 3.32 -14.461 1 90.88 327 GLN B C 1
ATOM 9863 O O . GLN B 1 327 ? -0.278 3.293 -14.078 1 90.88 327 GLN B O 1
ATOM 9868 N N . GLU B 1 328 ? -2.279 4.262 -14.227 1 90.06 328 GLU B N 1
ATOM 9869 C CA . GLU B 1 328 ? -1.825 5.402 -13.438 1 90.06 328 GLU B CA 1
ATOM 9870 C C . GLU B 1 328 ? -1.498 4.984 -12 1 90.06 328 GLU B C 1
ATOM 9872 O O . GLU B 1 328 ? -0.504 5.438 -11.43 1 90.06 328 GLU B O 1
ATOM 9877 N N . GLN B 1 329 ? -2.369 4.199 -11.492 1 92.88 329 GLN B N 1
ATOM 9878 C CA . GLN B 1 329 ? -2.115 3.709 -10.141 1 92.88 329 GLN B CA 1
ATOM 9879 C C . GLN B 1 329 ? -0.879 2.816 -10.102 1 92.88 329 GLN B C 1
ATOM 9881 O O . GLN B 1 329 ? -0.132 2.824 -9.117 1 92.88 329 GLN B O 1
ATOM 9886 N N . ALA B 1 330 ? -0.697 2.039 -11.164 1 95.62 330 ALA B N 1
ATOM 9887 C CA . ALA B 1 330 ? 0.473 1.168 -11.25 1 95.62 330 ALA B CA 1
ATOM 9888 C C . ALA B 1 330 ? 1.763 1.982 -11.266 1 95.62 330 ALA B C 1
ATOM 9890 O O . ALA B 1 330 ? 2.738 1.623 -10.602 1 95.62 330 ALA B O 1
ATOM 9891 N N . LYS B 1 331 ? 1.738 3.066 -12 1 95.25 331 LYS B N 1
ATOM 9892 C CA . LYS B 1 331 ? 2.904 3.943 -12.039 1 95.25 331 LYS B CA 1
ATOM 9893 C C . LYS B 1 331 ? 3.168 4.566 -10.672 1 95.25 331 LYS B C 1
ATOM 9895 O O . LYS B 1 331 ? 4.316 4.656 -10.234 1 95.25 331 LYS B O 1
ATOM 9900 N N . ALA B 1 332 ? 2.104 4.965 -10.023 1 93.81 332 ALA B N 1
ATOM 9901 C CA . ALA B 1 332 ? 2.24 5.547 -8.695 1 93.81 332 ALA B CA 1
ATOM 9902 C C . ALA B 1 332 ? 2.826 4.535 -7.711 1 93.81 332 ALA B C 1
ATOM 9904 O O . ALA B 1 332 ? 3.654 4.887 -6.867 1 93.81 332 ALA B O 1
ATOM 9905 N N . LEU B 1 333 ? 2.373 3.33 -7.832 1 95.38 333 LEU B N 1
ATOM 9906 C CA . LEU B 1 333 ? 2.861 2.268 -6.961 1 95.38 333 LEU B CA 1
ATOM 9907 C C . LEU B 1 333 ? 4.336 1.983 -7.223 1 95.38 333 LEU B C 1
ATOM 9909 O O . LEU B 1 333 ? 5.109 1.783 -6.281 1 95.38 333 LEU B O 1
ATOM 9913 N N . ALA B 1 334 ? 4.703 1.935 -8.461 1 95.75 334 ALA B N 1
ATOM 9914 C CA . ALA B 1 334 ? 6.098 1.709 -8.836 1 95.75 334 ALA B CA 1
ATOM 9915 C C . ALA B 1 334 ? 6.988 2.836 -8.32 1 95.75 334 ALA B C 1
ATOM 9917 O O . ALA B 1 334 ? 8.117 2.594 -7.887 1 95.75 334 ALA B O 1
ATOM 9918 N N . MET B 1 335 ? 6.5 4.039 -8.359 1 94.38 335 MET B N 1
ATOM 9919 C CA . MET B 1 335 ? 7.258 5.188 -7.875 1 94.38 335 MET B CA 1
ATOM 9920 C C . MET B 1 335 ? 7.477 5.102 -6.367 1 94.38 335 MET B C 1
ATOM 9922 O O . MET B 1 335 ? 8.531 5.496 -5.863 1 94.38 335 MET B O 1
ATOM 9926 N N . LYS B 1 336 ? 6.555 4.617 -5.695 1 94.44 336 LYS B N 1
ATOM 9927 C CA . LYS B 1 336 ? 6.629 4.52 -4.242 1 94.44 336 LYS B CA 1
ATOM 9928 C C . LYS B 1 336 ? 7.672 3.49 -3.812 1 94.44 336 LYS B C 1
ATOM 9930 O O . LYS B 1 336 ? 8.094 3.479 -2.656 1 94.44 336 LYS B O 1
ATOM 9935 N N . CYS B 1 337 ? 8.086 2.645 -4.715 1 95.88 337 CYS B N 1
ATOM 9936 C CA . CYS B 1 337 ? 9.109 1.658 -4.402 1 95.88 337 CYS B CA 1
ATOM 9937 C C . CYS B 1 337 ? 10.5 2.291 -4.414 1 95.88 337 CYS B C 1
ATOM 9939 O O . CYS B 1 337 ? 11.477 1.666 -3.994 1 95.88 337 CYS B O 1
ATOM 9941 N N . GLY B 1 338 ? 10.664 3.545 -4.863 1 93.5 338 GLY B N 1
ATOM 9942 C CA . GLY B 1 338 ? 11.914 4.289 -4.812 1 93.5 338 GLY B CA 1
ATOM 9943 C C . GLY B 1 338 ? 12.977 3.736 -5.742 1 93.5 338 GLY B C 1
ATOM 9944 O O . GLY B 1 338 ? 14.172 3.869 -5.473 1 93.5 338 GLY B O 1
ATOM 9945 N N . GLY B 1 339 ? 12.625 2.865 -6.688 1 94.44 339 GLY B N 1
ATOM 9946 C CA . GLY B 1 339 ? 13.57 2.328 -7.648 1 94.44 339 GLY B CA 1
ATOM 9947 C C . GLY B 1 339 ? 14.352 1.138 -7.117 1 94.44 339 GLY B C 1
ATOM 9948 O O . GLY B 1 339 ? 15.281 0.662 -7.766 1 94.44 339 GLY B O 1
ATOM 9949 N N . LEU B 1 340 ? 14.07 0.672 -5.953 1 95 340 LEU B N 1
ATOM 9950 C CA . LEU B 1 340 ? 14.727 -0.499 -5.387 1 95 340 LEU B CA 1
ATOM 9951 C C . LEU B 1 340 ? 14.266 -1.774 -6.082 1 95 340 LEU B C 1
ATOM 9953 O O . LEU B 1 340 ? 13.086 -2.129 -6.012 1 95 340 LEU B O 1
ATOM 9957 N N . PRO B 1 341 ? 15.102 -2.494 -6.734 1 93.88 341 PRO B N 1
ATOM 9958 C CA . PRO B 1 341 ? 14.719 -3.678 -7.508 1 93.88 341 PRO B CA 1
ATOM 9959 C C . PRO B 1 341 ? 13.984 -4.719 -6.664 1 93.88 341 PRO B C 1
ATOM 9961 O O . PRO B 1 341 ? 12.969 -5.273 -7.105 1 93.88 341 PRO B O 1
ATOM 9964 N N . LEU B 1 342 ? 14.477 -5.016 -5.48 1 93.5 342 LEU B N 1
ATOM 9965 C CA . LEU B 1 342 ? 13.844 -6.008 -4.617 1 93.5 342 LEU B CA 1
ATOM 9966 C C . LEU B 1 342 ? 12.391 -5.637 -4.336 1 93.5 342 LEU B C 1
ATOM 9968 O O . LEU B 1 342 ? 11.508 -6.5 -4.352 1 93.5 342 LEU B O 1
ATOM 9972 N N . ALA B 1 343 ? 12.133 -4.324 -4.047 1 96.5 343 ALA B N 1
ATOM 9973 C CA . ALA B 1 343 ? 10.781 -3.855 -3.777 1 96.5 343 ALA B CA 1
ATOM 9974 C C . ALA B 1 343 ? 9.922 -3.908 -5.035 1 96.5 343 ALA B C 1
ATOM 9976 O O . ALA B 1 343 ? 8.758 -4.309 -4.984 1 96.5 343 ALA B O 1
ATOM 9977 N N . LEU B 1 344 ? 10.508 -3.512 -6.184 1 95.5 344 LEU B N 1
ATOM 9978 C CA . LEU B 1 344 ? 9.781 -3.52 -7.453 1 95.5 344 LEU B CA 1
ATOM 9979 C C . LEU B 1 344 ? 9.336 -4.934 -7.816 1 95.5 344 LEU B C 1
ATOM 9981 O O . LEU B 1 344 ? 8.203 -5.137 -8.258 1 95.5 344 LEU B O 1
ATOM 9985 N N . ILE B 1 345 ? 10.164 -5.91 -7.617 1 93.75 345 ILE B N 1
ATOM 9986 C CA . ILE B 1 345 ? 9.867 -7.305 -7.93 1 93.75 345 ILE B CA 1
ATOM 9987 C C . ILE B 1 345 ? 8.773 -7.816 -6.992 1 93.75 345 ILE B C 1
ATOM 9989 O O . ILE B 1 345 ? 7.793 -8.414 -7.441 1 93.75 345 ILE B O 1
ATOM 9993 N N . THR B 1 346 ? 8.953 -7.555 -5.707 1 94.56 346 THR B N 1
ATOM 9994 C CA . THR B 1 346 ? 8.023 -8.062 -4.703 1 94.56 346 THR B CA 1
ATOM 9995 C C . THR B 1 346 ? 6.641 -7.441 -4.883 1 94.56 346 THR B C 1
ATOM 9997 O O . THR B 1 346 ? 5.637 -8.156 -4.902 1 94.56 346 THR B O 1
ATOM 10000 N N . VAL B 1 347 ? 6.582 -6.102 -5.023 1 96.25 347 VAL B N 1
ATOM 10001 C CA . VAL B 1 347 ? 5.305 -5.414 -5.18 1 96.25 347 VAL B CA 1
ATOM 10002 C C . VAL B 1 347 ? 4.688 -5.773 -6.531 1 96.25 347 VAL B C 1
ATOM 10004 O O . VAL B 1 347 ? 3.471 -5.953 -6.637 1 96.25 347 VAL B O 1
ATOM 10007 N N . GLY B 1 348 ? 5.512 -5.82 -7.574 1 94.75 348 GLY B N 1
ATOM 10008 C CA . GLY B 1 348 ? 5.004 -6.238 -8.867 1 94.75 348 GLY B CA 1
ATOM 10009 C C . GLY B 1 348 ? 4.352 -7.609 -8.844 1 94.75 348 GLY B C 1
ATOM 10010 O O . GLY B 1 348 ? 3.26 -7.797 -9.383 1 94.75 348 GLY B O 1
ATOM 10011 N N . ARG B 1 349 ? 4.961 -8.547 -8.164 1 92.94 349 ARG B N 1
ATOM 10012 C CA . ARG B 1 349 ? 4.434 -9.898 -8.031 1 92.94 349 ARG B CA 1
ATOM 10013 C C . ARG B 1 349 ? 3.141 -9.906 -7.23 1 92.94 349 ARG B C 1
ATOM 10015 O O . ARG B 1 349 ? 2.219 -10.672 -7.531 1 92.94 349 ARG B O 1
ATOM 10022 N N . ALA B 1 350 ? 3.098 -9.125 -6.234 1 93.56 350 ALA B N 1
ATOM 10023 C CA . ALA B 1 350 ? 1.923 -9.055 -5.371 1 93.56 350 ALA B CA 1
ATOM 10024 C C . ALA B 1 350 ? 0.715 -8.516 -6.129 1 93.56 350 ALA B C 1
ATOM 10026 O O . ALA B 1 350 ? -0.424 -8.898 -5.852 1 93.56 350 ALA B O 1
ATOM 10027 N N . MET B 1 351 ? 0.937 -7.594 -7.074 1 94.38 351 MET B N 1
ATOM 10028 C CA . MET B 1 351 ? -0.161 -6.918 -7.762 1 94.38 351 MET B CA 1
ATOM 10029 C C . MET B 1 351 ? -0.54 -7.66 -9.039 1 94.38 351 MET B C 1
ATOM 10031 O O . MET B 1 351 ? -1.503 -7.289 -9.711 1 94.38 351 MET B O 1
ATOM 10035 N N . ALA B 1 352 ? 0.147 -8.68 -9.359 1 92.12 352 ALA B N 1
ATOM 10036 C CA . ALA B 1 352 ? -0.078 -9.398 -10.609 1 92.12 352 ALA B CA 1
ATOM 10037 C C . ALA B 1 352 ? -1.48 -10 -10.656 1 92.12 352 ALA B C 1
ATOM 10039 O O . ALA B 1 352 ? -2.076 -10.133 -11.727 1 92.12 352 ALA B O 1
ATOM 10040 N N . SER B 1 353 ? -2.029 -10.312 -9.508 1 88.38 353 SER B N 1
ATOM 10041 C CA . SER B 1 353 ? -3.328 -10.969 -9.477 1 88.38 353 SER B CA 1
ATOM 10042 C C . SER B 1 353 ? -4.457 -9.969 -9.258 1 88.38 353 SER B C 1
ATOM 10044 O O . SER B 1 353 ? -5.633 -10.336 -9.273 1 88.38 353 SER B O 1
ATOM 10046 N N . LYS B 1 354 ? -4.125 -8.75 -9.047 1 90.5 354 LYS B N 1
ATOM 10047 C CA . LYS B 1 354 ? -5.145 -7.738 -8.789 1 90.5 354 LYS B CA 1
ATOM 10048 C C . LYS B 1 354 ? -5.621 -7.098 -10.094 1 90.5 354 LYS B C 1
ATOM 10050 O O . LYS B 1 354 ? -4.809 -6.672 -10.914 1 90.5 354 LYS B O 1
ATOM 10055 N N . ARG B 1 355 ? -6.953 -7.039 -10.305 1 85.69 355 ARG B N 1
ATOM 10056 C CA . ARG B 1 355 ? -7.492 -6.637 -11.602 1 85.69 355 ARG B CA 1
ATOM 10057 C C . ARG B 1 355 ? -8.391 -5.41 -11.461 1 85.69 355 ARG B C 1
ATOM 10059 O O . ARG B 1 355 ? -8.781 -4.809 -12.461 1 85.69 355 ARG B O 1
ATOM 10066 N N . THR B 1 356 ? -8.727 -5.016 -10.211 1 88.94 356 THR B N 1
ATOM 10067 C CA . THR B 1 356 ? -9.656 -3.904 -10.047 1 88.94 356 THR B CA 1
ATOM 10068 C C . THR B 1 356 ? -8.922 -2.652 -9.57 1 88.94 356 THR B C 1
ATOM 10070 O O . THR B 1 356 ? -7.867 -2.744 -8.938 1 88.94 356 THR B O 1
ATOM 10073 N N . GLU B 1 357 ? -9.477 -1.53 -9.938 1 89.12 357 GLU B N 1
ATOM 10074 C CA . GLU B 1 357 ? -8.898 -0.242 -9.57 1 89.12 357 GLU B CA 1
ATOM 10075 C C . GLU B 1 357 ? -8.875 -0.06 -8.055 1 89.12 357 GLU B C 1
ATOM 10077 O O . GLU B 1 357 ? -7.91 0.481 -7.504 1 89.12 357 GLU B O 1
ATOM 10082 N N . LYS B 1 358 ? -9.883 -0.454 -7.398 1 90.81 358 LYS B N 1
ATOM 10083 C CA . LYS B 1 358 ? -10 -0.29 -5.953 1 90.81 358 LYS B CA 1
ATOM 10084 C C . LYS B 1 358 ? -8.898 -1.055 -5.227 1 90.81 358 LYS B C 1
ATOM 10086 O O . LYS B 1 358 ? -8.359 -0.579 -4.223 1 90.81 358 LYS B O 1
ATOM 10091 N N . GLU B 1 359 ? -8.57 -2.166 -5.77 1 92.44 359 GLU B N 1
ATOM 10092 C CA . GLU B 1 359 ? -7.5 -2.955 -5.164 1 92.44 359 GLU B CA 1
ATOM 10093 C C . GLU B 1 359 ? -6.152 -2.256 -5.305 1 92.44 359 GLU B C 1
ATOM 10095 O O . GLU B 1 359 ? -5.328 -2.293 -4.391 1 92.44 359 GLU B O 1
ATOM 10100 N N . TRP B 1 360 ? -5.941 -1.649 -6.457 1 93.75 360 TRP B N 1
ATOM 10101 C CA . TRP B 1 360 ? -4.695 -0.932 -6.695 1 93.75 360 TRP B CA 1
ATOM 10102 C C . TRP B 1 360 ? -4.605 0.31 -5.816 1 93.75 360 TRP B C 1
ATOM 10104 O O . TRP B 1 360 ? -3.543 0.614 -5.266 1 93.75 360 TRP B O 1
ATOM 10114 N N . LYS B 1 361 ? -5.734 1.01 -5.648 1 92.81 361 LYS B N 1
ATOM 10115 C CA . LYS B 1 361 ? -5.762 2.166 -4.758 1 92.81 361 LYS B CA 1
ATOM 10116 C C . LYS B 1 361 ? -5.477 1.76 -3.316 1 92.81 361 LYS B C 1
ATOM 10118 O O . LYS B 1 361 ? -4.809 2.488 -2.582 1 92.81 361 LYS B O 1
ATOM 10123 N N . HIS B 1 362 ? -5.969 0.647 -2.967 1 92.31 362 HIS B N 1
ATOM 10124 C CA . HIS B 1 362 ? -5.727 0.142 -1.619 1 92.31 362 HIS B CA 1
ATOM 10125 C C . HIS B 1 362 ? -4.25 -0.167 -1.405 1 92.31 362 HIS B C 1
ATOM 10127 O O . HIS B 1 362 ? -3.699 0.115 -0.337 1 92.31 362 HIS B O 1
ATOM 10133 N N . ALA B 1 363 ? -3.654 -0.782 -2.395 1 95.12 363 ALA B N 1
ATOM 10134 C CA . ALA B 1 363 ? -2.234 -1.113 -2.285 1 95.12 363 ALA B CA 1
ATOM 10135 C C . ALA B 1 363 ? -1.394 0.141 -2.068 1 95.12 363 ALA B C 1
ATOM 10137 O O . ALA B 1 363 ? -0.423 0.121 -1.308 1 95.12 363 ALA B O 1
ATOM 10138 N N . ILE B 1 364 ? -1.722 1.22 -2.738 1 93.38 364 ILE B N 1
ATOM 10139 C CA . ILE B 1 364 ? -1.011 2.484 -2.588 1 93.38 364 ILE B CA 1
ATOM 10140 C C . ILE B 1 364 ? -1.169 2.998 -1.158 1 93.38 364 ILE B C 1
ATOM 10142 O O . ILE B 1 364 ? -0.198 3.438 -0.54 1 93.38 364 ILE B O 1
ATOM 10146 N N . THR B 1 365 ? -2.332 2.9 -0.633 1 89.94 365 THR B N 1
ATOM 10147 C CA . THR B 1 365 ? -2.6 3.352 0.729 1 89.94 365 THR B CA 1
ATOM 10148 C C . THR B 1 365 ? -1.842 2.494 1.739 1 89.94 365 THR B C 1
ATOM 10150 O O . THR B 1 365 ? -1.307 3.012 2.723 1 89.94 365 THR B O 1
ATOM 10153 N N . VAL B 1 366 ? -1.871 1.224 1.479 1 92 366 VAL B N 1
ATOM 10154 C CA . VAL B 1 366 ? -1.178 0.304 2.375 1 92 366 VAL B CA 1
ATOM 10155 C C . VAL B 1 366 ? 0.312 0.639 2.406 1 92 366 VAL B C 1
ATOM 10157 O O . VAL B 1 366 ? 0.927 0.659 3.477 1 92 366 VAL B O 1
ATOM 10160 N N . LEU B 1 367 ? 0.922 0.929 1.238 1 92.38 367 LEU B N 1
ATOM 10161 C CA . LEU B 1 367 ? 2.348 1.231 1.16 1 92.38 367 LEU B CA 1
ATOM 10162 C C . LEU B 1 367 ? 2.664 2.541 1.875 1 92.38 367 LEU B C 1
ATOM 10164 O O . LEU B 1 367 ? 3.795 2.75 2.324 1 92.38 367 LEU B O 1
ATOM 10168 N N . LYS B 1 368 ? 1.689 3.398 2.012 1 86.94 368 LYS B N 1
ATOM 10169 C CA . LYS B 1 368 ? 1.882 4.691 2.666 1 86.94 368 LYS B CA 1
ATOM 10170 C C . LYS B 1 368 ? 1.776 4.559 4.184 1 86.94 368 LYS B C 1
ATOM 10172 O O . LYS B 1 368 ? 2.521 5.207 4.922 1 86.94 368 LYS B O 1
ATOM 10177 N N . VAL B 1 369 ? 0.923 3.674 4.668 1 86.81 369 VAL B N 1
ATOM 10178 C CA . VAL B 1 369 ? 0.578 3.658 6.086 1 86.81 369 VAL B CA 1
ATOM 10179 C C . VAL B 1 369 ? 1.208 2.439 6.758 1 86.81 369 VAL B C 1
ATOM 10181 O O . VAL B 1 369 ? 1.816 2.557 7.824 1 86.81 369 VAL B O 1
ATOM 10184 N N . ALA B 1 370 ? 0.992 1.29 6.16 1 90.81 370 ALA B N 1
ATOM 10185 C CA . ALA B 1 370 ? 1.48 0.031 6.719 1 90.81 370 ALA B CA 1
ATOM 10186 C C . ALA B 1 370 ? 2.027 -0.877 5.621 1 90.81 370 ALA B C 1
ATOM 10188 O O . ALA B 1 370 ? 1.451 -1.93 5.336 1 90.81 370 ALA B O 1
ATOM 10189 N N . PRO B 1 371 ? 3.182 -0.549 5.152 1 93.38 371 PRO B N 1
ATOM 10190 C CA . PRO B 1 371 ? 3.736 -1.275 4.008 1 93.38 371 PRO B CA 1
ATOM 10191 C C . PRO B 1 371 ? 3.912 -2.768 4.285 1 93.38 371 PRO B C 1
ATOM 10193 O O . PRO B 1 371 ? 3.898 -3.576 3.355 1 93.38 371 PRO B O 1
ATOM 10196 N N . TRP B 1 372 ? 4.035 -3.27 5.531 1 93.62 372 TRP B N 1
ATOM 10197 C CA . TRP B 1 372 ? 4.293 -4.668 5.863 1 93.62 372 TRP B CA 1
ATOM 10198 C C . TRP B 1 372 ? 3.055 -5.523 5.609 1 93.62 372 TRP B C 1
ATOM 10200 O O . TRP B 1 372 ? 3.141 -6.75 5.555 1 93.62 372 TRP B O 1
ATOM 10210 N N . GLN B 1 373 ? 1.9 -4.926 5.406 1 90.75 373 GLN B N 1
ATOM 10211 C CA . GLN B 1 373 ? 0.665 -5.676 5.195 1 90.75 373 GLN B CA 1
ATOM 10212 C C . GLN B 1 373 ? 0.535 -6.125 3.744 1 90.75 373 GLN B C 1
ATOM 10214 O O . GLN B 1 373 ? -0.296 -6.977 3.424 1 90.75 373 GLN B O 1
ATOM 10219 N N . LEU B 1 374 ? 1.28 -5.523 2.854 1 92.94 374 LEU B N 1
ATOM 10220 C CA . LEU B 1 374 ? 1.267 -5.973 1.467 1 92.94 374 LEU B CA 1
ATOM 10221 C C . LEU B 1 374 ? 1.915 -7.348 1.332 1 92.94 374 LEU B C 1
ATOM 10223 O O . LEU B 1 374 ? 2.896 -7.645 2.018 1 92.94 374 LEU B O 1
ATOM 10227 N N . LEU B 1 375 ? 1.46 -8.102 0.472 1 91.19 375 LEU B N 1
ATOM 10228 C CA . LEU B 1 375 ? 1.89 -9.484 0.305 1 91.19 375 LEU B CA 1
ATOM 10229 C C . LEU B 1 375 ? 3.375 -9.555 -0.029 1 91.19 375 LEU B C 1
ATOM 10231 O O . LEU B 1 375 ? 3.842 -8.883 -0.953 1 91.19 375 LEU B O 1
ATOM 10235 N N . GLY B 1 376 ? 4.184 -10.281 0.777 1 90.94 376 GLY B N 1
ATOM 10236 C CA . GLY B 1 376 ? 5.586 -10.562 0.505 1 90.94 376 GLY B CA 1
ATOM 10237 C C . GLY B 1 376 ? 6.52 -9.492 1.022 1 90.94 376 GLY B C 1
ATOM 10238 O O . GLY B 1 376 ? 7.727 -9.711 1.142 1 90.94 376 GLY B O 1
ATOM 10239 N N . MET B 1 377 ? 6.023 -8.305 1.373 1 94.31 377 MET B N 1
ATOM 10240 C CA . MET B 1 377 ? 6.855 -7.164 1.746 1 94.31 377 MET B CA 1
ATOM 10241 C C . MET B 1 377 ? 7.645 -7.461 3.018 1 94.31 377 MET B C 1
ATOM 10243 O O . MET B 1 377 ? 8.828 -7.133 3.109 1 94.31 377 MET B O 1
ATOM 10247 N N . GLU B 1 378 ? 7.082 -8.016 4.016 1 93.19 378 GLU B N 1
ATOM 10248 C CA . GLU B 1 378 ? 7.734 -8.266 5.297 1 93.19 378 GLU B CA 1
ATOM 10249 C C . GLU B 1 378 ? 8.922 -9.203 5.137 1 93.19 378 GLU B C 1
ATOM 10251 O O . GLU B 1 378 ? 10.047 -8.875 5.531 1 93.19 378 GLU B O 1
ATOM 10256 N N . MET B 1 379 ? 8.75 -10.305 4.422 1 90.88 379 MET B N 1
ATOM 10257 C CA . MET B 1 379 ? 9.766 -11.352 4.344 1 90.88 379 MET B CA 1
ATOM 10258 C C . MET B 1 379 ? 10.797 -11.031 3.262 1 90.88 379 MET B C 1
ATOM 10260 O O . MET B 1 379 ? 11.992 -11.281 3.441 1 90.88 379 MET B O 1
ATOM 10264 N N . ASP B 1 380 ? 10.336 -10.438 2.211 1 91.88 380 ASP B N 1
ATOM 10265 C CA . ASP B 1 380 ? 11.211 -10.312 1.051 1 91.88 380 ASP B CA 1
ATOM 10266 C C . ASP B 1 380 ? 11.945 -8.977 1.061 1 91.88 380 ASP B C 1
ATOM 10268 O O . ASP B 1 380 ? 13.047 -8.859 0.509 1 91.88 380 ASP B O 1
ATOM 10272 N N . VAL B 1 381 ? 11.406 -7.961 1.61 1 95.25 381 VAL B N 1
ATOM 10273 C CA . VAL B 1 381 ? 12.023 -6.645 1.504 1 95.25 381 VAL B CA 1
ATOM 10274 C C . VAL B 1 381 ? 12.422 -6.145 2.891 1 95.25 381 VAL B C 1
ATOM 10276 O O . VAL B 1 381 ? 13.578 -5.809 3.129 1 95.25 381 VAL B O 1
ATOM 10279 N N . LEU B 1 382 ? 11.539 -6.148 3.91 1 96.81 382 LEU B N 1
ATOM 10280 C CA . LEU B 1 382 ? 11.773 -5.504 5.199 1 96.81 382 LEU B CA 1
ATOM 10281 C C . LEU B 1 382 ? 12.758 -6.309 6.035 1 96.81 382 LEU B C 1
ATOM 10283 O O . LEU B 1 382 ? 13.609 -5.734 6.719 1 96.81 382 LEU B O 1
ATOM 10287 N N . MET B 1 383 ? 12.727 -7.598 5.93 1 94.94 383 MET B N 1
ATOM 10288 C CA . MET B 1 383 ? 13.625 -8.43 6.723 1 94.94 383 MET B CA 1
ATOM 10289 C C . MET B 1 383 ? 15.07 -8.242 6.277 1 94.94 383 MET B C 1
ATOM 10291 O O . MET B 1 383 ? 15.961 -8.039 7.105 1 94.94 383 MET B O 1
ATOM 10295 N N . PRO B 1 384 ? 15.32 -8.312 4.988 1 93.81 384 PRO B N 1
ATOM 10296 C CA . PRO B 1 384 ? 16.688 -8.023 4.555 1 93.81 384 PRO B CA 1
ATOM 10297 C C . PRO B 1 384 ? 17.156 -6.629 4.957 1 93.81 384 PRO B C 1
ATOM 10299 O O . PRO B 1 384 ? 18.328 -6.441 5.301 1 93.81 384 PRO B O 1
ATOM 10302 N N . LEU B 1 385 ? 16.344 -5.656 4.965 1 95.5 385 LEU B N 1
ATOM 10303 C CA . LEU B 1 385 ? 16.703 -4.301 5.371 1 95.5 385 LEU B CA 1
ATOM 10304 C C . LEU B 1 385 ? 16.922 -4.223 6.879 1 95.5 385 LEU B C 1
ATOM 10306 O O . LEU B 1 385 ? 17.766 -3.467 7.348 1 95.5 385 LEU B O 1
ATOM 10310 N N . LYS B 1 386 ? 16.156 -4.977 7.637 1 96.19 386 LYS B N 1
ATOM 10311 C CA . LYS B 1 386 ? 16.281 -4.992 9.094 1 96.19 386 LYS B CA 1
ATOM 10312 C C . LYS B 1 386 ? 17.656 -5.469 9.531 1 96.19 386 LYS B C 1
ATOM 10314 O O . LYS B 1 386 ? 18.156 -5.047 10.57 1 96.19 386 LYS B O 1
ATOM 10319 N N . ASN B 1 387 ? 18.281 -6.32 8.688 1 93.94 387 ASN B N 1
ATOM 10320 C CA . ASN B 1 387 ? 19.625 -6.789 9.023 1 93.94 387 ASN B CA 1
ATOM 10321 C C . ASN B 1 387 ? 20.594 -5.625 9.156 1 93.94 387 ASN B C 1
ATOM 10323 O O . ASN B 1 387 ? 21.5 -5.66 10 1 93.94 387 ASN B O 1
ATOM 10327 N N . SER B 1 388 ? 20.469 -4.66 8.32 1 94.31 388 SER B N 1
ATOM 10328 C CA . SER B 1 388 ? 21.297 -3.471 8.422 1 94.31 388 SER B CA 1
ATOM 10329 C C . SER B 1 388 ? 21 -2.689 9.695 1 94.31 388 SER B C 1
ATOM 10331 O O . SER B 1 388 ? 21.906 -2.145 10.328 1 94.31 388 SER B O 1
ATOM 10333 N N . TYR B 1 389 ? 19.766 -2.627 10.109 1 95.62 389 TYR B N 1
ATOM 10334 C CA . TYR B 1 389 ? 19.328 -1.969 11.336 1 95.62 389 TYR B CA 1
ATOM 10335 C C . TYR B 1 389 ? 19.891 -2.678 12.562 1 95.62 389 TYR B C 1
ATOM 10337 O O . TYR B 1 389 ? 20.375 -2.031 13.492 1 95.62 389 TYR B O 1
ATOM 10345 N N . ASP B 1 390 ? 19.844 -3.973 12.523 1 93.75 390 ASP B N 1
ATOM 10346 C CA . ASP B 1 390 ? 20.297 -4.77 13.656 1 93.75 390 ASP B CA 1
ATOM 10347 C C . ASP B 1 390 ? 21.812 -4.695 13.797 1 93.75 390 ASP B C 1
ATOM 10349 O O . ASP B 1 390 ? 22.359 -4.918 14.883 1 93.75 390 ASP B O 1
ATOM 10353 N N . SER B 1 391 ? 22.469 -4.387 12.719 1 91.81 391 SER B N 1
ATOM 10354 C CA . SER B 1 391 ? 23.922 -4.367 12.727 1 91.81 391 SER B CA 1
ATOM 10355 C C . SER B 1 391 ? 24.453 -3.031 13.242 1 91.81 391 SER B C 1
ATOM 10357 O O . SER B 1 391 ? 25.656 -2.877 13.445 1 91.81 391 SER B O 1
ATOM 10359 N N . LEU B 1 392 ? 23.562 -2.086 13.469 1 93.5 392 LEU B N 1
ATOM 10360 C CA . LEU B 1 392 ? 24 -0.806 14.008 1 93.5 392 LEU B CA 1
ATOM 10361 C C . LEU B 1 392 ? 24.562 -0.975 15.422 1 93.5 392 LEU B C 1
ATOM 10363 O O . LEU B 1 392 ? 23.984 -1.712 16.234 1 93.5 392 LEU B O 1
ATOM 10367 N N . PRO B 1 393 ? 25.641 -0.358 15.711 1 89.44 393 PRO B N 1
ATOM 10368 C CA . PRO B 1 393 ? 26.359 -0.626 16.953 1 89.44 393 PRO B CA 1
ATOM 10369 C C . PRO B 1 393 ? 25.672 -0.05 18.188 1 89.44 393 PRO B C 1
ATOM 10371 O O . PRO B 1 393 ? 25.906 -0.512 19.297 1 89.44 393 PRO B O 1
ATOM 10374 N N . SER B 1 394 ? 24.844 0.946 18.062 1 91.44 394 SER B N 1
ATOM 10375 C CA . SER B 1 394 ? 24.281 1.589 19.234 1 91.44 394 SER B CA 1
ATOM 10376 C C . SER B 1 394 ? 22.766 1.73 19.109 1 91.44 394 SER B C 1
ATOM 10378 O O . SER B 1 394 ? 22.234 1.805 18.016 1 91.44 394 SER B O 1
ATOM 10380 N N . ASP B 1 395 ? 22.172 1.779 20.312 1 91.62 395 ASP B N 1
ATOM 10381 C CA . ASP B 1 395 ? 20.719 1.975 20.359 1 91.62 395 ASP B CA 1
ATOM 10382 C C . ASP B 1 395 ? 20.344 3.408 20 1 91.62 395 ASP B C 1
ATOM 10384 O O . ASP B 1 395 ? 19.25 3.66 19.484 1 91.62 395 ASP B O 1
ATOM 10388 N N . LYS B 1 396 ? 21.266 4.285 20.266 1 92.19 396 LYS B N 1
ATOM 10389 C CA . LYS B 1 396 ? 21.031 5.676 19.906 1 92.19 396 LYS B CA 1
ATOM 10390 C C . LYS B 1 396 ? 20.875 5.828 18.391 1 92.19 396 LYS B C 1
ATOM 10392 O O . LYS B 1 396 ? 20 6.555 17.922 1 92.19 396 LYS B O 1
ATOM 10397 N N . LEU B 1 397 ? 21.719 5.086 17.734 1 94.5 397 LEU B N 1
ATOM 10398 C CA . LEU B 1 397 ? 21.656 5.117 16.266 1 94.5 397 LEU B CA 1
ATOM 10399 C C . LEU B 1 397 ? 20.344 4.523 15.773 1 94.5 397 LEU B C 1
ATOM 10401 O O . LEU B 1 397 ? 19.719 5.074 14.867 1 94.5 397 LEU B O 1
ATOM 10405 N N . ARG B 1 398 ? 19.953 3.455 16.359 1 95.56 398 ARG B N 1
ATOM 10406 C CA . ARG B 1 398 ? 18.719 2.785 15.977 1 95.56 398 ARG B CA 1
ATOM 10407 C C . ARG B 1 398 ? 17.516 3.682 16.219 1 95.56 398 ARG B C 1
ATOM 10409 O O . ARG B 1 398 ? 16.641 3.799 15.352 1 95.56 398 ARG B O 1
ATOM 10416 N N . LEU B 1 399 ? 17.484 4.344 17.266 1 94.56 399 LEU B N 1
ATOM 10417 C CA . LEU B 1 399 ? 16.375 5.238 17.594 1 94.56 399 LEU B CA 1
ATOM 10418 C C . LEU B 1 399 ? 16.375 6.457 16.672 1 94.56 399 LEU B C 1
ATOM 10420 O O . LEU B 1 399 ? 15.32 6.938 16.281 1 94.56 399 LEU B O 1
ATOM 10424 N N . CYS B 1 400 ? 17.547 6.969 16.406 1 95.19 400 CYS B N 1
ATOM 10425 C CA . CYS B 1 400 ? 17.656 8.117 15.516 1 95.19 400 CYS B CA 1
ATOM 10426 C C . CYS B 1 400 ? 17.094 7.793 14.133 1 95.19 400 CYS B C 1
ATOM 10428 O O . CYS B 1 400 ? 16.406 8.617 13.531 1 95.19 400 CYS B O 1
ATOM 10430 N N . LEU B 1 401 ? 17.438 6.629 13.672 1 96.38 401 LEU B N 1
ATOM 10431 C CA . LEU B 1 401 ? 16.922 6.207 12.375 1 96.38 401 LEU B CA 1
ATOM 10432 C C . LEU B 1 401 ? 15.398 6.129 12.406 1 96.38 401 LEU B C 1
ATOM 10434 O O . LEU B 1 401 ? 14.734 6.555 11.453 1 96.38 401 LEU B O 1
ATOM 10438 N N . LEU B 1 402 ? 14.883 5.574 13.492 1 96 402 LEU B N 1
ATOM 10439 C CA . LEU B 1 402 ? 13.43 5.465 13.617 1 96 402 LEU B CA 1
ATOM 10440 C C . LEU B 1 402 ? 12.781 6.844 13.672 1 96 402 LEU B C 1
ATOM 10442 O O . LEU B 1 402 ? 11.688 7.039 13.133 1 96 402 LEU B O 1
ATOM 10446 N N . TYR B 1 403 ? 13.438 7.789 14.234 1 95.12 403 TYR B N 1
ATOM 10447 C CA . TYR B 1 403 ? 12.922 9.148 14.344 1 95.12 403 TYR B CA 1
ATOM 10448 C C . TYR B 1 403 ? 12.766 9.781 12.961 1 95.12 403 TYR B C 1
ATOM 10450 O O . TYR B 1 403 ? 11.867 10.594 12.742 1 95.12 403 TYR B O 1
ATOM 10458 N N . CYS B 1 404 ? 13.633 9.422 12.07 1 95.69 404 CYS B N 1
ATOM 10459 C CA . CYS B 1 404 ? 13.586 9.977 10.719 1 95.69 404 CYS B CA 1
ATOM 10460 C C . CYS B 1 404 ? 12.344 9.492 9.977 1 95.69 404 CYS B C 1
ATOM 10462 O O . CYS B 1 404 ? 11.93 10.109 9 1 95.69 404 CYS B O 1
ATOM 10464 N N . SER B 1 405 ? 11.75 8.391 10.438 1 95.88 405 SER B N 1
ATOM 10465 C CA . SER B 1 405 ? 10.57 7.859 9.773 1 95.88 405 SER B CA 1
ATOM 10466 C C . SER B 1 405 ? 9.328 8.68 10.109 1 95.88 405 SER B C 1
ATOM 10468 O O . SER B 1 405 ? 8.281 8.516 9.484 1 95.88 405 SER B O 1
ATOM 10470 N N . LEU B 1 406 ? 9.414 9.625 11.062 1 96.5 406 LEU B N 1
ATOM 10471 C CA . LEU B 1 406 ? 8.297 10.477 11.453 1 96.5 406 LEU B CA 1
ATOM 10472 C C . LEU B 1 406 ? 8.016 11.531 10.391 1 96.5 406 LEU B C 1
ATOM 10474 O O . LEU B 1 406 ? 6.965 12.172 10.406 1 96.5 406 LEU B O 1
ATOM 10478 N N . PHE B 1 407 ? 8.945 11.711 9.477 1 95.75 407 PHE B N 1
ATOM 10479 C CA . PHE B 1 407 ? 8.805 12.695 8.406 1 95.75 407 PHE B CA 1
ATOM 10480 C C . PHE B 1 407 ? 8.172 12.055 7.176 1 95.75 407 PHE B C 1
ATOM 10482 O O . PHE B 1 407 ? 8.164 10.828 7.039 1 95.75 407 PHE B O 1
ATOM 10489 N N . PRO B 1 408 ? 7.555 12.867 6.324 1 93.56 408 PRO B N 1
ATOM 10490 C CA . PRO B 1 408 ? 6.879 12.312 5.148 1 93.56 408 PRO B CA 1
ATOM 10491 C C . PRO B 1 408 ? 7.848 11.656 4.168 1 93.56 408 PRO B C 1
ATOM 10493 O O . PRO B 1 408 ? 9.062 11.805 4.301 1 93.56 408 PRO B O 1
ATOM 10496 N N . GLU B 1 409 ? 7.199 10.961 3.256 1 89.38 409 GLU B N 1
ATOM 10497 C CA . GLU B 1 409 ? 7.98 10.289 2.223 1 89.38 409 GLU B CA 1
ATOM 10498 C C . GLU B 1 409 ? 8.625 11.297 1.276 1 89.38 409 GLU B C 1
ATOM 10500 O O . GLU B 1 409 ? 8.023 12.328 0.949 1 89.38 409 GLU B O 1
ATOM 10505 N N . GLU B 1 410 ? 9.867 11.023 0.809 1 82.56 410 GLU B N 1
ATOM 10506 C CA . GLU B 1 410 ? 10.625 11.844 -0.129 1 82.56 410 GLU B CA 1
ATOM 10507 C C . GLU B 1 410 ? 10.742 13.281 0.372 1 82.56 410 GLU B C 1
ATOM 10509 O O . GLU B 1 410 ? 10.594 14.227 -0.403 1 82.56 410 GLU B O 1
ATOM 10514 N N . PHE B 1 411 ? 10.836 13.375 1.647 1 87.38 411 PHE B N 1
ATOM 10515 C CA . PHE B 1 411 ? 10.977 14.664 2.312 1 87.38 411 PHE B CA 1
ATOM 10516 C C . PHE B 1 411 ? 12.438 14.953 2.627 1 87.38 411 PHE B C 1
ATOM 10518 O O . PHE B 1 411 ? 13.188 14.055 3.021 1 87.38 411 PHE B O 1
ATOM 10525 N N . SER B 1 412 ? 12.828 16.172 2.281 1 92.69 412 SER B N 1
ATOM 10526 C CA . SER B 1 412 ? 14.156 16.609 2.691 1 92.69 412 SER B CA 1
ATOM 10527 C C . SER B 1 412 ? 14.156 17.094 4.137 1 92.69 412 SER B C 1
ATOM 10529 O O . SER B 1 412 ? 13.688 18.188 4.43 1 92.69 412 SER B O 1
ATOM 10531 N N . ILE B 1 413 ? 14.75 16.359 4.977 1 93.62 413 ILE B N 1
ATOM 10532 C CA . ILE B 1 413 ? 14.703 16.609 6.414 1 93.62 413 ILE B CA 1
ATOM 10533 C C . ILE B 1 413 ? 15.898 17.453 6.832 1 93.62 413 ILE B C 1
ATOM 10535 O O . ILE B 1 413 ? 17.047 17.109 6.531 1 93.62 413 ILE B O 1
ATOM 10539 N N . SER B 1 414 ? 15.664 18.5 7.488 1 92.88 414 SER B N 1
ATOM 10540 C CA . SER B 1 414 ? 16.75 19.281 8.055 1 92.88 414 SER B CA 1
ATOM 10541 C C . SER B 1 414 ? 17.438 18.547 9.195 1 92.88 414 SER B C 1
ATOM 10543 O O . SER B 1 414 ? 16.781 18.047 10.102 1 92.88 414 SER B O 1
ATOM 10545 N N . LYS B 1 415 ? 18.703 18.5 9.195 1 94.38 415 LYS B N 1
ATOM 10546 C CA . LYS B 1 415 ? 19.469 17.812 10.234 1 94.38 415 LYS B CA 1
ATOM 10547 C C . LYS B 1 415 ? 19.219 18.453 11.602 1 94.38 415 LYS B C 1
ATOM 10549 O O . LYS B 1 415 ? 19.125 17.75 12.609 1 94.38 415 LYS B O 1
ATOM 10554 N N . GLU B 1 416 ? 19 19.703 11.586 1 90.81 416 GLU B N 1
ATOM 10555 C CA . GLU B 1 416 ? 18.844 20.438 12.836 1 90.81 416 GLU B CA 1
ATOM 10556 C C . GLU B 1 416 ? 17.547 20.062 13.539 1 90.81 416 GLU B C 1
ATOM 10558 O O . GLU B 1 416 ? 17.484 20.047 14.766 1 90.81 416 GLU B O 1
ATOM 10563 N N . TRP B 1 417 ? 16.531 19.781 12.805 1 90.31 417 TRP B N 1
ATOM 10564 C CA . TRP B 1 417 ? 15.25 19.375 13.391 1 90.31 417 TRP B CA 1
ATOM 10565 C C . TRP B 1 417 ? 15.406 18.047 14.148 1 90.31 417 TRP B C 1
ATOM 10567 O O . TRP B 1 417 ? 15.039 17.953 15.32 1 90.31 417 TRP B O 1
ATOM 10577 N N . ILE B 1 418 ? 16 17.172 13.445 1 93.69 418 ILE B N 1
ATOM 10578 C CA . ILE B 1 418 ? 16.125 15.836 14.016 1 93.69 418 ILE B CA 1
ATOM 10579 C C . ILE B 1 418 ? 16.984 15.891 15.273 1 93.69 418 ILE B C 1
ATOM 10581 O O . ILE B 1 418 ? 16.656 15.266 16.281 1 93.69 418 ILE B O 1
ATOM 10585 N N . ILE B 1 419 ? 18.062 16.609 15.125 1 93.62 419 ILE B N 1
ATOM 10586 C CA . ILE B 1 419 ? 18.984 16.703 16.25 1 93.62 419 ILE B CA 1
ATOM 10587 C C . ILE B 1 419 ? 18.297 17.375 17.438 1 93.62 419 ILE B C 1
ATOM 10589 O O . ILE B 1 419 ? 18.422 16.922 18.578 1 93.62 419 ILE B O 1
ATOM 10593 N N . GLY B 1 420 ? 17.531 18.453 17.172 1 92.25 420 GLY B N 1
ATOM 10594 C CA . GLY B 1 420 ? 16.766 19.109 18.219 1 92.25 420 GLY B CA 1
ATOM 10595 C C . GLY B 1 420 ? 15.797 18.188 18.922 1 92.25 420 GLY B C 1
ATOM 10596 O O . GLY B 1 420 ? 15.703 18.203 20.156 1 92.25 420 GLY B O 1
ATOM 10597 N N . TYR B 1 421 ? 15.086 17.375 18.172 1 94.38 421 TYR B N 1
ATOM 10598 C CA . TYR B 1 421 ? 14.117 16.453 18.734 1 94.38 421 TYR B CA 1
ATOM 10599 C C . TYR B 1 421 ? 14.812 15.383 19.578 1 94.38 421 TYR B C 1
ATOM 10601 O O . TYR B 1 421 ? 14.328 15.023 20.656 1 94.38 421 TYR B O 1
ATOM 10609 N N . CYS B 1 422 ? 15.984 14.938 19.047 1 92.75 422 CYS B N 1
ATOM 10610 C CA . CYS B 1 422 ? 16.719 13.898 19.75 1 92.75 422 CYS B CA 1
ATOM 10611 C C . CYS B 1 422 ? 17.25 14.406 21.094 1 92.75 422 CYS B C 1
ATOM 10613 O O . CYS B 1 422 ? 17.234 13.68 22.078 1 92.75 422 CYS B O 1
ATOM 10615 N N . ILE B 1 423 ? 17.703 15.609 21.078 1 91.69 423 ILE B N 1
ATOM 10616 C CA . ILE B 1 423 ? 18.172 16.203 22.328 1 91.69 423 ILE B CA 1
ATOM 10617 C C . ILE B 1 423 ? 17 16.359 23.297 1 91.69 423 ILE B C 1
ATOM 10619 O O . ILE B 1 423 ? 17.109 16.062 24.484 1 91.69 423 ILE B O 1
ATOM 10623 N N . GLY B 1 424 ? 15.875 16.828 22.734 1 92.25 424 GLY B N 1
ATOM 10624 C CA . GLY B 1 424 ? 14.688 17.031 23.547 1 92.25 424 GLY B CA 1
ATOM 10625 C C . GLY B 1 424 ? 14.188 15.75 24.203 1 92.25 424 GLY B C 1
ATOM 10626 O O . GLY B 1 424 ? 13.742 15.766 25.359 1 92.25 424 GLY B O 1
ATOM 10627 N N . GLU B 1 425 ? 14.227 14.719 23.469 1 91.62 425 GLU B N 1
ATOM 10628 C CA . GLU B 1 425 ? 13.773 13.445 24.016 1 91.62 425 GLU B CA 1
ATOM 10629 C C . GLU B 1 425 ? 14.812 12.859 24.969 1 91.62 425 GLU B C 1
ATOM 10631 O O . GLU B 1 425 ? 14.492 11.984 25.781 1 91.62 425 GLU B O 1
ATOM 10636 N N . GLY B 1 426 ? 16.156 13.234 24.781 1 85.94 426 GLY B N 1
ATOM 10637 C CA . GLY B 1 426 ? 17.156 12.914 25.781 1 85.94 426 GLY B CA 1
ATOM 10638 C C . GLY B 1 426 ? 18.062 11.758 25.391 1 85.94 426 GLY B C 1
ATOM 10639 O O . GLY B 1 426 ? 18.688 11.133 26.25 1 85.94 426 GLY B O 1
ATOM 10640 N N . PHE B 1 427 ? 18.203 11.445 24.25 1 83.12 427 PHE B N 1
ATOM 10641 C CA . PHE B 1 427 ? 19.031 10.273 24 1 83.12 427 PHE B CA 1
ATOM 10642 C C . PHE B 1 427 ? 20.375 10.664 23.406 1 83.12 427 PHE B C 1
ATOM 10644 O O . PHE B 1 427 ? 21.266 9.828 23.25 1 83.12 427 PHE B O 1
ATOM 10651 N N . ILE B 1 428 ? 20.641 11.875 23.031 1 79.5 428 ILE B N 1
ATOM 10652 C CA . ILE B 1 428 ? 21.953 12.312 22.562 1 79.5 428 ILE B CA 1
ATOM 10653 C C . ILE B 1 428 ? 22.75 12.914 23.719 1 79.5 428 ILE B C 1
ATOM 10655 O O . ILE B 1 428 ? 23.984 12.891 23.719 1 79.5 428 ILE B O 1
ATOM 10659 N N . ASP B 1 429 ? 22.234 13.633 24.875 1 66.44 429 ASP B N 1
ATOM 10660 C CA . ASP B 1 429 ? 22.844 14.633 25.75 1 66.44 429 ASP B CA 1
ATOM 10661 C C . ASP B 1 429 ? 23.609 13.969 26.891 1 66.44 429 ASP B C 1
ATOM 10663 O O . ASP B 1 429 ? 23.781 14.562 27.953 1 66.44 429 ASP B O 1
ATOM 10667 N N . ASP B 1 430 ? 24.281 12.922 26.703 1 64.19 430 ASP B N 1
ATOM 10668 C CA . ASP B 1 430 ? 24.844 12.297 27.906 1 64.19 430 ASP B CA 1
ATOM 10669 C C . ASP B 1 430 ? 26.047 13.07 28.406 1 64.19 430 ASP B C 1
ATOM 10671 O O . ASP B 1 430 ? 26.047 13.578 29.531 1 64.19 430 ASP B O 1
ATOM 10675 N N . LEU B 1 431 ? 27.188 13.188 27.609 1 68.12 431 LEU B N 1
ATOM 10676 C CA . LEU B 1 431 ? 28.547 13.406 28.125 1 68.12 431 LEU B CA 1
ATOM 10677 C C . LEU B 1 431 ? 29 14.836 27.859 1 68.12 431 LEU B C 1
ATOM 10679 O O . LEU B 1 431 ? 29.922 15.328 28.516 1 68.12 431 LEU B O 1
ATOM 10683 N N . TYR B 1 432 ? 28.234 15.609 27.047 1 72.75 432 TYR B N 1
ATOM 10684 C CA . TYR B 1 432 ? 28.766 16.891 26.609 1 72.75 432 TYR B CA 1
ATOM 10685 C C . TYR B 1 432 ? 27.984 18.047 27.234 1 72.75 432 TYR B C 1
ATOM 10687 O O . TYR B 1 432 ? 26.781 17.938 27.484 1 72.75 432 TYR B O 1
ATOM 10695 N N . THR B 1 433 ? 28.688 19.078 27.578 1 77.12 433 THR B N 1
ATOM 10696 C CA . THR B 1 433 ? 28.078 20.234 28.219 1 77.12 433 THR B CA 1
ATOM 10697 C C . THR B 1 433 ? 27.859 21.359 27.219 1 77.12 433 THR B C 1
ATOM 10699 O O . THR B 1 433 ? 26.859 22.078 27.297 1 77.12 433 THR B O 1
ATOM 10702 N N . ASP B 1 434 ? 28.766 21.422 26.281 1 82.81 434 ASP B N 1
ATOM 10703 C CA . ASP B 1 434 ? 28.656 22.484 25.281 1 82.81 434 ASP B CA 1
ATOM 10704 C C . ASP B 1 434 ? 27.641 22.094 24.188 1 82.81 434 ASP B C 1
ATOM 10706 O O . ASP B 1 434 ? 27.641 20.953 23.719 1 82.81 434 ASP B O 1
ATOM 10710 N N . MET B 1 435 ? 26.781 22.984 23.875 1 84.38 435 MET B N 1
ATOM 10711 C CA . MET B 1 435 ? 25.703 22.719 22.938 1 84.38 435 MET B CA 1
ATOM 10712 C C . MET B 1 435 ? 26.25 22.438 21.547 1 84.38 435 MET B C 1
ATOM 10714 O O . MET B 1 435 ? 25.688 21.625 20.797 1 84.38 435 MET B O 1
ATOM 10718 N N . ASP B 1 436 ? 27.297 23.109 21.125 1 84.69 436 ASP B N 1
ATOM 10719 C CA . ASP B 1 436 ? 27.891 22.844 19.812 1 84.69 436 ASP B CA 1
ATOM 10720 C C . ASP B 1 436 ? 28.438 21.422 19.719 1 84.69 436 ASP B C 1
ATOM 10722 O O . ASP B 1 436 ? 28.359 20.797 18.672 1 84.69 436 ASP B O 1
ATOM 10726 N N . GLU B 1 437 ? 29 20.953 20.766 1 87.75 437 GLU B N 1
ATOM 10727 C CA . GLU B 1 437 ? 29.5 19.594 20.812 1 87.75 437 GLU B CA 1
ATOM 10728 C C . GLU B 1 437 ? 28.359 18.578 20.688 1 87.75 437 GLU B C 1
ATOM 10730 O O . GLU B 1 437 ? 28.5 17.547 20.047 1 87.75 437 GLU B O 1
ATOM 10735 N N . ILE B 1 438 ? 27.297 18.906 21.391 1 89.25 438 ILE B N 1
ATOM 10736 C CA . ILE B 1 438 ? 26.141 18.016 21.328 1 89.25 438 ILE B CA 1
ATOM 10737 C C . ILE B 1 438 ? 25.594 17.984 19.906 1 89.25 438 ILE B C 1
ATOM 10739 O O . ILE B 1 438 ? 25.25 16.906 19.391 1 89.25 438 ILE B O 1
ATOM 10743 N N . TYR B 1 439 ? 25.5 19.094 19.297 1 89.62 439 TYR B N 1
ATOM 10744 C CA . TYR B 1 439 ? 25.047 19.156 17.922 1 89.62 439 TYR B CA 1
ATOM 10745 C C . TYR B 1 439 ? 25.984 18.391 16.984 1 89.62 439 TYR B C 1
ATOM 10747 O O . TYR B 1 439 ? 25.547 17.734 16.047 1 89.62 439 TYR B O 1
ATOM 10755 N N . ASN B 1 440 ? 27.266 18.5 17.219 1 90.56 440 ASN B N 1
ATOM 10756 C CA . ASN B 1 440 ? 28.25 17.766 16.406 1 90.56 440 ASN B CA 1
ATOM 10757 C C . ASN B 1 440 ? 28.062 16.266 16.547 1 90.56 440 ASN B C 1
ATOM 10759 O O . ASN B 1 440 ? 28.234 15.516 15.586 1 90.56 440 ASN B O 1
ATOM 10763 N N . LYS B 1 441 ? 27.797 15.891 17.719 1 91 441 LYS B N 1
ATOM 10764 C CA . LYS B 1 441 ? 27.5 14.477 17.922 1 91 441 LYS B CA 1
ATOM 10765 C C . LYS B 1 441 ? 26.297 14.039 17.109 1 91 441 LYS B C 1
ATOM 10767 O O . LYS B 1 441 ? 26.297 12.953 16.516 1 91 441 LYS B O 1
ATOM 10772 N N . GLY B 1 442 ? 25.25 14.867 17.141 1 92.38 442 GLY B N 1
ATOM 10773 C CA . GLY B 1 442 ? 24.078 14.57 16.328 1 92.38 442 GLY B CA 1
ATOM 10774 C C . GLY B 1 442 ? 24.406 14.445 14.852 1 92.38 442 GLY B C 1
ATOM 10775 O O . GLY B 1 442 ? 23.922 13.531 14.18 1 92.38 442 GLY B O 1
ATOM 10776 N N . HIS B 1 443 ? 25.25 15.328 14.367 1 93.81 443 HIS B N 1
ATOM 10777 C CA . HIS B 1 443 ? 25.672 15.266 12.969 1 93.81 443 HIS B CA 1
ATOM 10778 C C . HIS B 1 443 ? 26.453 13.992 12.68 1 93.81 443 HIS B C 1
ATOM 10780 O O . HIS B 1 443 ? 26.328 13.414 11.602 1 93.81 443 HIS B O 1
ATOM 10786 N N . ASP B 1 444 ? 27.219 13.594 13.594 1 93.19 444 ASP B N 1
ATOM 10787 C CA . ASP B 1 444 ? 27.984 12.352 13.453 1 93.19 444 ASP B CA 1
ATOM 10788 C C . ASP B 1 444 ? 27.047 11.141 13.375 1 93.19 444 ASP B C 1
ATOM 10790 O O . ASP B 1 444 ? 27.281 10.234 12.57 1 93.19 444 ASP B O 1
ATOM 10794 N N . LEU B 1 445 ? 26.125 11.109 14.266 1 94.06 445 LEU B N 1
ATOM 10795 C CA . LEU B 1 445 ? 25.156 10.016 14.25 1 94.06 445 LEU B CA 1
ATOM 10796 C C . LEU B 1 445 ? 24.484 9.906 12.891 1 94.06 445 LEU B C 1
ATOM 10798 O O . LEU B 1 445 ? 24.359 8.812 12.336 1 94.06 445 LEU B O 1
ATOM 10802 N N . LEU B 1 446 ? 24.047 11.031 12.344 1 95.31 446 LEU B N 1
ATOM 10803 C CA . LEU B 1 446 ? 23.406 11.047 11.039 1 95.31 446 LEU B CA 1
ATOM 10804 C C . LEU B 1 446 ? 24.391 10.656 9.938 1 95.31 446 LEU B C 1
ATOM 10806 O O . LEU B 1 446 ? 24 10.023 8.953 1 95.31 446 LEU B O 1
ATOM 10810 N N . GLY B 1 447 ? 25.625 11.008 10.094 1 94.69 447 GLY B N 1
ATOM 10811 C CA . GLY B 1 447 ? 26.656 10.609 9.148 1 94.69 447 GLY B CA 1
ATOM 10812 C C . GLY B 1 447 ? 26.875 9.109 9.109 1 94.69 447 GLY B C 1
ATOM 10813 O O . GLY B 1 447 ? 27.062 8.531 8.031 1 94.69 447 GLY B O 1
ATOM 10814 N N . VAL B 1 448 ? 26.891 8.5 10.273 1 95.19 448 VAL B N 1
ATOM 10815 C CA . VAL B 1 448 ? 27.062 7.051 10.359 1 95.19 448 VAL B CA 1
ATOM 10816 C C . VAL B 1 448 ? 25.922 6.344 9.648 1 95.19 448 VAL B C 1
ATOM 10818 O O . VAL B 1 448 ? 26.125 5.328 8.977 1 95.19 448 VAL B O 1
ATOM 10821 N N . LEU B 1 449 ? 24.719 6.836 9.82 1 95.69 449 LEU B N 1
ATOM 10822 C CA . LEU B 1 449 ? 23.562 6.242 9.172 1 95.69 449 LEU B CA 1
ATOM 10823 C C . LEU B 1 449 ? 23.656 6.387 7.652 1 95.69 449 LEU B C 1
ATOM 10825 O O . LEU B 1 449 ? 23.188 5.516 6.914 1 95.69 449 LEU B O 1
ATOM 10829 N N . LYS B 1 450 ? 24.234 7.492 7.211 1 94.62 450 LYS B N 1
ATOM 10830 C CA . LYS B 1 450 ? 24.469 7.684 5.785 1 94.62 450 LYS B CA 1
ATOM 10831 C C . LYS B 1 450 ? 25.5 6.703 5.254 1 94.62 450 LYS B C 1
ATOM 10833 O O . LYS B 1 450 ? 25.344 6.148 4.168 1 94.62 450 LYS B O 1
ATOM 10838 N N . ILE B 1 451 ? 26.531 6.438 6.02 1 94 451 ILE B N 1
ATOM 10839 C CA . ILE B 1 451 ? 27.609 5.523 5.652 1 94 451 ILE B CA 1
ATOM 10840 C C . ILE B 1 451 ? 27.078 4.094 5.586 1 94 451 ILE B C 1
ATOM 10842 O O . ILE B 1 451 ? 27.516 3.303 4.742 1 94 451 ILE B O 1
ATOM 10846 N N . ALA B 1 452 ? 26.141 3.838 6.406 1 94.56 452 ALA B N 1
ATOM 10847 C CA . ALA B 1 452 ? 25.531 2.514 6.426 1 94.56 452 ALA B CA 1
ATOM 10848 C C . ALA B 1 452 ? 24.469 2.383 5.328 1 94.56 452 ALA B C 1
ATOM 10850 O O . ALA B 1 452 ? 23.781 1.369 5.246 1 94.56 452 ALA B O 1
ATOM 10851 N N . CYS B 1 453 ? 24.281 3.426 4.527 1 94.69 453 CYS B N 1
ATOM 10852 C CA . CYS B 1 453 ? 23.375 3.469 3.387 1 94.69 453 CYS B CA 1
ATOM 10853 C C . CYS B 1 453 ? 21.922 3.367 3.842 1 94.69 453 CYS B C 1
ATOM 10855 O O . CYS B 1 453 ? 21.094 2.771 3.152 1 94.69 453 CYS B O 1
ATOM 10857 N N . LEU B 1 454 ? 21.609 3.801 5.07 1 96.31 454 LEU B N 1
ATOM 10858 C CA . LEU B 1 454 ? 20.25 3.83 5.578 1 96.31 454 LEU B CA 1
ATOM 10859 C C . LEU B 1 454 ? 19.609 5.195 5.344 1 96.31 454 LEU B C 1
ATOM 10861 O O . LEU B 1 454 ? 18.375 5.316 5.32 1 96.31 454 LEU B O 1
ATOM 10865 N N . LEU B 1 455 ? 20.422 6.18 5.277 1 96.06 455 LEU B N 1
ATOM 10866 C CA . LEU B 1 455 ? 20 7.527 4.922 1 96.06 455 LEU B CA 1
ATOM 10867 C C . LEU B 1 455 ? 20.719 8.023 3.676 1 96.06 455 LEU B C 1
ATOM 10869 O O . LEU B 1 455 ? 21.75 7.457 3.285 1 96.06 455 LEU B O 1
ATOM 10873 N N . GLU B 1 456 ? 20.156 8.977 3.018 1 93.81 456 GLU B N 1
ATOM 10874 C CA . GLU B 1 456 ? 20.719 9.555 1.802 1 93.81 456 GLU B CA 1
ATOM 10875 C C . GLU B 1 456 ? 20.859 11.07 1.928 1 93.81 456 GLU B C 1
ATOM 10877 O O . GLU B 1 456 ? 20.359 11.672 2.879 1 93.81 456 GLU B O 1
ATOM 10882 N N . LYS B 1 457 ? 21.594 11.547 1.002 1 90.81 457 LYS B N 1
ATOM 10883 C CA . LYS B 1 457 ? 21.781 12.992 0.953 1 90.81 457 LYS B CA 1
ATOM 10884 C C . LYS B 1 457 ? 20.5 13.688 0.48 1 90.81 457 LYS B C 1
ATOM 10886 O O . LYS B 1 457 ? 19.828 13.195 -0.426 1 90.81 457 LYS B O 1
ATOM 10891 N N . GLY B 1 458 ? 20.141 14.656 1.181 1 89.38 458 GLY B N 1
ATOM 10892 C CA . GLY B 1 458 ? 18.969 15.422 0.786 1 89.38 458 GLY B CA 1
ATOM 10893 C C . GLY B 1 458 ? 19.266 16.438 -0.302 1 89.38 458 GLY B C 1
ATOM 10894 O O . GLY B 1 458 ? 20.094 16.188 -1.185 1 89.38 458 GLY B O 1
ATOM 10895 N N . ASP B 1 459 ? 18.656 17.5 -0.338 1 80.06 459 ASP B N 1
ATOM 10896 C CA . ASP B 1 459 ? 18.797 18.547 -1.341 1 80.06 459 ASP B CA 1
ATOM 10897 C C . ASP B 1 459 ? 20.141 19.25 -1.21 1 80.06 459 ASP B C 1
ATOM 10899 O O . ASP B 1 459 ? 20.734 19.656 -2.211 1 80.06 459 ASP B O 1
ATOM 10903 N N . ASP B 1 460 ? 20.5 19.375 0.081 1 81.94 460 ASP B N 1
ATOM 10904 C CA . ASP B 1 460 ? 21.781 20.016 0.361 1 81.94 460 ASP B CA 1
ATOM 10905 C C . ASP B 1 460 ? 22.531 19.266 1.454 1 81.94 460 ASP B C 1
ATOM 10907 O O . ASP B 1 460 ? 22.109 18.203 1.891 1 81.94 460 ASP B O 1
ATOM 10911 N N . GLU B 1 461 ? 23.594 19.828 1.867 1 84.56 461 GLU B N 1
ATOM 10912 C CA . GLU B 1 461 ? 24.453 19.156 2.83 1 84.56 461 GLU B CA 1
ATOM 10913 C C . GLU B 1 461 ? 23.844 19.156 4.227 1 84.56 461 GLU B C 1
ATOM 10915 O O . GLU B 1 461 ? 24.188 18.312 5.059 1 84.56 461 GLU B O 1
ATOM 10920 N N . ASP B 1 462 ? 22.953 20 4.41 1 89.25 462 ASP B N 1
ATOM 10921 C CA . ASP B 1 462 ? 22.359 20.109 5.738 1 89.25 462 ASP B CA 1
ATOM 10922 C C . ASP B 1 462 ? 21.031 19.344 5.812 1 89.25 462 ASP B C 1
ATOM 10924 O O . ASP B 1 462 ? 20.359 19.359 6.84 1 89.25 462 ASP B O 1
ATOM 10928 N N . HIS B 1 463 ? 20.75 18.672 4.773 1 93.38 463 HIS B N 1
ATOM 10929 C CA . HIS B 1 463 ? 19.516 17.906 4.73 1 93.38 463 HIS B CA 1
ATOM 10930 C C . HIS B 1 463 ? 19.781 16.438 4.449 1 93.38 463 HIS B C 1
ATOM 10932 O O . HIS B 1 463 ? 20.812 16.094 3.865 1 93.38 463 HIS B O 1
ATOM 10938 N N . ILE B 1 464 ? 18.969 15.625 4.93 1 95.12 464 ILE B N 1
ATOM 10939 C CA . ILE B 1 464 ? 19.047 14.188 4.691 1 95.12 464 ILE B CA 1
ATOM 10940 C C . ILE B 1 464 ? 17.703 13.68 4.199 1 95.12 464 ILE B C 1
ATOM 10942 O O . ILE B 1 464 ? 16.672 14.359 4.34 1 95.12 464 ILE B O 1
ATOM 10946 N N . SER B 1 465 ? 17.75 12.648 3.547 1 94.81 465 SER B N 1
ATOM 10947 C CA . SER B 1 465 ? 16.531 12.008 3.082 1 94.81 465 SER B CA 1
ATOM 10948 C C . SER B 1 465 ? 16.531 10.516 3.371 1 94.81 465 SER B C 1
ATOM 10950 O O . SER B 1 465 ? 17.609 9.922 3.57 1 94.81 465 SER B O 1
ATOM 10952 N N . MET B 1 466 ? 15.445 9.961 3.514 1 95.25 466 MET B N 1
ATOM 10953 C CA . MET B 1 466 ? 15.281 8.539 3.793 1 95.25 466 MET B CA 1
ATOM 10954 C C . MET B 1 466 ? 14.578 7.832 2.641 1 95.25 466 MET B C 1
ATOM 10956 O O . MET B 1 466 ? 13.555 8.305 2.152 1 95.25 466 MET B O 1
ATOM 10960 N N . HIS B 1 467 ? 15.164 6.762 2.191 1 95.69 467 HIS B N 1
ATOM 10961 C CA . HIS B 1 467 ? 14.547 5.969 1.137 1 95.69 467 HIS B CA 1
ATOM 10962 C C . HIS B 1 467 ? 13.203 5.406 1.589 1 95.69 467 HIS B C 1
ATOM 10964 O O . HIS B 1 467 ? 13.047 5.004 2.744 1 95.69 467 HIS B O 1
ATOM 10970 N N . PRO B 1 468 ? 12.195 5.32 0.689 1 95.19 468 PRO B N 1
ATOM 10971 C CA . PRO B 1 468 ? 10.859 4.887 1.08 1 95.19 468 PRO B CA 1
ATOM 10972 C C . PRO B 1 468 ? 10.844 3.486 1.69 1 95.19 468 PRO B C 1
ATOM 10974 O O . PRO B 1 468 ? 10.07 3.219 2.617 1 95.19 468 PRO B O 1
ATOM 10977 N N . MET B 1 469 ? 11.656 2.592 1.241 1 96.62 469 MET B N 1
ATOM 10978 C CA . MET B 1 469 ? 11.648 1.229 1.767 1 96.62 469 MET B CA 1
ATOM 10979 C C . MET B 1 469 ? 12.344 1.168 3.125 1 96.62 469 MET B C 1
ATOM 10981 O O . MET B 1 469 ? 12.016 0.319 3.955 1 96.62 469 MET B O 1
ATOM 10985 N N . VAL B 1 470 ? 13.336 1.985 3.312 1 97 470 VAL B N 1
ATOM 10986 C CA . VAL B 1 470 ? 13.938 2.076 4.637 1 97 470 VAL B CA 1
ATOM 10987 C C . VAL B 1 470 ? 12.938 2.662 5.625 1 97 470 VAL B C 1
ATOM 10989 O O . VAL B 1 470 ? 12.867 2.223 6.777 1 97 470 VAL B O 1
ATOM 10992 N N . ARG B 1 471 ? 12.227 3.662 5.16 1 96.81 471 ARG B N 1
ATOM 10993 C CA . ARG B 1 471 ? 11.172 4.227 5.988 1 96.81 471 ARG B CA 1
ATOM 10994 C C . ARG B 1 471 ? 10.125 3.17 6.34 1 96.81 471 ARG B C 1
ATOM 10996 O O . ARG B 1 471 ? 9.656 3.105 7.477 1 96.81 471 ARG B O 1
ATOM 11003 N N . ALA B 1 472 ? 9.766 2.402 5.344 1 96.56 472 ALA B N 1
ATOM 11004 C CA . ALA B 1 472 ? 8.82 1.315 5.574 1 96.56 472 ALA B CA 1
ATOM 11005 C C . ALA B 1 472 ? 9.336 0.356 6.641 1 96.56 472 ALA B C 1
ATOM 11007 O O . ALA B 1 472 ? 8.578 -0.066 7.523 1 96.56 472 ALA B O 1
ATOM 11008 N N . MET B 1 473 ? 10.578 -0.012 6.555 1 97.19 473 MET B N 1
ATOM 11009 C CA . MET B 1 473 ? 11.188 -0.896 7.543 1 97.19 473 MET B CA 1
ATOM 11010 C C . MET B 1 473 ? 11.172 -0.257 8.93 1 97.19 473 MET B C 1
ATOM 11012 O O . MET B 1 473 ? 10.852 -0.919 9.914 1 97.19 473 MET B O 1
ATOM 11016 N N . ALA B 1 474 ? 11.523 1.024 8.961 1 97.25 474 ALA B N 1
ATOM 11017 C CA . ALA B 1 474 ? 11.555 1.74 10.234 1 97.25 474 ALA B CA 1
ATOM 11018 C C . ALA B 1 474 ? 10.172 1.768 10.875 1 97.25 474 ALA B C 1
ATOM 11020 O O . ALA B 1 474 ? 10.039 1.535 12.086 1 97.25 474 ALA B O 1
ATOM 11021 N N . LEU B 1 475 ? 9.156 2.021 10.141 1 96.5 475 LEU B N 1
ATOM 11022 C CA . LEU B 1 475 ? 7.785 2.035 10.656 1 96.5 475 LEU B CA 1
ATOM 11023 C C . LEU B 1 475 ? 7.371 0.648 11.133 1 96.5 475 LEU B C 1
ATOM 11025 O O . LEU B 1 475 ? 6.66 0.519 12.133 1 96.5 475 LEU B O 1
ATOM 11029 N N . TRP B 1 476 ? 7.746 -0.362 10.359 1 96.69 476 TRP B N 1
ATOM 11030 C CA . TRP B 1 476 ? 7.465 -1.748 10.719 1 96.69 476 TRP B CA 1
ATOM 11031 C C . TRP B 1 476 ? 8.07 -2.098 12.07 1 96.69 476 TRP B C 1
ATOM 11033 O O . TRP B 1 476 ? 7.41 -2.699 12.922 1 96.69 476 TRP B O 1
ATOM 11043 N N . ILE B 1 477 ? 9.32 -1.635 12.289 1 97.25 477 ILE B N 1
ATOM 11044 C CA . ILE B 1 477 ? 10.016 -1.901 13.539 1 97.25 477 ILE B CA 1
ATOM 11045 C C . ILE B 1 477 ? 9.359 -1.104 14.672 1 97.25 477 ILE B C 1
ATOM 11047 O O . ILE B 1 477 ? 9.141 -1.632 15.766 1 97.25 477 ILE B O 1
ATOM 11051 N N . ALA B 1 478 ? 9.039 0.156 14.375 1 95.81 478 ALA B N 1
ATOM 11052 C CA . ALA B 1 478 ? 8.453 1.041 15.383 1 95.81 478 ALA B CA 1
ATOM 11053 C C . ALA B 1 478 ? 7.086 0.533 15.828 1 95.81 478 ALA B C 1
ATOM 11055 O O . ALA B 1 478 ? 6.652 0.8 16.953 1 95.81 478 ALA B O 1
ATOM 11056 N N . SER B 1 479 ? 6.383 -0.189 14.969 1 93.88 479 SER B N 1
ATOM 11057 C CA . SER B 1 479 ? 5.078 -0.75 15.297 1 93.88 479 SER B CA 1
ATOM 11058 C C . SER B 1 479 ? 5.211 -2.123 15.945 1 93.88 479 SER B C 1
ATOM 11060 O O . SER B 1 479 ? 4.242 -2.883 16 1 93.88 479 SER B O 1
ATOM 11062 N N . ASP B 1 480 ? 6.375 -2.477 16.391 1 94.31 480 ASP B N 1
ATOM 11063 C CA . ASP B 1 480 ? 6.66 -3.793 16.953 1 94.31 480 ASP B CA 1
ATOM 11064 C C . ASP B 1 480 ? 6.375 -4.898 15.945 1 94.31 480 ASP B C 1
ATOM 11066 O O . ASP B 1 480 ? 5.629 -5.84 16.234 1 94.31 480 ASP B O 1
ATOM 11070 N N . PHE B 1 481 ? 6.852 -4.668 14.75 1 94.44 481 PHE B N 1
ATOM 11071 C CA . PHE B 1 481 ? 6.812 -5.625 13.648 1 94.44 481 PHE B CA 1
ATOM 11072 C C . PHE B 1 481 ? 5.371 -5.902 13.227 1 94.44 481 PHE B C 1
ATOM 11074 O O . PHE B 1 481 ? 5.012 -7.047 12.953 1 94.44 481 PHE B O 1
ATOM 11081 N N . GLY B 1 482 ? 4.527 -4.891 13.289 1 88.88 482 GLY B N 1
ATOM 11082 C CA . GLY B 1 482 ? 3.176 -4.973 12.758 1 88.88 482 GLY B CA 1
ATOM 11083 C C . GLY B 1 482 ? 2.145 -5.344 13.805 1 88.88 482 GLY B C 1
ATOM 11084 O O . GLY B 1 482 ? 0.943 -5.336 13.531 1 88.88 482 GLY B O 1
ATOM 11085 N N . THR B 1 483 ? 2.438 -5.578 15.023 1 89 483 THR B N 1
ATOM 11086 C CA . THR B 1 483 ? 1.512 -6.016 16.062 1 89 483 THR B CA 1
ATOM 11087 C C . THR B 1 483 ? 0.799 -4.82 16.688 1 89 483 THR B C 1
ATOM 11089 O O . THR B 1 483 ? -0.4 -4.883 16.969 1 89 483 THR B O 1
ATOM 11092 N N . LYS B 1 484 ? 1.581 -3.688 16.891 1 90.81 484 LYS B N 1
ATOM 11093 C CA . LYS B 1 484 ? 1.014 -2.461 17.438 1 90.81 484 LYS B CA 1
ATOM 11094 C C . LYS B 1 484 ? 1.109 -1.312 16.438 1 90.81 484 LYS B C 1
ATOM 11096 O O . LYS B 1 484 ? 2.008 -0.474 16.531 1 90.81 484 LYS B O 1
ATOM 11101 N N . GLU B 1 485 ? 0.205 -1.204 15.711 1 86.62 485 GLU B N 1
ATOM 11102 C CA . GLU B 1 485 ? 0.25 -0.275 14.586 1 86.62 485 GLU B CA 1
ATOM 11103 C C . GLU B 1 485 ? 0.107 1.17 15.055 1 86.62 485 GLU B C 1
ATOM 11105 O O . GLU B 1 485 ? 0.55 2.098 14.375 1 86.62 485 GLU B O 1
ATOM 11110 N N . THR B 1 486 ? -0.492 1.458 16.281 1 88.69 486 THR B N 1
ATOM 11111 C CA . THR B 1 486 ? -0.745 2.824 16.719 1 88.69 486 THR B CA 1
ATOM 11112 C C . THR B 1 486 ? 0.337 3.285 17.688 1 88.69 486 THR B C 1
ATOM 11114 O O . THR B 1 486 ? 0.275 4.402 18.219 1 88.69 486 THR B O 1
ATOM 11117 N N . LYS B 1 487 ? 1.349 2.439 17.938 1 93.88 487 LYS B N 1
ATOM 11118 C CA . LYS B 1 487 ? 2.436 2.84 18.828 1 93.88 487 LYS B CA 1
ATOM 11119 C C . LYS B 1 487 ? 3.127 4.102 18.328 1 93.88 487 LYS B C 1
ATOM 11121 O O . LYS B 1 487 ? 3.334 5.051 19.078 1 93.88 487 LYS B O 1
ATOM 11126 N N . TRP B 1 488 ? 3.533 4.07 17.109 1 95.44 488 TRP B N 1
ATOM 11127 C CA . TRP B 1 488 ? 3.93 5.273 16.375 1 95.44 488 TRP B CA 1
ATOM 11128 C C . TRP B 1 488 ? 2.883 5.652 15.336 1 95.44 488 TRP B C 1
ATOM 11130 O O . TRP B 1 488 ? 2.758 4.984 14.305 1 95.44 488 TRP B O 1
ATOM 11140 N N . LEU B 1 489 ? 2.07 6.57 15.68 1 94.38 489 LEU B N 1
ATOM 11141 C CA . LEU B 1 489 ? 1.009 7.012 14.781 1 94.38 489 LEU B CA 1
ATOM 11142 C C . LEU B 1 489 ? 1.524 8.07 13.805 1 94.38 489 LEU B C 1
ATOM 11144 O O . LEU B 1 489 ? 1.52 9.266 14.125 1 94.38 489 LEU B O 1
ATOM 11148 N N . VAL B 1 490 ? 1.943 7.648 12.633 1 94.81 490 VAL B N 1
ATOM 11149 C CA . VAL B 1 490 ? 2.576 8.547 11.672 1 94.81 490 VAL B CA 1
ATOM 11150 C C . VAL B 1 490 ? 1.655 8.75 10.469 1 94.81 490 VAL B C 1
ATOM 11152 O O . VAL B 1 490 ? 1.404 7.812 9.703 1 94.81 490 VAL B O 1
ATOM 11155 N N . ARG B 1 491 ? 1.109 9.898 10.336 1 93.12 491 ARG B N 1
ATOM 11156 C CA . ARG B 1 491 ? 0.331 10.336 9.18 1 93.12 491 ARG B CA 1
ATOM 11157 C C . ARG B 1 491 ? 0.854 11.664 8.633 1 93.12 491 ARG B C 1
ATOM 11159 O O . ARG B 1 491 ? 0.102 12.633 8.523 1 93.12 491 ARG B O 1
ATOM 11166 N N . ALA B 1 492 ? 2.115 11.648 8.25 1 94.19 492 ALA B N 1
ATOM 11167 C CA . ALA B 1 492 ? 2.791 12.867 7.801 1 94.19 492 ALA B CA 1
ATOM 11168 C C . ALA B 1 492 ? 2.623 13.062 6.297 1 94.19 492 ALA B C 1
ATOM 11170 O O . ALA B 1 492 ? 2.916 12.156 5.512 1 94.19 492 ALA B O 1
ATOM 11171 N N . GLY B 1 493 ? 2.133 14.156 5.887 1 89.62 493 GLY B N 1
ATOM 11172 C CA . GLY B 1 493 ? 2.053 14.516 4.48 1 89.62 493 GLY B CA 1
ATOM 11173 C C . GLY B 1 493 ? 1.018 13.711 3.717 1 89.62 493 GLY B C 1
ATOM 11174 O O . GLY B 1 493 ? 1.226 13.375 2.549 1 89.62 493 GLY B O 1
ATOM 11175 N N . VAL B 1 494 ? -0.061 13.273 4.348 1 85.56 494 VAL B N 1
ATOM 11176 C CA . VAL B 1 494 ? -1.064 12.422 3.707 1 85.56 494 VAL B CA 1
ATOM 11177 C C . VAL B 1 494 ? -2.258 13.273 3.275 1 85.56 494 VAL B C 1
ATOM 11179 O O . VAL B 1 494 ? -3.139 12.797 2.555 1 85.56 494 VAL B O 1
ATOM 11182 N N . GLY B 1 495 ? -2.238 14.562 3.625 1 79.81 495 GLY B N 1
ATOM 11183 C CA . GLY B 1 495 ? -3.324 15.445 3.24 1 79.81 495 GLY B CA 1
ATOM 11184 C C . GLY B 1 495 ? -4.539 15.328 4.141 1 79.81 495 GLY B C 1
ATOM 11185 O O . GLY B 1 495 ? -5.676 15.422 3.676 1 79.81 495 GLY B O 1
ATOM 11186 N N . LEU B 1 496 ? -4.363 15.109 5.395 1 83.81 496 LEU B N 1
ATOM 11187 C CA . LEU B 1 496 ? -5.441 14.984 6.371 1 83.81 496 LEU B CA 1
ATOM 11188 C C . LEU B 1 496 ? -6.168 16.312 6.555 1 83.81 496 LEU B C 1
ATOM 11190 O O . LEU B 1 496 ? -5.531 17.359 6.645 1 83.81 496 LEU B O 1
ATOM 11194 N N . LYS B 1 497 ? -7.422 16.281 6.551 1 78 497 LYS B N 1
ATOM 11195 C CA . LYS B 1 497 ? -8.211 17.469 6.867 1 78 497 LYS B CA 1
ATOM 11196 C C . LYS B 1 497 ? -8.562 17.516 8.352 1 78 497 LYS B C 1
ATOM 11198 O O . LYS B 1 497 ? -8.828 18.578 8.898 1 78 497 LYS B O 1
ATOM 11203 N N . GLU B 1 498 ? -8.68 16.266 8.875 1 83.88 498 GLU B N 1
ATOM 11204 C CA . GLU B 1 498 ? -8.938 16.125 10.305 1 83.88 498 GLU B CA 1
ATOM 11205 C C . GLU B 1 498 ? -7.969 15.125 10.938 1 83.88 498 GLU B C 1
ATOM 11207 O O . GLU B 1 498 ? -7.531 14.172 10.281 1 83.88 498 GLU B O 1
ATOM 11212 N N . ALA B 1 499 ? -7.676 15.445 12.133 1 89.25 499 ALA B N 1
ATOM 11213 C CA . ALA B 1 499 ? -6.816 14.508 12.852 1 89.25 499 ALA B CA 1
ATOM 11214 C C . ALA B 1 499 ? -7.559 13.219 13.172 1 89.25 499 ALA B C 1
ATOM 11216 O O . ALA B 1 499 ? -8.781 13.211 13.312 1 89.25 499 ALA B O 1
ATOM 11217 N N . PRO B 1 500 ? -6.859 12.094 13.203 1 87.5 500 PRO B N 1
ATOM 11218 C CA . PRO B 1 500 ? -7.5 10.836 13.602 1 87.5 500 PRO B CA 1
ATOM 11219 C C . PRO B 1 500 ? -8.188 10.93 14.961 1 87.5 500 PRO B C 1
ATOM 11221 O O . PRO B 1 500 ? -7.789 11.742 15.805 1 87.5 500 PRO B O 1
ATOM 11224 N N . GLY B 1 501 ? -9.156 10.102 15.203 1 84.31 501 GLY B N 1
ATOM 11225 C CA . GLY B 1 501 ? -9.93 10.125 16.438 1 84.31 501 GLY B CA 1
ATOM 11226 C C . GLY B 1 501 ? -9.086 9.906 17.672 1 84.31 501 GLY B C 1
ATOM 11227 O O . GLY B 1 501 ? -8.062 9.227 17.625 1 84.31 501 GLY B O 1
ATOM 11228 N N . ALA B 1 502 ? -9.508 10.484 18.766 1 88.56 502 ALA B N 1
ATOM 11229 C CA . ALA B 1 502 ? -8.781 10.445 20.031 1 88.56 502 ALA B CA 1
ATOM 11230 C C . ALA B 1 502 ? -8.578 9.008 20.5 1 88.56 502 ALA B C 1
ATOM 11232 O O . ALA B 1 502 ? -7.605 8.711 21.203 1 88.56 502 ALA B O 1
ATOM 11233 N N . GLU B 1 503 ? -9.461 8.133 20.047 1 84.5 503 GLU B N 1
ATOM 11234 C CA . GLU B 1 503 ? -9.375 6.738 20.469 1 84.5 503 GLU B CA 1
ATOM 11235 C C . GLU B 1 503 ? -8.117 6.07 19.906 1 84.5 503 GLU B C 1
ATOM 11237 O O . GLU B 1 503 ? -7.594 5.133 20.516 1 84.5 503 GLU B O 1
ATOM 11242 N N . LYS B 1 504 ? -7.602 6.598 18.906 1 87.19 504 LYS B N 1
ATOM 11243 C CA . LYS B 1 504 ? -6.453 5.988 18.25 1 87.19 504 LYS B CA 1
ATOM 11244 C C . LYS B 1 504 ? -5.145 6.461 18.875 1 87.19 504 LYS B C 1
ATOM 11246 O O . LYS B 1 504 ? -4.078 5.914 18.594 1 87.19 504 LYS B O 1
ATOM 11251 N N . TRP B 1 505 ? -5.152 7.465 19.812 1 91.94 505 TRP B N 1
ATOM 11252 C CA . TRP B 1 505 ? -3.959 8.062 20.406 1 91.94 505 TRP B CA 1
ATOM 11253 C C . TRP B 1 505 ? -3.564 7.336 21.688 1 91.94 505 TRP B C 1
ATOM 11255 O O . TRP B 1 505 ? -2.451 7.508 22.188 1 91.94 505 TRP B O 1
ATOM 11265 N N . SER B 1 506 ? -4.359 6.461 22.188 1 91.44 506 SER B N 1
ATOM 11266 C CA . SER B 1 506 ? -4.25 5.961 23.547 1 91.44 506 SER B CA 1
ATOM 11267 C C . SER B 1 506 ? -2.934 5.219 23.766 1 91.44 506 SER B C 1
ATOM 11269 O O . SER B 1 506 ? -2.281 5.387 24.797 1 91.44 506 SER B O 1
ATOM 11271 N N . ASP B 1 507 ? -2.459 4.496 22.812 1 91.62 507 ASP B N 1
ATOM 11272 C CA . ASP B 1 507 ? -1.255 3.691 22.984 1 91.62 507 ASP B CA 1
ATOM 11273 C C . ASP B 1 507 ? -0.08 4.289 22.203 1 91.62 507 ASP B C 1
ATOM 11275 O O . ASP B 1 507 ? 0.973 3.66 22.078 1 91.62 507 ASP B O 1
ATOM 11279 N N . ALA B 1 508 ? -0.202 5.52 21.891 1 95.69 508 ALA B N 1
ATOM 11280 C CA . ALA B 1 508 ? 0.814 6.113 21.016 1 95.69 508 ALA B CA 1
ATOM 11281 C C . ALA B 1 508 ? 1.99 6.641 21.844 1 95.69 508 ALA B C 1
ATOM 11283 O O . ALA B 1 508 ? 1.798 7.238 22.906 1 95.69 508 ALA B O 1
ATOM 11284 N N . GLU B 1 509 ? 3.154 6.375 21.453 1 97.06 509 GLU B N 1
ATOM 11285 C CA . GLU B 1 509 ? 4.375 6.914 22.047 1 97.06 509 GLU B CA 1
ATOM 11286 C C . GLU B 1 509 ? 4.879 8.125 21.266 1 97.06 509 GLU B C 1
ATOM 11288 O O . GLU B 1 509 ? 5.445 9.055 21.859 1 97.06 509 GLU B O 1
ATOM 11293 N N . ARG B 1 510 ? 4.684 8.062 20.047 1 97.44 510 ARG B N 1
ATOM 11294 C CA . ARG B 1 510 ? 5.066 9.164 19.172 1 97.44 510 ARG B CA 1
ATOM 11295 C C . ARG B 1 510 ? 4.02 9.391 18.094 1 97.44 510 ARG B C 1
ATOM 11297 O O . ARG B 1 510 ? 3.463 8.43 17.547 1 97.44 510 ARG B O 1
ATOM 11304 N N . ILE B 1 511 ? 3.688 10.633 17.812 1 97.19 511 ILE B N 1
ATOM 11305 C CA . ILE B 1 511 ? 2.674 10.984 16.828 1 97.19 511 ILE B CA 1
ATOM 11306 C C . ILE B 1 511 ? 3.225 12.047 15.875 1 97.19 511 ILE B C 1
ATOM 11308 O O . ILE B 1 511 ? 3.869 13 16.312 1 97.19 511 ILE B O 1
ATOM 11312 N N . SER B 1 512 ? 3.119 11.859 14.602 1 97.19 512 SER B N 1
ATOM 11313 C CA . SER B 1 512 ? 3.484 12.867 13.609 1 97.19 512 SER B CA 1
ATOM 11314 C C . SER B 1 512 ? 2.336 13.133 12.641 1 97.19 512 SER B C 1
ATOM 11316 O O . SER B 1 512 ? 1.951 12.25 11.867 1 97.19 512 SER B O 1
ATOM 11318 N N . PHE B 1 513 ? 1.726 14.227 12.781 1 96.31 513 PHE B N 1
ATOM 11319 C CA . PHE B 1 513 ? 0.719 14.711 11.844 1 96.31 513 PHE B CA 1
ATOM 11320 C C . PHE B 1 513 ? 1.233 15.93 11.086 1 96.31 513 PHE B C 1
ATOM 11322 O O . PHE B 1 513 ? 0.463 16.844 10.758 1 96.31 513 PHE B O 1
ATOM 11329 N N . MET B 1 514 ? 2.496 15.984 10.812 1 96.19 514 MET B N 1
ATOM 11330 C CA . MET B 1 514 ? 3.107 17.156 10.18 1 96.19 514 MET B CA 1
ATOM 11331 C C . MET B 1 514 ? 2.729 17.234 8.703 1 96.19 514 MET B C 1
ATOM 11333 O O . MET B 1 514 ? 2.385 16.219 8.094 1 96.19 514 MET B O 1
ATOM 11337 N N . ARG B 1 515 ? 2.781 18.391 8.117 1 94 515 ARG B N 1
ATOM 11338 C CA . ARG B 1 515 ? 2.586 18.688 6.703 1 94 515 ARG B CA 1
ATOM 11339 C C . ARG B 1 515 ? 1.236 18.172 6.219 1 94 515 ARG B C 1
ATOM 11341 O O . ARG B 1 515 ? 1.174 17.375 5.281 1 94 515 ARG B O 1
ATOM 11348 N N . ASN B 1 516 ? 0.162 18.484 6.898 1 93.38 516 ASN B N 1
ATOM 11349 C CA . ASN B 1 516 ? -1.214 18.172 6.535 1 93.38 516 ASN B CA 1
ATOM 11350 C C . ASN B 1 516 ? -2.076 19.422 6.445 1 93.38 516 ASN B C 1
ATOM 11352 O O . ASN B 1 516 ? -1.553 20.531 6.332 1 93.38 516 ASN B O 1
ATOM 11356 N N . ASN B 1 517 ? -3.363 19.266 6.281 1 87.25 517 ASN B N 1
ATOM 11357 C CA . ASN B 1 517 ? -4.316 20.375 6.199 1 87.25 517 ASN B CA 1
ATOM 11358 C C . ASN B 1 517 ? -5.34 20.312 7.328 1 87.25 517 ASN B C 1
ATOM 11360 O O . ASN B 1 517 ? -6.543 20.438 7.09 1 87.25 517 ASN B O 1
ATOM 11364 N N . ILE B 1 518 ? -4.836 20.062 8.461 1 90.62 518 ILE B N 1
ATOM 11365 C CA . ILE B 1 518 ? -5.711 19.984 9.625 1 90.62 518 ILE B CA 1
ATOM 11366 C C . ILE B 1 518 ? -6.203 21.375 10.008 1 90.62 518 ILE B C 1
ATOM 11368 O O . ILE B 1 518 ? -5.406 22.312 10.109 1 90.62 518 ILE B O 1
ATOM 11372 N N . LEU B 1 519 ? -7.41 21.594 10.25 1 86.25 519 LEU B N 1
ATOM 11373 C CA . LEU B 1 519 ? -7.992 22.906 10.523 1 86.25 519 LEU B CA 1
ATOM 11374 C C . LEU B 1 519 ? -8.102 23.156 12.023 1 86.25 519 LEU B C 1
ATOM 11376 O O . LEU B 1 519 ? -7.809 24.25 12.508 1 86.25 519 LEU B O 1
ATOM 11380 N N . GLU B 1 520 ? -8.562 22.094 12.695 1 90.12 520 GLU B N 1
ATOM 11381 C CA . GLU B 1 520 ? -8.82 22.25 14.125 1 90.12 520 GLU B CA 1
ATOM 11382 C C . GLU B 1 520 ? -8.594 20.953 14.875 1 90.12 520 GLU B C 1
ATOM 11384 O O . GLU B 1 520 ? -8.758 19.859 14.312 1 90.12 520 GLU B O 1
ATOM 11389 N N . LEU B 1 521 ? -8.086 21.031 16.094 1 93.12 521 LEU B N 1
ATOM 11390 C CA . LEU B 1 521 ? -8.023 19.922 17.031 1 93.12 521 LEU B CA 1
ATOM 11391 C C . LEU B 1 521 ? -9.07 20.078 18.125 1 93.12 521 LEU B C 1
ATOM 11393 O O . LEU B 1 521 ? -8.828 20.75 19.141 1 93.12 521 LEU B O 1
ATOM 11397 N N . TYR B 1 522 ? -10.172 19.391 18.016 1 86.69 522 TYR B N 1
ATOM 11398 C CA . TYR B 1 522 ? -11.32 19.672 18.875 1 86.69 522 TYR B CA 1
ATOM 11399 C C . TYR B 1 522 ? -11.5 18.578 19.922 1 86.69 522 TYR B C 1
ATOM 11401 O O . TYR B 1 522 ? -12.305 18.719 20.844 1 86.69 522 TYR B O 1
ATOM 11409 N N . GLU B 1 523 ? -10.797 17.516 19.844 1 88.94 523 GLU B N 1
ATOM 11410 C CA . GLU B 1 523 ? -10.953 16.422 20.797 1 88.94 523 GLU B CA 1
ATOM 11411 C C . GLU B 1 523 ? -9.891 16.484 21.891 1 88.94 523 GLU B C 1
ATOM 11413 O O . GLU B 1 523 ? -8.898 17.203 21.75 1 88.94 523 GLU B O 1
ATOM 11418 N N . ARG B 1 524 ? -10.109 15.75 23 1 92.12 524 ARG B N 1
ATOM 11419 C CA . ARG B 1 524 ? -9.188 15.633 24.125 1 92.12 524 ARG B CA 1
ATOM 11420 C C . ARG B 1 524 ? -8.609 14.227 24.219 1 92.12 524 ARG B C 1
ATOM 11422 O O . ARG B 1 524 ? -9.141 13.383 24.953 1 92.12 524 ARG B O 1
ATOM 11429 N N . PRO B 1 525 ? -7.504 14.023 23.562 1 93.19 525 PRO B N 1
ATOM 11430 C CA . PRO B 1 525 ? -6.941 12.672 23.578 1 93.19 525 PRO B CA 1
ATOM 11431 C C . PRO B 1 525 ? -6.289 12.32 24.922 1 93.19 525 PRO B C 1
ATOM 11433 O O . PRO B 1 525 ? -5.715 13.188 25.578 1 93.19 525 PRO B O 1
ATOM 11436 N N . ASN B 1 526 ? -6.477 11.125 25.344 1 94.62 526 ASN B N 1
ATOM 11437 C CA . ASN B 1 526 ? -5.785 10.578 26.516 1 94.62 526 ASN B CA 1
ATOM 11438 C C . ASN B 1 526 ? -4.59 9.719 26.094 1 94.62 526 ASN B C 1
ATOM 11440 O O . ASN B 1 526 ? -4.75 8.555 25.734 1 94.62 526 ASN B O 1
ATOM 11444 N N . CYS B 1 527 ? -3.406 10.32 26.219 1 94.81 527 CYS B N 1
ATOM 11445 C CA . CYS B 1 527 ? -2.189 9.656 25.75 1 94.81 527 CYS B CA 1
ATOM 11446 C C . CYS B 1 527 ? -1.101 9.719 26.812 1 94.81 527 CYS B C 1
ATOM 11448 O O . CYS B 1 527 ? -0.133 10.469 26.672 1 94.81 527 CYS B O 1
ATOM 11450 N N . PRO B 1 528 ? -1.086 8.828 27.75 1 95.19 528 PRO B N 1
ATOM 11451 C CA . PRO B 1 528 ? -0.132 8.906 28.859 1 95.19 528 PRO B CA 1
ATOM 11452 C C . PRO B 1 528 ? 1.285 8.516 28.453 1 95.19 528 PRO B C 1
ATOM 11454 O O . PRO B 1 528 ? 2.256 8.922 29.094 1 95.19 528 PRO B O 1
ATOM 11457 N N . LEU B 1 529 ? 1.451 7.781 27.359 1 96.12 529 LEU B N 1
ATOM 11458 C CA . LEU B 1 529 ? 2.762 7.27 26.969 1 96.12 529 LEU B CA 1
ATOM 11459 C C . LEU B 1 529 ? 3.396 8.148 25.906 1 96.12 529 LEU B C 1
ATOM 11461 O O . LEU B 1 529 ? 4.539 7.922 25.5 1 96.12 529 LEU B O 1
ATOM 11465 N N . LEU B 1 530 ? 2.738 9.234 25.484 1 97.31 530 LEU B N 1
ATOM 11466 C CA . LEU B 1 530 ? 3.174 10.039 24.359 1 97.31 530 LEU B CA 1
ATOM 11467 C C . LEU B 1 530 ? 4.414 10.852 24.703 1 97.31 530 LEU B C 1
ATOM 11469 O O . LEU B 1 530 ? 4.418 11.586 25.703 1 97.31 530 LEU B O 1
ATOM 11473 N N . LYS B 1 531 ? 5.445 10.727 23.922 1 97.06 531 LYS B N 1
ATOM 11474 C CA . LYS B 1 531 ? 6.707 11.414 24.188 1 97.06 531 LYS B CA 1
ATOM 11475 C C . LYS B 1 531 ? 6.949 12.523 23.156 1 97.06 531 LYS B C 1
ATOM 11477 O O . LYS B 1 531 ? 7.527 13.562 23.484 1 97.06 531 LYS B O 1
ATOM 11482 N N . THR B 1 532 ? 6.586 12.297 21.922 1 97.81 532 THR B N 1
ATOM 11483 C CA . THR B 1 532 ? 6.816 13.258 20.844 1 97.81 532 THR B CA 1
ATOM 11484 C C . THR B 1 532 ? 5.527 13.531 20.078 1 97.81 532 THR B C 1
ATOM 11486 O O . THR B 1 532 ? 4.816 12.594 19.688 1 97.81 532 THR B O 1
ATOM 11489 N N . LEU B 1 533 ? 5.188 14.781 19.922 1 98 533 LEU B N 1
ATOM 11490 C CA . LEU B 1 533 ? 4.031 15.211 19.141 1 98 533 LEU B CA 1
ATOM 11491 C C . LEU B 1 533 ? 4.43 16.234 18.094 1 98 533 LEU B C 1
ATOM 11493 O O . LEU B 1 533 ? 4.844 17.344 18.422 1 98 533 LEU B O 1
ATOM 11497 N N . MET B 1 534 ? 4.352 15.875 16.891 1 97.75 534 MET B N 1
ATOM 11498 C CA . MET B 1 534 ? 4.73 16.734 15.766 1 97.75 534 MET B CA 1
ATOM 11499 C C . MET B 1 534 ? 3.5 17.203 15 1 97.75 534 MET B C 1
ATOM 11501 O O . MET B 1 534 ? 2.775 16.391 14.422 1 97.75 534 MET B O 1
ATOM 11505 N N . LEU B 1 535 ? 3.189 18.422 14.969 1 97.31 535 LEU B N 1
ATOM 11506 C CA . LEU B 1 535 ? 2.041 19 14.281 1 97.31 535 LEU B CA 1
ATOM 11507 C C . LEU B 1 535 ? 2.477 20.141 13.352 1 97.31 535 LEU B C 1
ATOM 11509 O O . LEU B 1 535 ? 1.642 20.891 12.852 1 97.31 535 LEU B O 1
ATOM 11513 N N . GLN B 1 536 ? 3.701 20.203 13.047 1 95.5 536 GLN B N 1
ATOM 11514 C CA . GLN B 1 536 ? 4.254 21.344 12.32 1 95.5 536 GLN B CA 1
ATOM 11515 C C . GLN B 1 536 ? 3.83 21.312 10.852 1 95.5 536 GLN B C 1
ATOM 11517 O O . GLN B 1 536 ? 3.467 20.266 10.328 1 95.5 536 GLN B O 1
ATOM 11522 N N . VAL B 1 537 ? 3.846 22.453 10.195 1 93.75 537 VAL B N 1
ATOM 11523 C CA . VAL B 1 537 ? 3.578 22.656 8.773 1 93.75 537 VAL B CA 1
ATOM 11524 C C . VAL B 1 537 ? 2.135 22.281 8.461 1 93.75 537 VAL B C 1
ATOM 11526 O O . VAL B 1 537 ? 1.878 21.484 7.551 1 93.75 537 VAL B O 1
ATOM 11529 N N . ASN B 1 538 ? 1.236 22.562 9.375 1 94.75 538 ASN B N 1
ATOM 11530 C CA . ASN B 1 538 ? -0.2 22.625 9.125 1 94.75 538 ASN B CA 1
ATOM 11531 C C . ASN B 1 538 ? -0.693 24.062 9.016 1 94.75 538 ASN B C 1
ATOM 11533 O O . ASN B 1 538 ? -1.173 24.641 10 1 94.75 538 ASN B O 1
ATOM 11537 N N . PRO B 1 539 ? -0.608 24.641 7.902 1 90.56 539 PRO B N 1
ATOM 11538 C CA . PRO B 1 539 ? -0.834 26.078 7.754 1 90.56 539 PRO B CA 1
ATOM 11539 C C . PRO B 1 539 ? -2.262 26.484 8.109 1 90.56 539 PRO B C 1
ATOM 11541 O O . PRO B 1 539 ? -2.496 27.641 8.508 1 90.56 539 PRO B O 1
ATOM 11544 N N . ALA B 1 540 ? -3.215 25.594 8.031 1 88 540 ALA B N 1
ATOM 11545 C CA . ALA B 1 540 ? -4.613 25.953 8.25 1 88 540 ALA B CA 1
ATOM 11546 C C . ALA B 1 540 ? -5.023 25.703 9.703 1 88 540 ALA B C 1
ATOM 11548 O O . ALA B 1 540 ? -6.121 26.078 10.117 1 88 540 ALA B O 1
ATOM 11549 N N . LEU B 1 541 ? -4.129 25.125 10.477 1 93.62 541 LEU B N 1
ATOM 11550 C CA . LEU B 1 541 ? -4.457 24.844 11.867 1 93.62 541 LEU B CA 1
ATOM 11551 C C . LEU B 1 541 ? -4.57 26.125 12.672 1 93.62 541 LEU B C 1
ATOM 11553 O O . LEU B 1 541 ? -3.572 26.812 12.898 1 93.62 541 LEU B O 1
ATOM 11557 N N . ASP B 1 542 ? -5.695 26.469 13.117 1 91.62 542 ASP B N 1
ATOM 11558 C CA . ASP B 1 542 ? -5.93 27.766 13.727 1 91.62 542 ASP B CA 1
ATOM 11559 C C . ASP B 1 542 ? -6.395 27.625 15.172 1 91.62 542 ASP B C 1
ATOM 11561 O O . ASP B 1 542 ? -6.195 28.531 15.984 1 91.62 542 ASP B O 1
ATOM 11565 N N . LYS B 1 543 ? -7.129 26.453 15.453 1 90.62 543 LYS B N 1
ATOM 11566 C CA . LYS B 1 543 ? -7.699 26.328 16.797 1 90.62 543 LYS B CA 1
ATOM 11567 C C . LYS B 1 543 ? -7.348 24.984 17.422 1 90.62 543 LYS B C 1
ATOM 11569 O O . LYS B 1 543 ? -7.398 23.953 16.75 1 90.62 543 LYS B O 1
ATOM 11574 N N . ILE B 1 544 ? -6.91 25.047 18.703 1 94.12 544 ILE B N 1
ATOM 11575 C CA . ILE B 1 544 ? -6.691 23.875 19.547 1 94.12 544 ILE B CA 1
ATOM 11576 C C . ILE B 1 544 ? -7.574 23.969 20.781 1 94.12 544 ILE B C 1
ATOM 11578 O O . ILE B 1 544 ? -7.605 25 21.453 1 94.12 544 ILE B O 1
ATOM 11582 N N . CYS B 1 545 ? -8.281 22.953 21.016 1 91 545 CYS B N 1
ATOM 11583 C CA . CYS B 1 545 ? -9.195 22.984 22.141 1 91 545 CYS B CA 1
ATOM 11584 C C . CYS B 1 545 ? -8.438 23.141 23.453 1 91 545 CYS B C 1
ATOM 11586 O O . CYS B 1 545 ? -7.293 22.688 23.578 1 91 545 CYS B O 1
ATOM 11588 N N . ASP B 1 546 ? -8.906 23.719 24.484 1 88.25 546 ASP B N 1
ATOM 11589 C CA . ASP B 1 546 ? -8.258 24.078 25.75 1 88.25 546 ASP B CA 1
ATOM 11590 C C . ASP B 1 546 ? -7.793 22.828 26.5 1 88.25 546 ASP B C 1
ATOM 11592 O O . ASP B 1 546 ? -6.727 22.828 27.109 1 88.25 546 ASP B O 1
ATOM 11596 N N . GLY B 1 547 ? -8.602 21.812 26.438 1 89.12 547 GLY B N 1
ATOM 11597 C CA . GLY B 1 547 ? -8.219 20.609 27.172 1 89.12 547 GLY B CA 1
ATOM 11598 C C . GLY B 1 547 ? -7.402 19.641 26.344 1 89.12 547 GLY B C 1
ATOM 11599 O O . GLY B 1 547 ? -7.141 18.516 26.781 1 89.12 547 GLY B O 1
ATOM 11600 N N . PHE B 1 548 ? -6.77 20.047 25.312 1 94.44 548 PHE B N 1
ATOM 11601 C CA . PHE B 1 548 ? -6.098 19.156 24.375 1 94.44 548 PHE B CA 1
ATOM 11602 C C . PHE B 1 548 ? -4.867 18.531 25.031 1 94.44 548 PHE B C 1
ATOM 11604 O O . PHE B 1 548 ? -4.598 17.344 24.828 1 94.44 548 PHE B O 1
ATOM 11611 N N . PHE B 1 549 ? -4.027 19.328 25.875 1 95.5 549 PHE B N 1
ATOM 11612 C CA . PHE B 1 549 ? -2.762 18.859 26.438 1 95.5 549 PHE B CA 1
ATOM 11613 C C . PHE B 1 549 ? -2.951 18.344 27.844 1 95.5 549 PHE B C 1
ATOM 11615 O O . PHE B 1 549 ? -1.975 18.094 28.562 1 95.5 549 PHE B O 1
ATOM 11622 N N . GLN B 1 550 ? -4.078 18.141 28.25 1 92.56 550 GLN B N 1
ATOM 11623 C CA . GLN B 1 550 ? -4.402 17.844 29.641 1 92.56 550 GLN B CA 1
ATOM 11624 C C . GLN B 1 550 ? -3.922 16.453 30.031 1 92.56 550 GLN B C 1
ATOM 11626 O O . GLN B 1 550 ? -3.488 16.234 31.172 1 92.56 550 GLN B O 1
ATOM 11631 N N . PHE B 1 551 ? -4.02 15.508 29.094 1 94.19 551 PHE B N 1
ATOM 11632 C CA . PHE B 1 551 ? -3.729 14.125 29.438 1 94.19 551 PHE B CA 1
ATOM 11633 C C . PHE B 1 551 ? -2.521 13.609 28.656 1 94.19 551 PHE B C 1
ATOM 11635 O O . PHE B 1 551 ? -2.564 12.531 28.078 1 94.19 551 PHE B O 1
ATOM 11642 N N . MET B 1 552 ? -1.441 14.352 28.641 1 95.94 552 MET B N 1
ATOM 11643 C CA . MET B 1 552 ? -0.182 13.969 28.016 1 95.94 552 MET B CA 1
ATOM 11644 C C . MET B 1 552 ? 0.995 14.227 28.953 1 95.94 552 MET B C 1
ATOM 11646 O O . MET B 1 552 ? 1.918 14.969 28.609 1 95.94 552 MET B O 1
ATOM 11650 N N . PRO B 1 553 ? 1.067 13.586 30.016 1 94.5 553 PRO B N 1
ATOM 11651 C CA . PRO B 1 553 ? 2.066 13.906 31.031 1 94.5 553 PRO B CA 1
ATOM 11652 C C . PRO B 1 553 ? 3.486 13.547 30.609 1 94.5 553 PRO B C 1
ATOM 11654 O O . PRO B 1 553 ? 4.453 14.133 31.094 1 94.5 553 PRO B O 1
ATOM 11657 N N . SER B 1 554 ? 3.684 12.609 29.688 1 96.06 554 SER B N 1
ATOM 11658 C CA . SER B 1 554 ? 5.012 12.125 29.328 1 96.06 554 SER B CA 1
ATOM 11659 C C . SER B 1 554 ? 5.562 12.875 28.125 1 96.06 554 SER B C 1
ATOM 11661 O O . SER B 1 554 ? 6.656 12.57 27.641 1 96.06 554 SER B O 1
ATOM 11663 N N . LEU B 1 555 ? 4.859 13.891 27.641 1 97.38 555 LEU B N 1
ATOM 11664 C CA . LEU B 1 555 ? 5.254 14.594 26.422 1 97.38 555 LEU B CA 1
ATOM 11665 C C . LEU B 1 555 ? 6.547 15.367 26.641 1 97.38 555 LEU B C 1
ATOM 11667 O O . LEU B 1 555 ? 6.652 16.156 27.578 1 97.38 555 LEU B O 1
ATOM 11671 N N . ARG B 1 556 ? 7.523 15.164 25.797 1 97.25 556 ARG B N 1
ATOM 11672 C CA . ARG B 1 556 ? 8.828 15.812 25.938 1 97.25 556 ARG B CA 1
ATOM 11673 C C . ARG B 1 556 ? 9.094 16.75 24.766 1 97.25 556 ARG B C 1
ATOM 11675 O O . ARG B 1 556 ? 9.758 17.781 24.922 1 97.25 556 ARG B O 1
ATOM 11682 N N . VAL B 1 557 ? 8.664 16.375 23.578 1 98 557 VAL B N 1
ATOM 11683 C CA . VAL B 1 557 ? 8.898 17.172 22.391 1 98 557 VAL B CA 1
ATOM 11684 C C . VAL B 1 557 ? 7.559 17.578 21.766 1 98 557 VAL B C 1
ATOM 11686 O O . VAL B 1 557 ? 6.719 16.734 21.469 1 98 557 VAL B O 1
ATOM 11689 N N . LEU B 1 558 ? 7.312 18.844 21.625 1 98.06 558 LEU B N 1
ATOM 11690 C CA . LEU B 1 558 ? 6.117 19.391 21 1 98.06 558 LEU B CA 1
ATOM 11691 C C . LEU B 1 558 ? 6.492 20.391 19.906 1 98.06 558 LEU B C 1
ATOM 11693 O O . LEU B 1 558 ? 7.137 21.406 20.188 1 98.06 558 LEU B O 1
ATOM 11697 N N . ASP B 1 559 ? 6.18 20.141 18.75 1 97.75 559 ASP B N 1
ATOM 11698 C CA . ASP B 1 559 ? 6.477 21.031 17.625 1 97.75 559 ASP B CA 1
ATOM 11699 C C . ASP B 1 559 ? 5.191 21.562 17 1 97.75 559 ASP B C 1
ATOM 11701 O O . ASP B 1 559 ? 4.43 20.797 16.391 1 97.75 559 ASP B O 1
ATOM 11705 N N . LEU B 1 560 ? 4.906 22.781 17.172 1 97.31 560 LEU B N 1
ATOM 11706 C CA . LEU B 1 560 ? 3.738 23.453 16.625 1 97.31 560 LEU B CA 1
ATOM 11707 C C . LEU B 1 560 ? 4.156 24.5 15.594 1 97.31 560 LEU B C 1
ATOM 11709 O O . LEU B 1 560 ? 3.396 25.422 15.297 1 97.31 560 LEU B O 1
ATOM 11713 N N . SER B 1 561 ? 5.305 24.344 15.031 1 96.31 561 SER B N 1
ATOM 11714 C CA . SER B 1 561 ? 5.855 25.359 14.141 1 96.31 561 SER B CA 1
ATOM 11715 C C . SER B 1 561 ? 5.098 25.406 12.812 1 96.31 561 SER B C 1
ATOM 11717 O O . SER B 1 561 ? 4.508 24.406 12.398 1 96.31 561 SER B O 1
ATOM 11719 N N . HIS B 1 562 ? 5.051 26.578 12.18 1 94.69 562 HIS B N 1
ATOM 11720 C CA . HIS B 1 562 ? 4.434 26.812 10.883 1 94.69 562 HIS B CA 1
ATOM 11721 C C . HIS B 1 562 ? 2.949 26.469 10.914 1 94.69 562 HIS B C 1
ATOM 11723 O O . HIS B 1 562 ? 2.473 25.703 10.07 1 94.69 562 HIS B O 1
ATOM 11729 N N . THR B 1 563 ? 2.307 26.859 11.938 1 95.94 563 THR B N 1
ATOM 11730 C CA . THR B 1 563 ? 0.855 26.75 12.047 1 95.94 563 THR B CA 1
ATOM 11731 C C . THR B 1 563 ? 0.22 28.141 12.18 1 95.94 563 THR B C 1
ATOM 11733 O O . THR B 1 563 ? 0.924 29.141 12.281 1 95.94 563 THR B O 1
ATOM 11736 N N . SER B 1 564 ? -1.084 28.266 12.133 1 95 564 SER B N 1
ATOM 11737 C CA . SER B 1 564 ? -1.786 29.531 12.219 1 95 564 SER B CA 1
ATOM 11738 C C . SER B 1 564 ? -2.463 29.703 13.578 1 95 564 SER B C 1
ATOM 11740 O O . SER B 1 564 ? -3.49 30.375 13.688 1 95 564 SER B O 1
ATOM 11742 N N . ILE B 1 565 ? -1.921 29.047 14.523 1 95.56 565 ILE B N 1
ATOM 11743 C CA . ILE B 1 565 ? -2.516 29.125 15.852 1 95.56 565 ILE B CA 1
ATOM 11744 C C . ILE B 1 565 ? -2.336 30.531 16.406 1 95.56 565 ILE B C 1
ATOM 11746 O O . ILE B 1 565 ? -1.287 31.156 16.219 1 95.56 565 ILE B O 1
ATOM 11750 N N . HIS B 1 566 ? -3.293 31.047 17.141 1 94.25 566 HIS B N 1
ATOM 11751 C CA . HIS B 1 566 ? -3.271 32.406 17.688 1 94.25 566 HIS B CA 1
ATOM 11752 C C . HIS B 1 566 ? -3.064 32.406 19.203 1 94.25 566 HIS B C 1
ATOM 11754 O O . HIS B 1 566 ? -2.682 33.406 19.781 1 94.25 566 HIS B O 1
ATOM 11760 N N . GLU B 1 567 ? -3.365 31.266 19.734 1 92.75 567 GLU B N 1
ATOM 11761 C CA . GLU B 1 567 ? -3.223 31.156 21.188 1 92.75 567 GLU B CA 1
ATOM 11762 C C . GLU B 1 567 ? -2.812 29.734 21.578 1 92.75 567 GLU B C 1
ATOM 11764 O O . GLU B 1 567 ? -3.186 28.766 20.922 1 92.75 567 GLU B O 1
ATOM 11769 N N . LEU B 1 568 ? -2.025 29.672 22.609 1 93.06 568 LEU B N 1
ATOM 11770 C CA . LEU B 1 568 ? -1.69 28.375 23.203 1 93.06 568 LEU B CA 1
ATOM 11771 C C . LEU B 1 568 ? -2.695 28 24.281 1 93.06 568 LEU B C 1
ATOM 11773 O O . LEU B 1 568 ? -3.037 28.828 25.141 1 93.06 568 LEU B O 1
ATOM 11777 N N . PRO B 1 569 ? -3.166 26.828 24.234 1 92.06 569 PRO B N 1
ATOM 11778 C CA . PRO B 1 569 ? -4.137 26.406 25.25 1 92.06 569 PRO B CA 1
ATOM 11779 C C . PRO B 1 569 ? -3.561 26.438 26.672 1 92.06 569 PRO B C 1
ATOM 11781 O O . PRO B 1 569 ? -2.359 26.219 26.859 1 92.06 569 PRO B O 1
ATOM 11784 N N . SER B 1 570 ? -4.414 26.656 27.625 1 87.94 570 SER B N 1
ATOM 11785 C CA . SER B 1 570 ? -4.012 26.734 29.031 1 87.94 570 SER B CA 1
ATOM 11786 C C . SER B 1 570 ? -3.494 25.406 29.531 1 87.94 570 SER B C 1
ATOM 11788 O O . SER B 1 570 ? -2.686 25.359 30.469 1 87.94 570 SER B O 1
ATOM 11790 N N . GLY B 1 571 ? -3.951 24.406 28.906 1 90.12 571 GLY B N 1
ATOM 11791 C CA . GLY B 1 571 ? -3.537 23.062 29.297 1 90.12 571 GLY B CA 1
ATOM 11792 C C . GLY B 1 571 ? -2.049 22.828 29.125 1 90.12 571 GLY B C 1
ATOM 11793 O O . GLY B 1 571 ? -1.514 21.828 29.625 1 90.12 571 GLY B O 1
ATOM 11794 N N . ILE B 1 572 ? -1.279 23.75 28.547 1 93.12 572 ILE B N 1
ATOM 11795 C CA . ILE B 1 572 ? 0.154 23.609 28.312 1 93.12 572 ILE B CA 1
ATOM 11796 C C . ILE B 1 572 ? 0.88 23.5 29.656 1 93.12 572 ILE B C 1
ATOM 11798 O O . ILE B 1 572 ? 1.968 22.922 29.719 1 93.12 572 ILE B O 1
ATOM 11802 N N . SER B 1 573 ? 0.253 24.047 30.734 1 92.81 573 SER B N 1
ATOM 11803 C CA . SER B 1 573 ? 0.837 24.031 32.062 1 92.81 573 SER B CA 1
ATOM 11804 C C . SER B 1 573 ? 0.951 22.609 32.625 1 92.81 573 SER B C 1
ATOM 11806 O O . SER B 1 573 ? 1.748 22.328 33.5 1 92.81 573 SER B O 1
ATOM 11808 N N . SER B 1 574 ? 0.169 21.734 32.031 1 92.62 574 SER B N 1
ATOM 11809 C CA . SER B 1 574 ? 0.139 20.344 32.5 1 92.62 574 SER B CA 1
ATOM 11810 C C . SER B 1 574 ? 1.315 19.547 31.938 1 92.62 574 SER B C 1
ATOM 11812 O O . SER B 1 574 ? 1.601 18.453 32.406 1 92.62 574 SER B O 1
ATOM 11814 N N . LEU B 1 575 ? 2.029 20.094 31 1 94.44 575 LEU B N 1
ATOM 11815 C CA . LEU B 1 575 ? 3.137 19.391 30.359 1 94.44 575 LEU B CA 1
ATOM 11816 C C . LEU B 1 575 ? 4.422 19.562 31.172 1 94.44 575 LEU B C 1
ATOM 11818 O O . LEU B 1 575 ? 5.391 20.156 30.688 1 94.44 575 LEU B O 1
ATOM 11822 N N . VAL B 1 576 ? 4.559 18.953 32.188 1 91.94 576 VAL B N 1
ATOM 11823 C CA . VAL B 1 576 ? 5.613 19.172 33.156 1 91.94 576 VAL B CA 1
ATOM 11824 C C . VAL B 1 576 ? 6.922 18.562 32.656 1 91.94 576 VAL B C 1
ATOM 11826 O O . VAL B 1 576 ? 8.008 19 33.062 1 91.94 576 VAL B O 1
ATOM 11829 N N . GLU B 1 577 ? 6.871 17.594 31.766 1 95.06 577 GLU B N 1
ATOM 11830 C CA . GLU B 1 577 ? 8.086 16.922 31.312 1 95.06 577 GLU B CA 1
ATOM 11831 C C . GLU B 1 577 ? 8.562 17.5 29.984 1 95.06 577 GLU B C 1
ATOM 11833 O O . GLU B 1 577 ? 9.57 17.047 29.422 1 95.06 577 GLU B O 1
ATOM 11838 N N . LEU B 1 578 ? 7.867 18.516 29.453 1 96.94 578 LEU B N 1
ATOM 11839 C CA . LEU B 1 578 ? 8.195 19.078 28.141 1 96.94 578 LEU B CA 1
ATOM 11840 C C . LEU B 1 578 ? 9.602 19.656 28.141 1 96.94 578 LEU B C 1
ATOM 11842 O O . LEU B 1 578 ? 9.961 20.422 29.047 1 96.94 578 LEU B O 1
ATOM 11846 N N . GLN B 1 579 ? 10.422 19.297 27.219 1 96.56 579 GLN B N 1
ATOM 11847 C CA . GLN B 1 579 ? 11.805 19.75 27.109 1 96.56 579 GLN B CA 1
ATOM 11848 C C . GLN B 1 579 ? 12.016 20.609 25.859 1 96.56 579 GLN B C 1
ATOM 11850 O O . GLN B 1 579 ? 12.914 21.453 25.828 1 96.56 579 GLN B O 1
ATOM 11855 N N . TYR B 1 580 ? 11.289 20.344 24.844 1 97.5 580 TYR B N 1
ATOM 11856 C CA . TYR B 1 580 ? 11.453 21 23.562 1 97.5 580 TYR B CA 1
ATOM 11857 C C . TYR B 1 580 ? 10.125 21.547 23.047 1 97.5 580 TYR B C 1
ATOM 11859 O O . TYR B 1 580 ? 9.18 20.797 22.812 1 97.5 580 TYR B O 1
ATOM 11867 N N . LEU B 1 581 ? 9.953 22.828 22.922 1 97.88 581 LEU B N 1
ATOM 11868 C CA . LEU B 1 581 ? 8.758 23.484 22.406 1 97.88 581 LEU B CA 1
ATOM 11869 C C . LEU B 1 581 ? 9.102 24.391 21.234 1 97.88 581 LEU B C 1
ATOM 11871 O O . LEU B 1 581 ? 9.836 25.375 21.406 1 97.88 581 LEU B O 1
ATOM 11875 N N . ASP B 1 582 ? 8.68 24.109 20.125 1 97.62 582 ASP B N 1
ATOM 11876 C CA . ASP B 1 582 ? 8.945 24.891 18.922 1 97.62 582 ASP B CA 1
ATOM 11877 C C . ASP B 1 582 ? 7.688 25.625 18.453 1 97.62 582 ASP B C 1
ATOM 11879 O O . ASP B 1 582 ? 6.715 25 18.047 1 97.62 582 ASP B O 1
ATOM 11883 N N . LEU B 1 583 ? 7.637 26.859 18.547 1 97 583 LEU B N 1
ATOM 11884 C CA . LEU B 1 583 ? 6.523 27.703 18.109 1 97 583 LEU B CA 1
ATOM 11885 C C . LEU B 1 583 ? 6.941 28.594 16.938 1 97 583 LEU B C 1
ATOM 11887 O O . LEU B 1 583 ? 6.324 29.625 16.688 1 97 583 LEU B O 1
ATOM 11891 N N . TYR B 1 584 ? 7.98 28.203 16.281 1 94.94 584 TYR B N 1
ATOM 11892 C CA . TYR B 1 584 ? 8.531 28.953 15.164 1 94.94 584 TYR B CA 1
ATOM 11893 C C . TYR B 1 584 ? 7.457 29.281 14.141 1 94.94 584 TYR B C 1
ATOM 11895 O O . TYR B 1 584 ? 6.73 28.391 13.695 1 94.94 584 TYR B O 1
ATOM 11903 N N . ASN B 1 585 ? 7.238 30.531 13.773 1 94.62 585 ASN B N 1
ATOM 11904 C CA . ASN B 1 585 ? 6.367 30.984 12.695 1 94.62 585 ASN B CA 1
ATOM 11905 C C . ASN B 1 585 ? 4.902 30.688 12.992 1 94.62 585 ASN B C 1
ATOM 11907 O O . ASN B 1 585 ? 4.215 30.062 12.18 1 94.62 585 ASN B O 1
ATOM 11911 N N . THR B 1 586 ? 4.449 30.922 14.18 1 95.94 586 THR B N 1
ATOM 11912 C CA . THR B 1 586 ? 3.041 30.875 14.555 1 95.94 586 THR B CA 1
ATOM 11913 C C . THR B 1 586 ? 2.457 32.281 14.625 1 95.94 586 THR B C 1
ATOM 11915 O O . THR B 1 586 ? 3.178 33.281 14.453 1 95.94 586 THR B O 1
ATOM 11918 N N . ASN B 1 587 ? 1.155 32.438 14.883 1 95.44 587 ASN B N 1
ATOM 11919 C CA . ASN B 1 587 ? 0.502 33.75 14.93 1 95.44 587 ASN B CA 1
ATOM 11920 C C . ASN B 1 587 ? 0.175 34.156 16.359 1 95.44 587 ASN B C 1
ATOM 11922 O O . ASN B 1 587 ? -0.735 34.969 16.594 1 95.44 587 ASN B O 1
ATOM 11926 N N . ILE B 1 588 ? 0.879 33.594 17.25 1 95.69 588 ILE B N 1
ATOM 11927 C CA . ILE B 1 588 ? 0.651 33.906 18.656 1 95.69 588 ILE B CA 1
ATOM 11928 C C . ILE B 1 588 ? 1.137 35.344 18.969 1 95.69 588 ILE B C 1
ATOM 11930 O O . ILE B 1 588 ? 2.291 35.656 18.688 1 95.69 588 ILE B O 1
ATOM 11934 N N . LYS B 1 589 ? 0.374 36.156 19.562 1 94.31 589 LYS B N 1
ATOM 11935 C CA . LYS B 1 589 ? 0.714 37.531 19.844 1 94.31 589 LYS B CA 1
ATOM 11936 C C . LYS B 1 589 ? 1.125 37.719 21.297 1 94.31 589 LYS B C 1
ATOM 11938 O O . LYS B 1 589 ? 1.879 38.625 21.641 1 94.31 589 LYS B O 1
ATOM 11943 N N . SER B 1 590 ? 0.631 36.875 22.125 1 94.19 590 SER B N 1
ATOM 11944 C CA . SER B 1 590 ? 0.955 36.938 23.547 1 94.19 590 SER B CA 1
ATOM 11945 C C . SER B 1 590 ? 1.192 35.562 24.125 1 94.19 590 SER B C 1
ATOM 11947 O O . SER B 1 590 ? 0.432 34.625 23.859 1 94.19 590 SER B O 1
ATOM 11949 N N . LEU B 1 591 ? 2.258 35.406 24.891 1 94.25 591 LEU B N 1
ATOM 11950 C CA . LEU B 1 591 ? 2.51 34.156 25.547 1 94.25 591 LEU B CA 1
ATOM 11951 C C . LEU B 1 591 ? 1.646 34 26.797 1 94.25 591 LEU B C 1
ATOM 11953 O O . LEU B 1 591 ? 1.422 34.969 27.516 1 94.25 591 LEU B O 1
ATOM 11957 N N . PRO B 1 592 ? 1.165 32.875 27 1 93.12 592 PRO B N 1
ATOM 11958 C CA . PRO B 1 592 ? 0.36 32.656 28.203 1 93.12 592 PRO B CA 1
ATOM 11959 C C . PRO B 1 592 ? 1.205 32.594 29.484 1 93.12 592 PRO B C 1
ATOM 11961 O O . PRO B 1 592 ? 2.352 32.156 29.438 1 93.12 592 PRO B O 1
ATOM 11964 N N . ARG B 1 593 ? 0.689 32.938 30.625 1 93.81 593 ARG B N 1
ATOM 11965 C CA . ARG B 1 593 ? 1.367 32.875 31.906 1 93.81 593 ARG B CA 1
ATOM 11966 C C . ARG B 1 593 ? 1.633 31.438 32.312 1 93.81 593 ARG B C 1
ATOM 11968 O O . ARG B 1 593 ? 2.615 31.156 33 1 93.81 593 ARG B O 1
ATOM 11975 N N . GLU B 1 594 ? 0.731 30.625 31.812 1 93.31 594 GLU B N 1
ATOM 11976 C CA . GLU B 1 594 ? 0.826 29.203 32.125 1 93.31 594 GLU B CA 1
ATOM 11977 C C . GLU B 1 594 ? 2.111 28.594 31.562 1 93.31 594 GLU B C 1
ATOM 11979 O O . GLU B 1 594 ? 2.551 27.531 32 1 93.31 594 GLU B O 1
ATOM 11984 N N . LEU B 1 595 ? 2.748 29.25 30.594 1 94.5 595 LEU B N 1
ATOM 11985 C CA . LEU B 1 595 ? 3.998 28.766 30.016 1 94.5 595 LEU B CA 1
ATOM 11986 C C . LEU B 1 595 ? 5.109 28.734 31.062 1 94.5 595 LEU B C 1
ATOM 11988 O O . LEU B 1 595 ? 6.047 27.938 30.953 1 94.5 595 LEU B O 1
ATOM 11992 N N . GLY B 1 596 ? 5.004 29.609 32.031 1 93.88 596 GLY B N 1
ATOM 11993 C CA . GLY B 1 596 ? 5.992 29.688 33.094 1 93.88 596 GLY B CA 1
ATOM 11994 C C . GLY B 1 596 ? 6.047 28.453 33.969 1 93.88 596 GLY B C 1
ATOM 11995 O O . GLY B 1 596 ? 7.02 28.234 34.688 1 93.88 596 GLY B O 1
ATOM 11996 N N . ALA B 1 597 ? 5.07 27.609 33.844 1 93.69 597 ALA B N 1
ATOM 11997 C CA . ALA B 1 597 ? 5.004 26.391 34.625 1 93.69 597 ALA B CA 1
ATOM 11998 C C . ALA B 1 597 ? 5.926 25.312 34.062 1 93.69 597 ALA B C 1
ATOM 12000 O O . ALA B 1 597 ? 6.215 24.328 34.75 1 93.69 597 ALA B O 1
ATOM 12001 N N . LEU B 1 598 ? 6.402 25.516 32.906 1 95.44 598 LEU B N 1
ATOM 12002 C CA . LEU B 1 598 ? 7.254 24.531 32.25 1 95.44 598 LEU B CA 1
ATOM 12003 C C . LEU B 1 598 ? 8.695 24.656 32.75 1 95.44 598 LEU B C 1
ATOM 12005 O O . LEU B 1 598 ? 9.594 24.984 31.953 1 95.44 598 LEU B O 1
ATOM 12009 N N . VAL B 1 599 ? 9.047 24.219 33.844 1 94 599 VAL B N 1
ATOM 12010 C CA . VAL B 1 599 ? 10.32 24.438 34.5 1 94 599 VAL B CA 1
ATOM 12011 C C . VAL B 1 599 ? 11.383 23.516 33.906 1 94 599 VAL B C 1
ATOM 12013 O O . VAL B 1 599 ? 12.578 23.797 34 1 94 599 VAL B O 1
ATOM 12016 N N . THR B 1 600 ? 10.977 22.453 33.281 1 94.69 600 THR B N 1
ATOM 12017 C CA . THR B 1 600 ? 11.938 21.484 32.719 1 94.69 600 THR B CA 1
ATOM 12018 C C . THR B 1 600 ? 12.25 21.797 31.266 1 94.69 600 THR B C 1
ATOM 12020 O O . THR B 1 600 ? 13.039 21.094 30.641 1 94.69 600 THR B O 1
ATOM 12023 N N . LEU B 1 601 ? 11.672 22.875 30.719 1 96.38 601 LEU B N 1
ATOM 12024 C CA . LEU B 1 601 ? 11.844 23.219 29.312 1 96.38 601 LEU B CA 1
ATOM 12025 C C . LEU B 1 601 ? 13.289 23.609 29.016 1 96.38 601 LEU B C 1
ATOM 12027 O O . LEU B 1 601 ? 13.883 24.422 29.719 1 96.38 601 LEU B O 1
ATOM 12031 N N . ARG B 1 602 ? 13.875 23.031 28.031 1 94.19 602 ARG B N 1
ATOM 12032 C CA . ARG B 1 602 ? 15.258 23.312 27.656 1 94.19 602 ARG B CA 1
ATOM 12033 C C . ARG B 1 602 ? 15.32 24.141 26.375 1 94.19 602 ARG B C 1
ATOM 12035 O O . ARG B 1 602 ? 16.234 24.953 26.203 1 94.19 602 ARG B O 1
ATOM 12042 N N . PHE B 1 603 ? 14.438 23.844 25.438 1 96.31 603 PHE B N 1
ATOM 12043 C CA . PHE B 1 603 ? 14.406 24.531 24.156 1 96.31 603 PHE B CA 1
ATOM 12044 C C . PHE B 1 603 ? 13.102 25.312 23.984 1 96.31 603 PHE B C 1
ATOM 12046 O O . PHE B 1 603 ? 12.016 24.734 24.047 1 96.31 603 PHE B O 1
ATOM 12053 N N . LEU B 1 604 ? 13.141 26.531 23.828 1 97.31 604 LEU B N 1
ATOM 12054 C CA . LEU B 1 604 ? 12 27.375 23.516 1 97.31 604 LEU B CA 1
ATOM 12055 C C . LEU B 1 604 ? 12.266 28.203 22.25 1 97.31 604 LEU B C 1
ATOM 12057 O O . LEU B 1 604 ? 13.039 29.172 22.297 1 97.31 604 LEU B O 1
ATOM 12061 N N . LEU B 1 605 ? 11.672 27.891 21.172 1 97 605 LEU B N 1
ATOM 12062 C CA . LEU B 1 605 ? 11.906 28.547 19.891 1 97 605 LEU B CA 1
ATOM 12063 C C . LEU B 1 605 ? 10.727 29.453 19.531 1 97 605 LEU B C 1
ATOM 12065 O O . LEU B 1 605 ? 9.641 28.953 19.203 1 97 605 LEU B O 1
ATOM 12069 N N . LEU B 1 606 ? 10.898 30.672 19.531 1 96.44 606 LEU B N 1
ATOM 12070 C CA . LEU B 1 606 ? 9.844 31.656 19.312 1 96.44 606 LEU B CA 1
ATOM 12071 C C . LEU B 1 606 ? 10.172 32.531 18.109 1 96.44 606 LEU B C 1
ATOM 12073 O O . LEU B 1 606 ? 9.703 33.688 18.047 1 96.44 606 LEU B O 1
ATOM 12077 N N . SER B 1 607 ? 10.922 32.125 17.188 1 94.19 607 SER B N 1
ATOM 12078 C CA . SER B 1 607 ? 11.359 32.969 16.078 1 94.19 607 SER B CA 1
ATOM 12079 C C . SER B 1 607 ? 10.242 33.188 15.062 1 94.19 607 SER B C 1
ATOM 12081 O O . SER B 1 607 ? 9.344 32.344 14.945 1 94.19 607 SER B O 1
ATOM 12083 N N . HIS B 1 608 ? 10.234 34.344 14.391 1 92.25 608 HIS B N 1
ATOM 12084 C CA . HIS B 1 608 ? 9.328 34.656 13.297 1 92.25 608 HIS B CA 1
ATOM 12085 C C . HIS B 1 608 ? 7.879 34.656 13.766 1 92.25 608 HIS B C 1
ATOM 12087 O O . HIS B 1 608 ? 7.02 34.062 13.133 1 92.25 608 HIS B O 1
ATOM 12093 N N . MET B 1 609 ? 7.668 35.156 14.883 1 94.19 609 MET B N 1
ATOM 12094 C CA . MET B 1 609 ? 6.336 35.312 15.461 1 94.19 609 MET B CA 1
ATOM 12095 C C . MET B 1 609 ? 6 36.781 15.656 1 94.19 609 MET B C 1
ATOM 12097 O O . MET B 1 609 ? 6.891 37.594 15.898 1 94.19 609 MET B O 1
ATOM 12101 N N . PRO B 1 610 ? 4.707 37.156 15.516 1 93.25 610 PRO B N 1
ATOM 12102 C CA . PRO B 1 610 ? 4.301 38.531 15.82 1 93.25 610 PRO B CA 1
ATOM 12103 C C . PRO B 1 610 ? 4.055 38.75 17.312 1 93.25 610 PRO B C 1
ATOM 12105 O O . PRO B 1 610 ? 2.998 39.281 17.703 1 93.25 610 PRO B O 1
ATOM 12108 N N . LEU B 1 611 ? 5.059 38.406 18.078 1 93.06 611 LEU B N 1
ATOM 12109 C CA . LEU B 1 611 ? 4.941 38.469 19.531 1 93.06 611 LEU B CA 1
ATOM 12110 C C . LEU B 1 611 ? 4.965 39.906 20.016 1 93.06 611 LEU B C 1
ATOM 12112 O O . LEU B 1 611 ? 5.934 40.625 19.781 1 93.06 611 LEU B O 1
ATOM 12116 N N . ASP B 1 612 ? 3.914 40.344 20.719 1 89.88 612 ASP B N 1
ATOM 12117 C CA . ASP B 1 612 ? 3.801 41.719 21.203 1 89.88 612 ASP B CA 1
ATOM 12118 C C . ASP B 1 612 ? 3.979 41.781 22.719 1 89.88 612 ASP B C 1
ATOM 12120 O O . ASP B 1 612 ? 4.48 42.75 23.266 1 89.88 612 ASP B O 1
ATOM 12124 N N . LEU B 1 613 ? 3.531 40.688 23.297 1 92.75 613 LEU B N 1
ATOM 12125 C CA . LEU B 1 613 ? 3.518 40.75 24.75 1 92.75 613 LEU B CA 1
ATOM 12126 C C . LEU B 1 613 ? 4.051 39.438 25.344 1 92.75 613 LEU B C 1
ATOM 12128 O O . LEU B 1 613 ? 3.643 38.375 24.953 1 92.75 613 LEU B O 1
ATOM 12132 N N . ILE B 1 614 ? 4.992 39.562 26.266 1 94.25 614 ILE B N 1
ATOM 12133 C CA . ILE B 1 614 ? 5.461 38.5 27.141 1 94.25 614 ILE B CA 1
ATOM 12134 C C . ILE B 1 614 ? 5.199 38.875 28.594 1 94.25 614 ILE B C 1
ATOM 12136 O O . ILE B 1 614 ? 5.777 39.844 29.109 1 94.25 614 ILE B O 1
ATOM 12140 N N . PRO B 1 615 ? 4.336 38.156 29.203 1 92.94 615 PRO B N 1
ATOM 12141 C CA . PRO B 1 615 ? 4.039 38.5 30.594 1 92.94 615 PRO B CA 1
ATOM 12142 C C . PRO B 1 615 ? 5.273 38.438 31.5 1 92.94 615 PRO B C 1
ATOM 12144 O O . PRO B 1 615 ? 6.125 37.562 31.328 1 92.94 615 PRO B O 1
ATOM 12147 N N . GLY B 1 616 ? 5.281 39.312 32.438 1 91.75 616 GLY B N 1
ATOM 12148 C CA . GLY B 1 616 ? 6.391 39.375 33.375 1 91.75 616 GLY B CA 1
ATOM 12149 C C . GLY B 1 616 ? 6.492 38.094 34.219 1 91.75 616 GLY B C 1
ATOM 12150 O O . GLY B 1 616 ? 5.473 37.562 34.656 1 91.75 616 GLY B O 1
ATOM 12151 N N . GLY B 1 617 ? 7.676 37.625 34.344 1 92.56 617 GLY B N 1
ATOM 12152 C CA . GLY B 1 617 ? 7.922 36.469 35.219 1 92.56 617 GLY B CA 1
ATOM 12153 C C . GLY B 1 617 ? 7.914 35.156 34.469 1 92.56 617 GLY B C 1
ATOM 12154 O O . GLY B 1 617 ? 8.312 34.125 35.031 1 92.56 617 GLY B O 1
ATOM 12155 N N . VAL B 1 618 ? 7.469 35.156 33.25 1 94.31 618 VAL B N 1
ATOM 12156 C CA . VAL B 1 618 ? 7.363 33.906 32.469 1 94.31 618 VAL B CA 1
ATOM 12157 C C . VAL B 1 618 ? 8.758 33.438 32.094 1 94.31 618 VAL B C 1
ATOM 12159 O O . VAL B 1 618 ? 9.094 32.25 32.312 1 94.31 618 VAL B O 1
ATOM 12162 N N . ILE B 1 619 ? 9.641 34.281 31.516 1 94.38 619 ILE B N 1
ATOM 12163 C CA . ILE B 1 619 ? 10.969 33.906 31.062 1 94.38 619 ILE B CA 1
ATOM 12164 C C . ILE B 1 619 ? 11.836 33.5 32.25 1 94.38 619 ILE B C 1
ATOM 12166 O O . ILE B 1 619 ? 12.555 32.5 32.188 1 94.38 619 ILE B O 1
ATOM 12170 N N . SER B 1 620 ? 11.734 34.219 33.375 1 94.19 620 SER B N 1
ATOM 12171 C CA . SER B 1 620 ? 12.562 33.969 34.531 1 94.19 620 SER B CA 1
ATOM 12172 C C . SER B 1 620 ? 12.188 32.656 35.219 1 94.19 620 SER B C 1
ATOM 12174 O O . SER B 1 620 ? 12.992 32.062 35.938 1 94.19 620 SER B O 1
ATOM 12176 N N . SER B 1 621 ? 10.984 32.219 35 1 94.81 621 SER B N 1
ATOM 12177 C CA . SER B 1 621 ? 10.508 30.969 35.594 1 94.81 621 SER B CA 1
ATOM 12178 C C . SER B 1 621 ? 11.062 29.75 34.875 1 94.81 621 SER B C 1
ATOM 12180 O O . SER B 1 621 ? 11.031 28.641 35.406 1 94.81 621 SER B O 1
ATOM 12182 N N . LEU B 1 622 ? 11.562 29.891 33.719 1 95.94 622 LEU B N 1
ATOM 12183 C CA . LEU B 1 622 ? 12.102 28.781 32.938 1 95.94 622 LEU B CA 1
ATOM 12184 C C . LEU B 1 622 ? 13.555 28.516 33.312 1 95.94 622 LEU B C 1
ATOM 12186 O O . LEU B 1 622 ? 14.461 28.75 32.5 1 95.94 622 LEU B O 1
ATOM 12190 N N . THR B 1 623 ? 13.828 27.906 34.344 1 93.94 623 THR B N 1
ATOM 12191 C CA . THR B 1 623 ? 15.141 27.797 34.969 1 93.94 623 THR B CA 1
ATOM 12192 C C . THR B 1 623 ? 16.031 26.812 34.188 1 93.94 623 THR B C 1
ATOM 12194 O O . THR B 1 623 ? 17.25 26.906 34.25 1 93.94 623 THR B O 1
ATOM 12197 N N . MET B 1 624 ? 15.484 25.875 33.531 1 94.06 624 MET B N 1
ATOM 12198 C CA . MET B 1 624 ? 16.297 24.859 32.875 1 94.06 624 MET B CA 1
ATOM 12199 C C . MET B 1 624 ? 16.484 25.203 31.391 1 94.06 624 MET B C 1
ATOM 12201 O O . MET B 1 624 ? 17.062 24.422 30.641 1 94.06 624 MET B O 1
ATOM 12205 N N . LEU B 1 625 ? 16.078 26.406 30.938 1 95.12 625 LEU B N 1
ATOM 12206 C CA . LEU B 1 625 ? 16.141 26.812 29.547 1 95.12 625 LEU B CA 1
ATOM 12207 C C . LEU B 1 625 ? 17.594 26.922 29.078 1 95.12 625 LEU B C 1
ATOM 12209 O O . LEU B 1 625 ? 18.422 27.547 29.734 1 95.12 625 LEU B O 1
ATOM 12213 N N . GLN B 1 626 ? 17.938 26.281 28.016 1 93.38 626 GLN B N 1
ATOM 12214 C CA . GLN B 1 626 ? 19.297 26.281 27.469 1 93.38 626 GLN B CA 1
ATOM 12215 C C . GLN B 1 626 ? 19.344 27 26.125 1 93.38 626 GLN B C 1
ATOM 12217 O O . GLN B 1 626 ? 20.359 27.609 25.781 1 93.38 626 GLN B O 1
ATOM 12222 N N . VAL B 1 627 ? 18.328 26.859 25.359 1 95.06 627 VAL B N 1
ATOM 12223 C CA . VAL B 1 627 ? 18.266 27.5 24.047 1 95.06 627 VAL B CA 1
ATOM 12224 C C . VAL B 1 627 ? 17.016 28.359 23.953 1 95.06 627 VAL B C 1
ATOM 12226 O O . VAL B 1 627 ? 15.906 27.891 24.219 1 95.06 627 VAL B O 1
ATOM 12229 N N . LEU B 1 628 ? 17.141 29.562 23.609 1 96.19 628 LEU B N 1
ATOM 12230 C CA . LEU B 1 628 ? 16.047 30.5 23.422 1 96.19 628 LEU B CA 1
ATOM 12231 C C . LEU B 1 628 ? 16.203 31.266 22.109 1 96.19 628 LEU B C 1
ATOM 12233 O O . LEU B 1 628 ? 17.141 32.062 21.953 1 96.19 628 LEU B O 1
ATOM 12237 N N . TYR B 1 629 ? 15.359 31.047 21.203 1 94.75 629 TYR B N 1
ATOM 12238 C CA . TYR B 1 629 ? 15.383 31.734 19.922 1 94.75 629 TYR B CA 1
ATOM 12239 C C . TYR B 1 629 ? 14.273 32.781 19.859 1 94.75 629 TYR B C 1
ATOM 12241 O O . TYR B 1 629 ? 13.109 32.5 20.125 1 94.75 629 TYR B O 1
ATOM 12249 N N . MET B 1 630 ? 14.539 33.969 19.5 1 93.56 630 MET B N 1
ATOM 12250 C CA . MET B 1 630 ? 13.555 35.031 19.422 1 93.56 630 MET B CA 1
ATOM 12251 C C . MET B 1 630 ? 13.844 35.969 18.234 1 93.56 630 MET B C 1
ATOM 12253 O O . MET B 1 630 ? 13.484 37.125 18.25 1 93.56 630 MET B O 1
ATOM 12257 N N . ASP B 1 631 ? 14.445 35.375 17.25 1 90 631 ASP B N 1
ATOM 12258 C CA . ASP B 1 631 ? 14.742 36.156 16.047 1 90 631 ASP B CA 1
ATOM 12259 C C . ASP B 1 631 ? 13.453 36.594 15.352 1 90 631 ASP B C 1
ATOM 12261 O O . ASP B 1 631 ? 12.539 35.812 15.148 1 90 631 ASP B O 1
ATOM 12265 N N . LEU B 1 632 ? 13.367 37.906 14.93 1 89.44 632 LEU B N 1
ATOM 12266 C CA . LEU B 1 632 ? 12.234 38.5 14.219 1 89.44 632 LEU B CA 1
ATOM 12267 C C . LEU B 1 632 ? 10.93 38.25 14.977 1 89.44 632 LEU B C 1
ATOM 12269 O O . LEU B 1 632 ? 9.922 37.875 14.383 1 89.44 632 LEU B O 1
ATOM 12273 N N . SER B 1 633 ? 10.945 38.281 16.203 1 92.31 633 SER B N 1
ATOM 12274 C CA . SER B 1 633 ? 9.766 38.031 17.016 1 92.31 633 SER B CA 1
ATOM 12275 C C . SER B 1 633 ? 9.508 39.156 18 1 92.31 633 SER B C 1
ATOM 12277 O O . SER B 1 633 ? 8.758 40.094 17.703 1 92.31 633 SER B O 1
ATOM 12279 N N . TYR B 1 634 ? 10.258 39.219 19.141 1 90.06 634 TYR B N 1
ATOM 12280 C CA . TYR B 1 634 ? 10.078 40.188 20.188 1 90.06 634 TYR B CA 1
ATOM 12281 C C . TYR B 1 634 ? 11.336 41.031 20.375 1 90.06 634 TYR B C 1
ATOM 12283 O O . TYR B 1 634 ? 12.445 40.5 20.453 1 90.06 634 TYR B O 1
ATOM 12291 N N . GLY B 1 635 ? 11.281 42.375 20.406 1 88.62 635 GLY B N 1
ATOM 12292 C CA . GLY B 1 635 ? 12.477 43.188 20.516 1 88.62 635 GLY B CA 1
ATOM 12293 C C . GLY B 1 635 ? 12.344 44.312 21.547 1 88.62 635 GLY B C 1
ATOM 12294 O O . GLY B 1 635 ? 13.344 44.938 21.922 1 88.62 635 GLY B O 1
ATOM 12295 N N . ASP B 1 636 ? 11.148 44.438 22.141 1 89.19 636 ASP B N 1
ATOM 12296 C CA . ASP B 1 636 ? 10.906 45.562 23.047 1 89.19 636 ASP B CA 1
ATOM 12297 C C . ASP B 1 636 ? 11.281 45.219 24.484 1 89.19 636 ASP B C 1
ATOM 12299 O O . ASP B 1 636 ? 10.414 45.156 25.359 1 89.19 636 ASP B O 1
ATOM 12303 N N . TRP B 1 637 ? 12.555 45.125 24.797 1 92.69 637 TRP B N 1
ATOM 12304 C CA . TRP B 1 637 ? 13.055 44.812 26.141 1 92.69 637 TRP B CA 1
ATOM 12305 C C . TRP B 1 637 ? 13.102 46.062 27.016 1 92.69 637 TRP B C 1
ATOM 12307 O O . TRP B 1 637 ? 13.5 47.125 26.547 1 92.69 637 TRP B O 1
ATOM 12317 N N . LYS B 1 638 ? 12.688 45.906 28.219 1 92.69 638 LYS B N 1
ATOM 12318 C CA . LYS B 1 638 ? 12.719 47.031 29.172 1 92.69 638 LYS B CA 1
ATOM 12319 C C . LYS B 1 638 ? 14.023 47.062 29.938 1 92.69 638 LYS B C 1
ATOM 12321 O O . LYS B 1 638 ? 14.406 46.062 30.562 1 92.69 638 LYS B O 1
ATOM 12326 N N . VAL B 1 639 ? 14.695 48.062 29.812 1 92.69 639 VAL B N 1
ATOM 12327 C CA . VAL B 1 639 ? 15.914 48.344 30.578 1 92.69 639 VAL B CA 1
ATOM 12328 C C . VAL B 1 639 ? 15.789 49.688 31.281 1 92.69 639 VAL B C 1
ATOM 12330 O O . VAL B 1 639 ? 15.742 50.75 30.625 1 92.69 639 VAL B O 1
ATOM 12333 N N . ASP B 1 640 ? 15.758 49.719 32.531 1 86.19 640 ASP B N 1
ATOM 12334 C CA . ASP B 1 640 ? 15.594 50.906 33.344 1 86.19 640 ASP B CA 1
ATOM 12335 C C . ASP B 1 640 ? 14.328 51.656 32.938 1 86.19 640 ASP B C 1
ATOM 12337 O O . ASP B 1 640 ? 13.219 51.156 33.094 1 86.19 640 ASP B O 1
ATOM 12341 N N . ALA B 1 641 ? 14.43 52.812 32.281 1 83.12 641 ALA B N 1
ATOM 12342 C CA . ALA B 1 641 ? 13.266 53.656 31.953 1 83.12 641 ALA B CA 1
ATOM 12343 C C . ALA B 1 641 ? 12.922 53.531 30.469 1 83.12 641 ALA B C 1
ATOM 12345 O O . ALA B 1 641 ? 11.906 54.062 30.031 1 83.12 641 ALA B O 1
ATOM 12346 N N . THR B 1 642 ? 13.688 52.719 29.781 1 85.75 642 THR B N 1
ATOM 12347 C CA . THR B 1 642 ? 13.469 52.625 28.344 1 85.75 642 THR B CA 1
ATOM 12348 C C . THR B 1 642 ? 12.852 51.25 28 1 85.75 642 THR B C 1
ATOM 12350 O O . THR B 1 642 ? 13.289 50.219 28.5 1 85.75 642 THR B O 1
ATOM 12353 N N . GLY B 1 643 ? 11.812 51.344 27.172 1 82.75 643 GLY B N 1
ATOM 12354 C CA . GLY B 1 643 ? 11.141 50.125 26.734 1 82.75 643 GLY B CA 1
ATOM 12355 C C . GLY B 1 643 ? 9.883 49.844 27.531 1 82.75 643 GLY B C 1
ATOM 12356 O O . GLY B 1 643 ? 9.758 50.25 28.688 1 82.75 643 GLY B O 1
ATOM 12357 N N . ASN B 1 644 ? 8.812 49.219 26.969 1 81.75 644 ASN B N 1
ATOM 12358 C CA . ASN B 1 644 ? 7.535 48.938 27.625 1 81.75 644 ASN B CA 1
ATOM 12359 C C . ASN B 1 644 ? 7.285 47.438 27.766 1 81.75 644 ASN B C 1
ATOM 12361 O O . ASN B 1 644 ? 6.242 47.031 28.281 1 81.75 644 ASN B O 1
ATOM 12365 N N . GLY B 1 645 ? 8.242 46.719 27.422 1 88.38 645 GLY B N 1
ATOM 12366 C CA . GLY B 1 645 ? 8.008 45.281 27.438 1 88.38 645 GLY B CA 1
ATOM 12367 C C . GLY B 1 645 ? 8.539 44.594 28.672 1 88.38 645 GLY B C 1
ATOM 12368 O O . GLY B 1 645 ? 8.461 45.125 29.781 1 88.38 645 GLY B O 1
ATOM 12369 N N . VAL B 1 646 ? 8.969 43.375 28.547 1 91.19 646 VAL B N 1
ATOM 12370 C CA . VAL B 1 646 ? 9.469 42.531 29.656 1 91.19 646 VAL B CA 1
ATOM 12371 C C . VAL B 1 646 ? 10.844 43.062 30.078 1 91.19 646 VAL B C 1
ATOM 12373 O O . VAL B 1 646 ? 11.625 43.531 29.266 1 91.19 646 VAL B O 1
ATOM 12376 N N . GLU B 1 647 ? 11.117 42.906 31.375 1 92.31 647 GLU B N 1
ATOM 12377 C CA . GLU B 1 647 ? 12.391 43.344 31.922 1 92.31 647 GLU B CA 1
ATOM 12378 C C . GLU B 1 647 ? 13.555 42.531 31.375 1 92.31 647 GLU B C 1
ATOM 12380 O O . GLU B 1 647 ? 13.5 41.312 31.375 1 92.31 647 GLU B O 1
ATOM 12385 N N . PHE B 1 648 ? 14.547 43.219 30.891 1 93.81 648 PHE B N 1
ATOM 12386 C CA . PHE B 1 648 ? 15.742 42.562 30.375 1 93.81 648 PHE B CA 1
ATOM 12387 C C . PHE B 1 648 ? 16.406 41.719 31.438 1 93.81 648 PHE B C 1
ATOM 12389 O O . PHE B 1 648 ? 17.078 40.719 31.109 1 93.81 648 PHE B O 1
ATOM 12396 N N . LEU B 1 649 ? 16.125 42 32.719 1 91.62 649 LEU B N 1
ATOM 12397 C CA . LEU B 1 649 ? 16.688 41.281 33.844 1 91.62 649 LEU B CA 1
ATOM 12398 C C . LEU B 1 649 ? 16.219 39.812 33.875 1 91.62 649 LEU B C 1
ATOM 12400 O O . LEU B 1 649 ? 16.906 38.969 34.406 1 91.62 649 LEU B O 1
ATOM 12404 N N . GLU B 1 650 ? 15.086 39.594 33.344 1 93.75 650 GLU B N 1
ATOM 12405 C CA . GLU B 1 650 ? 14.57 38.25 33.281 1 93.75 650 GLU B CA 1
ATOM 12406 C C . GLU B 1 650 ? 15.469 37.344 32.469 1 93.75 650 GLU B C 1
ATOM 12408 O O . GLU B 1 650 ? 15.648 36.156 32.781 1 93.75 650 GLU B O 1
ATOM 12413 N N . LEU B 1 651 ? 16.031 37.875 31.328 1 93.75 651 LEU B N 1
ATOM 12414 C CA . LEU B 1 651 ? 16.953 37.094 30.5 1 93.75 651 LEU B CA 1
ATOM 12415 C C . LEU B 1 651 ? 18.25 36.844 31.25 1 93.75 651 LEU B C 1
ATOM 12417 O O . LEU B 1 651 ? 18.844 35.75 31.109 1 93.75 651 LEU B O 1
ATOM 12421 N N . GLU B 1 652 ? 18.672 37.75 32.031 1 92.5 652 GLU B N 1
ATOM 12422 C CA . GLU B 1 652 ? 19.922 37.625 32.781 1 92.5 652 GLU B CA 1
ATOM 12423 C C . GLU B 1 652 ? 19.781 36.594 33.906 1 92.5 652 GLU B C 1
ATOM 12425 O O . GLU B 1 652 ? 20.797 36.031 34.344 1 92.5 652 GLU B O 1
ATOM 12430 N N . SER B 1 653 ? 18.578 36.344 34.281 1 92.38 653 SER B N 1
ATOM 12431 C CA . SER B 1 653 ? 18.344 35.406 35.375 1 92.38 653 SER B CA 1
ATOM 12432 C C . SER B 1 653 ? 18.469 33.969 34.875 1 92.38 653 SER B C 1
ATOM 12434 O O . SER B 1 653 ? 18.594 33.031 35.688 1 92.38 653 SER B O 1
ATOM 12436 N N . LEU B 1 654 ? 18.469 33.75 33.625 1 94.31 654 LEU B N 1
ATOM 12437 C CA . LEU B 1 654 ? 18.578 32.406 33.062 1 94.31 654 LEU B CA 1
ATOM 12438 C C . LEU B 1 654 ? 20.016 31.906 33.156 1 94.31 654 LEU B C 1
ATOM 12440 O O . LEU B 1 654 ? 20.797 32.125 32.219 1 94.31 654 LEU B O 1
ATOM 12444 N N . ARG B 1 655 ? 20.406 31.109 34.031 1 90.81 655 ARG B N 1
ATOM 12445 C CA . ARG B 1 655 ? 21.781 30.719 34.312 1 90.81 655 ARG B CA 1
ATOM 12446 C C . ARG B 1 655 ? 22.219 29.562 33.406 1 90.81 655 ARG B C 1
ATOM 12448 O O . ARG B 1 655 ? 23.422 29.375 33.188 1 90.81 655 ARG B O 1
ATOM 12455 N N . ARG B 1 656 ? 21.328 28.859 32.969 1 91.69 656 ARG B N 1
ATOM 12456 C CA . ARG B 1 656 ? 21.688 27.672 32.188 1 91.69 656 ARG B CA 1
ATOM 12457 C C . ARG B 1 656 ? 21.594 27.953 30.688 1 91.69 656 ARG B C 1
ATOM 12459 O O . ARG B 1 656 ? 21.797 27.062 29.859 1 91.69 656 ARG B O 1
ATOM 12466 N N . LEU B 1 657 ? 21.297 29.188 30.281 1 93.81 657 LEU B N 1
ATOM 12467 C CA . LEU B 1 657 ? 21.141 29.547 28.875 1 93.81 657 LEU B CA 1
ATOM 12468 C C . LEU B 1 657 ? 22.469 29.422 28.125 1 93.81 657 LEU B C 1
ATOM 12470 O O . LEU B 1 657 ? 23.5 29.938 28.578 1 93.81 657 LEU B O 1
ATOM 12474 N N . LYS B 1 658 ? 22.5 28.688 27.047 1 92 658 LYS B N 1
ATOM 12475 C CA . LYS B 1 658 ? 23.719 28.438 26.281 1 92 658 LYS B CA 1
ATOM 12476 C C . LYS B 1 658 ? 23.656 29.094 24.922 1 92 658 LYS B C 1
ATOM 12478 O O . LYS B 1 658 ? 24.688 29.547 24.391 1 92 658 LYS B O 1
ATOM 12483 N N . ILE B 1 659 ? 22.516 29.109 24.328 1 94 659 ILE B N 1
ATOM 12484 C CA . ILE B 1 659 ? 22.328 29.734 23.016 1 94 659 ILE B CA 1
ATOM 12485 C C . ILE B 1 659 ? 21.188 30.734 23.078 1 94 659 ILE B C 1
ATOM 12487 O O . ILE B 1 659 ? 20.094 30.406 23.562 1 94 659 ILE B O 1
ATOM 12491 N N . LEU B 1 660 ? 21.422 31.891 22.516 1 95 660 LEU B N 1
ATOM 12492 C CA . LEU B 1 660 ? 20.422 32.938 22.531 1 95 660 LEU B CA 1
ATOM 12493 C C . LEU B 1 660 ? 20.344 33.656 21.188 1 95 660 LEU B C 1
ATOM 12495 O O . LEU B 1 660 ? 21.375 34.062 20.641 1 95 660 LEU B O 1
ATOM 12499 N N . ASP B 1 661 ? 19.266 33.688 20.578 1 94.94 661 ASP B N 1
ATOM 12500 C CA . ASP B 1 661 ? 18.922 34.562 19.469 1 94.94 661 ASP B CA 1
ATOM 12501 C C . ASP B 1 661 ? 18.016 35.719 19.938 1 94.94 661 ASP B C 1
ATOM 12503 O O . ASP B 1 661 ? 16.938 35.469 20.484 1 94.94 661 ASP B O 1
ATOM 12507 N N . ILE B 1 662 ? 18.438 36.812 19.75 1 94.25 662 ILE B N 1
ATOM 12508 C CA . ILE B 1 662 ? 17.703 37.906 20.359 1 94.25 662 ILE B CA 1
ATOM 12509 C C . ILE B 1 662 ? 17.5 39.031 19.344 1 94.25 662 I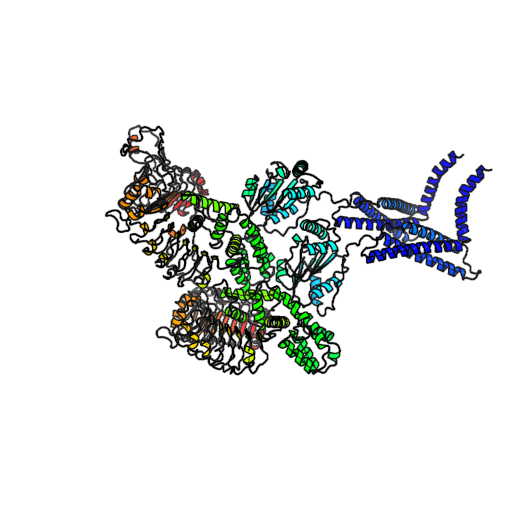LE B C 1
ATOM 12511 O O . ILE B 1 662 ? 18.297 39.156 18.406 1 94.25 662 ILE B O 1
ATOM 12515 N N . THR B 1 663 ? 16.469 39.688 19.484 1 94.5 663 THR B N 1
ATOM 12516 C CA . THR B 1 663 ? 16.156 40.906 18.734 1 94.5 663 THR B CA 1
ATOM 12517 C C . THR B 1 663 ? 16.156 42.125 19.656 1 94.5 663 THR B C 1
ATOM 12519 O O . THR B 1 663 ? 15.531 42.094 20.734 1 94.5 663 THR B O 1
ATOM 12522 N N . ILE B 1 664 ? 16.859 43.125 19.312 1 93.44 664 ILE B N 1
ATOM 12523 C CA . ILE B 1 664 ? 16.984 44.312 20.141 1 93.44 664 ILE B CA 1
ATOM 12524 C C . ILE B 1 664 ? 16.531 45.531 19.359 1 93.44 664 ILE B C 1
ATOM 12526 O O . ILE B 1 664 ? 16.891 45.688 18.188 1 93.44 664 ILE B O 1
ATOM 12530 N N . GLN B 1 665 ? 15.773 46.375 20.031 1 91.44 665 GLN B N 1
ATOM 12531 C CA . GLN B 1 665 ? 15.234 47.562 19.344 1 91.44 665 GLN B CA 1
ATOM 12532 C C . GLN B 1 665 ? 15.719 48.844 19.984 1 91.44 665 GLN B C 1
ATOM 12534 O O . GLN B 1 665 ? 15.422 49.938 19.5 1 91.44 665 GLN B O 1
ATOM 12539 N N . SER B 1 666 ? 16.406 48.75 21.078 1 91.19 666 SER B N 1
ATOM 12540 C CA . SER B 1 666 ? 16.906 49.938 21.766 1 91.19 666 SER B CA 1
ATOM 12541 C C . SER B 1 666 ? 18.406 49.812 22.031 1 91.19 666 SER B C 1
ATOM 12543 O O . SER B 1 666 ? 18.938 48.719 22.172 1 91.19 666 SER B O 1
ATOM 12545 N N . LEU B 1 667 ? 19.109 50.969 22.047 1 90.38 667 LEU B N 1
ATOM 12546 C CA . LEU B 1 667 ? 20.562 51 22.281 1 90.38 667 LEU B CA 1
ATOM 12547 C C . LEU B 1 667 ? 20.891 50.625 23.719 1 90.38 667 LEU B C 1
ATOM 12549 O O . LEU B 1 667 ? 21.922 50.031 23.984 1 90.38 667 LEU B O 1
ATOM 12553 N N . GLU B 1 668 ? 20.031 51 24.672 1 91.44 668 GLU B N 1
ATOM 12554 C CA . GLU B 1 668 ? 20.234 50.656 26.078 1 91.44 668 GLU B CA 1
ATOM 12555 C C . GLU B 1 668 ? 20.266 49.156 26.297 1 91.44 668 GLU B C 1
ATOM 12557 O O . GLU B 1 668 ? 21.109 48.656 27.031 1 91.44 668 GLU B O 1
ATOM 12562 N N . ALA B 1 669 ? 19.312 48.594 25.641 1 92.94 669 ALA B N 1
ATOM 12563 C CA . ALA B 1 669 ? 19.25 47.125 25.75 1 92.94 669 ALA B CA 1
ATOM 12564 C C . ALA B 1 669 ? 20.469 46.469 25.109 1 92.94 669 ALA B C 1
ATOM 12566 O O . ALA B 1 669 ? 20.969 45.469 25.594 1 92.94 669 ALA B O 1
ATOM 12567 N N . LEU B 1 670 ? 20.922 47 23.953 1 92.56 670 LEU B N 1
ATOM 12568 C CA . LEU B 1 670 ? 22.094 46.5 23.266 1 92.56 670 LEU B CA 1
ATOM 12569 C C . LEU B 1 670 ? 23.328 46.625 24.156 1 92.56 670 LEU B C 1
ATOM 12571 O O . LEU B 1 670 ? 24.156 45.719 24.219 1 92.56 670 LEU B O 1
ATOM 12575 N N . GLU B 1 671 ? 23.531 47.719 24.828 1 90.69 671 GLU B N 1
ATOM 12576 C CA . GLU B 1 671 ? 24.672 47.969 25.719 1 90.69 671 GLU B CA 1
ATOM 12577 C C . GLU B 1 671 ? 24.609 47.031 26.922 1 90.69 671 GLU B C 1
ATOM 12579 O O . GLU B 1 671 ? 25.641 46.5 27.359 1 90.69 671 GLU B O 1
ATOM 12584 N N . ARG B 1 672 ? 23.422 46.875 27.391 1 92.88 672 ARG B N 1
ATOM 12585 C CA . ARG B 1 672 ? 23.25 45.969 28.516 1 92.88 672 ARG B CA 1
ATOM 12586 C C . ARG B 1 672 ? 23.609 44.531 28.125 1 92.88 672 ARG B C 1
ATOM 12588 O O . ARG B 1 672 ? 24.219 43.812 28.922 1 92.88 672 ARG B O 1
ATOM 12595 N N . LEU B 1 673 ? 23.109 44.156 26.984 1 93.44 673 LEU B N 1
ATOM 12596 C CA . LEU B 1 673 ? 23.453 42.844 26.469 1 93.44 673 LEU B CA 1
ATOM 12597 C C . LEU B 1 673 ? 24.953 42.656 26.359 1 93.44 673 LEU B C 1
ATOM 12599 O O . LEU B 1 673 ? 25.5 41.594 26.703 1 93.44 673 LEU B O 1
ATOM 12603 N N . SER B 1 674 ? 25.641 43.656 25.844 1 91.44 674 SER B N 1
ATOM 12604 C CA . SER B 1 674 ? 27.078 43.594 25.656 1 91.44 674 SER B CA 1
ATOM 12605 C C . SER B 1 674 ? 27.812 43.531 26.984 1 91.44 674 SER B C 1
ATOM 12607 O O . SER B 1 674 ? 28.906 42.969 27.078 1 91.44 674 SER B O 1
ATOM 12609 N N . LEU B 1 675 ? 27.266 44.062 28.047 1 89.06 675 LEU B N 1
ATOM 12610 C CA . LEU B 1 675 ? 27.922 44.125 29.344 1 89.06 675 LEU B CA 1
ATOM 12611 C C . LEU B 1 675 ? 27.688 42.875 30.156 1 89.06 675 LEU B C 1
ATOM 12613 O O . LEU B 1 675 ? 28.453 42.562 31.062 1 89.06 675 LEU B O 1
ATOM 12617 N N . SER B 1 676 ? 26.594 42.25 29.797 1 91.56 676 SER B N 1
ATOM 12618 C CA . SER B 1 676 ? 26.312 40.969 30.453 1 91.56 676 SER B CA 1
ATOM 12619 C C . SER B 1 676 ? 27.172 39.844 29.875 1 91.56 676 SER B C 1
ATOM 12621 O O . SER B 1 676 ? 26.875 39.312 28.797 1 91.56 676 SER B O 1
ATOM 12623 N N . ASN B 1 677 ? 28.188 39.469 30.547 1 87.88 677 ASN B N 1
ATOM 12624 C CA . ASN B 1 677 ? 29.156 38.5 30.031 1 87.88 677 ASN B CA 1
ATOM 12625 C C . ASN B 1 677 ? 28.5 37.188 29.656 1 87.88 677 ASN B C 1
ATOM 12627 O O . ASN B 1 677 ? 28.781 36.625 28.594 1 87.88 677 ASN B O 1
ATOM 12631 N N . ARG B 1 678 ? 27.703 36.719 30.5 1 90.56 678 ARG B N 1
ATOM 12632 C CA . ARG B 1 678 ? 27.078 35.438 30.25 1 90.56 678 ARG B CA 1
ATOM 12633 C C . ARG B 1 678 ? 26.156 35.469 29.047 1 90.56 678 ARG B C 1
ATOM 12635 O O . ARG B 1 678 ? 26.219 34.594 28.172 1 90.56 678 ARG B O 1
ATOM 12642 N N . LEU B 1 679 ? 25.266 36.469 28.969 1 92.69 679 LEU B N 1
ATOM 12643 C CA . LEU B 1 679 ? 24.328 36.594 27.859 1 92.69 679 LEU B CA 1
ATOM 12644 C C . LEU B 1 679 ? 25.062 36.906 26.562 1 92.69 679 LEU B C 1
ATOM 12646 O O . LEU B 1 679 ? 24.688 36.406 25.5 1 92.69 679 LEU B O 1
ATOM 12650 N N . ALA B 1 680 ? 26.031 37.688 26.594 1 91.69 680 ALA B N 1
ATOM 12651 C CA . ALA B 1 680 ? 26.812 38.031 25.406 1 91.69 680 ALA B CA 1
ATOM 12652 C C . ALA B 1 680 ? 27.516 36.812 24.828 1 91.69 680 ALA B C 1
ATOM 12654 O O . ALA B 1 680 ? 27.562 36.656 23.609 1 91.69 680 ALA B O 1
ATOM 12655 N N . SER B 1 681 ? 28.078 36.062 25.734 1 89.94 681 SER B N 1
ATOM 12656 C CA . SER B 1 681 ? 28.781 34.875 25.266 1 89.94 681 SER B CA 1
ATOM 12657 C C . SER B 1 681 ? 27.812 33.844 24.719 1 89.94 681 SER B C 1
ATOM 12659 O O . SER B 1 681 ? 28.188 33.031 23.875 1 89.94 681 SER B O 1
ATOM 12661 N N . SER B 1 682 ? 26.562 33.844 25.203 1 92.69 682 SER B N 1
ATOM 12662 C CA . SER B 1 682 ? 25.562 32.875 24.766 1 92.69 682 SER B CA 1
ATOM 12663 C C . SER B 1 682 ? 24.828 33.344 23.516 1 92.69 682 SER B C 1
ATOM 12665 O O . SER B 1 682 ? 24.109 32.594 22.891 1 92.69 682 SER B O 1
ATOM 12667 N N . THR B 1 683 ? 25.016 34.594 23.062 1 93.94 683 THR B N 1
ATOM 12668 C CA . THR B 1 683 ? 24.328 35.156 21.906 1 93.94 683 THR B CA 1
ATOM 12669 C C . THR B 1 683 ? 24.922 34.594 20.609 1 93.94 683 THR B C 1
ATOM 12671 O O . THR B 1 683 ? 26.125 34.781 20.359 1 93.94 683 THR B O 1
ATOM 12674 N N . ARG B 1 684 ? 24.141 33.969 19.906 1 92.69 684 ARG B N 1
ATOM 12675 C CA . ARG B 1 684 ? 24.578 33.375 18.656 1 92.69 684 ARG B CA 1
ATOM 12676 C C . ARG B 1 684 ? 24.141 34.219 17.469 1 92.69 684 ARG B C 1
ATOM 12678 O O . ARG B 1 684 ? 24.891 34.375 16.484 1 92.69 684 ARG B O 1
ATOM 12685 N N . ASN B 1 685 ? 22.969 34.719 17.516 1 93.94 685 ASN B N 1
ATOM 12686 C CA . ASN B 1 685 ? 22.422 35.562 16.484 1 93.94 685 ASN B CA 1
ATOM 12687 C C . ASN B 1 685 ? 21.828 36.844 17.078 1 93.94 685 ASN B C 1
ATOM 12689 O O . ASN B 1 685 ? 21.062 36.812 18.047 1 93.94 685 ASN B O 1
ATOM 12693 N N . LEU B 1 686 ? 22.281 37.906 16.531 1 94.56 686 LEU B N 1
ATOM 12694 C CA . LEU B 1 686 ? 21.828 39.188 17.031 1 94.56 686 LEU B CA 1
ATOM 12695 C C . LEU B 1 686 ? 21.141 40 15.914 1 94.56 686 LEU B C 1
ATOM 12697 O O . LEU B 1 686 ? 21.703 40.156 14.836 1 94.56 686 LEU B O 1
ATOM 12701 N N . LEU B 1 687 ? 20 40.344 16.203 1 95.31 687 LEU B N 1
ATOM 12702 C CA . LEU B 1 687 ? 19.234 41.156 15.273 1 95.31 687 LEU B CA 1
ATOM 12703 C C . LEU B 1 687 ? 18.969 42.531 15.891 1 95.31 687 LEU B C 1
ATOM 12705 O O . LEU B 1 687 ? 18.344 42.625 16.953 1 95.31 687 LEU B O 1
ATOM 12709 N N . ILE B 1 688 ? 19.5 43.531 15.328 1 94.06 688 ILE B N 1
ATOM 12710 C CA . ILE B 1 688 ? 19.234 44.906 15.719 1 94.06 688 ILE B CA 1
ATOM 12711 C C . ILE B 1 688 ? 18.219 45.531 14.75 1 94.06 688 ILE B C 1
ATOM 12713 O O . ILE B 1 688 ? 18.531 45.75 13.578 1 94.06 688 ILE B O 1
ATOM 12717 N N . LYS B 1 689 ? 17.109 45.75 15.289 1 93.44 689 LYS B N 1
ATOM 12718 C CA . LYS B 1 689 ? 16.031 46.219 14.414 1 93.44 689 LYS B CA 1
ATOM 12719 C C . LYS B 1 689 ? 15.508 47.594 14.859 1 93.44 689 LYS B C 1
ATOM 12721 O O . LYS B 1 689 ? 15.281 47.812 16.047 1 93.44 689 LYS B O 1
ATOM 12726 N N . THR B 1 690 ? 15.312 48.531 14.023 1 90.38 690 THR B N 1
ATOM 12727 C CA . THR B 1 690 ? 14.664 49.844 14.203 1 90.38 690 THR B CA 1
ATOM 12728 C C . THR B 1 690 ? 15.266 50.594 15.391 1 90.38 690 THR B C 1
ATOM 12730 O O . THR B 1 690 ? 14.539 51.094 16.234 1 90.38 690 THR B O 1
ATOM 12733 N N . CYS B 1 691 ? 16.516 50.406 15.508 1 90.44 691 CYS B N 1
ATOM 12734 C CA . CYS B 1 691 ? 17.234 51.156 16.547 1 90.44 691 CYS B CA 1
ATOM 12735 C C . CYS B 1 691 ? 17.609 52.562 16.078 1 90.44 691 CYS B C 1
ATOM 12737 O O . CYS B 1 691 ? 18.688 52.75 15.508 1 90.44 691 CYS B O 1
ATOM 12739 N N . ALA B 1 692 ? 16.891 53.594 16.438 1 85.88 692 ALA B N 1
ATOM 12740 C CA . ALA B 1 692 ? 17.062 54.938 15.953 1 85.88 692 ALA B CA 1
ATOM 12741 C C . ALA B 1 692 ? 18.328 55.562 16.531 1 85.88 692 ALA B C 1
ATOM 12743 O O . ALA B 1 692 ? 18.938 56.438 15.891 1 85.88 692 ALA B O 1
ATOM 12744 N N . SER B 1 693 ? 18.797 55.188 17.641 1 86.81 693 SER B N 1
ATOM 12745 C CA . SER B 1 693 ? 19.922 55.812 18.312 1 86.81 693 SER B CA 1
ATOM 12746 C C . SER B 1 693 ? 21.25 55.281 17.812 1 86.81 693 SER B C 1
ATOM 12748 O O . SER B 1 693 ? 22.312 55.812 18.141 1 86.81 693 SER B O 1
ATOM 12750 N N . LEU B 1 694 ? 21.188 54.281 17.047 1 90.06 694 LEU B N 1
ATOM 12751 C CA . LEU B 1 694 ? 22.422 53.688 16.531 1 90.06 694 LEU B CA 1
ATOM 12752 C C . LEU B 1 694 ? 22.906 54.438 15.305 1 90.06 694 LEU B C 1
ATOM 12754 O O . LEU B 1 694 ? 22.25 54.438 14.258 1 90.06 694 LEU B O 1
ATOM 12758 N N . THR B 1 695 ? 24.031 55.094 15.344 1 90 695 THR B N 1
ATOM 12759 C CA . THR B 1 695 ? 24.516 55.906 14.242 1 90 695 THR B CA 1
ATOM 12760 C C . THR B 1 695 ? 25.781 55.344 13.641 1 90 695 THR B C 1
ATOM 12762 O O . THR B 1 695 ? 26.094 55.562 12.469 1 90 695 THR B O 1
ATOM 12765 N N . LYS B 1 696 ? 26.5 54.688 14.438 1 89.38 696 LYS B N 1
ATOM 12766 C CA . LYS B 1 696 ? 27.75 54.125 13.961 1 89.38 696 LYS B CA 1
ATOM 12767 C C . LYS B 1 696 ? 27.984 52.719 14.531 1 89.38 696 LYS B C 1
ATOM 12769 O O . LYS B 1 696 ? 27.609 52.438 15.672 1 89.38 696 LYS B O 1
ATOM 12774 N N . VAL B 1 697 ? 28.516 51.844 13.688 1 90.06 697 VAL B N 1
ATOM 12775 C CA . VAL B 1 697 ? 28.891 50.5 14.125 1 90.06 697 VAL B CA 1
ATOM 12776 C C . VAL B 1 697 ? 30.312 50.188 13.68 1 90.06 697 VAL B C 1
ATOM 12778 O O . VAL B 1 697 ? 30.656 50.344 12.508 1 90.06 697 VAL B O 1
ATOM 12781 N N . GLU B 1 698 ? 31.172 49.844 14.555 1 87.38 698 GLU B N 1
ATOM 12782 C CA . GLU B 1 698 ? 32.562 49.5 14.242 1 87.38 698 GLU B CA 1
ATOM 12783 C C . GLU B 1 698 ? 32.781 48 14.344 1 87.38 698 GLU B C 1
ATOM 12785 O O . GLU B 1 698 ? 32.438 47.375 15.352 1 87.38 698 GLU B O 1
ATOM 12790 N N . LEU B 1 699 ? 33.281 47.438 13.414 1 85.31 699 LEU B N 1
ATOM 12791 C CA . LEU B 1 699 ? 33.625 46.031 13.375 1 85.31 699 LEU B CA 1
ATOM 12792 C C . LEU B 1 699 ? 35.125 45.844 13.094 1 85.31 699 LEU B C 1
ATOM 12794 O O . LEU B 1 699 ? 35.688 46.5 12.219 1 85.31 699 LEU B O 1
ATOM 12798 N N . PRO B 1 700 ? 35.906 44.906 13.781 1 78.75 700 PRO B N 1
ATOM 12799 C CA . PRO B 1 700 ? 35.562 44 14.883 1 78.75 700 PRO B CA 1
ATOM 12800 C C . PRO B 1 700 ? 35.906 44.594 16.25 1 78.75 700 PRO B C 1
ATOM 12802 O O . PRO B 1 700 ? 35.469 44.062 17.281 1 78.75 700 PRO B O 1
ATOM 12805 N N . SER B 1 701 ? 36.625 45.656 16.297 1 70.62 701 SER B N 1
ATOM 12806 C CA . SER B 1 701 ? 37.281 46.125 17.531 1 70.62 701 SER B CA 1
ATOM 12807 C C . SER B 1 701 ? 36.375 47.125 18.266 1 70.62 701 SER B C 1
ATOM 12809 O O . SER B 1 701 ? 36.438 48.312 18 1 70.62 701 SER B O 1
ATOM 12811 N N . SER B 1 702 ? 35.156 46.75 18.609 1 75.81 702 SER B N 1
ATOM 12812 C CA . SER B 1 702 ? 34.312 47.625 19.406 1 75.81 702 SER B CA 1
ATOM 12813 C C . SER B 1 702 ? 34 47 20.766 1 75.81 702 SER B C 1
ATOM 12815 O O . SER B 1 702 ? 34.094 45.781 20.938 1 75.81 702 SER B O 1
ATOM 12817 N N . ARG B 1 703 ? 33.781 47.875 21.688 1 78.62 703 ARG B N 1
ATOM 12818 C CA . ARG B 1 703 ? 33.375 47.438 23.031 1 78.62 703 ARG B CA 1
ATOM 12819 C C . ARG B 1 703 ? 32.094 46.625 22.984 1 78.62 703 ARG B C 1
ATOM 12821 O O . ARG B 1 703 ? 31.844 45.812 23.875 1 78.62 703 ARG B O 1
ATOM 12828 N N . LEU B 1 704 ? 31.375 46.844 21.969 1 84.69 704 LEU B N 1
ATOM 12829 C CA . LEU B 1 704 ? 30.094 46.188 21.797 1 84.69 704 LEU B CA 1
ATOM 12830 C C . LEU B 1 704 ? 30.281 44.688 21.609 1 84.69 704 LEU B C 1
ATOM 12832 O O . LEU B 1 704 ? 29.484 43.875 22.094 1 84.69 704 LEU B O 1
ATOM 12836 N N . TRP B 1 705 ? 31.375 44.281 20.953 1 86.62 705 TRP B N 1
ATOM 12837 C CA . TRP B 1 705 ? 31.516 42.906 20.531 1 86.62 705 TRP B CA 1
ATOM 12838 C C . TRP B 1 705 ? 32.5 42.156 21.453 1 86.62 705 TRP B C 1
ATOM 12840 O O . TRP B 1 705 ? 32.688 40.938 21.297 1 86.62 705 TRP B O 1
ATOM 12850 N N . LYS B 1 706 ? 33.125 42.719 22.328 1 82.75 706 LYS B N 1
ATOM 12851 C CA . LYS B 1 706 ? 34.219 42.188 23.109 1 82.75 706 LYS B CA 1
ATOM 12852 C C . LYS B 1 706 ? 33.812 40.875 23.828 1 82.75 706 LYS B C 1
ATOM 12854 O O . LYS B 1 706 ? 34.562 39.906 23.812 1 82.75 706 LYS B O 1
ATOM 12859 N N . ASN B 1 707 ? 32.562 40.875 24.375 1 86.5 707 ASN B N 1
ATOM 12860 C CA . ASN B 1 707 ? 32.125 39.719 25.156 1 86.5 707 ASN B CA 1
ATOM 12861 C C . ASN B 1 707 ? 31.281 38.75 24.328 1 86.5 707 ASN B C 1
ATOM 12863 O O . ASN B 1 707 ? 30.844 37.719 24.828 1 86.5 707 ASN B O 1
ATOM 12867 N N . MET B 1 708 ? 31.125 39 23.078 1 90 708 MET B N 1
ATOM 12868 C CA . MET B 1 708 ? 30.281 38.156 22.234 1 90 708 MET B CA 1
ATOM 12869 C C . MET B 1 708 ? 31.094 37.156 21.469 1 90 708 MET B C 1
ATOM 12871 O O . MET B 1 708 ? 31.078 37.125 20.234 1 90 708 MET B O 1
ATOM 12875 N N . THR B 1 709 ? 31.656 36.281 22.062 1 85.19 709 THR B N 1
ATOM 12876 C CA . THR B 1 709 ? 32.562 35.281 21.469 1 85.19 709 THR B CA 1
ATOM 12877 C C . THR B 1 709 ? 31.797 34.219 20.688 1 85.19 709 THR B C 1
ATOM 12879 O O . THR B 1 709 ? 32.375 33.594 19.797 1 85.19 709 THR B O 1
ATOM 12882 N N . GLY B 1 710 ? 30.594 34.062 20.984 1 87.12 710 GLY B N 1
ATOM 12883 C CA . GLY B 1 710 ? 29.828 33 20.312 1 87.12 710 GLY B CA 1
ATOM 12884 C C . GLY B 1 710 ? 28.984 33.531 19.156 1 87.12 710 GLY B C 1
ATOM 12885 O O . GLY B 1 710 ? 28.266 32.781 18.516 1 87.12 710 GLY B O 1
ATOM 12886 N N . LEU B 1 711 ? 29.078 34.719 18.766 1 91.06 711 LEU B N 1
ATOM 12887 C CA . LEU B 1 711 ? 28.234 35.375 17.781 1 91.06 711 LEU B CA 1
ATOM 12888 C C . LEU B 1 711 ? 28.516 34.844 16.375 1 91.06 711 LEU B C 1
ATOM 12890 O O . LEU B 1 711 ? 29.672 34.844 15.938 1 91.06 711 LEU B O 1
ATOM 12894 N N . LYS B 1 712 ? 27.531 34.375 15.727 1 91.06 712 LYS B N 1
ATOM 12895 C CA . LYS B 1 712 ? 27.688 33.812 14.398 1 91.06 712 LYS B CA 1
ATOM 12896 C C . LYS B 1 712 ? 27.062 34.688 13.32 1 91.06 712 LYS B C 1
ATOM 12898 O O . LYS B 1 712 ? 27.547 34.75 12.195 1 91.06 712 LYS B O 1
ATOM 12903 N N . ARG B 1 713 ? 26 35.375 13.742 1 93.25 713 ARG B N 1
ATOM 12904 C CA . ARG B 1 713 ? 25.312 36.188 12.766 1 93.25 713 ARG B CA 1
ATOM 12905 C C . ARG B 1 713 ? 24.922 37.531 13.375 1 93.25 713 ARG B C 1
ATOM 12907 O O . ARG B 1 713 ? 24.469 37.594 14.523 1 93.25 713 ARG B O 1
ATOM 12914 N N . VAL B 1 714 ? 25.109 38.594 12.586 1 93 714 VAL B N 1
ATOM 12915 C CA . VAL B 1 714 ? 24.656 39.906 12.945 1 93 714 VAL B CA 1
ATOM 12916 C C . VAL B 1 714 ? 23.734 40.469 11.844 1 93 714 VAL B C 1
ATOM 12918 O O . VAL B 1 714 ? 24.109 40.469 10.672 1 93 714 VAL B O 1
ATOM 12921 N N . TRP B 1 715 ? 22.625 40.812 12.273 1 93.06 715 TRP B N 1
ATOM 12922 C CA . TRP B 1 715 ? 21.609 41.344 11.367 1 93.06 715 TRP B CA 1
ATOM 12923 C C . TRP B 1 715 ? 21.172 42.75 11.789 1 93.06 715 TRP B C 1
ATOM 12925 O O . TRP B 1 715 ? 20.594 42.906 12.867 1 93.06 715 TRP B O 1
ATOM 12935 N N . ILE B 1 716 ? 21.5 43.688 11.039 1 93.75 716 ILE B N 1
ATOM 12936 C CA . ILE B 1 716 ? 21.094 45.062 11.297 1 93.75 716 ILE B CA 1
ATOM 12937 C C . ILE B 1 716 ? 20.031 45.5 10.281 1 93.75 716 ILE B C 1
ATOM 12939 O O . ILE B 1 716 ? 20.297 45.531 9.078 1 93.75 716 ILE B O 1
ATOM 12943 N N . ALA B 1 717 ? 18.859 45.781 10.789 1 93.25 717 ALA B N 1
ATOM 12944 C CA . ALA B 1 717 ? 17.75 46.062 9.875 1 93.25 717 ALA B CA 1
ATOM 12945 C C . ALA B 1 717 ? 17.031 47.344 10.227 1 93.25 717 ALA B C 1
ATOM 12947 O O . ALA B 1 717 ? 16.781 47.625 11.406 1 93.25 717 ALA B O 1
ATOM 12948 N N . SER B 1 718 ? 16.719 48.25 9.336 1 92 718 SER B N 1
ATOM 12949 C CA . SER B 1 718 ? 15.852 49.406 9.398 1 92 718 SER B CA 1
ATOM 12950 C C . SER B 1 718 ? 16.344 50.406 10.43 1 92 718 SER B C 1
ATOM 12952 O O . SER B 1 718 ? 15.562 50.969 11.195 1 92 718 SER B O 1
ATOM 12954 N N . CYS B 1 719 ? 17.594 50.406 10.594 1 92.06 719 CYS B N 1
ATOM 12955 C CA . CYS B 1 719 ? 18.188 51.469 11.406 1 92.06 719 CYS B CA 1
ATOM 12956 C C . CYS B 1 719 ? 18.453 52.719 10.57 1 92.06 719 CYS B C 1
ATOM 12958 O O . CYS B 1 719 ? 19.562 52.875 10.055 1 92.06 719 CYS B O 1
ATOM 12960 N N . ASN B 1 720 ? 17.547 53.625 10.578 1 87.31 720 ASN B N 1
ATOM 12961 C CA . ASN B 1 720 ? 17.531 54.75 9.633 1 87.31 720 ASN B CA 1
ATOM 12962 C C . ASN B 1 720 ? 18.672 55.719 9.898 1 87.31 720 ASN B C 1
ATOM 12964 O O . ASN B 1 720 ? 19.141 56.406 8.984 1 87.31 720 ASN B O 1
ATOM 12968 N N . ASN B 1 721 ? 19.141 55.781 11.102 1 89.31 721 ASN B N 1
ATOM 12969 C CA . ASN B 1 721 ? 20.141 56.781 11.43 1 89.31 721 ASN B CA 1
ATOM 12970 C C . ASN B 1 721 ? 21.547 56.219 11.375 1 89.31 721 ASN B C 1
ATOM 12972 O O . ASN B 1 721 ? 22.531 56.938 11.625 1 89.31 721 ASN B O 1
ATOM 12976 N N . LEU B 1 722 ? 21.609 54.969 11.078 1 91.5 722 LEU B N 1
ATOM 12977 C CA . LEU B 1 722 ? 22.938 54.375 10.961 1 91.5 722 LEU B CA 1
ATOM 12978 C C . LEU B 1 722 ? 23.656 54.906 9.727 1 91.5 722 LEU B C 1
ATOM 12980 O O . LEU B 1 722 ? 23.266 54.625 8.594 1 91.5 722 LEU B O 1
ATOM 12984 N N . ALA B 1 723 ? 24.766 55.625 9.922 1 89.81 723 ALA B N 1
ATOM 12985 C CA . ALA B 1 723 ? 25.406 56.312 8.828 1 89.81 723 ALA B CA 1
ATOM 12986 C C . ALA B 1 723 ? 26.703 55.625 8.406 1 89.81 723 ALA B C 1
ATOM 12988 O O . ALA B 1 723 ? 27.062 55.625 7.227 1 89.81 723 ALA B O 1
ATOM 12989 N N . GLU B 1 724 ? 27.344 55 9.383 1 89.88 724 GLU B N 1
ATOM 12990 C CA . GLU B 1 724 ? 28.656 54.469 9.047 1 89.88 724 GLU B CA 1
ATOM 12991 C C . GLU B 1 724 ? 28.844 53.094 9.672 1 89.88 724 GLU B C 1
ATOM 12993 O O . GLU B 1 724 ? 28.516 52.875 10.844 1 89.88 724 GLU B O 1
ATOM 12998 N N . VAL B 1 725 ? 29.234 52.156 8.906 1 89.69 725 VAL B N 1
ATOM 12999 C CA . VAL B 1 725 ? 29.766 50.875 9.367 1 89.69 725 VAL B CA 1
ATOM 13000 C C . VAL B 1 725 ? 31.266 50.812 9.102 1 89.69 725 VAL B C 1
ATOM 13002 O O . VAL B 1 725 ? 31.703 50.75 7.949 1 89.69 725 VAL 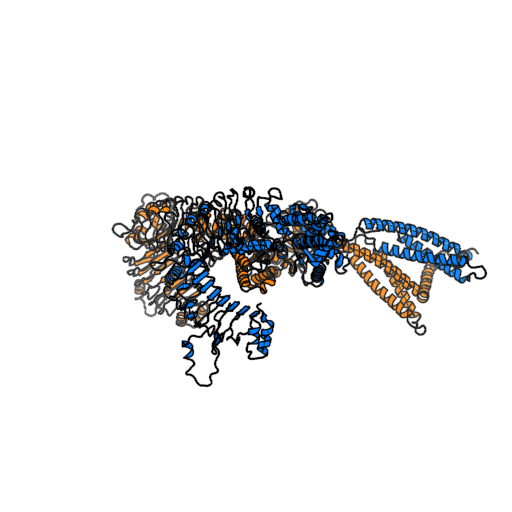B O 1
ATOM 13005 N N . ILE B 1 726 ? 32.094 50.781 10.078 1 86 726 ILE B N 1
ATOM 13006 C CA . ILE B 1 726 ? 33.531 50.938 9.953 1 86 726 ILE B CA 1
ATOM 13007 C C . ILE B 1 726 ? 34.219 49.594 10.164 1 86 726 ILE B C 1
ATOM 13009 O O . ILE B 1 726 ? 33.969 48.906 11.148 1 86 726 ILE B O 1
ATOM 13013 N N . ILE B 1 727 ? 34.969 49.219 9.289 1 85.56 727 ILE B N 1
ATOM 13014 C CA . ILE B 1 727 ? 35.844 48.031 9.422 1 85.56 727 ILE B CA 1
ATOM 13015 C C . ILE B 1 727 ? 37.219 48.469 9.883 1 85.56 727 ILE B C 1
ATOM 13017 O O . ILE B 1 727 ? 37.969 49.125 9.141 1 85.56 727 ILE B O 1
ATOM 13021 N N . ASP B 1 728 ? 37.469 48.281 11.094 1 78.38 728 ASP B N 1
ATOM 13022 C CA . ASP B 1 728 ? 38.75 48.688 11.664 1 78.38 728 ASP B CA 1
ATOM 13023 C C . ASP B 1 728 ? 39.406 47.531 12.422 1 78.38 728 ASP B C 1
ATOM 13025 O O . ASP B 1 728 ? 38.906 47.094 13.469 1 78.38 728 ASP B O 1
ATOM 13029 N N . GLY B 1 729 ? 40.406 46.875 11.844 1 69.69 729 GLY B N 1
ATOM 13030 C CA . GLY B 1 729 ? 41.094 45.781 12.484 1 69.69 729 GLY B CA 1
ATOM 13031 C C . GLY B 1 729 ? 42.188 46.219 13.422 1 69.69 729 GLY B C 1
ATOM 13032 O O . GLY B 1 729 ? 42.938 45.406 13.969 1 69.69 729 GLY B O 1
ATOM 13033 N N . ASN B 1 730 ? 42.438 47.625 13.578 1 59.88 730 ASN B N 1
ATOM 13034 C CA . ASN B 1 730 ? 43.531 48.094 14.43 1 59.88 730 ASN B CA 1
ATOM 13035 C C . ASN B 1 730 ? 43.188 47.938 15.906 1 59.88 730 ASN B C 1
ATOM 13037 O O . ASN B 1 730 ? 42.125 48.375 16.344 1 59.88 730 ASN B O 1
ATOM 13041 N N . THR B 1 731 ? 43.562 46.906 16.516 1 52.5 731 THR B N 1
ATOM 13042 C CA . THR B 1 731 ? 43.469 46.719 17.969 1 52.5 731 THR B CA 1
ATOM 13043 C C . THR B 1 731 ? 43.906 48 18.688 1 52.5 731 THR B C 1
ATOM 13045 O O . THR B 1 731 ? 45.094 48.25 18.828 1 52.5 731 THR B O 1
ATOM 13048 N N . GLU B 1 732 ? 43.438 49.156 18.594 1 44.28 732 GLU B N 1
ATOM 13049 C CA . GLU B 1 732 ? 43.875 50.062 19.656 1 44.28 732 GLU B CA 1
ATOM 13050 C C . GLU B 1 732 ? 43.469 49.5 21.031 1 44.28 732 GLU B C 1
ATOM 13052 O O . GLU B 1 732 ? 42.281 49.281 21.297 1 44.28 732 GLU B O 1
ATOM 13057 N N . THR B 1 733 ? 44.281 48.688 21.703 1 40.16 733 THR B N 1
ATOM 13058 C CA . THR B 1 733 ? 44.219 48.469 23.141 1 40.16 733 THR B CA 1
ATOM 13059 C C . THR B 1 733 ? 43.812 49.75 23.875 1 40.16 733 THR B C 1
ATOM 13061 O O . THR B 1 733 ? 44.594 50.719 23.891 1 40.16 733 THR B O 1
ATOM 13064 N N . ASP B 1 734 ? 42.75 50.281 23.828 1 37.28 734 ASP B N 1
ATOM 13065 C CA . ASP B 1 734 ? 42.469 51.219 24.891 1 37.28 734 ASP B CA 1
ATOM 13066 C C . ASP B 1 734 ? 43 50.719 26.234 1 37.28 734 ASP B C 1
ATOM 13068 O O . ASP B 1 734 ? 42.531 49.688 26.719 1 37.28 734 ASP B O 1
ATOM 13072 N N . HIS B 1 735 ? 44.25 50.938 26.703 1 35.56 735 HIS B N 1
ATOM 13073 C CA . HIS B 1 735 ? 44.938 50.781 27.969 1 35.56 735 HIS B CA 1
ATOM 13074 C C . HIS B 1 735 ? 44.062 51.188 29.141 1 35.56 735 HIS B C 1
ATOM 13076 O O . HIS B 1 735 ? 44.469 51.125 30.297 1 35.56 735 HIS B O 1
ATOM 13082 N N . MET B 1 736 ? 43.062 52 29.016 1 33.5 736 MET B N 1
ATOM 13083 C CA . MET B 1 736 ? 42.562 52.531 30.281 1 33.5 736 MET B CA 1
ATOM 13084 C C . MET B 1 736 ? 42.062 51.406 31.188 1 33.5 736 MET B C 1
ATOM 13086 O O . MET B 1 736 ? 42.031 51.531 32.406 1 33.5 736 MET B O 1
ATOM 13090 N N . TYR B 1 737 ? 41.156 50.562 30.781 1 32.28 737 TYR B N 1
ATOM 13091 C CA . TYR B 1 737 ? 40.5 49.844 31.859 1 32.28 737 TYR B CA 1
ATOM 13092 C C . TYR B 1 737 ? 41.375 48.656 32.312 1 32.28 737 TYR B C 1
ATOM 13094 O O . TYR B 1 737 ? 41.125 47.531 31.906 1 32.28 737 TYR B O 1
ATOM 13102 N N . ARG B 1 738 ? 42.719 48.875 32.375 1 34.19 738 ARG B N 1
ATOM 13103 C CA . ARG B 1 738 ? 43.438 47.969 33.281 1 34.19 738 ARG B CA 1
ATOM 13104 C C . ARG B 1 738 ? 42.938 48.094 34.719 1 34.19 738 ARG B C 1
ATOM 13106 O O . ARG B 1 738 ? 43.188 49.125 35.344 1 34.19 738 ARG B O 1
ATOM 13113 N N . GLN B 1 739 ? 41.812 47.656 35.156 1 32.19 739 GLN B N 1
ATOM 13114 C CA . GLN B 1 739 ? 41.844 47.469 36.594 1 32.19 739 GLN B CA 1
ATOM 13115 C C . GLN B 1 739 ? 43.156 46.812 37.031 1 32.19 739 GLN B C 1
ATOM 13117 O O . GLN B 1 739 ? 43.594 45.844 36.406 1 32.19 739 GLN B O 1
ATOM 13122 N N . PRO B 1 740 ? 44.031 47.469 37.844 1 32.03 740 PRO B N 1
ATOM 13123 C CA . PRO B 1 740 ? 45.219 46.906 38.531 1 32.03 740 PRO B CA 1
ATOM 13124 C C . PRO B 1 740 ? 44.938 45.562 39.188 1 32.03 740 PRO B C 1
ATOM 13126 O O . PRO B 1 740 ? 44.125 45.469 40.094 1 32.03 740 PRO B O 1
ATOM 13129 N N . ASP B 1 741 ? 44.5 44.5 38.531 1 30.59 741 ASP B N 1
ATOM 13130 C CA . ASP B 1 741 ? 44.688 43.344 39.375 1 30.59 741 ASP B CA 1
ATOM 13131 C C . ASP B 1 741 ? 46.094 43.281 39.938 1 30.59 741 ASP B C 1
ATOM 13133 O O . ASP B 1 741 ? 47.062 43.188 39.188 1 30.59 741 ASP B O 1
ATOM 13137 N N . VAL B 1 742 ? 46.531 44 41.062 1 31.97 742 VAL B N 1
ATOM 13138 C CA . VAL B 1 742 ? 47.656 43.875 41.969 1 31.97 742 VAL B CA 1
ATOM 13139 C C . VAL B 1 742 ? 48.094 42.438 42.062 1 31.97 742 VAL B C 1
ATOM 13141 O O . VAL B 1 742 ? 49.312 42.156 42.188 1 31.97 742 VAL B O 1
ATOM 13144 N N . ILE B 1 743 ? 47.219 41.469 42.562 1 32.78 743 ILE B N 1
ATOM 13145 C CA . ILE B 1 743 ? 47.781 40.281 43.219 1 32.78 743 ILE B CA 1
ATOM 13146 C C . ILE B 1 743 ? 48.5 39.406 42.188 1 32.78 743 ILE B C 1
ATOM 13148 O O . ILE B 1 743 ? 49.156 38.438 42.562 1 32.78 743 ILE B O 1
ATOM 13152 N N . SER B 1 744 ? 48.031 39.312 40.906 1 31.09 744 SER B N 1
ATOM 13153 C CA . SER B 1 744 ? 48.719 38.25 40.219 1 31.09 744 SER B CA 1
ATOM 13154 C C . SER B 1 744 ? 50.156 38.625 39.875 1 31.09 744 SER B C 1
ATOM 13156 O O . SER B 1 744 ? 50.438 38.969 38.719 1 31.09 744 SER B O 1
ATOM 13158 N N . GLN B 1 745 ? 50.844 39.531 40.531 1 31.45 745 GLN B N 1
ATOM 13159 C CA . GLN B 1 745 ? 52.281 39.656 40.281 1 31.45 745 GLN B CA 1
ATOM 13160 C C . GLN B 1 745 ? 52.969 38.312 40.281 1 31.45 745 GLN B C 1
ATOM 13162 O O . GLN B 1 745 ? 53.969 38.125 39.594 1 31.45 745 GLN B O 1
ATOM 13167 N N . SER B 1 746 ? 52.938 37.594 41.406 1 30.56 746 SER B N 1
ATOM 13168 C CA . SER B 1 746 ? 54 36.656 41.625 1 30.56 746 SER B CA 1
ATOM 13169 C C . SER B 1 746 ? 53.969 35.531 40.594 1 30.56 746 SER B C 1
ATOM 13171 O O . SER B 1 746 ? 55 34.938 40.25 1 30.56 746 SER B O 1
ATOM 13173 N N . ARG B 1 747 ? 53 34.594 40.719 1 33.56 747 ARG B N 1
ATOM 13174 C CA . ARG B 1 747 ? 53.312 33.281 40.156 1 33.56 747 ARG B CA 1
ATOM 13175 C C . ARG B 1 747 ? 53.5 33.375 38.625 1 33.56 747 ARG B C 1
ATOM 13177 O O . ARG B 1 747 ? 52.875 34.188 37.969 1 33.56 747 ARG B O 1
ATOM 13184 N N . GLY B 1 748 ? 54.562 32.938 37.969 1 33.75 748 GLY B N 1
ATOM 13185 C CA . GLY B 1 748 ? 55.188 32.812 36.656 1 33.75 748 GLY B CA 1
ATOM 13186 C C . GLY B 1 748 ? 54.188 32.531 35.531 1 33.75 748 GLY B C 1
ATOM 13187 O O . GLY B 1 748 ? 54.562 32.312 34.375 1 33.75 748 GLY B O 1
ATOM 13188 N N . ASP B 1 749 ? 53.062 31.781 35.844 1 33.84 749 ASP B N 1
ATOM 13189 C CA . ASP B 1 749 ? 52.406 31.297 34.656 1 33.84 749 ASP B CA 1
ATOM 13190 C C . ASP B 1 749 ? 51.906 32.469 33.812 1 33.84 749 ASP B C 1
ATOM 13192 O O . ASP B 1 749 ? 51 33.188 34.219 1 33.84 749 ASP B O 1
ATOM 13196 N N . HIS B 1 750 ? 52.75 33.219 33.094 1 33.28 750 HIS B N 1
ATOM 13197 C CA . HIS B 1 750 ? 52.375 34.125 32.031 1 33.28 750 HIS B CA 1
ATOM 13198 C C . HIS B 1 750 ? 51.25 33.562 31.172 1 33.28 750 HIS B C 1
ATOM 13200 O O . HIS B 1 750 ? 51.531 32.781 30.234 1 33.28 750 HIS B O 1
ATOM 13206 N N . TYR B 1 751 ? 50.156 33.031 31.719 1 33.81 751 TYR B N 1
ATOM 13207 C CA . TYR B 1 751 ? 49.094 32.875 30.734 1 33.81 751 TYR B CA 1
ATOM 13208 C C . TYR B 1 751 ? 49 34.094 29.828 1 33.81 751 TYR B C 1
ATOM 13210 O O . TYR B 1 751 ? 48.719 35.188 30.297 1 33.81 751 TYR B O 1
ATOM 13218 N N . SER B 1 752 ? 50.094 34.406 29.016 1 35.62 752 SER B N 1
ATOM 13219 C CA . SER B 1 752 ? 49.812 35.281 27.875 1 35.62 752 SER B CA 1
ATOM 13220 C C . SER B 1 752 ? 48.344 35.156 27.422 1 35.62 752 SER B C 1
ATOM 13222 O O . SER B 1 752 ? 47.906 34.094 27.031 1 35.62 752 SER B O 1
ATOM 13224 N N . ASN B 1 753 ? 47.438 35.562 28.188 1 37.91 753 ASN B N 1
ATOM 13225 C CA . ASN B 1 753 ? 46.156 35.781 27.562 1 37.91 753 ASN B CA 1
ATOM 13226 C C . ASN B 1 753 ? 46.281 36.156 26.094 1 37.91 753 ASN B C 1
ATOM 13228 O O . ASN B 1 753 ? 46.562 37.312 25.781 1 37.91 753 ASN B O 1
ATOM 13232 N N . ASP B 1 754 ? 46.969 35.438 25.266 1 42.09 754 ASP B N 1
ATOM 13233 C CA . ASP B 1 754 ? 46.875 35.5 23.812 1 42.09 754 ASP B CA 1
ATOM 13234 C C . ASP B 1 754 ? 45.562 36.125 23.375 1 42.09 754 ASP B C 1
ATOM 13236 O O . ASP B 1 754 ? 44.5 35.812 23.906 1 42.09 754 ASP B O 1
ATOM 13240 N N . GLU B 1 755 ? 45.531 37.406 22.906 1 49 755 GLU B N 1
ATOM 13241 C CA . GLU B 1 755 ? 44.5 38.25 22.328 1 49 755 GLU B CA 1
ATOM 13242 C C . GLU B 1 755 ? 43.5 37.375 21.516 1 49 755 GLU B C 1
ATOM 13244 O O . GLU B 1 755 ? 43.844 36.875 20.453 1 49 755 GLU B O 1
ATOM 13249 N N . GLN B 1 756 ? 42.781 36.594 22 1 56.44 756 GLN B N 1
ATOM 13250 C CA . GLN B 1 756 ? 41.719 35.938 21.266 1 56.44 756 GLN B CA 1
ATOM 13251 C C . GLN B 1 756 ? 41.062 36.906 20.281 1 56.44 756 GLN B C 1
ATOM 13253 O O . GLN B 1 756 ? 40.781 38.031 20.625 1 56.44 756 GLN B O 1
ATOM 13258 N N . PRO B 1 757 ? 41.125 36.594 19.078 1 64.56 757 PRO B N 1
ATOM 13259 C CA . PRO B 1 757 ? 40.5 37.469 18.094 1 64.56 757 PRO B CA 1
ATOM 13260 C C . PRO B 1 757 ? 39.062 37.844 18.469 1 64.56 757 PRO B C 1
ATOM 13262 O O . PRO B 1 757 ? 38.375 37.062 19.109 1 64.56 757 PRO B O 1
ATOM 13265 N N . ILE B 1 758 ? 38.812 39.094 18.406 1 75.69 758 ILE B N 1
ATOM 13266 C CA . ILE B 1 758 ? 37.438 39.594 18.609 1 75.69 758 ILE B CA 1
ATOM 13267 C C . ILE B 1 758 ? 36.5 39.031 17.547 1 75.69 758 ILE B C 1
ATOM 13269 O O . ILE B 1 758 ? 36.844 39 16.359 1 75.69 758 ILE B O 1
ATOM 13273 N N . LEU B 1 759 ? 35.438 38.375 17.906 1 82.69 759 LEU B N 1
ATOM 13274 C CA . LEU B 1 759 ? 34.375 37.781 17.078 1 82.69 759 LEU B CA 1
ATOM 13275 C C . LEU B 1 759 ? 34.906 36.594 16.281 1 82.69 759 LEU B C 1
ATOM 13277 O O . LEU B 1 759 ? 34.844 36.594 15.055 1 82.69 759 LEU B O 1
ATOM 13281 N N . PRO B 1 760 ? 35.5 35.688 16.828 1 81.94 760 PRO B N 1
ATOM 13282 C CA . PRO B 1 760 ? 36.094 34.562 16.141 1 81.94 760 PRO B CA 1
ATOM 13283 C C . PRO B 1 760 ? 35.094 33.688 15.391 1 81.94 760 PRO B C 1
ATOM 13285 O O . PRO B 1 760 ? 35.469 32.969 14.453 1 81.94 760 PRO B O 1
ATOM 13288 N N . ASN B 1 761 ? 33.875 33.781 15.703 1 85.75 761 ASN B N 1
ATOM 13289 C CA . ASN B 1 761 ? 32.906 32.844 15.117 1 85.75 761 ASN B CA 1
ATOM 13290 C C . ASN B 1 761 ? 31.922 33.562 14.203 1 85.75 761 ASN B C 1
ATOM 13292 O O . ASN B 1 761 ? 30.953 32.969 13.727 1 85.75 761 ASN B O 1
ATOM 13296 N N . LEU B 1 762 ? 32.062 34.812 14.008 1 89.25 762 LEU B N 1
ATOM 13297 C CA . LEU B 1 762 ? 31.141 35.562 13.172 1 89.25 762 LEU B CA 1
ATOM 13298 C C . LEU B 1 762 ? 31.234 35.125 11.719 1 89.25 762 LEU B C 1
ATOM 13300 O O . LEU B 1 762 ? 32.281 35.219 11.086 1 89.25 762 LEU B O 1
ATOM 13304 N N . GLN B 1 763 ? 30.203 34.656 11.18 1 90.19 763 GLN B N 1
ATOM 13305 C CA . GLN B 1 763 ? 30.219 34.094 9.836 1 90.19 763 GLN B CA 1
ATOM 13306 C C . GLN B 1 763 ? 29.328 34.875 8.891 1 90.19 763 GLN B C 1
ATOM 13308 O O . GLN B 1 763 ? 29.594 34.969 7.695 1 90.19 763 GLN B O 1
ATOM 13313 N N . ASN B 1 764 ? 28.234 35.5 9.453 1 92.31 764 ASN B N 1
ATOM 13314 C CA . ASN B 1 764 ? 27.234 36.125 8.594 1 92.31 764 ASN B CA 1
ATOM 13315 C C . ASN B 1 764 ? 26.922 37.562 9.039 1 92.31 764 ASN B C 1
ATOM 13317 O O . ASN B 1 764 ? 26.703 37.812 10.227 1 92.31 764 ASN B O 1
ATOM 13321 N N . ILE B 1 765 ? 26.922 38.469 8.086 1 92.19 765 ILE B N 1
ATOM 13322 C CA . ILE B 1 765 ? 26.5 39.844 8.328 1 92.19 765 ILE B CA 1
ATOM 13323 C C . ILE B 1 765 ? 25.406 40.219 7.324 1 92.19 765 ILE B C 1
ATOM 13325 O O . ILE B 1 765 ? 25.562 39.969 6.121 1 92.19 765 ILE B O 1
ATOM 13329 N N . ILE B 1 766 ? 24.391 40.719 7.816 1 93.06 766 ILE B N 1
ATOM 13330 C CA . ILE B 1 766 ? 23.266 41.125 6.969 1 93.06 766 ILE B CA 1
ATOM 13331 C C . ILE B 1 766 ? 22.938 42.594 7.227 1 93.06 766 ILE B C 1
ATOM 13333 O O . ILE B 1 766 ? 22.672 42.969 8.359 1 93.06 766 ILE B O 1
ATOM 13337 N N . LEU B 1 767 ? 22.984 43.375 6.258 1 92.81 767 LEU B N 1
ATOM 13338 C CA . LEU B 1 767 ? 22.562 44.75 6.312 1 92.81 767 LEU B CA 1
ATOM 13339 C C . LEU B 1 767 ? 21.328 44.969 5.461 1 92.81 767 LEU B C 1
ATOM 13341 O O . LEU B 1 767 ? 21.359 44.812 4.242 1 92.81 767 LEU B O 1
ATOM 13345 N N . GLN B 1 768 ? 20.312 45.406 6.148 1 93.12 768 GLN B N 1
ATOM 13346 C CA . GLN B 1 768 ? 19.047 45.5 5.43 1 93.12 768 GLN B CA 1
ATOM 13347 C C . GLN B 1 768 ? 18.391 46.875 5.633 1 93.12 768 GLN B C 1
ATOM 13349 O O . GLN B 1 768 ? 18.234 47.312 6.766 1 93.12 768 GLN B O 1
ATOM 13354 N N . ALA B 1 769 ? 17.953 47.562 4.676 1 91.88 769 ALA B N 1
ATOM 13355 C CA . ALA B 1 769 ? 17.141 48.781 4.676 1 91.88 769 ALA B CA 1
ATOM 13356 C C . ALA B 1 769 ? 17.812 49.875 5.473 1 91.88 769 ALA B C 1
ATOM 13358 O O . ALA B 1 769 ? 17.188 50.5 6.352 1 91.88 769 ALA B O 1
ATOM 13359 N N . LEU B 1 770 ? 19.078 50 5.242 1 92.12 770 LEU B N 1
ATOM 13360 C CA . LEU B 1 770 ? 19.828 51.125 5.82 1 92.12 770 LEU B CA 1
ATOM 13361 C C . LEU B 1 770 ? 20.031 52.219 4.805 1 92.12 770 LEU B C 1
ATOM 13363 O O . LEU B 1 770 ? 20.938 52.188 3.982 1 92.12 770 LEU B O 1
ATOM 13367 N N . HIS B 1 771 ? 19.328 53.25 4.898 1 88.31 771 HIS B N 1
ATOM 13368 C CA . HIS B 1 771 ? 19.219 54.25 3.834 1 88.31 771 HIS B CA 1
ATOM 13369 C C . HIS B 1 771 ? 20.422 55.188 3.82 1 88.31 771 HIS B C 1
ATOM 13371 O O . HIS B 1 771 ? 20.781 55.719 2.771 1 88.31 771 HIS B O 1
ATOM 13377 N N . LYS B 1 772 ? 21.125 55.406 4.902 1 87.69 772 LYS B N 1
ATOM 13378 C CA . LYS B 1 772 ? 22.203 56.406 4.953 1 87.69 772 LYS B CA 1
ATOM 13379 C C . LYS B 1 772 ? 23.547 55.719 5.168 1 87.69 772 LYS B C 1
ATOM 13381 O O . LYS B 1 772 ? 24.578 56.375 5.277 1 87.69 772 LYS B O 1
ATOM 13386 N N . VAL B 1 773 ? 23.609 54.438 5.004 1 89.69 773 VAL B N 1
ATOM 13387 C CA . VAL B 1 773 ? 24.766 53.719 5.504 1 89.69 773 VAL B CA 1
ATOM 13388 C C . VAL B 1 773 ? 25.906 53.812 4.504 1 89.69 773 VAL B C 1
ATOM 13390 O O . VAL B 1 773 ? 25.688 53.812 3.289 1 89.69 773 VAL B O 1
ATOM 13393 N N . LYS B 1 774 ? 27.125 54 4.957 1 88.81 774 LYS B N 1
ATOM 13394 C CA . LYS B 1 774 ? 28.375 53.875 4.223 1 88.81 774 LYS B CA 1
ATOM 13395 C C . LYS B 1 774 ? 29.328 52.875 4.906 1 88.81 774 LYS B C 1
ATOM 13397 O O . LYS B 1 774 ? 29.453 52.875 6.133 1 88.81 774 LYS B O 1
ATOM 13402 N N . ILE B 1 775 ? 29.812 51.938 4.195 1 90.38 775 ILE B N 1
ATOM 13403 C CA . ILE B 1 775 ? 30.766 51 4.742 1 90.38 775 ILE B CA 1
ATOM 13404 C C . ILE B 1 775 ? 32.188 51.5 4.523 1 90.38 775 ILE B C 1
ATOM 13406 O O . ILE B 1 775 ? 32.688 51.531 3.393 1 90.38 775 ILE B O 1
ATOM 13410 N N . ILE B 1 776 ? 32.844 51.844 5.602 1 86.12 776 ILE B N 1
ATOM 13411 C CA . ILE B 1 776 ? 34.156 52.5 5.527 1 86.12 776 ILE B CA 1
ATOM 13412 C C . ILE B 1 776 ? 35.25 51.531 5.957 1 86.12 776 ILE B C 1
ATOM 13414 O O . ILE B 1 776 ? 35.156 50.906 7.008 1 86.12 776 ILE B O 1
ATOM 13418 N N . TYR B 1 777 ? 36.188 51.375 5.105 1 88.25 777 TYR B N 1
ATOM 13419 C CA . TYR B 1 777 ? 37.344 50.562 5.441 1 88.25 777 TYR B CA 1
ATOM 13420 C C . TYR B 1 777 ? 38.469 51.406 5.969 1 88.25 777 TYR B C 1
ATOM 13422 O O . TYR B 1 777 ? 38.906 52.344 5.301 1 88.25 777 TYR B O 1
ATOM 13430 N N . LYS B 1 778 ? 38.938 51.125 7.125 1 82.94 778 LYS B N 1
ATOM 13431 C CA . LYS B 1 778 ? 40.062 51.844 7.715 1 82.94 778 LYS B CA 1
ATOM 13432 C C . LYS B 1 778 ? 41.312 51 7.715 1 82.94 778 LYS B C 1
ATOM 13434 O O . LYS B 1 778 ? 42.312 51.344 7.066 1 82.94 778 LYS B O 1
ATOM 13439 N N . SER B 1 779 ? 41.25 49.906 8.492 1 79.31 779 SER B N 1
ATOM 13440 C CA . SER B 1 779 ? 42.375 49 8.531 1 79.31 779 SER B CA 1
ATOM 13441 C C . SER B 1 779 ? 41.969 47.594 8.977 1 79.31 779 SER B C 1
ATOM 13443 O O . SER B 1 779 ? 40.875 47.406 9.547 1 79.31 779 SER B O 1
ATOM 13445 N N . GLY B 1 780 ? 42.719 46.656 8.5 1 79.12 780 GLY B N 1
ATOM 13446 C CA . GLY B 1 780 ? 42.531 45.281 8.984 1 79.12 780 GLY B CA 1
ATOM 13447 C C . GLY B 1 780 ? 41.5 44.5 8.203 1 79.12 780 GLY B C 1
ATOM 13448 O O . GLY B 1 780 ? 41.344 44.719 6.996 1 79.12 780 GLY B O 1
ATOM 13449 N N . CYS B 1 781 ? 41.031 43.406 8.758 1 82.81 781 CYS B N 1
ATOM 13450 C CA . CYS B 1 781 ? 40.031 42.594 8.094 1 82.81 781 CYS B CA 1
ATOM 13451 C C . CYS B 1 781 ? 39.156 41.844 9.109 1 82.81 781 CYS B C 1
ATOM 13453 O O . CYS B 1 781 ? 39.5 41.781 10.297 1 82.81 781 CYS B O 1
ATOM 13455 N N . VAL B 1 782 ? 38 41.562 8.758 1 84.88 782 VAL B N 1
ATOM 13456 C CA . VAL B 1 782 ? 37.094 40.688 9.5 1 84.88 782 VAL B CA 1
ATOM 13457 C C . VAL B 1 782 ? 37.312 39.25 9.023 1 84.88 782 VAL B C 1
ATOM 13459 O O . VAL B 1 782 ? 36.75 38.844 8 1 84.88 782 VAL B O 1
ATOM 13462 N N . GLN B 1 783 ? 37.969 38.531 9.68 1 81.12 783 GLN B N 1
ATOM 13463 C CA . GLN B 1 783 ? 38.625 37.312 9.227 1 81.12 783 GLN B CA 1
ATOM 13464 C C . GLN B 1 783 ? 37.594 36.219 8.961 1 81.12 783 GLN B C 1
ATOM 13466 O O . GLN B 1 783 ? 37.688 35.5 7.965 1 81.12 783 GLN B O 1
ATOM 13471 N N . ASN B 1 784 ? 36.531 35.969 9.688 1 86.12 784 ASN B N 1
ATOM 13472 C CA . ASN B 1 784 ? 35.781 34.719 9.641 1 86.12 784 ASN B CA 1
ATOM 13473 C C . ASN B 1 784 ? 34.438 34.906 8.961 1 86.12 784 ASN B C 1
ATOM 13475 O O . ASN B 1 784 ? 33.594 34.031 9.031 1 86.12 784 ASN B O 1
ATOM 13479 N N . ILE B 1 785 ? 34.25 35.938 8.219 1 89.62 785 ILE B N 1
ATOM 13480 C CA . ILE B 1 785 ? 32.969 36.156 7.547 1 89.62 785 ILE B CA 1
ATOM 13481 C C . ILE B 1 785 ? 32.906 35.312 6.289 1 89.62 785 ILE B C 1
ATOM 13483 O O . ILE B 1 785 ? 33.812 35.344 5.449 1 89.62 785 ILE B O 1
ATOM 13487 N N . THR B 1 786 ? 31.906 34.531 6.18 1 90 786 THR B N 1
ATOM 13488 C CA . THR B 1 786 ? 31.734 33.656 5.02 1 90 786 THR B CA 1
ATOM 13489 C C . THR B 1 786 ? 30.641 34.188 4.102 1 90 786 THR B C 1
ATOM 13491 O O . THR B 1 786 ? 30.641 33.906 2.898 1 90 786 THR B O 1
ATOM 13494 N N . SER B 1 787 ? 29.672 34.906 4.68 1 92.81 787 SER B N 1
ATOM 13495 C CA . SER B 1 787 ? 28.578 35.406 3.867 1 92.81 787 SER B CA 1
ATOM 13496 C C . SER B 1 787 ? 28.266 36.875 4.227 1 92.81 787 SER B C 1
ATOM 13498 O O . SER B 1 787 ? 28.25 37.219 5.402 1 92.81 787 SER B O 1
ATOM 13500 N N . LEU B 1 788 ? 28.031 37.656 3.217 1 91.31 788 LEU B N 1
ATOM 13501 C CA . LEU B 1 788 ? 27.656 39.062 3.369 1 91.31 788 LEU B CA 1
ATOM 13502 C C . LEU B 1 788 ? 26.438 39.406 2.52 1 91.31 788 LEU B C 1
ATOM 13504 O O . LEU B 1 788 ? 26.453 39.219 1.3 1 91.31 788 LEU B O 1
ATOM 13508 N N . TYR B 1 789 ? 25.422 39.875 3.191 1 92.75 789 TYR B N 1
ATOM 13509 C CA . TYR B 1 789 ? 24.172 40.219 2.518 1 92.75 789 TYR B CA 1
ATOM 13510 C C . TYR B 1 789 ? 23.859 41.688 2.682 1 92.75 789 TYR B C 1
ATOM 13512 O O . TYR B 1 789 ? 23.828 42.188 3.803 1 92.75 789 TYR B O 1
ATOM 13520 N N . ILE B 1 790 ? 23.641 42.375 1.639 1 92.88 790 ILE B N 1
ATOM 13521 C CA . ILE B 1 790 ? 23.25 43.781 1.649 1 92.88 790 ILE B CA 1
ATOM 13522 C C . ILE B 1 790 ? 21.969 43.938 0.84 1 92.88 790 ILE B C 1
ATOM 13524 O O . ILE B 1 790 ? 21.984 43.844 -0.387 1 92.88 790 ILE B O 1
ATOM 13528 N N . TRP B 1 791 ? 20.922 44.312 1.612 1 91.5 791 TRP B N 1
ATOM 13529 C CA . TRP B 1 791 ? 19.609 44.375 0.981 1 91.5 791 TRP B CA 1
ATOM 13530 C C . TRP B 1 791 ? 18.984 45.75 1.117 1 91.5 791 TRP B C 1
ATOM 13532 O O . TRP B 1 791 ? 18.953 46.312 2.211 1 91.5 791 TRP B O 1
ATOM 13542 N N . TYR B 1 792 ? 18.516 46.406 0.16 1 90.62 792 TYR B N 1
ATOM 13543 C CA . TYR B 1 792 ? 17.688 47.594 0.097 1 90.62 792 TYR B CA 1
ATOM 13544 C C . TYR B 1 792 ? 18.375 48.781 0.752 1 90.62 792 TYR B C 1
ATOM 13546 O O . TYR B 1 792 ? 17.75 49.531 1.51 1 90.62 792 TYR B O 1
ATOM 13554 N N . CYS B 1 793 ? 19.594 48.719 0.672 1 91.56 793 CYS B N 1
ATOM 13555 C CA . CYS B 1 793 ? 20.344 49.906 1.114 1 91.56 793 CYS B CA 1
ATOM 13556 C C . CYS B 1 793 ? 20.469 50.938 -0.005 1 91.56 793 CYS B C 1
ATOM 13558 O O . CYS B 1 793 ? 21.5 51 -0.683 1 91.56 793 CYS B O 1
ATOM 13560 N N . HIS B 1 794 ? 19.547 51.781 -0.139 1 86.75 794 HIS B N 1
ATOM 13561 C CA . HIS B 1 794 ? 19.391 52.656 -1.277 1 86.75 794 HIS B CA 1
ATOM 13562 C C . HIS B 1 794 ? 20.453 53.781 -1.245 1 86.75 794 HIS B C 1
ATOM 13564 O O . HIS B 1 794 ? 20.797 54.344 -2.283 1 86.75 794 HIS B O 1
ATOM 13570 N N . GLY B 1 795 ? 20.984 54.094 -0.191 1 85.06 795 GLY B N 1
ATOM 13571 C CA . GLY B 1 795 ? 21.953 55.188 -0.086 1 85.06 795 GLY B CA 1
ATOM 13572 C C . GLY B 1 795 ? 23.375 54.75 -0.379 1 85.06 795 GLY B C 1
ATOM 13573 O O . GLY B 1 795 ? 24.266 55.594 -0.513 1 85.06 795 GLY B O 1
ATOM 13574 N N . LEU B 1 796 ? 23.547 53.5 -0.583 1 89.44 796 LEU B N 1
ATOM 13575 C CA . LEU B 1 796 ? 24.906 53 -0.79 1 89.44 796 LEU B CA 1
ATOM 13576 C C . LEU B 1 796 ? 25.359 53.219 -2.227 1 89.44 796 LEU B C 1
ATOM 13578 O O . LEU B 1 796 ? 24.75 52.688 -3.166 1 89.44 796 LEU B O 1
ATOM 13582 N N . GLU B 1 797 ? 26.375 54 -2.486 1 87 797 GLU B N 1
ATOM 13583 C CA . GLU B 1 797 ? 26.906 54.281 -3.816 1 87 797 GLU B CA 1
ATOM 13584 C C . GLU B 1 797 ? 28.062 53.344 -4.164 1 87 797 GLU B C 1
ATOM 13586 O O . GLU B 1 797 ? 28.172 52.875 -5.305 1 87 797 GLU B O 1
ATOM 13591 N N . GLU B 1 798 ? 28.891 53.156 -3.156 1 87.56 798 GLU B N 1
ATOM 13592 C CA . GLU B 1 798 ? 29.984 52.188 -3.268 1 87.56 798 GLU B CA 1
ATOM 13593 C C . GLU B 1 798 ? 29.906 51.156 -2.166 1 87.56 798 GLU B C 1
ATOM 13595 O O . GLU B 1 798 ? 29.531 51.438 -1.032 1 87.56 798 GLU B O 1
ATOM 13600 N N . LEU B 1 799 ? 30.156 49.938 -2.463 1 86.12 799 LEU B N 1
ATOM 13601 C CA . LEU B 1 799 ? 30.078 48.844 -1.47 1 86.12 799 LEU B CA 1
ATOM 13602 C C . LEU B 1 799 ? 31.016 49.125 -0.305 1 86.12 799 LEU B C 1
ATOM 13604 O O . LEU B 1 799 ? 30.625 49.031 0.858 1 86.12 799 LEU B O 1
ATOM 13608 N N . ILE B 1 800 ? 32.312 49.406 -0.596 1 86.25 800 ILE B N 1
ATOM 13609 C CA . ILE B 1 800 ? 33.281 49.75 0.435 1 86.25 800 ILE B CA 1
ATOM 13610 C C . ILE B 1 800 ? 34 51.031 0.077 1 86.25 800 ILE B C 1
ATOM 13612 O O . ILE B 1 800 ? 34.438 51.219 -1.052 1 86.25 800 ILE B O 1
ATOM 13616 N N . THR B 1 801 ? 34 52.062 1.019 1 83.56 801 THR B N 1
ATOM 13617 C CA . THR B 1 801 ? 34.656 53.344 0.827 1 83.56 801 THR B CA 1
ATOM 13618 C C . THR B 1 801 ? 35.906 53.469 1.697 1 83.56 801 THR B C 1
ATOM 13620 O O . THR B 1 801 ? 35.906 52.969 2.83 1 83.56 801 THR B O 1
ATOM 13623 N N . LEU B 1 802 ? 36.969 53.969 1.146 1 82.88 802 LEU B N 1
ATOM 13624 C CA . LEU B 1 802 ? 38.188 54.188 1.9 1 82.88 802 LEU B CA 1
ATOM 13625 C C . LEU B 1 802 ? 38.125 55.438 2.734 1 82.88 802 LEU B C 1
ATOM 13627 O O . LEU B 1 802 ? 37.562 56.438 2.297 1 82.88 802 LEU B O 1
ATOM 13631 N N . SER B 1 803 ? 38.531 55.469 3.969 1 76.69 803 SER B N 1
ATOM 13632 C CA . SER B 1 803 ? 38.5 56.625 4.859 1 76.69 803 SER B CA 1
ATOM 13633 C C . SER B 1 803 ? 39.406 57.75 4.332 1 76.69 803 SER B C 1
ATOM 13635 O O . SER B 1 803 ? 40.438 57.5 3.709 1 76.69 803 SER B O 1
ATOM 13637 N N . ASP B 1 804 ? 38.969 59.156 4.309 1 60.91 804 ASP B N 1
ATOM 13638 C CA . ASP B 1 804 ? 39.656 60.375 3.846 1 60.91 804 ASP B CA 1
ATOM 13639 C C . ASP B 1 804 ? 41 60.531 4.516 1 60.91 804 ASP B C 1
ATOM 13641 O O . ASP B 1 804 ? 41.875 61.219 3.99 1 60.91 804 ASP B O 1
ATOM 13645 N N . ASP B 1 805 ? 41.25 60.344 5.777 1 52.5 805 ASP B N 1
ATOM 13646 C CA . ASP B 1 805 ? 42.531 60.656 6.406 1 52.5 805 ASP B CA 1
ATOM 13647 C C . ASP B 1 805 ? 43.688 60.031 5.629 1 52.5 805 ASP B C 1
ATOM 13649 O O . ASP B 1 805 ? 44.812 60.5 5.68 1 52.5 805 ASP B O 1
ATOM 13653 N N . GLU B 1 806 ? 43.531 59 5.023 1 49.94 806 GLU B N 1
ATOM 13654 C CA . GLU B 1 806 ? 44.625 58.438 4.223 1 49.94 806 GLU B CA 1
ATOM 13655 C C . GLU B 1 806 ? 44.656 59.062 2.826 1 49.94 806 GLU B C 1
ATOM 13657 O O . GLU B 1 806 ? 45.562 58.781 2.037 1 49.94 806 GLU B O 1
ATOM 13662 N N . GLN B 1 807 ? 43.562 59.75 2.488 1 43.88 807 GLN B N 1
ATOM 13663 C CA . GLN B 1 807 ? 43.719 60.5 1.241 1 43.88 807 GLN B CA 1
ATOM 13664 C C . GLN B 1 807 ? 44.688 61.656 1.397 1 43.88 807 GLN B C 1
ATOM 13666 O O . GLN B 1 807 ? 45.25 62.125 0.412 1 43.88 807 GLN B O 1
ATOM 13671 N N . GLY B 1 808 ? 44.781 62.406 2.629 1 38.28 808 GLY B N 1
ATOM 13672 C CA . GLY B 1 808 ? 45.594 63.625 2.826 1 38.28 808 GLY B CA 1
ATOM 13673 C C . GLY B 1 808 ? 47.062 63.344 2.793 1 38.28 808 GLY B C 1
ATOM 13674 O O . GLY B 1 808 ? 47.875 64.25 2.781 1 38.28 808 GLY B O 1
ATOM 13675 N N . THR B 1 809 ? 47.531 62.281 3.469 1 39.16 809 THR B N 1
ATOM 13676 C CA . THR B 1 809 ? 48.969 62.281 3.426 1 39.16 809 THR B CA 1
ATOM 13677 C C . THR B 1 809 ? 49.469 62.219 1.985 1 39.16 809 THR B C 1
ATOM 13679 O O . THR B 1 809 ? 50.688 62.156 1.742 1 39.16 809 THR B O 1
ATOM 13682 N N . ALA B 1 810 ? 48.656 61.812 1.064 1 37 810 ALA B N 1
ATOM 13683 C CA . ALA B 1 810 ? 49.25 61.844 -0.267 1 37 810 ALA B CA 1
ATOM 13684 C C . ALA B 1 810 ? 49.25 63.25 -0.842 1 37 810 ALA B C 1
ATOM 13686 O O . ALA B 1 810 ? 49.562 63.438 -2.016 1 37 810 ALA B O 1
ATOM 13687 N N . ALA B 1 811 ? 48.625 64.25 -0.293 1 36.31 811 ALA B N 1
ATOM 13688 C CA . ALA B 1 811 ? 48.656 65.438 -1.111 1 36.31 811 ALA B CA 1
ATOM 13689 C C . ALA B 1 811 ? 50.094 65.938 -1.263 1 36.31 811 ALA B C 1
ATOM 13691 O O . ALA B 1 811 ? 50.344 66.875 -2.004 1 36.31 811 ALA B O 1
ATOM 13692 N N . ASN B 1 812 ? 50.906 65.938 -0.283 1 33.03 812 ASN B N 1
ATOM 13693 C CA . ASN B 1 812 ? 52.094 66.75 -0.58 1 33.03 812 ASN B CA 1
ATOM 13694 C C . ASN B 1 812 ? 52.938 66.188 -1.7 1 33.03 812 ASN B C 1
ATOM 13696 O O . ASN B 1 812 ? 53.969 66.688 -2.055 1 33.03 812 ASN B O 1
ATOM 13700 N N . SER B 1 813 ? 53.344 64.875 -1.74 1 32.22 813 SER B N 1
ATOM 13701 C CA . SER B 1 813 ? 54.5 64.688 -2.643 1 32.22 813 SER B CA 1
ATOM 13702 C C . SER B 1 813 ? 54.062 64.875 -4.098 1 32.22 813 SER B C 1
ATOM 13704 O O . SER B 1 813 ? 52.875 64.812 -4.414 1 32.22 813 SER B O 1
ATOM 13706 N N . SER B 1 814 ? 55.094 64.812 -5.195 1 32.31 814 SER B N 1
ATOM 13707 C CA . SER B 1 814 ? 55.219 65.188 -6.609 1 32.31 814 SER B CA 1
ATOM 13708 C C . SER B 1 814 ? 54.125 64.562 -7.441 1 32.31 814 SER B C 1
ATOM 13710 O O . SER B 1 814 ? 53.469 63.594 -6.996 1 32.31 814 SER B O 1
ATOM 13712 N N . GLU B 1 815 ? 53.938 65.125 -8.758 1 35 815 GLU B N 1
ATOM 13713 C CA . GLU B 1 815 ? 53.125 64.875 -9.945 1 35 815 GLU B CA 1
ATOM 13714 C C . GLU B 1 815 ? 52.875 63.406 -10.211 1 35 815 GLU B C 1
ATOM 13716 O O . GLU B 1 815 ? 51.812 63 -10.648 1 35 815 GLU B O 1
ATOM 13721 N N . GLN B 1 816 ? 54 62.656 -10.578 1 33.06 816 GLN B N 1
ATOM 13722 C CA . GLN B 1 816 ? 54.031 61.375 -11.297 1 33.06 816 GLN B CA 1
ATOM 13723 C C . GLN B 1 816 ? 53.469 60.25 -10.438 1 33.06 816 GLN B C 1
ATOM 13725 O O . GLN B 1 816 ? 53.812 59.094 -10.617 1 33.06 816 GLN B O 1
ATOM 13730 N N . ALA B 1 817 ? 53.219 60.406 -9.18 1 33.66 817 ALA B N 1
ATOM 13731 C CA . ALA B 1 817 ? 52.938 59.188 -8.422 1 33.66 817 ALA B CA 1
ATOM 13732 C C . ALA B 1 817 ? 51.719 58.469 -8.984 1 33.66 817 ALA B C 1
ATOM 13734 O O . ALA B 1 817 ? 50.625 59 -9 1 33.66 817 ALA B O 1
ATOM 13735 N N . ALA B 1 818 ? 51.844 57.406 -9.844 1 38.66 818 ALA B N 1
ATOM 13736 C CA . ALA B 1 818 ? 50.969 56.344 -10.328 1 38.66 818 ALA B CA 1
ATOM 13737 C C . ALA B 1 818 ? 49.938 55.969 -9.281 1 38.66 818 ALA B C 1
ATOM 13739 O O . ALA B 1 818 ? 50.25 55.75 -8.109 1 38.66 818 ALA B O 1
ATOM 13740 N N . ARG B 1 819 ? 48.75 56.469 -9.336 1 42.34 819 ARG B N 1
ATOM 13741 C CA . ARG B 1 819 ? 47.531 56.125 -8.594 1 42.34 819 ARG B CA 1
ATOM 13742 C C . ARG B 1 819 ? 47.625 54.719 -8.047 1 42.34 819 ARG B C 1
ATOM 13744 O O . ARG B 1 819 ? 47.406 53.75 -8.773 1 42.34 819 ARG B O 1
ATOM 13751 N N . ILE B 1 820 ? 48.562 54.312 -7.285 1 46.94 820 ILE B N 1
ATOM 13752 C CA . ILE B 1 820 ? 48.75 52.969 -6.711 1 46.94 820 ILE B CA 1
ATOM 13753 C C . ILE B 1 820 ? 47.438 52.469 -6.113 1 46.94 820 ILE B C 1
ATOM 13755 O O . ILE B 1 820 ? 46.906 53.062 -5.172 1 46.94 820 ILE B O 1
ATOM 13759 N N . CYS B 1 821 ? 46.656 51.906 -7 1 59.09 821 CYS B N 1
ATOM 13760 C CA . CYS B 1 821 ? 45.469 51.188 -6.586 1 59.09 821 CYS B CA 1
ATOM 13761 C C . CYS B 1 821 ? 45.781 50.188 -5.473 1 59.09 821 CYS B C 1
ATOM 13763 O O . CYS B 1 821 ? 46.625 49.312 -5.648 1 59.09 821 CYS B O 1
ATOM 13765 N N . ARG B 1 822 ? 45.625 50.562 -4.195 1 72.69 822 ARG B N 1
ATOM 13766 C CA . ARG B 1 822 ? 45.844 49.688 -3.033 1 72.69 822 ARG B CA 1
ATOM 13767 C C . ARG B 1 822 ? 44.906 48.5 -3.039 1 72.69 822 ARG B C 1
ATOM 13769 O O . ARG B 1 822 ? 43.688 48.656 -3.268 1 72.69 822 ARG B O 1
ATOM 13776 N N . ASP B 1 823 ? 45.5 47.312 -3.088 1 79.69 823 ASP B N 1
ATOM 13777 C CA . ASP B 1 823 ? 44.719 46.094 -2.959 1 79.69 823 ASP B CA 1
ATOM 13778 C C . ASP B 1 823 ? 44.219 45.875 -1.523 1 79.69 823 ASP B C 1
ATOM 13780 O O . ASP B 1 823 ? 45.031 45.875 -0.59 1 79.69 823 ASP B O 1
ATOM 13784 N N . ILE B 1 824 ? 42.906 45.969 -1.303 1 83.69 824 ILE B N 1
ATOM 13785 C CA . ILE B 1 824 ? 42.312 45.781 0.025 1 83.69 824 ILE B CA 1
ATOM 13786 C C . ILE B 1 824 ? 41.562 44.469 0.08 1 83.69 824 ILE B C 1
ATOM 13788 O O . ILE B 1 824 ? 40.844 44.094 -0.871 1 83.69 824 ILE B O 1
ATOM 13792 N N . THR B 1 825 ? 41.75 43.688 1.16 1 87.19 825 THR B N 1
ATOM 13793 C CA . THR B 1 825 ? 41.031 42.438 1.419 1 87.19 825 THR B CA 1
ATOM 13794 C C . THR B 1 825 ? 40.312 42.531 2.752 1 87.19 825 THR B C 1
ATOM 13796 O O . THR B 1 825 ? 40.688 41.875 3.721 1 87.19 825 THR B O 1
ATOM 13799 N N . PRO B 1 826 ? 39.188 43.188 2.75 1 86.38 826 PRO B N 1
ATOM 13800 C CA . PRO B 1 826 ? 38.438 43.344 4.004 1 86.38 826 PRO B CA 1
ATOM 13801 C C . PRO B 1 826 ? 37.875 42.031 4.523 1 86.38 826 PRO B C 1
ATOM 13803 O O . PRO B 1 826 ? 37.719 41.844 5.734 1 86.38 826 PRO B O 1
ATOM 13806 N N . PHE B 1 827 ? 37.469 41.031 3.695 1 89.81 827 PHE B N 1
ATOM 13807 C CA . PHE B 1 827 ? 36.875 39.75 4.059 1 89.81 827 PHE B CA 1
ATOM 13808 C C . PHE B 1 827 ? 37.625 38.594 3.377 1 89.81 827 PHE B C 1
ATOM 13810 O O . PHE B 1 827 ? 37.156 38.094 2.355 1 89.81 827 PHE B O 1
ATOM 13817 N N . PRO B 1 828 ? 38.562 38.125 3.904 1 87.62 828 PRO B N 1
ATOM 13818 C CA . PRO B 1 828 ? 39.406 37.125 3.244 1 87.62 828 PRO B CA 1
ATOM 13819 C C . PRO B 1 828 ? 38.688 35.812 3.061 1 87.62 828 PRO B C 1
ATOM 13821 O O . PRO B 1 828 ? 38.969 35.062 2.111 1 87.62 828 PRO B O 1
ATOM 13824 N N . ASN B 1 829 ? 37.781 35.469 3.941 1 89.56 829 ASN B N 1
ATOM 13825 C CA . ASN B 1 829 ? 37.125 34.156 3.877 1 89.56 829 ASN B CA 1
ATOM 13826 C C . ASN B 1 829 ? 35.719 34.25 3.328 1 89.56 829 ASN B C 1
ATOM 13828 O O . ASN B 1 829 ? 34.906 33.344 3.527 1 89.56 829 ASN B O 1
ATOM 13832 N N . LEU B 1 830 ? 35.375 35.25 2.666 1 90.56 830 LEU B N 1
ATOM 13833 C CA . LEU B 1 830 ? 34.062 35.469 2.131 1 90.56 830 LEU B CA 1
ATOM 13834 C C . LEU B 1 830 ? 33.75 34.5 0.986 1 90.56 830 LEU B C 1
ATOM 13836 O O . LEU B 1 830 ? 34.5 34.469 0 1 90.56 830 LEU B O 1
ATOM 13840 N N . LYS B 1 831 ? 32.781 33.75 1.035 1 89.81 831 LYS B N 1
ATOM 13841 C CA . LYS B 1 831 ? 32.438 32.75 0.016 1 89.81 831 LYS B CA 1
ATOM 13842 C C . LYS B 1 831 ? 31.203 33.188 -0.774 1 89.81 831 LYS B C 1
ATOM 13844 O O . LYS B 1 831 ? 31.047 32.844 -1.941 1 89.81 831 LYS B O 1
ATOM 13849 N N . GLU B 1 832 ? 30.25 33.906 -0.07 1 91.94 832 GLU B N 1
ATOM 13850 C CA . GLU B 1 832 ? 29.016 34.312 -0.716 1 91.94 832 GLU B CA 1
ATOM 13851 C C . GLU B 1 832 ? 28.766 35.812 -0.523 1 91.94 832 GLU B C 1
ATOM 13853 O O . GLU B 1 832 ? 28.859 36.344 0.592 1 91.94 832 GLU B O 1
ATOM 13858 N N . LEU B 1 833 ? 28.453 36.5 -1.588 1 90.62 833 LEU B N 1
ATOM 13859 C CA . LEU B 1 833 ? 28.078 37.906 -1.573 1 90.62 833 LEU B CA 1
ATOM 13860 C C . LEU B 1 833 ? 26.734 38.125 -2.275 1 90.62 833 LEU B C 1
ATOM 13862 O O . LEU B 1 833 ? 26.578 37.75 -3.441 1 90.62 833 LEU B O 1
ATOM 13866 N N . TYR B 1 834 ? 25.844 38.656 -1.521 1 92.44 834 TYR B N 1
ATOM 13867 C CA . TYR B 1 834 ? 24.5 38.875 -2.057 1 92.44 834 TYR B CA 1
ATOM 13868 C C . TYR B 1 834 ? 24.125 40.344 -2.016 1 92.44 834 TYR B C 1
ATOM 13870 O O . TYR B 1 834 ? 24.016 40.938 -0.939 1 92.44 834 TYR B O 1
ATOM 13878 N N . LEU B 1 835 ? 23.891 40.938 -3.15 1 91.44 835 LEU B N 1
ATOM 13879 C CA . LEU B 1 835 ? 23.469 42.312 -3.275 1 91.44 835 LEU B CA 1
ATOM 13880 C C . LEU B 1 835 ? 22.062 42.406 -3.875 1 91.44 835 LEU B C 1
ATOM 13882 O O . LEU B 1 835 ? 21.828 41.938 -4.984 1 91.44 835 LEU B O 1
ATOM 13886 N N . HIS B 1 836 ? 21.188 43 -3.072 1 91.81 836 HIS B N 1
ATOM 13887 C CA . HIS B 1 836 ? 19.812 43.062 -3.525 1 91.81 836 HIS B CA 1
ATOM 13888 C C . HIS B 1 836 ? 19.234 44.5 -3.373 1 91.81 836 HIS B C 1
ATOM 13890 O O . HIS B 1 836 ? 19.266 45.062 -2.281 1 91.81 836 HIS B O 1
ATOM 13896 N N . GLY B 1 837 ? 18.719 45.062 -4.359 1 89.75 837 GLY B N 1
ATOM 13897 C CA . GLY B 1 837 ? 17.969 46.312 -4.305 1 89.75 837 GLY B CA 1
ATOM 13898 C C . GLY B 1 837 ? 18.844 47.5 -3.979 1 89.75 837 GLY B C 1
ATOM 13899 O O . GLY B 1 837 ? 18.484 48.344 -3.135 1 89.75 837 GLY B O 1
ATOM 13900 N N . LEU B 1 838 ? 20 47.531 -4.477 1 91.62 838 LEU B N 1
ATOM 13901 C CA . LEU B 1 838 ? 20.875 48.688 -4.301 1 91.62 838 LEU B CA 1
ATOM 13902 C C . LEU B 1 838 ? 20.703 49.688 -5.445 1 91.62 838 LEU B C 1
ATOM 13904 O O . LEU B 1 838 ? 21.453 49.656 -6.418 1 91.62 838 LEU B O 1
ATOM 13908 N N . ALA B 1 839 ? 19.781 50.594 -5.328 1 87.94 839 ALA B N 1
ATOM 13909 C CA . ALA B 1 839 ? 19.375 51.469 -6.418 1 87.94 839 ALA B CA 1
ATOM 13910 C C . ALA B 1 839 ? 20.5 52.406 -6.82 1 87.94 839 ALA B C 1
ATOM 13912 O O . ALA B 1 839 ? 20.656 52.75 -8 1 87.94 839 ALA B O 1
ATOM 13913 N N . ASN B 1 840 ? 21.359 52.844 -5.926 1 89.44 840 ASN B N 1
ATOM 13914 C CA . ASN B 1 840 ? 22.344 53.906 -6.23 1 89.44 840 ASN B CA 1
ATOM 13915 C C . ASN B 1 840 ? 23.766 53.344 -6.219 1 89.44 840 ASN B C 1
ATOM 13917 O O . ASN B 1 840 ? 24.734 54.094 -6.289 1 89.44 840 ASN B O 1
ATOM 13921 N N . CYS B 1 841 ? 23.891 52.031 -6.191 1 90 841 CYS B N 1
ATOM 13922 C CA . CYS B 1 841 ? 25.234 51.469 -6.164 1 90 841 CYS B CA 1
ATOM 13923 C C . CYS B 1 841 ? 25.859 51.469 -7.551 1 90 841 CYS B C 1
ATOM 13925 O O . CYS B 1 841 ? 25.359 50.844 -8.477 1 90 841 CYS B O 1
ATOM 13927 N N . ARG B 1 842 ? 26.984 52.188 -7.68 1 87.31 842 ARG B N 1
ATOM 13928 C CA . ARG B 1 842 ? 27.594 52.344 -8.992 1 87.31 842 ARG B CA 1
ATOM 13929 C C . ARG B 1 842 ? 28.828 51.438 -9.133 1 87.31 842 ARG B C 1
ATOM 13931 O O . ARG B 1 842 ? 29.156 51.031 -10.242 1 87.31 842 ARG B O 1
ATOM 13938 N N . ALA B 1 843 ? 29.531 51.344 -8.062 1 86 843 ALA B N 1
ATOM 13939 C CA . ALA B 1 843 ? 30.734 50.531 -8.133 1 86 843 ALA B CA 1
ATOM 13940 C C . ALA B 1 843 ? 30.953 49.75 -6.836 1 86 843 ALA B C 1
ATOM 13942 O O . ALA B 1 843 ? 30.375 50.062 -5.805 1 86 843 ALA B O 1
ATOM 13943 N N . LEU B 1 844 ? 31.734 48.656 -6.879 1 84.12 844 LEU B N 1
ATOM 13944 C CA . LEU B 1 844 ? 32.062 47.875 -5.691 1 84.12 844 LEU B CA 1
ATOM 13945 C C . LEU B 1 844 ? 33.125 48.562 -4.867 1 84.12 844 LEU B C 1
ATOM 13947 O O . LEU B 1 844 ? 33.188 48.406 -3.645 1 84.12 844 LEU B O 1
ATOM 13951 N N . CYS B 1 845 ? 34.031 49.156 -5.488 1 77.81 845 CYS B N 1
ATOM 13952 C CA . CYS B 1 845 ? 35.062 49.875 -4.766 1 77.81 845 CYS B CA 1
ATOM 13953 C C . CYS B 1 845 ? 35.344 51.219 -5.461 1 77.81 845 CYS B C 1
ATOM 13955 O O . CYS B 1 845 ? 35 51.406 -6.621 1 77.81 845 CYS B O 1
ATOM 13957 N N . SER B 1 846 ? 35.938 52.125 -4.613 1 69.75 846 SER B N 1
ATOM 13958 C CA . SER B 1 846 ? 36.375 53.406 -5.148 1 69.75 846 SER B CA 1
ATOM 13959 C C . SER B 1 846 ? 37.5 53.25 -6.164 1 69.75 846 SER B C 1
ATOM 13961 O O . SER B 1 846 ? 38.125 52.188 -6.234 1 69.75 846 SER B O 1
ATOM 13963 N N . THR B 1 847 ? 37.656 54.25 -7.082 1 65 847 THR B N 1
ATOM 13964 C CA . THR B 1 847 ? 38.625 54.25 -8.18 1 65 847 THR B CA 1
ATOM 13965 C C . THR B 1 847 ? 40.062 54.156 -7.652 1 65 847 THR B C 1
ATOM 13967 O O . THR B 1 847 ? 40.969 53.75 -8.383 1 65 847 THR B O 1
ATOM 13970 N N . THR B 1 848 ? 40.219 54.312 -6.305 1 69.12 848 THR B N 1
ATOM 13971 C CA . THR B 1 848 ? 41.562 54.344 -5.746 1 69.12 848 THR B CA 1
ATOM 13972 C C . THR B 1 848 ? 41.906 53.031 -5.098 1 69.12 848 THR B C 1
ATOM 13974 O O . THR B 1 848 ? 43.031 52.844 -4.609 1 69.12 848 THR B O 1
ATOM 13977 N N . CYS B 1 849 ? 41.031 52.062 -5.059 1 74 849 CYS B N 1
ATOM 13978 C CA . CYS B 1 849 ? 41.312 50.812 -4.391 1 74 849 CYS B CA 1
ATOM 13979 C C . CYS B 1 849 ? 40.719 49.625 -5.168 1 74 849 CYS B C 1
ATOM 13981 O O . CYS B 1 849 ? 39.812 49.812 -5.973 1 74 849 CYS B O 1
ATOM 13983 N N . PHE B 1 850 ? 41.531 48.5 -5.086 1 78.69 850 PHE B N 1
ATOM 13984 C CA . PHE B 1 850 ? 41.062 47.25 -5.68 1 78.69 850 PHE B CA 1
ATOM 13985 C C . PHE B 1 850 ? 40.625 46.281 -4.598 1 78.69 850 PHE B C 1
ATOM 13987 O O . PHE B 1 850 ? 41.406 45.969 -3.676 1 78.69 850 PHE B O 1
ATOM 13994 N N . LEU B 1 851 ? 39.344 45.906 -4.668 1 84.25 851 LEU B N 1
ATOM 13995 C CA . LEU B 1 851 ? 38.75 44.969 -3.701 1 84.25 851 LEU B CA 1
ATOM 13996 C C . LEU B 1 851 ? 39 43.531 -4.117 1 84.25 851 LEU B C 1
ATOM 13998 O O . LEU B 1 851 ? 38.75 43.156 -5.262 1 84.25 851 LEU B O 1
ATOM 14002 N N . ARG B 1 852 ? 39.562 42.719 -3.238 1 84.06 852 ARG B N 1
ATOM 14003 C CA . ARG B 1 852 ? 39.844 41.344 -3.52 1 84.06 852 ARG B CA 1
ATOM 14004 C C . ARG B 1 852 ? 39.031 40.406 -2.602 1 84.06 852 ARG B C 1
ATOM 14006 O O . ARG B 1 852 ? 38.969 40.656 -1.395 1 84.06 852 ARG B O 1
ATOM 14013 N N . PHE B 1 853 ? 38.344 39.469 -3.143 1 87.69 853 PHE B N 1
ATOM 14014 C CA . PHE B 1 853 ? 37.688 38.375 -2.445 1 87.69 853 PHE B CA 1
ATOM 14015 C C . PHE B 1 853 ? 38.281 37.031 -2.871 1 87.69 853 PHE B C 1
ATOM 14017 O O . PHE B 1 853 ? 37.781 36.375 -3.795 1 87.69 853 PHE B O 1
ATOM 14024 N N . PRO B 1 854 ? 39.25 36.562 -2.236 1 85.69 854 PRO B N 1
ATOM 14025 C CA . PRO B 1 854 ? 39.969 35.375 -2.699 1 85.69 854 PRO B CA 1
ATOM 14026 C C . PRO B 1 854 ? 39.125 34.094 -2.693 1 85.69 854 PRO B C 1
ATOM 14028 O O . PRO B 1 854 ? 39.312 33.219 -3.523 1 85.69 854 PRO B O 1
ATOM 14031 N N . LEU B 1 855 ? 38.188 33.969 -1.804 1 88.38 855 LEU B N 1
ATOM 14032 C CA . LEU B 1 855 ? 37.469 32.719 -1.678 1 88.38 855 LEU B CA 1
ATOM 14033 C C . LEU B 1 855 ? 36 32.875 -2.123 1 88.38 855 LEU B C 1
ATOM 14035 O O . LEU B 1 855 ? 35.156 32.031 -1.856 1 88.38 855 LEU B O 1
ATOM 14039 N N . LEU B 1 856 ? 35.719 33.938 -2.77 1 88.56 856 LEU B N 1
ATOM 14040 C CA . LEU B 1 856 ? 34.344 34.188 -3.191 1 88.56 856 LEU B CA 1
ATOM 14041 C C . LEU B 1 856 ? 33.906 33.188 -4.254 1 88.56 856 LEU B C 1
ATOM 14043 O O . LEU B 1 856 ? 34.531 33.094 -5.324 1 88.56 856 LEU B O 1
ATOM 14047 N N . GLY B 1 857 ? 33.031 32.375 -4.008 1 86.25 857 GLY B N 1
ATOM 14048 C CA . GLY B 1 857 ? 32.531 31.391 -4.953 1 86.25 857 GLY B CA 1
ATOM 14049 C C . GLY B 1 857 ? 31.203 31.766 -5.582 1 86.25 857 GLY B C 1
ATOM 14050 O O . GLY B 1 857 ? 30.984 31.516 -6.77 1 86.25 857 GLY B O 1
ATOM 14051 N N . ASN B 1 858 ? 30.234 32.406 -4.742 1 89.5 858 ASN B N 1
ATOM 14052 C CA . ASN B 1 858 ? 28.906 32.719 -5.23 1 89.5 858 ASN B CA 1
ATOM 14053 C C . ASN B 1 858 ? 28.594 34.219 -5.125 1 89.5 858 ASN B C 1
ATOM 14055 O O . ASN B 1 858 ? 28.688 34.781 -4.043 1 89.5 858 ASN B O 1
ATOM 14059 N N . LEU B 1 859 ? 28.25 34.781 -6.25 1 90.19 859 LEU B N 1
ATOM 14060 C CA . LEU B 1 859 ? 27.859 36.188 -6.305 1 90.19 859 LEU B CA 1
ATOM 14061 C C . LEU B 1 859 ? 26.438 36.312 -6.836 1 90.19 859 LEU B C 1
ATOM 14063 O O . LEU B 1 859 ? 26.125 35.844 -7.926 1 90.19 859 LEU B O 1
ATOM 14067 N N . LYS B 1 860 ? 25.609 36.906 -6.004 1 90.94 860 LYS B N 1
ATOM 14068 C CA . LYS B 1 860 ? 24.219 37.094 -6.395 1 90.94 860 LYS B CA 1
ATOM 14069 C C . LYS B 1 860 ? 23.859 38.562 -6.457 1 90.94 860 LYS B C 1
ATOM 14071 O O . LYS B 1 860 ? 24.031 39.312 -5.477 1 90.94 860 LYS B O 1
ATOM 14076 N N . ILE B 1 861 ? 23.406 39.062 -7.574 1 90.81 861 ILE B N 1
ATOM 14077 C CA . ILE B 1 861 ? 23.047 40.438 -7.762 1 90.81 861 ILE B CA 1
ATOM 14078 C C . ILE B 1 861 ? 21.625 40.531 -8.305 1 90.81 861 ILE B C 1
ATOM 14080 O O . ILE B 1 861 ? 21.328 40 -9.383 1 90.81 861 ILE B O 1
ATOM 14084 N N . VAL B 1 862 ? 20.797 41.188 -7.555 1 90.88 862 VAL B N 1
ATOM 14085 C CA . VAL B 1 862 ? 19.406 41.344 -7.969 1 90.88 862 VAL B CA 1
ATOM 14086 C C . VAL B 1 862 ? 18.984 42.812 -7.887 1 90.88 862 VAL B C 1
ATOM 14088 O O . VAL B 1 862 ? 19.203 43.469 -6.863 1 90.88 862 VAL B O 1
ATOM 14091 N N . ASP B 1 863 ? 18.484 43.469 -8.852 1 88.06 863 ASP B N 1
ATOM 14092 C CA . ASP B 1 863 ? 17.891 44.781 -8.906 1 88.06 863 ASP B CA 1
ATOM 14093 C C . ASP B 1 863 ? 18.906 45.875 -8.555 1 88.06 863 ASP B C 1
ATOM 14095 O O . ASP B 1 863 ? 18.688 46.688 -7.656 1 88.06 863 ASP B O 1
ATOM 14099 N N . CYS B 1 864 ? 20.047 45.781 -9.07 1 90.81 864 CYS B N 1
ATOM 14100 C CA . CYS B 1 864 ? 21.078 46.812 -8.977 1 90.81 864 CYS B CA 1
ATOM 14101 C C . CYS B 1 864 ? 21.328 47.469 -10.336 1 90.81 864 CYS B C 1
ATOM 14103 O O . CYS B 1 864 ? 22.375 47.219 -10.945 1 90.81 864 CYS B O 1
ATOM 14105 N N . PRO B 1 865 ? 20.484 48.375 -10.781 1 87.44 865 PRO B N 1
ATOM 14106 C CA . PRO B 1 865 ? 20.547 48.875 -12.148 1 87.44 865 PRO B CA 1
ATOM 14107 C C . PRO B 1 865 ? 21.766 49.781 -12.398 1 87.44 865 PRO B C 1
ATOM 14109 O O . PRO B 1 865 ? 22.266 49.844 -13.523 1 87.44 865 PRO B O 1
ATOM 14112 N N . LYS B 1 866 ? 22.344 50.469 -11.422 1 89.5 866 LYS B N 1
ATOM 14113 C CA . LYS B 1 866 ? 23.422 51.438 -11.641 1 89.5 866 LYS B CA 1
ATOM 14114 C C . LYS B 1 866 ? 24.781 50.75 -11.578 1 89.5 866 LYS B C 1
ATOM 14116 O O . LYS B 1 866 ? 25.797 51.344 -11.93 1 89.5 866 LYS B O 1
ATOM 14121 N N . LEU B 1 867 ? 24.734 49.5 -11.102 1 90.31 867 LEU B N 1
ATOM 14122 C CA . LEU B 1 867 ? 25.984 48.719 -11.086 1 90.31 867 LEU B CA 1
ATOM 14123 C C . LEU B 1 867 ? 26.281 48.156 -12.469 1 90.31 867 LEU B C 1
ATOM 14125 O O . LEU B 1 867 ? 25.781 47.094 -12.828 1 90.31 867 LEU B O 1
ATOM 14129 N N . LYS B 1 868 ? 27.172 48.781 -13.188 1 86.44 868 LYS B N 1
ATOM 14130 C CA . LYS B 1 868 ? 27.359 48.406 -14.586 1 86.44 868 LYS B CA 1
ATOM 14131 C C . LYS B 1 868 ? 28.703 47.75 -14.797 1 86.44 868 LYS B C 1
ATOM 14133 O O . LYS B 1 868 ? 28.938 47.094 -15.828 1 86.44 868 LYS B O 1
ATOM 14138 N N . LYS B 1 869 ? 29.547 47.844 -13.805 1 82.5 869 LYS B N 1
ATOM 14139 C CA . LYS B 1 869 ? 30.859 47.219 -13.969 1 82.5 869 LYS B CA 1
ATOM 14140 C C . LYS B 1 869 ? 31.188 46.281 -12.797 1 82.5 869 LYS B C 1
ATOM 14142 O O . LYS B 1 869 ? 30.953 46.656 -11.633 1 82.5 869 LYS B O 1
ATOM 14147 N N . LEU B 1 870 ? 31.516 45.031 -13.109 1 81.19 870 LEU B N 1
ATOM 14148 C CA . LEU B 1 870 ? 31.969 44.094 -12.086 1 81.19 870 LEU B CA 1
ATOM 14149 C C . LEU B 1 870 ? 33.5 44.031 -12.047 1 81.19 870 LEU B C 1
ATOM 14151 O O . LEU B 1 870 ? 34.125 43.438 -12.93 1 81.19 870 LEU B O 1
ATOM 14155 N N . GLU B 1 871 ? 34.125 44.875 -11.273 1 76.5 871 GLU B N 1
ATOM 14156 C CA . GLU B 1 871 ? 35.594 44.906 -11.141 1 76.5 871 GLU B CA 1
ATOM 14157 C C . GLU B 1 871 ? 36.062 43.875 -10.125 1 76.5 871 GLU B C 1
ATOM 14159 O O . GLU B 1 871 ? 36.625 44.25 -9.086 1 76.5 871 GLU B O 1
ATOM 14164 N N . LEU B 1 872 ? 35.719 42.562 -10.258 1 78.81 872 LEU B N 1
ATOM 14165 C CA . LEU B 1 872 ? 36.156 41.469 -9.391 1 78.81 872 LEU B CA 1
ATOM 14166 C C . LEU B 1 872 ? 36.969 40.469 -10.18 1 78.81 872 LEU B C 1
ATOM 14168 O O . LEU B 1 872 ? 36.656 40.156 -11.336 1 78.81 872 LEU B O 1
ATOM 14172 N N . PRO B 1 873 ? 38.156 40.156 -9.672 1 73.44 873 PRO B N 1
ATOM 14173 C CA . PRO B 1 873 ? 38.875 39.094 -10.352 1 73.44 873 PRO B CA 1
ATOM 14174 C C . PRO B 1 873 ? 38.125 37.781 -10.32 1 73.44 873 PRO B C 1
ATOM 14176 O O . PRO B 1 873 ? 37.438 37.469 -9.336 1 73.44 873 PRO B O 1
ATOM 14179 N N . VAL B 1 874 ? 38 36.938 -11.422 1 67.81 874 VAL B N 1
ATOM 14180 C CA . VAL B 1 874 ? 37.281 35.688 -11.602 1 67.81 874 VAL B CA 1
ATOM 14181 C C . VAL B 1 874 ? 37.781 34.625 -10.617 1 67.81 874 VAL B C 1
ATOM 14183 O O . VAL B 1 874 ? 37 33.812 -10.102 1 67.81 874 VAL B O 1
ATOM 14186 N N . GLY B 1 875 ? 38.938 34.875 -10.031 1 68.69 875 GLY B N 1
ATOM 14187 C CA . GLY B 1 875 ? 39.531 33.969 -9.102 1 68.69 875 GLY B CA 1
ATOM 14188 C C . GLY B 1 875 ? 38.719 32.719 -8.875 1 68.69 875 GLY B C 1
ATOM 14189 O O . GLY B 1 875 ? 38.438 31.953 -9.82 1 68.69 875 GLY B O 1
ATOM 14190 N N . ASN B 1 876 ? 38.094 32.344 -7.805 1 78.5 876 ASN B N 1
ATOM 14191 C CA . ASN B 1 876 ? 37.375 31.156 -7.398 1 78.5 876 ASN B CA 1
ATOM 14192 C C . ASN B 1 876 ? 35.875 31.312 -7.609 1 78.5 876 ASN B C 1
ATOM 14194 O O . ASN B 1 876 ? 35.094 30.578 -7.008 1 78.5 876 ASN B O 1
ATOM 14198 N N . LEU B 1 877 ? 35.469 32.219 -8.43 1 83.75 877 LEU B N 1
ATOM 14199 C CA . LEU B 1 877 ? 34.062 32.438 -8.656 1 83.75 877 LEU B CA 1
ATOM 14200 C C . LEU B 1 877 ? 33.438 31.281 -9.422 1 83.75 877 LEU B C 1
ATOM 14202 O O . LEU B 1 877 ? 33.906 30.922 -10.508 1 83.75 877 LEU B O 1
ATOM 14206 N N . ASN B 1 878 ? 32.531 30.594 -8.844 1 81.75 878 ASN B N 1
ATOM 14207 C CA . ASN B 1 878 ? 31.891 29.453 -9.453 1 81.75 878 ASN B CA 1
ATOM 14208 C C . ASN B 1 878 ? 30.594 29.859 -10.156 1 81.75 878 ASN B C 1
ATOM 14210 O O . ASN B 1 878 ? 30.219 29.266 -11.172 1 81.75 878 ASN B O 1
ATOM 14214 N N . ALA B 1 879 ? 29.828 30.844 -9.547 1 88 879 ALA B N 1
ATOM 14215 C CA . ALA B 1 879 ? 28.547 31.203 -10.148 1 88 879 ALA B CA 1
ATOM 14216 C C . ALA B 1 879 ? 28.203 32.656 -9.891 1 88 879 ALA B C 1
ATOM 14218 O O . ALA B 1 879 ? 28.453 33.188 -8.805 1 88 879 ALA B O 1
ATOM 14219 N N . VAL B 1 880 ? 27.672 33.312 -10.867 1 88.19 880 VAL B N 1
ATOM 14220 C CA . VAL B 1 880 ? 27.094 34.656 -10.773 1 88.19 880 VAL B CA 1
ATOM 14221 C C . VAL B 1 880 ? 25.594 34.594 -11.102 1 88.19 880 VAL B C 1
ATOM 14223 O O . VAL B 1 880 ? 25.219 34.438 -12.266 1 88.19 880 VAL B O 1
ATOM 14226 N N . GLN B 1 881 ? 24.875 34.688 -10.086 1 90.06 881 GLN B N 1
ATOM 14227 C CA . GLN B 1 881 ? 23.422 34.625 -10.258 1 90.06 881 GLN B CA 1
ATOM 14228 C C . GLN B 1 881 ? 22.828 36.031 -10.43 1 90.06 881 GLN B C 1
ATOM 14230 O O . GLN B 1 881 ? 22.953 36.875 -9.547 1 90.06 881 GLN B O 1
ATOM 14235 N N . CYS B 1 882 ? 22.203 36.281 -11.508 1 88.75 882 CYS B N 1
ATOM 14236 C CA . CYS B 1 882 ? 21.578 37.562 -11.805 1 88.75 882 CYS B CA 1
ATOM 14237 C C . CYS B 1 882 ? 20.516 37.438 -12.891 1 88.75 882 CYS B C 1
ATOM 14239 O O . CYS B 1 882 ? 20.297 36.344 -13.414 1 88.75 882 CYS B O 1
ATOM 14241 N N . THR B 1 883 ? 19.828 38.5 -13.07 1 87.44 883 THR B N 1
ATOM 14242 C CA . THR B 1 883 ? 18.859 38.5 -14.156 1 87.44 883 THR B CA 1
ATOM 14243 C C . THR B 1 883 ? 19.547 38.656 -15.508 1 87.44 883 THR B C 1
ATOM 14245 O O . THR B 1 883 ? 20.625 39.25 -15.594 1 87.44 883 THR B O 1
ATOM 14248 N N . ARG B 1 884 ? 19 38.125 -16.547 1 86.75 884 ARG B N 1
ATOM 14249 C CA . ARG B 1 884 ? 19.562 38.219 -17.875 1 86.75 884 ARG B CA 1
ATOM 14250 C C . ARG B 1 884 ? 19.625 39.656 -18.359 1 86.75 884 ARG B C 1
ATOM 14252 O O . ARG B 1 884 ? 20.594 40.062 -19.031 1 86.75 884 ARG B O 1
ATOM 14259 N N . GLU B 1 885 ? 18.672 40.406 -18.016 1 87.44 885 GLU B N 1
ATOM 14260 C CA . GLU B 1 885 ? 18.641 41.812 -18.406 1 87.44 885 GLU B CA 1
ATOM 14261 C C . GLU B 1 885 ? 19.844 42.562 -17.859 1 87.44 885 GLU B C 1
ATOM 14263 O O . GLU B 1 885 ? 20.469 43.344 -18.562 1 87.44 885 GLU B O 1
ATOM 14268 N N . TRP B 1 886 ? 20.156 42.312 -16.672 1 89.75 886 TRP B N 1
ATOM 14269 C CA . TRP B 1 886 ? 21.281 42.969 -16.031 1 89.75 886 TRP B CA 1
ATOM 14270 C C . TRP B 1 886 ? 22.609 42.5 -16.625 1 89.75 886 TRP B C 1
ATOM 14272 O O . TRP B 1 886 ? 23.516 43.312 -16.844 1 89.75 886 TRP B O 1
ATOM 14282 N N . TRP B 1 887 ? 22.703 41.281 -16.828 1 88.38 887 TRP B N 1
ATOM 14283 C CA . TRP B 1 887 ? 23.922 40.688 -17.375 1 88.38 887 TRP B CA 1
ATOM 14284 C C . TRP B 1 887 ? 24.25 41.312 -18.734 1 88.38 887 TRP B C 1
ATOM 14286 O O . TRP B 1 887 ? 25.406 41.625 -19.016 1 88.38 887 TRP B O 1
ATOM 14296 N N . ASP B 1 888 ? 23.234 41.469 -19.547 1 86.56 888 ASP B N 1
ATOM 14297 C CA . ASP B 1 888 ? 23.438 42 -20.891 1 86.56 888 ASP B CA 1
ATOM 14298 C C . ASP B 1 888 ? 23.781 43.5 -20.844 1 86.56 888 ASP B C 1
ATOM 14300 O O . ASP B 1 888 ? 24.406 44 -21.766 1 86.56 888 ASP B O 1
ATOM 14304 N N . ALA B 1 889 ? 23.438 44.156 -19.781 1 87.38 889 ALA B N 1
ATOM 14305 C CA . ALA B 1 889 ? 23.656 45.594 -19.656 1 87.38 889 ALA B CA 1
ATOM 14306 C C . ALA B 1 889 ? 25.031 45.875 -19.062 1 87.38 889 ALA B C 1
ATOM 14308 O O . ALA B 1 889 ? 25.453 47.031 -18.984 1 87.38 889 ALA B O 1
ATOM 14309 N N . LEU B 1 890 ? 25.703 44.906 -18.641 1 88.44 890 LEU B N 1
ATOM 14310 C CA . LEU B 1 890 ? 27.016 45.094 -18.031 1 88.44 890 LEU B CA 1
ATOM 14311 C C . LEU B 1 890 ? 28.047 45.562 -19.047 1 88.44 890 LEU B C 1
ATOM 14313 O O . LEU B 1 890 ? 28.016 45.156 -20.203 1 88.44 890 LEU B O 1
ATOM 14317 N N . GLU B 1 891 ? 28.859 46.531 -18.578 1 86.56 891 GLU B N 1
ATOM 14318 C CA . GLU B 1 891 ? 29.938 47.062 -19.406 1 86.56 891 GLU B CA 1
ATOM 14319 C C . GLU B 1 891 ? 31.25 46.344 -19.109 1 86.56 891 GLU B C 1
ATOM 14321 O O . GLU B 1 891 ? 31.672 46.25 -17.953 1 86.56 891 GLU B O 1
ATOM 14326 N N . TRP B 1 892 ? 31.75 45.75 -20.125 1 84.12 892 TRP B N 1
ATOM 14327 C CA . TRP B 1 892 ? 33 45 -19.953 1 84.12 892 TRP B CA 1
ATOM 14328 C C . TRP B 1 892 ? 34.188 45.75 -20.562 1 84.12 892 TRP B C 1
ATOM 14330 O O . TRP B 1 892 ? 34.031 46.438 -21.594 1 84.12 892 TRP B O 1
ATOM 14340 N N . ASP B 1 893 ? 35.281 45.906 -19.875 1 75.06 893 ASP B N 1
ATOM 14341 C CA . ASP B 1 893 ? 36.469 46.594 -20.375 1 75.06 893 ASP B CA 1
ATOM 14342 C C . ASP B 1 893 ? 37.094 45.844 -21.547 1 75.06 893 ASP B C 1
ATOM 14344 O O . ASP B 1 893 ? 37.562 46.469 -22.5 1 75.06 893 ASP B O 1
ATOM 14348 N N . ASP B 1 894 ? 37.281 44.594 -21.344 1 78.94 894 ASP B N 1
ATOM 14349 C CA . ASP B 1 894 ? 37.938 43.781 -22.375 1 78.94 894 ASP B CA 1
ATOM 14350 C C . ASP B 1 894 ? 37.062 42.562 -22.703 1 78.94 894 ASP B C 1
ATOM 14352 O O . ASP B 1 894 ? 36.312 42.094 -21.875 1 78.94 894 ASP B O 1
ATOM 14356 N N . ALA B 1 895 ? 37.125 42.219 -23.969 1 81.44 895 ALA B N 1
ATOM 14357 C CA . ALA B 1 895 ? 36.375 41.062 -24.469 1 81.44 895 ALA B CA 1
ATOM 14358 C C . ALA B 1 895 ? 36.844 39.781 -23.781 1 81.44 895 ALA B C 1
ATOM 14360 O O . ALA B 1 895 ? 36.094 38.844 -23.594 1 81.44 895 ALA B O 1
ATOM 14361 N N . GLU B 1 896 ? 38.031 39.844 -23.312 1 79.75 896 GLU B N 1
ATOM 14362 C CA . GLU B 1 896 ? 38.562 38.688 -22.656 1 79.75 896 GLU B CA 1
ATOM 14363 C C . GLU B 1 896 ? 37.969 38.5 -21.266 1 79.75 896 GLU B C 1
ATOM 14365 O O . GLU B 1 896 ? 37.719 37.375 -20.828 1 79.75 896 GLU B O 1
ATOM 14370 N N . VAL B 1 897 ? 37.75 39.531 -20.641 1 81 897 VAL B N 1
ATOM 14371 C CA . VAL B 1 897 ? 37.156 39.5 -19.312 1 81 897 VAL B CA 1
ATOM 14372 C C . VAL B 1 897 ? 35.719 39 -19.391 1 81 897 VAL B C 1
ATOM 14374 O O . VAL B 1 897 ? 35.281 38.219 -18.562 1 81 897 VAL B O 1
ATOM 14377 N N . LYS B 1 898 ? 35.094 39.438 -20.406 1 84.25 898 LYS B N 1
ATOM 14378 C CA . LYS B 1 898 ? 33.719 39 -20.578 1 84.25 898 LYS B CA 1
ATOM 14379 C C . LYS B 1 898 ? 33.656 37.5 -20.828 1 84.25 898 LYS B C 1
ATOM 14381 O O . LYS B 1 898 ? 32.781 36.812 -20.266 1 84.25 898 LYS B O 1
ATOM 14386 N N . ALA B 1 899 ? 34.531 37.031 -21.672 1 82 899 ALA B N 1
ATOM 14387 C CA . ALA B 1 899 ? 34.562 35.625 -22 1 82 899 ALA B CA 1
ATOM 14388 C C . ALA B 1 899 ? 34.844 34.781 -20.766 1 82 899 ALA B C 1
ATOM 14390 O O . ALA B 1 899 ? 34.406 33.625 -20.672 1 82 899 ALA B O 1
ATOM 14391 N N . SER B 1 900 ? 35.531 35.312 -19.859 1 82.25 900 SER B N 1
ATOM 14392 C CA . SER B 1 900 ? 35.844 34.562 -18.656 1 82.25 900 SER B CA 1
ATOM 14393 C C . SER B 1 900 ? 34.656 34.5 -17.703 1 82.25 900 SER B C 1
ATOM 14395 O O . SER B 1 900 ? 34.562 33.562 -16.891 1 82.25 900 SER B O 1
ATOM 14397 N N . TYR B 1 901 ? 33.719 35.344 -17.844 1 85.88 901 TYR B N 1
ATOM 14398 C CA . TYR B 1 901 ? 32.562 35.406 -16.938 1 85.88 901 TYR B CA 1
ATOM 14399 C C . TYR B 1 901 ? 31.375 34.688 -17.531 1 85.88 901 TYR B C 1
ATOM 14401 O O . TYR B 1 901 ? 30.469 34.25 -16.797 1 85.88 901 TYR B O 1
ATOM 14409 N N . ASP B 1 902 ? 31.422 34.5 -18.75 1 84.44 902 ASP B N 1
ATOM 14410 C CA . ASP B 1 902 ? 30.25 33.969 -19.438 1 84.44 902 ASP B CA 1
ATOM 14411 C C . ASP B 1 902 ? 29.875 32.594 -18.891 1 84.44 902 ASP B C 1
ATOM 14413 O O . ASP B 1 902 ? 28.703 32.312 -18.641 1 84.44 902 ASP B O 1
ATOM 14417 N N . PRO B 1 903 ? 30.859 31.766 -18.672 1 84.69 903 PRO B N 1
ATOM 14418 C CA . PRO B 1 903 ? 30.469 30.453 -18.172 1 84.69 903 PRO B CA 1
ATOM 14419 C C . PRO B 1 903 ? 29.938 30.484 -16.75 1 84.69 903 PRO B C 1
ATOM 14421 O O . PRO B 1 903 ? 29.297 29.531 -16.297 1 84.69 903 PRO B O 1
ATOM 14424 N N . LEU B 1 904 ? 30.078 31.453 -16.062 1 87.25 904 LEU B N 1
ATOM 14425 C CA . LEU B 1 904 ? 29.703 31.562 -14.664 1 87.25 904 LEU B CA 1
ATOM 14426 C C . LEU B 1 904 ? 28.266 32.062 -14.523 1 87.25 904 LEU B C 1
ATOM 14428 O O . LEU B 1 904 ? 27.672 31.969 -13.445 1 87.25 904 LEU B O 1
ATOM 14432 N N . PHE B 1 905 ? 27.719 32.5 -15.539 1 87.81 905 PHE B N 1
ATOM 14433 C CA . PHE B 1 905 ? 26.391 33.125 -15.5 1 87.81 905 PHE B CA 1
ATOM 14434 C C . PHE B 1 905 ? 25.328 32.062 -15.25 1 87.81 905 PHE B C 1
ATOM 14436 O O . PHE B 1 905 ? 25.281 31.031 -15.93 1 87.81 905 PHE B O 1
ATOM 14443 N N . ARG B 1 906 ? 24.531 32.188 -14.164 1 89 906 ARG B N 1
ATOM 14444 C CA . ARG B 1 906 ? 23.359 31.391 -13.844 1 89 906 ARG B CA 1
ATOM 14445 C C . ARG B 1 906 ? 22.094 32.25 -13.758 1 89 906 ARG B C 1
ATOM 14447 O O . ARG B 1 906 ? 22.016 33.156 -12.922 1 89 906 ARG B O 1
ATOM 14454 N N . PRO B 1 907 ? 21.094 32.031 -14.594 1 85.19 907 PRO B N 1
ATOM 14455 C CA . PRO B 1 907 ? 19.922 32.906 -14.594 1 85.19 907 PRO B CA 1
ATOM 14456 C C . PRO B 1 907 ? 18.984 32.656 -13.414 1 85.19 907 PRO B C 1
ATOM 14458 O O . PRO B 1 907 ? 18.812 31.516 -12.992 1 85.19 907 PRO B O 1
ATOM 14461 N N . LEU B 1 908 ? 18.578 33.625 -12.75 1 78.25 908 LEU B N 1
ATOM 14462 C CA . LEU B 1 908 ? 17.562 33.562 -11.695 1 78.25 908 LEU B CA 1
ATOM 14463 C C . LEU B 1 908 ? 16.156 33.625 -12.289 1 78.25 908 LEU B C 1
ATOM 14465 O O . LEU B 1 908 ? 15.898 34.438 -13.195 1 78.25 908 LEU B O 1
ATOM 14469 N N . HIS B 1 909 ? 15.281 32.5 -12.32 1 59.56 909 HIS B N 1
ATOM 14470 C CA . HIS B 1 909 ? 13.891 32.5 -12.758 1 59.56 909 HIS B CA 1
ATOM 14471 C C . HIS B 1 909 ? 12.984 33.094 -11.688 1 59.56 909 HIS B C 1
ATOM 14473 O O . HIS B 1 909 ? 13.281 33 -10.492 1 59.56 909 HIS B O 1
#

Sequence (1818 aa):
MEFVASIVDAVFRPLKDYFARTFGYVMSCGDYIDLLGHEMDELKSKRDDVKRLVDVAERRGMEATSQVKWWLECVSRLEDAAARIEEEYQARLRLPPEQAPGLRATYHLSQRADEMFAEAANLKEKGAFHKVADELVQVRFEEMPSAAVVGMDAVLQRLHACVRHGDVGIVGIYGMAGVGKTALLNKYNNDFLINSPDINVAINIEVGKEFSLDDIQKIIGDRLGVSWENRTPRERAGMLYRVLTKMNFVLLLDDLWEPLNFQMIGIPVPKHNSKSKIVLTTRIEDVCDRMDVRRKLKMECLPWEPAWELFREKVGEHLMFSSMEIQEQAKALAMKCGGLPLALITVGRAMASKRTEKEWKHAITVLKVAPWQLLGMEMDVLMPLKNSYDSLPSDKLRLCLLYCSLFPEEFSISKEWIIGYCIGEGFIDDLYTDMDEIYNKGHDLLGVLKIACLLEKGDDEDHISMHPMVRAMALWIASDFGTKETKWLVRAGVGLKEAPGAEKWSDAERISFMRNNILELYERPNCPLLKTLMLQVNPALDKICDGFFQFMPSLRVLDLSHTSIHELPSGISSLVELQYLDLYNTNIKSLPRELGALVTLRFLLLSHMPLDLIPGGVISSLTMLQVLYMDLSYGDWKVDATGNGVEFLELESLRRLKILDITIQSLEALERLSLSNRLASSTRNLLIKTCASLTKVELPSSRLWKNMTGLKRVWIASCNNLAEVIIDGNTETDHMYRQPDVISQSRGDHYSNDEQPILPNLQNIILQALHKVKIIYKSGCVQNITSLYIWYCHGLEELITLSDDEQGTAANSSEQAARICRDITPFPNLKELYLHGLANCRALCSTTCFLRFPLLGNLKIVDCPKLKKLELPVGNLNAVQCTREWWDALEWDDAEVKASYDPLFRPLHMEFVASIVDAVFRPLKDYFARTFGYVMSCGDYIDLLGHEMDELKSKRDDVKRLVDVAERRGMEATSQVKWWLECVSRLEDAAARIEEEYQARLRLPPEQAPGLRATYHLSQRADEMFAEAANLKEKGAFHKVADELVQVRFEEMPSAAVVGMDAVLQRLHACVRHGDVGIVGIYGMAGVGKTALLNKYNNDFLINSPDINVAINIEVGKEFSLDDIQKIIGDRLGVSWENRTPRERAGMLYRVLTKMNFVLLLDDLWEPLNFQMIGIPVPKHNSKSKIVLTTRIEDVCDRMDVRRKLKMECLPWEPAWELFREKVGEHLMFSSMEIQEQAKALAMKCGGLPLALITVGRAMASKRTEKEWKHAITVLKVAPWQLLGMEMDVLMPLKNSYDSLPSDKLRLCLLYCSLFPEEFSISKEWIIGYCIGEGFIDDLYTDMDEIYNKGHDLLGVLKIACLLEKGDDEDHISMHPMVRAMALWIASDFGTKETKWLVRAGVGLKEAPGAEKWSDAERISFMRNNILELYERPNCPLLKTLMLQVNPALDKICDGFFQFMPSLRVLDLSHTSIHELPSGISSLVELQYLDLYNTNIKSLPRELGALVTLRFLLLSHMPLDLIPGGVISSLTMLQVLYMDLSYGDWKVDATGNGVEFLELESLRRLKILDITIQSLEALERLSLSNRLASSTRNLLIKTCASLTKVELPSSRLWKNMTGLKRVWIASCNNLAEVIIDGNTETDHMYRQPDVISQSRGDHYSNDEQPILPNLQNIILQALHKVKIIYKSGCVQNITSLYIWYCHGLEELITLSDDEQGTAANSSEQAARICRDITPFPNLKELYLHGLANCRALCSTTCFLRFPLLGNLKIVDCPKLKKLELPVGNLNAVQCTREWWDALEWDDAEVKASYDPLFRPLH

Secondary structure (DSSP, 8-state):
-HHHHHHHHHHHHHHHHHHHHHHHHHHTHHHHHHHHHHHHHHHHHHHHHHHHHHHHHHHTTPEEPHHHHHHHHHHHHHHHHHHHHHHHHHHHHHS-GGG---HHHHHHHHHHHHHHHHHHHHHHHHT--S-SEES---------------S-HHHHHHHHHHHHS-S-SEEEEE--TTSSHHHHHHHHIIIIITT-TT-SEEEEEE--SS--HHHHHHHHHHHHT---TT--HHHHHHHHHHHHHTS-EEEEEEEESS---HHHHTPPPP-TT-S-EEEEEES-HHHHHHTT-SEEEEPPPP-HHHHHHHHHHHH-THHHHS-HHHHHHHHHHHHHTTT-HHHHHHHHHHHTT--SHHHHHHHHHHHHH-GGGSTTHIIIIIHHHHHHHHT-S-HHHHHHHHHHTTSPTT--EEHHHHHHHHHHHTSS-SS--SHHHHHHHHHHHHHHHHHTTSSEE-SSTTEEE--HHHHHHHHHHHTTTTT-TTSEEE-TTS--SSPPPGGGGTT-SEEE--SS---EE------TT--EEE--SBTT--EE-TTTTTT-TT--EEE--SB------GGGGG-TT--EEE-TT----B--GGGGG-TT--EEE--S----B--TTHHHH-TT--EEE-TTT----BBTTB-SSSBTHHHHT-TT--EEEEEE-SHHHHHHHHH-HHHHHHEEEEEEES-TT--EEEEES-TTTTT-TT--EEEEES-TT--EEEEE-------TT----GGGGTSS-------PPSSTT--EEEEES-TT-EEEEEE---TT--EEEEES-TT-SEEEEE-GGGTTTSSSS-TT-----EEE-S-TT--EEEEE--TT--EEE-TTEEE--TT--EEEEES-TT--------TT--EEEE-HHHHHH---S-HHHHHHHGGGEEE--/-HHHHHHHHHHHHHHHHHHHHHHHHHHTHHHHHHHHHHHHHHHHHHHHHHHHHHHHHHHTTPEEPHHHHHHHHHHHHHHHHHHHHHHHHHHHHHS-GGG---HHHHHHHHHHHHHHHHHHHHHHHHT--S-SEE-----S--PPP-----S-HHHHHHHHHHHHS-S-SEEEEE--TTSSHHHHHHHHIIIIITT-TT-SEEEEEE--SS--HHHHHHHHHHHHT---TT--HHHHHHHHHHHHHTS-EEEEEEEESS---HHHHTPPPPPTT-S-EEEEEES-HHHHHHTT-SEEEEPPPP-HHHHHHHHHHHH-GGGGGS-HHHHHHHHHHHHHTTT-HHHHHHHHHHHTT--SHHHHHHHHHHHHH-GGGSTTIIIIIIHHHHHHHHT-S-HHHHHHHHHHTTSPTT--EEHHHHHHHHHHHTSS-SS--SHHHHHHHHHHHHHHHHHTTSSEE-SSTTEEE--HHHHHHHHHHHTTTTT-TTSEEE-TTS--SSPPPGGGGTT-SEEE--SS---EE-S----TT--EEE--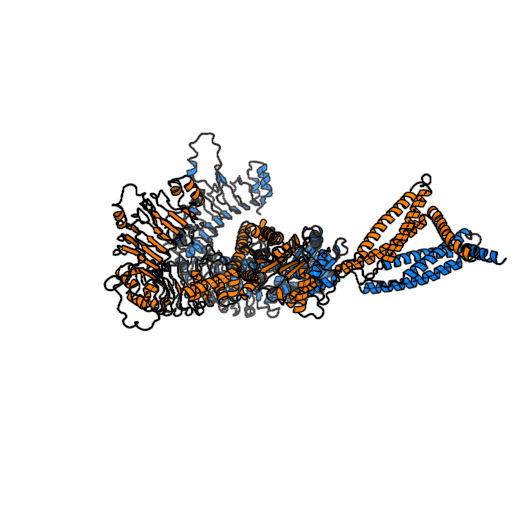SBTT--EE-TTTTTT-TT--EEE--SB------GGGGG-TT--EEE-TT----B--GGGGG-TT--EEE-TT----B--TTHHHH-TT--EEE-TTT----BBTTB-SSSBTHHHHT-TT--EEEEEE-SHHHHHHHHH-HHHHHHEEEEEEES-TT--EEEEES-TTTTT-TT--EEEEE--TT--EEEEE-------TT-----STTSS----------SSTT--EEEEES-TT-EEEEEES--TT--EEEEES-TT-SEEEEE-THHHHTTSSS-TT-----EEE-S-TT--EEEEE--TT--EEE-TTEEE--TT--EEEEES-TT--------TT--EEEE-HHHHHH---S-HHHHHHHGGGEEE--

pLDDT: mean 83.39, std 15.04, range [28.2, 98.12]

InterPro domains:
  IPR002182 NB-ARC [PF00931] (153-317)
  IPR003591 Leucine-rich repeat, typical subtype [SM00369] (552-574)
  IPR003591 Leucine-rich repeat, typical subtype [SM00369] (575-598)
  IPR027417 P-loop containing nucleoside triphosphate hydrolase [G3DSA:3.40.50.300] (129-299)
  IPR027417 P-loop containing nucleoside triphosphate hydrolase [SSF52540] (144-404)
  IPR032675 Leucine-rich repeat domain superfamily [G3DSA:3.80.10.10] (491-882)
  IPR042197 Apoptotic protease-activating factors, helical domain [G3DSA:1.10.8.430] (302-392)
  IPR050905 Plant disease resistance NBS-LRR [PTHR33463] (20-870)
  IPR055414 Disease resistance R13L4/SHOC-2-like, LRR domain [PF23598] (522-728)

Solvent-accessible surface area (backbone atoms only — not comparable to full-atom values): 92743 Å² total; per-residue (Å²): 117,70,72,62,48,56,53,46,48,64,56,42,38,57,47,41,49,48,47,44,47,56,52,38,19,53,77,38,35,67,55,35,49,48,51,28,52,53,49,47,51,53,39,48,53,50,47,52,51,52,48,49,51,34,51,53,29,41,73,72,50,19,42,59,34,50,52,52,53,52,49,53,50,52,51,52,52,49,52,52,53,52,51,51,54,51,50,52,51,54,55,55,70,69,46,61,79,92,68,53,75,58,71,63,56,44,30,52,52,21,47,52,31,47,52,49,35,54,49,43,54,49,52,49,64,65,62,70,61,93,67,53,41,45,78,42,62,56,69,31,63,73,82,50,88,54,67,93,75,80,81,47,62,67,59,49,50,50,53,49,47,44,67,72,71,30,73,42,17,38,41,28,37,28,29,42,76,54,54,45,65,69,46,50,53,24,43,44,45,50,69,60,52,50,86,37,84,82,50,60,34,51,48,81,44,78,48,43,81,82,67,52,68,66,57,53,41,49,55,52,31,58,50,65,65,45,85,67,90,94,58,51,65,66,56,48,10,54,52,41,26,58,47,50,68,77,43,31,34,36,40,36,39,37,48,40,73,62,66,74,62,42,72,68,50,14,50,71,79,44,48,41,88,42,83,22,35,38,40,36,32,24,41,35,47,55,39,36,31,62,59,67,37,81,47,74,43,77,56,67,58,42,57,68,68,55,34,50,51,53,25,42,63,46,33,32,75,61,59,79,72,46,57,69,66,44,42,51,45,50,51,52,46,53,57,60,34,58,25,28,50,47,44,32,45,42,52,16,50,56,45,42,80,62,86,51,58,68,57,49,53,48,51,49,51,34,58,72,75,44,40,62,75,44,66,59,33,43,73,69,43,34,46,60,46,43,52,63,57,69,64,49,93,43,69,58,54,50,50,52,56,41,56,59,45,48,50,39,81,84,39,68,39,51,48,67,58,55,40,51,48,39,46,26,68,51,72,66,73,62,97,62,82,51,66,68,56,49,52,18,45,42,51,36,51,54,46,51,38,35,42,46,40,59,32,43,78,29,89,46,93,64,23,32,24,51,49,49,60,52,35,43,35,33,51,34,54,59,10,64,69,66,73,38,63,40,28,45,38,67,54,27,56,71,63,41,55,60,72,78,62,49,79,61,39,43,68,14,36,33,38,17,50,23,45,24,46,29,38,56,44,80,61,64,37,56,17,62,60,21,32,37,42,35,47,25,45,13,62,58,23,41,50,63,40,50,58,37,43,58,40,28,53,46,25,13,28,40,33,48,21,38,20,41,31,45,65,76,43,67,23,57,38,51,26,51,49,26,16,24,41,34,41,33,39,24,51,33,33,54,58,61,69,44,60,26,54,28,41,52,22,28,34,44,32,40,25,51,16,65,37,77,43,57,56,78,66,28,66,48,40,25,56,45,26,26,36,40,36,21,40,72,24,48,34,55,45,15,44,94,87,44,60,85,46,35,55,49,63,35,62,70,60,34,78,52,46,55,39,31,26,41,28,36,34,43,62,67,50,49,52,52,42,31,68,33,53,68,60,16,37,18,24,31,34,42,33,41,38,55,23,66,82,42,40,69,46,61,40,54,68,28,80,67,38,66,38,24,56,44,26,30,33,44,34,43,31,46,23,61,47,22,38,37,39,36,36,34,40,67,67,74,68,77,69,68,84,65,68,75,62,70,77,45,64,75,56,81,65,72,68,67,76,68,79,67,68,64,41,67,47,31,28,38,42,36,42,30,42,25,46,50,31,40,34,32,44,74,40,62,49,48,64,48,30,33,35,43,37,43,31,42,26,46,49,26,39,40,60,40,37,73,51,66,81,70,58,61,76,61,62,75,64,76,91,79,69,72,81,72,55,47,80,42,51,52,36,55,46,23,30,35,43,36,42,31,40,24,60,46,21,43,35,60,45,49,94,61,40,39,60,47,53,71,45,27,28,40,40,36,47,43,66,39,82,47,46,34,49,84,85,58,80,63,79,52,53,62,36,40,35,26,44,66,71,58,61,70,61,43,56,66,92,44,72,66,60,47,62,67,45,56,82,26,60,39,76,61,130,114,70,68,57,51,53,48,45,51,60,51,44,46,53,45,49,55,44,48,51,46,54,54,40,19,54,77,40,34,66,55,35,48,49,50,30,52,52,51,47,52,53,40,48,26,51,48,54,45,51,49,48,52,32,50,52,30,39,58,68,53,20,40,58,33,71,64,50,53,51,49,54,49,51,51,52,52,48,52,52,54,50,52,50,52,53,49,52,51,57,55,57,70,68,47,59,80,93,68,51,75,55,72,64,55,43,30,51,52,20,47,52,31,47,52,49,35,55,48,46,55,49,51,50,64,64,62,70,62,89,68,51,40,42,72,49,71,63,65,38,64,74,83,53,90,56,70,91,75,77,80,48,61,68,59,51,50,50,53,47,45,43,64,72,72,31,73,41,17,38,40,27,36,28,29,42,74,53,52,44,65,68,50,51,52,29,45,45,45,51,68,58,51,50,85,36,84,80,48,62,35,53,48,80,44,78,47,44,83,83,65,52,71,65,56,54,41,48,54,52,30,58,53,68,63,50,84,68,87,94,61,52,67,67,55,46,9,54,50,41,29,58,56,51,71,76,42,32,35,36,40,38,41,37,46,41,73,62,68,75,63,43,73,67,49,15,49,73,80,44,47,39,86,44,85,24,34,37,39,37,30,25,40,37,50,62,39,36,58,74,61,67,37,79,46,73,44,77,57,68,56,42,57,66,68,52,33,49,52,52,24,44,61,40,34,33,75,62,57,78,72,44,56,68,69,43,44,54,46,50,52,53,46,54,56,60,35,59,25,27,50,45,44,30,46,41,52,17,17,54,46,38,77,60,86,52,57,51,40,48,54,30,51,48,50,33,57,71,70,45,38,63,76,45,62,58,34,43,73,67,40,31,47,60,47,43,52,60,57,70,64,48,89,45,70,61,55,48,51,52,56,42,57,59,45,46,50,39,80,85,39,69,40,51,50,66,57,55,40,50,50,38,45,29,69,55,70,68,61,78,89,58,83,51,65,68,58,46,50,49,50,41,53,47,53,54,47,52,37,36,43,46,41,58,32,42,78,29,90,47,92,62,22,32,23,52,49,48,60,52,35,42,32,33,50,33,55,60,10,62,69,64,75,37,65,40,30,46,38,61,54,26,55,71,64,38,57,57,71,76,60,47,80,61,39,43,68,14,35,31,38,15,48,23,45,26,47,29,39,53,44,81,60,63,36,56,17,62,60,21,30,37,43,35,44,24,44,12,64,56,24,42,48,64,37,50,59,36,43,57,38,28,53,46,25,13,28,42,33,48,21,37,20,42,31,46,65,76,43,66,23,57,40,51,25,51,50,24,16,25,42,34,41,30,38,24,51,33,34,52,58,60,69,45,59,25,54,28,40,52,23,26,35,44,32,39,24,49,16,65,36,76,43,57,55,80,64,30,69,50,40,25,54,47,27,26,35,41,36,21,40,72,26,48,34,57,47,16,48,93,89,44,59,87,46,37,56,49,63,35,64,70,63,38,78,51,47,56,40,30,27,40,28,34,34,45,64,67,50,49,52,48,42,30,67,34,53,67,60,16,36,16,24,30,34,42,34,41,37,54,24,65,80,43,39,68,46,58,38,53,69,30,79,67,37,64,40,23,54,44,24,30,34,42,34,44,31,46,24,60,49,24,36,38,39,34,36,34,44,64,74,72,74,75,70,72,83,60,72,80,74,69,77,80,65,71,76,78,76,70,70,69,74,67,81,66,66,60,40,66,46,29,28,38,42,36,41,30,41,26,46,51,30,41,35,31,43,72,37,62,51,49,64,49,27,33,34,42,37,43,31,41,25,45,49,26,40,40,62,41,38,73,54,64,78,71,56,57,74,56,63,74,66,78,90,81,70,70,81,68,54,46,78,43,51,53,34,54,45,23,29,35,41,37,40,32,38,24,59,46,22,43,34,62,43,48,95,60,40,41,60,48,54,69,44,28,28,40,40,36,47,42,65,39,81,47,44,35,48,83,86,58,80,63,78,52,53,62,36,37,36,28,44,64,71,57,61,73,61,44,57,67,93,44,74,65,58,46,62,69,46,55,81,25,60,39,76,63,131